Protein 6DJL (pdb70)

Radius of gyration: 46.9 Å; Cα contacts (8 Å, |Δi|>4): 1932; chains: 8; bounding box: 117×82×161 Å

InterPro domains:
  IPR001806 Small GTPase [PF00071] (13-173)
  IPR001806 Small GTPase [PS51421] (4-216)
  IPR001806 Small GTPase [SM00174] (14-171)
  IPR005225 Small GTP-binding domain [TIGR00231] (10-168)
  IPR027417 P-loop containing nucleoside triphosphate hydrolase [G3DSA:3.40.50.300] (4-213)
  IPR027417 P-loop containing nucleoside triphosphate hydrolase [SSF52540] (7-188)
  IPR050209 Membrane trafficking Rab GTPases [PTHR47979] (7-203)

Organism: Homo sapiens (NCBI:txid9606)

S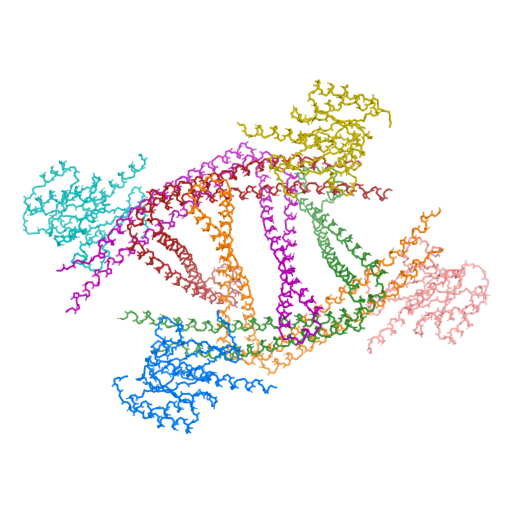equence (1597 aa):
DDEYDYLFKVVLIGDSGVGKSNLLSRFTRNEFNLESKSTIGVEFATRSIQVDGKTIKAQIWDTAGLERYRAITSAYYRGAVGALLVYDIAKHLTYENVERWLKELRDHADSNIVIMLVGNLRHLRAVPTDEARAFAEKNGLSFIETSALDSTNVEAAFQTILTEIYRIVSQKQMSDVDPRIQGELEKLNQSTDDINRRETELEDARQKFRSVLVEATVKLDELVKKIGKAVEDSKPYWEARRVARQAQLEAQKATQDFQRATEVLRAAKETISLAEQRLLEDDKRQFDSAWQEMLNHATQRVMEAEQTKTRSELVHKETAARYNAAMGRMRQLEKKLKRAINKSKPYFELKAKYYVQLEQLKKTVDDLQAKLTLAKGEYKMALKNLEMISDEIHERRVDPRIQGELEKLNQSTDDINRRETELEDARQKFRSVLVEATVKLDELVKKIGKAVEDSKPYWEARRVARQAQLEAQKATQDFQRATEVLRAAKETISLAEQRLLEDDKRQFDSAWQEMLNHATQRVMEAEQTKTRSELVHKETAARYNAAMGRMRQLEKKLKRAINKSKPYFELKAKYYVQLEQLKKTVDDLQAKLTLAKGEYKMALKNLEMISDEIHERRRSSVDPRIQGELEKLNQSTDDINRRETELEDARQKFRSVLVEATVKLDELVKKIGKAVEDSKPYWEARRVARQAQLEAQKATQDFQRATEVLRAAKETISLAEQRLLEDDKRQFDSAWQEMLNHATQRVMEAEQTKTRSELVHKETAARYNAAMGRMRQLEKKLKRAINKSKPYFELKAKYYVQLEQLKKTVDDLQAKLTLAKGEYKMALKNLEMISDEIHERRRSSEEVDPRIQGELEKLNQSTDDINRRETELEDARQKFRSVLVEATVKLDELVKKIGKAVEDSKPYWEARRVARQAQLEAQKATQDFQRATEVLRAAKETISLAEQRLLEDDKRQFDSAWQEMLNHATQRVMEAEQTKTRSELVHKETAARYNAAMGRMRQLEKKLKRAINKSKPYFELKAKYYVQLEQLKKTVDDLQAKLTLAKGEYKMALKNLEMISDEIHERRRSSDEYDYLFKVVLIGDSGVGKSNLLSRFTRNEFNLESKSTIGVEFATRSIQVDGKTIKAQIWDTAGLERYRAITSAYYRGAVGALLVYDIAKHLTYENVERWLKELRDHADSNIVIMLVGNKSDLRHLRAVPTDEARAFAEKNGLSFIETSALDSTNVEAAFQTILTEIYRIVSQKQMSDEYDYLFKVVLIGDSGVGKSNLLSRFTRNEFNLESKSTIGVEFATRSIQVDGKTIKAQIWDTAGLERYRAITSAYYRGAVGALLVYDIAKHLTYENVERWLKELRDHADSNIVIMLVGNHLRAVPTDEARAFAEKNGLSFIETSALDSTNVEAAFQTILTEIYRIVSQKQMSDEYDYLFKVVLIGDSGVGKSNLLSRFTRNEFNLESKSTIGVEFATRSIQVDGKTIKAQIWDTAGLERYRAITSAYYRGAVGALLVYDIAKHLTYENVERWLKELRDHADSNIVIMLVGNKSDLRHLRAVPTDEARAFAEKNGLSFIETSALDSTNVEAAFQTILTEIYRIVSQKQMS

Foldseek 3Di:
DPDFDEEAEEEEEFAPVQPVCLLCVVAWAFPDDDDCCVPVNWTKTWHWDDEPHGIYIYIYTYPSNVVPPCPVLLVVAERHQHYEHEDEQQDVVRVVCSVVVVVSCVVRHDPRHAYEYEYEPPGDGPDDQVVVCVVCVVVVHHYDYDYNPPSPVVVVVVVVRSNVSVVVVVVVVVVD/DDPPLVVLVVLQVVLVVQLVVLVVVLVVLVVVLVVLVVVLVVVLVVVCVVLDPLQVLLVVLVVLVVVLVVLVVQLVVLVVQLVVLVVQLVVLVVQLVVLVVVCVVPVPCVPPPVSVVSNVVSVVSNVVSVVSNVVSVVSNVVSVVSNVVSVVVSVVSCVVSVPSCVSNVVSVVSVVVSVVVSVVSVVVSVVSVVSSVVSVVSNVVSVVVSVVVVVVVVVVD/DDDDQPVLVVLQVVLVVLLVVLVVVLVVLVVVLVVLVVVLVVVLVVLCVVLDCLQVVLVVLVVLVVQLVVLVVQLVVLVVQLVVLVVQLVVLCVVPPVVVVCVVVVDPPPNPVVCCVVDDVSVVSNVVSVVSNVVSVVVNVVSVVVNVVSVVVSVVSCVVSVVSCVSNVVSVVSSVVSVVVSVVSVVVSVVSVVSSVVSVVSNVVSVVVNVVVVVVVVVVVVVD/DDDPLVVLVVLQVVLVVLLVVLVVVLVVLVVVLVVLVVVLVVVLVVLCVVQDPLQVLLVVLVVLVVQLVVLVVVLVVLVVQLVVLVCQLVVLVVCLVCLVVCLVPVPPPCVVVSVCCNVPPSVVSNVVSVVSNVVSVVVNVVSVVSNVVSVVVSVVSCVVSVVSCVSNVVSVVSSVVSVVVSVVSVVVSVVSVVSSVVSVVSNVVSVVVSVVSVVVVVVVVVVD/DDDDVVVVVLVVLLVVLVVLLVVLVVLLVVLVVVLVVLVVVLVVVLVVVCVVLDCLQVLCVVLVVLVVVLVVLVVQLVVLVVQLVVLVVQLVVLVVQVVVLVVVCVVPVPCVPPPVSVVSNVCSVVSNVVSVVSNVVSVVSNVVSVVVNVVSVVVSVVSCVVSVVSCVSNVVSVVSVVVSVVVNVVSVVVSVVSVVSSVVSVVSNVVSVVVVVVVVVVVVCVVVVD/DDFDEEAEEEEAFAPPLCRVVLCVVPWAFPDDDDCLVPVQWTKTWDWDDAPNGIYIYMYTYGSHPPDPVVCLLVVQERHQHYEYEDEQQDVVRVVCSVVVVVSCVVRHDPNHAYEYEYENSPPPGDGDDDPVVVVVVCVVVVHHYDYYYNPCSVSVVVVVVVSSNVSCVCVVVVVVD/DDFDEEAEEEEEFAPPQCSVLLCVVPWAFPDPDDCCVPVNWTKTWDWDDDPRGIYIYIYTYYSNVVPPCPCVLVVQERHQHYEYEDEQCDVVGVVCSVVVVVSCVVRHDPRHAYAYEYEPDRNHDPVVVCVVCVVVVHHYDYAYNVGRPCVVVVVVVSSNVSCVVVVVVVVD/DDFDEEAEEEEEFAPPQCRVPLCPVQWAFPDDDDCCVPPNWTKTWHWDAEPRTIYIYIYIYYSNVCPVVPCLLVVQERHQHYEYEDEQLDVVGVVCSVVVVVSCVVRHDPRHAYEYEYEYSPDDHDGDDDPVVVCVVCVVVVHHYDYAYRPDSVVVVVVVVVRSNVSCVVVVVVVVD

B-factor: mean 132.44, std 42.36, range [56.12, 278.89]

GO terms:
  GO:0003925 G protein activity (F, IDA)
  GO:1903438 positive regulation of mitotic cytokinetic process (P, IDA)
  GO:0003925 G protein activity (F, IC)
  GO:0043001 Golgi to plasma membrane protein transport (P, IC)
  GO:0016192 vesicle-mediated transport (P, IMP)
  GO:0032456 endocytic recycling (P, IMP)
  GO:0150093 amyloid-beta clearance by transcytosis (P, IGI)
  GO:0005813 centrosome (C, IDA)
  GO:0005802 trans-Golgi network (C, IDA)
  GO:0051959 dynein light intermediate chain binding (F, IDA)
  GO:0032154 cleavage furrow (C, IDA)
  GO:0032588 trans-Golgi network membrane (C, IDA)
  GO:0045335 phagocytic vesicle (C, IDA)
  GO:0000139 Golgi membrane (C, IDA)
  GO:0005929 cilium (C, IDA)
  GO:0030666 endocytic vesicle membrane (C, IDA)
  GO:0003924 GTPase activity (F, IDA)
  GO:1904779 regulation of protein localization to centrosome (P, IDA)
  GO:2001135 regulation of endocytic recycling (P, IDA)
  GO:1902017 regulation of cilium assembly (P, IDA)

Solvent-accessible surface area: 88679 Å² total; per-residue (Å²): 169,61,164,32,38,21,4,8,6,4,0,1,1,1,33,84,43,10,43,11,38,118,19,7,76,186,55,6,209,92,45,6,131,69,94,0,57,38,23,1,1,0,29,0,0,18,46,64,27,134,13,114,71,74,32,0,25,1,2,9,0,0,17,8,23,106,76,220,86,16,85,6,24,62,0,2,1,88,21,0,46,0,0,4,0,2,2,20,60,27,103,93,132,1,18,99,38,0,82,158,24,3,122,32,4,170,98,76,17,69,128,106,24,15,28,1,0,5,0,32,207,99,113,144,95,36,7,63,55,105,78,0,139,50,26,1,133,165,46,67,29,39,29,38,57,10,55,70,160,106,31,96,71,5,79,40,1,15,96,63,3,6,23,66,3,19,128,64,22,19,114,140,75,145,92,174,135,37,103,142,5,59,37,17,0,52,16,0,0,90,1,9,83,34,8,47,120,47,26,50,66,0,59,83,12,94,90,115,61,163,57,5,71,80,87,7,77,89,96,19,74,82,25,34,156,152,33,36,157,14,10,111,70,0,122,61,11,48,75,5,29,145,39,0,58,86,12,8,85,65,12,88,111,10,44,104,63,45,114,106,11,40,87,68,16,123,42,1,105,94,41,32,66,77,0,83,106,96,22,136,121,59,69,158,66,8,133,72,72,66,11,41,95,57,15,10,124,1,22,41,100,15,15,75,7,77,94,66,47,84,147,17,60,111,63,45,112,80,13,35,58,132,42,65,25,4,2,19,104,1,28,74,48,28,91,157,30,140,185,17,8,90,112,0,91,64,36,29,85,50,98,56,141,23,134,89,58,30,78,67,19,93,74,50,32,100,66,24,72,23,62,21,24,0,5,60,2,8,11,120,41,0,17,131,51,0,21,119,10,6,74,68,57,40,85,83,134,169,56,74,127,3,73,41,18,0,55,16,0,3,95,3,7,85,42,2,37,108,43,13,40,59,1,51,93,11,81,92,112,5,81,64,5,12,52,76,4,29,39,94,18,25,77,27,42,128,141,23,34,146,15,4,90,70,0,85,68,7,46,109,10,48,160,77,0,58,97,15,8,116,69,14,74,95,10,48,94,56,44,119,131,10,33,86,82,8,123,48,1,40,114,55,117,42,110,86,29,36,163,59,19,90,110,62,128,124,140,33,68,37,72,100,10,165,172,44,62,154,12,9,42,126,10,34,61,6,46,37,52,49,43,60,14,71,55,61,40,125,57,2,37,62,126,35,102,68,15,4,20,147,1,24,81,23,31,124,155,32,128,208,20,3,85,109,0,94,56,22,32,122,47,88,51,106,12,91,67,59,10,61,53,30,16,121,63,12,56,49,29,68,28,54,26,42,0,0,17,16,11,4,109,45,1,8,104,29,0,43,71,4,3,70,86,15,74,93,158,146,167,98,130,176,50,55,114,4,66,13,17,0,36,22,0,6,80,11,9,85,33,5,33,102,30,10,41,54,1,40,83,11,90,104,113,6,80,59,6,14,39,82,5,20,38,94,20,16,72,30,36,121,147,40,32,164,14,2,94,72,0,100,58,8,54,96,13,18,131,67,0,58,93,7,14,107,36,12,87,120,10,41,93,46,44,107,168,7,44,92,78,20,117,38,19,112,76,87,43,79,42,20,113,122,124,40,153,130,63,121,185,185,67,100,88,67,36,121,90,58,72,95,65,103,8,69,90,119,21,111,105,11,83,52,64,46,88,64,12,68,57,64,44,130,52,8,35,56,131,48,84,65,16,6,21,145,1,13,85,22,10,111,163,38,61,176,18,7,83,98,0,48,65,31,32,87,50,98,53,106,12,96,75,54,10,44,72,25,15,105,55,8,53,61,22,62,28,69,24,42,0,1,47,16,29,7,147,36,4,19,85,25,0,26,44,30,3,59,100,14,42,96,133,124,190,100,113,175,166,54,41,117,113,2,67,19,11,0,40,9,0,4,54,0,9,82,17,1,42,87,27,13,42,66,5,40,78,11,107,112,119,54,133,61,16,63,70,67,4,72,73,102,25,58,92,42,43,153,174,40,24,152,18,9,96,70,0,113,51,10,60,86,1,29,140,55,0,67,86,12,9,109,76,12,76,106,10,44,96,53,43,115,92,4,42,90,59,19,114,40,1,97,90,52,38,61,111,1,86,95,112,28,138,127,55,72,158,74,12,139,67,83,70,8,45,78,58,17,13,120,2,23,55,116,16,12,74,13,50,116,76,44,82,160,12,38,83,68,40,91,70,4,32,60,127,46,76,48,16,7,2,115,3,26,25,19,33,73,74,34,66,206,16,16,100,111,0,74,71,34,26,85,52,99,52,100,7,139,68,58,24,54,70,20,114,115,62,21,69,63,19,64,26,54,1,30,0,1,48,19,4,15,146,55,3,20,129,38,0,20,95,13,3,59,80,27,19,116,146,101,188,85,134,166,159,32,38,16,3,8,7,0,1,0,4,2,30,83,58,0,22,7,23,117,32,25,76,183,36,15,156,104,53,12,137,73,92,0,60,45,10,0,0,0,43,1,4,14,68,44,25,135,5,103,62,68,47,0,37,0,1,1,1,3,4,16,20,100,52,117,8,81,60,5,27,45,12,4,4,101,23,0,48,0,0,12,1,1,1,0,9,18,79,97,133,6,28,101,26,0,73,155,47,2,117,52,6,156,110,78,12,62,127,101,22,22,26,9,0,5,0,9,83,40,10,143,172,115,155,140,52,1,62,34,105,84,0,144,48,27,1,135,163,47,68,25,51,35,39,40,3,30,80,149,41,34,102,65,23,68,59,10,14,79,75,3,0,35,74,4,17,140,74,49,15,123,131,61,124,140,172,163,32,39,12,2,9,9,5,0,1,1,0,30,80,78,4,25,9,30,104,15,15,65,166,45,22,196,94,52,4,132,94,82,0,69,41,4,2,1,0,24,0,1,11,59,61,34,130,6,93,59,68,43,0,24,2,2,16,3,2,14,4,31,97,62,182,70,17,96,20,18,62,0,1,1,88,24,0,41,0,0,4,1,1,2,24,41,33,129,107,131,8,18,95,35,0,84,166,30,2,122,33,2,162,96,76,13,68,127,96,24,19,26,5,0,7,0,34,143,72,92,58,11,63,60,103,80,0,144,52,28,2,135,167,46,69,27,32,33,45,65,3,51,71,167,97,28,120,36,4,86,54,5,21,80,58,3,7,25,74,3,12,113,78,23,24,144,130,63,130,131,149,145,40,50,23,6,8,8,0,0,0,2,2,30,70,70,4,27,8,31,114,24,20,67,211,45,18,168,98,48,6,137,97,97,0,54,75,22,2,16,0,25,0,4,14,84,43,33,136,6,108,60,70,48,0,25,0,2,1,1,3,10,16,17,114,74,204,114,136,84,4,12,66,6,2,2,83,21,0,50,0,0,10,1,1,2,2,14,20,113,98,124,8,22,106,35,0,88,136,29,2,120,33,4,160,98,67,14,62,125,109,23,16,29,8,0,3,0,11,50,22,106,102,231,93,157,189,37,4,61,51,105,79,0,143,50,27,2,138,166,36,70,26,34,27,46,62,3,47,52,162,101,23,85,57,12,85,60,8,29,90,62,0,0,44,72,6,22,144,85,33,10,98,136,67,139,136

CATH classification: 3.40.50.300

Nearest PDB structures (foldseek):
  6djl-assembly3_G  TM=1.006E+00  e=3.574E-37  Homo sapiens
  6djl-assembly2_H  TM=9.962E-01  e=1.348E-33  Homo sapiens
  6djl-assembly1_A  TM=9.967E-01  e=2.540E-33  Homo sapiens
  6ixv-assembly4_H  TM=9.786E-01  e=1.460E-28  Homo sapiens
  6ixv-assembly3_G  TM=9.682E-01  e=3.122E-28  Homo sapiens

Secondary structure (DSSP, 8-state):
----SEEEEEEEEE-GGG-HHHHHTTTS-BSSSS-STTTTS-EEEEEEEEETTEEEEEEEEE----TTS-TTHHHHHTT--EEEEEE-TT-HHHHHHHHHHHHHHHHHS-TT-EEEEEE---S--SS-HHHHHHHHHHTT-EEEE--SSSTHHHHHHHHHHHHHHHHHHHHHHTT-/--SHHHHHHHHHHHHHHHHHHHHHHHHHHHHHHHHHHHHHHHHHHHHHHHH-TTTGGGHHHHHHHHHHHHHHHHHHHHHHHHHHHHHHHHHHHHHHHHHHHHHHH-GGGGG-HHHHHHHHHHHHHHHHHHHHHHHHHHHHHHHHHHHHHHHHHHHHHHHHSHHHHHHHHHHHHHHHHHHHHHHHHHHHHHHHHHHHHHHHHHHHHHHHHHHHHHHHHHHH-/---SHHHHHHHHHHHHHHHHHHHHHHHHHHHHHHHHHHHHHHHHHHHHHHH-SHHHHTHHHHHHHHHHHHHHHHHHHHHHHHHHHHHHHHHHHTT--HHHHHHHHH--S---GGGTTTS-TTHHHHHHHHHHHHHHHHHHHHHHHHHHHHHHHHHHHHHHSHHHHHHHHHHHHHHHHHHHHHHHHHHHHHHHHHHHHHHHHHHHHHHHHHHHHHHHHHHHHHH-/---SHHHHHHHHHHHHHHHHHHHHHHHHHHHHHHHHHHHHHHHHHHHHHTT-TTTTTTHHHHHHHHHHHHHHHHHHHHHHHHHHHHHHHHHHHHHHHTHHHHHHHSTTTTHHHHHHHHTTTHHHHHHHHHHHHHHHHHHHHHHHHHHHHHHHHHHHHHHHTHHHHHHHHHHHHHHHHHHHHHHHHHHHHHHHHHHHHHHHHHHHHHHHHHHHHHHHHHHHHH--/-PPPTHHHHHHHHHHHHHHHHHHHHHHHHHHHHHHHHHHHHHHHHHHHHHHHH-THHHHHHHHHHHHHHHHHHHHHHHHHHHHHHHHHHHHHHHHHHHHHHHHHHHH-GGGGG-HHHHHHHHHHHHHHHHHHHHHHHHHHHHHHHHHHHHHHHHHHHHHHHHSHHHHHHHHHHHHHHHHHHHHHHHHHHHHHHHHHHHHHHHHHHHHHHHHHHHHHHHHHHHHHH-/---SEEEEEEEESSTTS-HHHHTTTTSEE--SS--TTTTS--EEEEEEEETTEEEEEEEE----SSS-HHHHHHHSTT--EEEEEEETT-HHHHHHHHHHHHHHHHHS-TT-EEEEEEE---SSS--SS-HHHHHHHHHHTT-EEEEE-SS-SHHHHHHHHHHHHHHHHHHHHHHT-/---SEEEEEEEEE-TTS-HHHHHTTS-EES-SS-STTTTS-EEEEEEEEETTEEEEEEEEE----GGG-TTHHHHHTT--EEEEEE-TT-HHHHHHHHHHHHHHHHHS-TT-EEEEEE-----S-HHHHHHHHHHTT-EEEE--SS--SHHHHHHHHHHHHHHHHHHHHH--/---SEEEEEEEES-TTSSTTTTTTTT-EES-SS-STTTTSEEEEEEEEEETTEEEEEEEEEE---GGG-TTHHHHHTT--EEEEEEESS-HHHHHHHHHHHHHHHHHS-TT-EEEEEEE--SS----SS-HHHHHHHHHHTT-EEEEE-SSS-HHHHHHHHHHHHHHHHHHHHHHT-

Structure (mmCIF, N/CA/C/O backbone):
data_6DJL
#
_entry.id   6DJL
#
_cell.length_a   114.850
_cell.length_b   197.040
_cell.length_c   304.710
_cell.angle_alpha   90.000
_cell.angle_beta   90.000
_cell.angle_gamma   90.000
#
_symmetry.space_group_name_H-M   'I 2 2 2'
#
loop_
_entity.id
_entity.type
_entity.pdbx_description
1 polymer 'Ras-related protein Rab-11A'
2 polymer 'SH3 domain-binding protein 5'
#
loop_
_atom_site.group_PDB
_atom_site.id
_atom_site.type_symbol
_atom_site.label_atom_id
_atom_site.label_alt_id
_atom_site.label_comp_id
_atom_site.label_asym_id
_atom_site.label_entity_id
_atom_site.label_seq_id
_atom_site.pdbx_PDB_ins_code
_atom_site.Cartn_x
_atom_site.Cartn_y
_atom_site.Cartn_z
_atom_site.occupancy
_atom_site.B_iso_or_equiv
_atom_site.auth_seq_id
_atom_site.auth_comp_id
_atom_site.auth_asym_id
_atom_site.auth_atom_id
_atom_site.pdbx_PDB_model_num
ATOM 1 N N . ASP A 1 8 ? -20.67270 -38.43034 90.42544 1.000 159.15341 5 ASP A N 1
ATOM 2 C CA . ASP A 1 8 ? -21.60684 -39.54815 90.51267 1.000 161.51723 5 ASP A CA 1
ATOM 3 C C . ASP A 1 8 ? -23.02136 -39.06443 90.23202 1.000 147.58616 5 ASP A C 1
ATOM 4 O O . ASP A 1 8 ? -24.00114 -39.75032 90.52041 1.000 131.98100 5 ASP A O 1
ATOM 9 N N . ASP A 1 9 ? -23.12387 -37.86580 89.66296 1.000 149.03576 6 ASP A N 1
ATOM 10 C CA . ASP A 1 9 ? -24.42422 -37.26758 89.40577 1.000 147.61184 6 ASP A CA 1
ATOM 11 C C . ASP A 1 9 ? -24.94439 -37.69835 88.04213 1.000 151.65468 6 ASP A C 1
ATOM 12 O O . ASP A 1 9 ? -25.63930 -36.92977 87.36398 1.000 150.61435 6 ASP A O 1
ATOM 17 N N . GLU A 1 10 ? -24.60816 -38.91469 87.63322 1.000 157.07431 7 GLU A N 1
ATOM 18 C CA . GLU A 1 10 ? -25.00769 -39.43606 86.33302 1.000 141.70418 7 GLU A CA 1
ATOM 19 C C . GLU A 1 10 ? -26.28403 -40.24557 86.52386 1.000 121.05059 7 GLU A C 1
ATOM 20 O O . GLU A 1 10 ? -26.25563 -41.36101 87.04591 1.000 122.14830 7 GLU A O 1
ATOM 26 N N . TYR A 1 11 ? -27.41494 -39.65986 86.13570 1.000 110.27173 8 TYR A N 1
ATOM 27 C CA . TYR A 1 11 ? -28.70801 -40.32320 86.21095 1.000 85.77706 8 TYR A CA 1
ATOM 28 C C . TYR A 1 11 ? -29.60691 -39.74179 85.12674 1.000 100.71732 8 TYR A C 1
ATOM 29 O O . TYR A 1 11 ? -29.23140 -38.80297 84.42118 1.000 138.97257 8 TYR A O 1
ATOM 38 N N . ASP A 1 12 ? -30.80335 -40.31021 84.99357 1.000 100.50451 9 ASP A N 1
ATOM 39 C CA . ASP A 1 12 ? -31.75372 -39.90957 83.96023 1.000 100.91736 9 ASP A CA 1
ATOM 40 C C . ASP A 1 12 ? -32.95716 -39.15235 84.49555 1.000 91.61775 9 ASP A C 1
ATOM 41 O O . ASP A 1 12 ? -33.44678 -38.24034 83.82598 1.000 98.23529 9 ASP A O 1
ATOM 46 N N . TYR A 1 13 ? -33.46539 -39.50479 85.67356 1.000 89.43869 10 TYR A N 1
ATOM 47 C CA . TYR A 1 13 ? -34.56377 -38.76259 86.27667 1.000 97.81903 10 TYR A CA 1
ATOM 48 C C . TYR A 1 13 ? -34.28216 -38.53280 87.75586 1.000 98.24261 10 TYR A C 1
ATOM 49 O O . TYR A 1 13 ? -33.53056 -39.27520 88.39158 1.000 99.46933 10 TYR A O 1
ATOM 58 N N . LEU A 1 14 ? -34.89238 -37.48077 88.29782 1.000 89.47097 11 LEU A N 1
ATOM 59 C CA . LEU A 1 14 ? -34.77828 -37.14218 89.71359 1.000 88.64913 11 LEU A CA 1
ATOM 60 C C . LEU A 1 14 ? -36.18186 -37.02416 90.29195 1.000 90.17773 11 LEU A C 1
ATOM 61 O O . LEU A 1 14 ? -36.91168 -36.08069 89.97043 1.000 109.85156 11 LEU A O 1
ATOM 66 N N . PHE A 1 15 ? -36.55795 -37.97336 91.14289 1.000 89.58268 12 PHE A N 1
ATOM 67 C CA . PHE A 1 15 ? -37.89229 -38.02807 91.72137 1.000 91.41639 12 PHE A CA 1
ATOM 68 C C . PHE A 1 15 ? -37.83507 -37.73533 93.21314 1.000 104.79690 12 PHE A C 1
ATOM 69 O O . PHE A 1 15 ? -36.96811 -38.25034 93.92584 1.000 105.24633 12 PHE A O 1
ATOM 77 N N . LYS A 1 16 ? -38.77057 -36.91596 93.67897 1.000 99.82947 13 LYS A N 1
ATOM 78 C CA . LYS A 1 16 ? -38.87100 -36.55042 95.08351 1.000 94.02338 13 LYS A CA 1
ATOM 79 C C . LYS A 1 16 ? -39.89897 -37.44423 95.76681 1.000 111.79001 13 LYS A C 1
ATOM 80 O O . LYS A 1 16 ? -41.03599 -37.56711 95.29534 1.000 112.52735 13 LYS A O 1
ATOM 86 N N . VAL A 1 17 ? -39.49225 -38.07598 96.86667 1.000 99.32237 14 VAL A N 1
ATOM 87 C CA . VAL A 1 17 ? -40.35225 -38.97226 97.63084 1.000 95.90557 14 VAL A CA 1
ATOM 88 C C . VAL A 1 17 ? -40.33019 -38.53015 99.08572 1.000 128.25631 14 VAL A C 1
ATOM 89 O O . VAL A 1 17 ? -39.25377 -38.37326 99.67193 1.000 119.52959 14 VAL A O 1
ATOM 93 N N . VAL A 1 18 ? -41.51543 -38.33265 99.66850 1.000 134.12833 15 VAL A N 1
ATOM 94 C CA . VAL A 1 18 ? -41.64068 -37.88571 101.05208 1.000 132.96923 15 VAL A CA 1
ATOM 95 C C . VAL A 1 18 ? -42.00969 -39.06892 101.93783 1.000 144.28802 15 VAL A C 1
ATOM 96 O O . VAL A 1 18 ? -42.67344 -40.02043 101.50582 1.000 116.26162 15 VAL A O 1
ATOM 100 N N . LEU A 1 19 ? -41.56753 -39.00841 103.19627 1.000 158.67250 16 LEU A N 1
ATOM 101 C CA . LEU A 1 19 ? -41.82033 -40.04580 104.19396 1.000 138.29512 16 LEU A CA 1
ATOM 102 C C . LEU A 1 19 ? -42.71035 -39.45901 105.28265 1.000 148.30698 16 LEU A C 1
ATOM 103 O O . LEU A 1 19 ? -42.24606 -38.66508 106.10868 1.000 156.05145 16 LEU A O 1
ATOM 108 N N . ILE A 1 20 ? -43.98212 -39.85410 105.29073 1.000 154.37636 17 ILE A N 1
ATOM 109 C CA . ILE A 1 20 ? -44.95358 -39.33093 106.24013 1.000 161.76355 17 ILE A CA 1
ATOM 110 C C . ILE A 1 20 ? -45.55804 -40.49198 107.02329 1.000 164.61944 17 ILE A C 1
ATOM 111 O O . ILE A 1 20 ? -45.30348 -41.66372 106.74269 1.000 155.80901 17 ILE A O 1
ATOM 116 N N . GLY A 1 21 ? -46.35999 -40.14364 108.02418 1.000 173.18385 18 GLY A N 1
ATOM 117 C CA . GLY A 1 21 ? -46.96955 -41.10077 108.92000 1.000 126.70823 18 GLY A CA 1
ATOM 118 C C . GLY A 1 21 ? -46.73571 -40.73123 110.36683 1.000 129.55010 18 GLY A C 1
ATOM 119 O O . GLY A 1 21 ? -46.04609 -39.76641 110.69202 1.000 176.89772 18 GLY A O 1
ATOM 120 N N . ASP A 1 22 ? -47.33054 -41.53060 111.24857 1.000 150.11975 19 ASP A N 1
ATOM 121 C CA . ASP A 1 22 ? -47.21498 -41.28946 112.67868 1.000 167.92202 19 ASP A CA 1
ATOM 122 C C . ASP A 1 22 ? -45.75767 -41.38932 113.12108 1.000 177.03849 19 ASP A C 1
ATOM 123 O O . ASP A 1 22 ? -44.94391 -42.08876 112.51256 1.000 193.88724 19 ASP A O 1
ATOM 128 N N . SER A 1 23 ? -45.43198 -40.67149 114.19835 1.000 177.11340 20 SER A N 1
ATOM 129 C CA . SER A 1 23 ? -44.04303 -40.56850 114.62896 1.000 198.14268 20 SER A CA 1
ATOM 130 C C . SER A 1 23 ? -43.56813 -41.84441 115.31460 1.000 229.37607 20 SER A C 1
ATOM 131 O O . SER A 1 23 ? -42.37099 -42.15330 115.28648 1.000 225.05786 20 SER A O 1
ATOM 134 N N . GLY A 1 24 ? -44.48650 -42.59237 115.92568 1.000 271.56386 21 GLY A N 1
ATOM 135 C CA . GLY A 1 24 ? -44.17105 -43.77676 116.70079 1.000 271.65353 21 GLY A CA 1
ATOM 136 C C . GLY A 1 24 ? -43.82460 -45.01827 115.90479 1.000 259.06024 21 GLY A C 1
ATOM 137 O O . GLY A 1 24 ? -43.77415 -46.11633 116.46586 1.000 258.41607 21 GLY A O 1
ATOM 138 N N . VAL A 1 25 ? -43.56867 -44.87097 114.60647 1.000 246.56315 22 VAL A N 1
ATOM 139 C CA . VAL A 1 25 ? -43.22816 -46.01705 113.77024 1.000 232.06578 22 VAL A CA 1
ATOM 140 C C . VAL A 1 25 ? -41.72414 -46.17372 113.55847 1.000 233.67350 22 VAL A C 1
ATOM 141 O O . VAL A 1 25 ? -41.27837 -47.26675 113.17615 1.000 240.47257 22 VAL A O 1
ATOM 145 N N . GLY A 1 26 ? -40.93426 -45.12822 113.79852 1.000 223.70030 23 GLY A N 1
ATOM 146 C CA . GLY A 1 26 ? -39.49857 -45.19749 113.60627 1.000 216.78190 23 GLY A CA 1
ATOM 147 C C . GLY A 1 26 ? -39.10728 -45.52870 112.18038 1.000 210.92992 23 GLY A C 1
ATOM 148 O O . GLY A 1 26 ? -38.62649 -46.63084 111.90166 1.000 215.43653 23 GLY A O 1
ATOM 149 N N . LYS A 1 27 ? -39.31414 -44.58034 111.26404 1.000 201.27872 24 LYS A N 1
ATOM 150 C CA . LYS A 1 27 ? -39.00928 -44.81618 109.85703 1.000 189.78139 24 LYS A CA 1
ATOM 151 C C . LYS A 1 27 ? -37.51325 -44.81766 109.57601 1.000 180.97629 24 LYS A C 1
ATOM 152 O O . LYS A 1 27 ? -37.08496 -45.40063 108.57441 1.000 167.85748 24 LYS A O 1
ATOM 158 N N . SER A 1 28 ? -36.71346 -44.17900 110.43381 1.000 202.86627 25 SER A N 1
ATOM 159 C CA . SER A 1 28 ? -35.29762 -43.98635 110.13517 1.000 211.94511 25 SER A CA 1
ATOM 160 C C . SER A 1 28 ? -34.53408 -45.30468 110.07651 1.000 224.52300 25 SER A C 1
ATOM 161 O O . SER A 1 28 ? -33.53669 -45.40399 109.35338 1.000 238.02832 25 SER A O 1
ATOM 164 N N . ASN A 1 29 ? -34.98003 -46.32492 110.81462 1.000 211.99627 26 ASN A N 1
ATOM 165 C CA . ASN A 1 29 ? -34.22195 -47.57123 110.87351 1.000 194.35792 26 ASN A CA 1
ATOM 166 C C . ASN A 1 29 ? -34.50727 -48.48971 109.68831 1.000 192.11307 26 ASN A C 1
ATOM 167 O O . ASN A 1 29 ? -33.62740 -49.26210 109.29083 1.000 200.96246 26 ASN A O 1
ATOM 172 N N . LEU A 1 30 ? -35.71036 -48.43113 109.10909 1.000 186.89686 27 LEU A N 1
ATOM 173 C CA . LEU A 1 30 ? -35.93672 -49.13526 107.85020 1.000 185.95817 27 LEU A CA 1
ATOM 174 C C . LEU A 1 30 ? -35.31748 -48.38224 106.68277 1.000 187.95321 27 LEU A C 1
ATOM 175 O O . LEU A 1 30 ? -34.91936 -48.99637 105.68653 1.000 181.14428 27 LEU A O 1
ATOM 180 N N . LEU A 1 31 ? -35.23698 -47.05688 106.79275 1.000 201.29239 28 LEU A N 1
ATOM 181 C CA . LEU A 1 31 ? -34.57890 -46.25744 105.76878 1.000 212.26350 28 LEU A CA 1
ATOM 182 C C . LEU A 1 31 ? -33.06995 -46.47079 105.79199 1.000 217.86319 28 LEU A C 1
ATOM 183 O O . LEU A 1 31 ? -32.44302 -46.61230 104.73641 1.000 207.06488 28 LEU A O 1
ATOM 188 N N . SER A 1 32 ? -32.47789 -46.53558 106.99094 1.000 201.40780 29 SER A N 1
ATOM 189 C CA . SER A 1 32 ? -31.02355 -46.55013 107.13639 1.000 189.70807 29 SER A CA 1
ATOM 190 C C . SER A 1 32 ? -30.36167 -47.70288 106.39446 1.000 154.97826 29 SER A C 1
ATOM 191 O O . SER A 1 32 ? -29.14738 -47.66040 106.16825 1.000 150.10607 29 SER A O 1
ATOM 194 N N . ARG A 1 33 ? -31.12598 -48.72289 106.00447 1.000 137.71196 30 ARG A N 1
ATOM 195 C CA . ARG A 1 33 ? -30.54574 -49.89966 105.37150 1.000 146.10015 30 ARG A CA 1
ATOM 196 C C . ARG A 1 33 ? -30.28719 -49.71792 103.88059 1.000 131.20672 30 ARG A C 1
ATOM 197 O O . ARG A 1 33 ? -29.41803 -50.40384 103.33252 1.000 114.76712 30 ARG A O 1
ATOM 205 N N . PHE A 1 34 ? -31.00364 -48.81025 103.21274 1.000 142.76649 31 PHE A N 1
ATOM 206 C CA . PHE A 1 34 ? -30.96320 -48.72792 101.75681 1.000 130.25241 31 PHE A CA 1
ATOM 207 C C . PHE A 1 34 ? -30.73482 -47.32051 101.21543 1.000 128.35034 31 PHE A C 1
ATOM 208 O O . PHE A 1 34 ? -30.86784 -47.11924 100.00349 1.000 110.41138 31 PHE A O 1
ATOM 216 N N . THR A 1 35 ? -30.40002 -46.33998 102.05510 1.000 122.32526 32 THR A N 1
ATOM 217 C CA . THR A 1 35 ? -30.70178 -44.96194 101.70192 1.000 129.95103 32 THR A CA 1
ATOM 218 C C . THR A 1 35 ? -29.52017 -44.00225 101.61484 1.000 159.88429 32 THR A C 1
ATOM 219 O O . THR A 1 35 ? -29.70114 -42.90701 101.07332 1.000 173.91885 32 THR A O 1
ATOM 223 N N . ARG A 1 36 ? -28.33904 -44.35162 102.13389 1.000 166.88526 33 ARG A N 1
ATOM 224 C CA . ARG A 1 36 ? -27.18763 -43.44716 102.10754 1.000 161.29734 33 ARG A CA 1
ATOM 225 C C . ARG A 1 36 ? -27.54257 -42.02744 102.54145 1.000 158.23637 33 ARG A C 1
ATOM 226 O O . ARG A 1 36 ? -27.74306 -41.15546 101.68884 1.000 144.99086 33 ARG A O 1
ATOM 234 N N . ASN A 1 37 ? -27.62606 -41.77915 103.84775 1.000 144.73847 34 ASN A N 1
ATOM 235 C CA . ASN A 1 37 ? -27.95569 -40.44126 104.32490 1.000 140.65555 34 ASN A CA 1
ATOM 236 C C . ASN A 1 37 ? -26.90116 -39.44105 103.86391 1.000 134.15094 34 ASN A C 1
ATOM 237 O O . ASN A 1 37 ? -25.69771 -39.67748 104.00277 1.000 139.62659 34 ASN A O 1
ATOM 242 N N . GLU A 1 38 ? -27.35857 -38.32253 103.29870 1.000 127.02466 35 GLU A N 1
ATOM 243 C CA . GLU A 1 38 ? -26.44140 -37.34111 102.73350 1.000 132.90100 35 GLU A CA 1
ATOM 244 C C . GLU A 1 38 ? -25.80830 -36.43701 103.78363 1.000 142.69854 35 GLU A C 1
ATOM 245 O O . GLU A 1 38 ? -24.77036 -35.82700 103.50565 1.000 133.34356 35 GLU A O 1
ATOM 251 N N . PHE A 1 39 ? -26.39371 -36.33974 104.97294 1.000 146.82067 36 PHE A N 1
ATOM 252 C CA . PHE A 1 39 ? -25.86067 -35.50642 106.04103 1.000 144.40786 36 PHE A CA 1
ATOM 253 C C . PHE A 1 39 ? -25.14586 -36.36681 107.07986 1.000 161.30309 36 PHE A C 1
ATOM 254 O O . PHE A 1 39 ? -25.31268 -37.58812 107.13243 1.000 183.14397 36 PHE A O 1
ATOM 262 N N . ASN A 1 40 ? -24.34198 -35.70850 107.91702 1.000 154.96928 37 ASN A N 1
ATOM 263 C CA . ASN A 1 40 ? -23.55586 -36.39862 108.93210 1.000 147.43503 37 ASN A CA 1
ATOM 264 C C . ASN A 1 40 ? -24.18501 -36.36467 110.31822 1.000 149.92251 37 ASN A C 1
ATOM 265 O O . ASN A 1 40 ? -23.67450 -37.02911 111.22470 1.000 152.87597 37 ASN A O 1
ATOM 270 N N . LEU A 1 41 ? -25.26173 -35.60705 110.51104 1.000 149.35241 38 LEU A N 1
ATOM 271 C CA . LEU A 1 41 ? -25.93766 -35.52936 111.79781 1.000 152.09360 38 LEU A CA 1
ATOM 272 C C . LEU A 1 41 ? -27.44121 -35.57719 111.57777 1.000 148.67230 38 LEU A C 1
ATOM 273 O O . LEU A 1 41 ? -27.93019 -35.47691 110.45040 1.000 144.54615 38 LEU A O 1
ATOM 278 N N . GLU A 1 42 ? -28.17631 -35.72575 112.67608 1.000 179.58813 39 GLU A N 1
ATOM 279 C CA . GLU A 1 42 ? -29.63107 -35.75454 112.60487 1.000 188.94032 39 GLU A CA 1
ATOM 280 C C . GLU A 1 42 ? -30.15838 -34.41834 112.10303 1.000 183.24745 39 GLU A C 1
ATOM 281 O O . GLU A 1 42 ? -29.88717 -33.37009 112.69640 1.000 197.75632 39 GLU A O 1
ATOM 287 N N . SER A 1 43 ? -30.90844 -34.45729 111.00792 1.000 150.76306 40 SER A N 1
ATOM 288 C CA . SER A 1 43 ? -31.47235 -33.25785 110.41074 1.000 151.31659 40 SER A CA 1
ATOM 289 C C . SER A 1 43 ? -32.92715 -33.03260 110.79857 1.000 159.29962 40 SER A C 1
ATOM 290 O O . SER A 1 43 ? -33.52807 -32.04995 110.35253 1.000 169.21987 40 SER A O 1
ATOM 293 N N . LYS A 1 44 ? -33.50688 -33.91330 111.61753 1.000 152.58215 41 LYS A N 1
ATOM 294 C CA . LYS A 1 44 ? -34.90965 -33.76456 111.98966 1.000 145.41837 41 LYS A CA 1
ATOM 295 C C . LYS A 1 44 ? -35.08162 -32.78089 113.14201 1.000 149.35862 41 LYS A C 1
ATOM 296 O O . LYS A 1 44 ? -36.02822 -31.98596 113.14554 1.000 150.93441 41 LYS A O 1
ATOM 302 N N . SER A 1 45 ? -34.17583 -32.81260 114.12256 1.000 154.97765 42 SER A N 1
ATOM 303 C CA . SER A 1 45 ? -34.25964 -31.88554 115.24628 1.000 157.75233 42 SER A CA 1
ATOM 304 C C . SER A 1 45 ? -33.76499 -30.49300 114.87925 1.000 157.92189 42 SER A C 1
ATOM 305 O O . SER A 1 45 ? -34.21275 -29.50496 115.47315 1.000 145.72376 42 SER A O 1
ATOM 308 N N . THR A 1 46 ? -32.84958 -30.39624 113.91394 1.000 166.12967 43 THR A N 1
ATOM 309 C CA . THR A 1 46 ? -32.27871 -29.10549 113.50748 1.000 157.28562 43 THR A CA 1
ATOM 310 C C . THR A 1 46 ? -33.10735 -28.48397 112.38592 1.000 150.27777 43 THR A C 1
ATOM 311 O O . THR A 1 46 ? -33.80133 -27.48463 112.59261 1.000 167.07094 43 THR A O 1
ATOM 315 N N . ILE A 1 47 ? -33.04138 -29.07313 111.19232 1.000 139.96038 44 ILE A N 1
ATOM 316 C CA . ILE A 1 47 ? -33.73419 -28.51356 110.03667 1.000 136.45206 44 ILE A CA 1
ATOM 317 C C . ILE A 1 47 ? -35.22009 -28.84734 110.07338 1.000 144.12722 44 ILE A C 1
ATOM 318 O O . ILE A 1 47 ? -36.06614 -27.99816 109.77333 1.000 144.34979 44 ILE A O 1
ATOM 323 N N . GLY A 1 48 ? -35.56304 -30.07920 110.43649 1.000 151.89148 45 GLY A N 1
ATOM 324 C CA . GLY A 1 48 ? -36.93419 -30.54405 110.41911 1.000 152.74853 45 GLY A CA 1
ATOM 325 C C . GLY A 1 48 ? -37.21862 -31.59179 109.36872 1.000 153.95001 45 GLY A C 1
ATOM 326 O O . GLY A 1 48 ? -38.30468 -32.18007 109.38604 1.000 148.26046 45 GLY A O 1
ATOM 327 N N . VAL A 1 49 ? -36.28561 -31.83663 108.45145 1.000 150.08891 46 VAL A N 1
ATOM 328 C CA . VAL A 1 49 ? -36.42238 -32.84700 107.40692 1.000 141.23372 46 VAL A CA 1
ATOM 329 C C . VAL A 1 49 ? -35.07174 -33.53166 107.24719 1.000 124.86334 46 VAL A C 1
ATOM 330 O O . VAL A 1 49 ? -34.03202 -32.86531 107.26559 1.000 123.15750 46 VAL A O 1
ATOM 334 N N . GLU A 1 50 ? -35.07306 -34.86136 107.09443 1.000 122.48839 47 GLU A N 1
ATOM 335 C CA . GLU A 1 50 ? -33.82268 -35.60643 106.92049 1.000 129.91723 47 GLU A CA 1
ATOM 336 C C . GLU A 1 50 ? -33.76087 -36.20304 105.51670 1.000 135.55697 47 GLU A C 1
ATOM 337 O O . GLU A 1 50 ? -34.51642 -37.12548 105.19423 1.000 146.71842 47 GLU A O 1
ATOM 343 N N . PHE A 1 51 ? -32.83682 -35.69896 104.69906 1.000 126.42929 48 PHE A N 1
ATOM 344 C CA . PHE A 1 51 ? -32.71675 -36.12802 103.31136 1.000 122.80002 48 PHE A CA 1
ATOM 345 C C . PHE A 1 51 ? -31.88119 -37.39807 103.19570 1.000 117.75396 48 PHE A C 1
ATOM 346 O O . PHE A 1 51 ? -30.92982 -37.61376 103.95347 1.000 107.73019 48 PHE A O 1
ATOM 354 N N . ALA A 1 52 ? -32.23892 -38.23583 102.21973 1.000 127.16700 49 ALA A N 1
ATOM 355 C CA . ALA A 1 52 ? -31.47276 -39.44717 101.94118 1.000 115.86553 49 ALA A CA 1
ATOM 356 C C . ALA A 1 52 ? -31.82166 -39.94888 100.54727 1.000 107.58446 49 ALA A C 1
ATOM 357 O O . ALA A 1 52 ? -33.00168 -40.09932 100.22759 1.000 105.56207 49 ALA A O 1
ATOM 359 N N . THR A 1 53 ? -30.80152 -40.23018 99.73510 1.000 128.17415 50 THR A N 1
ATOM 360 C CA . THR A 1 53 ? -30.96603 -40.48524 98.30703 1.000 131.01734 50 THR A CA 1
ATOM 361 C C . THR A 1 53 ? -30.76271 -41.95738 97.96228 1.000 127.08329 50 THR A C 1
ATOM 362 O O . THR A 1 53 ? -29.90632 -42.63029 98.54127 1.000 121.52038 50 THR A O 1
ATOM 366 N N . ARG A 1 54 ? -31.53409 -42.44581 96.98927 1.000 127.80093 51 ARG A N 1
ATOM 367 C CA . ARG A 1 54 ? -31.38950 -43.80761 96.48857 1.000 122.87365 51 ARG A CA 1
ATOM 368 C C . ARG A 1 54 ? -31.58619 -43.82535 94.97928 1.000 128.42501 51 ARG A C 1
ATOM 369 O O . ARG A 1 54 ? -32.49506 -43.17124 94.45898 1.000 141.19502 51 ARG A O 1
ATOM 377 N N . SER A 1 55 ? -30.73648 -44.58167 94.28169 1.000 124.24951 52 SER A N 1
ATOM 378 C CA . SER A 1 55 ? -30.78451 -44.69559 92.82919 1.000 100.34530 52 SER A CA 1
ATOM 379 C C . SER A 1 55 ? -31.00502 -46.14585 92.42697 1.000 131.59825 52 SER A C 1
ATOM 380 O O . SER A 1 55 ? -30.40445 -47.05723 93.00427 1.000 145.03928 52 SER A O 1
ATOM 383 N N . ILE A 1 56 ? -31.87355 -46.35348 91.43650 1.000 129.60548 53 ILE A N 1
ATOM 384 C CA . ILE A 1 56 ? -32.12712 -47.65999 90.84534 1.000 122.43744 53 ILE A CA 1
ATOM 385 C C . ILE A 1 56 ? -32.15548 -47.50439 89.32827 1.000 124.48644 53 ILE A C 1
ATOM 386 O O . ILE A 1 56 ? -31.95437 -46.41575 88.79240 1.000 161.76808 53 ILE A O 1
ATOM 391 N N . GLN A 1 57 ? -32.41580 -48.61059 88.63758 1.000 105.13729 54 GLN A N 1
ATOM 392 C CA . GLN A 1 57 ? -32.55302 -48.61691 87.18764 1.000 112.14979 54 GLN A CA 1
ATOM 393 C C . GLN A 1 57 ? -33.90167 -49.21330 86.81276 1.000 129.04615 54 GLN A C 1
ATOM 394 O O . GLN A 1 57 ? -34.29042 -50.26085 87.33940 1.000 138.22724 54 GLN A O 1
ATOM 400 N N . VAL A 1 58 ? -34.61122 -48.54210 85.90647 1.000 134.24712 55 VAL A N 1
ATOM 401 C CA . VAL A 1 58 ? -35.94266 -48.95228 85.47137 1.000 119.72771 55 VAL A CA 1
ATOM 402 C C . VAL A 1 58 ? -36.02130 -48.78163 83.96040 1.000 115.93727 55 VAL A C 1
ATOM 403 O O . VAL A 1 58 ? -35.79631 -47.67929 83.44581 1.000 130.54182 55 VAL A O 1
ATOM 407 N N . ASP A 1 59 ? -36.31934 -49.87292 83.25088 1.000 114.95822 56 ASP A N 1
ATOM 408 C CA . ASP A 1 59 ? -36.62187 -49.84214 81.81779 1.000 115.96256 56 ASP A CA 1
ATOM 409 C C . ASP A 1 59 ? -35.49224 -49.21711 80.99870 1.000 112.02782 56 ASP A C 1
ATOM 410 O O . ASP A 1 59 ? -35.73383 -48.58006 79.97100 1.000 95.74317 56 ASP A O 1
ATOM 415 N N . GLY A 1 60 ? -34.24778 -49.38933 81.44104 1.000 122.58866 57 GLY A N 1
ATOM 416 C CA . GLY A 1 60 ? -33.10552 -48.85935 80.73035 1.000 123.92067 57 GLY A CA 1
ATOM 417 C C . GLY A 1 60 ? -32.65057 -47.48235 81.16474 1.000 129.44694 57 GLY A C 1
ATOM 418 O O . GLY A 1 60 ? -31.55109 -47.06348 80.77855 1.000 138.53707 57 GLY A O 1
ATOM 419 N N . LYS A 1 61 ? -33.45159 -46.76382 81.94669 1.000 124.16795 58 LYS A N 1
ATOM 420 C CA . LYS A 1 61 ? -33.09050 -45.44214 82.43548 1.000 122.55226 58 LYS A CA 1
ATOM 421 C C . LYS A 1 61 ? -32.72350 -45.51258 83.91314 1.000 113.89612 58 LYS A C 1
ATOM 422 O O . LYS A 1 61 ? -33.07148 -46.46240 84.61739 1.000 97.40597 58 LYS A O 1
ATOM 428 N N . THR A 1 62 ? -32.00923 -44.49309 84.38135 1.000 112.28599 59 THR A N 1
ATOM 429 C CA . THR A 1 62 ? -31.56144 -44.43446 85.76641 1.000 100.63355 59 THR A CA 1
ATOM 430 C C . THR A 1 62 ? -32.42792 -43.45859 86.55439 1.000 96.44385 59 THR A C 1
ATOM 431 O O . THR A 1 62 ? -32.62078 -42.30662 86.14324 1.000 124.37358 59 THR A O 1
ATOM 435 N N . ILE A 1 63 ? -32.94515 -43.92752 87.68434 1.000 91.37840 60 ILE A N 1
ATOM 436 C CA . ILE A 1 63 ? -33.88034 -43.17929 88.51332 1.000 91.47643 60 ILE A CA 1
ATOM 437 C C . ILE A 1 63 ? -33.18119 -42.85255 89.82501 1.000 92.31082 60 ILE A C 1
ATOM 438 O O . ILE A 1 63 ? -32.88784 -43.75204 90.62331 1.000 105.97060 60 ILE A O 1
ATOM 443 N N . LYS A 1 64 ? -32.91188 -41.56937 90.05377 1.000 89.58986 61 LYS A N 1
ATOM 444 C CA . LYS A 1 64 ? -32.40147 -41.08965 91.33406 1.000 90.35144 61 LYS A CA 1
ATOM 445 C C . LYS A 1 64 ? -33.55049 -40.41401 92.06854 1.000 90.95152 61 LYS A C 1
ATOM 446 O O . LYS A 1 64 ? -34.06286 -39.38233 91.62091 1.000 117.23323 61 LYS A O 1
ATOM 452 N N . ALA A 1 65 ? -33.95942 -40.99871 93.18642 1.000 94.44412 62 ALA A N 1
ATOM 453 C CA . ALA A 1 65 ? -35.02628 -40.45226 94.00773 1.000 95.61063 62 ALA A CA 1
ATOM 454 C C . ALA A 1 65 ? -34.44572 -40.01273 95.34035 1.000 106.90736 62 ALA A C 1
ATOM 455 O O . ALA A 1 65 ? -33.68652 -40.75907 95.97050 1.000 106.13677 62 ALA A O 1
ATOM 457 N N . GLN A 1 66 ? -34.79213 -38.79967 95.75444 1.000 101.95803 63 GLN A N 1
ATOM 458 C CA . GLN A 1 66 ? -34.38455 -38.25905 97.03977 1.000 96.60800 63 GLN A CA 1
ATOM 459 C C . GLN A 1 66 ? -35.56973 -38.30958 97.98901 1.000 99.57806 63 GLN A C 1
ATOM 460 O O . GLN A 1 66 ? -36.67627 -37.88557 97.63459 1.000 99.09372 63 GLN A O 1
ATOM 466 N N . ILE A 1 67 ? -35.33435 -38.83762 99.18362 1.000 115.33244 64 ILE A N 1
ATOM 467 C CA . ILE A 1 67 ? -36.37074 -39.03618 100.18587 1.000 124.63450 64 ILE A CA 1
ATOM 468 C C . ILE A 1 67 ? -36.22008 -37.95067 101.23866 1.000 117.20341 64 ILE A C 1
ATOM 469 O O . ILE A 1 67 ? -35.15695 -37.81627 101.86269 1.000 115.84323 64 ILE A O 1
ATOM 474 N N . TRP A 1 68 ? -37.27870 -37.16250 101.40670 1.000 109.58936 65 TRP A N 1
ATOM 475 C CA . TRP A 1 68 ? -37.38213 -36.19168 102.48519 1.000 125.88795 65 TRP A CA 1
ATOM 476 C C . TRP A 1 68 ? -38.04644 -36.88379 103.67066 1.000 133.64290 65 TRP A C 1
ATOM 477 O O . TRP A 1 68 ? -39.15281 -37.42055 103.53986 1.000 136.23300 65 TRP A O 1
ATOM 488 N N . ASP A 1 69 ? -37.37512 -36.87337 104.81987 1.000 139.11922 66 ASP A N 1
ATOM 489 C CA . ASP A 1 69 ? -37.72362 -37.72926 105.94727 1.000 124.35972 66 ASP A CA 1
ATOM 490 C C . ASP A 1 69 ? -38.39905 -36.92823 107.05311 1.000 132.28568 66 ASP A C 1
ATOM 491 O O . ASP A 1 69 ? -37.87193 -35.89534 107.49111 1.000 132.44704 66 ASP A O 1
ATOM 496 N N . THR A 1 70 ? -39.55819 -37.43041 107.49779 1.000 152.79370 67 THR A N 1
ATOM 497 C CA . THR A 1 70 ? -40.32398 -37.01201 108.67400 1.000 170.53760 67 THR A CA 1
ATOM 498 C C . THR A 1 70 ? -40.89810 -35.60327 108.59253 1.000 157.26794 67 THR A C 1
ATOM 499 O O . THR A 1 70 ? -41.84793 -35.36051 107.84016 1.000 139.54492 67 THR A O 1
ATOM 503 N N . ALA A 1 71 ? -40.31442 -34.67941 109.36362 1.000 160.63242 68 ALA A N 1
ATOM 504 C CA . ALA A 1 71 ? -41.00599 -33.48950 109.86943 1.000 157.05445 68 ALA A CA 1
ATOM 505 C C . ALA A 1 71 ? -42.13296 -33.89338 110.80909 1.000 150.62969 68 ALA A C 1
ATOM 506 O O . ALA A 1 71 ? -43.18953 -33.25782 110.84790 1.000 158.20387 68 ALA A O 1
ATOM 508 N N . GLY A 1 72 ? -41.90901 -34.97089 111.56591 1.000 133.21123 69 GLY A N 1
ATOM 509 C CA . GLY A 1 72 ? -42.93586 -35.47162 112.45966 1.000 137.76964 69 GLY A CA 1
ATOM 510 C C . GLY A 1 72 ? -43.17118 -34.57707 113.65666 1.000 205.72979 69 GLY A C 1
ATOM 511 O O . GLY A 1 72 ? -44.25347 -34.60366 114.25350 1.000 217.45372 69 GLY A O 1
ATOM 512 N N . LEU A 1 73 ? -42.16697 -33.78670 114.03403 1.000 186.35262 70 LEU A N 1
ATOM 513 C CA . LEU A 1 73 ? -42.30760 -32.82039 115.12036 1.000 185.21160 70 LEU A CA 1
ATOM 514 C C . LEU A 1 73 ? -42.93207 -31.53255 114.57918 1.000 184.32137 70 LEU A C 1
ATOM 515 O O . LEU A 1 73 ? -42.34766 -30.44799 114.61246 1.000 178.79785 70 LEU A O 1
ATOM 520 N N . GLU A 1 74 ? -44.14934 -31.68494 114.05584 1.000 189.15439 71 GLU A N 1
ATOM 521 C CA . GLU A 1 74 ? -44.83457 -30.62192 113.33065 1.000 193.80792 71 GLU A CA 1
ATOM 522 C C . GLU A 1 74 ? -45.45845 -29.62896 114.30043 1.000 199.19125 71 GLU A C 1
ATOM 523 O O . GLU A 1 74 ? -46.57599 -29.14670 114.07801 1.000 199.01253 71 GLU A O 1
ATOM 529 N N . ARG A 1 75 ? -44.74217 -29.32482 115.38073 1.000 197.53140 72 ARG A N 1
ATOM 530 C CA . ARG A 1 75 ? -45.21065 -28.31289 116.31584 1.000 197.31575 72 ARG A CA 1
ATOM 531 C C . ARG A 1 75 ? -44.83876 -26.91026 115.85500 1.000 190.73142 72 ARG A C 1
ATOM 532 O O . ARG A 1 75 ? -45.52319 -25.94185 116.20530 1.000 203.51408 72 ARG A O 1
ATOM 540 N N . TYR A 1 76 ? -43.77325 -26.78497 115.07032 1.000 171.87825 73 TYR A N 1
ATOM 541 C CA . TYR A 1 76 ? -43.32330 -25.49943 114.54798 1.000 180.69974 73 TYR A CA 1
ATOM 542 C C . TYR A 1 76 ? -42.77306 -25.68997 113.13878 1.000 177.24816 73 TYR A C 1
ATOM 543 O O . TYR A 1 76 ? -41.70344 -25.19194 112.78459 1.000 185.66211 73 TYR A O 1
ATOM 552 N N . ARG A 1 77 ? -43.51612 -26.42288 112.31318 1.000 169.93770 74 ARG A N 1
ATOM 553 C CA . ARG A 1 77 ? -43.11004 -26.72822 110.94466 1.000 171.75808 74 ARG A CA 1
ATOM 554 C C . ARG A 1 77 ? -44.09159 -26.04667 109.99807 1.000 165.38809 74 ARG A C 1
ATOM 555 O O . ARG A 1 77 ? -44.95897 -26.68039 109.39682 1.000 163.56990 74 ARG A O 1
ATOM 563 N N . ALA A 1 78 ? -43.94639 -24.73003 109.87386 1.000 164.19928 75 ALA A N 1
ATOM 564 C CA . ALA A 1 78 ? -44.61944 -23.97516 108.82631 1.000 161.97675 75 ALA A CA 1
ATOM 565 C C . ALA A 1 78 ? -43.92939 -24.13539 107.47212 1.000 160.55226 75 ALA A C 1
ATOM 566 O O . ALA A 1 78 ? -44.26249 -23.42163 106.52050 1.000 159.95438 75 ALA A O 1
ATOM 568 N N . ILE A 1 79 ? -42.97989 -25.06856 107.38200 1.000 156.68339 76 ILE A N 1
ATOM 569 C CA . ILE A 1 79 ? -42.26082 -25.35860 106.14546 1.000 151.55470 76 ILE A CA 1
ATOM 570 C C . ILE A 1 79 ? -42.90576 -26.48799 105.34752 1.000 138.96473 76 ILE A C 1
ATOM 571 O O . ILE A 1 79 ? -42.29380 -26.99614 104.40413 1.000 129.84117 76 ILE A O 1
ATOM 576 N N . THR A 1 80 ? -44.12018 -26.89495 105.70758 1.000 133.93959 77 THR A N 1
ATOM 577 C CA . THR A 1 80 ? -44.74765 -28.01692 105.02865 1.000 144.15963 77 THR A CA 1
ATOM 578 C C . THR A 1 80 ? -45.08645 -27.69840 103.57502 1.000 150.29756 77 THR A C 1
ATOM 579 O O . THR A 1 80 ? -45.10736 -28.61163 102.73933 1.000 164.55927 77 THR A O 1
ATOM 583 N N . SER A 1 81 ? -45.37413 -26.43030 103.25603 1.000 152.40093 78 SER A N 1
ATOM 584 C CA . SER A 1 81 ? -45.63782 -26.04216 101.86969 1.000 150.71054 78 SER A CA 1
ATOM 585 C C . SER A 1 81 ? -44.47332 -26.42014 100.96223 1.000 153.48108 78 SER A C 1
ATOM 586 O O . SER A 1 81 ? -44.65838 -27.06704 99.92435 1.000 160.66078 78 SER A O 1
ATOM 589 N N . ALA A 1 82 ? -43.25922 -26.02259 101.34136 1.000 142.21921 79 ALA A N 1
ATOM 590 C CA . ALA A 1 82 ? -42.08032 -26.43265 100.59283 1.000 121.15187 79 ALA A CA 1
ATOM 591 C C . ALA A 1 82 ? -41.74074 -27.90116 100.80839 1.000 136.09616 79 ALA A C 1
ATOM 592 O O . ALA A 1 82 ? -41.02568 -28.48524 99.98800 1.000 151.83298 79 ALA A O 1
ATOM 594 N N . TYR A 1 83 ? -42.23422 -28.51098 101.88854 1.000 128.51947 80 TYR A N 1
ATOM 595 C CA . TYR A 1 83 ? -41.88480 -29.89828 102.17297 1.000 131.53067 80 TYR A CA 1
ATOM 596 C C . TYR A 1 83 ? -42.64188 -30.86400 101.27121 1.000 139.93889 80 TYR A C 1
ATOM 597 O O . TYR A 1 83 ? -42.11450 -31.92649 100.92052 1.000 147.41339 80 TYR A O 1
ATOM 606 N N . TYR A 1 84 ? -43.86882 -30.51770 100.88256 1.000 138.02121 81 TYR A N 1
ATOM 607 C CA . TYR A 1 84 ? -44.65639 -31.37277 100.00453 1.000 130.48401 81 TYR A CA 1
ATOM 608 C C . TYR A 1 84 ? -44.61904 -30.94464 98.54288 1.000 119.45294 81 TYR A C 1
ATOM 609 O O . TYR A 1 84 ? -44.97157 -31.74811 97.67145 1.000 115.07818 81 TYR A O 1
ATOM 618 N N . ARG A 1 85 ? -44.20821 -29.71182 98.25496 1.000 98.63985 82 ARG A N 1
ATOM 619 C CA . ARG A 1 85 ? -44.23298 -29.21498 96.88634 1.000 114.34842 82 ARG A CA 1
ATOM 620 C C . ARG A 1 85 ? -43.24704 -29.98346 96.01497 1.000 125.65824 82 ARG A C 1
ATOM 621 O O . ARG A 1 85 ? -42.15788 -30.35827 96.45896 1.000 138.61572 82 ARG A O 1
ATOM 629 N N . GLY A 1 86 ? -43.64173 -30.22262 94.76533 1.000 130.52378 83 GLY A N 1
ATOM 630 C CA . GLY A 1 86 ? -42.80343 -30.91092 93.80858 1.000 127.32843 83 GLY A CA 1
ATOM 631 C C . GLY A 1 86 ? -42.66267 -32.40154 94.01732 1.000 127.25966 83 GLY A C 1
ATOM 632 O O . GLY A 1 86 ? -42.02877 -33.06662 93.18763 1.000 133.72654 83 GLY A O 1
ATOM 633 N N . ALA A 1 87 ? -43.22778 -32.95285 95.08723 1.000 122.32946 84 ALA A N 1
ATOM 634 C CA . ALA A 1 87 ? -43.07168 -34.37452 95.36130 1.000 126.46272 84 ALA A CA 1
ATOM 635 C C . ALA A 1 87 ? -43.91374 -35.19718 94.39675 1.000 141.34324 84 ALA A C 1
ATOM 636 O O . ALA A 1 87 ? -45.08406 -34.88801 94.15539 1.000 144.19025 84 ALA A O 1
ATOM 638 N N . VAL A 1 88 ? -43.30845 -36.24280 93.83814 1.000 133.60056 85 VAL A N 1
ATOM 639 C CA . VAL A 1 88 ? -44.01517 -37.18619 92.97858 1.000 140.22650 85 VAL A CA 1
ATOM 640 C C . VAL A 1 88 ? -44.28809 -38.51039 93.66916 1.000 127.25894 85 VAL A C 1
ATOM 641 O O . VAL A 1 88 ? -45.10492 -39.29858 93.16294 1.000 115.68419 85 VAL A O 1
ATOM 645 N N . GLY A 1 89 ? -43.64072 -38.78349 94.79423 1.000 132.58957 86 GLY A N 1
ATOM 646 C CA . GLY A 1 89 ? -43.87380 -40.01050 95.52616 1.000 138.82097 86 GLY A CA 1
ATOM 647 C C . GLY A 1 89 ? -44.07428 -39.73171 96.99986 1.000 137.48567 86 GLY A C 1
ATOM 648 O O . GLY A 1 89 ? -43.47877 -38.81762 97.57039 1.000 146.91905 86 GLY A O 1
ATOM 649 N N . ALA A 1 90 ? -44.93094 -40.54170 97.61475 1.000 126.24784 87 ALA A N 1
ATOM 650 C CA . ALA A 1 90 ? -45.25960 -40.38078 99.02268 1.000 131.50442 87 ALA A CA 1
ATOM 651 C C . ALA A 1 90 ? -45.40796 -41.74874 99.66710 1.000 121.68120 87 ALA A C 1
ATOM 652 O O . ALA A 1 90 ? -46.13240 -42.60762 99.15348 1.000 140.97027 87 ALA A O 1
ATOM 654 N N . LEU A 1 91 ? -44.72240 -41.94310 100.79107 1.000 139.36871 88 LEU A N 1
ATOM 655 C CA . LEU A 1 91 ? -44.79170 -43.17833 101.56444 1.000 148.39651 88 LEU A CA 1
ATOM 656 C C . LEU A 1 91 ? -45.44284 -42.87496 102.90676 1.000 157.54117 88 LEU A C 1
ATOM 657 O O . LEU A 1 91 ? -44.86991 -42.15652 103.73494 1.000 183.59769 88 LEU A O 1
ATOM 662 N N . LEU A 1 92 ? -46.63607 -43.42174 103.11618 1.000 135.01981 89 LEU A N 1
ATOM 663 C CA . LEU A 1 92 ? -47.37543 -43.26561 104.36447 1.000 138.76675 89 LEU A CA 1
ATOM 664 C C . LEU A 1 92 ? -47.09880 -44.50589 105.20635 1.000 143.23844 89 LEU A C 1
ATOM 665 O O . LEU A 1 92 ? -47.63386 -45.58352 104.93839 1.000 146.19008 89 LEU A O 1
ATOM 670 N N . VAL A 1 93 ? -46.25883 -44.35246 106.22533 1.000 143.92935 90 VAL A N 1
ATOM 671 C CA . VAL A 1 93 ? -45.77431 -45.47212 107.02445 1.000 162.01964 90 VAL A CA 1
ATOM 672 C C . VAL A 1 93 ? -46.52344 -45.50864 108.34912 1.000 172.81801 90 VAL A C 1
ATOM 673 O O . VAL A 1 93 ? -46.57886 -44.50619 109.07354 1.000 172.58987 90 VAL A O 1
ATOM 677 N N . TYR A 1 94 ? -47.09856 -46.66515 108.66439 1.000 178.20371 91 TYR A N 1
ATOM 678 C CA . TYR A 1 94 ? -47.71757 -46.92396 109.95294 1.000 184.68228 91 TYR A CA 1
ATOM 679 C C . TYR A 1 94 ? -47.13341 -48.21087 110.51927 1.000 193.87604 91 TYR A C 1
ATOM 680 O O . TYR A 1 94 ? -46.44063 -48.96195 109.82780 1.000 183.29711 91 TYR A O 1
ATOM 689 N N . ASP A 1 95 ? -47.41731 -48.46349 111.79206 1.000 215.38285 92 ASP A N 1
ATOM 690 C CA . ASP A 1 95 ? -46.93230 -49.65213 112.47924 1.000 221.36144 92 ASP A CA 1
ATOM 691 C C . ASP A 1 95 ? -48.04754 -50.68702 112.54366 1.000 226.03337 92 ASP A C 1
ATOM 692 O O . ASP A 1 95 ? -49.18373 -50.35913 112.90212 1.000 233.42912 92 ASP A O 1
ATOM 697 N N . ILE A 1 96 ? -47.72254 -51.93524 112.19469 1.000 228.57239 93 ILE A N 1
ATOM 698 C CA . ILE A 1 96 ? -48.69804 -53.01611 112.29544 1.000 224.70758 93 ILE A CA 1
ATOM 699 C C . ILE A 1 96 ? -49.00878 -53.38611 113.73699 1.000 221.32720 93 ILE A C 1
ATOM 700 O O . ILE A 1 96 ? -49.92125 -54.18358 113.97941 1.000 198.76319 93 ILE A O 1
ATOM 705 N N . ALA A 1 97 ? -48.27384 -52.82706 114.69951 1.000 222.79463 94 ALA A N 1
ATOM 706 C CA . ALA A 1 97 ? -48.51520 -53.06563 116.11499 1.000 226.46866 94 ALA A CA 1
ATOM 707 C C . ALA A 1 97 ? -49.33153 -51.96420 116.77872 1.000 235.86300 94 ALA A C 1
ATOM 708 O O . ALA A 1 97 ? -49.71152 -52.11614 117.94447 1.000 238.54362 94 ALA A O 1
ATOM 710 N N . LYS A 1 98 ? -49.61043 -50.86946 116.07606 1.000 236.75706 95 LYS A N 1
ATOM 711 C CA . LYS A 1 98 ? -50.39058 -49.76544 116.61498 1.000 240.77827 95 LYS A CA 1
ATOM 712 C C . LYS A 1 98 ? -51.57756 -49.47568 115.70809 1.000 247.52866 95 LYS A C 1
ATOM 713 O O . LYS A 1 98 ? -51.44676 -49.46682 114.48016 1.000 240.86222 95 LYS A O 1
ATOM 719 N N . HIS A 1 99 ? -52.73667 -49.23957 116.32196 1.000 199.46067 96 HIS A N 1
ATOM 720 C CA . HIS A 1 99 ? -53.93377 -48.85977 115.58456 1.000 200.89058 96 HIS A CA 1
ATOM 721 C C . HIS A 1 99 ? -54.10596 -47.34948 115.47660 1.000 211.78784 96 HIS A C 1
ATOM 722 O O . HIS A 1 99 ? -54.79869 -46.88357 114.56377 1.000 220.94856 96 HIS A O 1
ATOM 729 N N . LEU A 1 100 ? -53.49189 -46.57844 116.38106 1.000 204.03754 97 LEU A N 1
ATOM 730 C CA . LEU A 1 100 ? -53.57044 -45.12210 116.29690 1.000 190.52795 97 LEU A CA 1
ATOM 731 C C . LEU A 1 100 ? -52.92158 -44.60564 115.01992 1.000 194.99930 97 LEU A C 1
ATOM 732 O O . LEU A 1 100 ? -53.41880 -43.65757 114.40007 1.000 205.31413 97 LEU A O 1
ATOM 737 N N . THR A 1 101 ? -51.80002 -45.20696 114.62079 1.000 185.80463 98 THR A N 1
ATOM 738 C CA . THR A 1 101 ? -51.16566 -44.83852 113.36015 1.000 175.42211 98 THR A CA 1
ATOM 739 C C . THR A 1 101 ? -52.09760 -45.11533 112.18691 1.000 179.21010 98 THR A C 1
ATOM 740 O O . THR A 1 101 ? -52.30730 -44.25512 111.31991 1.000 187.06787 98 THR A O 1
ATOM 744 N N . TYR A 1 102 ? -52.68373 -46.31572 112.16027 1.000 177.02196 99 TYR A N 1
ATOM 745 C CA . TYR A 1 102 ? -53.58490 -46.69322 111.07774 1.000 175.78577 99 TYR A CA 1
ATOM 746 C C . TYR A 1 102 ? -54.83264 -45.81921 111.04832 1.000 174.09215 99 TYR A C 1
ATOM 747 O O . TYR A 1 102 ? -55.44848 -45.65243 109.98883 1.000 171.51348 99 TYR A O 1
ATOM 756 N N . GLU A 1 103 ? -55.22259 -45.25468 112.19239 1.000 177.52907 100 GLU A N 1
ATOM 757 C CA . GLU A 1 103 ? -56.35281 -44.33263 112.20732 1.000 188.27931 100 GLU A CA 1
ATOM 758 C C . GLU A 1 103 ? -55.94099 -42.94155 111.73713 1.000 175.56282 100 GLU A C 1
ATOM 759 O O . GLU A 1 103 ? -56.71854 -42.25557 111.06383 1.000 174.20326 100 GLU A O 1
ATOM 765 N N . ASN A 1 104 ? -54.72288 -42.51304 112.07567 1.000 174.85782 101 ASN A N 1
ATOM 766 C CA . ASN A 1 104 ? -54.20186 -41.23006 111.61953 1.000 167.84284 101 ASN A CA 1
ATOM 767 C C . ASN A 1 104 ? -53.75096 -41.25303 110.16483 1.000 177.29688 101 ASN A C 1
ATOM 768 O O . ASN A 1 104 ? -53.36992 -40.20021 109.63563 1.000 173.06941 101 ASN A O 1
ATOM 773 N N . VAL A 1 105 ? -53.77178 -42.42111 109.51486 1.000 185.05989 102 VAL A N 1
ATOM 774 C CA . VAL A 1 105 ? -53.50457 -42.48036 108.07827 1.000 170.54055 102 VAL A CA 1
ATOM 775 C C . VAL A 1 105 ? -54.45778 -41.56520 107.31681 1.000 170.46086 102 VAL A C 1
ATOM 776 O O . VAL A 1 105 ? -54.06525 -40.90628 106.34628 1.000 171.77457 102 VAL A O 1
ATOM 780 N N . GLU A 1 106 ? -55.72208 -41.50387 107.74554 1.000 189.43187 103 GLU A N 1
ATOM 781 C CA . GLU A 1 106 ? -56.66720 -40.57740 107.12760 1.000 189.84199 103 GLU A CA 1
ATOM 782 C C . GLU A 1 106 ? -56.21096 -39.13369 107.29645 1.000 193.89672 103 GLU A C 1
ATOM 783 O O . GLU A 1 106 ? -56.34148 -38.31873 106.37437 1.000 199.88180 103 GLU A O 1
ATOM 789 N N . ARG A 1 107 ? -55.66933 -38.80222 108.47061 1.000 191.03939 104 ARG A N 1
ATOM 790 C CA . ARG A 1 107 ? -55.19986 -37.44421 108.72666 1.000 183.09457 104 ARG A CA 1
ATOM 791 C C . ARG A 1 107 ? -54.02340 -37.09437 107.82149 1.000 175.14014 104 ARG A C 1
ATOM 792 O O . ARG A 1 107 ? -53.98062 -36.01057 107.22211 1.000 174.27142 104 ARG A O 1
ATOM 800 N N . TRP A 1 108 ? -53.05671 -38.01037 107.70480 1.000 174.41636 105 TRP A N 1
ATOM 801 C CA . TRP A 1 108 ? -51.91776 -37.76797 106.82447 1.000 159.73831 105 TRP A CA 1
ATOM 802 C C . TRP A 1 108 ? -52.34447 -37.68004 105.36443 1.000 158.52104 105 TRP A C 1
ATOM 803 O O . TRP A 1 108 ? -51.76993 -36.89874 104.59678 1.000 156.23680 105 TRP A O 1
ATOM 814 N N . LEU A 1 109 ? -53.34810 -38.46535 104.96353 1.000 164.04254 106 LEU A N 1
ATOM 815 C CA . LEU A 1 109 ? -53.89143 -38.33834 103.61476 1.000 162.35237 106 LEU A CA 1
ATOM 816 C C . LEU A 1 109 ? -54.53626 -36.97361 103.41107 1.000 162.64956 106 LEU A C 1
ATOM 817 O O . LEU A 1 109 ? -54.45850 -36.40045 102.31742 1.000 151.22520 106 LEU A O 1
ATOM 822 N N . LYS A 1 110 ? -55.18742 -36.44112 104.45166 1.000 177.11698 107 LYS A N 1
ATOM 823 C CA . LYS A 1 110 ? -55.69356 -35.07356 104.38049 1.000 178.01806 107 LYS A CA 1
ATOM 824 C C . LYS A 1 110 ? -54.55338 -34.08311 104.18567 1.000 176.84839 107 LYS A C 1
ATOM 825 O O . LYS A 1 110 ? -54.67736 -33.12339 103.41401 1.000 173.06925 107 LYS A O 1
ATOM 831 N N . GLU A 1 111 ? -53.42930 -34.30454 104.87409 1.000 189.63915 108 GLU A N 1
ATOM 832 C CA . GLU A 1 111 ? -52.27004 -33.43585 104.68984 1.000 190.82647 108 GLU A CA 1
ATOM 833 C C . GLU A 1 111 ? -51.73642 -33.52318 103.26238 1.000 187.37958 108 GLU A C 1
ATOM 834 O O . GLU A 1 111 ? -51.31013 -32.51375 102.68655 1.000 180.91356 108 GLU A O 1
ATOM 840 N N . LEU A 1 112 ? -51.75950 -34.72145 102.67168 1.000 185.74042 109 LEU A N 1
ATOM 841 C CA . LEU A 1 112 ? -51.33475 -34.87410 101.28251 1.000 173.57777 109 LEU A CA 1
ATOM 842 C C . LEU A 1 112 ? -52.26009 -34.11855 100.33856 1.000 168.50359 109 LEU A C 1
ATOM 843 O O . LEU A 1 112 ? -51.80333 -33.33438 99.50009 1.000 166.52792 109 LEU A O 1
ATOM 848 N N . ARG A 1 113 ? -53.57078 -34.34741 100.45685 1.000 184.73351 110 ARG A N 1
ATOM 849 C CA . ARG A 1 113 ? -54.51661 -33.65526 99.58871 1.000 200.13796 110 ARG A CA 1
ATOM 850 C C . ARG A 1 113 ? -54.45561 -32.14382 99.77803 1.000 197.59959 110 ARG A C 1
ATOM 851 O O . ARG A 1 113 ? -54.76571 -31.39115 98.84825 1.000 182.25206 110 ARG A O 1
ATOM 859 N N . ASP A 1 114 ? -54.04846 -31.67770 100.95966 1.000 204.03818 111 ASP A N 1
ATOM 860 C CA . ASP A 1 114 ? -54.01264 -30.24049 101.20060 1.000 217.21778 111 ASP A CA 1
ATOM 861 C C . ASP A 1 114 ? -52.70863 -29.60365 100.73647 1.000 211.41782 111 ASP A C 1
ATOM 862 O O . ASP A 1 114 ? -52.70184 -28.42482 100.36299 1.000 208.55519 111 ASP A O 1
ATOM 867 N N . HIS A 1 115 ? -51.60217 -30.34864 100.74729 1.000 198.25099 112 HIS A N 1
ATOM 868 C CA . HIS A 1 115 ? -50.29822 -29.76237 100.48237 1.000 183.09046 112 HIS A CA 1
ATOM 869 C C . HIS A 1 115 ? -49.55185 -30.37033 99.30155 1.000 167.61299 112 HIS A C 1
ATOM 870 O O . HIS A 1 115 ? -48.58844 -29.75737 98.82773 1.000 165.76998 112 HIS A O 1
ATOM 877 N N . ALA A 1 116 ? -49.95166 -31.53667 98.81079 1.000 163.90074 113 ALA A N 1
ATOM 878 C CA . ALA A 1 116 ? -49.24731 -32.19122 97.71760 1.000 166.13493 113 ALA A CA 1
ATOM 879 C C . ALA A 1 116 ? -50.06679 -32.11951 96.43499 1.000 172.39486 113 ALA A C 1
ATOM 880 O O . ALA A 1 116 ? -51.20424 -31.64222 96.41655 1.000 188.28357 113 ALA A O 1
ATOM 882 N N . ASP A 1 117 ? -49.46487 -32.60199 95.35037 1.000 170.16372 114 ASP A N 1
ATOM 883 C CA . ASP A 1 117 ? -50.13635 -32.61420 94.06053 1.000 181.60494 114 ASP A CA 1
ATOM 884 C C . ASP A 1 117 ? -51.18905 -33.71771 94.01435 1.000 186.15893 114 ASP A C 1
ATOM 885 O O . ASP A 1 117 ? -51.11631 -34.71848 94.73269 1.000 186.85853 114 ASP A O 1
ATOM 890 N N . SER A 1 118 ? -52.17588 -33.52620 93.14338 1.000 185.95293 115 SER A N 1
ATOM 891 C CA . SER A 1 118 ? -53.29938 -34.44375 93.02311 1.000 186.43468 115 SER A CA 1
ATOM 892 C C . SER A 1 118 ? -53.01537 -35.61300 92.08970 1.000 177.19380 115 SER A C 1
ATOM 893 O O . SER A 1 118 ? -53.94354 -36.34939 91.74104 1.000 187.56110 115 SER A O 1
ATOM 896 N N . ASN A 1 119 ? -51.76100 -35.80246 91.67753 1.000 157.84076 116 ASN A N 1
ATOM 897 C CA . ASN A 1 119 ? -51.40489 -36.89871 90.78646 1.000 148.56992 116 ASN A CA 1
ATOM 898 C C . ASN A 1 119 ? -50.19960 -37.68945 91.28017 1.000 132.92997 116 ASN A C 1
ATOM 899 O O . ASN A 1 119 ? -49.62176 -38.46055 90.50377 1.000 128.50709 116 ASN A O 1
ATOM 904 N N . ILE A 1 120 ? -49.80943 -37.52831 92.54502 1.000 130.26299 117 ILE A N 1
ATOM 905 C CA . ILE A 1 120 ? -48.62526 -38.20919 93.05131 1.000 138.18508 117 ILE A CA 1
ATOM 906 C C . ILE A 1 120 ? -48.95044 -39.66923 93.34776 1.000 134.96955 117 ILE A C 1
ATOM 907 O O . ILE A 1 120 ? -50.10747 -40.06066 93.52559 1.000 140.62923 117 ILE A O 1
ATOM 912 N N . VAL A 1 121 ? -47.90374 -40.48407 93.40292 1.000 118.56366 118 VAL A N 1
ATOM 913 C CA . VAL A 1 121 ? -48.03594 -41.90043 93.71778 1.000 130.04984 118 VAL A CA 1
ATOM 914 C C . VAL A 1 121 ? -47.85753 -42.07316 95.21910 1.000 134.19813 118 VAL A C 1
ATOM 915 O O . VAL A 1 121 ? -46.80114 -41.74431 95.76876 1.000 146.16057 118 VAL A O 1
ATOM 919 N N . ILE A 1 122 ? -48.89007 -42.58566 95.88160 1.000 147.79546 119 ILE A N 1
ATOM 920 C CA . ILE A 1 122 ? -48.88780 -42.79701 97.32349 1.000 150.48932 119 ILE A CA 1
ATOM 921 C C . ILE A 1 122 ? -48.87993 -44.29429 97.59092 1.000 136.15931 119 ILE A C 1
ATOM 922 O O . ILE A 1 122 ? -49.59022 -45.05612 96.92406 1.000 130.34426 119 ILE A O 1
ATOM 927 N N . MET A 1 123 ? -48.07501 -44.71692 98.56429 1.000 132.00610 120 MET A N 1
ATOM 928 C CA . MET A 1 123 ? -48.03447 -46.11280 98.98086 1.000 138.79169 120 MET A CA 1
ATOM 929 C C . MET A 1 123 ? -48.10081 -46.19062 100.49815 1.000 147.78508 120 MET A C 1
ATOM 930 O O . MET A 1 123 ? -47.39790 -45.44849 101.19194 1.000 173.36584 120 MET A O 1
ATOM 935 N N . LEU A 1 124 ? -48.94316 -47.08811 101.00641 1.000 129.95209 121 LEU A N 1
ATOM 936 C CA . LEU A 1 124 ? -49.09463 -47.31062 102.43828 1.000 118.59125 121 LEU A CA 1
ATOM 937 C C . LEU A 1 124 ? -48.22295 -48.48616 102.86347 1.000 149.85356 121 LEU A C 1
ATOM 938 O O . LEU A 1 124 ? -48.29746 -49.56435 102.26624 1.000 164.17366 121 LEU A O 1
ATOM 943 N N . VAL A 1 125 ? -47.40081 -48.27831 103.89162 1.000 154.94689 122 VAL A N 1
ATOM 944 C CA . VAL A 1 125 ? -46.44568 -49.27831 104.36060 1.000 167.85845 122 VAL A CA 1
ATOM 945 C C . VAL A 1 125 ? -46.75405 -49.61231 105.81337 1.000 181.34717 122 VAL A C 1
ATOM 946 O O . VAL A 1 125 ? -46.95391 -48.70941 106.63352 1.000 192.05511 122 VAL A O 1
ATOM 950 N N . GLY A 1 126 ? -46.77728 -50.90441 106.12988 1.000 179.75521 123 GLY A N 1
ATOM 951 C CA . GLY A 1 126 ? -47.01092 -51.37961 107.48344 1.000 178.61906 123 GLY A CA 1
ATOM 952 C C . GLY A 1 126 ? -45.74964 -52.00160 108.06084 1.000 178.15002 123 GLY A C 1
ATOM 953 O O . GLY A 1 126 ? -45.14161 -52.87968 107.44614 1.000 176.76579 123 GLY A O 1
ATOM 954 N N . ASN A 1 127 ? -45.37325 -51.53580 109.24760 1.000 203.02904 124 ASN A N 1
ATOM 955 C CA . ASN A 1 127 ? -44.16659 -52.01937 109.90939 1.000 212.09533 124 ASN A CA 1
ATOM 956 C C . ASN A 1 127 ? -44.51195 -52.77695 111.18953 1.000 206.25850 124 ASN A C 1
ATOM 957 O O . ASN A 1 127 ? -43.88531 -52.58546 112.23266 1.000 197.25985 124 ASN A O 1
ATOM 962 N N . LEU A 1 131 ? -41.60179 -58.09157 116.02584 1.000 154.48954 128 LEU A N 1
ATOM 963 C CA . LEU A 1 131 ? -41.53145 -59.51778 116.32134 1.000 172.57035 128 LEU A CA 1
ATOM 964 C C . LEU A 1 131 ? -42.21676 -59.84125 117.64537 1.000 176.71890 128 LEU A C 1
ATOM 965 O O . LEU A 1 131 ? -42.92165 -60.84440 117.76313 1.000 177.09802 128 LEU A O 1
ATOM 970 N N . ARG A 1 132 ? -42.00382 -58.97838 118.64192 1.000 183.23600 129 ARG A N 1
ATOM 971 C CA . ARG A 1 132 ? -42.58482 -59.21190 119.96023 1.000 186.68603 129 ARG A CA 1
ATOM 972 C C . ARG A 1 132 ? -44.09057 -58.97131 119.95691 1.000 201.57655 129 ARG A C 1
ATOM 973 O O . ARG A 1 132 ? -44.85011 -59.76085 120.52982 1.000 212.37638 129 ARG A O 1
ATOM 975 N N . HIS A 1 133 ? -44.54127 -57.89260 119.32101 1.000 207.49245 130 HIS A N 1
ATOM 976 C CA . HIS A 1 133 ? -45.96262 -57.57925 119.27319 1.000 219.71032 130 HIS A CA 1
ATOM 977 C C . HIS A 1 133 ? -46.65158 -58.38259 118.17388 1.000 222.63236 130 HIS A C 1
ATOM 978 O O . HIS A 1 133 ? -46.03668 -58.76146 117.17242 1.000 212.77548 130 HIS A O 1
ATOM 985 N N . LEU A 1 134 ? -47.94579 -58.63736 118.36831 1.000 236.31376 131 LEU A N 1
ATOM 986 C CA . LEU A 1 134 ? -48.71774 -59.52152 117.50061 1.000 225.88370 131 LEU A CA 1
ATOM 987 C C . LEU A 1 134 ? -49.90435 -58.77478 116.90645 1.000 221.14652 131 LEU A C 1
ATOM 988 O O . LEU A 1 134 ? -50.77037 -58.29427 117.64657 1.000 232.20557 131 LEU A O 1
ATOM 993 N N . ARG A 1 135 ? -49.92533 -58.68079 115.57162 1.000 202.25667 132 ARG A N 1
ATOM 994 C CA . ARG A 1 135 ? -51.06178 -58.27227 114.74329 1.000 191.10176 132 ARG A CA 1
ATOM 995 C C . ARG A 1 135 ? -52.05940 -57.33000 115.40727 1.000 190.77203 132 ARG A C 1
ATOM 996 O O . ARG A 1 135 ? -53.03594 -57.78049 116.01603 1.000 199.60947 132 ARG A O 1
ATOM 998 N N . ALA A 1 136 ? -51.83409 -56.02359 115.28570 1.000 194.35842 133 ALA A N 1
ATOM 999 C CA . ALA A 1 136 ? -52.83252 -55.04338 115.69156 1.000 206.98767 133 ALA A CA 1
ATOM 1000 C C . ALA A 1 136 ? -53.66496 -54.55289 114.51960 1.000 213.23624 133 ALA A C 1
ATOM 1001 O O . ALA A 1 136 ? -54.84851 -54.24266 114.68992 1.000 208.32465 133 ALA A O 1
ATOM 1003 N N . VAL A 1 137 ? -53.06736 -54.48370 113.33655 1.000 233.91252 134 VAL A N 1
ATOM 1004 C CA . VAL A 1 137 ? -53.74499 -54.09225 112.10813 1.000 237.70415 134 VAL A CA 1
ATOM 1005 C C . VAL A 1 137 ? -53.84488 -55.33300 111.22480 1.000 239.03754 134 VAL A C 1
ATOM 1006 O O . VAL A 1 137 ? -52.81197 -55.86440 110.78904 1.000 241.74887 134 VAL A O 1
ATOM 1010 N N . PRO A 1 138 ? -55.04399 -55.84027 110.95120 1.000 230.08236 135 PRO A N 1
ATOM 1011 C CA . PRO A 1 138 ? -55.16549 -56.94528 109.99657 1.000 220.18523 135 PRO A CA 1
ATOM 1012 C C . PRO A 1 138 ? -54.74932 -56.49186 108.60787 1.000 202.99887 135 PRO A C 1
ATOM 1013 O O . PRO A 1 138 ? -55.07840 -55.38651 108.17122 1.000 196.82744 135 PRO A O 1
ATOM 1017 N N . THR A 1 139 ? -54.00044 -57.35582 107.92093 1.000 193.99660 136 THR A N 1
ATOM 1018 C CA . THR A 1 139 ? -53.45351 -56.98685 106.61975 1.000 187.36118 136 THR A CA 1
ATOM 1019 C C . THR A 1 139 ? -54.55758 -56.77505 105.58912 1.000 193.64013 136 THR A C 1
ATOM 1020 O O . THR A 1 139 ? -54.45109 -55.89079 104.72990 1.000 203.55234 136 THR A O 1
ATOM 1024 N N . ASP A 1 140 ? -55.63273 -57.56339 105.66562 1.000 189.32541 137 ASP A N 1
ATOM 1025 C CA . ASP A 1 140 ? -56.70128 -57.43990 104.67907 1.000 192.38382 137 ASP A CA 1
ATOM 1026 C C . ASP A 1 140 ? -57.44983 -56.12020 104.83341 1.000 192.99395 137 ASP A C 1
ATOM 1027 O O . ASP A 1 140 ? -57.88312 -55.52686 103.83719 1.000 180.89937 137 ASP A O 1
ATOM 1032 N N . GLU A 1 141 ? -57.61609 -55.64597 106.07257 1.000 216.45326 138 GLU A N 1
ATOM 1033 C CA . GLU A 1 141 ? -58.30866 -54.37854 106.29481 1.000 224.05650 138 GLU A CA 1
ATOM 1034 C C . GLU A 1 141 ? -57.51907 -53.21228 105.71180 1.000 222.72282 138 GLU A C 1
ATOM 1035 O O . GLU A 1 141 ? -58.08204 -52.34246 105.03568 1.000 233.67973 138 GLU A O 1
ATOM 1041 N N . ALA A 1 142 ? -56.20966 -53.17505 105.96816 1.000 213.93850 139 ALA A N 1
ATOM 1042 C CA . ALA A 1 142 ? -55.38405 -52.10965 105.41188 1.000 194.96464 139 ALA A CA 1
ATOM 1043 C C . ALA A 1 142 ? -55.30954 -52.21305 103.89342 1.000 189.85032 139 ALA A C 1
ATOM 1044 O O . ALA A 1 142 ? -55.27368 -51.19119 103.19538 1.000 181.63312 139 ALA A O 1
ATOM 1046 N N . ARG A 1 143 ? -55.28710 -53.44015 103.36531 1.000 199.81028 140 ARG A N 1
ATOM 1047 C CA . ARG A 1 143 ? -55.24405 -53.62696 101.91782 1.000 206.58187 140 ARG A CA 1
ATOM 1048 C C . ARG A 1 143 ? -56.51059 -53.08921 101.25813 1.000 209.02118 140 ARG A C 1
ATOM 1049 O O . ARG A 1 143 ? -56.44805 -52.38964 100.23826 1.000 189.15055 140 ARG A O 1
ATOM 1057 N N . ALA A 1 144 ? -57.67546 -53.40585 101.83217 1.000 229.88741 141 ALA A N 1
ATOM 1058 C CA . ALA A 1 144 ? -58.92879 -52.87314 101.30563 1.000 229.77674 141 ALA A CA 1
ATOM 1059 C C . ALA A 1 144 ? -59.01794 -51.36183 101.48348 1.000 221.98233 141 ALA A C 1
ATOM 1060 O O . ALA A 1 144 ? -59.59526 -50.66968 100.63427 1.000 220.42196 141 ALA A O 1
ATOM 1062 N N . PHE A 1 145 ? -58.45684 -50.83614 102.57534 1.000 222.31403 142 PHE A N 1
ATOM 1063 C CA . PHE A 1 145 ? -58.44141 -49.39190 102.78540 1.000 222.21247 142 PHE A CA 1
ATOM 1064 C C . PHE A 1 145 ? -57.63692 -48.69308 101.69778 1.000 203.83476 142 PHE A C 1
ATOM 1065 O O . PHE A 1 145 ? -58.08338 -47.69399 101.12169 1.000 197.53874 142 PHE A O 1
ATOM 1073 N N . ALA A 1 146 ? -56.43982 -49.20742 101.40522 1.000 198.85306 143 ALA A N 1
ATOM 1074 C CA . ALA A 1 146 ? -55.63961 -48.64337 100.32453 1.000 187.66074 143 ALA A CA 1
ATOM 1075 C C . ALA A 1 146 ? -56.30948 -48.83705 98.97126 1.000 188.11608 143 ALA A C 1
ATOM 1076 O O . ALA A 1 146 ? -56.14310 -48.00310 98.07393 1.000 164.23472 143 ALA A O 1
ATOM 1078 N N . GLU A 1 147 ? -57.06623 -49.92388 98.80521 1.000 195.69515 144 GLU A N 1
ATOM 1079 C CA . GLU A 1 147 ? -57.77316 -50.14671 97.54865 1.000 200.75468 144 GLU A CA 1
ATOM 1080 C C . GLU A 1 147 ? -58.85496 -49.09452 97.33460 1.000 207.22846 144 GLU A C 1
ATOM 1081 O O . GLU A 1 147 ? -58.97078 -48.52188 96.24444 1.000 177.66256 144 GLU A O 1
ATOM 1087 N N . LYS A 1 148 ? -59.65482 -48.82088 98.36949 1.000 217.15844 145 LYS A N 1
ATOM 1088 C CA . LYS A 1 148 ? -60.73136 -47.84518 98.23885 1.000 218.11107 145 LYS A CA 1
ATOM 1089 C C . LYS A 1 148 ? -60.21450 -46.41938 98.09225 1.000 200.29808 145 LYS A C 1
ATOM 1090 O O . LYS A 1 148 ? -60.92802 -45.56937 97.54887 1.000 203.71665 145 LYS A O 1
ATOM 1096 N N . ASN A 1 149 ? -58.99933 -46.13762 98.55767 1.000 204.50120 146 ASN A N 1
ATOM 1097 C CA . ASN A 1 149 ? -58.42295 -44.80242 98.47377 1.000 205.27571 146 ASN A CA 1
ATOM 1098 C C . ASN A 1 149 ? -57.47297 -44.63557 97.29340 1.000 196.15792 146 ASN A C 1
ATOM 1099 O O . ASN A 1 149 ? -56.85161 -43.57583 97.16065 1.000 186.10329 146 ASN A O 1
ATOM 1104 N N . GLY A 1 150 ? -57.34302 -45.64918 96.44015 1.000 202.80287 147 GLY A N 1
ATOM 1105 C CA . GLY A 1 150 ? -56.49792 -45.55623 95.26475 1.000 178.19517 147 GLY A CA 1
ATOM 1106 C C . GLY A 1 150 ? -55.02016 -45.43748 95.57460 1.000 169.71420 147 GLY A C 1
ATOM 1107 O O . GLY A 1 150 ? -54.32505 -44.59809 94.99512 1.000 165.93315 147 GLY A O 1
ATOM 1108 N N . LEU A 1 151 ? -54.52649 -46.27615 96.48288 1.000 174.82594 148 LEU A N 1
ATOM 1109 C CA . LEU A 1 151 ? -53.13685 -46.23888 96.91118 1.000 169.53262 148 LEU A CA 1
ATOM 1110 C C . LEU A 1 151 ? -52.53482 -47.63517 96.82794 1.000 169.24018 148 LEU A C 1
ATOM 1111 O O . LEU A 1 151 ? -53.24604 -48.64263 96.79880 1.000 160.92866 148 LEU A O 1
ATOM 1116 N N . SER A 1 152 ? -51.20645 -47.68245 96.79154 1.000 161.44276 149 SER A N 1
ATOM 1117 C CA . SER A 1 152 ? -50.48796 -48.94391 96.85583 1.000 163.66392 149 SER A CA 1
ATOM 1118 C C . SER A 1 152 ? -50.39013 -49.41271 98.30766 1.000 161.17980 149 SER A C 1
ATOM 1119 O O . SER A 1 152 ? -50.67665 -48.66575 99.24751 1.000 174.31484 149 SER A O 1
ATOM 1122 N N . PHE A 1 153 ? -49.97462 -50.66661 98.49519 1.000 144.62443 150 PHE A N 1
ATOM 1123 C CA . PHE A 1 153 ? -49.91578 -51.22349 99.84318 1.000 161.52599 150 PHE A CA 1
ATOM 1124 C C . PHE A 1 153 ? -48.93465 -52.38566 99.90553 1.000 160.59782 150 PHE A C 1
ATOM 1125 O O . PHE A 1 153 ? -49.04319 -53.33016 99.11891 1.000 171.38267 150 PHE A O 1
ATOM 1133 N N . ILE A 1 154 ? -48.00312 -52.31865 100.85818 1.000 161.37800 151 ILE A N 1
ATOM 1134 C CA . ILE A 1 154 ? -47.06001 -53.39587 101.16408 1.000 169.38757 151 ILE A CA 1
ATOM 1135 C C . ILE A 1 154 ? -46.63727 -53.25638 102.62205 1.000 176.43805 151 ILE A C 1
ATOM 1136 O O . ILE A 1 154 ? -46.19863 -52.18206 103.04237 1.000 204.73224 151 ILE A O 1
ATOM 1141 N N . GLU A 1 155 ? -46.75321 -54.33377 103.39641 1.000 150.45484 152 GLU A N 1
ATOM 1142 C CA . GLU A 1 155 ? -46.28404 -54.32504 104.77567 1.000 157.01074 152 GLU A CA 1
ATOM 1143 C C . GLU A 1 155 ? -44.97194 -55.09407 104.89400 1.000 149.98407 152 GLU A C 1
ATOM 1144 O O . GLU A 1 155 ? -44.72407 -56.05458 104.15964 1.000 127.37826 152 GLU A O 1
ATOM 1150 N N . THR A 1 156 ? -44.11625 -54.64132 105.81158 1.000 166.73924 153 THR A N 1
ATOM 1151 C CA . THR A 1 156 ? -42.78887 -55.22205 105.97379 1.000 182.10176 153 THR A CA 1
ATOM 1152 C C . THR A 1 156 ? -42.25249 -54.88321 107.35700 1.000 198.87041 153 THR A C 1
ATOM 1153 O O . THR A 1 156 ? -42.50479 -53.79750 107.88438 1.000 203.77532 153 THR A O 1
ATOM 1157 N N . SER A 1 157 ? -41.49470 -55.81589 107.92657 1.000 194.51509 154 SER A N 1
ATOM 1158 C CA . SER A 1 157 ? -40.82542 -55.61062 109.19937 1.000 192.19639 154 SER A CA 1
ATOM 1159 C C . SER A 1 157 ? -39.38329 -55.15969 108.94792 1.000 191.39875 154 SER A C 1
ATOM 1160 O O . SER A 1 157 ? -39.03532 -54.72957 107.84218 1.000 188.97098 154 SER A O 1
ATOM 1163 N N . ALA A 1 158 ? -38.53426 -55.25946 109.96956 1.000 188.00444 155 ALA A N 1
ATOM 1164 C CA . ALA A 1 158 ? -37.15728 -54.79763 109.87405 1.000 172.96535 155 ALA A CA 1
ATOM 1165 C C . ALA A 1 158 ? -36.15130 -55.92832 109.70789 1.000 176.54117 155 ALA A C 1
ATOM 1166 O O . ALA A 1 158 ? -34.99589 -55.65980 109.36374 1.000 178.80128 155 ALA A O 1
ATOM 1168 N N . LEU A 1 159 ? -36.54901 -57.17641 109.94662 1.000 187.15805 156 LEU A N 1
ATOM 1169 C CA . LEU A 1 159 ? -35.62307 -58.28675 109.76806 1.000 190.52348 156 LEU A CA 1
ATOM 1170 C C . LEU A 1 159 ? -35.64803 -58.82828 108.34350 1.000 197.80339 156 LEU A C 1
ATOM 1171 O O . LEU A 1 159 ? -34.59197 -59.14906 107.78633 1.000 197.99817 156 LEU A O 1
ATOM 1176 N N . ASP A 1 160 ? -36.83210 -58.93343 107.74387 1.000 210.52469 157 ASP A N 1
ATOM 1177 C CA . ASP A 1 160 ? -36.99552 -59.37085 106.35945 1.000 207.66096 157 ASP A CA 1
ATOM 1178 C C . ASP A 1 160 ? -37.39168 -58.15065 105.53207 1.000 198.28179 157 ASP A C 1
ATOM 1179 O O . ASP A 1 160 ? -38.55988 -57.94332 105.20255 1.000 199.53608 157 ASP A O 1
ATOM 1184 N N . SER A 1 161 ? -36.39341 -57.33973 105.19368 1.000 191.69107 158 SER A N 1
ATOM 1185 C CA . SER A 1 161 ? -36.58825 -56.09380 104.46129 1.000 189.22705 158 SER A CA 1
ATOM 1186 C C . SER A 1 161 ? -36.57785 -56.28762 102.94918 1.000 193.75773 158 SER A C 1
ATOM 1187 O O . SER A 1 161 ? -36.07572 -55.43511 102.21184 1.000 208.59658 158 SER A O 1
ATOM 1190 N N . THR A 1 162 ? -37.12473 -57.39999 102.45588 1.000 255.36725 159 THR A N 1
ATOM 1191 C CA . THR A 1 162 ? -37.22143 -57.58954 101.01135 1.000 236.19915 159 THR A CA 1
ATOM 1192 C C . THR A 1 162 ? -38.34043 -56.73703 100.42314 1.000 233.68999 159 THR A C 1
ATOM 1193 O O . THR A 1 162 ? -38.15442 -56.06928 99.39569 1.000 231.55549 159 THR A O 1
ATOM 1197 N N . ASN A 1 163 ? -39.50167 -56.72566 101.08194 1.000 223.64096 160 ASN A N 1
ATOM 1198 C CA . ASN A 1 163 ? -40.67694 -56.06613 100.53087 1.000 199.02004 160 ASN A CA 1
ATOM 1199 C C . ASN A 1 163 ? -40.59565 -54.54859 100.60222 1.000 187.68788 160 ASN A C 1
ATOM 1200 O O . ASN A 1 163 ? -41.38122 -53.87305 99.92913 1.000 189.74046 160 ASN A O 1
ATOM 1205 N N . VAL A 1 164 ? -39.68249 -53.99257 101.39945 1.000 169.34342 161 VAL A N 1
ATOM 1206 C CA . VAL A 1 164 ? -39.49336 -52.54649 101.36100 1.000 153.59850 161 VAL A CA 1
ATOM 1207 C C . VAL A 1 164 ? -38.65554 -52.15259 100.15353 1.000 143.88896 161 VAL A C 1
ATOM 1208 O O . VAL A 1 164 ? -38.91136 -51.12421 99.51841 1.000 136.29683 161 VAL A O 1
ATOM 1212 N N . GLU A 1 165 ? -37.64708 -52.95751 99.81314 1.000 147.54240 162 GLU A N 1
ATOM 1213 C CA . GLU A 1 165 ? -36.92662 -52.73845 98.56383 1.000 139.59785 162 GLU A CA 1
ATOM 1214 C C . GLU A 1 165 ? -37.86441 -52.89191 97.37345 1.000 138.13681 162 GLU A C 1
ATOM 1215 O O . GLU A 1 165 ? -37.90413 -52.03447 96.47948 1.000 134.54705 162 GLU A O 1
ATOM 1221 N N . ALA A 1 166 ? -38.64959 -53.97514 97.35887 1.000 156.83737 163 ALA A N 1
ATOM 1222 C CA . ALA A 1 166 ? -39.64631 -54.14209 96.30512 1.000 160.64089 163 ALA A CA 1
ATOM 1223 C C . ALA A 1 166 ? -40.65849 -53.00253 96.30594 1.000 149.30728 163 ALA A C 1
ATOM 1224 O O . ALA A 1 166 ? -41.20132 -52.65248 95.25081 1.000 135.01993 163 ALA A O 1
ATOM 1226 N N . ALA A 1 167 ? -40.92053 -52.41031 97.47341 1.000 142.95000 164 ALA A N 1
ATOM 1227 C CA . ALA A 1 167 ? -41.83448 -51.27464 97.54405 1.000 140.02303 164 ALA A CA 1
ATOM 1228 C C . ALA A 1 167 ? -41.22910 -50.04293 96.88234 1.000 137.52629 164 ALA A C 1
ATOM 1229 O O . ALA A 1 167 ? -41.89276 -49.36169 96.08882 1.000 142.18663 164 ALA A O 1
ATOM 1231 N N . PHE A 1 168 ? -39.96793 -49.73865 97.20618 1.000 129.22762 165 PHE A N 1
ATOM 1232 C CA . PHE A 1 168 ? -39.27311 -48.63247 96.55396 1.000 140.22643 165 PHE A CA 1
ATOM 1233 C C . PHE A 1 168 ? -39.27851 -48.80745 95.04159 1.000 140.96024 165 PHE A C 1
ATOM 1234 O O . PHE A 1 168 ? -39.66506 -47.89531 94.29727 1.000 146.63131 165 PHE A O 1
ATOM 1242 N N . GLN A 1 169 ? -38.86455 -49.98822 94.56959 1.000 126.70622 166 GLN A N 1
ATOM 1243 C CA . GLN A 1 169 ? -38.85392 -50.24024 93.13252 1.000 125.96221 166 GLN A CA 1
ATOM 1244 C C . GLN A 1 169 ? -40.25208 -50.13628 92.53259 1.000 139.86454 166 GLN A C 1
ATOM 1245 O O . GLN A 1 169 ? -40.40404 -49.70142 91.38397 1.000 147.25872 166 GLN A O 1
ATOM 1251 N N . THR A 1 170 ? -41.28311 -50.50781 93.29600 1.000 146.73411 167 THR A N 1
ATOM 1252 C CA . THR A 1 170 ? -42.64971 -50.43809 92.78611 1.000 144.72631 167 THR A CA 1
ATOM 1253 C C . THR A 1 170 ? -43.09808 -48.99206 92.59614 1.000 144.07089 167 THR A C 1
ATOM 1254 O O . THR A 1 170 ? -43.52102 -48.60240 91.49941 1.000 145.19303 167 THR A O 1
ATOM 1258 N N . ILE A 1 171 ? -43.00831 -48.17671 93.65188 1.000 138.58189 168 ILE A N 1
ATOM 1259 C CA . ILE A 1 171 ? -43.48806 -46.79973 93.55299 1.000 135.34691 168 ILE A CA 1
ATOM 1260 C C . ILE A 1 171 ? -42.65314 -46.00707 92.55276 1.000 147.47801 168 ILE A C 1
ATOM 1261 O O . ILE A 1 171 ? -43.19102 -45.22281 91.75823 1.000 154.88974 168 ILE A O 1
ATOM 1266 N N . LEU A 1 172 ? -41.33197 -46.20626 92.55950 1.000 140.94328 169 LEU A N 1
ATOM 1267 C CA . LEU A 1 172 ? -40.48718 -45.51070 91.59422 1.000 125.75777 169 LEU A CA 1
ATOM 1268 C C . LEU A 1 172 ? -40.80541 -45.94326 90.17009 1.000 127.45605 169 LEU A C 1
ATOM 1269 O O . LEU A 1 172 ? -40.79696 -45.11944 89.24534 1.000 118.68398 169 LEU A O 1
ATOM 1274 N N . THR A 1 173 ? -41.09415 -47.23291 89.97451 1.000 116.06136 170 THR A N 1
ATOM 1275 C CA . THR A 1 173 ? -41.44427 -47.71155 88.64220 1.000 116.53469 170 THR A CA 1
ATOM 1276 C C . THR A 1 173 ? -42.76492 -47.11226 88.17225 1.000 115.12762 170 THR A C 1
ATOM 1277 O O . THR A 1 173 ? -42.90641 -46.75326 86.99687 1.000 128.10858 170 THR A O 1
ATOM 1281 N N . GLU A 1 174 ? -43.73931 -46.98175 89.07666 1.000 115.55938 171 GLU A N 1
ATOM 1282 C CA . GLU A 1 174 ? -45.00331 -46.35179 88.70456 1.000 124.60000 171 GLU A CA 1
ATOM 1283 C C . GLU A 1 174 ? -44.80381 -44.88249 88.34325 1.000 127.88980 171 GLU A C 1
ATOM 1284 O O . GLU A 1 174 ? -45.38358 -44.38978 87.36393 1.000 130.98031 171 GLU A O 1
ATOM 1290 N N . ILE A 1 175 ? -43.98117 -44.16655 89.11793 1.000 122.17672 172 ILE A N 1
ATOM 1291 C CA . ILE A 1 175 ? -43.69562 -42.77060 88.79323 1.000 113.68995 172 ILE A CA 1
ATOM 1292 C C . ILE A 1 175 ? -43.04253 -42.66601 87.41981 1.000 117.17971 172 ILE A C 1
ATOM 1293 O O . ILE A 1 175 ? -43.41246 -41.80997 86.60182 1.000 139.78412 172 ILE A O 1
ATOM 1298 N N . TYR A 1 176 ? -42.07128 -43.54131 87.13600 1.000 107.09051 173 TYR A N 1
ATOM 1299 C CA . TYR A 1 176 ? -41.44648 -43.52507 85.81675 1.000 116.52455 173 TYR A CA 1
ATOM 1300 C C . TYR A 1 176 ? -42.46453 -43.81199 84.72144 1.000 120.69624 173 TYR A C 1
ATOM 1301 O O . TYR A 1 176 ? -42.38618 -43.24062 83.62707 1.000 106.09024 173 TYR A O 1
ATOM 1310 N N . ARG A 1 177 ? -43.42247 -44.70262 84.99170 1.000 115.89684 174 ARG A N 1
ATOM 1311 C CA . ARG A 1 177 ? -44.47595 -44.95526 84.01467 1.000 119.66241 174 ARG A CA 1
ATOM 1312 C C . ARG A 1 177 ? -45.27697 -43.69204 83.73859 1.000 125.42854 174 ARG A C 1
ATOM 1313 O O . ARG A 1 177 ? -45.56343 -43.37147 82.57859 1.000 148.66357 174 ARG A O 1
ATOM 1321 N N . ILE A 1 178 ? -45.63292 -42.95130 84.79080 1.000 126.02167 175 ILE A N 1
ATOM 1322 C CA . ILE A 1 178 ? -46.41523 -41.73160 84.60061 1.000 128.86493 175 ILE A CA 1
ATOM 1323 C C . ILE A 1 178 ? -45.63045 -40.71245 83.77835 1.000 129.08309 175 ILE A C 1
ATOM 1324 O O . ILE A 1 178 ? -46.14881 -40.13940 82.81023 1.000 133.02796 175 ILE A O 1
ATOM 1329 N N . VAL A 1 179 ? -44.36205 -40.48350 84.13357 1.000 112.43097 176 VAL A N 1
ATOM 1330 C CA . VAL A 1 179 ? -43.61177 -39.44685 83.42685 1.000 113.81699 176 VAL A CA 1
ATOM 1331 C C . VAL A 1 179 ? -43.30588 -39.86778 81.99222 1.000 125.94054 176 VAL A C 1
ATOM 1332 O O . VAL A 1 179 ? -43.26475 -39.02296 81.08745 1.000 144.05911 176 VAL A O 1
ATOM 1336 N N . SER A 1 180 ? -43.10321 -41.16496 81.74822 1.000 114.04526 177 SER A N 1
ATOM 1337 C CA . SER A 1 180 ? -42.83679 -41.61380 80.38561 1.000 119.07293 177 SER A CA 1
ATOM 1338 C C . SER A 1 180 ? -44.09240 -41.52561 79.52682 1.000 125.88432 177 SER A C 1
ATOM 1339 O O . SER A 1 180 ? -44.02035 -41.17124 78.34241 1.000 135.62941 177 SER A O 1
ATOM 1342 N N . GLN A 1 181 ? -45.25493 -41.83480 80.10817 1.000 130.40373 178 GLN A N 1
ATOM 1343 C CA . GLN A 1 181 ? -46.50360 -41.65794 79.37648 1.000 137.42607 178 GLN A CA 1
ATOM 1344 C C . GLN A 1 181 ? -46.78893 -40.18577 79.10742 1.000 152.34931 178 GLN A C 1
ATOM 1345 O O . GLN A 1 181 ? -47.39312 -39.85272 78.08145 1.000 167.16467 178 GLN A O 1
ATOM 1351 N N . LYS A 1 182 ? -46.36596 -39.29147 80.00649 1.000 157.14327 179 LYS A N 1
ATOM 1352 C CA . LYS A 1 182 ? -46.49794 -37.86452 79.72424 1.000 145.55153 179 LYS A CA 1
ATOM 1353 C C . LYS A 1 182 ? -45.56072 -37.43582 78.60052 1.000 144.32105 179 LYS A C 1
ATOM 1354 O O . LYS A 1 182 ? -45.92592 -36.60224 77.76294 1.000 139.44620 179 LYS A O 1
ATOM 1360 N N . GLN A 1 183 ? -44.34804 -37.99438 78.56520 1.000 148.60101 180 GLN A N 1
ATOM 1361 C CA . GLN A 1 183 ? -43.39966 -37.62965 77.51821 1.000 146.86127 180 GLN A CA 1
ATOM 1362 C C . GLN A 1 183 ? -43.79411 -38.20068 76.16216 1.000 166.23103 180 GLN A C 1
ATOM 1363 O O . GLN A 1 183 ? -43.42509 -37.63448 75.12696 1.000 169.69772 180 GLN A O 1
ATOM 1369 N N . MET A 1 184 ? -44.53486 -39.30759 76.13954 1.000 193.24386 181 MET A N 1
ATOM 1370 C CA . MET A 1 184 ? -44.94278 -39.92308 74.88237 1.000 192.13272 181 MET A CA 1
ATOM 1371 C C . MET A 1 184 ? -46.18479 -39.27080 74.27314 1.000 192.98611 181 MET A C 1
ATOM 1372 O O . MET A 1 184 ? -46.77558 -39.83799 73.34675 1.000 194.17119 181 MET A O 1
ATOM 1377 N N . SER A 1 185 ? -46.59261 -38.09902 74.76357 1.000 188.66906 182 SER A N 1
ATOM 1378 C CA . SER A 1 185 ? -47.73386 -37.37128 74.22070 1.000 181.11010 182 SER A CA 1
ATOM 1379 C C . SER A 1 185 ? -47.32917 -35.97857 73.74715 1.000 177.48008 182 SER A C 1
ATOM 1380 O O . SER A 1 185 ? -48.13771 -35.04863 73.76789 1.000 180.32396 182 SER A O 1
ATOM 1383 N N . ASP A 1 186 ? -46.08048 -35.82416 73.31638 1.000 173.72139 183 ASP A N 1
ATOM 1384 C CA . ASP A 1 186 ? -45.58133 -34.53438 72.84928 1.000 172.62465 183 ASP A CA 1
ATOM 1385 C C . ASP A 1 186 ? -46.21348 -34.13942 71.51655 1.000 186.47420 183 ASP A C 1
ATOM 1386 O O . ASP A 1 186 ? -46.29132 -32.95628 71.18093 1.000 185.37520 183 ASP A O 1
ATOM 1391 N N . VAL B 2 42 ? 1.02998 -26.82369 17.11869 1.000 145.93941 41 VAL B N 1
ATOM 1392 C CA . VAL B 2 42 ? 0.17677 -25.98998 17.95830 1.000 164.00718 41 VAL B CA 1
ATOM 1393 C C . VAL B 2 42 ? 0.13990 -26.55735 19.37076 1.000 182.48104 41 VAL B C 1
ATOM 1394 O O . VAL B 2 42 ? 0.25473 -27.76754 19.55524 1.000 196.79025 41 VAL B O 1
ATOM 1398 N N . ASP B 2 43 ? -0.02127 -25.68418 20.37666 1.000 132.41636 42 ASP B N 1
ATOM 1399 C CA . ASP B 2 43 ? -0.11200 -26.20599 21.73760 1.000 168.74702 42 ASP B CA 1
ATOM 1400 C C . ASP B 2 43 ? -1.55484 -26.38714 22.18100 1.000 169.23223 42 ASP B C 1
ATOM 1401 O O . ASP B 2 43 ? -2.35615 -25.44650 22.07292 1.000 175.35756 42 ASP B O 1
ATOM 1406 N N . PRO B 2 44 ? -1.91777 -27.58122 22.65896 1.000 170.87705 43 PRO B N 1
ATOM 1407 C CA . PRO B 2 44 ? -3.29684 -27.84010 23.08999 1.000 172.36704 43 PRO B CA 1
ATOM 1408 C C . PRO B 2 44 ? -3.61663 -27.45049 24.52842 1.000 178.09900 43 PRO B C 1
ATOM 1409 O O . PRO B 2 44 ? -4.80392 -27.43824 24.88476 1.000 178.02494 43 PRO B O 1
ATOM 1413 N N . ARG B 2 45 ? -2.61335 -27.14182 25.36239 1.000 180.58466 44 ARG B N 1
ATOM 1414 C CA . ARG B 2 45 ? -2.87260 -26.83154 26.76859 1.000 169.13780 44 ARG B CA 1
ATOM 1415 C C . ARG B 2 45 ? -3.73548 -25.59484 26.96266 1.000 164.62697 44 ARG B C 1
ATOM 1416 O O . ARG B 2 45 ? -4.38961 -25.46894 28.00518 1.000 156.59126 44 ARG B O 1
ATOM 1424 N N . ILE B 2 46 ? -3.74530 -24.68102 25.99123 1.000 166.89612 45 ILE B N 1
ATOM 1425 C CA . ILE B 2 46 ? -4.41806 -23.39856 26.16937 1.000 162.71270 45 ILE B CA 1
ATOM 1426 C C . ILE B 2 46 ? -5.91380 -23.58179 26.39627 1.000 182.96597 45 ILE B C 1
ATOM 1427 O O . ILE B 2 46 ? -6.53532 -22.82059 27.15270 1.000 186.99956 45 ILE B O 1
ATOM 1432 N N . GLN B 2 47 ? -6.50798 -24.60676 25.78000 1.000 193.14400 46 GLN B N 1
ATOM 1433 C CA . GLN B 2 47 ? -7.95637 -24.77195 25.83335 1.000 182.01235 46 GLN B CA 1
ATOM 1434 C C . GLN B 2 47 ? -8.41647 -25.18919 27.22510 1.000 170.74728 46 GLN B C 1
ATOM 1435 O O . GLN B 2 47 ? -9.36382 -24.61400 27.77178 1.000 168.30925 46 GLN B O 1
ATOM 1441 N N . GLY B 2 48 ? -7.75366 -26.18288 27.81959 1.000 165.94540 47 GLY B N 1
ATOM 1442 C CA . GLY B 2 48 ? -8.15314 -26.62823 29.14548 1.000 163.69561 47 GLY B CA 1
ATOM 1443 C C . GLY B 2 48 ? -7.97907 -25.55601 30.20472 1.000 136.21614 47 GLY B C 1
ATOM 1444 O O . GLY B 2 48 ? -8.84165 -25.37724 31.07003 1.000 119.94401 47 GLY B O 1
ATOM 1445 N N . GLU B 2 49 ? -6.86531 -24.82162 30.14833 1.000 124.41189 48 GLU B N 1
ATOM 1446 C CA . GLU B 2 49 ? -6.64598 -23.74772 31.11238 1.000 135.69136 48 GLU B CA 1
ATOM 1447 C C . GLU B 2 49 ? -7.65762 -22.62555 30.92560 1.000 148.15905 48 GLU B C 1
ATOM 1448 O O . GLU B 2 49 ? -8.20523 -22.10390 31.90648 1.000 146.83316 48 GLU B O 1
ATOM 1454 N N . LEU B 2 50 ? -7.92338 -22.24571 29.67368 1.000 151.62693 49 LEU B N 1
ATOM 1455 C CA . LEU B 2 50 ? -8.94386 -21.23638 29.41399 1.000 150.85714 49 LEU B CA 1
ATOM 1456 C C . LEU B 2 50 ? -10.30309 -21.68230 29.94871 1.000 146.12917 49 LEU B C 1
ATOM 1457 O O . LEU B 2 50 ? -11.05794 -20.87448 30.51046 1.000 135.98491 49 LEU B O 1
ATOM 1462 N N . GLU B 2 51 ? -10.61974 -22.97379 29.80474 1.000 152.29820 50 GLU B N 1
ATOM 1463 C CA . GLU B 2 51 ? -11.83352 -23.51734 30.40812 1.000 166.24922 50 GLU B CA 1
ATOM 1464 C C . GLU B 2 51 ? -11.80417 -23.37524 31.92475 1.000 168.90156 50 GLU B C 1
ATOM 1465 O O . GLU B 2 51 ? -12.82836 -23.07090 32.54979 1.000 173.85232 50 GLU B O 1
ATOM 1471 N N . LYS B 2 52 ? -10.63479 -23.58586 32.53479 1.000 159.01888 51 LYS B N 1
ATOM 1472 C CA . LYS B 2 52 ? -10.51640 -23.39291 33.97586 1.000 147.83880 51 LYS B CA 1
ATOM 1473 C C . LYS B 2 52 ? -10.80153 -21.94740 34.36540 1.000 132.63756 51 LYS B C 1
ATOM 1474 O O . LYS B 2 52 ? -11.39891 -21.68924 35.41751 1.000 126.51309 51 LYS B O 1
ATOM 1480 N N . LEU B 2 53 ? -10.40109 -20.98915 33.52388 1.000 127.35269 52 LEU B N 1
ATOM 1481 C CA . LEU B 2 53 ? -10.73208 -19.59423 33.80497 1.000 128.75616 52 LEU B CA 1
ATOM 1482 C C . LEU B 2 53 ? -12.23270 -19.34248 33.69877 1.000 136.98518 52 LEU B C 1
ATOM 1483 O O . LEU B 2 53 ? -12.85589 -18.83877 34.64458 1.000 135.00338 52 LEU B O 1
ATOM 1488 N N . ASN B 2 54 ? -12.83567 -19.68762 32.55511 1.000 142.49499 53 ASN B N 1
ATOM 1489 C CA . ASN B 2 54 ? -14.25732 -19.40282 32.37719 1.000 117.09134 53 ASN B CA 1
ATOM 1490 C C . ASN B 2 54 ? -15.15411 -20.20300 33.31766 1.000 116.67145 53 ASN B C 1
ATOM 1491 O O . ASN B 2 54 ? -16.33662 -19.86733 33.44278 1.000 118.96882 53 ASN B O 1
ATOM 1496 N N . GLN B 2 55 ? -14.63636 -21.24580 33.97124 1.000 131.39996 54 GLN B N 1
ATOM 1497 C CA . GLN B 2 55 ? -15.38210 -21.89895 35.04300 1.000 142.76052 54 GLN B CA 1
ATOM 1498 C C . GLN B 2 55 ? -15.13631 -21.22883 36.38995 1.000 132.20703 54 GLN B C 1
ATOM 1499 O O . GLN B 2 55 ? -16.06770 -21.07599 37.19451 1.000 136.98476 54 GLN B O 1
ATOM 1505 N N . SER B 2 56 ? -13.89085 -20.81700 36.64200 1.000 129.13290 55 SER B N 1
ATOM 1506 C CA . SER B 2 56 ? -13.58269 -20.08976 37.86744 1.000 125.33352 55 SER B CA 1
ATOM 1507 C C . SER B 2 56 ? -14.37631 -18.79461 37.96906 1.000 135.34688 55 SER B C 1
ATOM 1508 O O . SER B 2 56 ? -14.66902 -18.33814 39.07903 1.000 142.65027 55 SER B O 1
ATOM 1511 N N . THR B 2 57 ? -14.72943 -18.18385 36.83447 1.000 140.62847 56 THR B N 1
ATOM 1512 C CA . THR B 2 57 ? -15.58796 -17.00243 36.88287 1.000 133.96547 56 THR B CA 1
ATOM 1513 C C . THR B 2 57 ? -16.94660 -17.34158 37.48608 1.000 138.38807 56 THR B C 1
ATOM 1514 O O . THR B 2 57 ? -17.42902 -16.64924 38.39266 1.000 149.77656 56 THR B O 1
ATOM 1518 N N . ASP B 2 58 ? -17.57470 -18.41728 36.99912 1.000 138.15995 57 ASP B N 1
ATOM 1519 C CA . ASP B 2 58 ? -18.86500 -18.83343 37.54107 1.000 137.33223 57 ASP B CA 1
ATOM 1520 C C . ASP B 2 58 ? -18.75327 -19.21630 39.00984 1.000 138.08150 57 ASP B C 1
ATOM 1521 O O . ASP B 2 58 ? -19.67026 -18.95136 39.79801 1.000 138.78117 57 ASP B O 1
ATOM 1526 N N . ASP B 2 59 ? -17.63931 -19.84194 39.39918 1.000 138.32095 58 ASP B N 1
ATOM 1527 C CA . ASP B 2 59 ? -17.42223 -20.12491 40.81534 1.000 129.90075 58 ASP B CA 1
ATOM 1528 C C . ASP B 2 59 ? -17.38389 -18.83614 41.63010 1.000 132.43651 58 ASP B C 1
ATOM 1529 O O . ASP B 2 59 ? -18.03075 -18.72952 42.67984 1.000 152.94877 58 ASP B O 1
ATOM 1534 N N . ILE B 2 60 ? -16.63294 -17.83990 41.14999 1.000 124.97141 59 ILE B N 1
ATOM 1535 C CA . ILE B 2 60 ? -16.48598 -16.58221 41.88109 1.000 121.28931 59 ILE B CA 1
ATOM 1536 C C . ILE B 2 60 ? -17.83352 -15.88923 42.04422 1.000 126.67383 59 ILE B C 1
ATOM 1537 O O . ILE B 2 60 ? -18.22744 -15.52008 43.15653 1.000 130.34590 59 ILE B O 1
ATOM 1542 N N . ASN B 2 61 ? -18.55586 -15.68919 40.93783 1.000 128.76433 60 ASN B N 1
ATOM 1543 C CA . ASN B 2 61 ? -19.83332 -14.98418 41.01969 1.000 114.23938 60 ASN B CA 1
ATOM 1544 C C . ASN B 2 61 ? -20.84921 -15.76433 41.84697 1.000 123.84686 60 ASN B C 1
ATOM 1545 O O . ASN B 2 61 ? -21.61865 -15.17387 42.61617 1.000 127.76150 60 ASN B O 1
ATOM 1550 N N . ARG B 2 62 ? -20.86775 -17.09115 41.70245 1.000 124.91768 61 ARG B N 1
ATOM 1551 C CA . ARG B 2 62 ? -21.78518 -17.91577 42.48315 1.000 129.81206 61 ARG B CA 1
ATOM 1552 C C . ARG B 2 62 ? -21.52487 -17.76055 43.97823 1.000 120.09541 61 ARG B C 1
ATOM 1553 O O . ARG B 2 62 ? -22.43106 -17.42183 44.75129 1.000 133.32740 61 ARG B O 1
ATOM 1561 N N . ARG B 2 63 ? -20.28000 -18.00161 44.40515 1.000 109.36680 62 ARG B N 1
ATOM 1562 C CA . ARG B 2 63 ? -19.96173 -17.90257 45.82707 1.000 98.16871 62 ARG B CA 1
ATOM 1563 C C . ARG B 2 63 ? -20.15324 -16.48350 46.34525 1.000 106.26521 62 ARG B C 1
ATOM 1564 O O . ARG B 2 63 ? -20.51578 -16.29218 47.51152 1.000 101.91684 62 ARG B O 1
ATOM 1572 N N . GLU B 2 64 ? -19.92259 -15.47984 45.49665 1.000 112.04769 63 GLU B N 1
ATOM 1573 C CA . GLU B 2 64 ? -20.17776 -14.10059 45.89658 1.000 109.81031 63 GLU B CA 1
ATOM 1574 C C . GLU B 2 64 ? -21.66133 -13.86909 46.14874 1.000 108.93196 63 GLU B C 1
ATOM 1575 O O . GLU B 2 64 ? -22.03939 -13.19850 47.11795 1.000 89.93047 63 GLU B O 1
ATOM 1581 N N . THR B 2 65 ? -22.51869 -14.43217 45.29543 1.000 96.01310 64 THR B N 1
ATOM 1582 C CA . THR B 2 65 ? -23.95661 -14.30451 45.50415 1.000 107.28599 64 THR B CA 1
ATOM 1583 C C . THR B 2 65 ? -24.38678 -15.00435 46.79018 1.000 101.72033 64 THR B C 1
ATOM 1584 O O . THR B 2 65 ? -25.11396 -14.42753 47.60914 1.000 103.20707 64 THR B O 1
ATOM 1588 N N . GLU B 2 66 ? -23.92695 -16.24528 46.99610 1.000 105.53433 65 GLU B N 1
ATOM 1589 C CA . GLU B 2 66 ? -24.27312 -16.96934 48.21956 1.000 100.64635 65 GLU B CA 1
ATOM 1590 C C . GLU B 2 66 ? -23.81610 -16.21399 49.46139 1.000 91.82147 65 GLU B C 1
ATOM 1591 O O . GLU B 2 66 ? -24.56312 -16.10154 50.44339 1.000 95.78517 65 GLU B O 1
ATOM 1597 N N . LEU B 2 67 ? -22.59747 -15.67306 49.42792 1.000 98.59846 66 LEU B N 1
ATOM 1598 C CA . LEU B 2 67 ? -22.08912 -14.91843 50.56720 1.000 95.18032 66 LEU B CA 1
ATOM 1599 C C . LEU B 2 67 ? -22.93524 -13.67732 50.82198 1.000 102.07611 66 LEU B C 1
ATOM 1600 O O . LEU B 2 67 ? -23.28580 -13.37967 51.97173 1.000 98.49435 66 LEU B O 1
ATOM 1605 N N . GLU B 2 68 ? -23.28274 -12.94504 49.75871 1.000 101.82361 67 GLU B N 1
ATOM 1606 C CA . GLU B 2 68 ? -24.06756 -11.72638 49.93191 1.000 102.82551 67 GLU B CA 1
ATOM 1607 C C . GLU B 2 68 ? -25.44160 -12.04061 50.50854 1.000 112.68214 67 GLU B C 1
ATOM 1608 O O . GLU B 2 68 ? -25.94420 -11.30669 51.36996 1.000 127.66671 67 GLU B O 1
ATOM 1614 N N . ASP B 2 69 ? -26.06460 -13.13270 50.05306 1.000 117.97536 68 ASP B N 1
ATOM 1615 C CA . ASP B 2 69 ? -27.35820 -13.50560 50.61473 1.000 114.59186 68 ASP B CA 1
ATOM 1616 C C . ASP B 2 69 ? -27.21836 -13.92594 52.07138 1.000 105.84645 68 ASP B C 1
ATOM 1617 O O . ASP B 2 69 ? -28.11573 -13.66123 52.88288 1.000 103.83685 68 ASP B O 1
ATOM 1622 N N . ALA B 2 70 ? -26.09785 -14.56203 52.42395 1.000 88.19265 69 ALA B N 1
ATOM 1623 C CA . ALA B 2 70 ? -25.83805 -14.86900 53.82591 1.000 81.11288 69 ALA B CA 1
ATOM 1624 C C . ALA B 2 70 ? -25.78056 -13.59775 54.66526 1.000 99.64766 69 ALA B C 1
ATOM 1625 O O . ALA B 2 70 ? -26.41238 -13.51017 55.72556 1.000 112.62138 69 ALA B O 1
ATOM 1627 N N . ARG B 2 71 ? -25.03856 -12.59136 54.19451 1.000 103.54461 70 ARG B N 1
ATOM 1628 C CA . ARG B 2 71 ? -24.96205 -11.32277 54.91541 1.000 88.63844 70 ARG B CA 1
ATOM 1629 C C . ARG B 2 71 ? -26.33664 -10.68040 55.05804 1.000 100.39434 70 ARG B C 1
ATOM 1630 O O . ARG B 2 71 ? -26.69912 -10.19452 56.13823 1.000 118.47019 70 ARG B O 1
ATOM 1638 N N . GLN B 2 72 ? -27.11830 -10.66670 53.97304 1.000 89.90491 71 GLN B N 1
ATOM 1639 C CA . GLN B 2 72 ? -28.45995 -10.09545 54.04593 1.000 112.55602 71 GLN B CA 1
ATOM 1640 C C . GLN B 2 72 ? -29.31837 -10.83301 55.06622 1.000 123.90077 71 GLN B C 1
ATOM 1641 O O . GLN B 2 72 ? -30.11364 -10.21256 55.78385 1.000 126.85681 71 GLN B O 1
ATOM 1647 N N . LYS B 2 73 ? -29.16314 -12.15679 55.15703 1.000 119.15232 72 LYS B N 1
ATOM 1648 C CA . LYS B 2 73 ? -29.88409 -12.90436 56.18222 1.000 112.22877 72 LYS B CA 1
ATOM 1649 C C . LYS B 2 73 ? -29.42560 -12.49177 57.57351 1.000 102.62665 72 LYS B C 1
ATOM 1650 O O . LYS B 2 73 ? -30.24117 -12.36907 58.49517 1.000 99.86239 72 LYS B O 1
ATOM 1656 N N . PHE B 2 74 ? -28.11956 -12.26849 57.73809 1.000 97.55452 73 PHE B N 1
ATOM 1657 C CA . PHE B 2 74 ? -27.57901 -11.84796 59.02730 1.000 86.61512 73 PHE B CA 1
ATOM 1658 C C . PHE B 2 74 ? -28.17987 -10.51668 59.47116 1.000 82.99060 73 PHE B C 1
ATOM 1659 O O . PHE B 2 74 ? -28.65162 -10.38052 60.60802 1.000 92.70403 73 PHE B O 1
ATOM 1667 N N . ARG B 2 75 ? -28.18327 -9.52232 58.57921 1.000 80.92767 74 ARG B N 1
ATOM 1668 C CA . ARG B 2 75 ? -28.78363 -8.23488 58.91918 1.000 90.70945 74 ARG B CA 1
ATOM 1669 C C . ARG B 2 75 ? -30.27852 -8.37776 59.18377 1.000 103.05150 74 ARG B C 1
ATOM 1670 O O . ARG B 2 75 ? -30.80801 -7.79648 60.14155 1.000 104.70851 74 ARG B O 1
ATOM 1678 N N . SER B 2 76 ? -30.96922 -9.16387 58.35195 1.000 107.07033 75 SER B N 1
ATOM 1679 C CA . SER B 2 76 ? -32.41064 -9.34825 58.50239 1.000 117.15704 75 SER B CA 1
ATOM 1680 C C . SER B 2 76 ? -32.75407 -9.91827 59.87346 1.000 108.68409 75 SER B C 1
ATOM 1681 O O . SER B 2 76 ? -33.63376 -9.40251 60.57616 1.000 132.73959 75 SER B O 1
ATOM 1684 N N . VAL B 2 77 ? -32.07938 -10.99990 60.26772 1.000 102.39046 76 VAL B N 1
ATOM 1685 C CA . VAL B 2 77 ? -32.36438 -11.58406 61.56876 1.000 97.50288 76 VAL B CA 1
ATOM 1686 C C . VAL B 2 77 ? -31.86665 -10.68626 62.69260 1.000 88.62519 76 VAL B C 1
ATOM 1687 O O . V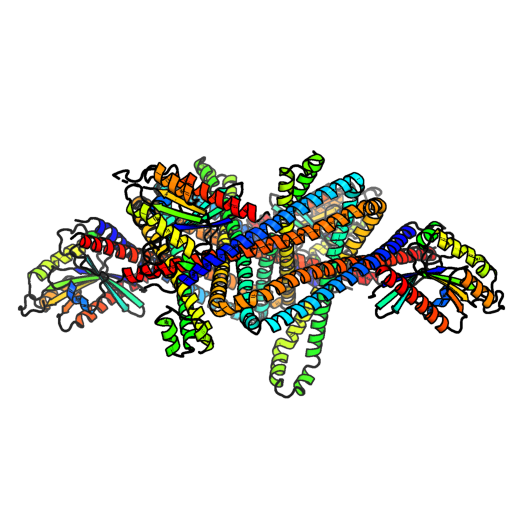AL B 2 77 ? -32.36772 -10.77500 63.81821 1.000 85.87603 76 VAL B O 1
ATOM 1691 N N . LEU B 2 78 ? -30.91189 -9.79521 62.41741 1.000 100.92411 77 LEU B N 1
ATOM 1692 C CA . LEU B 2 78 ? -30.47993 -8.86164 63.45257 1.000 94.53305 77 LEU B CA 1
ATOM 1693 C C . LEU B 2 78 ? -31.57503 -7.83948 63.75019 1.000 93.91969 77 LEU B C 1
ATOM 1694 O O . LEU B 2 78 ? -31.92685 -7.61248 64.91800 1.000 86.64758 77 LEU B O 1
ATOM 1699 N N . VAL B 2 79 ? -32.14460 -7.22590 62.70524 1.000 89.15381 78 VAL B N 1
ATOM 1700 C CA . VAL B 2 79 ? -33.22761 -6.27164 62.93533 1.000 89.01466 78 VAL B CA 1
ATOM 1701 C C . VAL B 2 79 ? -34.44945 -6.98206 63.51069 1.000 103.59407 78 VAL B C 1
ATOM 1702 O O . VAL B 2 79 ? -35.14268 -6.43946 64.38122 1.000 113.11798 78 VAL B O 1
ATOM 1706 N N . GLU B 2 80 ? -34.72626 -8.20866 63.04814 1.000 102.91910 79 GLU B N 1
ATOM 1707 C CA . GLU B 2 80 ? -35.83927 -8.97276 63.60634 1.000 100.84796 79 GLU B CA 1
ATOM 1708 C C . GLU B 2 80 ? -35.63808 -9.22445 65.09445 1.000 77.01377 79 GLU B C 1
ATOM 1709 O O . GLU B 2 80 ? -36.57488 -9.08046 65.89423 1.000 79.46388 79 GLU B O 1
ATOM 1715 N N . ALA B 2 81 ? -34.41349 -9.58148 65.48537 1.000 73.05694 80 ALA B N 1
ATOM 1716 C CA . ALA B 2 81 ? -34.12498 -9.82405 66.89310 1.000 90.15393 80 ALA B CA 1
ATOM 1717 C C . ALA B 2 81 ? -34.33425 -8.56041 67.71366 1.000 90.46191 80 ALA B C 1
ATOM 1718 O O . ALA B 2 81 ? -35.06268 -8.57150 68.71220 1.000 73.22242 80 ALA B O 1
ATOM 1720 N N . THR B 2 82 ? -33.72068 -7.44875 67.29389 1.000 99.96192 81 THR B N 1
ATOM 1721 C CA . THR B 2 82 ? -33.85218 -6.21994 68.07263 1.000 100.19653 81 THR B CA 1
ATOM 1722 C C . THR B 2 82 ? -35.30933 -5.78967 68.18348 1.000 97.63581 81 THR B C 1
ATOM 1723 O O . THR B 2 82 ? -35.74951 -5.34067 69.24710 1.000 92.02241 81 THR B O 1
ATOM 1727 N N . VAL B 2 83 ? -36.07280 -5.91828 67.09712 1.000 88.08382 82 VAL B N 1
ATOM 1728 C CA . VAL B 2 83 ? -37.46980 -5.49013 67.11578 1.000 88.14011 82 VAL B CA 1
ATOM 1729 C C . VAL B 2 83 ? -38.29297 -6.35283 68.06908 1.000 84.24132 82 VAL B C 1
ATOM 1730 O O . VAL B 2 83 ? -39.01242 -5.83455 68.93447 1.000 85.44795 82 VAL B O 1
ATOM 1734 N N . LYS B 2 84 ? -38.21409 -7.68044 67.91946 1.000 91.44238 83 LYS B N 1
ATOM 1735 C CA . LYS B 2 84 ? -39.03188 -8.55232 68.76108 1.000 86.34233 83 LYS B CA 1
ATOM 1736 C C . LYS B 2 84 ? -38.62777 -8.45302 70.22796 1.000 96.12554 83 LYS B C 1
ATOM 1737 O O . LYS B 2 84 ? -39.48998 -8.43317 71.11729 1.000 93.07705 83 LYS B O 1
ATOM 1743 N N . LEU B 2 85 ? -37.32491 -8.37194 70.50290 1.000 93.82408 84 LEU B N 1
ATOM 1744 C CA . LEU B 2 85 ? -36.88437 -8.21887 71.88498 1.000 80.93059 84 LEU B CA 1
ATOM 1745 C C . LEU B 2 85 ? -37.33800 -6.88409 72.45960 1.000 92.49454 84 LEU B C 1
ATOM 1746 O O . LEU B 2 85 ? -37.82792 -6.82733 73.59337 1.000 116.88559 84 LEU B O 1
ATOM 1751 N N . ASP B 2 86 ? -37.20124 -5.80159 71.68729 1.000 89.88404 85 ASP B N 1
ATOM 1752 C CA . ASP B 2 86 ? -37.58748 -4.48722 72.18965 1.000 90.37971 85 ASP B CA 1
ATOM 1753 C C . ASP B 2 86 ? -39.07844 -4.43346 72.49528 1.000 100.12746 85 ASP B C 1
ATOM 1754 O O . ASP B 2 86 ? -39.48291 -3.94920 73.55909 1.000 96.85599 85 ASP B O 1
ATOM 1759 N N . GLU B 2 87 ? -39.91243 -4.97062 71.60117 1.000 85.23063 86 GLU B N 1
ATOM 1760 C CA . GLU B 2 87 ? -41.33783 -5.03226 71.90685 1.000 82.01424 86 GLU B CA 1
ATOM 1761 C C . GLU B 2 87 ? -41.60132 -5.92448 73.11532 1.000 80.65093 86 GLU B C 1
ATOM 1762 O O . GLU B 2 87 ? -42.56391 -5.69836 73.86380 1.000 106.37700 86 GLU B O 1
ATOM 1768 N N . LEU B 2 88 ? -40.74979 -6.92867 73.33583 1.000 82.92655 87 LEU B N 1
ATOM 1769 C CA . LEU B 2 88 ? -40.92816 -7.78084 74.50478 1.000 86.13908 87 LEU B CA 1
ATOM 1770 C C . LEU B 2 88 ? -40.59981 -7.04306 75.79976 1.000 85.44253 87 LEU B C 1
ATOM 1771 O O . LEU B 2 88 ? -41.24308 -7.28522 76.82549 1.000 70.16215 87 LEU B O 1
ATOM 1776 N N . VAL B 2 89 ? -39.59427 -6.15940 75.79200 1.000 95.26298 88 VAL B N 1
ATOM 1777 C CA . VAL B 2 89 ? -39.34269 -5.36390 76.99552 1.000 81.46464 88 VAL B CA 1
ATOM 1778 C C . VAL B 2 89 ? -40.41838 -4.29892 77.18210 1.000 90.15445 88 VAL B C 1
ATOM 1779 O O . VAL B 2 89 ? -40.75652 -3.94407 78.32032 1.000 80.44513 88 VAL B O 1
ATOM 1783 N N . LYS B 2 90 ? -40.97074 -3.76506 76.08626 1.000 91.71848 89 LYS B N 1
ATOM 1784 C CA . LYS B 2 90 ? -42.10231 -2.85343 76.22375 1.000 91.88800 89 LYS B CA 1
ATOM 1785 C C . LYS B 2 90 ? -43.31206 -3.57144 76.80246 1.000 104.96976 89 LYS B C 1
ATOM 1786 O O . LYS B 2 90 ? -44.16423 -2.94019 77.43800 1.000 120.14570 89 LYS B O 1
ATOM 1792 N N . LYS B 2 91 ? -43.40034 -4.88815 76.59857 1.000 101.55699 90 LYS B N 1
ATOM 1793 C CA . LYS B 2 91 ? -44.49571 -5.67203 77.15312 1.000 98.47325 90 LYS B CA 1
ATOM 1794 C C . LYS B 2 91 ? -44.21817 -6.17433 78.56735 1.000 91.98548 90 LYS B C 1
ATOM 1795 O O . LYS B 2 91 ? -45.16395 -6.38498 79.33483 1.000 118.19560 90 LYS B O 1
ATOM 1801 N N . ILE B 2 92 ? -42.95255 -6.35700 78.94246 1.000 78.77991 91 ILE B N 1
ATOM 1802 C CA . ILE B 2 92 ? -42.60836 -7.02545 80.19465 1.000 80.41398 91 ILE B CA 1
ATOM 1803 C C . ILE B 2 92 ? -42.34732 -5.99139 81.28197 1.000 94.84997 91 ILE B C 1
ATOM 1804 O O . ILE B 2 92 ? -42.59488 -6.24698 82.46720 1.000 90.28081 91 ILE B O 1
ATOM 1809 N N . GLY B 2 93 ? -41.85612 -4.82134 80.89253 1.000 104.40472 92 GLY B N 1
ATOM 1810 C CA . GLY B 2 93 ? -41.63245 -3.74861 81.84161 1.000 112.98180 92 GLY B CA 1
ATOM 1811 C C . GLY B 2 93 ? -40.19163 -3.64175 82.29599 1.000 106.70938 92 GLY B C 1
ATOM 1812 O O . GLY B 2 93 ? -39.26150 -4.19672 81.70535 1.000 83.10736 92 GLY B O 1
ATOM 1813 N N . LYS B 2 94 ? -40.01656 -2.89160 83.38403 1.000 120.34695 93 LYS B N 1
ATOM 1814 C CA . LYS B 2 94 ? -38.68376 -2.64571 83.91948 1.000 125.92152 93 LYS B CA 1
ATOM 1815 C C . LYS B 2 94 ? -38.04905 -3.91259 84.48061 1.000 118.94261 93 LYS B C 1
ATOM 1816 O O . LYS B 2 94 ? -36.83001 -3.94798 84.67492 1.000 123.74215 93 LYS B O 1
ATOM 1822 N N . ALA B 2 95 ? -38.84169 -4.96261 84.70677 1.000 109.22613 94 ALA B N 1
ATOM 1823 C CA . ALA B 2 95 ? -38.35696 -6.14170 85.41684 1.000 99.47037 94 ALA B CA 1
ATOM 1824 C C . ALA B 2 95 ? -37.22802 -6.86369 84.68579 1.000 92.31566 94 ALA B C 1
ATOM 1825 O O . ALA B 2 95 ? -36.48109 -7.61363 85.32136 1.000 70.06408 94 ALA B O 1
ATOM 1827 N N . VAL B 2 96 ? -37.10141 -6.68963 83.36924 1.000 74.73889 95 VAL B N 1
ATOM 1828 C CA . VAL B 2 96 ? -36.01276 -7.33856 82.64102 1.000 68.63727 95 VAL B CA 1
ATOM 1829 C C . VAL B 2 96 ? -34.67600 -6.67032 82.95473 1.000 70.17850 95 VAL B C 1
ATOM 1830 O O . VAL B 2 96 ? -33.69149 -7.34039 83.29903 1.000 106.79342 95 VAL B O 1
ATOM 1834 N N . GLU B 2 97 ? -34.62221 -5.33890 82.85238 1.000 88.62727 96 GLU B N 1
ATOM 1835 C CA . GLU B 2 97 ? -33.33369 -4.65401 82.89268 1.000 90.58814 96 GLU B CA 1
ATOM 1836 C C . GLU B 2 97 ? -32.65617 -4.81894 84.24571 1.000 91.35010 96 GLU B C 1
ATOM 1837 O O . GLU B 2 97 ? -31.45099 -5.08647 84.31161 1.000 93.26565 96 GLU B O 1
ATOM 1843 N N . ASP B 2 98 ? -33.40987 -4.67780 85.33769 1.000 103.88967 97 ASP B N 1
ATOM 1844 C CA . ASP B 2 98 ? -32.80943 -4.85479 86.65307 1.000 129.73130 97 ASP B CA 1
ATOM 1845 C C . ASP B 2 98 ? -32.51406 -6.31624 86.95801 1.000 99.69955 97 ASP B C 1
ATOM 1846 O O . ASP B 2 98 ? -31.85374 -6.59811 87.96245 1.000 113.53137 97 ASP B O 1
ATOM 1851 N N . SER B 2 99 ? -32.98543 -7.24519 86.12586 1.000 73.32799 98 SER B N 1
ATOM 1852 C CA . SER B 2 99 ? -32.64896 -8.65429 86.27922 1.000 99.46028 98 SER B CA 1
ATOM 1853 C C . SER B 2 99 ? -31.47202 -9.07226 85.40671 1.000 79.23348 98 SER B C 1
ATOM 1854 O O . SER B 2 99 ? -30.91046 -10.14725 85.63211 1.000 71.98444 98 SER B O 1
ATOM 1857 N N . LYS B 2 100 ? -31.08428 -8.24817 84.43323 1.000 72.38030 99 LYS B N 1
ATOM 1858 C CA . LYS B 2 100 ? -29.93696 -8.55952 83.57884 1.000 73.54244 99 LYS B CA 1
ATOM 1859 C C . LYS B 2 100 ? -28.65492 -8.94471 84.32767 1.000 83.05237 99 LYS B C 1
ATOM 1860 O O . LYS B 2 100 ? -27.97731 -9.89365 83.88509 1.000 97.47418 99 LYS B O 1
ATOM 1866 N N . PRO B 2 101 ? -28.25592 -8.28344 85.42320 1.000 75.23032 100 PRO B N 1
ATOM 1867 C CA . PRO B 2 101 ? -26.98954 -8.66959 86.06747 1.000 90.75732 100 PRO B CA 1
ATOM 1868 C C . PRO B 2 101 ? -27.00560 -10.07864 86.62966 1.000 90.04216 100 PRO B C 1
ATOM 1869 O O . PRO B 2 101 ? -25.94818 -10.72203 86.68631 1.000 94.52536 100 PRO B O 1
ATOM 1873 N N . TYR B 2 102 ? -28.17082 -10.57855 87.05268 1.000 92.08520 101 TYR B N 1
ATOM 1874 C CA . TYR B 2 102 ? -28.26096 -11.97230 87.47965 1.000 74.04304 101 TYR B CA 1
ATOM 1875 C C . TYR B 2 102 ? -27.82139 -12.90981 86.36648 1.000 72.58646 101 TYR B C 1
ATOM 1876 O O . TYR B 2 102 ? -26.94996 -13.76179 86.56507 1.000 72.71528 101 TYR B O 1
ATOM 1885 N N . TRP B 2 103 ? -28.42103 -12.76969 85.18232 1.000 71.39714 102 TRP B N 1
ATOM 1886 C CA . TRP B 2 103 ? -28.06216 -13.65424 84.08395 1.000 70.43020 102 TRP B CA 1
ATOM 1887 C C . TRP B 2 103 ? -26.62204 -13.44765 83.64423 1.000 70.99094 102 TRP B C 1
ATOM 1888 O O . TRP B 2 103 ? -25.98279 -14.39486 83.17088 1.000 70.61453 102 TRP B O 1
ATOM 1899 N N . GLU B 2 104 ? -26.08427 -12.23484 83.80158 1.000 94.23150 103 GLU B N 1
ATOM 1900 C CA . GLU B 2 104 ? -24.64198 -12.07148 83.63821 1.000 91.66564 103 GLU B CA 1
ATOM 1901 C C . GLU B 2 104 ? -23.88082 -12.98216 84.59670 1.000 91.44670 103 GLU B C 1
ATOM 1902 O O . GLU B 2 104 ? -22.97681 -13.72559 84.18695 1.000 73.66747 103 GLU B O 1
ATOM 1908 N N . ALA B 2 105 ? -24.24388 -12.94633 85.88285 1.000 74.07560 104 ALA B N 1
ATOM 1909 C CA . ALA B 2 105 ? -23.57317 -13.79811 86.85973 1.000 74.64782 104 ALA B CA 1
ATOM 1910 C C . ALA B 2 105 ? -23.72186 -15.26781 86.50096 1.000 73.29402 104 ALA B C 1
ATOM 1911 O O . ALA B 2 105 ? -22.80035 -16.06058 86.72520 1.000 96.08535 104 ALA B O 1
ATOM 1913 N N . ARG B 2 106 ? -24.86646 -15.64712 85.93039 1.000 77.93614 105 ARG B N 1
ATOM 1914 C CA . ARG B 2 106 ? -25.04039 -17.02024 85.47512 1.000 71.28786 105 ARG B CA 1
ATOM 1915 C C . ARG B 2 106 ? -24.07041 -17.34350 84.34836 1.000 70.81415 105 ARG B C 1
ATOM 1916 O O . ARG B 2 106 ? -23.50081 -18.43880 84.31046 1.000 74.27642 105 ARG B O 1
ATOM 1924 N N . ARG B 2 107 ? -23.84799 -16.39487 83.43475 1.000 73.40743 106 ARG B N 1
ATOM 1925 C CA . ARG B 2 107 ? -22.85826 -16.60852 82.38242 1.000 70.79331 106 ARG B CA 1
ATOM 1926 C C . ARG B 2 107 ? -21.47437 -16.85488 82.96864 1.000 71.44014 106 ARG B C 1
ATOM 1927 O O . ARG B 2 107 ? -20.79531 -17.82665 82.60663 1.000 71.19871 106 ARG B O 1
ATOM 1935 N N . VAL B 2 108 ? -21.03097 -15.98536 83.87843 1.000 72.46952 107 VAL B N 1
ATOM 1936 C CA . VAL B 2 108 ? -19.70010 -16.20112 84.44021 1.000 88.47515 107 VAL B CA 1
ATOM 1937 C C . VAL B 2 108 ? -19.66379 -17.50134 85.22919 1.000 72.91517 107 VAL B C 1
ATOM 1938 O O . VAL B 2 108 ? -18.60688 -18.13324 85.35245 1.000 73.09420 107 VAL B O 1
ATOM 1942 N N . ALA B 2 109 ? -20.81746 -17.94953 85.73318 1.000 72.55166 108 ALA B N 1
ATOM 1943 C CA . ALA B 2 109 ? -20.86979 -19.23942 86.41268 1.000 72.56573 108 ALA B CA 1
ATOM 1944 C C . ALA B 2 109 ? -20.66378 -20.38754 85.43107 1.000 71.67962 108 ALA B C 1
ATOM 1945 O O . ALA B 2 109 ? -19.93802 -21.34320 85.72791 1.000 93.67601 108 ALA B O 1
ATOM 1947 N N . ARG B 2 110 ? -21.28018 -20.30519 84.25154 1.000 70.93808 109 ARG B N 1
ATOM 1948 C CA . ARG B 2 110 ? -21.03278 -21.30366 83.21839 1.000 70.55452 109 ARG B CA 1
ATOM 1949 C C . ARG B 2 110 ? -19.55687 -21.34406 82.84778 1.000 70.73342 109 ARG B C 1
ATOM 1950 O O . ARG B 2 110 ? -18.95735 -22.42230 82.76029 1.000 88.32317 109 ARG B O 1
ATOM 1958 N N . GLN B 2 111 ? -18.94336 -20.17160 82.65771 1.000 71.06724 110 GLN B N 1
ATOM 1959 C CA . GLN B 2 111 ? -17.52643 -20.13540 82.30093 1.000 86.23193 110 GLN B CA 1
ATOM 1960 C C . GLN B 2 111 ? -16.66431 -20.77465 83.38566 1.000 86.47857 110 GLN B C 1
ATOM 1961 O O . GLN B 2 111 ? -15.82423 -21.64241 83.10330 1.000 86.64158 110 GLN B O 1
ATOM 1967 N N . ALA B 2 112 ? -16.86179 -20.35827 84.64005 1.000 72.30999 111 ALA B N 1
ATOM 1968 C CA . ALA B 2 112 ? -16.09001 -20.93660 85.73532 1.000 72.90562 111 ALA B CA 1
ATOM 1969 C C . ALA B 2 112 ? -16.31482 -22.43444 85.84684 1.000 80.60707 111 ALA B C 1
ATOM 1970 O O . ALA B 2 112 ? -15.39852 -23.17428 86.22614 1.000 113.66204 111 ALA B O 1
ATOM 1972 N N . GLN B 2 113 ? -17.51640 -22.90186 85.50794 1.000 74.52066 112 GLN B N 1
ATOM 1973 C CA . GLN B 2 113 ? -17.77908 -24.33304 85.55576 1.000 72.00616 112 GLN B CA 1
ATOM 1974 C C . GLN B 2 113 ? -17.00838 -25.06595 84.46485 1.000 84.25671 112 GLN B C 1
ATOM 1975 O O . GLN B 2 113 ? -16.41713 -26.12223 84.71573 1.000 76.10472 112 GLN B O 1
ATOM 1981 N N . LEU B 2 114 ? -16.96591 -24.49883 83.26047 1.000 86.54634 113 LEU B N 1
ATOM 1982 C CA . LEU B 2 114 ? -16.20389 -25.11363 82.17914 1.000 71.17781 113 LEU B CA 1
ATOM 1983 C C . LEU B 2 114 ? -14.72266 -25.20174 82.53127 1.000 83.37697 113 LEU B C 1
ATOM 1984 O O . LEU B 2 114 ? -14.12526 -26.28761 82.49145 1.000 103.26361 113 LEU B O 1
ATOM 1989 N N . GLU B 2 115 ? -14.11597 -24.06666 82.89822 1.000 87.54040 114 GLU B N 1
ATOM 1990 C CA . GLU B 2 115 ? -12.70104 -24.07411 83.26461 1.000 71.86741 114 GLU B CA 1
ATOM 1991 C C . GLU B 2 115 ? -12.42960 -25.04682 84.40758 1.000 84.15880 114 GLU B C 1
ATOM 1992 O O . GLU B 2 115 ? -11.42388 -25.77355 84.39703 1.000 98.82172 114 GLU B O 1
ATOM 1998 N N . ALA B 2 116 ? -13.31916 -25.07027 85.40396 1.000 72.27333 115 ALA B N 1
ATOM 1999 C CA . ALA B 2 116 ? -13.15369 -25.97676 86.53341 1.000 72.86218 115 ALA B CA 1
ATOM 2000 C C . ALA B 2 116 ? -13.17784 -27.43050 86.08716 1.000 120.17895 115 ALA B C 1
ATOM 2001 O O . ALA B 2 116 ? -12.42476 -28.25932 86.61093 1.000 127.42161 115 ALA B O 1
ATOM 2003 N N . GLN B 2 117 ? -14.05206 -27.76650 85.13649 1.000 100.08704 116 GLN B N 1
ATOM 2004 C CA . GLN B 2 117 ? -14.10805 -29.14036 84.65061 1.000 72.64796 116 GLN B CA 1
ATOM 2005 C C . GLN B 2 117 ? -12.83021 -29.51504 83.90923 1.000 72.40038 116 GLN B C 1
ATOM 2006 O O . GLN B 2 117 ? -12.27166 -30.59611 84.13223 1.000 115.45932 116 GLN B O 1
ATOM 2012 N N . LYS B 2 118 ? -12.34768 -28.64093 83.01748 1.000 71.93158 117 LYS B N 1
ATOM 2013 C CA . LYS B 2 118 ? -11.09489 -28.94653 82.32569 1.000 71.93521 117 LYS B CA 1
ATOM 2014 C C . LYS B 2 118 ? -9.95587 -29.16252 83.31591 1.000 78.67431 117 LYS B C 1
ATOM 2015 O O . LYS B 2 118 ? -9.17086 -30.11242 83.17837 1.000 85.08016 117 LYS B O 1
ATOM 2021 N N . ALA B 2 119 ? -9.85919 -28.30618 84.33542 1.000 76.80469 118 ALA B N 1
ATOM 2022 C CA . ALA B 2 119 ? -8.78318 -28.47704 85.30369 1.000 86.90575 118 ALA B CA 1
ATOM 2023 C C . ALA B 2 119 ? -8.96588 -29.75225 86.11776 1.000 78.52866 118 ALA B C 1
ATOM 2024 O O . ALA B 2 119 ? -7.98283 -30.43130 86.44310 1.000 93.43038 118 ALA B O 1
ATOM 2026 N N . THR B 2 120 ? -10.21552 -30.11283 86.42582 1.000 73.18366 119 THR B N 1
ATOM 2027 C CA . THR B 2 120 ? -10.46830 -31.33653 87.18270 1.000 79.47173 119 THR B CA 1
ATOM 2028 C C . THR B 2 120 ? -10.06046 -32.57428 86.39022 1.000 83.30677 119 THR B C 1
ATOM 2029 O O . THR B 2 120 ? -9.38668 -33.46464 86.92020 1.000 92.17024 119 THR B O 1
ATOM 2033 N N . GLN B 2 121 ? -10.44938 -32.64747 85.11378 1.000 75.09341 120 GLN B N 1
ATOM 2034 C CA . GLN B 2 121 ? -10.06394 -33.80303 84.30907 1.000 79.55803 120 GLN B CA 1
ATOM 2035 C C . GLN B 2 121 ? -8.55226 -33.84942 84.10822 1.000 88.12121 120 GLN B C 1
ATOM 2036 O O . GLN B 2 121 ? -7.95822 -34.93575 84.08196 1.000 100.15103 120 GLN B O 1
ATOM 2042 N N . ASP B 2 122 ? -7.90752 -32.68453 83.97425 1.000 103.25722 121 ASP B N 1
ATOM 2043 C CA . ASP B 2 122 ? -6.44693 -32.66913 83.93213 1.000 93.90050 121 ASP B CA 1
ATOM 2044 C C . ASP B 2 122 ? -5.85988 -33.27267 85.20131 1.000 80.34415 121 ASP B C 1
ATOM 2045 O O . ASP B 2 122 ? -4.89307 -34.04570 85.14728 1.000 88.81783 121 ASP B O 1
ATOM 2050 N N . PHE B 2 123 ? -6.43347 -32.92561 86.35565 1.000 80.34204 122 PHE B N 1
ATOM 2051 C CA . PHE B 2 123 ? -5.97235 -33.49278 87.61887 1.000 79.44553 122 PHE B CA 1
ATOM 2052 C C . PHE B 2 123 ? -6.17878 -35.00247 87.65612 1.000 93.23141 122 PHE B C 1
ATOM 2053 O O . PHE B 2 123 ? -5.31311 -35.74253 88.14034 1.000 127.60596 122 PHE B O 1
ATOM 2061 N N . GLN B 2 124 ? -7.31906 -35.47855 87.14754 1.000 81.34804 123 GLN B N 1
ATOM 2062 C CA . GLN B 2 124 ? -7.55962 -36.91659 87.08282 1.000 96.83349 123 GLN B CA 1
ATOM 2063 C C . GLN B 2 124 ? -6.48229 -37.60793 86.25903 1.000 100.29818 123 GLN B C 1
ATOM 2064 O O . GLN B 2 124 ? -5.87326 -38.59112 86.70331 1.000 114.35973 123 GLN B O 1
ATOM 2070 N N . ARG B 2 125 ? -6.22588 -37.09101 85.05477 1.000 87.06822 124 ARG B N 1
ATOM 2071 C CA . ARG B 2 125 ? -5.23511 -37.69778 84.17099 1.000 95.28184 124 ARG B CA 1
ATOM 2072 C C . ARG B 2 125 ? -3.85574 -37.72795 84.82309 1.000 106.09358 124 ARG B C 1
ATOM 2073 O O . ARG B 2 125 ? -3.17446 -38.76323 84.81885 1.000 109.90593 124 ARG B O 1
ATOM 2081 N N . ALA B 2 126 ? -3.43181 -36.60235 85.40504 1.000 98.26727 125 ALA B N 1
ATOM 2082 C CA . ALA B 2 126 ? -2.13055 -36.57387 86.06506 1.000 102.59884 125 ALA B CA 1
ATOM 2083 C C . ALA B 2 126 ? -2.06401 -37.58106 87.20744 1.000 105.64736 125 ALA B C 1
ATOM 2084 O O . ALA B 2 126 ? -1.05230 -38.27661 87.37187 1.000 135.64571 125 ALA B O 1
ATOM 2086 N N . THR B 2 127 ? -3.13723 -37.68413 88.00051 1.000 89.73181 126 THR B N 1
ATOM 2087 C CA . THR B 2 127 ? -3.15092 -38.64558 89.10164 1.000 85.12206 126 THR B CA 1
ATOM 2088 C C . THR B 2 127 ? -2.99550 -40.07228 88.59202 1.000 97.50399 126 THR B C 1
ATOM 2089 O O . THR B 2 127 ? -2.22372 -40.86302 89.15587 1.000 107.76982 126 THR B O 1
ATOM 2093 N N . GLU B 2 128 ? -3.71534 -40.41885 87.52018 1.000 99.27005 127 GLU B N 1
ATOM 2094 C CA . GLU B 2 128 ? -3.60117 -41.76597 86.96981 1.000 103.96990 127 GLU B CA 1
ATOM 2095 C C . GLU B 2 128 ? -2.18948 -42.02845 86.45536 1.000 108.29550 127 GLU B C 1
ATOM 2096 O O . GLU B 2 128 ? -1.65334 -43.13148 86.62549 1.000 123.92861 127 GLU B O 1
ATOM 2102 N N . VAL B 2 129 ? -1.57022 -41.02929 85.82042 1.000 98.07693 128 VAL B N 1
ATOM 2103 C CA . VAL B 2 129 ? -0.19613 -41.20219 85.35500 1.000 75.77066 128 VAL B CA 1
ATOM 2104 C C . VAL B 2 129 ? 0.73519 -41.47219 86.53231 1.000 75.77702 128 VAL B C 1
ATOM 2105 O O . VAL B 2 129 ? 1.60454 -42.35908 86.47267 1.000 105.23092 128 VAL B O 1
ATOM 2109 N N . LEU B 2 130 ? 0.54210 -40.74417 87.63576 1.000 75.75162 129 LEU B N 1
ATOM 2110 C CA . LEU B 2 130 ? 1.37247 -40.96622 88.81491 1.000 85.08693 129 LEU B CA 1
ATOM 2111 C C . LEU B 2 130 ? 1.21504 -42.38594 89.33934 1.000 89.92583 129 LEU B C 1
ATOM 2112 O O . LEU B 2 130 ? 2.20703 -43.09726 89.53550 1.000 107.43260 129 LEU B O 1
ATOM 2117 N N . ARG B 2 131 ? -0.02772 -42.82374 89.56798 1.000 89.67047 130 ARG B N 1
ATOM 2118 C CA . ARG B 2 131 ? -0.21148 -44.16073 90.12294 1.000 113.12205 130 ARG B CA 1
ATOM 2119 C C . ARG B 2 131 ? 0.23784 -45.25347 89.16199 1.000 113.41911 130 ARG B C 1
ATOM 2120 O O . ARG B 2 131 ? 0.57253 -46.35522 89.61127 1.000 119.93098 130 ARG B O 1
ATOM 2128 N N . ALA B 2 132 ? 0.25339 -44.97836 87.85692 1.000 95.13193 131 ALA B N 1
ATOM 2129 C CA . ALA B 2 132 ? 0.79829 -45.94429 86.90937 1.000 90.87962 131 ALA B CA 1
ATOM 2130 C C . ALA B 2 132 ? 2.30905 -46.08217 87.06896 1.000 98.25650 131 ALA B C 1
ATOM 2131 O O . ALA B 2 132 ? 2.83849 -47.19929 87.18062 1.000 109.82078 131 ALA B O 1
ATOM 2133 N N . ALA B 2 133 ? 3.02300 -44.95445 87.08939 1.000 84.97378 132 ALA B N 1
ATOM 2134 C CA . ALA B 2 133 ? 4.46819 -45.01840 87.28835 1.000 90.12725 132 ALA B CA 1
ATOM 2135 C C . ALA B 2 133 ? 4.81593 -45.66617 88.62892 1.000 102.23449 132 ALA B C 1
ATOM 2136 O O . ALA B 2 133 ? 5.69011 -46.54540 88.70922 1.000 132.03393 132 ALA B O 1
ATOM 2138 N N . LYS B 2 134 ? 4.11633 -45.26235 89.69301 1.000 78.80612 133 LYS B N 1
ATOM 2139 C CA . LYS B 2 134 ? 4.32261 -45.88538 90.99601 1.000 105.58268 133 LYS B CA 1
ATOM 2140 C C . LYS B 2 134 ? 4.02294 -47.37931 90.95334 1.000 105.32430 133 LYS B C 1
ATOM 2141 O O . LYS B 2 134 ? 4.67507 -48.16313 91.65526 1.000 121.93197 133 LYS B O 1
ATOM 2147 N N . GLU B 2 135 ? 3.05374 -47.79493 90.13137 1.000 95.11722 134 GLU B N 1
ATOM 2148 C CA . GLU B 2 135 ? 2.81662 -49.22322 89.94531 1.000 108.59695 134 GLU B CA 1
ATOM 2149 C C . GLU B 2 135 ? 4.03465 -49.90877 89.33894 1.000 114.96836 134 GLU B C 1
ATOM 2150 O O . GLU B 2 135 ? 4.42152 -51.00006 89.77991 1.000 122.58570 134 GLU B O 1
ATOM 2156 N N . THR B 2 136 ? 4.66110 -49.28229 88.33215 1.000 113.02482 135 THR B N 1
ATOM 2157 C CA . THR B 2 136 ? 5.87231 -49.87147 87.76135 1.000 84.13388 135 THR B CA 1
ATOM 2158 C C . THR B 2 136 ? 6.94409 -50.03881 88.82855 1.000 81.67751 135 THR B C 1
ATOM 2159 O O . THR B 2 136 ? 7.60303 -51.08649 88.89829 1.000 103.09018 135 THR B O 1
ATOM 2163 N N . ILE B 2 137 ? 7.12854 -49.02339 89.68018 1.000 80.64286 136 ILE B N 1
ATOM 2164 C CA . ILE B 2 137 ? 8.12359 -49.15684 90.74365 1.000 92.17315 136 ILE B CA 1
ATOM 2165 C C . ILE B 2 137 ? 7.74938 -50.29238 91.69299 1.000 97.96406 136 ILE B C 1
ATOM 2166 O O . ILE B 2 137 ? 8.61553 -51.05342 92.15077 1.000 106.47645 136 ILE B O 1
ATOM 2171 N N . SER B 2 138 ? 6.45399 -50.45212 91.97202 1.000 86.03130 137 SER B N 1
ATOM 2172 C CA . SER B 2 138 ? 6.02358 -51.50893 92.88188 1.000 98.31189 137 SER B CA 1
ATOM 2173 C C . SER B 2 138 ? 6.33978 -52.88830 92.31207 1.000 114.66916 137 SER B C 1
ATOM 2174 O O . SER B 2 138 ? 6.84791 -53.76655 93.02195 1.000 102.83480 137 SER B O 1
ATOM 2177 N N . LEU B 2 139 ? 6.04896 -53.09926 91.02386 1.000 124.53972 138 LEU B N 1
ATOM 2178 C CA . LEU B 2 139 ? 6.38344 -54.38140 90.41061 1.000 121.86250 138 LEU B CA 1
ATOM 2179 C C . LEU B 2 139 ? 7.89285 -54.59584 90.36946 1.000 121.44441 138 LEU B C 1
ATOM 2180 O O . LEU B 2 139 ? 8.36083 -55.73415 90.50232 1.000 138.13016 138 LEU B O 1
ATOM 2185 N N . ALA B 2 140 ? 8.66967 -53.52159 90.19155 1.000 106.55823 139 ALA B N 1
ATOM 2186 C CA . ALA B 2 140 ? 10.12313 -53.64757 90.26689 1.000 95.00947 139 ALA B CA 1
ATOM 2187 C C . ALA B 2 140 ? 10.55593 -54.17434 91.63085 1.000 94.89957 139 ALA B C 1
ATOM 2188 O O . ALA B 2 140 ? 11.39791 -55.07722 91.72532 1.000 105.98407 139 ALA B O 1
ATOM 2190 N N . GLU B 2 141 ? 9.97977 -53.62735 92.70568 1.000 90.92029 140 GLU B N 1
ATOM 2191 C CA . GLU B 2 141 ? 10.32481 -54.11308 94.03890 1.000 88.66247 140 GLU B CA 1
ATOM 2192 C C . GLU B 2 141 ? 9.85600 -55.54640 94.24871 1.000 102.82507 140 GLU B C 1
ATOM 2193 O O . GLU B 2 141 ? 10.51819 -56.32072 94.95429 1.000 114.71549 140 GLU B O 1
ATOM 2199 N N . GLN B 2 142 ? 8.72034 -55.91524 93.65026 1.000 110.25384 141 GLN B N 1
ATOM 2200 C CA . GLN B 2 142 ? 8.27903 -57.30495 93.69830 1.000 107.20974 141 GLN B CA 1
ATOM 2201 C C . GLN B 2 142 ? 9.31312 -58.22468 93.05830 1.000 103.34783 141 GLN B C 1
ATOM 2202 O O . GLN B 2 142 ? 9.63834 -59.28399 93.60737 1.000 125.50486 141 GLN B O 1
ATOM 2208 N N . ARG B 2 143 ? 9.84702 -57.83169 91.89756 1.000 107.20342 142 ARG B N 1
ATOM 2209 C CA . ARG B 2 143 ? 10.93232 -58.59554 91.28863 1.000 93.48591 142 ARG B CA 1
ATOM 2210 C C . ARG B 2 143 ? 12.14921 -58.64743 92.20334 1.000 92.58677 142 ARG B C 1
ATOM 2211 O O . ARG B 2 143 ? 12.85221 -59.66533 92.25869 1.000 104.50430 142 ARG B O 1
ATOM 2219 N N . LEU B 2 144 ? 12.41331 -57.56023 92.93452 1.000 90.77965 143 LEU B N 1
ATOM 2220 C CA . LEU B 2 144 ? 13.49966 -57.58586 93.90986 1.000 90.40367 143 LEU B CA 1
ATOM 2221 C C . LEU B 2 144 ? 13.23972 -58.62022 94.99832 1.000 93.99362 143 LEU B C 1
ATOM 2222 O O . LEU B 2 144 ? 14.18698 -59.20520 95.53548 1.000 124.62507 143 LEU B O 1
ATOM 2227 N N . LEU B 2 145 ? 11.96832 -58.86623 95.33492 1.000 96.76565 144 LEU B N 1
ATOM 2228 C CA . LEU B 2 145 ? 11.66286 -59.96480 96.24870 1.000 109.84073 144 LEU B CA 1
ATOM 2229 C C . LEU B 2 145 ? 11.79393 -61.32037 95.56697 1.000 118.79396 144 LEU B C 1
ATOM 2230 O O . LEU B 2 145 ? 12.10750 -62.31542 96.22935 1.000 105.47103 144 LEU B O 1
ATOM 2235 N N . GLU B 2 146 ? 11.56275 -61.38145 94.25350 1.000 128.45356 145 GLU B N 1
ATOM 2236 C CA . GLU B 2 146 ? 11.71713 -62.64095 93.53160 1.000 124.46324 145 GLU B CA 1
ATOM 2237 C C . GLU B 2 146 ? 13.17560 -63.08612 93.51701 1.000 132.91453 145 GLU B C 1
ATOM 2238 O O . GLU B 2 146 ? 13.48571 -64.24805 93.80690 1.000 148.77832 145 GLU B O 1
ATOM 2244 N N . ASP B 2 147 ? 14.08745 -62.17159 93.18695 1.000 119.28287 146 ASP B N 1
ATOM 2245 C CA . ASP B 2 147 ? 15.51863 -62.46288 93.14403 1.000 109.71432 146 ASP B CA 1
ATOM 2246 C C . ASP B 2 147 ? 16.24418 -61.38379 93.93531 1.000 107.29372 146 ASP B C 1
ATOM 2247 O O . ASP B 2 147 ? 16.31635 -60.23026 93.49868 1.000 106.80620 146 ASP B O 1
ATOM 2252 N N . ASP B 2 148 ? 16.77235 -61.75678 95.10129 1.000 117.51224 147 ASP B N 1
ATOM 2253 C CA . ASP B 2 148 ? 17.45908 -60.78755 95.94548 1.000 114.60559 147 ASP B CA 1
ATOM 2254 C C . ASP B 2 148 ? 18.68229 -60.20063 95.24940 1.000 98.08007 147 ASP B C 1
ATOM 2255 O O . ASP B 2 148 ? 19.02097 -59.03191 95.46673 1.000 92.60673 147 ASP B O 1
ATOM 2260 N N . LYS B 2 149 ? 19.34352 -60.98456 94.39824 1.000 102.29823 148 LYS B N 1
ATOM 2261 C CA . LYS B 2 149 ? 20.57794 -60.55311 93.75648 1.000 105.62878 148 LYS B CA 1
ATOM 2262 C C . LYS B 2 149 ? 20.36283 -59.61320 92.57591 1.000 109.64778 148 LYS B C 1
ATOM 2263 O O . LYS B 2 149 ? 21.32921 -58.98745 92.12853 1.000 92.94352 148 LYS B O 1
ATOM 2269 N N . ARG B 2 150 ? 19.14027 -59.49144 92.05474 1.000 110.02584 149 ARG B N 1
ATOM 2270 C CA . ARG B 2 150 ? 18.94717 -58.68727 90.85170 1.000 103.81371 149 ARG B CA 1
ATOM 2271 C C . ARG B 2 150 ? 19.12499 -57.19239 91.09591 1.000 87.83508 149 ARG B C 1
ATOM 2272 O O . ARG B 2 150 ? 19.06924 -56.41542 90.13654 1.000 95.46593 149 ARG B O 1
ATOM 2280 N N . GLN B 2 151 ? 19.32497 -56.76747 92.34411 1.000 89.57098 150 GLN B N 1
ATOM 2281 C CA . GLN B 2 151 ? 19.66983 -55.37681 92.60815 1.000 78.77574 150 GLN B CA 1
ATOM 2282 C C . GLN B 2 151 ? 21.07300 -55.02633 92.13244 1.000 76.69383 150 GLN B C 1
ATOM 2283 O O . GLN B 2 151 ? 21.45943 -53.85604 92.20788 1.000 88.09716 150 GLN B O 1
ATOM 2289 N N . PHE B 2 152 ? 21.85809 -56.01036 91.69897 1.000 76.66077 151 PHE B N 1
ATOM 2290 C CA . PHE B 2 152 ? 23.17013 -55.76796 91.12015 1.000 74.84745 151 PHE B CA 1
ATOM 2291 C C . PHE B 2 152 ? 23.19294 -55.98127 89.61286 1.000 74.26917 151 PHE B C 1
ATOM 2292 O O . PHE B 2 152 ? 24.26043 -55.87046 89.00102 1.000 73.05633 151 PHE B O 1
ATOM 2300 N N . ASP B 2 153 ? 22.05440 -56.30834 89.00507 1.000 78.50055 152 ASP B N 1
ATOM 2301 C CA . ASP B 2 153 ? 21.97284 -56.45854 87.55864 1.000 77.03771 152 ASP B CA 1
ATOM 2302 C C . ASP B 2 153 ? 21.73773 -55.10349 86.90804 1.000 74.06313 152 ASP B C 1
ATOM 2303 O O . ASP B 2 153 ? 20.86418 -54.34501 87.33803 1.000 82.81318 152 ASP B O 1
ATOM 2308 N N . SER B 2 154 ? 22.49581 -54.81653 85.84693 1.000 73.25201 153 SER B N 1
ATOM 2309 C CA . SER B 2 154 ? 22.42652 -53.49859 85.22573 1.000 72.27369 153 SER B CA 1
ATOM 2310 C C . SER B 2 154 ? 21.05110 -53.21553 84.63030 1.000 97.28215 153 SER B C 1
ATOM 2311 O O . SER B 2 154 ? 20.60906 -52.06064 84.62173 1.000 113.74648 153 SER B O 1
ATOM 2314 N N . ALA B 2 155 ? 20.35991 -54.24137 84.13125 1.000 74.78312 154 ALA B N 1
ATOM 2315 C CA . ALA B 2 155 ? 19.06159 -54.01566 83.50165 1.000 75.82398 154 ALA B CA 1
ATOM 2316 C C . ALA B 2 155 ? 18.01561 -53.58907 84.52441 1.000 93.73264 154 ALA B C 1
ATOM 2317 O O . ALA B 2 155 ? 17.27589 -52.61728 84.31114 1.000 100.29910 154 ALA B O 1
ATOM 2319 N N . TRP B 2 156 ? 17.93990 -54.30796 85.64398 1.000 86.62065 155 TRP B N 1
ATOM 2320 C CA . TRP B 2 156 ? 16.98990 -53.94651 86.68819 1.000 93.26471 155 TRP B CA 1
ATOM 2321 C C . TRP B 2 156 ? 17.27443 -52.54710 87.22372 1.000 84.70002 155 TRP B C 1
ATOM 2322 O O . TRP B 2 156 ? 16.34534 -51.76609 87.46794 1.000 95.71896 155 TRP B O 1
ATOM 2333 N N . GLN B 2 157 ? 18.55828 -52.19881 87.36917 1.000 76.83763 156 GLN B N 1
ATOM 2334 C CA . GLN B 2 157 ? 18.92181 -50.87357 87.86208 1.000 85.17599 156 GLN B CA 1
ATOM 2335 C C . GLN B 2 157 ? 18.42970 -49.77847 86.92740 1.000 95.71656 156 GLN B C 1
ATOM 2336 O O . GLN B 2 157 ? 17.87019 -48.77195 87.37920 1.000 95.70726 156 GLN B O 1
ATOM 2342 N N . GLU B 2 158 ? 18.60250 -49.96816 85.61849 1.000 72.02696 157 GLU B N 1
ATOM 2343 C CA . GLU B 2 158 ? 18.14066 -48.96378 84.66703 1.000 71.81327 157 GLU B CA 1
ATOM 2344 C C . GLU B 2 158 ? 16.62175 -48.87020 84.66273 1.000 81.25357 157 GLU B C 1
ATOM 2345 O O . GLU B 2 158 ? 16.06272 -47.76686 84.60038 1.000 103.95044 157 GLU B O 1
ATOM 2351 N N . MET B 2 159 ? 15.93519 -50.01516 84.73339 1.000 93.02068 158 MET B N 1
ATOM 2352 C CA . MET B 2 159 ? 14.47865 -49.98051 84.81593 1.000 92.00594 158 MET B CA 1
ATOM 2353 C C . MET B 2 159 ? 14.02032 -49.17815 86.02790 1.000 81.30948 158 MET B C 1
ATOM 2354 O O . MET B 2 159 ? 13.10839 -48.34886 85.92311 1.000 76.21774 158 MET B O 1
ATOM 2359 N N . LEU B 2 160 ? 14.66173 -49.38653 87.18195 1.000 88.39839 159 LEU B N 1
ATOM 2360 C CA . LEU B 2 160 ? 14.34727 -48.57557 88.35401 1.000 107.99656 159 LEU B CA 1
ATOM 2361 C C . LEU B 2 160 ? 14.75298 -47.12098 88.16356 1.000 109.91271 159 LEU B C 1
ATOM 2362 O O . LEU B 2 160 ? 14.18642 -46.23581 88.81404 1.000 126.23686 159 LEU B O 1
ATOM 2367 N N . ASN B 2 161 ? 15.70305 -46.85268 87.27041 1.000 101.55031 160 ASN B N 1
ATOM 2368 C CA . ASN B 2 161 ? 16.10137 -45.47686 87.00993 1.000 71.18858 160 ASN B CA 1
ATOM 2369 C C . ASN B 2 161 ? 15.00613 -44.73043 86.26045 1.000 80.89184 160 ASN B C 1
ATOM 2370 O O . ASN B 2 161 ? 14.49060 -43.71121 86.73957 1.000 96.74580 160 ASN B O 1
ATOM 2375 N N . HIS B 2 162 ? 14.61199 -45.24452 85.09135 1.000 75.80981 161 HIS B N 1
ATOM 2376 C CA . HIS B 2 162 ? 13.52347 -44.61489 84.34885 1.000 81.90277 161 HIS B CA 1
ATOM 2377 C C . HIS B 2 162 ? 12.24308 -44.60115 85.16736 1.000 87.93043 161 HIS B C 1
ATOM 2378 O O . HIS B 2 162 ? 11.46829 -43.63685 85.11201 1.000 98.13108 161 HIS B O 1
ATOM 2385 N N . ALA B 2 163 ? 12.01908 -45.65179 85.95562 1.000 89.34139 162 ALA B N 1
ATOM 2386 C CA . ALA B 2 163 ? 10.82244 -45.70741 86.78370 1.000 87.08860 162 ALA B CA 1
ATOM 2387 C C . ALA B 2 163 ? 10.81658 -44.58415 87.81068 1.000 79.42692 162 ALA B C 1
ATOM 2388 O O . ALA B 2 163 ? 9.87318 -43.79014 87.86521 1.000 80.52981 162 ALA B O 1
ATOM 2390 N N . THR B 2 164 ? 11.88104 -44.47999 88.61332 1.000 105.62358 163 THR B N 1
ATOM 2391 C CA . THR B 2 164 ? 11.90746 -43.47740 89.67623 1.000 95.43482 163 THR B CA 1
ATOM 2392 C C . THR B 2 164 ? 11.86772 -42.06704 89.10462 1.000 89.79857 163 THR B C 1
ATOM 2393 O O . THR B 2 164 ? 11.14870 -41.19546 89.61440 1.000 91.20420 163 THR B O 1
ATOM 2397 N N . GLN B 2 165 ? 12.60585 -41.83832 88.01981 1.000 90.11805 164 GLN B N 1
ATOM 2398 C CA . GLN B 2 165 ? 12.63117 -40.52197 87.39541 1.000 71.64210 164 GLN B CA 1
ATOM 2399 C C . GLN B 2 165 ? 11.23666 -40.12981 86.91648 1.000 80.08920 164 GLN B C 1
ATOM 2400 O O . GLN B 2 165 ? 10.72524 -39.04418 87.23862 1.000 103.32565 164 GLN B O 1
ATOM 2406 N N . ARG B 2 166 ? 10.58252 -41.03739 86.18815 1.000 76.22410 165 ARG B N 1
ATOM 2407 C CA . ARG B 2 166 ? 9.24722 -40.76005 85.67525 1.000 81.57124 165 ARG B CA 1
ATOM 2408 C C . ARG B 2 166 ? 8.23956 -40.58579 86.80646 1.000 78.47511 165 ARG B C 1
ATOM 2409 O O . ARG B 2 166 ? 7.31461 -39.77122 86.69297 1.000 94.00609 165 ARG B O 1
ATOM 2417 N N . VAL B 2 167 ? 8.41369 -41.31883 87.90982 1.000 72.86305 166 VAL B N 1
ATOM 2418 C CA . VAL B 2 167 ? 7.52014 -41.16401 89.05539 1.000 73.73489 166 VAL B CA 1
ATOM 2419 C C . VAL B 2 167 ? 7.64190 -39.76511 89.63541 1.000 103.78977 166 VAL B C 1
ATOM 2420 O O . VAL B 2 167 ? 6.63734 -39.09477 89.90013 1.000 132.27165 166 VAL B O 1
ATOM 2424 N N . MET B 2 168 ? 8.87472 -39.29421 89.83248 1.000 94.26968 167 MET B N 1
ATOM 2425 C CA . MET B 2 168 ? 9.03293 -38.01920 90.52357 1.000 92.08701 167 MET B CA 1
ATOM 2426 C C . MET B 2 168 ? 8.59979 -36.84601 89.64419 1.000 94.63276 167 MET B C 1
ATOM 2427 O O . MET B 2 168 ? 7.91951 -35.92318 90.12437 1.000 96.07434 167 MET B O 1
ATOM 2432 N N . GLU B 2 169 ? 8.90465 -36.88769 88.34061 1.000 94.00039 168 GLU B N 1
ATOM 2433 C CA . GLU B 2 169 ? 8.43471 -35.77966 87.50768 1.000 93.01701 168 GLU B CA 1
ATOM 2434 C C . GLU B 2 169 ? 6.92551 -35.85740 87.28333 1.000 93.54887 168 GLU B C 1
ATOM 2435 O O . GLU B 2 169 ? 6.25049 -34.81677 87.17544 1.000 97.66096 168 GLU B O 1
ATOM 2441 N N . ALA B 2 170 ? 6.36781 -37.07016 87.29715 1.000 94.22770 169 ALA B N 1
ATOM 2442 C CA . ALA B 2 170 ? 4.92042 -37.20663 87.19362 1.000 101.95126 169 ALA B CA 1
ATOM 2443 C C . ALA B 2 170 ? 4.24670 -36.64228 88.43493 1.000 88.63783 169 ALA B C 1
ATOM 2444 O O . ALA B 2 170 ? 3.15843 -36.06006 88.35252 1.000 107.94244 169 ALA B O 1
ATOM 2446 N N . GLU B 2 171 ? 4.87794 -36.81674 89.59716 1.000 74.08363 170 GLU B N 1
ATOM 2447 C CA . GLU B 2 171 ? 4.33087 -36.25950 90.82614 1.000 88.05912 170 GLU B CA 1
ATOM 2448 C C . GLU B 2 171 ? 4.43275 -34.73788 90.84300 1.000 91.86404 170 GLU B C 1
ATOM 2449 O O . GLU B 2 171 ? 3.57779 -34.06400 91.43770 1.000 80.10966 170 GLU B O 1
ATOM 2455 N N . GLN B 2 172 ? 5.45147 -34.17458 90.18515 1.000 98.34120 171 GLN B N 1
ATOM 2456 C CA . GLN B 2 172 ? 5.47553 -32.72485 90.00183 1.000 75.54024 171 GLN B CA 1
ATOM 2457 C C . GLN B 2 172 ? 4.26656 -32.25405 89.19878 1.000 97.81528 171 GLN B C 1
ATOM 2458 O O . GLN B 2 172 ? 3.51734 -31.36207 89.63579 1.000 109.66539 171 GLN B O 1
ATOM 2464 N N . THR B 2 173 ? 4.05198 -32.85508 88.01858 1.000 84.04527 172 THR B N 1
ATOM 2465 C CA . THR B 2 173 ? 2.88789 -32.47890 87.21413 1.000 73.37700 172 THR B CA 1
ATOM 2466 C C . THR B 2 173 ? 1.58725 -32.65089 87.99608 1.000 73.65452 172 THR B C 1
ATOM 2467 O O . THR B 2 173 ? 0.66866 -31.82806 87.87653 1.000 89.37656 172 THR B O 1
ATOM 2471 N N . LYS B 2 174 ? 1.48965 -33.70904 88.80733 1.000 89.42331 173 LYS B N 1
ATOM 2472 C CA . LYS B 2 174 ? 0.31709 -33.86632 89.66425 1.000 92.32606 173 LYS B CA 1
ATOM 2473 C C . LYS B 2 174 ? 0.16550 -32.68412 90.61223 1.000 76.53959 173 LYS B C 1
ATOM 2474 O O . LYS B 2 174 ? -0.94964 -32.19714 90.82854 1.000 102.06648 173 LYS B O 1
ATOM 2480 N N . THR B 2 175 ? 1.27046 -32.21991 91.20555 1.000 76.56397 174 THR B N 1
ATOM 2481 C CA . THR B 2 175 ? 1.17397 -31.10028 92.14113 1.000 97.99904 174 THR B CA 1
ATOM 2482 C C . THR B 2 175 ? 0.63591 -29.85024 91.45230 1.000 92.21157 174 THR B C 1
ATOM 2483 O O . THR B 2 175 ? -0.25702 -29.16896 91.98410 1.000 87.29327 174 THR B O 1
ATOM 2487 N N . ARG B 2 176 ? 1.15208 -29.53990 90.25947 1.000 83.47980 175 ARG B N 1
ATOM 2488 C CA . ARG B 2 176 ? 0.64399 -28.37697 89.53264 1.000 76.74464 175 ARG B CA 1
ATOM 2489 C C . ARG B 2 176 ? -0.84156 -28.53356 89.20947 1.000 81.89603 175 ARG B C 1
ATOM 2490 O O . ARG B 2 176 ? -1.63917 -27.60243 89.40675 1.000 81.06388 175 ARG B O 1
ATOM 2498 N N . SER B 2 177 ? -1.23533 -29.71898 88.72745 1.000 95.26881 176 SER B N 1
ATOM 2499 C CA . SER B 2 177 ? -2.64510 -29.96599 88.43403 1.000 83.18572 176 SER B CA 1
ATOM 2500 C C . SER B 2 177 ? -3.51197 -29.78199 89.67299 1.000 85.44732 176 SER B C 1
ATOM 2501 O O . SER B 2 177 ? -4.64878 -29.30566 89.57786 1.000 90.97134 176 SER B O 1
ATOM 2504 N N . GLU B 2 178 ? -2.99900 -30.17148 90.84285 1.000 84.89136 177 GLU B N 1
ATOM 2505 C CA . GLU B 2 178 ? -3.72639 -29.93732 92.08560 1.000 88.35612 177 GLU B CA 1
ATOM 2506 C C . GLU B 2 178 ? -3.90267 -28.44681 92.34124 1.000 91.14365 177 GLU B C 1
ATOM 2507 O O . GLU B 2 178 ? -4.98629 -27.99970 92.74212 1.000 94.85354 177 GLU B O 1
ATOM 2513 N N . LEU B 2 179 ? -2.85052 -27.66018 92.09706 1.000 81.70600 178 LEU B N 1
ATOM 2514 C CA . LEU B 2 179 ? -2.94136 -26.21882 92.30886 1.000 80.80478 178 LEU B CA 1
ATOM 2515 C C . LEU B 2 179 ? -4.03484 -25.60073 91.44025 1.000 84.70917 178 LEU B C 1
ATOM 2516 O O . LEU B 2 179 ? -4.94633 -24.93092 91.94871 1.000 85.86809 178 LEU B O 1
ATOM 2521 N N . VAL B 2 180 ? -3.97262 -25.82814 90.12304 1.000 91.36767 179 VAL B N 1
ATOM 2522 C CA . VAL B 2 180 ? -4.99244 -25.24328 89.24937 1.000 76.89418 179 VAL B CA 1
ATOM 2523 C C . VAL B 2 180 ? -6.37145 -25.82484 89.54280 1.000 76.42585 179 VAL B C 1
ATOM 2524 O O . VAL B 2 180 ? -7.39090 -25.15708 89.32870 1.000 90.43342 179 VAL B O 1
ATOM 2528 N N . HIS B 2 181 ? -6.43291 -27.06985 90.02392 1.000 97.33363 180 HIS B N 1
ATOM 2529 C CA . HIS B 2 181 ? -7.71459 -27.67937 90.36926 1.000 85.31444 180 HIS B CA 1
ATOM 2530 C C . HIS B 2 181 ? -8.37506 -26.93563 91.52195 1.000 94.41598 180 HIS B C 1
ATOM 2531 O O . HIS B 2 181 ? -9.54501 -26.53604 91.43459 1.000 94.84422 180 HIS B O 1
ATOM 2538 N N . LYS B 2 182 ? -7.62957 -26.73181 92.61234 1.000 94.19590 181 LYS B N 1
ATOM 2539 C CA . LYS B 2 182 ? -8.16557 -25.98146 93.74249 1.000 91.14901 181 LYS B CA 1
ATOM 2540 C C . LYS B 2 182 ? -8.52584 -24.55733 93.33776 1.000 81.62254 181 LYS B C 1
ATOM 2541 O O . LYS B 2 182 ? -9.55764 -24.02609 93.76679 1.000 85.71703 181 LYS B O 1
ATOM 2547 N N . GLU B 2 183 ? -7.69127 -23.92236 92.50954 1.000 80.95689 182 GLU B N 1
ATOM 2548 C CA . GLU B 2 183 ? -7.96543 -22.54336 92.10969 1.000 86.49031 182 GLU B CA 1
ATOM 2549 C C . GLU B 2 183 ? -9.26419 -22.43776 91.31070 1.000 83.86747 182 GLU B C 1
ATOM 2550 O O . GLU B 2 183 ? -10.15271 -21.64187 91.65039 1.000 80.54690 182 GLU B O 1
ATOM 2556 N N . THR B 2 184 ? -9.39894 -23.24301 90.24919 1.000 81.34352 183 THR B N 1
ATOM 2557 C CA . THR B 2 184 ? -10.61024 -23.19070 89.43202 1.000 76.59029 183 THR B CA 1
ATOM 2558 C C . THR B 2 184 ? -11.84432 -23.59988 90.22349 1.000 76.97320 183 THR B C 1
ATOM 2559 O O . THR B 2 184 ? -12.94157 -23.08039 89.97715 1.000 76.65683 183 THR B O 1
ATOM 2563 N N . ALA B 2 185 ? -11.69293 -24.52764 91.17255 1.000 91.72020 184 ALA B N 1
ATOM 2564 C CA . ALA B 2 185 ? -12.82465 -24.87645 92.02392 1.000 88.49994 184 ALA B CA 1
ATOM 2565 C C . ALA B 2 185 ? -13.23171 -23.69818 92.90214 1.000 100.93730 184 ALA B C 1
ATOM 2566 O O . ALA B 2 185 ? -14.42824 -23.44287 93.09454 1.000 100.20199 184 ALA B O 1
ATOM 2568 N N . ALA B 2 186 ? -12.24804 -22.95979 93.42731 1.000 104.67179 185 ALA B N 1
ATOM 2569 C CA . ALA B 2 186 ? -12.54343 -21.78770 94.24590 1.000 97.92442 185 ALA B CA 1
ATOM 2570 C C . ALA B 2 186 ? -13.29101 -20.72944 93.44517 1.000 88.71124 185 ALA B C 1
ATOM 2571 O O . ALA B 2 186 ? -14.30645 -20.18817 93.90176 1.000 106.37458 185 ALA B O 1
ATOM 2573 N N . ARG B 2 187 ? -12.79741 -20.41489 92.24601 1.000 81.35619 186 ARG B N 1
ATOM 2574 C CA . ARG B 2 187 ? -13.49458 -19.44743 91.40464 1.000 80.57650 186 ARG B CA 1
ATOM 2575 C C . ARG B 2 187 ? -14.90526 -19.91977 91.07461 1.000 79.19640 186 ARG B C 1
ATOM 2576 O O . ARG B 2 187 ? -15.84657 -19.11526 91.03075 1.000 105.73332 186 ARG B O 1
ATOM 2584 N N . TYR B 2 188 ? -15.07599 -21.22584 90.86217 1.000 81.04583 187 TYR B N 1
ATOM 2585 C CA . TYR B 2 188 ? -16.40448 -21.76333 90.58109 1.000 83.53501 187 TYR B CA 1
ATOM 2586 C C . TYR B 2 188 ? -17.35241 -21.53461 91.75540 1.000 91.34416 187 TYR B C 1
ATOM 2587 O O . TYR B 2 188 ? -18.47371 -21.04203 91.57620 1.000 93.81736 187 TYR B O 1
ATOM 2596 N N . ASN B 2 189 ? -16.92245 -21.89556 92.97014 1.000 91.89677 188 ASN B N 1
ATOM 2597 C CA . ASN B 2 189 ? -17.77844 -21.69188 94.13714 1.000 92.89367 188 ASN B CA 1
ATOM 2598 C C . ASN B 2 189 ? -18.07794 -20.21574 94.34991 1.000 92.74177 188 ASN B C 1
ATOM 2599 O O . ASN B 2 189 ? -19.19012 -19.85182 94.75451 1.000 93.54570 188 ASN B O 1
ATOM 2604 N N . ALA B 2 190 ? -17.10255 -19.34938 94.07053 1.000 83.74150 189 ALA B N 1
ATOM 2605 C CA . ALA B 2 190 ? -17.33800 -17.91488 94.17597 1.000 98.91144 189 ALA B CA 1
ATOM 2606 C C . ALA B 2 190 ? -18.46126 -17.47481 93.24200 1.000 83.00731 189 ALA B C 1
ATOM 2607 O O . ALA B 2 190 ? -19.47155 -16.91023 93.68413 1.000 87.81214 189 ALA B O 1
ATOM 2609 N N . ALA B 2 191 ? -18.31638 -17.75893 91.94279 1.000 80.66892 190 ALA B N 1
ATOM 2610 C CA . ALA B 2 191 ? -19.32908 -17.33027 90.98147 1.000 79.09305 190 ALA B CA 1
ATOM 2611 C C . ALA B 2 191 ? -20.69637 -17.91583 91.31208 1.000 78.75783 190 ALA B C 1
ATOM 2612 O O . ALA B 2 191 ? -21.71373 -17.21286 91.24476 1.000 93.82769 190 ALA B O 1
ATOM 2614 N N . MET B 2 192 ? -20.73679 -19.19544 91.69402 1.000 78.78562 191 MET B N 1
ATOM 2615 C CA . MET B 2 192 ? -22.00485 -19.83402 92.03841 1.000 83.86640 191 MET B CA 1
ATOM 2616 C C . MET B 2 192 ? -22.66826 -19.13813 93.22089 1.000 81.02844 191 MET B C 1
ATOM 2617 O O . MET B 2 192 ? -23.87660 -18.86980 93.20283 1.000 80.89135 191 MET B O 1
ATOM 2622 N N . GLY B 2 193 ? -21.89213 -18.84559 94.26635 1.000 83.21514 192 GLY B N 1
ATOM 2623 C CA . GLY B 2 193 ? -22.45078 -18.13416 95.40426 1.000 112.12312 192 GLY B CA 1
ATOM 2624 C C . GLY B 2 193 ? -22.98290 -16.76406 95.02973 1.000 101.10826 192 GLY B C 1
ATOM 2625 O O . GLY B 2 193 ? -24.06394 -16.36242 95.47520 1.000 95.36669 192 GLY B O 1
ATOM 2626 N N . ARG B 2 194 ? -22.23895 -16.03204 94.19492 1.000 84.37955 193 ARG B N 1
ATOM 2627 C CA . ARG B 2 194 ? -22.69582 -14.71023 93.77820 1.000 84.31662 193 ARG B CA 1
ATOM 2628 C C . ARG B 2 194 ? -24.02028 -14.79921 93.02648 1.000 105.12488 193 ARG B C 1
ATOM 2629 O O . ARG B 2 194 ? -24.95861 -14.03950 93.30487 1.000 116.14585 193 ARG B O 1
ATOM 2637 N N . MET B 2 195 ? -24.12895 -15.74131 92.08451 1.000 80.00425 194 MET B N 1
ATOM 2638 C CA . MET B 2 195 ? -25.37570 -15.85367 91.33248 1.000 78.31109 194 MET B CA 1
ATOM 2639 C C . MET B 2 195 ? -26.52147 -16.33832 92.21294 1.000 79.29678 194 MET B C 1
ATOM 2640 O O . MET B 2 195 ? -27.68678 -16.03954 91.92762 1.000 78.63578 194 MET B O 1
ATOM 2645 N N . ARG B 2 196 ? -26.22108 -17.08370 93.27879 1.000 106.65929 195 ARG B N 1
ATOM 2646 C CA . ARG B 2 196 ? -27.26582 -17.43625 94.23403 1.000 82.73559 195 ARG B CA 1
ATOM 2647 C C . ARG B 2 196 ? -27.76861 -16.19803 94.96258 1.000 120.79467 195 ARG B C 1
ATOM 2648 O O . ARG B 2 196 ? -28.98259 -15.98387 95.08073 1.000 147.17471 195 ARG B O 1
ATOM 2656 N N . GLN B 2 197 ? -26.84368 -15.35414 95.43369 1.000 118.13821 196 GLN B N 1
ATOM 2657 C CA . GLN B 2 197 ? -27.23722 -14.12790 96.12461 1.000 88.03563 196 GLN B CA 1
ATOM 2658 C C . GLN B 2 197 ? -28.09754 -13.24512 95.22787 1.000 86.90846 196 GLN B C 1
ATOM 2659 O O . GLN B 2 197 ? -29.18061 -12.79293 95.62701 1.000 86.99297 196 GLN B O 1
ATOM 2665 N N . LEU B 2 198 ? -27.62839 -12.99358 94.00355 1.000 100.59961 197 LEU B N 1
ATOM 2666 C CA . LEU B 2 198 ? -28.41572 -12.20976 93.05745 1.000 82.21454 197 LEU B CA 1
ATOM 2667 C C . LEU B 2 198 ? -29.76237 -12.86761 92.78085 1.000 87.41735 197 LEU B C 1
ATOM 2668 O O . LEU B 2 198 ? -30.77402 -12.17878 92.59649 1.000 80.40818 197 LEU B O 1
ATOM 2673 N N . GLU B 2 199 ? -29.79179 -14.20270 92.74214 1.000 96.62188 198 GLU B N 1
ATOM 2674 C CA . GLU B 2 199 ? -31.03964 -14.91135 92.47795 1.000 88.60547 198 GLU B CA 1
ATOM 2675 C C . GLU B 2 199 ? -32.07213 -14.65069 93.56531 1.000 83.75633 198 GLU B C 1
ATOM 2676 O O . GLU B 2 199 ? -33.19225 -14.21128 93.27888 1.000 92.07974 198 GLU B O 1
ATOM 2682 N N . LYS B 2 200 ? -31.71032 -14.89768 94.82760 1.000 83.83939 199 LYS B N 1
ATOM 2683 C CA . LYS B 2 200 ? -32.67597 -14.67283 95.89836 1.000 103.98323 199 LYS B CA 1
ATOM 2684 C C . LYS B 2 200 ? -32.96462 -13.19206 96.11469 1.000 108.51631 199 LYS B C 1
ATOM 2685 O O . LYS B 2 200 ? -33.98490 -12.85794 96.72808 1.000 102.93440 199 LYS B O 1
ATOM 2691 N N . LYS B 2 201 ? -32.09971 -12.29940 95.62124 1.000 109.33692 200 LYS B N 1
ATOM 2692 C CA . LYS B 2 201 ? -32.36117 -10.87153 95.76798 1.000 103.75803 200 LYS B CA 1
ATOM 2693 C C . LYS B 2 201 ? -33.28511 -10.33587 94.67774 1.000 84.73162 200 LYS B C 1
ATOM 2694 O O . LYS B 2 201 ? -34.04768 -9.39673 94.92709 1.000 94.90465 200 LYS B O 1
ATOM 2700 N N . LEU B 2 202 ? -33.24412 -10.91240 93.47996 1.000 81.87089 201 LEU B N 1
ATOM 2701 C CA . LEU B 2 202 ? -34.01019 -10.43476 92.33312 1.000 79.55398 201 LEU B CA 1
ATOM 2702 C C . LEU B 2 202 ? -34.96722 -11.50802 91.82591 1.000 96.02369 201 LEU B C 1
ATOM 2703 O O . LEU B 2 202 ? -35.18466 -11.64798 90.62141 1.000 75.69197 201 LEU B O 1
ATOM 2708 N N . LYS B 2 203 ? -35.56508 -12.27049 92.74384 1.000 111.39186 202 LYS B N 1
ATOM 2709 C CA . LYS B 2 203 ? -36.28746 -13.48001 92.35303 1.000 111.31993 202 LYS B CA 1
ATOM 2710 C C . LYS B 2 203 ? -37.46359 -13.16983 91.42970 1.000 103.07585 202 LYS B C 1
ATOM 2711 O O . LYS B 2 203 ? -37.64709 -13.83343 90.40253 1.000 96.82895 202 LYS B O 1
ATOM 2717 N N . ARG B 2 204 ? -38.26691 -12.15780 91.76961 1.000 103.37593 203 ARG B N 1
ATOM 2718 C CA . ARG B 2 204 ? -39.49967 -11.91664 91.02314 1.000 83.86175 203 ARG B CA 1
ATOM 2719 C C . ARG B 2 204 ? -39.20655 -11.44672 89.60190 1.000 88.91240 203 ARG B C 1
ATOM 2720 O O . ARG B 2 204 ? -39.80737 -11.93629 88.63380 1.000 106.09953 203 ARG B O 1
ATOM 2728 N N . ALA B 2 205 ? -38.27234 -10.50464 89.45736 1.000 83.49202 204 ALA B N 1
ATOM 2729 C CA . ALA B 2 205 ? -37.96781 -9.95888 88.13963 1.000 82.80702 204 ALA B CA 1
ATOM 2730 C C . ALA B 2 205 ? -37.38113 -11.02041 87.22260 1.000 82.17660 204 ALA B C 1
ATOM 2731 O O . ALA B 2 205 ? -37.65939 -11.03162 86.01883 1.000 110.77815 204 ALA B O 1
ATOM 2733 N N . ILE B 2 206 ? -36.56492 -11.91976 87.77260 1.000 92.25510 205 ILE B N 1
ATOM 2734 C CA . ILE B 2 206 ? -35.97147 -12.98513 86.96655 1.000 95.40230 205 ILE B CA 1
ATOM 2735 C C . ILE B 2 206 ? -37.06295 -13.83544 86.33040 1.000 99.72977 205 ILE B C 1
ATOM 2736 O O . ILE B 2 206 ? -37.15218 -13.96060 85.09907 1.000 109.30217 205 ILE B O 1
ATOM 2741 N N . ASN B 2 207 ? -37.92497 -14.41333 87.16987 1.000 82.30234 206 ASN B N 1
ATOM 2742 C CA . ASN B 2 207 ? -38.99235 -15.26771 86.66678 1.000 90.61273 206 ASN B CA 1
ATOM 2743 C C . ASN B 2 207 ? -39.89279 -14.51445 85.69898 1.000 99.21280 206 ASN B C 1
ATOM 2744 O O . ASN B 2 207 ? -40.28318 -15.05550 84.65785 1.000 111.01090 206 ASN B O 1
ATOM 2749 N N . LYS B 2 208 ? -40.21411 -13.25406 86.00836 1.000 101.81404 207 LYS B N 1
ATOM 2750 C CA . LYS B 2 208 ? -41.07857 -12.49225 85.11279 1.000 95.10678 207 LYS B CA 1
ATOM 2751 C C . LYS B 2 208 ? -40.38327 -12.13452 83.80187 1.000 86.12376 207 LYS B C 1
ATOM 2752 O O . LYS B 2 208 ? -41.06216 -11.82322 82.81851 1.000 102.69529 207 LYS B O 1
ATOM 2758 N N . SER B 2 209 ? -39.05310 -12.17885 83.76187 1.000 79.88167 208 SER B N 1
ATOM 2759 C CA . SER B 2 209 ? -38.28662 -11.73249 82.60695 1.000 79.54491 208 SER B CA 1
ATOM 2760 C C . SER B 2 209 ? -37.66099 -12.86093 81.80501 1.000 91.48207 208 SER B C 1
ATOM 2761 O O . SER B 2 209 ? -36.95132 -12.58023 80.83346 1.000 84.10492 208 SER B O 1
ATOM 2764 N N . LYS B 2 210 ? -37.87190 -14.11677 82.19452 1.000 107.40435 209 LYS B N 1
ATOM 2765 C CA . LYS B 2 210 ? -37.27187 -15.23999 81.46953 1.000 98.82008 209 LYS B CA 1
ATOM 2766 C C . LYS B 2 210 ? -37.53311 -15.26069 79.96008 1.000 96.65851 209 LYS B C 1
ATOM 2767 O O . LYS B 2 210 ? -36.58046 -15.53321 79.20557 1.000 99.12492 209 LYS B O 1
ATOM 2773 N N . PRO B 2 211 ? -38.75005 -15.00230 79.45317 1.000 79.81332 210 PRO B N 1
ATOM 2774 C CA . PRO B 2 211 ? -38.96606 -15.13279 77.99849 1.000 79.94468 210 PRO B CA 1
ATOM 2775 C C . PRO B 2 211 ? -38.07107 -14.24241 77.16018 1.000 79.29589 210 PRO B C 1
ATOM 2776 O O . PRO B 2 211 ? -37.61924 -14.66170 76.08351 1.000 106.10886 210 PRO B O 1
ATOM 2780 N N . TYR B 2 212 ? -37.81004 -13.01803 77.62054 1.000 78.82604 211 TYR B N 1
ATOM 2781 C CA . TYR B 2 212 ? -36.93509 -12.11913 76.87750 1.000 86.52731 211 TYR B CA 1
ATOM 2782 C C . TYR B 2 212 ? -35.56665 -12.75000 76.66525 1.000 89.08057 211 TYR B C 1
ATOM 2783 O O . TYR B 2 212 ? -35.06441 -12.81230 75.53650 1.000 98.01121 211 TYR B O 1
ATOM 2792 N N . PHE B 2 213 ? -34.95458 -13.24421 77.74258 1.000 78.61101 212 PHE B N 1
ATOM 2793 C CA . PHE B 2 213 ? -33.61201 -13.79744 77.62485 1.000 78.91344 212 PHE B CA 1
ATOM 2794 C C . PHE B 2 213 ? -33.60400 -15.11728 76.86902 1.000 82.68474 212 PHE B C 1
ATOM 2795 O O . PHE B 2 213 ? -32.62049 -15.42469 76.18556 1.000 98.38216 212 PHE B O 1
ATOM 2803 N N . GLU B 2 214 ? -34.67759 -15.90512 76.96326 1.000 83.32018 213 GLU B N 1
ATOM 2804 C CA . GLU B 2 214 ? -34.73780 -17.13354 76.17554 1.000 99.39693 213 GLU B CA 1
ATOM 2805 C C . GLU B 2 214 ? -34.76381 -16.82164 74.68149 1.000 107.58429 213 GLU B C 1
ATOM 2806 O O . GLU B 2 214 ? -33.98916 -17.39170 73.89518 1.000 144.96575 213 GLU B O 1
ATOM 2812 N N . LEU B 2 215 ? -35.64172 -15.90136 74.27286 1.000 84.97166 214 LEU B N 1
ATOM 2813 C CA . LEU B 2 215 ? -35.66994 -15.48425 72.87416 1.000 84.95567 214 LEU B CA 1
ATOM 2814 C C . LEU B 2 215 ? -34.32632 -14.89844 72.44987 1.000 92.27640 214 LEU B C 1
ATOM 2815 O O . LEU B 2 215 ? -33.86003 -15.12806 71.32360 1.000 122.48797 214 LEU B O 1
ATOM 2820 N N . LYS B 2 216 ? -33.68131 -14.15047 73.34769 1.000 81.82136 215 LYS B N 1
ATOM 2821 C CA . LYS B 2 216 ? -32.36374 -13.60681 73.04194 1.000 96.07893 215 LYS B CA 1
ATOM 2822 C C . LYS B 2 216 ? -31.35308 -14.71852 72.79167 1.000 103.97286 215 LYS B C 1
ATOM 2823 O O . LYS B 2 216 ? -30.50478 -14.60281 71.90190 1.000 121.23974 215 LYS B O 1
ATOM 2829 N N . ALA B 2 217 ? -31.42853 -15.80593 73.56275 1.000 85.56476 216 ALA B N 1
ATOM 2830 C CA . ALA B 2 217 ? -30.51850 -16.92663 73.34190 1.000 81.09426 216 ALA B CA 1
ATOM 2831 C C . ALA B 2 217 ? -30.76305 -17.58109 71.98561 1.000 91.85754 216 ALA B C 1
ATOM 2832 O O . ALA B 2 217 ? -29.80758 -17.90248 71.26231 1.000 106.31570 216 ALA B O 1
ATOM 2834 N N . LYS B 2 218 ? -32.03529 -17.79035 71.62576 1.000 85.57766 217 LYS B N 1
ATOM 2835 C CA . LYS B 2 218 ? -32.34828 -18.33431 70.30442 1.000 81.77623 217 LYS B CA 1
ATOM 2836 C C . LYS B 2 218 ? -31.73143 -17.47889 69.20108 1.000 103.11399 217 LYS B C 1
ATOM 2837 O O . LYS B 2 218 ? -30.97521 -17.97469 68.34729 1.000 127.50748 217 LYS B O 1
ATOM 2843 N N . TYR B 2 219 ? -32.03664 -16.17767 69.21401 1.000 107.01913 218 TYR B N 1
ATOM 2844 C CA . TYR B 2 219 ? -31.47438 -15.28363 68.20865 1.000 91.34584 218 TYR B CA 1
ATOM 2845 C C . TYR B 2 219 ? -29.95113 -15.28087 68.24546 1.000 92.83632 218 TYR B C 1
ATOM 2846 O O . TYR B 2 219 ? -29.30438 -15.12251 67.20250 1.000 89.75969 218 TYR B O 1
ATOM 2855 N N . TYR B 2 220 ? -29.36224 -15.47873 69.42663 1.000 78.84259 219 TYR B N 1
ATOM 2856 C CA . TYR B 2 220 ? -27.90836 -15.47804 69.54044 1.000 78.99014 219 TYR B CA 1
ATOM 2857 C C . TYR B 2 220 ? -27.29866 -16.66739 68.80996 1.000 98.72025 219 TYR B C 1
ATOM 2858 O O . TYR B 2 220 ? -26.38581 -16.49910 67.99238 1.000 105.31851 219 TYR B O 1
ATOM 2867 N N . VAL B 2 221 ? -27.78452 -17.88302 69.08808 1.000 115.05285 220 VAL B N 1
ATOM 2868 C CA . VAL B 2 221 ? -27.20109 -19.04967 68.42590 1.000 101.56034 220 VAL B CA 1
ATOM 2869 C C . VAL B 2 221 ? -27.42748 -18.96701 66.92003 1.000 102.53368 220 VAL B C 1
ATOM 2870 O O . VAL B 2 221 ? -26.54285 -19.32057 66.12119 1.000 124.41104 220 VAL B O 1
ATOM 2874 N N . GLN B 2 222 ? -28.59354 -18.45063 66.50560 1.000 81.86761 221 GLN B N 1
ATOM 2875 C CA . GLN B 2 222 ? -28.82366 -18.24458 65.07743 1.000 81.89063 221 GLN B CA 1
ATOM 2876 C C . GLN B 2 222 ? -27.78175 -17.29904 64.48650 1.000 87.38362 221 GLN B C 1
ATOM 2877 O O . GLN B 2 222 ? -27.20883 -17.57210 63.41989 1.000 81.66167 221 GLN B O 1
ATOM 2883 N N . LEU B 2 223 ? -27.49790 -16.19691 65.18745 1.000 90.83430 222 LEU B N 1
ATOM 2884 C CA . LEU B 2 223 ? -26.52546 -15.23043 64.69056 1.000 86.17012 222 LEU B CA 1
ATOM 2885 C C . LEU B 2 223 ? -25.13343 -15.84438 64.60627 1.000 86.93219 222 LEU B C 1
ATOM 2886 O O . LEU B 2 223 ? -24.39133 -15.58832 63.65060 1.000 101.51362 222 LEU B O 1
ATOM 2891 N N . GLU B 2 224 ? -24.76558 -16.67121 65.58893 1.000 80.10116 223 GLU B N 1
ATOM 2892 C CA . GLU B 2 224 ? -23.43935 -17.28022 65.57619 1.000 81.10549 223 GLU B CA 1
ATOM 2893 C C . GLU B 2 224 ? -23.27628 -18.22069 64.38748 1.000 82.08278 223 GLU B C 1
ATOM 2894 O O . GLU B 2 224 ? -22.23891 -18.20292 63.70503 1.000 85.05389 223 GLU B O 1
ATOM 2900 N N . GLN B 2 225 ? -24.29619 -19.04186 64.10953 1.000 82.92557 224 GLN B N 1
ATOM 2901 C CA . GLN B 2 225 ? -24.19491 -19.93555 62.95730 1.000 91.48705 224 GLN B CA 1
ATOM 2902 C C . GLN B 2 225 ? -24.15395 -19.14495 61.65092 1.000 83.20183 224 GLN B C 1
ATOM 2903 O O . GLN B 2 225 ? -23.46117 -19.53668 60.70252 1.000 95.77336 224 GLN B O 1
ATOM 2909 N N . LEU B 2 226 ? -24.89172 -18.03146 61.57357 1.000 85.42055 225 LEU B N 1
ATOM 2910 C CA . LEU B 2 226 ? -24.77610 -17.17723 60.39246 1.000 80.98766 225 LEU B CA 1
ATOM 2911 C C . LEU B 2 226 ? -23.36428 -16.61299 60.24962 1.000 80.26451 225 LEU B C 1
ATOM 2912 O O . LEU B 2 226 ? -22.84416 -16.48850 59.13141 1.000 80.29512 225 LEU B O 1
ATOM 2917 N N . LYS B 2 227 ? -22.72185 -16.27850 61.37214 1.000 79.84581 226 LYS B N 1
ATOM 2918 C CA . LYS B 2 227 ? -21.35097 -15.78040 61.31973 1.000 79.59188 226 LYS B CA 1
ATOM 2919 C C . LYS B 2 227 ? -20.41166 -16.82589 60.73353 1.000 80.83761 226 LYS B C 1
ATOM 2920 O O . LYS B 2 227 ? -19.69842 -16.55850 59.75659 1.000 80.66503 226 LYS B O 1
ATOM 2926 N N . LYS B 2 228 ? -20.40381 -18.03325 61.31026 1.000 82.34418 227 LYS B N 1
ATOM 2927 C CA . LYS B 2 228 ? -19.52001 -19.07217 60.78332 1.000 84.02805 227 LYS B CA 1
ATOM 2928 C C . LYS B 2 228 ? -19.82884 -19.37243 59.31591 1.000 93.99601 227 LYS B C 1
ATOM 2929 O O . LYS B 2 228 ? -18.90903 -19.60045 58.51629 1.000 110.86166 227 LYS B O 1
ATOM 2935 N N . THR B 2 229 ? -21.11496 -19.35629 58.93920 1.000 88.13022 228 THR B N 1
ATOM 2936 C CA . THR B 2 229 ? -21.48714 -19.52299 57.53390 1.000 84.44386 228 THR B CA 1
ATOM 2937 C C . THR B 2 229 ? -20.79635 -18.48676 56.65747 1.000 83.10438 228 THR B C 1
ATOM 2938 O O . THR B 2 229 ? -20.22831 -18.81561 55.60539 1.000 83.79564 228 THR B O 1
ATOM 2942 N N . VAL B 2 230 ? -20.84317 -17.22014 57.07880 1.000 114.45499 229 VAL B N 1
ATOM 2943 C CA . VAL B 2 230 ? -20.20844 -16.15430 56.30949 1.000 80.36035 229 VAL B CA 1
ATOM 2944 C C . VAL B 2 230 ? -18.70798 -16.39604 56.19673 1.000 80.70502 229 VAL B C 1
ATOM 2945 O O . VAL B 2 230 ? -18.11534 -16.21514 55.12409 1.000 83.76106 229 VAL B O 1
ATOM 2949 N N . ASP B 2 231 ? -18.07167 -16.82507 57.29286 1.000 87.14282 230 ASP B N 1
ATOM 2950 C CA . ASP B 2 231 ? -16.63168 -17.07974 57.25624 1.000 84.13789 230 ASP B CA 1
ATOM 2951 C C . ASP B 2 231 ? -16.28726 -18.15898 56.23469 1.000 89.90238 230 ASP B C 1
ATOM 2952 O O . ASP B 2 231 ? -15.42142 -17.96043 55.36981 1.000 83.46761 230 ASP B O 1
ATOM 2957 N N . ASP B 2 232 ? -16.96022 -19.31244 56.31738 1.000 95.60030 231 ASP B N 1
ATOM 2958 C CA . ASP B 2 232 ? -16.66484 -20.40161 55.38884 1.000 106.70271 231 ASP B CA 1
ATOM 2959 C C . ASP B 2 232 ? -16.90605 -19.98168 53.94378 1.000 99.02979 231 ASP B C 1
ATOM 2960 O O . ASP B 2 232 ? -16.08716 -20.27033 53.06089 1.000 100.46851 231 ASP B O 1
ATOM 2965 N N . LEU B 2 233 ? -18.02031 -19.29154 53.68280 1.000 89.07174 232 LEU B N 1
ATOM 2966 C CA . LEU B 2 233 ? -18.29930 -18.84599 52.32022 1.000 88.10636 232 LEU B CA 1
ATOM 2967 C C . LEU B 2 233 ? -17.20483 -17.91478 51.80775 1.000 87.95171 232 LEU B C 1
ATOM 2968 O O . LEU B 2 233 ? -16.73053 -18.06406 50.67114 1.000 94.00208 232 LEU B O 1
ATOM 2973 N N . GLN B 2 234 ? -16.77906 -16.95637 52.63905 1.000 82.54705 233 GLN B N 1
ATOM 2974 C CA . GLN B 2 234 ? -15.69259 -16.06572 52.24187 1.000 87.89923 233 GLN B CA 1
ATOM 2975 C C . GLN B 2 234 ? -14.43156 -16.85291 51.91704 1.000 92.16420 233 GLN B C 1
ATOM 2976 O O . GLN B 2 234 ? -13.74293 -16.55809 50.93221 1.000 96.07037 233 GLN B O 1
ATOM 2982 N N . ALA B 2 235 ? -14.11032 -17.85777 52.73617 1.000 86.39452 234 ALA B N 1
ATOM 2983 C CA . ALA B 2 235 ? -12.95285 -18.69513 52.44151 1.000 85.35355 234 ALA B CA 1
ATOM 2984 C C . ALA B 2 235 ? -13.10125 -19.37290 51.08547 1.000 98.42591 234 ALA B C 1
ATOM 2985 O O . ALA B 2 235 ? -12.13943 -19.44578 50.30813 1.000 86.84768 234 ALA B O 1
ATOM 2987 N N . LYS B 2 236 ? -14.30794 -19.85984 50.77876 1.000 117.83004 235 LYS B N 1
ATOM 2988 C CA . LYS B 2 236 ? -14.53846 -20.53908 49.50649 1.000 115.00995 235 LYS B CA 1
ATOM 2989 C C . LYS B 2 236 ? -14.31729 -19.60549 48.31922 1.000 105.72175 235 LYS B C 1
ATOM 2990 O O . LYS B 2 236 ? -13.61567 -19.95904 47.36334 1.000 107.14064 235 LYS B O 1
ATOM 2996 N N . LEU B 2 237 ? -14.90383 -18.40384 48.35445 1.000 98.77507 236 LEU B N 1
ATOM 2997 C CA . LEU B 2 237 ? -14.72543 -17.51021 47.20927 1.000 98.26667 236 LEU B CA 1
ATOM 2998 C C . LEU B 2 237 ? -13.29570 -16.98889 47.11474 1.000 83.72574 236 LEU B C 1
ATOM 2999 O O . LEU B 2 237 ? -12.79213 -16.77162 46.00685 1.000 84.43705 236 LEU B O 1
ATOM 3004 N N . THR B 2 238 ? -12.63793 -16.75259 48.25314 1.000 83.04764 237 THR B N 1
ATOM 3005 C CA . THR B 2 238 ? -11.23185 -16.36259 48.21087 1.000 93.56511 237 THR B CA 1
ATOM 3006 C C . THR B 2 238 ? -10.39846 -17.43992 47.53320 1.000 112.44475 237 THR B C 1
ATOM 3007 O O . THR B 2 238 ? -9.52793 -17.14184 46.70162 1.000 133.09092 237 THR B O 1
ATOM 3011 N N . LEU B 2 239 ? -10.66544 -18.70393 47.86705 1.000 110.26881 238 LEU B N 1
ATOM 3012 C CA . LEU B 2 239 ? -9.99171 -19.80160 47.18664 1.000 100.31527 238 LEU B CA 1
ATOM 3013 C C . LEU B 2 239 ? -10.32524 -19.80761 45.69825 1.000 92.99057 238 LEU B C 1
ATOM 3014 O O . LEU B 2 239 ? -9.47306 -20.13845 44.86725 1.000 101.15744 238 LEU B O 1
ATOM 3019 N N . ALA B 2 240 ? -11.56432 -19.45324 45.34091 1.000 87.87582 239 ALA B N 1
ATOM 3020 C CA . ALA B 2 240 ? -11.93596 -19.40289 43.92804 1.000 88.59761 239 ALA B CA 1
ATOM 3021 C C . ALA B 2 240 ? -11.13569 -18.34172 43.18014 1.000 96.18192 239 ALA B C 1
ATOM 3022 O O . ALA B 2 240 ? -10.66642 -18.58089 42.05880 1.000 95.31361 239 ALA B O 1
ATOM 3024 N N . LYS B 2 241 ? -10.97498 -17.15856 43.78142 1.000 117.00286 240 LYS B N 1
ATOM 3025 C CA . LYS B 2 241 ? -10.08239 -16.15637 43.20746 1.000 124.44447 240 LYS B CA 1
ATOM 3026 C C . LYS B 2 241 ? -8.66837 -16.70487 43.07174 1.000 111.38650 240 LYS B C 1
ATOM 3027 O O . LYS B 2 241 ? -7.97680 -16.42719 42.08355 1.000 111.65469 240 LYS B O 1
ATOM 3033 N N . GLY B 2 242 ? -8.22419 -17.49254 44.05458 1.000 92.86798 241 GLY B N 1
ATOM 3034 C CA . GLY B 2 242 ? -6.92827 -18.14077 43.93360 1.000 99.38259 241 GLY B CA 1
ATOM 3035 C C . GLY B 2 242 ? -6.83500 -19.05698 42.72630 1.000 114.62823 241 GLY B C 1
ATOM 3036 O O . GLY B 2 242 ? -5.81986 -19.07028 42.02453 1.000 125.77583 241 GLY B O 1
ATOM 3037 N N . GLU B 2 243 ? -7.88888 -19.84184 42.47077 1.000 116.99441 242 GLU B N 1
ATOM 3038 C CA . GLU B 2 243 ? -7.89916 -20.70222 41.28967 1.000 112.37296 2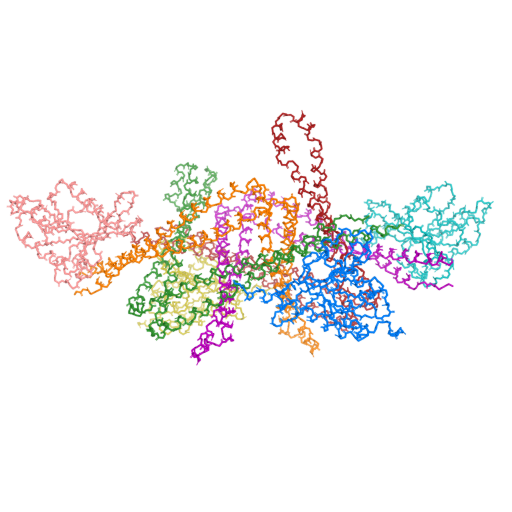42 GLU B CA 1
ATOM 3039 C C . GLU B 2 243 ? -7.85324 -19.88175 40.00888 1.000 116.36572 242 GLU B C 1
ATOM 3040 O O . GLU B 2 243 ? -7.14301 -20.23771 39.06160 1.000 132.40163 242 GLU B O 1
ATOM 3046 N N . TYR B 2 244 ? -8.61290 -18.78537 39.95662 1.000 102.38835 243 TYR B N 1
ATOM 3047 C CA . TYR B 2 244 ? -8.62746 -17.95272 38.75714 1.000 97.89620 243 TYR B CA 1
ATOM 3048 C C . TYR B 2 244 ? -7.25239 -17.35269 38.48428 1.000 99.12076 243 TYR B C 1
ATOM 3049 O O . TYR B 2 244 ? -6.71031 -17.48138 37.37737 1.000 102.08512 243 TYR B O 1
ATOM 3058 N N . LYS B 2 245 ? -6.67145 -16.69039 39.48890 1.000 102.87615 244 LYS B N 1
ATOM 3059 C CA . LYS B 2 245 ? -5.35690 -16.08281 39.31143 1.000 107.20440 244 LYS B CA 1
ATOM 3060 C C . LYS B 2 245 ? -4.29164 -17.12845 39.00353 1.000 120.79308 244 LYS B C 1
ATOM 3061 O O . LYS B 2 245 ? -3.36328 -16.85792 38.23085 1.000 106.00784 244 LYS B O 1
ATOM 3067 N N . MET B 2 246 ? -4.41275 -18.32863 39.58270 1.000 138.89892 245 MET B N 1
ATOM 3068 C CA . MET B 2 246 ? -3.44204 -19.38255 39.30078 1.000 124.35269 245 MET B CA 1
ATOM 3069 C C . MET B 2 246 ? -3.56749 -19.88005 37.86633 1.000 128.44875 245 MET B C 1
ATOM 3070 O O . MET B 2 246 ? -2.55577 -20.12263 37.19949 1.000 148.05237 245 MET B O 1
ATOM 3075 N N . ALA B 2 247 ? -4.79820 -20.04878 37.37667 1.000 112.97493 246 ALA B N 1
ATOM 3076 C CA . ALA B 2 247 ? -4.98739 -20.48827 35.99739 1.000 111.26805 246 ALA B CA 1
ATOM 3077 C C . ALA B 2 247 ? -4.46762 -19.44766 35.01587 1.000 107.16137 246 ALA B C 1
ATOM 3078 O O . ALA B 2 247 ? -3.80300 -19.78648 34.02781 1.000 93.71505 246 ALA B O 1
ATOM 3080 N N . LEU B 2 248 ? -4.75773 -18.17267 35.27528 1.000 107.70501 247 LEU B N 1
ATOM 3081 C CA . LEU B 2 248 ? -4.19877 -17.10572 34.45316 1.000 97.48145 247 LEU B CA 1
ATOM 3082 C C . LEU B 2 248 ? -2.67292 -17.14443 34.46479 1.000 100.21143 247 LEU B C 1
ATOM 3083 O O . LEU B 2 248 ? -2.02911 -17.04186 33.41341 1.000 97.34718 247 LEU B O 1
ATOM 3088 N N . LYS B 2 249 ? -2.07518 -17.29667 35.65127 1.000 106.96713 248 LYS B N 1
ATOM 3089 C CA . LYS B 2 249 ? -0.61771 -17.33620 35.74555 1.000 119.79404 248 LYS B CA 1
ATOM 3090 C C . LYS B 2 249 ? -0.04008 -18.51970 34.97766 1.000 129.52492 248 LYS B C 1
ATOM 3091 O O . LYS B 2 249 ? 1.02018 -18.40464 34.35117 1.000 156.43271 248 LYS B O 1
ATOM 3097 N N . ASN B 2 250 ? -0.71995 -19.66844 35.01845 1.000 123.28090 249 ASN B N 1
ATOM 3098 C CA . ASN B 2 250 ? -0.25498 -20.83382 34.27174 1.000 121.66651 249 ASN B CA 1
ATOM 3099 C C . ASN B 2 250 ? -0.34930 -20.58960 32.77001 1.000 122.15387 249 ASN B C 1
ATOM 3100 O O . ASN B 2 250 ? 0.53111 -21.00741 32.00292 1.000 139.35494 249 ASN B O 1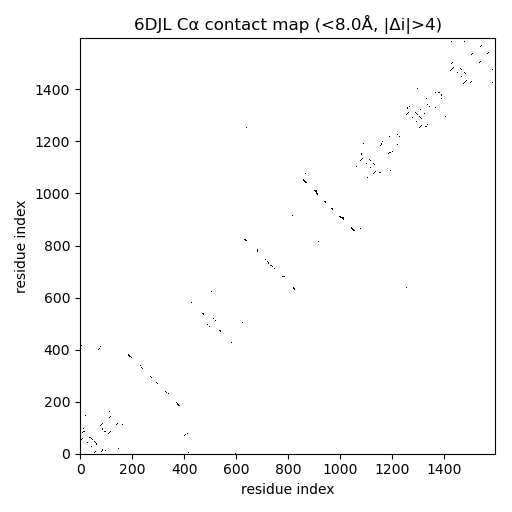
ATOM 3105 N N . LEU B 2 251 ? -1.41447 -19.91219 32.33674 1.000 105.09622 250 LEU B N 1
ATOM 3106 C CA . LEU B 2 251 ? -1.55262 -19.54767 30.93100 1.000 102.05180 250 LEU B CA 1
ATOM 3107 C C . LEU B 2 251 ? -0.40502 -18.63837 30.49098 1.000 117.47211 250 LEU B C 1
ATOM 3108 O O . LEU B 2 251 ? 0.17244 -18.81908 29.41006 1.000 112.51072 250 LEU B O 1
ATOM 3113 N N . GLU B 2 252 ? -0.07375 -17.63221 31.30814 1.000 119.79244 251 GLU B N 1
ATOM 3114 C CA . GLU B 2 252 ? 1.09889 -16.81281 31.01281 1.000 113.33635 251 GLU B CA 1
ATOM 3115 C C . GLU B 2 252 ? 2.38715 -17.62505 31.07792 1.000 122.74908 251 GLU B C 1
ATOM 3116 O O . GLU B 2 252 ? 3.39296 -17.22466 30.48242 1.000 123.93702 251 GLU B O 1
ATOM 3122 N N . MET B 2 253 ? 2.38320 -18.75265 31.79583 1.000 129.92064 252 MET B N 1
ATOM 3123 C CA . MET B 2 253 ? 3.57710 -19.58946 31.85754 1.000 117.95613 252 MET B CA 1
ATOM 3124 C C . MET B 2 253 ? 3.77972 -20.35947 30.55808 1.000 118.00885 252 MET B C 1
ATOM 3125 O O . MET B 2 253 ? 4.91044 -20.46409 30.06682 1.000 129.07625 252 MET B O 1
ATOM 3130 N N . ILE B 2 254 ? 2.70411 -20.91478 29.98798 1.000 122.96527 253 ILE B N 1
ATOM 3131 C CA . ILE B 2 254 ? 2.84179 -21.59696 28.70052 1.000 139.14495 253 ILE B CA 1
ATOM 3132 C C . ILE B 2 254 ? 3.12006 -20.58935 27.58444 1.000 130.44520 253 ILE B C 1
ATOM 3133 O O . ILE B 2 254 ? 3.97476 -20.82392 26.71667 1.000 110.19285 253 ILE B O 1
ATOM 3138 N N . SER B 2 255 ? 2.40897 -19.45570 27.58163 1.000 131.60914 254 SER B N 1
ATOM 3139 C CA . SER B 2 255 ? 2.69495 -18.42325 26.58668 1.000 121.02062 254 SER B CA 1
ATOM 3140 C C . SER B 2 255 ? 4.13190 -17.93000 26.70381 1.000 118.58917 254 SER B C 1
ATOM 3141 O O . SER B 2 255 ? 4.79003 -17.65736 25.69209 1.000 128.56311 254 SER B O 1
ATOM 3144 N N . ASP B 2 256 ? 4.63024 -17.80060 27.93527 1.000 118.11292 255 ASP B N 1
ATOM 3145 C CA . ASP B 2 256 ? 6.00089 -17.34792 28.14636 1.000 126.89073 255 ASP B CA 1
ATOM 3146 C C . ASP B 2 256 ? 7.00976 -18.39792 27.69043 1.000 137.08011 255 ASP B C 1
ATOM 3147 O O . ASP B 2 256 ? 8.05624 -18.05757 27.12494 1.000 138.76553 255 ASP B O 1
ATOM 3152 N N . GLU B 2 257 ? 6.71336 -19.68000 27.92532 1.000 145.51682 256 GLU B N 1
ATOM 3153 C CA . GLU B 2 257 ? 7.64142 -20.73528 27.53038 1.000 145.28999 256 GLU B CA 1
ATOM 3154 C C . GLU B 2 257 ? 7.68905 -20.91369 26.01478 1.000 163.34396 256 GLU B C 1
ATOM 3155 O O . GLU B 2 257 ? 8.74526 -21.26418 25.47539 1.000 180.74195 256 GLU B O 1
ATOM 3161 N N . ILE B 2 258 ? 6.57187 -20.68782 25.30973 1.000 158.30065 257 ILE B N 1
ATOM 3162 C CA . ILE B 2 258 ? 6.59938 -20.80710 23.84943 1.000 145.37547 257 ILE B CA 1
ATOM 3163 C C . ILE B 2 258 ? 7.54469 -19.77412 23.24689 1.000 145.02427 257 ILE B C 1
ATOM 3164 O O . ILE B 2 258 ? 8.22019 -20.04226 22.24293 1.000 144.63457 257 ILE B O 1
ATOM 3169 N N . HIS B 2 259 ? 7.62236 -18.58838 23.85419 1.000 140.34226 258 HIS B N 1
ATOM 3170 C CA . HIS B 2 259 ? 8.61034 -17.59932 23.43884 1.000 138.74220 258 HIS B CA 1
ATOM 3171 C C . HIS B 2 259 ? 10.02647 -18.09769 23.70711 1.000 143.51649 258 HIS B C 1
ATOM 3172 O O . HIS B 2 259 ? 10.92886 -17.90062 22.88380 1.000 157.62942 258 HIS B O 1
ATOM 3174 N N . GLU B 2 260 ? 10.23009 -18.76275 24.84962 1.000 129.60164 259 GLU B N 1
ATOM 3175 C CA . GLU B 2 260 ? 11.54688 -19.25884 25.23916 1.000 121.90308 259 GLU B CA 1
ATOM 3176 C C . GLU B 2 260 ? 12.11255 -20.27452 24.25744 1.000 134.23974 259 GLU B C 1
ATOM 3177 O O . GLU B 2 260 ? 13.32448 -20.51480 24.27080 1.000 146.00386 259 GLU B O 1
ATOM 3179 N N . ARG B 2 261 ? 11.26986 -20.90168 23.43670 1.000 141.98717 260 ARG B N 1
ATOM 3180 C CA . ARG B 2 261 ? 11.76023 -21.78314 22.38354 1.000 153.97089 260 ARG B CA 1
ATOM 3181 C C . ARG B 2 261 ? 12.61153 -21.00063 21.39004 1.000 160.11131 260 ARG B C 1
ATOM 3182 O O . ARG B 2 261 ? 13.84116 -21.12653 21.39142 1.000 171.59399 260 ARG B O 1
ATOM 3184 N N . ARG B 2 262 ? 11.96822 -20.19272 20.54887 1.000 152.42664 261 ARG B N 1
ATOM 3185 C CA . ARG B 2 262 ? 12.66294 -19.32766 19.59470 1.000 154.11545 261 ARG B CA 1
ATOM 3186 C C . ARG B 2 262 ? 13.67610 -20.10016 18.74951 1.000 161.59261 261 ARG B C 1
ATOM 3187 O O . ARG B 2 262 ? 14.88057 -20.05435 19.00690 1.000 168.07872 261 ARG B O 1
ATOM 3189 N N . VAL C 2 42 ? -36.20880 -21.20744 117.33381 1.000 146.54356 41 VAL C N 1
ATOM 3190 C CA . VAL C 2 42 ? -37.22633 -21.59437 116.36508 1.000 146.90330 41 VAL C CA 1
ATOM 3191 C C . VAL C 2 42 ? -36.55081 -22.14885 115.10908 1.000 164.75871 41 VAL C C 1
ATOM 3192 O O . VAL C 2 42 ? -36.03291 -23.26597 115.12631 1.000 168.52136 41 VAL C O 1
ATOM 3196 N N . ASP C 2 43 ? -36.54588 -21.36629 114.02314 1.000 171.50860 42 ASP C N 1
ATOM 3197 C CA . ASP C 2 43 ? -35.95074 -21.79768 112.75539 1.000 160.63580 42 ASP C CA 1
ATOM 3198 C C . ASP C 2 43 ? -35.53087 -20.60195 111.90996 1.000 153.58508 42 ASP C C 1
ATOM 3199 O O . ASP C 2 43 ? -36.28876 -19.62577 111.81131 1.000 162.59123 42 ASP C O 1
ATOM 3204 N N . PRO C 2 44 ? -34.34066 -20.64199 111.29543 1.000 140.99635 43 PRO C N 1
ATOM 3205 C CA . PRO C 2 44 ? -33.84954 -19.46617 110.56166 1.000 137.31332 43 PRO C CA 1
ATOM 3206 C C . PRO C 2 44 ? -34.10648 -19.48974 109.05954 1.000 129.52965 43 PRO C C 1
ATOM 3207 O O . PRO C 2 44 ? -35.15412 -19.03475 108.58837 1.000 111.05959 43 PRO C O 1
ATOM 3211 N N . ARG C 2 45 ? -33.14128 -20.01568 108.30205 1.000 127.27796 44 ARG C N 1
ATOM 3212 C CA . ARG C 2 45 ? -33.07561 -19.87008 106.85384 1.000 128.39125 44 ARG C CA 1
ATOM 3213 C C . ARG C 2 45 ? -33.50476 -21.12741 106.10776 1.000 125.42809 44 ARG C C 1
ATOM 3214 O O . ARG C 2 45 ? -33.10928 -21.31554 104.95231 1.000 120.60171 44 ARG C O 1
ATOM 3222 N N . ILE C 2 46 ? -34.30217 -21.99078 106.73542 1.000 127.01152 45 ILE C N 1
ATOM 3223 C CA . ILE C 2 46 ? -34.56026 -23.30621 106.15521 1.000 115.22300 45 ILE C CA 1
ATOM 3224 C C . ILE C 2 46 ? -35.47061 -23.19354 104.93556 1.000 116.11884 45 ILE C C 1
ATOM 3225 O O . ILE C 2 46 ? -35.21809 -23.81217 103.89437 1.000 120.12947 45 ILE C O 1
ATOM 3230 N N . GLN C 2 47 ? -36.53407 -22.39252 105.03934 1.000 115.08472 46 GLN C N 1
ATOM 3231 C CA . GLN C 2 47 ? -37.60375 -22.44618 104.04493 1.000 111.49682 46 GLN C CA 1
ATOM 3232 C C . GLN C 2 47 ? -37.11199 -22.04339 102.65691 1.000 120.92081 46 GLN C C 1
ATOM 3233 O O . GLN C 2 47 ? -37.44038 -22.70104 101.66008 1.000 132.01034 46 GLN C O 1
ATOM 3239 N N . GLY C 2 48 ? -36.30775 -20.98080 102.57308 1.000 124.93461 47 GLY C N 1
ATOM 3240 C CA . GLY C 2 48 ? -35.86561 -20.50069 101.27109 1.000 128.88354 47 GLY C CA 1
ATOM 3241 C C . GLY C 2 48 ? -35.00047 -21.50512 100.53232 1.000 115.32768 47 GLY C C 1
ATOM 3242 O O . GLY C 2 48 ? -35.17277 -21.72870 99.32997 1.000 89.70560 47 GLY C O 1
ATOM 3243 N N . GLU C 2 49 ? -34.04800 -22.11889 101.24072 1.000 108.08996 48 GLU C N 1
ATOM 3244 C CA . GLU C 2 49 ? -33.19121 -23.11629 100.60722 1.000 109.39955 48 GLU C CA 1
ATOM 3245 C C . GLU C 2 49 ? -33.96910 -24.37430 100.24499 1.000 98.04608 48 GLU C C 1
ATOM 3246 O O . GLU C 2 49 ? -33.65869 -25.02721 99.24159 1.000 107.10978 48 GLU C O 1
ATOM 3252 N N . LEU C 2 50 ? -34.97691 -24.72723 101.04391 1.000 99.76719 49 LEU C N 1
ATOM 3253 C CA . LEU C 2 50 ? -35.84243 -25.84991 100.70039 1.000 103.00134 49 LEU C CA 1
ATOM 3254 C C . LEU C 2 50 ? -36.57315 -25.58971 99.38860 1.000 100.06690 49 LEU C C 1
ATOM 3255 O O . LEU C 2 50 ? -36.56552 -26.43135 98.47813 1.000 101.23313 49 LEU C O 1
ATOM 3260 N N . GLU C 2 51 ? -37.21175 -24.41909 99.27698 1.000 102.24512 50 GLU C N 1
ATOM 3261 C CA . GLU C 2 51 ? -37.87987 -24.04572 98.03275 1.000 111.25384 50 GLU C CA 1
ATOM 3262 C C . GLU C 2 51 ? -36.90536 -24.06400 96.86036 1.000 129.40536 50 GLU C C 1
ATOM 3263 O O . GLU C 2 51 ? -37.22643 -24.57073 95.77786 1.000 141.22992 50 GLU C O 1
ATOM 3269 N N . LYS C 2 52 ? -35.70443 -23.51132 97.05850 1.000 120.93830 51 LYS C N 1
ATOM 3270 C CA . LYS C 2 52 ? -34.68708 -23.57010 96.01308 1.000 118.57279 51 LYS C CA 1
ATOM 3271 C C . LYS C 2 52 ? -34.39688 -25.00963 95.60899 1.000 96.96394 51 LYS C C 1
ATOM 3272 O O . LYS C 2 52 ? -34.18586 -25.30279 94.42547 1.000 105.91200 51 LYS C O 1
ATOM 3278 N N . LEU C 2 53 ? -34.40250 -25.92555 96.57719 1.000 81.06429 52 LEU C N 1
ATOM 3279 C CA . LEU C 2 53 ? -34.10618 -27.32268 96.28150 1.000 94.03569 52 LEU C CA 1
ATOM 3280 C C . LEU C 2 53 ? -35.20505 -27.94588 95.42647 1.000 96.38924 52 LEU C C 1
ATOM 3281 O O . LEU C 2 53 ? -34.94394 -28.46341 94.33002 1.000 78.46799 52 LEU C O 1
ATOM 3286 N N . ASN C 2 54 ? -36.45337 -27.88729 95.89630 1.000 89.72209 53 ASN C N 1
ATOM 3287 C CA . ASN C 2 54 ? -37.50590 -28.50483 95.09753 1.000 93.45946 53 ASN C CA 1
ATOM 3288 C C . ASN C 2 54 ? -37.80780 -27.73286 93.81554 1.000 92.58244 53 ASN C C 1
ATOM 3289 O O . ASN C 2 54 ? -38.60132 -28.21604 93.00043 1.000 117.31825 53 ASN C O 1
ATOM 3294 N N . GLN C 2 55 ? -37.20055 -26.55761 93.61278 1.000 87.62672 54 GLN C N 1
ATOM 3295 C CA . GLN C 2 55 ? -37.22146 -25.93750 92.28953 1.000 86.40221 54 GLN C CA 1
ATOM 3296 C C . GLN C 2 55 ? -36.11860 -26.50056 91.40382 1.000 91.90625 54 GLN C C 1
ATOM 3297 O O . GLN C 2 55 ? -36.34950 -26.79358 90.22293 1.000 112.87740 54 GLN C O 1
ATOM 3303 N N . SER C 2 56 ? -34.91638 -26.65992 91.96188 1.000 98.14928 55 SER C N 1
ATOM 3304 C CA . SER C 2 56 ? -33.81679 -27.24864 91.21035 1.000 92.90912 55 SER C CA 1
ATOM 3305 C C . SER C 2 56 ? -34.10702 -28.68016 90.78867 1.000 83.29960 55 SER C C 1
ATOM 3306 O O . SER C 2 56 ? -33.52247 -29.14937 89.80812 1.000 88.02455 55 SER C O 1
ATOM 3309 N N . THR C 2 57 ? -34.98917 -29.38669 91.49993 1.000 101.32758 56 THR C N 1
ATOM 3310 C CA . THR C 2 57 ? -35.45482 -30.67759 91.00054 1.000 76.87416 56 THR C CA 1
ATOM 3311 C C . THR C 2 57 ? -36.10494 -30.52198 89.62700 1.000 99.98468 56 THR C C 1
ATOM 3312 O O . THR C 2 57 ? -35.69335 -31.16135 88.64947 1.000 111.71704 56 THR C O 1
ATOM 3316 N N . ASP C 2 58 ? -37.12020 -29.65599 89.53247 1.000 93.72675 57 ASP C N 1
ATOM 3317 C CA . ASP C 2 58 ? -37.82144 -29.46677 88.26442 1.000 90.25527 57 ASP C CA 1
ATOM 3318 C C . ASP C 2 58 ? -36.88911 -28.91930 87.19359 1.000 82.24805 57 ASP C C 1
ATOM 3319 O O . ASP C 2 58 ? -36.98905 -29.29669 86.01738 1.000 85.87603 57 ASP C O 1
ATOM 3324 N N . ASP C 2 59 ? -35.97776 -28.02329 87.58098 1.000 83.39604 58 ASP C N 1
ATOM 3325 C CA . ASP C 2 59 ? -35.00230 -27.50798 86.62569 1.000 96.24655 58 ASP C CA 1
ATOM 3326 C C . ASP C 2 59 ? -34.13344 -28.63350 86.07444 1.000 100.25597 58 ASP C C 1
ATOM 3327 O O . ASP C 2 59 ? -33.89019 -28.70956 84.86095 1.000 91.58052 58 ASP C O 1
ATOM 3332 N N . ILE C 2 60 ? -33.68233 -29.53430 86.95131 1.000 94.08742 59 ILE C N 1
ATOM 3333 C CA . ILE C 2 60 ? -32.84915 -30.65445 86.52090 1.000 75.52355 59 ILE C CA 1
ATOM 3334 C C . ILE C 2 60 ? -33.61287 -31.54353 85.55197 1.000 73.04985 59 ILE C C 1
ATOM 3335 O O . ILE C 2 60 ? -33.11531 -31.88450 84.47290 1.000 72.03590 59 ILE C O 1
ATOM 3340 N N . ASN C 2 61 ? -34.83699 -31.92825 85.92074 1.000 74.91359 60 ASN C N 1
ATOM 3341 C CA . ASN C 2 61 ? -35.62294 -32.79817 85.05066 1.000 75.86512 60 ASN C CA 1
ATOM 3342 C C . ASN C 2 61 ? -35.84550 -32.16256 83.68290 1.000 89.05600 60 ASN C C 1
ATOM 3343 O O . ASN C 2 61 ? -35.68594 -32.82539 82.64858 1.000 86.61789 60 ASN C O 1
ATOM 3348 N N . ARG C 2 62 ? -36.19635 -30.87288 83.65639 1.000 106.17481 61 ARG C N 1
ATOM 3349 C CA . ARG C 2 62 ? -36.44774 -30.19842 82.38472 1.000 98.23995 61 ARG C CA 1
ATOM 3350 C C . ARG C 2 62 ? -35.19601 -30.17575 81.51354 1.000 78.76463 61 ARG C C 1
ATOM 3351 O O . ARG C 2 62 ? -35.23300 -30.56101 80.33339 1.000 78.85725 61 ARG C O 1
ATOM 3359 N N . ARG C 2 63 ? -34.07083 -29.72874 82.08080 1.000 90.71350 62 ARG C N 1
ATOM 3360 C CA . ARG C 2 63 ? -32.83952 -29.68299 81.29945 1.000 79.77863 62 ARG C CA 1
ATOM 3361 C C . ARG C 2 63 ? -32.46061 -31.06768 80.79481 1.000 75.14823 62 ARG C C 1
ATOM 3362 O O . ARG C 2 63 ? -32.00185 -31.21605 79.65631 1.000 72.24866 62 ARG C O 1
ATOM 3370 N N . GLU C 2 64 ? -32.67676 -32.09802 81.61596 1.000 74.50465 63 GLU C N 1
ATOM 3371 C CA . GLU C 2 64 ? -32.33079 -33.45457 81.20641 1.000 81.29066 63 GLU C CA 1
ATOM 3372 C C . GLU C 2 64 ? -33.18068 -33.90622 80.02508 1.000 79.27545 63 GLU C C 1
ATOM 3373 O O . GLU C 2 64 ? -32.65841 -34.47131 79.05679 1.000 111.01222 63 GLU C O 1
ATOM 3379 N N . THR C 2 65 ? -34.49405 -33.66417 80.08303 1.000 74.27548 64 THR C N 1
ATOM 3380 C CA . THR C 2 65 ? -35.35701 -34.02773 78.96001 1.000 76.18549 64 THR C CA 1
ATOM 3381 C C . THR C 2 65 ? -34.92029 -33.32217 77.67981 1.000 83.05687 64 THR C C 1
ATOM 3382 O O . THR C 2 65 ? -34.81615 -33.94884 76.61446 1.000 83.10831 64 THR C O 1
ATOM 3386 N N . GLU C 2 66 ? -34.64192 -32.01535 77.76858 1.000 91.20529 65 GLU C N 1
ATOM 3387 C CA . GLU C 2 66 ? -34.19527 -31.28093 76.58508 1.000 92.84987 65 GLU C CA 1
ATOM 3388 C C . GLU C 2 66 ? -32.88957 -31.85047 76.03665 1.000 78.67313 65 GLU C C 1
ATOM 3389 O O . GLU C 2 66 ? -32.71651 -31.98689 74.81512 1.000 99.86404 65 GLU C O 1
ATOM 3395 N N . LEU C 2 67 ? -31.96447 -32.19883 76.93002 1.000 72.31026 66 LEU C N 1
ATOM 3396 C CA . LEU C 2 67 ? -30.70219 -32.79176 76.50864 1.000 70.60278 66 LEU C CA 1
ATOM 3397 C C . LEU C 2 67 ? -30.92066 -34.11749 75.79146 1.000 72.87287 66 LEU C C 1
ATOM 3398 O O . LEU C 2 67 ? -30.29353 -34.38240 74.75809 1.000 80.44760 66 LEU C O 1
ATOM 3403 N N . GLU C 2 68 ? -31.81249 -34.96236 76.31752 1.000 80.46469 67 GLU C N 1
ATOM 3404 C CA . GLU C 2 68 ? -32.05476 -36.25499 75.68264 1.000 87.36106 67 GLU C CA 1
ATOM 3405 C C . GLU C 2 68 ? -32.68864 -36.08812 74.30643 1.000 83.10252 67 GLU C C 1
ATOM 3406 O O . GLU C 2 68 ? -32.33094 -36.80855 73.36612 1.000 89.90257 67 GLU C O 1
ATOM 3412 N N . ASP C 2 69 ? -33.62447 -35.14338 74.15970 1.000 74.12363 68 ASP C N 1
ATOM 3413 C CA . ASP C 2 69 ? -34.17034 -34.87747 72.82972 1.000 76.23888 68 ASP C CA 1
ATOM 3414 C C . ASP C 2 69 ? -33.08038 -34.40933 71.86804 1.000 75.09348 68 ASP C C 1
ATOM 3415 O O . ASP C 2 69 ? -33.07052 -34.79514 70.68994 1.000 75.53338 68 ASP C O 1
ATOM 3420 N N . ALA C 2 70 ? -32.14526 -33.58441 72.35371 1.000 73.79618 69 ALA C N 1
ATOM 3421 C CA . ALA C 2 70 ? -31.04535 -33.13974 71.49963 1.000 72.86720 69 ALA C CA 1
ATOM 3422 C C . ALA C 2 70 ? -30.17712 -34.31246 71.05713 1.000 70.58039 69 ALA C C 1
ATOM 3423 O O . ALA C 2 70 ? -29.80317 -34.41280 69.87976 1.000 92.85239 69 ALA C O 1
ATOM 3425 N N . ARG C 2 71 ? -29.84734 -35.21051 71.98924 1.000 84.33397 70 ARG C N 1
ATOM 3426 C CA . ARG C 2 71 ? -29.09322 -36.41046 71.63569 1.000 71.90666 70 ARG C CA 1
ATOM 3427 C C . ARG C 2 71 ? -29.82922 -37.25177 70.59832 1.000 72.64752 70 ARG C C 1
ATOM 3428 O O . ARG C 2 71 ? -29.21487 -37.74701 69.64633 1.000 67.46020 70 ARG C O 1
ATOM 3436 N N . GLN C 2 72 ? -31.14281 -37.43881 70.77026 1.000 70.00551 71 GLN C N 1
ATOM 3437 C CA . GLN C 2 72 ? -31.89885 -38.22441 69.79820 1.000 71.52442 71 GLN C CA 1
ATOM 3438 C C . GLN C 2 72 ? -31.83676 -37.59127 68.41670 1.000 82.22019 71 GLN C C 1
ATOM 3439 O O . GLN C 2 72 ? -31.63418 -38.29018 67.41508 1.000 85.34509 71 GLN C O 1
ATOM 3445 N N . LYS C 2 73 ? -32.00405 -36.26567 68.34043 1.000 86.96109 72 LYS C N 1
ATOM 3446 C CA . LYS C 2 73 ? -31.93385 -35.60194 67.04158 1.000 75.43032 72 LYS C CA 1
ATOM 3447 C C . LYS C 2 73 ? -30.55465 -35.76689 66.41694 1.000 80.78583 72 LYS C C 1
ATOM 3448 O O . LYS C 2 73 ? -30.43155 -35.97519 65.20156 1.000 85.25283 72 LYS C O 1
ATOM 3454 N N . PHE C 2 74 ? -29.50522 -35.69175 67.23623 1.000 71.02996 73 PHE C N 1
ATOM 3455 C CA . PHE C 2 74 ? -28.15905 -35.94549 66.73658 1.000 69.20346 73 PHE C CA 1
ATOM 3456 C C . PHE C 2 74 ? -28.03398 -37.35831 66.17053 1.000 80.22852 73 PHE C C 1
ATOM 3457 O O . PHE C 2 74 ? -27.48595 -37.55424 65.07688 1.000 95.99016 73 PHE C O 1
ATOM 3465 N N . ARG C 2 75 ? -28.55398 -38.35797 66.89454 1.000 73.98929 74 ARG C N 1
ATOM 3466 C CA . ARG C 2 75 ? -28.44333 -39.74377 66.43769 1.000 85.11304 74 ARG C CA 1
ATOM 3467 C C . ARG C 2 75 ? -29.17341 -39.94955 65.11777 1.000 79.95926 74 ARG C C 1
ATOM 3468 O O . ARG C 2 75 ? -28.61962 -40.52067 64.16890 1.000 88.57702 74 ARG C O 1
ATOM 3476 N N . SER C 2 76 ? -30.42402 -39.48659 65.03925 1.000 71.81732 75 SER C N 1
ATOM 3477 C CA . SER C 2 76 ? -31.21480 -39.70847 63.83324 1.000 83.67457 75 SER C CA 1
ATOM 3478 C C . SER C 2 76 ? -30.62276 -38.96889 62.63846 1.000 93.27693 75 SER C C 1
ATOM 3479 O O . SER C 2 76 ? -30.65063 -39.47244 61.50538 1.000 83.56936 75 SER C O 1
ATOM 3482 N N . VAL C 2 77 ? -30.06703 -37.77889 62.87047 1.000 97.34749 76 VAL C N 1
ATOM 3483 C CA . VAL C 2 77 ? -29.41215 -37.07050 61.77757 1.000 80.88608 76 VAL C CA 1
ATOM 3484 C C . VAL C 2 77 ? -28.17198 -37.83060 61.30980 1.000 72.45988 76 VAL C C 1
ATOM 3485 O O . VAL C 2 77 ? -27.91769 -37.93517 60.10450 1.000 83.20656 76 VAL C O 1
ATOM 3489 N N . LEU C 2 78 ? -27.39905 -38.40394 62.24023 1.000 70.12845 77 LEU C N 1
ATOM 3490 C CA . LEU C 2 78 ? -26.20079 -39.13870 61.83043 1.000 68.51133 77 LEU C CA 1
ATOM 3491 C C . LEU C 2 78 ? -26.55649 -40.39563 61.04122 1.000 79.91367 77 LEU C C 1
ATOM 3492 O O . LEU C 2 78 ? -25.92297 -40.69709 60.01910 1.000 69.07385 77 LEU C O 1
ATOM 3497 N N . VAL C 2 79 ? -27.56485 -41.14184 61.50119 1.000 112.35345 78 VAL C N 1
ATOM 3498 C CA . VAL C 2 79 ? -28.02927 -42.31602 60.76200 1.000 75.43014 78 VAL C CA 1
ATOM 3499 C C . VAL C 2 79 ? -28.45917 -41.91741 59.35418 1.000 93.12270 78 VAL C C 1
ATOM 3500 O O . VAL C 2 79 ? -27.94314 -42.43624 58.35232 1.000 92.61952 78 VAL C O 1
ATOM 3504 N N . GLU C 2 80 ? -29.40902 -40.97781 59.26500 1.000 81.70566 79 GLU C N 1
ATOM 3505 C CA . GLU C 2 80 ? -29.86596 -40.48975 57.96699 1.000 77.00318 79 GLU C CA 1
ATOM 3506 C C . GLU C 2 80 ? -28.69660 -40.10162 57.07463 1.000 76.20181 79 GLU C C 1
ATOM 3507 O O . GLU C 2 80 ? -28.68425 -40.40821 55.87478 1.000 77.35193 79 GLU C O 1
ATOM 3513 N N . ALA C 2 81 ? -27.69552 -39.43732 57.65137 1.000 84.40761 80 ALA C N 1
ATOM 3514 C CA . ALA C 2 81 ? -26.54255 -39.00861 56.87248 1.000 73.86921 80 ALA C CA 1
ATOM 3515 C C . ALA C 2 81 ? -25.79722 -40.20501 56.30123 1.000 80.45521 80 ALA C C 1
ATOM 3516 O O . ALA C 2 81 ? -25.47329 -40.23571 55.10750 1.000 100.25106 80 ALA C O 1
ATOM 3518 N N . THR C 2 82 ? -25.53369 -41.21561 57.13558 1.000 72.23110 81 THR C N 1
ATOM 3519 C CA . THR C 2 82 ? -24.74752 -42.35182 56.66129 1.000 87.71456 81 THR C CA 1
ATOM 3520 C C . THR C 2 82 ? -25.48313 -43.12435 55.57382 1.000 88.34886 81 THR C C 1
ATOM 3521 O O . THR C 2 82 ? -24.88609 -43.48128 54.55059 1.000 105.12116 81 THR C O 1
ATOM 3525 N N . VAL C 2 83 ? -26.78087 -43.38225 55.76215 1.000 96.16936 82 VAL C N 1
ATOM 3526 C CA . VAL C 2 83 ? -27.49804 -44.17408 54.76423 1.000 96.93984 82 VAL C CA 1
ATOM 3527 C C . VAL C 2 83 ? -27.65585 -43.39176 53.46184 1.000 99.36372 82 VAL C C 1
ATOM 3528 O O . VAL C 2 83 ? -27.47574 -43.94405 52.36635 1.000 122.78000 82 VAL C O 1
ATOM 3532 N N . LYS C 2 84 ? -27.96593 -42.09341 53.55470 1.000 86.63518 83 LYS C N 1
ATOM 3533 C CA . LYS C 2 84 ? -28.12119 -41.28205 52.34936 1.000 80.19831 83 LYS C CA 1
ATOM 3534 C C . LYS C 2 84 ? -26.81283 -41.19998 51.57224 1.000 79.21157 83 LYS C C 1
ATOM 3535 O O . LYS C 2 84 ? -26.79154 -41.35713 50.34314 1.000 98.52986 83 LYS C O 1
ATOM 3541 N N . LEU C 2 85 ? -25.70465 -40.95897 52.27794 1.000 94.07922 84 LEU C N 1
ATOM 3542 C CA . LEU C 2 85 ? -24.40830 -40.90009 51.61162 1.000 90.73467 84 LEU C CA 1
ATOM 3543 C C . LEU C 2 85 ? -24.04078 -42.24265 50.99970 1.000 99.96461 84 LEU C C 1
ATOM 3544 O O . LEU C 2 85 ? -23.46559 -42.29514 49.90563 1.000 110.88177 84 LEU C O 1
ATOM 3549 N N . ASP C 2 86 ? -24.36024 -43.34044 51.69187 1.000 86.76529 85 ASP C N 1
ATOM 3550 C CA . ASP C 2 86 ? -24.05055 -44.66291 51.15583 1.000 79.62859 85 ASP C CA 1
ATOM 3551 C C . ASP C 2 86 ? -24.80273 -44.91127 49.85596 1.000 84.06968 85 ASP C C 1
ATOM 3552 O O . ASP C 2 86 ? -24.20937 -45.32843 48.85471 1.000 85.37528 85 ASP C O 1
ATOM 3557 N N . GLU C 2 87 ? -26.11317 -44.64485 49.84499 1.000 83.87110 86 GLU C N 1
ATOM 3558 C CA . GLU C 2 87 ? -26.87221 -44.84949 48.61556 1.000 81.96115 86 GLU C CA 1
ATOM 3559 C C . GLU C 2 87 ? -26.38490 -43.92562 47.50532 1.000 84.79712 86 GLU C C 1
ATOM 3560 O O . GLU C 2 87 ? -26.38796 -44.31193 46.32883 1.000 94.78034 86 GLU C O 1
ATOM 3566 N N . LEU C 2 88 ? -25.93064 -42.71777 47.85701 1.000 100.91937 87 LEU C N 1
ATOM 3567 C CA . LEU C 2 88 ? -25.37245 -41.83158 46.84174 1.000 100.71436 87 LEU C CA 1
ATOM 3568 C C . LEU C 2 88 ? -24.05361 -42.36880 46.29589 1.000 95.97237 87 LEU C C 1
ATOM 3569 O O . LEU C 2 88 ? -23.72563 -42.13903 45.12488 1.000 101.13701 87 LEU C O 1
ATOM 3574 N N . VAL C 2 89 ? -23.29099 -43.08762 47.12141 1.000 95.95896 88 VAL C N 1
ATOM 3575 C CA . VAL C 2 89 ? -22.10000 -43.76603 46.62380 1.000 79.02747 88 VAL C CA 1
ATOM 3576 C C . VAL C 2 89 ? -22.49147 -44.90335 45.69227 1.000 98.67581 88 VAL C C 1
ATOM 3577 O O . VAL C 2 89 ? -21.86423 -45.11409 44.64618 1.000 105.59211 88 VAL C O 1
ATOM 3581 N N . LYS C 2 90 ? -23.54179 -45.64610 46.05093 1.000 108.06868 89 LYS C N 1
ATOM 3582 C CA . LYS C 2 90 ? -23.97800 -46.76821 45.22620 1.000 109.45730 89 LYS C CA 1
ATOM 3583 C C . LYS C 2 90 ? -24.43793 -46.30151 43.85229 1.000 112.42164 89 LYS C C 1
ATOM 3584 O O . LYS C 2 90 ? -24.14128 -46.94578 42.84027 1.000 108.87572 89 LYS C O 1
ATOM 3590 N N . LYS C 2 91 ? -25.16255 -45.18557 43.79101 1.000 124.26273 90 LYS C N 1
ATOM 3591 C CA . LYS C 2 91 ? -25.63353 -44.69023 42.50498 1.000 104.57957 90 LYS C CA 1
ATOM 3592 C C . LYS C 2 91 ? -24.61799 -43.80725 41.78396 1.000 115.07808 90 LYS C C 1
ATOM 3593 O O . LYS C 2 91 ? -24.80115 -43.53799 40.59162 1.000 135.99388 90 LYS C O 1
ATOM 3599 N N . ILE C 2 92 ? -23.56112 -43.35345 42.46047 1.000 114.92741 91 ILE C N 1
ATOM 3600 C CA . ILE C 2 92 ? -22.55510 -42.52418 41.79674 1.000 123.34665 91 ILE C CA 1
ATOM 3601 C C . ILE C 2 92 ? -21.39297 -43.36003 41.26747 1.000 112.40715 91 ILE C C 1
ATOM 3602 O O . ILE C 2 92 ? -20.81617 -43.02628 40.22333 1.000 116.77203 91 ILE C O 1
ATOM 3607 N N . GLY C 2 93 ? -21.04276 -44.43305 41.96204 1.000 89.88445 92 GLY C N 1
ATOM 3608 C CA . GLY C 2 93 ? -20.02321 -45.32892 41.49631 1.000 125.04583 92 GLY C CA 1
ATOM 3609 C C . GLY C 2 93 ? -18.71591 -45.19902 42.24723 1.000 118.00727 92 GLY C C 1
ATOM 3610 O O . GLY C 2 93 ? -18.65348 -44.78762 43.40763 1.000 94.84276 92 GLY C O 1
ATOM 3611 N N . LYS C 2 94 ? -17.64901 -45.57947 41.55617 1.000 116.68141 93 LYS C N 1
ATOM 3612 C CA . LYS C 2 94 ? -16.30360 -45.56468 42.10771 1.000 105.96608 93 LYS C CA 1
ATOM 3613 C C . LYS C 2 94 ? -15.61503 -44.21628 41.94052 1.000 105.44458 93 LYS C C 1
ATOM 3614 O O . LYS C 2 94 ? -14.50736 -44.03228 42.45520 1.000 130.33319 93 LYS C O 1
ATOM 3620 N N . ALA C 2 95 ? -16.24296 -43.26806 41.24117 1.000 113.26298 94 ALA C N 1
ATOM 3621 C CA . ALA C 2 95 ? -15.62734 -41.95660 41.06286 1.000 122.57482 94 ALA C CA 1
ATOM 3622 C C . ALA C 2 95 ? -15.36780 -41.28106 42.40382 1.000 107.83215 94 ALA C C 1
ATOM 3623 O O . ALA C 2 95 ? -14.32945 -40.63373 42.59113 1.000 116.09972 94 ALA C O 1
ATOM 3625 N N . VAL C 2 96 ? -16.29572 -41.43093 43.35277 1.000 111.30884 95 VAL C N 1
ATOM 3626 C CA . VAL C 2 96 ? -16.14585 -40.78665 44.65482 1.000 108.86004 95 VAL C CA 1
ATOM 3627 C C . VAL C 2 96 ? -14.88066 -41.27070 45.35374 1.000 118.96741 95 VAL C C 1
ATOM 3628 O O . VAL C 2 96 ? -14.11011 -40.46923 45.89560 1.000 135.76791 95 VAL C O 1
ATOM 3632 N N . GLU C 2 97 ? -14.62981 -42.58051 45.33010 1.000 109.81976 96 GLU C N 1
ATOM 3633 C CA . GLU C 2 97 ? -13.50887 -43.13354 46.08394 1.000 119.56408 96 GLU C CA 1
ATOM 3634 C C . GLU C 2 97 ? -12.17574 -42.61729 45.55440 1.000 117.68601 96 GLU C C 1
ATOM 3635 O O . GLU C 2 97 ? -11.39563 -42.00592 46.29267 1.000 106.18684 96 GLU C O 1
ATOM 3641 N N . ASP C 2 98 ? -11.89443 -42.84835 44.27286 1.000 133.37007 97 ASP C N 1
ATOM 3642 C CA . ASP C 2 98 ? -10.60757 -42.43577 43.72914 1.000 124.99850 97 ASP C CA 1
ATOM 3643 C C . ASP C 2 98 ? -10.51215 -40.93249 43.49629 1.000 108.45603 97 ASP C C 1
ATOM 3644 O O . ASP C 2 98 ? -9.41342 -40.44037 43.22169 1.000 120.49527 97 ASP C O 1
ATOM 3649 N N . SER C 2 99 ? -11.61387 -40.18972 43.61034 1.000 113.01084 98 SER C N 1
ATOM 3650 C CA . SER C 2 99 ? -11.55226 -38.73334 43.54798 1.000 110.66487 98 SER C CA 1
ATOM 3651 C C . SER C 2 99 ? -11.30371 -38.09455 44.90905 1.000 100.02816 98 SER C C 1
ATOM 3652 O O . SER C 2 99 ? -11.31593 -36.86412 45.01007 1.000 97.91486 98 SER C O 1
ATOM 3655 N N . LYS C 2 100 ? -11.07999 -38.89652 45.95086 1.000 118.23820 99 LYS C N 1
ATOM 3656 C CA . LYS C 2 100 ? -10.87561 -38.41405 47.31460 1.000 100.10361 99 LYS C CA 1
ATOM 3657 C C . LYS C 2 100 ? -9.57046 -37.64308 47.51946 1.000 120.26528 99 LYS C C 1
ATOM 3658 O O . LYS C 2 100 ? -9.56520 -36.67448 48.28999 1.000 133.03973 99 LYS C O 1
ATOM 3664 N N . PRO C 2 101 ? -8.44593 -38.02569 46.89606 1.000 112.64964 100 PRO C N 1
ATOM 3665 C CA . PRO C 2 101 ? -7.22271 -37.22312 47.08527 1.000 120.55340 100 PRO C CA 1
ATOM 3666 C C . PRO C 2 101 ? -7.35867 -35.78018 46.62447 1.000 123.22970 100 PRO C C 1
ATOM 3667 O O . PRO C 2 101 ? -6.73143 -34.88762 47.21476 1.000 123.25636 100 PRO C O 1
ATOM 3671 N N . TYR C 2 102 ? -8.16432 -35.52190 45.59133 1.000 118.36889 101 TYR C N 1
ATOM 3672 C CA . TYR C 2 102 ? -8.35916 -34.15063 45.13165 1.000 115.35756 101 TYR C CA 1
ATOM 3673 C C . TYR C 2 102 ? -8.97394 -33.28799 46.22364 1.000 107.71228 101 TYR C C 1
ATOM 3674 O O . TYR C 2 102 ? -8.45718 -32.21208 46.54459 1.000 117.80686 101 TYR C O 1
ATOM 3683 N N . TRP C 2 103 ? -10.08460 -33.74423 46.80592 1.000 94.59396 102 TRP C N 1
ATOM 3684 C CA . TRP C 2 103 ? -10.75172 -32.94816 47.82919 1.000 112.66908 102 TRP C CA 1
ATOM 3685 C C . TRP C 2 103 ? -9.85578 -32.73575 49.04403 1.000 119.06938 102 TRP C C 1
ATOM 3686 O O . TRP C 2 103 ? -9.91771 -31.67856 49.68659 1.000 119.31964 102 TRP C O 1
ATOM 3697 N N . GLU C 2 104 ? -9.00201 -33.71170 49.35933 1.000 105.44146 103 GLU C N 1
ATOM 3698 C CA . GLU C 2 104 ? -8.02657 -33.52343 50.42844 1.000 113.68188 103 GLU C CA 1
ATOM 3699 C C . GLU C 2 104 ? -7.03861 -32.41812 50.07518 1.000 132.21952 103 GLU C C 1
ATOM 3700 O O . GLU C 2 104 ? -6.73648 -31.54458 50.90167 1.000 152.75448 103 GLU C O 1
ATOM 3706 N N . ALA C 2 105 ? -6.52284 -32.44191 48.84197 1.000 118.34483 104 ALA C N 1
ATOM 3707 C CA . ALA C 2 105 ? -5.64643 -31.36586 48.39220 1.000 110.76404 104 ALA C CA 1
ATOM 3708 C C . ALA C 2 105 ? -6.34273 -30.01255 48.46422 1.000 108.91571 104 ALA C C 1
ATOM 3709 O O . ALA C 2 105 ? -5.69710 -28.99363 48.73794 1.000 116.44040 104 ALA C O 1
ATOM 3711 N N . ARG C 2 106 ? -7.65625 -29.98142 48.23065 1.000 96.59474 105 ARG C N 1
ATOM 3712 C CA . ARG C 2 106 ? -8.39793 -28.73423 48.37364 1.000 90.31018 105 ARG C CA 1
ATOM 3713 C C . ARG C 2 106 ? -8.46368 -28.30273 49.83503 1.000 96.06169 105 ARG C C 1
ATOM 3714 O O . ARG C 2 106 ? -8.37020 -27.10648 50.13913 1.000 102.15724 105 ARG C O 1
ATOM 3722 N N . ARG C 2 107 ? -8.61269 -29.26105 50.75561 1.000 95.64851 106 ARG C N 1
ATOM 3723 C CA . ARG C 2 107 ? -8.61064 -28.92076 52.17689 1.000 107.41924 106 ARG C CA 1
ATOM 3724 C C . ARG C 2 107 ? -7.27799 -28.30764 52.58929 1.000 109.57788 106 ARG C C 1
ATOM 3725 O O . ARG C 2 107 ? -7.23560 -27.23603 53.21155 1.000 133.65455 106 ARG C O 1
ATOM 3733 N N . VAL C 2 108 ? -6.17172 -28.97026 52.23931 1.000 113.76954 107 VAL C N 1
ATOM 3734 C CA . VAL C 2 108 ? -4.86455 -28.44090 52.61719 1.000 123.43338 107 VAL C CA 1
ATOM 3735 C C . VAL C 2 108 ? -4.60403 -27.11132 51.92216 1.000 126.23193 107 VAL C C 1
ATOM 3736 O O . VAL C 2 108 ? -3.90453 -26.24431 52.46273 1.000 131.03140 107 VAL C O 1
ATOM 3740 N N . ALA C 2 109 ? -5.17279 -26.91660 50.72936 1.000 117.94620 108 ALA C N 1
ATOM 3741 C CA . ALA C 2 109 ? -5.04056 -25.62989 50.05771 1.000 91.40164 108 ALA C CA 1
ATOM 3742 C C . ALA C 2 109 ? -5.75619 -24.53131 50.83223 1.000 88.69930 108 ALA C C 1
ATOM 3743 O O . ALA C 2 109 ? -5.21082 -23.43532 51.00907 1.000 113.12480 108 ALA C O 1
ATOM 3745 N N . ARG C 2 110 ? -6.97486 -24.80505 51.30837 1.000 96.14514 109 ARG C N 1
ATOM 3746 C CA . ARG C 2 110 ? -7.68773 -23.80458 52.09623 1.000 101.47649 109 ARG C CA 1
ATOM 3747 C C . ARG C 2 110 ? -6.94417 -23.49155 53.38896 1.000 115.63327 109 ARG C C 1
ATOM 3748 O O . ARG C 2 110 ? -6.85992 -22.32479 53.79781 1.000 139.28671 109 ARG C O 1
ATOM 3756 N N . GLN C 2 111 ? -6.38439 -24.51456 54.04354 1.000 97.02102 110 GLN C N 1
ATOM 3757 C CA . GLN C 2 111 ? -5.61972 -24.24915 55.25947 1.000 98.71809 110 GLN C CA 1
ATOM 3758 C C . GLN C 2 111 ? -4.39049 -23.39789 54.96445 1.000 109.26222 110 GLN C C 1
ATOM 3759 O O . GLN C 2 111 ? -4.10004 -22.44061 55.69382 1.000 136.81492 110 GLN C O 1
ATOM 3765 N N . ALA C 2 112 ? -3.65887 -23.72453 53.89519 1.000 90.20156 111 ALA C N 1
ATOM 3766 C CA . ALA C 2 112 ? -2.50904 -22.90879 53.51818 1.000 90.98639 111 ALA C CA 1
ATOM 3767 C C . ALA C 2 112 ? -2.92062 -21.47961 53.19988 1.000 103.09421 111 ALA C C 1
ATOM 3768 O O . ALA C 2 112 ? -2.16483 -20.54002 53.47304 1.000 122.04355 111 ALA C O 1
ATOM 3770 N N . GLN C 2 113 ? -4.11967 -21.29707 52.64346 1.000 87.17147 112 GLN C N 1
ATOM 3771 C CA . GLN C 2 113 ? -4.63528 -19.95592 52.39034 1.000 100.03718 112 GLN C CA 1
ATOM 3772 C C . GLN C 2 113 ? -4.86918 -19.19738 53.69164 1.000 84.40787 112 GLN C C 1
ATOM 3773 O O . GLN C 2 113 ? -4.42476 -18.05319 53.84192 1.000 84.05315 112 GLN C O 1
ATOM 3779 N N . LEU C 2 114 ? -5.57122 -19.81454 54.64481 1.000 84.12062 113 LEU C N 1
ATOM 3780 C CA . LEU C 2 114 ? -5.84692 -19.12822 55.90439 1.000 98.43753 113 LEU C CA 1
ATOM 3781 C C . LEU C 2 114 ? -4.55169 -18.77807 56.62884 1.000 84.60951 113 LEU C C 1
ATOM 3782 O O . LEU C 2 114 ? -4.37028 -17.64512 57.09810 1.000 91.00414 113 LEU C O 1
ATOM 3787 N N . GLU C 2 115 ? -3.63020 -19.74046 56.71684 1.000 86.59092 114 GLU C N 1
ATOM 3788 C CA . GLU C 2 115 ? -2.35499 -19.48040 57.37625 1.000 102.05308 114 GLU C CA 1
ATOM 3789 C C . GLU C 2 115 ? -1.58556 -18.37457 56.66133 1.000 87.23459 114 GLU C C 1
ATOM 3790 O O . GLU C 2 115 ? -0.94543 -17.52979 57.30593 1.000 87.49502 114 GLU C O 1
ATOM 3796 N N . ALA C 2 116 ? -1.65872 -18.34978 55.32720 1.000 87.05040 115 ALA C N 1
ATOM 3797 C CA . ALA C 2 116 ? -1.01223 -17.28342 54.56968 1.000 106.44427 115 ALA C CA 1
ATOM 3798 C C . ALA C 2 116 ? -1.59906 -15.92328 54.92006 1.000 104.89896 115 ALA C C 1
ATOM 3799 O O . ALA C 2 116 ? -0.85906 -14.95318 55.12460 1.000 113.33511 115 ALA C O 1
ATOM 3801 N N . GLN C 2 117 ? -2.92838 -15.83736 55.00246 1.000 102.33129 116 GLN C N 1
ATOM 3802 C CA . GLN C 2 117 ? -3.57549 -14.58303 55.37339 1.000 82.76990 116 GLN C CA 1
ATOM 3803 C C . GLN C 2 117 ? -3.11629 -14.11021 56.74935 1.000 94.85419 116 GLN C C 1
ATOM 3804 O O . GLN C 2 117 ? -2.72572 -12.94724 56.91998 1.000 101.13687 116 GLN C O 1
ATOM 3810 N N . LYS C 2 118 ? -3.15057 -15.00060 57.74751 1.000 83.59206 117 LYS C N 1
ATOM 3811 C CA . LYS C 2 118 ? -2.70342 -14.60743 59.08285 1.000 84.15683 117 LYS C CA 1
ATOM 3812 C C . LYS C 2 118 ? -1.25563 -14.11745 59.06004 1.000 103.13363 117 LYS C C 1
ATOM 3813 O O . LYS C 2 118 ? -0.90826 -13.13955 59.74051 1.000 106.36554 117 LYS C O 1
ATOM 3819 N N . ALA C 2 119 ? -0.40091 -14.76241 58.25811 1.000 106.31209 118 ALA C N 1
ATOM 3820 C CA . ALA C 2 119 ? 0.99326 -14.33049 58.19082 1.000 108.36736 118 ALA C CA 1
ATOM 3821 C C . ALA C 2 119 ? 1.12482 -12.95792 57.53766 1.000 104.16364 118 ALA C C 1
ATOM 3822 O O . ALA C 2 119 ? 1.96802 -12.14859 57.94801 1.000 108.59927 118 ALA C O 1
ATOM 3824 N N . THR C 2 120 ? 0.30532 -12.67723 56.51831 1.000 109.86728 119 THR C N 1
ATOM 3825 C CA . THR C 2 120 ? 0.30728 -11.34536 55.91530 1.000 89.44743 119 THR C CA 1
ATOM 3826 C C . THR C 2 120 ? -0.11586 -10.28458 56.92547 1.000 89.90799 119 THR C C 1
ATOM 3827 O O . THR C 2 120 ? 0.48952 -9.20697 56.99637 1.000 83.07243 119 THR C O 1
ATOM 3831 N N . GLN C 2 121 ? -1.15837 -10.56870 57.71261 1.000 94.56715 120 GLN C N 1
ATOM 3832 C CA . GLN C 2 121 ? -1.55058 -9.64861 58.77734 1.000 82.63034 120 GLN C CA 1
ATOM 3833 C C . GLN C 2 121 ? -0.37904 -9.36944 59.71236 1.000 89.21256 120 GLN C C 1
ATOM 3834 O O . GLN C 2 121 ? -0.05660 -8.20572 59.99908 1.000 132.30983 120 GLN C O 1
ATOM 3840 N N . ASP C 2 122 ? 0.27984 -10.43431 60.18931 1.000 106.30641 121 ASP C N 1
ATOM 3841 C CA . ASP C 2 122 ? 1.41735 -10.26011 61.09137 1.000 105.15586 121 ASP C CA 1
ATOM 3842 C C . ASP C 2 122 ? 2.49657 -9.38593 60.45803 1.000 110.97829 121 ASP C C 1
ATOM 3843 O O . ASP C 2 122 ? 3.08795 -8.52602 61.12734 1.000 110.66064 121 ASP C O 1
ATOM 3848 N N . PHE C 2 123 ? 2.75319 -9.57725 59.16151 1.000 110.47020 122 PHE C N 1
ATOM 3849 C CA . PHE C 2 123 ? 3.73740 -8.74298 58.47988 1.000 101.18037 122 PHE C CA 1
ATOM 3850 C C . PHE C 2 123 ? 3.31540 -7.27990 58.47419 1.000 101.50888 122 PHE C C 1
ATOM 3851 O O . PHE C 2 123 ? 4.13160 -6.39104 58.74553 1.000 110.26833 122 PHE C O 1
ATOM 3859 N N . GLN C 2 124 ? 2.04403 -7.00837 58.17249 1.000 105.65963 123 GLN C N 1
ATOM 3860 C CA . GLN C 2 124 ? 1.57187 -5.62632 58.15311 1.000 82.68988 123 GLN C CA 1
ATOM 3861 C C . GLN C 2 124 ? 1.76757 -4.95472 59.50761 1.000 87.94509 123 GLN C C 1
ATOM 3862 O O . GLN C 2 124 ? 2.35317 -3.86488 59.59489 1.000 123.24042 123 GLN C O 1
ATOM 3868 N N . ARG C 2 125 ? 1.28882 -5.59187 60.58346 1.000 83.13781 124 ARG C N 1
ATOM 3869 C CA . ARG C 2 125 ? 1.42982 -4.96600 61.89579 1.000 92.34090 124 ARG C CA 1
ATOM 3870 C C . ARG C 2 125 ? 2.90010 -4.79004 62.26316 1.000 92.59537 124 ARG C C 1
ATOM 3871 O O . ARG C 2 125 ? 3.27816 -3.78126 62.87663 1.000 84.15783 124 ARG C O 1
ATOM 3879 N N . ALA C 2 126 ? 3.75017 -5.74562 61.87400 1.000 84.26026 125 ALA C N 1
ATOM 3880 C CA . ALA C 2 126 ? 5.18434 -5.57183 62.08554 1.000 100.11656 125 ALA C CA 1
ATOM 3881 C C . ALA C 2 126 ? 5.70181 -4.32222 61.37625 1.000 94.44092 125 ALA C C 1
ATOM 3882 O O . ALA C 2 126 ? 6.50107 -3.56000 61.94023 1.000 90.89562 125 ALA C O 1
ATOM 3884 N N . THR C 2 127 ? 5.23821 -4.08292 60.14489 1.000 99.78773 126 THR C N 1
ATOM 3885 C CA . THR C 2 127 ? 5.68894 -2.91175 59.39449 1.000 92.92998 126 THR C CA 1
ATOM 3886 C C . THR C 2 127 ? 5.24994 -1.61390 60.06370 1.000 85.99193 126 THR C C 1
ATOM 3887 O O . THR C 2 127 ? 6.04889 -0.67436 60.19238 1.000 83.15012 126 THR C O 1
ATOM 3891 N N . GLU C 2 128 ? 3.98691 -1.53829 60.49681 1.000 98.11059 127 GLU C N 1
ATOM 3892 C CA . GLU C 2 128 ? 3.53556 -0.33107 61.18480 1.000 83.33996 127 GLU C CA 1
ATOM 3893 C C . GLU C 2 128 ? 4.31998 -0.10153 62.46942 1.000 99.90679 127 GLU C C 1
ATOM 3894 O O . GLU C 2 128 ? 4.62983 1.04445 62.81925 1.000 95.19405 127 GLU C O 1
ATOM 3900 N N . VAL C 2 129 ? 4.64075 -1.17611 63.19499 1.000 105.75288 128 VAL C N 1
ATOM 3901 C CA . VAL C 2 129 ? 5.50746 -1.02839 64.36138 1.000 95.82238 128 VAL C CA 1
ATOM 3902 C C . VAL C 2 129 ? 6.84835 -0.43533 63.94881 1.000 84.36180 128 VAL C C 1
ATOM 3903 O O . VAL C 2 129 ? 7.40532 0.42726 64.64342 1.000 84.61487 128 VAL C O 1
ATOM 3907 N N . LEU C 2 130 ? 7.37417 -0.86330 62.79697 1.000 95.71878 129 LEU C N 1
ATOM 3908 C CA . LEU C 2 130 ? 8.65119 -0.32955 62.33426 1.000 85.50054 129 LEU C CA 1
ATOM 3909 C C . LEU C 2 130 ? 8.56403 1.16962 62.08197 1.000 85.06431 129 LEU C C 1
ATOM 3910 O O . LEU C 2 130 ? 9.35293 1.94415 62.63056 1.000 115.67426 129 LEU C O 1
ATOM 3915 N N . ARG C 2 131 ? 7.61519 1.60294 61.24224 1.000 83.24779 130 ARG C N 1
ATOM 3916 C CA . ARG C 2 131 ? 7.56196 3.02512 60.90421 1.000 83.24982 130 ARG C CA 1
ATOM 3917 C C . ARG C 2 131 ? 7.23311 3.87652 62.12584 1.000 83.58391 130 ARG C C 1
ATOM 3918 O O . ARG C 2 131 ? 7.82709 4.94473 62.32160 1.000 83.69697 130 ARG C O 1
ATOM 3926 N N . ALA C 2 132 ? 6.30661 3.41398 62.96942 1.000 83.97889 131 ALA C N 1
ATOM 3927 C CA . ALA C 2 132 ? 6.01128 4.13620 64.20077 1.000 109.55363 131 ALA C CA 1
ATOM 3928 C C . ALA C 2 132 ? 7.24371 4.25164 65.08693 1.000 101.04337 131 ALA C C 1
ATOM 3929 O O . ALA C 2 132 ? 7.39852 5.24841 65.80080 1.000 86.00046 131 ALA C O 1
ATOM 3931 N N . ALA C 2 133 ? 8.13135 3.24998 65.05387 1.000 104.71874 132 ALA C N 1
ATOM 3932 C CA . ALA C 2 133 ? 9.39548 3.36232 65.77826 1.000 91.29879 132 ALA C CA 1
ATOM 3933 C C . ALA C 2 133 ? 10.32894 4.36658 65.11137 1.000 91.21116 132 ALA C C 1
ATOM 3934 O O . ALA C 2 133 ? 11.02570 5.12498 65.79676 1.000 100.09972 132 ALA C O 1
ATOM 3936 N N . LYS C 2 134 ? 10.35779 4.38037 63.77432 1.000 83.66734 133 LYS C N 1
ATOM 3937 C CA . LYS C 2 134 ? 11.14885 5.35625 63.03346 1.000 85.09216 133 LYS C CA 1
ATOM 3938 C C . LYS C 2 134 ? 10.66786 6.77972 63.26413 1.000 100.97085 133 LYS C C 1
ATOM 3939 O O . LYS C 2 134 ? 11.42727 7.72402 63.02259 1.000 96.63099 133 LYS C O 1
ATOM 3945 N N . GLU C 2 135 ? 9.42605 6.95884 63.72419 1.000 110.05218 134 GLU C N 1
ATOM 3946 C CA . GLU C 2 135 ? 8.95059 8.28628 64.10117 1.000 98.06656 134 GLU C CA 1
ATOM 3947 C C . GLU C 2 135 ? 9.84285 8.95931 65.13722 1.000 94.40894 134 GLU C C 1
ATOM 3948 O O . GLU C 2 135 ? 9.64378 10.14817 65.41332 1.000 112.39737 134 GLU C O 1
ATOM 3954 N N . THR C 2 136 ? 10.82660 8.24195 65.70525 1.000 84.61738 135 THR C N 1
ATOM 3955 C CA . THR C 2 136 ? 11.86496 8.87191 66.52394 1.000 113.00028 135 THR C CA 1
ATOM 3956 C C . THR C 2 136 ? 12.91361 9.57575 65.67506 1.000 128.72685 135 THR C C 1
ATOM 3957 O O . THR C 2 136 ? 13.99225 9.92168 66.17624 1.000 118.81815 135 THR C O 1
ATOM 3961 N N . ILE C 2 137 ? 12.52007 9.74661 64.41451 1.000 168.19179 136 ILE C N 1
ATOM 3962 C CA . ILE C 2 137 ? 13.23412 10.51877 63.40136 1.000 169.91481 136 ILE C CA 1
ATOM 3963 C C . ILE C 2 137 ? 14.73202 10.26627 63.48679 1.000 132.69949 136 ILE C C 1
ATOM 3964 O O . ILE C 2 137 ? 15.18297 9.11411 63.45774 1.000 99.22428 136 ILE C O 1
ATOM 3969 N N . SER C 2 138 ? 15.49907 11.34157 63.64991 1.000 116.76554 137 SER C N 1
ATOM 3970 C CA . SER C 2 138 ? 16.92088 11.35125 63.33650 1.000 111.37150 137 SER C CA 1
ATOM 3971 C C . SER C 2 138 ? 17.12373 10.74218 61.95234 1.000 116.56723 137 SER C C 1
ATOM 3972 O O . SER C 2 138 ? 17.76358 9.70503 61.77761 1.000 144.60280 137 SER C O 1
ATOM 3975 N N . LEU C 2 139 ? 16.52503 11.41720 60.96581 1.000 102.08225 138 LEU C N 1
ATOM 3976 C CA . LEU C 2 139 ? 16.42251 10.88541 59.61097 1.000 84.19432 138 LEU C CA 1
ATOM 3977 C C . LEU C 2 139 ? 17.76983 10.44538 59.05800 1.000 98.29426 138 LEU C C 1
ATOM 3978 O O . LEU C 2 139 ? 17.83462 9.49265 58.27459 1.000 99.45955 138 LEU C O 1
ATOM 3983 N N . ALA C 2 140 ? 18.85320 11.12353 59.44498 1.000 109.32898 139 ALA C N 1
ATOM 3984 C CA . ALA C 2 140 ? 20.18354 10.65763 59.06688 1.000 110.23051 139 ALA C CA 1
ATOM 3985 C C . ALA C 2 140 ? 20.43730 9.25075 59.59069 1.000 85.84369 139 ALA C C 1
ATOM 3986 O O . ALA C 2 140 ? 20.96537 8.39389 58.86942 1.000 104.10227 139 ALA C O 1
ATOM 3988 N N . GLU C 2 141 ? 20.05264 8.99345 60.84475 1.000 104.01454 140 GLU C N 1
ATOM 3989 C CA . GLU C 2 141 ? 20.21805 7.66639 61.42846 1.000 103.09879 140 GLU C CA 1
ATOM 3990 C C . GLU C 2 141 ? 19.30280 6.64111 60.76857 1.000 97.14584 140 GLU C C 1
ATOM 3991 O O . GLU C 2 141 ? 19.68591 5.47069 60.62829 1.000 95.23089 140 GLU C O 1
ATOM 3997 N N . GLN C 2 142 ? 18.09946 7.05506 60.36063 1.000 85.08715 141 GLN C N 1
ATOM 3998 C CA . GLN C 2 142 ? 17.20582 6.15462 59.64083 1.000 85.34034 141 GLN C CA 1
ATOM 3999 C C . GLN C 2 142 ? 17.91237 5.52969 58.44485 1.000 86.79206 141 GLN C C 1
ATOM 4000 O O . GLN C 2 142 ? 18.13586 4.31565 58.40187 1.000 129.29115 141 GLN C O 1
ATOM 4006 N N . ARG C 2 143 ? 18.29754 6.35338 57.47003 1.000 87.38503 142 ARG C N 1
ATOM 4007 C CA . ARG C 2 143 ? 19.00192 5.82186 56.31115 1.000 95.36443 142 ARG C CA 1
ATOM 4008 C C . ARG C 2 143 ? 20.41441 5.35998 56.64552 1.000 102.22621 142 ARG C C 1
ATOM 4009 O O . ARG C 2 143 ? 21.06596 4.75315 55.78829 1.000 121.64369 142 ARG C O 1
ATOM 4017 N N . LEU C 2 144 ? 20.90372 5.62366 57.86038 1.000 105.54209 143 LEU C N 1
ATOM 4018 C CA . LEU C 2 144 ? 22.09776 4.92234 58.31881 1.000 91.18847 143 LEU C CA 1
ATOM 4019 C C . LEU C 2 144 ? 21.79382 3.44902 58.54718 1.000 125.20200 143 LEU C C 1
ATOM 4020 O O . LEU C 2 144 ? 22.62974 2.58414 58.26330 1.000 145.41916 143 LEU C O 1
ATOM 4025 N N . LEU C 2 145 ? 20.60022 3.14325 59.05856 1.000 113.34883 144 LEU C N 1
ATOM 4026 C CA . LEU C 2 145 ? 20.20316 1.74723 59.20575 1.000 103.51672 144 LEU C CA 1
ATOM 4027 C C . LEU C 2 145 ? 19.79594 1.14533 57.86469 1.000 103.83986 144 LEU C C 1
ATOM 4028 O O . LEU C 2 145 ? 20.22644 0.04101 57.51300 1.000 110.36033 144 LEU C O 1
ATOM 4033 N N . GLU C 2 146 ? 18.97366 1.86939 57.10075 1.000 105.99341 145 GLU C N 1
ATOM 4034 C CA . GLU C 2 146 ? 18.39900 1.32061 55.87627 1.000 125.47073 145 GLU C CA 1
ATOM 4035 C C . GLU C 2 146 ? 19.43599 1.19794 54.76537 1.000 158.74957 145 GLU C C 1
ATOM 4036 O O . GLU C 2 146 ? 19.48162 0.17905 54.06434 1.000 169.07690 145 GLU C O 1
ATOM 4042 N N . ASP C 2 147 ? 20.27062 2.22678 54.58516 1.000 173.40504 146 ASP C N 1
ATOM 4043 C CA . ASP C 2 147 ? 21.13860 2.28349 53.41104 1.000 181.54280 146 ASP C CA 1
ATOM 4044 C C . ASP C 2 147 ? 22.10434 1.10656 53.37315 1.000 185.36863 146 ASP C C 1
ATOM 4045 O O . ASP C 2 147 ? 22.34252 0.52510 52.30733 1.000 208.41662 146 ASP C O 1
ATOM 4050 N N . ASP C 2 148 ? 22.66043 0.73204 54.52281 1.000 158.49865 147 ASP C N 1
ATOM 4051 C CA . ASP C 2 148 ? 23.59337 -0.39001 54.57258 1.000 162.17515 147 ASP C CA 1
ATOM 4052 C C . ASP C 2 148 ? 23.68712 -0.89489 56.00214 1.000 169.13151 147 ASP C C 1
ATOM 4053 O O . ASP C 2 148 ? 23.97529 -0.11708 56.91753 1.000 181.89174 147 ASP C O 1
ATOM 4058 N N . LYS C 2 149 ? 23.42835 -2.18814 56.19553 1.000 161.22275 148 LYS C N 1
ATOM 4059 C CA . LYS C 2 149 ? 23.73458 -2.87537 57.44296 1.000 145.97042 148 LYS C CA 1
ATOM 4060 C C . LYS C 2 149 ? 25.03072 -3.66906 57.33750 1.000 149.51869 148 LYS C C 1
ATOM 4061 O O . LYS C 2 149 ? 25.16985 -4.72643 57.96382 1.000 119.50732 148 LYS C O 1
ATOM 4067 N N . ARG C 2 150 ? 25.97531 -3.17355 56.53207 1.000 173.54868 149 ARG C N 1
ATOM 4068 C CA . ARG C 2 150 ? 27.26736 -3.81331 56.31344 1.000 177.40514 149 ARG C CA 1
ATOM 4069 C C . ARG C 2 150 ? 27.98136 -4.00981 57.64118 1.000 181.91803 149 ARG C C 1
ATOM 4070 O O . ARG C 2 150 ? 28.09333 -5.13224 58.14573 1.000 191.40869 149 ARG C O 1
ATOM 4078 N N . GLN C 2 151 ? 28.46863 -2.91104 58.20628 1.000 164.76911 150 GLN C N 1
ATOM 4079 C CA . GLN C 2 151 ? 29.13160 -2.89738 59.50218 1.000 169.67030 150 GLN C CA 1
ATOM 4080 C C . GLN C 2 151 ? 28.38349 -1.87526 60.34456 1.000 171.54398 150 GLN C C 1
ATOM 4081 O O . GLN C 2 151 ? 28.72478 -0.69030 60.32969 1.000 196.88789 150 GLN C O 1
ATOM 4087 N N . PHE C 2 152 ? 27.35333 -2.31923 61.06796 1.000 119.30170 151 PHE C N 1
ATOM 4088 C CA . PHE C 2 152 ? 26.64933 -1.36362 61.91203 1.000 113.87221 151 PHE C CA 1
ATOM 4089 C C . PHE C 2 152 ? 27.52472 -0.87258 63.05618 1.000 130.72914 151 PHE C C 1
ATOM 4090 O O . PHE C 2 152 ? 27.35498 0.26340 63.50619 1.000 154.96271 151 PHE C O 1
ATOM 4098 N N . ASP C 2 153 ? 28.46360 -1.69791 63.52659 1.000 126.35008 152 ASP C N 1
ATOM 4099 C CA . ASP C 2 153 ? 29.34893 -1.33928 64.63247 1.000 109.42742 152 ASP C CA 1
ATOM 4100 C C . ASP C 2 153 ? 28.53306 -0.90442 65.84306 1.000 121.50437 152 ASP C C 1
ATOM 4101 O O . ASP C 2 153 ? 28.16707 0.26753 65.96872 1.000 103.71437 152 ASP C O 1
ATOM 4106 N N . SER C 2 154 ? 28.26138 -1.84288 66.74936 1.000 130.59501 153 SER C N 1
ATOM 4107 C CA . SER C 2 154 ? 27.35726 -1.57627 67.86111 1.000 123.06973 153 SER C CA 1
ATOM 4108 C C . SER C 2 154 ? 27.79211 -0.38563 68.70790 1.000 115.79948 153 SER C C 1
ATOM 4109 O O . SER C 2 154 ? 26.96329 0.17844 69.42976 1.000 117.82305 153 SER C O 1
ATOM 4112 N N . ALA C 2 155 ? 29.05951 0.02567 68.62010 1.000 108.69496 154 ALA C N 1
ATOM 4113 C CA . ALA C 2 155 ? 29.55480 1.13086 69.43128 1.000 105.17251 154 ALA C CA 1
ATOM 4114 C C . ALA C 2 155 ? 28.99206 2.48498 69.01163 1.000 115.31546 154 ALA C C 1
ATOM 4115 O O . ALA C 2 155 ? 29.16772 3.45976 69.75113 1.000 100.37461 154 ALA C O 1
ATOM 4117 N N . TRP C 2 156 ? 28.32827 2.57534 67.85292 1.000 127.05746 155 TRP C N 1
ATOM 4118 C CA . TRP C 2 156 ? 27.71636 3.83924 67.44776 1.000 122.71917 155 TRP C CA 1
ATOM 4119 C C . TRP C 2 156 ? 26.49937 4.17268 68.29914 1.000 108.72333 155 TRP C C 1
ATOM 4120 O O . TRP C 2 156 ? 26.20905 5.35245 68.52521 1.000 124.53718 155 TRP C O 1
ATOM 4131 N N . GLN C 2 157 ? 25.77049 3.15343 68.76154 1.000 113.21002 156 GLN C N 1
ATOM 4132 C CA . GLN C 2 157 ? 24.58491 3.38903 69.58051 1.000 127.62328 156 GLN C CA 1
ATOM 4133 C C . GLN C 2 157 ? 24.92450 4.16359 70.84702 1.000 111.33800 156 GLN C C 1
ATOM 4134 O O . GLN C 2 157 ? 24.09189 4.92662 71.35187 1.000 108.67390 156 GLN C O 1
ATOM 4140 N N . GLU C 2 158 ? 26.13809 3.97979 71.37313 1.000 105.23991 157 GLU C N 1
ATOM 4141 C CA . GLU C 2 158 ? 26.59064 4.75296 72.52225 1.000 115.72766 157 GLU C CA 1
ATOM 4142 C C . GLU C 2 158 ? 26.72506 6.23481 72.19418 1.000 103.21812 157 GLU C C 1
ATOM 4143 O O . GLU C 2 158 ? 26.69077 7.06793 73.10708 1.000 109.74346 157 GLU C O 1
ATOM 4149 N N . MET C 2 159 ? 26.85421 6.58053 70.91276 1.000 92.98844 158 MET C N 1
ATOM 4150 C CA . MET C 2 159 ? 27.09952 7.95471 70.49825 1.000 91.13663 158 MET C CA 1
ATOM 4151 C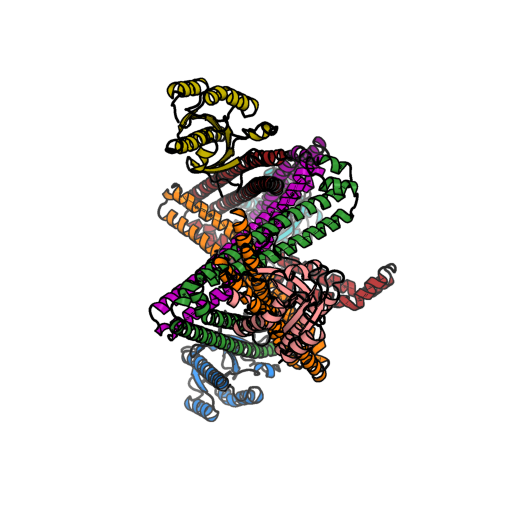 C . MET C 2 159 ? 25.85204 8.68455 70.01416 1.000 115.98769 158 MET C C 1
ATOM 4152 O O . MET C 2 159 ? 25.82560 9.91955 70.05245 1.000 127.79182 158 MET C O 1
ATOM 4157 N N . LEU C 2 160 ? 24.82335 7.96763 69.57202 1.000 109.40314 159 LEU C N 1
ATOM 4158 C CA . LEU C 2 160 ? 23.61292 8.58124 69.03927 1.000 114.41819 159 LEU C CA 1
ATOM 4159 C C . LEU C 2 160 ? 22.40262 8.22411 69.90897 1.000 116.61813 159 LEU C C 1
ATOM 4160 O O . LEU C 2 160 ? 22.53795 7.70475 71.02296 1.000 101.87995 159 LEU C O 1
ATOM 4165 N N . ASN C 2 161 ? 21.20971 8.49894 69.37843 1.000 113.49447 160 ASN C N 1
ATOM 4166 C CA . ASN C 2 161 ? 19.97623 8.38121 70.15069 1.000 123.62436 160 ASN C CA 1
ATOM 4167 C C . ASN C 2 161 ? 19.75160 6.94843 70.62116 1.000 132.28935 160 ASN C C 1
ATOM 4168 O O . ASN C 2 161 ? 19.84737 5.99970 69.83754 1.000 135.73414 160 ASN C O 1
ATOM 4173 N N . HIS C 2 162 ? 19.42619 6.80015 71.91038 1.000 143.51874 161 HIS C N 1
ATOM 4174 C CA . HIS C 2 162 ? 19.18133 5.47956 72.48400 1.000 150.24525 161 HIS C CA 1
ATOM 4175 C C . HIS C 2 162 ? 17.92625 4.82231 71.92533 1.000 136.72270 161 HIS C C 1
ATOM 4176 O O . HIS C 2 162 ? 17.79559 3.59651 72.00798 1.000 143.50110 161 HIS C O 1
ATOM 4183 N N . ALA C 2 163 ? 17.00411 5.60238 71.36849 1.000 120.17284 162 ALA C N 1
ATOM 4184 C CA . ALA C 2 163 ? 15.77007 5.06316 70.81017 1.000 116.64351 162 ALA C CA 1
ATOM 4185 C C . ALA C 2 163 ? 15.97259 4.39388 69.45861 1.000 103.54872 162 ALA C C 1
ATOM 4186 O O . ALA C 2 163 ? 14.98260 4.08126 68.78816 1.000 110.28559 162 ALA C O 1
ATOM 4188 N N . THR C 2 164 ? 17.21853 4.17760 69.03856 1.000 104.72229 163 THR C N 1
ATOM 4189 C CA . THR C 2 164 ? 17.48713 3.39090 67.84338 1.000 114.93566 163 THR C CA 1
ATOM 4190 C C . THR C 2 164 ? 17.38607 1.89399 68.10360 1.000 119.65658 163 THR C C 1
ATOM 4191 O O . THR C 2 164 ? 17.19661 1.12114 67.15602 1.000 129.76959 163 THR C O 1
ATOM 4195 N N . GLN C 2 165 ? 17.50167 1.47001 69.36306 1.000 105.54142 164 GLN C N 1
ATOM 4196 C CA . GLN C 2 165 ? 17.40857 0.04917 69.67808 1.000 110.97350 164 GLN C CA 1
ATOM 4197 C C . GLN C 2 165 ? 16.00951 -0.48545 69.40325 1.000 121.11002 164 GLN C C 1
ATOM 4198 O O . GLN C 2 165 ? 15.85089 -1.52581 68.75411 1.000 145.81915 164 GLN C O 1
ATOM 4204 N N . ARG C 2 166 ? 14.97925 0.20790 69.89461 1.000 107.11702 165 ARG C N 1
ATOM 4205 C CA . ARG C 2 166 ? 13.61179 -0.21550 69.60580 1.000 116.28520 165 ARG C CA 1
ATOM 4206 C C . ARG C 2 166 ? 13.33946 -0.18930 68.10715 1.000 103.63389 165 ARG C C 1
ATOM 4207 O O . ARG C 2 166 ? 12.62609 -1.05310 67.57799 1.000 128.46766 165 ARG C O 1
ATOM 4215 N N . VAL C 2 167 ? 13.92108 0.78479 67.40599 1.000 89.48031 166 VAL C N 1
ATOM 4216 C CA . VAL C 2 167 ? 13.79294 0.84939 65.95297 1.000 101.49180 166 VAL C CA 1
ATOM 4217 C C . VAL C 2 167 ? 14.44100 -0.37037 65.31381 1.000 112.08584 166 VAL C C 1
ATOM 4218 O O . VAL C 2 167 ? 13.86918 -1.00949 64.42114 1.000 116.19820 166 VAL C O 1
ATOM 4222 N N . MET C 2 168 ? 15.64201 -0.72122 65.77579 1.000 112.72010 167 MET C N 1
ATOM 4223 C CA . MET C 2 168 ? 16.37395 -1.82011 65.15862 1.000 115.19141 167 MET C CA 1
ATOM 4224 C C . MET C 2 168 ? 15.68529 -3.15797 65.40580 1.000 116.58271 167 MET C C 1
ATOM 4225 O O . MET C 2 168 ? 15.55542 -3.97060 64.48300 1.000 116.15222 167 MET C O 1
ATOM 4230 N N . GLU C 2 169 ? 15.22943 -3.40657 66.63853 1.000 119.26608 168 GLU C N 1
ATOM 4231 C CA . GLU C 2 169 ? 14.53905 -4.66386 66.91372 1.000 134.59006 168 GLU C CA 1
ATOM 4232 C C . GLU C 2 169 ? 13.18419 -4.71873 66.21957 1.000 129.44194 168 GLU C C 1
ATOM 4233 O O . GLU C 2 169 ? 12.71878 -5.80723 65.85323 1.000 138.38551 168 GLU C O 1
ATOM 4239 N N . ALA C 2 170 ? 12.54176 -3.56344 66.02442 1.000 113.79520 169 ALA C N 1
ATOM 4240 C CA . ALA C 2 170 ? 11.35793 -3.52499 65.17327 1.000 112.99516 169 ALA C CA 1
ATOM 4241 C C . ALA C 2 170 ? 11.70503 -3.91623 63.74120 1.000 109.88760 169 ALA C C 1
ATOM 4242 O O . ALA C 2 170 ? 10.92277 -4.59948 63.06652 1.000 114.64910 169 ALA C O 1
ATOM 4244 N N . GLU C 2 171 ? 12.88118 -3.49691 63.26253 1.000 100.42591 170 GLU C N 1
ATOM 4245 C CA . GLU C 2 171 ? 13.33880 -3.92777 61.94528 1.000 111.32695 170 GLU C CA 1
ATOM 4246 C C . GLU C 2 171 ? 13.55387 -5.43628 61.90238 1.000 127.74617 170 GLU C C 1
ATOM 4247 O O . GLU C 2 171 ? 13.19856 -6.09258 60.91632 1.000 135.26127 170 GLU C O 1
ATOM 4253 N N . GLN C 2 172 ? 14.13235 -6.00388 62.96417 1.000 138.20700 171 GLN C N 1
ATOM 4254 C CA . GLN C 2 172 ? 14.33681 -7.44903 63.02004 1.000 141.27173 171 GLN C CA 1
ATOM 4255 C C . GLN C 2 172 ? 13.00916 -8.19313 62.94774 1.000 134.06641 171 GLN C C 1
ATOM 4256 O O . GLN C 2 172 ? 12.81988 -9.07114 62.09375 1.000 153.99791 171 GLN C O 1
ATOM 4262 N N . THR C 2 173 ? 12.07009 -7.84634 63.83538 1.000 92.94880 172 THR C N 1
ATOM 4263 C CA . THR C 2 173 ? 10.77751 -8.52546 63.83739 1.000 92.36715 172 THR C CA 1
ATOM 4264 C C . THR C 2 173 ? 10.07049 -8.35489 62.49723 1.000 90.82913 172 THR C C 1
ATOM 4265 O O . THR C 2 173 ? 9.39635 -9.27643 62.01739 1.000 114.38028 172 THR C O 1
ATOM 4269 N N . LYS C 2 174 ? 10.23685 -7.19041 61.86246 1.000 114.24869 173 LYS C N 1
ATOM 4270 C CA . LYS C 2 174 ? 9.63237 -6.97021 60.55118 1.000 116.63903 173 LYS C CA 1
ATOM 4271 C C . LYS C 2 174 ? 10.23839 -7.88953 59.49696 1.000 120.58167 173 LYS C C 1
ATOM 4272 O O . LYS C 2 174 ? 9.51438 -8.50281 58.70526 1.000 119.18213 173 LYS C O 1
ATOM 4278 N N . THR C 2 175 ? 11.56830 -7.98818 59.46183 1.000 123.25153 174 THR C N 1
ATOM 4279 C CA . THR C 2 175 ? 12.21520 -8.82519 58.45693 1.000 118.18095 174 THR C CA 1
ATOM 4280 C C . THR C 2 175 ? 11.84787 -10.29377 58.63711 1.000 106.09863 174 THR C C 1
ATOM 4281 O O . THR C 2 175 ? 11.63347 -11.01227 57.65157 1.000 96.24052 174 THR C O 1
ATOM 4285 N N . ARG C 2 176 ? 11.75448 -10.75905 59.88702 1.000 123.21579 175 ARG C N 1
ATOM 4286 C CA . ARG C 2 176 ? 11.32751 -12.13935 60.10644 1.000 123.26125 175 ARG C CA 1
ATOM 4287 C C . ARG C 2 176 ? 9.86838 -12.34178 59.70008 1.000 114.74372 175 ARG C C 1
ATOM 4288 O O . ARG C 2 176 ? 9.51876 -13.37627 59.11360 1.000 111.16379 175 ARG C O 1
ATOM 4296 N N . SER C 2 177 ? 9.00503 -11.35868 59.98150 1.000 112.48558 176 SER C N 1
ATOM 4297 C CA . SER C 2 177 ? 7.61187 -11.45775 59.54919 1.000 110.94293 176 SER C CA 1
ATOM 4298 C C . SER C 2 177 ? 7.49074 -11.46332 58.02981 1.000 104.93632 176 SER C C 1
ATOM 4299 O O . SER C 2 177 ? 6.58090 -12.09723 57.47929 1.000 112.84508 176 SER C O 1
ATOM 4302 N N . GLU C 2 178 ? 8.38818 -10.76136 57.33613 1.000 100.94211 177 GLU C N 1
ATOM 4303 C CA . GLU C 2 178 ? 8.41707 -10.84111 55.88072 1.000 103.45313 177 GLU C CA 1
ATOM 4304 C C . GLU C 2 178 ? 8.88787 -12.21508 55.42307 1.000 113.77456 177 GLU C C 1
ATOM 4305 O O . GLU C 2 178 ? 8.38979 -12.74993 54.42219 1.000 123.21868 177 GLU C O 1
ATOM 4311 N N . LEU C 2 179 ? 9.84168 -12.80485 56.15014 1.000 125.46702 178 LEU C N 1
ATOM 4312 C CA . LEU C 2 179 ? 10.26856 -14.16620 55.84216 1.000 122.78528 178 LEU C CA 1
ATOM 4313 C C . LEU C 2 179 ? 9.09301 -15.13584 55.90414 1.000 119.62518 178 LEU C C 1
ATOM 4314 O O . LEU C 2 179 ? 8.81810 -15.85424 54.93506 1.000 126.62808 178 LEU C O 1
ATOM 4319 N N . VAL C 2 180 ? 8.37373 -15.15922 57.03378 1.000 97.18107 179 VAL C N 1
ATOM 4320 C CA . VAL C 2 180 ? 7.24259 -16.08047 57.16179 1.000 96.65572 179 VAL C CA 1
ATOM 4321 C C . VAL C 2 180 ? 6.14477 -15.73576 56.16001 1.000 94.57312 179 VAL C C 1
ATOM 4322 O O . VAL C 2 180 ? 5.42005 -16.62300 55.68607 1.000 122.94904 179 VAL C O 1
ATOM 4326 N N . HIS C 2 181 ? 6.01894 -14.45489 55.80484 1.000 100.53711 180 HIS C N 1
ATOM 4327 C CA . HIS C 2 181 ? 5.05895 -14.04339 54.78311 1.000 109.24060 180 HIS C CA 1
ATOM 4328 C C . HIS C 2 181 ? 5.35397 -14.71094 53.44239 1.000 99.96807 180 HIS C C 1
ATOM 4329 O O . HIS C 2 181 ? 4.48202 -15.35982 52.84593 1.000 108.24179 180 HIS C O 1
ATOM 4336 N N . LYS C 2 182 ? 6.58244 -14.55342 52.94553 1.000 103.05559 181 LYS C N 1
ATOM 4337 C CA . LYS C 2 182 ? 6.92877 -15.15432 51.66201 1.000 113.75163 181 LYS C CA 1
ATOM 4338 C C . LYS C 2 182 ? 6.88876 -16.67630 51.73267 1.000 117.80712 181 LYS C C 1
ATOM 4339 O O . LYS C 2 182 ? 6.47418 -17.33567 50.77075 1.000 116.17322 181 LYS C O 1
ATOM 4345 N N . GLU C 2 183 ? 7.30400 -17.25090 52.86553 1.000 111.70110 182 GLU C N 1
ATOM 4346 C CA . GLU C 2 183 ? 7.26205 -18.70272 53.02012 1.000 110.20308 182 GLU C CA 1
ATOM 4347 C C . GLU C 2 183 ? 5.84005 -19.23006 52.87790 1.000 118.48349 182 GLU C C 1
ATOM 4348 O O . GLU C 2 183 ? 5.57821 -20.14754 52.08770 1.000 129.91210 182 GLU C O 1
ATOM 4354 N N . THR C 2 184 ? 4.90168 -18.65673 53.63615 1.000 105.25701 183 THR C N 1
ATOM 4355 C CA . THR C 2 184 ? 3.52610 -19.13509 53.56363 1.000 103.03516 183 THR C CA 1
ATOM 4356 C C . THR C 2 184 ? 2.89864 -18.83424 52.20654 1.000 100.16421 183 THR C C 1
ATOM 4357 O O . THR C 2 184 ? 2.00715 -19.57075 51.76081 1.000 112.46005 183 THR C O 1
ATOM 4361 N N . ALA C 2 185 ? 3.35595 -17.77476 51.52948 1.000 96.34443 184 ALA C N 1
ATOM 4362 C CA . ALA C 2 185 ? 2.92622 -17.55263 50.15248 1.000 105.91812 184 ALA C CA 1
ATOM 4363 C C . ALA C 2 185 ? 3.37159 -18.69889 49.25038 1.000 115.81969 184 ALA C C 1
ATOM 4364 O O . ALA C 2 185 ? 2.59312 -19.18878 48.41859 1.000 117.07389 184 ALA C O 1
ATOM 4366 N N . ALA C 2 186 ? 4.61944 -19.15072 49.41143 1.000 120.16212 185 ALA C N 1
ATOM 4367 C CA . ALA C 2 186 ? 5.10030 -20.28278 48.62566 1.000 117.22956 185 ALA C CA 1
ATOM 4368 C C . ALA C 2 186 ? 4.30671 -21.54763 48.93288 1.000 128.94480 185 ALA C C 1
ATOM 4369 O O . ALA C 2 186 ? 3.95568 -22.30473 48.01802 1.000 152.74082 185 ALA C O 1
ATOM 4371 N N . ARG C 2 187 ? 4.01307 -21.79663 50.21413 1.000 114.70182 186 ARG C N 1
ATOM 4372 C CA . ARG C 2 187 ? 3.17826 -22.94578 50.55882 1.000 109.48177 186 ARG C CA 1
ATOM 4373 C C . ARG C 2 187 ? 1.82476 -22.86907 49.86181 1.000 117.32249 186 ARG C C 1
ATOM 4374 O O . ARG C 2 187 ? 1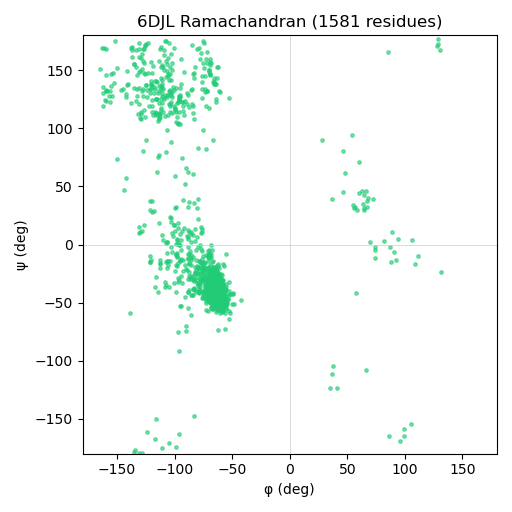.34666 -23.86524 49.30037 1.000 132.54090 186 ARG C O 1
ATOM 4382 N N . TYR C 2 188 ? 1.20135 -21.68664 49.87356 1.000 107.99083 187 TYR C N 1
ATOM 4383 C CA . TYR C 2 188 ? -0.09916 -21.52050 49.22935 1.000 98.32513 187 TYR C CA 1
ATOM 4384 C C . TYR C 2 188 ? -0.02400 -21.82119 47.73576 1.000 97.36315 187 TYR C C 1
ATOM 4385 O O . TYR C 2 188 ? -0.88677 -22.52009 47.18937 1.000 100.24614 187 TYR C O 1
ATOM 4394 N N . ASN C 2 189 ? 0.99832 -21.29536 47.05195 1.000 121.53387 188 ASN C N 1
ATOM 4395 C CA . ASN C 2 189 ? 1.12261 -21.56703 45.62032 1.000 131.44261 188 ASN C CA 1
ATOM 4396 C C . ASN C 2 189 ? 1.33774 -23.05180 45.35399 1.000 134.14651 188 ASN C C 1
ATOM 4397 O O . ASN C 2 189 ? 0.77541 -23.60917 44.40086 1.000 105.61457 188 ASN C O 1
ATOM 4402 N N . ALA C 2 190 ? 2.14788 -23.70824 46.18838 1.000 127.71624 189 ALA C N 1
ATOM 4403 C CA . ALA C 2 190 ? 2.38406 -25.13927 46.02573 1.000 130.00776 189 ALA C CA 1
ATOM 4404 C C . ALA C 2 190 ? 1.08607 -25.92602 46.14619 1.000 129.97561 189 ALA C C 1
ATOM 4405 O O . ALA C 2 190 ? 0.76010 -26.74922 45.28060 1.000 141.34753 189 ALA C O 1
ATOM 4407 N N . ALA C 2 191 ? 0.32910 -25.68188 47.21980 1.000 126.38954 190 ALA C N 1
ATOM 4408 C CA . ALA C 2 191 ? -0.93678 -26.38407 47.40624 1.000 121.39664 190 ALA C CA 1
ATOM 4409 C C . ALA C 2 191 ? -1.89956 -26.10731 46.25568 1.000 127.27705 190 ALA C C 1
ATOM 4410 O O . ALA C 2 191 ? -2.59341 -27.01704 45.78196 1.000 139.53848 190 ALA C O 1
ATOM 4412 N N . MET C 2 192 ? -1.93758 -24.86123 45.77872 1.000 119.93807 191 MET C N 1
ATOM 4413 C CA . MET C 2 192 ? -2.84686 -24.49595 44.69638 1.000 121.24416 191 MET C CA 1
ATOM 4414 C C . MET C 2 192 ? -2.51432 -25.25369 43.41303 1.000 128.21253 191 MET C C 1
ATOM 4415 O O . MET C 2 192 ? -3.36708 -25.94850 42.84162 1.000 118.19204 191 MET C O 1
ATOM 4420 N N . GLY C 2 193 ? -1.27180 -25.12362 42.93833 1.000 130.21338 192 GLY C N 1
ATOM 4421 C CA . GLY C 2 193 ? -0.88195 -25.82712 41.72562 1.000 130.96212 192 GLY C CA 1
ATOM 4422 C C . GLY C 2 193 ? -1.05039 -27.32971 41.84343 1.000 134.80203 192 GLY C C 1
ATOM 4423 O O . GLY C 2 193 ? -1.49935 -27.99293 40.90097 1.000 149.58299 192 GLY C O 1
ATOM 4424 N N . ARG C 2 194 ? -0.70419 -27.88343 43.00886 1.000 116.68464 193 ARG C N 1
ATOM 4425 C CA . ARG C 2 194 ? -0.88796 -29.31095 43.24783 1.000 112.48796 193 ARG C CA 1
ATOM 4426 C C . ARG C 2 194 ? -2.34655 -29.71722 43.05949 1.000 127.75406 193 ARG C C 1
ATOM 4427 O O . ARG C 2 194 ? -2.65669 -30.62906 42.27853 1.000 143.27615 193 ARG C O 1
ATOM 4435 N N . MET C 2 195 ? -3.26367 -29.03392 43.75354 1.000 105.46474 194 MET C N 1
ATOM 4436 C CA . MET C 2 195 ? -4.67211 -29.40124 43.64683 1.000 107.48897 194 MET C CA 1
ATOM 4437 C C . MET C 2 195 ? -5.20228 -29.19566 42.23407 1.000 123.15874 194 MET C C 1
ATOM 4438 O O . MET C 2 195 ? -6.15123 -29.87729 41.82754 1.000 143.99564 194 MET C O 1
ATOM 4443 N N . ARG C 2 196 ? -4.60850 -28.27773 41.46311 1.000 123.33236 195 ARG C N 1
ATOM 4444 C CA . ARG C 2 196 ? -5.11693 -28.08856 40.10786 1.000 122.58017 195 ARG C CA 1
ATOM 4445 C C . ARG C 2 196 ? -4.63713 -29.18260 39.16307 1.000 131.18901 195 ARG C C 1
ATOM 4446 O O . ARG C 2 196 ? -5.40494 -29.64553 38.31073 1.000 137.01202 195 ARG C O 1
ATOM 4454 N N . GLN C 2 197 ? -3.37623 -29.60554 39.28063 1.000 138.84669 196 GLN C N 1
ATOM 4455 C CA . GLN C 2 197 ? -2.92264 -30.69183 38.41862 1.000 146.42720 196 GLN C CA 1
ATOM 4456 C C . GLN C 2 197 ? -3.60764 -32.00205 38.79042 1.000 135.27918 196 GLN C C 1
ATOM 4457 O O . GLN C 2 197 ? -3.93357 -32.81176 37.91153 1.000 149.94176 196 GLN C O 1
ATOM 4463 N N . LEU C 2 198 ? -3.86119 -32.21988 40.08347 1.000 121.30123 197 LEU C N 1
ATOM 4464 C CA . LEU C 2 198 ? -4.66240 -33.37488 40.47181 1.000 114.11290 197 LEU C CA 1
ATOM 4465 C C . LEU C 2 198 ? -6.08314 -33.25185 39.92951 1.000 121.48700 197 LEU C C 1
ATOM 4466 O O . LEU C 2 198 ? -6.69084 -34.24886 39.51141 1.000 144.68999 197 LEU C O 1
ATOM 4471 N N . GLU C 2 199 ? -6.61715 -32.02714 39.90352 1.000 107.86313 198 GLU C N 1
ATOM 4472 C CA . GLU C 2 199 ? -7.93790 -31.79654 39.32580 1.000 118.66408 198 GLU C CA 1
ATOM 4473 C C . GLU C 2 199 ? -7.97645 -32.21346 37.86147 1.000 135.25867 198 GLU C C 1
ATOM 4474 O O . GLU C 2 199 ? -8.84691 -32.98877 37.44819 1.000 142.55795 198 GLU C O 1
ATOM 4480 N N . LYS C 2 200 ? -7.03310 -31.71188 37.05768 1.000 155.94526 199 LYS C N 1
ATOM 4481 C CA . LYS C 2 200 ? -7.01716 -32.06871 35.64333 1.000 155.19740 199 LYS C CA 1
ATOM 4482 C C . LYS C 2 200 ? -6.68975 -33.54020 35.42336 1.000 149.98651 199 LYS C C 1
ATOM 4483 O O . LYS C 2 200 ? -7.01682 -34.08025 34.36096 1.000 148.03224 199 LYS C O 1
ATOM 4489 N N . LYS C 2 201 ? -6.05977 -34.20334 36.39766 1.000 146.15399 200 LYS C N 1
ATOM 4490 C CA . LYS C 2 201 ? -5.87455 -35.64612 36.28570 1.000 145.64663 200 LYS C CA 1
ATOM 4491 C C . LYS C 2 201 ? -7.15839 -36.41532 36.57169 1.000 119.78413 200 LYS C C 1
ATOM 4492 O O . LYS C 2 201 ? -7.34872 -37.50867 36.02940 1.000 125.75975 200 LYS C O 1
ATOM 4498 N N . LEU C 2 202 ? -8.04058 -35.88156 37.41621 1.000 130.02965 201 LEU C N 1
ATOM 4499 C CA . LEU C 2 202 ? -9.23301 -36.60357 37.85201 1.000 111.87030 201 LEU C CA 1
ATOM 4500 C C . LEU C 2 202 ? -10.51666 -35.85571 37.50276 1.000 131.31666 201 LEU C C 1
ATOM 4501 O O . LEU C 2 202 ? -11.48538 -35.88177 38.26176 1.000 117.05788 201 LEU C O 1
ATOM 4506 N N . LYS C 2 203 ? -10.55577 -35.21021 36.33226 1.000 115.63875 202 LYS C N 1
ATOM 4507 C CA . LYS C 2 203 ? -11.62390 -34.25146 36.04052 1.000 121.45596 202 LYS C CA 1
ATOM 4508 C C . LYS C 2 203 ? -13.00001 -34.91096 36.03363 1.000 112.72607 202 LYS C C 1
ATOM 4509 O O . LYS C 2 203 ? -13.94485 -34.40653 36.65285 1.000 107.98715 202 LYS C O 1
ATOM 4515 N N . ARG C 2 204 ? -13.13836 -36.03205 35.32449 1.000 100.74117 203 ARG C N 1
ATOM 4516 C CA . ARG C 2 204 ? -14.44728 -36.66770 35.20778 1.000 118.40300 203 ARG C CA 1
ATOM 4517 C C . ARG C 2 204 ? -14.93546 -37.18431 36.55734 1.000 122.55361 203 ARG C C 1
ATOM 4518 O O . ARG C 2 204 ? -16.10579 -36.99395 36.91779 1.000 131.72238 203 ARG C O 1
ATOM 4526 N N . ALA C 2 205 ? -14.04679 -37.82082 37.32512 1.000 106.16050 204 ALA C N 1
ATOM 4527 C CA . ALA C 2 205 ? -14.44126 -38.37124 38.61775 1.000 111.34359 204 ALA C CA 1
ATOM 4528 C C . ALA C 2 205 ? -14.89222 -37.27724 39.57515 1.000 112.52544 204 ALA C C 1
ATOM 4529 O O . ALA C 2 205 ? -15.86763 -37.45501 40.31171 1.000 112.80282 204 ALA C O 1
ATOM 4531 N N . ILE C 2 206 ? -14.19486 -36.13883 39.57856 1.000 121.09758 205 ILE C N 1
ATOM 4532 C CA . ILE C 2 206 ? -14.53567 -35.05397 40.49648 1.000 112.31675 205 ILE C CA 1
ATOM 4533 C C . ILE C 2 206 ? -15.93541 -34.52885 40.20524 1.000 112.83745 205 ILE C C 1
ATOM 4534 O O . ILE C 2 206 ? -16.77499 -34.40843 41.10763 1.000 118.89518 205 ILE C O 1
ATOM 4539 N N . ASN C 2 207 ? -16.20574 -34.20315 38.93771 1.000 99.44048 206 ASN C N 1
ATOM 4540 C CA . ASN C 2 207 ? -17.52418 -33.69456 38.57560 1.000 112.35315 206 ASN C CA 1
ATOM 4541 C C . ASN C 2 207 ? -18.60987 -34.73419 38.81467 1.000 121.02275 206 ASN C C 1
ATOM 4542 O O . ASN C 2 207 ? -19.74173 -34.37836 39.16313 1.000 119.99553 206 ASN C O 1
ATOM 4547 N N . LYS C 2 208 ? -18.29271 -36.01963 38.63724 1.000 119.76922 207 LYS C N 1
ATOM 4548 C CA . LYS C 2 208 ? -19.29023 -37.05085 38.89698 1.000 116.86794 207 LYS C CA 1
ATOM 4549 C C . LYS C 2 208 ? -19.50441 -37.27574 40.39093 1.000 105.28050 207 LYS C C 1
ATOM 4550 O O . LYS C 2 208 ? -20.56882 -37.76153 40.78932 1.000 99.98215 207 LYS C O 1
ATOM 4556 N N . SER C 2 209 ? -18.53425 -36.90422 41.22423 1.000 97.47313 208 SER C N 1
ATOM 4557 C CA . SER C 2 209 ? -18.57796 -37.15300 42.65855 1.000 95.98390 208 SER C CA 1
ATOM 4558 C C . SER C 2 209 ? -18.92786 -35.91662 43.47347 1.000 96.71312 208 SER C C 1
ATOM 4559 O O . SER C 2 209 ? -19.01037 -36.00972 44.70215 1.000 106.94834 208 SER C O 1
ATOM 4562 N N . LYS C 2 210 ? -19.11088 -34.76359 42.82990 1.000 89.98550 209 LYS C N 1
ATOM 4563 C CA . LYS C 2 210 ? -19.47970 -33.54518 43.55107 1.000 91.15429 209 LYS C CA 1
ATOM 4564 C C . LYS C 2 210 ? -20.67094 -33.71755 44.49019 1.000 96.61971 209 LYS C C 1
ATOM 4565 O O . LYS C 2 210 ? -20.54760 -33.34993 45.67004 1.000 127.23254 209 LYS C O 1
ATOM 4571 N N . PRO C 2 211 ? -21.82026 -34.26210 44.06682 1.000 85.40515 210 PRO C N 1
ATOM 4572 C CA . PRO C 2 211 ? -22.98699 -34.27428 44.97035 1.000 98.68196 210 PRO C CA 1
ATOM 4573 C C . PRO C 2 211 ? -22.76346 -35.04116 46.26049 1.000 98.05893 210 PRO C C 1
ATOM 4574 O O . PRO C 2 211 ? -23.30777 -34.65075 47.30354 1.000 102.47861 210 PRO C O 1
ATOM 4578 N N . TYR C 2 212 ? -21.97573 -36.11796 46.22513 1.000 89.95808 211 TYR C N 1
ATOM 4579 C CA . TYR C 2 212 ? -21.67777 -36.84908 47.45176 1.000 78.96229 211 TYR C CA 1
ATOM 4580 C C . TYR C 2 212 ? -20.94855 -35.96383 48.45090 1.000 97.64003 211 TYR C C 1
ATOM 4581 O O . TYR C 2 212 ? -21.34106 -35.87337 49.61808 1.000 111.24530 211 TYR C O 1
ATOM 4590 N N . PHE C 2 213 ? -19.88006 -35.29942 48.00988 1.000 85.75523 212 PHE C N 1
ATOM 4591 C CA . PHE C 2 213 ? -19.10028 -34.48859 48.93639 1.000 87.54847 212 PHE C CA 1
ATOM 4592 C C . PHE C 2 213 ? -19.85768 -33.24100 49.37234 1.000 86.53511 212 PHE C C 1
ATOM 4593 O O . PHE C 2 213 ? -19.66227 -32.75877 50.49559 1.000 93.59355 212 PHE C O 1
ATOM 4601 N N . GLU C 2 214 ? -20.72823 -32.71313 48.51180 1.000 75.67808 213 GLU C N 1
ATOM 4602 C CA . GLU C 2 214 ? -21.56597 -31.58756 48.91013 1.000 85.43234 213 GLU C CA 1
ATOM 4603 C C . GLU C 2 214 ? -22.54007 -31.99943 50.00879 1.000 101.34267 213 GLU C C 1
ATOM 4604 O O . GLU C 2 214 ? -22.61867 -31.35541 51.06723 1.000 124.44142 213 GLU C O 1
ATOM 4610 N N . LEU C 2 215 ? -23.28125 -33.08662 49.77676 1.000 98.74160 214 LEU C N 1
ATOM 4611 C CA . LEU C 2 215 ? -24.22514 -33.56846 50.77839 1.000 92.40624 214 LEU C CA 1
ATOM 4612 C C . LEU C 2 215 ? -23.51561 -33.94299 52.07298 1.000 83.74527 214 LEU C C 1
ATOM 4613 O O . LEU C 2 215 ? -24.02872 -33.68451 53.16802 1.000 108.02398 214 LEU C O 1
ATOM 4618 N N . LYS C 2 216 ? -22.33224 -34.55123 51.96894 1.000 71.41660 215 LYS C N 1
ATOM 4619 C CA . LYS C 2 216 ? -21.57994 -34.90187 53.16724 1.000 70.54690 215 LYS C CA 1
ATOM 4620 C C . LYS C 2 216 ? -21.15888 -33.65430 53.92904 1.000 85.55599 215 LYS C C 1
ATOM 4621 O O . LYS C 2 216 ? -21.17916 -33.63655 55.16595 1.000 105.71791 215 LYS C O 1
ATOM 4627 N N . ALA C 2 217 ? -20.77028 -32.59926 53.20890 1.000 79.40376 216 ALA C N 1
ATOM 4628 C CA . ALA C 2 217 ? -20.46980 -31.33464 53.87142 1.000 96.25890 216 ALA C CA 1
ATOM 4629 C C . ALA C 2 217 ? -21.68075 -30.82853 54.64595 1.000 90.22395 216 ALA C C 1
ATOM 4630 O O . ALA C 2 217 ? -21.57701 -30.48679 55.83312 1.000 85.72921 216 ALA C O 1
ATOM 4632 N N . LYS C 2 218 ? -22.84730 -30.79329 53.99102 1.000 87.49171 217 LYS C N 1
ATOM 4633 C CA . LYS C 2 218 ? -24.05862 -30.33370 54.66700 1.000 75.02063 217 LYS C CA 1
ATOM 4634 C C . LYS C 2 218 ? -24.32633 -31.14270 55.93129 1.000 73.42996 217 LYS C C 1
ATOM 4635 O O . LYS C 2 218 ? -24.55494 -30.57966 57.01123 1.000 82.24292 217 LYS C O 1
ATOM 4641 N N . TYR C 2 219 ? -24.30060 -32.47197 55.81584 1.000 109.45640 218 TYR C N 1
ATOM 4642 C CA . TYR C 2 219 ? -24.56269 -33.30820 56.98168 1.000 100.36623 218 TYR C CA 1
ATOM 4643 C C . TYR C 2 219 ? -23.54552 -33.04831 58.08272 1.000 84.84943 218 TYR C C 1
ATOM 4644 O O . TYR C 2 219 ? -23.89413 -33.05616 59.26616 1.000 90.34698 218 TYR C O 1
ATOM 4653 N N . TYR C 2 220 ? -22.28845 -32.79058 57.71906 1.000 70.78314 219 TYR C N 1
ATOM 4654 C CA . TYR C 2 220 ? -21.29367 -32.51989 58.75025 1.000 77.25202 219 TYR C CA 1
ATOM 4655 C C . TYR C 2 220 ? -21.59900 -31.21970 59.48228 1.000 84.80896 219 TYR C C 1
ATOM 4656 O O . TYR C 2 220 ? -21.50618 -31.15980 60.71504 1.000 98.75689 219 TYR C O 1
ATOM 4665 N N . VAL C 2 221 ? -21.97093 -30.17183 58.74242 1.000 76.53528 220 VAL C N 1
ATOM 4666 C CA . VAL C 2 221 ? -22.33361 -28.90519 59.37684 1.000 84.52266 220 VAL C CA 1
ATOM 4667 C C . VAL C 2 221 ? -23.50047 -29.10359 60.33700 1.000 96.54921 220 VAL C C 1
ATOM 4668 O O . VAL C 2 221 ? -23.46763 -28.65318 61.49172 1.000 114.32441 220 VAL C O 1
ATOM 4672 N N . GLN C 2 222 ? -24.55613 -29.77615 59.86929 1.000 94.27663 221 GLN C N 1
ATOM 4673 C CA . GLN C 2 222 ? -25.70598 -30.02441 60.73412 1.000 73.02154 221 GLN C CA 1
ATOM 4674 C C . GLN C 2 222 ? -25.30553 -30.83047 61.96550 1.000 71.62093 221 GLN C C 1
ATOM 4675 O O . GLN C 2 222 ? -25.78593 -30.56900 63.07680 1.000 71.65774 221 GLN C O 1
ATOM 4681 N N . LEU C 2 223 ? -24.40412 -31.79860 61.79032 1.000 70.62631 222 LEU C N 1
ATOM 4682 C CA . LEU C 2 223 ? -23.98021 -32.62973 62.91005 1.000 84.62075 222 LEU C CA 1
ATOM 4683 C C . LEU C 2 223 ? -23.21827 -31.81764 63.94633 1.000 77.68403 222 LEU C C 1
ATOM 4684 O O . LEU C 2 223 ? -23.42667 -31.99504 65.15150 1.000 76.48788 222 LEU C O 1
ATOM 4689 N N . GLU C 2 224 ? -22.33686 -30.91624 63.50535 1.000 82.17666 223 GLU C N 1
ATOM 4690 C CA . GLU C 2 224 ? -21.60558 -30.11389 64.47941 1.000 85.15426 223 GLU C CA 1
ATOM 4691 C C . GLU C 2 224 ? -22.51529 -29.09656 65.16021 1.000 81.58749 223 GLU C C 1
ATOM 4692 O O . GLU C 2 224 ? -22.30899 -28.78121 66.33932 1.000 92.70879 223 GLU C O 1
ATOM 4698 N N . GLN C 2 225 ? -23.53739 -28.59425 64.45729 1.000 73.54570 224 GLN C N 1
ATOM 4699 C CA . GLN C 2 225 ? -24.49621 -27.70516 65.10981 1.000 74.44793 224 GLN C CA 1
ATOM 4700 C C . GLN C 2 225 ? -25.28137 -28.44369 66.18945 1.000 86.92658 224 GLN C C 1
ATOM 4701 O O . GLN C 2 225 ? -25.38916 -27.97096 67.32949 1.000 74.21188 224 GLN C O 1
ATOM 4707 N N . LEU C 2 226 ? -25.82957 -29.61510 65.85141 1.000 101.15583 225 LEU C N 1
ATOM 4708 C CA . LEU C 2 226 ? -26.58372 -30.38439 66.83733 1.000 71.13057 225 LEU C CA 1
ATOM 4709 C C . LEU C 2 226 ? -25.70451 -30.82293 68.00112 1.000 70.53143 225 LEU C C 1
ATOM 4710 O O . LEU C 2 226 ? -26.16955 -30.87583 69.14547 1.000 77.26637 225 LEU C O 1
ATOM 4715 N N . LYS C 2 227 ? -24.43524 -31.13592 67.73359 1.000 88.54507 226 LYS C N 1
ATOM 4716 C CA . LYS C 2 227 ? -23.52651 -31.51300 68.81120 1.000 75.26252 226 LYS C CA 1
ATOM 4717 C C . LYS C 2 227 ? -23.23245 -30.32462 69.71462 1.000 87.46211 226 LYS C C 1
ATOM 4718 O O . LYS C 2 227 ? -23.10078 -30.48254 70.93464 1.000 93.27680 226 LYS C O 1
ATOM 4724 N N . LYS C 2 228 ? -23.12171 -29.12799 69.12964 1.000 94.18346 227 LYS C N 1
ATOM 4725 C CA . LYS C 2 228 ? -23.00492 -27.91245 69.92998 1.000 75.04414 227 LYS C CA 1
ATOM 4726 C C . LYS C 2 228 ? -24.21611 -27.74362 70.83850 1.000 73.77689 227 LYS C C 1
ATOM 4727 O O . LYS C 2 228 ? -24.07684 -27.45405 72.03400 1.000 98.14671 227 LYS C O 1
ATOM 4733 N N . THR C 2 229 ? -25.41842 -27.92432 70.28329 1.000 73.27440 228 THR C N 1
ATOM 4734 C CA . THR C 2 229 ? -26.62985 -27.84935 71.09528 1.000 73.19385 228 THR C CA 1
ATOM 4735 C C . THR C 2 229 ? -26.57680 -28.84293 72.24904 1.000 78.53649 228 THR C C 1
ATOM 4736 O O . THR C 2 229 ? -26.88452 -28.49810 73.39806 1.000 94.98020 228 THR C O 1
ATOM 4740 N N . VAL C 2 230 ? -26.17823 -30.08538 71.95725 1.000 85.08641 229 VAL C N 1
ATOM 4741 C CA . VAL C 2 230 ? -26.10375 -31.11413 72.99135 1.000 76.54259 229 VAL C CA 1
ATOM 4742 C C . VAL C 2 230 ? -25.12391 -30.70678 74.08460 1.000 71.63747 229 VAL C C 1
ATOM 4743 O O . VAL C 2 230 ? -25.40918 -30.85327 75.28059 1.000 71.11713 229 VAL C O 1
ATOM 4747 N N . ASP C 2 231 ? -23.95792 -30.18398 73.69560 1.000 71.82337 230 ASP C N 1
ATOM 4748 C CA . ASP C 2 231 ? -22.96980 -29.77467 74.68826 1.000 72.94537 230 ASP C CA 1
ATOM 4749 C C . ASP C 2 231 ? -23.50248 -28.65296 75.57002 1.000 75.68145 230 ASP C C 1
ATOM 4750 O O . ASP C 2 231 ? -23.33598 -28.68566 76.79662 1.000 85.09321 230 ASP C O 1
ATOM 4755 N N . ASP C 2 232 ? -24.15633 -27.65499 74.96517 1.000 81.58700 231 ASP C N 1
ATOM 4756 C CA . ASP C 2 232 ? -24.67637 -26.53539 75.74711 1.000 84.62039 231 ASP C CA 1
ATOM 4757 C C . ASP C 2 232 ? -25.76610 -26.98771 76.71403 1.000 83.46686 231 ASP C C 1
ATOM 4758 O O . ASP C 2 232 ? -25.79427 -26.55632 77.87530 1.000 76.83704 231 ASP C O 1
ATOM 4763 N N . LEU C 2 233 ? -26.67338 -27.85802 76.25717 1.000 101.41865 232 LEU C N 1
ATOM 4764 C CA . LEU C 2 233 ? -27.69588 -28.38483 77.15773 1.000 72.73624 232 LEU C CA 1
ATOM 4765 C C . LEU C 2 233 ? -27.07251 -29.20752 78.27715 1.000 72.39657 232 LEU C C 1
ATOM 4766 O O . LEU C 2 233 ? -27.55284 -29.18483 79.41793 1.000 72.57809 232 LEU C O 1
ATOM 4771 N N . GLN C 2 234 ? -25.99546 -29.93449 77.97204 1.000 72.15813 233 GLN C N 1
ATOM 4772 C CA . GLN C 2 234 ? -25.27257 -30.64985 79.01712 1.000 84.52536 233 GLN C CA 1
ATOM 4773 C C . GLN C 2 234 ? -24.72246 -29.68455 80.05833 1.000 93.07853 233 GLN C C 1
ATOM 4774 O O . GLN C 2 234 ? -24.80285 -29.94887 81.26445 1.000 74.00762 233 GLN C O 1
ATOM 4780 N N . ALA C 2 235 ? -24.16916 -28.55193 79.60984 1.000 95.78411 234 ALA C N 1
ATOM 4781 C CA . ALA C 2 235 ? -23.62197 -27.57259 80.54516 1.000 76.30104 234 ALA C CA 1
ATOM 4782 C C . ALA C 2 235 ? -24.71601 -26.96138 81.41518 1.000 76.36005 234 ALA C C 1
ATOM 4783 O O . ALA C 2 235 ? -24.52873 -26.77315 82.62653 1.000 77.17153 234 ALA C O 1
ATOM 4785 N N . LYS C 2 236 ? -25.86654 -26.64359 80.81572 1.000 84.99817 235 LYS C N 1
ATOM 4786 C CA . LYS C 2 236 ? -26.99315 -26.15360 81.60331 1.000 75.94067 235 LYS C CA 1
ATOM 4787 C C . LYS C 2 236 ? -27.40946 -27.17737 82.65481 1.000 82.25603 235 LYS C C 1
ATOM 4788 O O . LYS C 2 236 ? -27.61625 -26.83275 83.82657 1.000 93.80274 235 LYS C O 1
ATOM 4794 N N . LEU C 2 237 ? -27.51865 -28.45005 82.25583 1.000 73.94281 236 LEU C N 1
ATOM 4795 C CA . LEU C 2 237 ? -27.90165 -29.49711 83.20014 1.000 73.53524 236 LEU C CA 1
ATOM 4796 C C . LEU C 2 237 ? -26.91657 -29.58171 84.35952 1.000 74.41619 236 LEU C C 1
ATOM 4797 O O . LEU C 2 237 ? -27.31307 -29.56307 85.53375 1.000 79.69983 236 LEU C O 1
ATOM 4802 N N . THR C 2 238 ? -25.62137 -29.67547 84.04432 1.000 74.97729 237 THR C N 1
ATOM 4803 C CA . THR C 2 238 ? -24.60478 -29.74066 85.08931 1.000 76.33322 237 THR C CA 1
ATOM 4804 C C . THR C 2 238 ? -24.69983 -28.54611 86.02836 1.000 77.44440 237 THR C C 1
ATOM 4805 O O . THR C 2 238 ? -24.55119 -28.69417 87.24788 1.000 86.43656 237 THR C O 1
ATOM 4809 N N . LEU C 2 239 ? -24.95886 -27.35306 85.48294 1.000 83.75926 238 LEU C N 1
ATOM 4810 C CA . LEU C 2 239 ? -25.09733 -26.18182 86.34275 1.000 83.44472 238 LEU C CA 1
ATOM 4811 C C . LEU C 2 239 ? -26.29315 -26.32040 87.28002 1.000 78.44938 238 LEU C C 1
ATOM 4812 O O . LEU C 2 239 ? -26.19521 -25.99504 88.47046 1.000 79.45770 238 LEU C O 1
ATOM 4817 N N . ALA C 2 240 ? -27.42676 -26.80828 86.76695 1.000 80.43761 239 ALA C N 1
ATOM 4818 C CA . ALA C 2 240 ? -28.59826 -27.00135 87.61867 1.000 76.74367 239 ALA C CA 1
ATOM 4819 C C . ALA C 2 240 ? -28.29089 -27.96257 88.75964 1.000 76.85887 239 ALA C C 1
ATOM 4820 O O . ALA C 2 240 ? -28.59622 -27.68336 89.92792 1.000 85.03540 239 ALA C O 1
ATOM 4822 N N . LYS C 2 241 ? -27.67617 -29.10427 88.43812 1.000 76.45364 240 LYS C N 1
ATOM 4823 C CA . LYS C 2 241 ? -27.27536 -30.03570 89.48627 1.000 77.07947 240 LYS C CA 1
ATOM 4824 C C . LYS C 2 241 ? -26.31735 -29.37524 90.47189 1.000 78.69766 240 LYS C C 1
ATOM 4825 O O . LYS C 2 241 ? -26.36024 -29.66789 91.67269 1.000 83.72862 240 LYS C O 1
ATOM 4831 N N . GLY C 2 242 ? -25.46629 -28.46775 89.99211 1.000 79.45837 241 GLY C N 1
ATOM 4832 C CA . GLY C 2 242 ? -24.60217 -27.73154 90.90072 1.000 103.82861 241 GLY C CA 1
ATOM 4833 C C . GLY C 2 242 ? -25.38304 -26.87940 91.88279 1.000 107.57756 241 GLY C C 1
ATOM 4834 O O . GLY C 2 242 ? -25.07785 -26.84974 93.07822 1.000 107.75737 241 GLY C O 1
ATOM 4835 N N . GLU C 2 243 ? -26.40257 -26.16906 91.38876 1.000 80.97293 242 GLU C N 1
ATOM 4836 C CA . GLU C 2 243 ? -27.25304 -25.38403 92.28024 1.000 81.45561 242 GLU C CA 1
ATOM 4837 C C . GLU C 2 243 ? -27.92681 -26.27089 93.32158 1.000 80.98368 242 GLU C C 1
ATOM 4838 O O . GLU C 2 243 ? -27.97990 -25.92152 94.50976 1.000 82.02736 242 GLU C O 1
ATOM 4844 N N . TYR C 2 244 ? -28.44122 -27.42602 92.89286 1.000 79.65553 243 TYR C N 1
ATOM 4845 C CA . TYR C 2 244 ? -29.02147 -28.38517 93.82919 1.000 79.57133 243 TYR C CA 1
ATOM 4846 C C . TYR C 2 244 ? -28.02120 -28.76464 94.91693 1.000 81.02005 243 TYR C C 1
ATOM 4847 O O . TYR C 2 244 ? -28.29697 -28.63246 96.11895 1.000 81.86307 243 TYR C O 1
ATOM 4856 N N . LYS C 2 245 ? -26.84471 -29.24140 94.50286 1.000 81.56809 244 LYS C N 1
ATOM 4857 C CA . LYS C 2 245 ? -25.82432 -29.64761 95.46084 1.000 83.44331 244 LYS C CA 1
ATOM 4858 C C . LYS C 2 245 ? -25.49490 -28.51314 96.42111 1.000 88.27818 244 LYS C C 1
ATOM 4859 O O . LYS C 2 245 ? -25.26513 -28.74621 97.61326 1.000 102.41541 244 LYS C O 1
ATOM 4865 N N . MET C 2 246 ? -25.49996 -27.27307 95.92430 1.000 100.91237 245 MET C N 1
ATOM 4866 C CA . MET C 2 246 ? -25.14140 -26.13096 96.75963 1.000 86.76655 245 MET C CA 1
ATOM 4867 C C . MET C 2 246 ? -26.20821 -25.85683 97.81254 1.000 86.59630 245 MET C C 1
ATOM 4868 O O . MET C 2 246 ? -25.89229 -25.65950 98.99379 1.000 88.24255 245 MET C O 1
ATOM 4873 N N . ALA C 2 247 ? -27.47973 -25.83436 97.40270 1.000 84.85367 246 ALA C N 1
ATOM 4874 C CA . ALA C 2 247 ? -28.55796 -25.65362 98.37113 1.000 84.78941 246 ALA C CA 1
ATOM 4875 C C . ALA C 2 247 ? -28.51674 -26.73620 99.44237 1.000 92.53206 246 ALA C C 1
ATOM 4876 O O . ALA C 2 247 ? -28.65879 -26.45065 100.64114 1.000 99.89781 246 ALA C O 1
ATOM 4878 N N . LEU C 2 248 ? -28.30586 -27.98680 99.02924 1.000 91.97931 247 LEU C N 1
ATOM 4879 C CA . LEU C 2 248 ? -28.15957 -29.06035 100.00487 1.000 105.09268 247 LEU C CA 1
ATOM 4880 C C . LEU C 2 248 ? -27.00109 -28.78185 100.95813 1.000 87.95844 247 LEU C C 1
ATOM 4881 O O . LEU C 2 248 ? -27.12829 -28.96095 102.17956 1.000 89.20496 247 LEU C O 1
ATOM 4886 N N . LYS C 2 249 ? -25.87304 -28.30707 100.41918 1.000 119.74653 248 LYS C N 1
ATOM 4887 C CA . LYS C 2 249 ? -24.68667 -28.10672 101.24398 1.000 91.50359 248 LYS C CA 1
ATOM 4888 C C . LYS C 2 249 ? -24.91013 -27.02473 102.28854 1.000 92.66898 248 LYS C C 1
ATOM 4889 O O . LYS C 2 249 ? -24.53679 -27.19815 103.45376 1.000 106.72348 248 LYS C O 1
ATOM 4895 N N . ASN C 2 250 ? -25.51069 -25.89597 101.90235 1.000 118.31035 249 ASN C N 1
ATOM 4896 C CA . ASN C 2 250 ? -25.75363 -24.87553 102.91705 1.000 136.68425 249 ASN C CA 1
ATOM 4897 C C . ASN C 2 250 ? -26.87134 -25.28187 103.87314 1.000 121.20012 249 ASN C C 1
ATOM 4898 O O . ASN C 2 250 ? -26.92585 -24.77045 104.99933 1.000 142.39811 249 ASN C O 1
ATOM 4903 N N . LEU C 2 251 ? -27.74283 -26.20902 103.46493 1.000 90.84231 250 LEU C N 1
ATOM 4904 C CA . LEU C 2 251 ? -28.73092 -26.74191 104.39899 1.000 90.16693 250 LEU C CA 1
ATOM 4905 C C . LEU C 2 251 ? -28.05943 -27.55006 105.50900 1.000 92.12229 250 LEU C C 1
ATOM 4906 O O . LEU C 2 251 ? -28.29677 -27.30883 106.70461 1.000 103.88050 250 LEU C O 1
ATOM 4911 N N . GLU C 2 252 ? -27.19840 -28.50679 105.14096 1.000 102.29434 251 GLU C N 1
ATOM 4912 C CA . GLU C 2 252 ? -26.46414 -29.21150 106.18904 1.000 103.44404 251 GLU C CA 1
ATOM 4913 C C . GLU C 2 252 ? -25.48192 -28.29538 106.90827 1.000 110.94761 251 GLU C C 1
ATOM 4914 O O . GLU C 2 252 ? -25.07092 -28.60933 108.03122 1.000 123.17600 251 GLU C O 1
ATOM 4920 N N . MET C 2 253 ? -25.11161 -27.16498 106.29628 1.000 115.74929 252 MET C N 1
ATOM 4921 C CA . MET C 2 253 ? -24.36273 -26.14228 107.02140 1.000 114.36060 252 MET C CA 1
ATOM 4922 C C . MET C 2 253 ? -25.20068 -25.54031 108.14071 1.000 122.84566 252 MET C C 1
ATOM 4923 O O . MET C 2 253 ? -24.69587 -25.31456 109.24660 1.000 150.22539 252 MET C O 1
ATOM 4928 N N . ILE C 2 254 ? -26.47828 -25.25726 107.86757 1.000 115.13384 253 ILE C N 1
ATOM 4929 C CA . ILE C 2 254 ? -27.37500 -24.79456 108.92502 1.000 97.99954 253 ILE C CA 1
ATOM 4930 C C . ILE C 2 254 ? -27.47053 -25.83631 110.03129 1.000 124.95401 253 ILE C C 1
ATOM 4931 O O . ILE C 2 254 ? -27.40037 -25.50724 111.22514 1.000 143.59157 253 ILE C O 1
ATOM 4936 N N . SER C 2 255 ? -27.62411 -27.11169 109.65601 1.000 142.03038 254 SER C N 1
ATOM 4937 C CA . SER C 2 255 ? -27.68467 -28.16069 110.67277 1.000 143.34756 254 SER C CA 1
ATOM 4938 C C . SER C 2 255 ? -26.42136 -28.18165 111.52996 1.000 147.30032 254 SER C C 1
ATOM 4939 O O . SER C 2 255 ? -26.49868 -28.27995 112.76260 1.000 158.68618 254 SER C O 1
ATOM 4942 N N . ASP C 2 256 ? -25.24738 -28.08135 110.89646 1.000 129.78915 255 ASP C N 1
ATOM 4943 C CA . ASP C 2 256 ? -23.99698 -28.08253 111.65243 1.000 137.14610 255 ASP C CA 1
ATOM 4944 C C . ASP C 2 256 ? -23.86638 -26.85005 112.54183 1.000 145.01609 255 ASP C C 1
ATOM 4945 O O . ASP C 2 256 ? -23.28366 -26.93147 113.62972 1.000 150.31453 255 ASP C O 1
ATOM 4950 N N . GLU C 2 257 ? -24.38295 -25.69993 112.09848 1.000 139.82246 256 GLU C N 1
ATOM 4951 C CA . GLU C 2 257 ? -24.38368 -24.52373 112.96219 1.000 125.29699 256 GLU C CA 1
ATOM 4952 C C . GLU C 2 257 ? -25.30683 -24.71454 114.15662 1.000 136.99015 256 GLU C C 1
ATOM 4953 O O . GLU C 2 257 ? -25.05935 -24.14560 115.22702 1.000 139.72874 256 GLU C O 1
ATOM 4959 N N . ILE C 2 258 ? -26.36874 -25.50925 113.99789 1.000 138.13064 257 ILE C N 1
ATOM 4960 C CA . ILE C 2 258 ? -27.19086 -25.85314 115.15289 1.000 133.35730 257 ILE C CA 1
ATOM 4961 C C . ILE C 2 258 ? -26.46932 -26.85576 116.04879 1.000 143.08625 257 ILE C C 1
ATOM 4962 O O . ILE C 2 258 ? -26.70555 -26.89124 117.26212 1.000 129.34175 257 ILE C O 1
ATOM 4967 N N . HIS C 2 259 ? -25.56919 -27.66847 115.48457 1.000 180.93400 258 HIS C N 1
ATOM 4968 C CA . HIS C 2 259 ? -24.83483 -28.63710 116.29904 1.000 194.45569 258 HIS C CA 1
ATOM 4969 C C . HIS C 2 259 ? -24.02767 -27.94582 117.39491 1.000 189.18200 258 HIS C C 1
ATOM 4970 O O . HIS C 2 259 ? -24.14726 -28.28707 118.57754 1.000 195.86983 258 HIS C O 1
ATOM 4977 N N . GLU C 2 260 ? -23.19224 -26.97292 117.02119 1.000 167.59085 259 GLU C N 1
ATOM 4978 C CA . GLU C 2 260 ? -22.37155 -26.29454 118.01992 1.000 157.68790 259 GLU C CA 1
ATOM 4979 C C . GLU C 2 260 ? -23.20897 -25.40898 118.93359 1.000 154.24683 259 GLU C C 1
ATOM 4980 O O . GLU C 2 260 ? -22.84233 -25.20063 120.09627 1.000 154.52943 259 GLU C O 1
ATOM 4986 N N . ARG C 2 261 ? -24.32677 -24.87823 118.43114 1.000 151.54166 260 ARG C N 1
ATOM 4987 C CA . ARG C 2 261 ? -25.22314 -24.10500 119.28479 1.000 153.31976 260 ARG C CA 1
ATOM 4988 C C . ARG C 2 261 ? -25.84476 -24.98441 120.36223 1.000 172.53617 260 ARG C C 1
ATOM 4989 O O . ARG C 2 261 ? -25.97049 -24.56743 121.51968 1.000 189.41783 260 ARG C O 1
ATOM 4997 N N . ARG C 2 262 ? -26.23951 -26.20822 119.99962 1.000 174.39996 261 ARG C N 1
ATOM 4998 C CA . ARG C 2 262 ? -26.74314 -27.15101 120.99312 1.000 176.11716 261 ARG C CA 1
ATOM 4999 C C . ARG C 2 262 ? -25.61925 -27.69549 121.86742 1.000 170.11785 261 ARG C C 1
ATOM 5000 O O . ARG C 2 262 ? -25.85420 -28.04422 123.03020 1.000 166.80428 261 ARG C O 1
ATOM 5008 N N . ARG C 2 263 ? -24.39794 -27.77363 121.32943 1.000 168.41278 262 ARG C N 1
ATOM 5009 C CA . ARG C 2 263 ? -23.26826 -28.29850 122.08763 1.000 169.83975 262 ARG C CA 1
ATOM 5010 C C . ARG C 2 263 ? -22.86581 -27.38629 123.23941 1.000 181.12873 262 ARG C C 1
ATOM 5011 O O . ARG C 2 263 ? -22.25793 -27.86236 124.20497 1.000 191.72667 262 ARG C O 1
ATOM 5019 N N . SER C 2 264 ? -23.19419 -26.09289 123.16499 1.000 185.54827 263 SER C N 1
ATOM 5020 C CA . SER C 2 264 ? -22.84105 -25.17740 124.24687 1.000 192.88641 263 SER C CA 1
ATOM 5021 C C . SER C 2 264 ? -23.46176 -25.62013 125.56775 1.000 200.84764 263 SER C C 1
ATOM 5022 O O . SER C 2 264 ? -22.79554 -25.60431 126.61034 1.000 204.25102 263 SER C O 1
ATOM 5025 N N . SER C 2 265 ? -24.72932 -26.02916 125.53760 1.000 185.12818 264 SER C N 1
ATOM 5026 C CA . SER C 2 265 ? -25.42849 -26.56407 126.70686 1.000 162.79563 264 SER C CA 1
ATOM 5027 C C . SER C 2 265 ? -25.34876 -25.63123 127.91416 1.000 150.27389 264 SER C C 1
ATOM 5028 O O . SER C 2 265 ? -25.19393 -26.08288 129.04929 1.000 142.34057 264 SER C O 1
ATOM 5030 N N . VAL D 2 42 ? 29.77478 -8.40249 47.20947 1.000 117.03692 41 VAL D N 1
ATOM 5031 C CA . VAL D 2 42 ? 30.72882 -8.33951 48.31195 1.000 153.82180 41 VAL D CA 1
ATOM 5032 C C . VAL D 2 42 ? 30.03447 -8.73594 49.61362 1.000 161.98393 41 VAL D C 1
ATOM 5033 O O . VAL D 2 42 ? 28.87533 -8.38577 49.83974 1.000 164.57119 41 VAL D O 1
ATOM 5037 N N . ASP D 2 43 ? 30.76108 -9.45806 50.47703 1.000 158.43861 42 ASP D N 1
ATOM 5038 C CA . ASP D 2 43 ? 30.22420 -10.14180 51.64710 1.000 143.86398 42 ASP D CA 1
ATOM 5039 C C . ASP D 2 43 ? 29.86153 -9.16666 52.76982 1.000 152.87561 42 ASP D C 1
ATOM 5040 O O . ASP D 2 43 ? 30.53329 -8.14966 52.96077 1.000 158.82623 42 ASP D O 1
ATOM 5045 N N . PRO D 2 44 ? 28.77977 -9.46032 53.53273 1.000 154.75262 43 PRO D N 1
ATOM 5046 C CA . PRO D 2 44 ? 28.48142 -8.67433 54.74225 1.000 140.96881 43 PRO D CA 1
ATOM 5047 C C . PRO D 2 44 ? 29.27427 -9.16095 55.94634 1.000 128.52064 43 PRO D C 1
ATOM 5048 O O . PRO D 2 44 ? 30.40192 -9.63734 55.78903 1.000 143.50215 43 PRO D O 1
ATOM 5052 N N . ARG D 2 45 ? 28.71036 -9.06178 57.15157 1.000 112.36480 44 ARG D N 1
ATOM 5053 C CA . ARG D 2 45 ? 29.34985 -9.65860 58.32620 1.000 131.26541 44 ARG D CA 1
ATOM 5054 C C . ARG D 2 45 ? 28.79028 -11.06616 58.54018 1.000 152.63632 44 ARG D C 1
ATOM 5055 O O . ARG D 2 45 ? 27.97430 -11.33871 59.42377 1.000 143.55844 44 ARG D O 1
ATOM 5063 N N . ILE D 2 46 ? 29.24134 -11.96930 57.66886 1.000 147.32977 45 ILE D N 1
ATOM 5064 C CA . ILE D 2 46 ? 29.01086 -13.39077 57.87932 1.000 95.48276 45 ILE D CA 1
ATOM 5065 C C . ILE D 2 46 ? 29.84030 -13.88720 59.05457 1.000 110.41927 45 ILE D C 1
ATOM 5066 O O . ILE D 2 46 ? 29.42126 -14.79536 59.78219 1.000 125.93425 45 ILE D O 1
ATOM 5071 N N . GLN D 2 47 ? 31.01204 -13.28297 59.27481 1.000 117.50221 46 GLN D N 1
ATOM 5072 C CA . GLN D 2 47 ? 31.92233 -13.72916 60.32637 1.000 121.31008 46 GLN D CA 1
ATOM 5073 C C . GLN D 2 47 ? 31.25422 -13.75665 61.69528 1.000 129.66359 46 GLN D C 1
ATOM 5074 O O . GLN D 2 47 ? 31.57357 -14.62090 62.52176 1.000 119.81691 46 GLN D O 1
ATOM 5080 N N . GLY D 2 48 ? 30.32847 -12.83052 61.95372 1.000 137.33652 47 GLY D N 1
ATOM 5081 C CA . GLY D 2 48 ? 29.63143 -12.84149 63.22894 1.000 144.93546 47 GLY D CA 1
ATOM 5082 C C . GLY D 2 48 ? 28.89669 -14.14525 63.46983 1.000 132.02165 47 GLY D C 1
ATOM 5083 O O . GLY D 2 48 ? 29.00279 -14.74418 64.54284 1.000 87.93297 47 GLY D O 1
ATOM 5084 N N . GLU D 2 49 ? 28.14827 -14.60781 62.46345 1.000 111.99643 48 GLU D N 1
ATOM 5085 C CA . GLU D 2 49 ? 27.35692 -15.82620 62.61461 1.000 85.17165 48 GLU D CA 1
ATOM 5086 C C . GLU D 2 49 ? 28.24630 -17.06418 62.69551 1.000 94.80507 48 GLU D C 1
ATOM 5087 O O . GLU D 2 49 ? 27.93077 -18.01945 63.41759 1.000 90.47885 48 GLU D O 1
ATOM 5093 N N . LEU D 2 50 ? 29.35669 -17.07253 61.95518 1.000 90.15964 49 LEU D N 1
ATOM 5094 C CA . LEU D 2 50 ? 30.31195 -18.16754 62.08232 1.000 92.31389 49 LEU D CA 1
ATOM 5095 C C . LEU D 2 50 ? 30.88214 -18.23054 63.49258 1.000 92.29384 49 LEU D C 1
ATOM 5096 O O . LEU D 2 50 ? 31.04005 -19.31786 64.06041 1.000 111.08317 49 LEU D O 1
ATOM 5101 N N . GLU D 2 51 ? 31.19071 -17.07274 64.08009 1.000 109.69007 50 GLU D N 1
ATOM 5102 C CA . GLU D 2 51 ? 31.62583 -17.06328 65.47147 1.000 115.73659 50 GLU D CA 1
ATOM 5103 C C . GLU D 2 51 ? 30.50672 -17.51036 66.40508 1.000 112.40877 50 GLU D C 1
ATOM 5104 O O . GLU D 2 51 ? 30.77805 -18.13955 67.43575 1.000 109.72223 50 GLU D O 1
ATOM 5110 N N . LYS D 2 52 ? 29.24836 -17.20679 66.06085 1.000 102.29033 51 LYS D N 1
ATOM 5111 C CA . LYS D 2 52 ? 28.12327 -17.74932 66.81884 1.000 82.41210 51 LYS D CA 1
ATOM 5112 C C . LYS D 2 52 ? 28.16153 -19.26966 66.81967 1.000 106.71477 51 LYS D C 1
ATOM 5113 O O . LYS D 2 52 ? 27.99876 -19.90538 67.86606 1.000 90.49505 51 LYS D O 1
ATOM 5119 N N . LEU D 2 53 ? 28.37214 -19.87163 65.64460 1.000 106.60717 52 LEU D N 1
ATOM 5120 C CA . LEU D 2 53 ? 28.41468 -21.32860 65.55648 1.000 106.14930 52 LEU D CA 1
ATOM 5121 C C . LEU D 2 53 ? 29.58170 -21.89871 66.34946 1.000 95.20732 52 LEU D C 1
ATOM 5122 O O . LEU D 2 53 ? 29.41515 -22.86927 67.09713 1.000 108.75769 52 LEU D O 1
ATOM 5127 N N . ASN D 2 54 ? 30.77082 -21.31219 66.19617 1.000 88.76247 53 ASN D N 1
ATOM 5128 C CA . ASN D 2 54 ? 31.93456 -21.81099 66.92003 1.000 91.44429 53 ASN D CA 1
ATOM 5129 C C . ASN D 2 54 ? 31.74850 -21.70819 68.42959 1.000 89.58781 53 ASN D C 1
ATOM 5130 O O . ASN D 2 54 ? 32.24294 -22.56424 69.17248 1.000 118.68795 53 ASN D O 1
ATOM 5135 N N . GLN D 2 55 ? 31.04176 -20.67889 68.90534 1.000 87.56673 54 GLN D N 1
ATOM 5136 C CA . GLN D 2 55 ? 30.82589 -20.55119 70.34389 1.000 106.80121 54 GLN D CA 1
ATOM 5137 C C . GLN D 2 55 ? 29.72623 -21.48787 70.82609 1.000 91.36234 54 GLN D C 1
ATOM 5138 O O . GLN D 2 55 ? 29.85340 -22.10955 71.88902 1.000 102.06175 54 GLN D O 1
ATOM 5144 N N . SER D 2 56 ? 28.64806 -21.60741 70.04944 1.000 93.71316 55 SER D N 1
ATOM 5145 C CA . SER D 2 56 ? 27.56505 -22.51854 70.39827 1.000 84.26709 55 SER D CA 1
ATOM 5146 C C . SER D 2 56 ? 28.01842 -23.97104 70.39786 1.000 96.78571 55 SER D C 1
ATOM 5147 O O . SER D 2 56 ? 27.45772 -24.78320 71.13552 1.000 115.05003 55 SER D O 1
ATOM 5150 N N . THR D 2 57 ? 29.01085 -24.32459 69.57802 1.000 81.00948 56 THR D N 1
ATOM 5151 C CA . THR D 2 57 ? 29.50206 -25.69946 69.57246 1.000 83.41418 56 THR D CA 1
ATOM 5152 C C . THR D 2 57 ? 30.14484 -26.05205 70.90984 1.000 106.42522 56 THR D C 1
ATOM 5153 O O . THR D 2 57 ? 29.79972 -27.06507 71.53510 1.000 119.37623 56 THR D O 1
ATOM 5157 N N . ASP D 2 58 ? 31.07871 -25.21442 71.36973 1.000 119.34602 57 ASP D N 1
ATOM 5158 C CA . ASP D 2 58 ? 31.71494 -25.44699 72.66178 1.000 132.22653 57 ASP D CA 1
ATOM 5159 C C . ASP D 2 58 ? 30.70338 -25.35447 73.79748 1.000 122.55027 57 ASP D C 1
ATOM 5160 O O . ASP D 2 58 ? 30.78643 -26.11071 74.77521 1.000 127.36065 57 ASP D O 1
ATOM 5165 N N . ASP D 2 59 ? 29.73972 -24.43511 73.68351 1.000 114.13547 58 ASP D N 1
ATOM 5166 C CA . ASP D 2 59 ? 28.65920 -24.36788 74.66397 1.000 110.32772 58 ASP D CA 1
ATOM 5167 C C . ASP D 2 59 ? 27.89136 -25.68484 74.72432 1.000 103.76800 58 ASP D C 1
ATOM 5168 O O . ASP D 2 59 ? 27.59962 -26.19876 75.81305 1.000 99.38303 58 ASP D O 1
ATOM 5173 N N . ILE D 2 60 ? 27.58084 -26.25537 73.55803 1.000 98.38335 59 ILE D N 1
ATOM 5174 C CA . ILE D 2 60 ? 26.81868 -27.49907 73.49456 1.000 89.19967 59 ILE D CA 1
ATOM 5175 C C . ILE D 2 60 ? 27.60372 -28.64104 74.12328 1.000 105.72140 59 ILE D C 1
ATOM 5176 O O . ILE D 2 60 ? 27.09560 -29.35650 74.99270 1.000 73.48720 59 ILE D O 1
ATOM 5181 N N . ASN D 2 61 ? 28.85131 -28.83719 73.68450 1.000 78.18619 60 ASN D N 1
ATOM 5182 C CA . ASN D 2 61 ? 29.64500 -29.94983 74.20249 1.000 106.32912 60 ASN D CA 1
ATOM 5183 C C . ASN D 2 61 ? 29.88282 -29.81479 75.70238 1.000 113.48347 60 ASN D C 1
ATOM 5184 O O . ASN D 2 61 ? 29.83996 -30.80957 76.43876 1.000 126.80467 60 ASN D O 1
ATOM 5189 N N . ARG D 2 62 ? 30.13947 -28.59099 76.17046 1.000 104.06021 61 ARG D N 1
ATOM 5190 C CA . ARG D 2 62 ? 30.30404 -28.35310 77.60099 1.000 99.13565 61 ARG D CA 1
ATOM 5191 C C . ARG D 2 62 ? 29.04114 -28.72966 78.36498 1.000 88.61522 61 ARG D C 1
ATOM 5192 O O . ARG D 2 62 ? 29.08791 -29.49776 79.33991 1.000 94.24453 61 ARG D O 1
ATOM 5200 N N . ARG D 2 63 ? 27.89350 -28.21147 77.91813 1.000 73.65938 62 ARG D N 1
ATOM 5201 C CA . ARG D 2 63 ? 26.64554 -28.47277 78.62562 1.000 91.11682 62 ARG D CA 1
ATOM 5202 C C . ARG D 2 63 ? 26.29719 -29.95784 78.60722 1.000 87.13631 62 ARG D C 1
ATOM 5203 O O . ARG D 2 63 ? 25.74750 -30.48757 79.58172 1.000 96.77724 62 ARG D O 1
ATOM 5211 N N . GLU D 2 64 ? 26.61658 -30.64996 77.51070 1.000 82.31576 63 GLU D N 1
ATOM 5212 C CA . GLU D 2 64 ? 26.36831 -32.08698 77.45205 1.000 74.55729 63 GLU D CA 1
ATOM 5213 C C . GLU D 2 64 ? 27.28105 -32.84590 78.40550 1.000 79.78508 63 GLU D C 1
ATOM 5214 O O . GLU D 2 64 ? 26.84164 -33.79455 79.06352 1.000 93.54817 63 GLU D O 1
ATOM 5220 N N . THR D 2 65 ? 28.55403 -32.45204 78.49303 1.000 75.75112 64 THR D N 1
ATOM 5221 C CA . THR D 2 65 ? 29.45897 -33.12710 79.41832 1.000 96.34845 64 THR D CA 1
ATOM 5222 C C . THR D 2 65 ? 28.97111 -32.99249 80.85844 1.000 86.65431 64 THR D C 1
ATOM 5223 O O . THR D 2 65 ? 28.83137 -33.99587 81.57332 1.000 90.81609 64 THR D O 1
ATOM 5227 N N . GLU D 2 66 ? 28.67583 -31.76298 81.30192 1.000 91.26081 65 GLU D N 1
ATOM 5228 C CA . GLU D 2 66 ? 28.23050 -31.62349 82.68906 1.000 100.25761 65 GLU D CA 1
ATOM 5229 C C . GLU D 2 66 ? 26.85930 -32.25628 82.90824 1.000 92.21821 65 GLU D C 1
ATOM 5230 O O . GLU D 2 66 ? 26.57600 -32.75324 84.00755 1.000 84.03405 65 GLU D O 1
ATOM 5236 N N . LEU D 2 67 ? 26.01193 -32.27654 81.87651 1.000 91.68478 66 LEU D N 1
ATOM 5237 C CA . LEU D 2 67 ? 24.73983 -32.98462 81.98078 1.000 84.86882 66 LEU D CA 1
ATOM 5238 C C . LEU D 2 67 ? 24.95944 -34.47184 82.22937 1.000 87.04035 66 LEU D C 1
ATOM 5239 O O . LEU D 2 67 ? 24.33510 -35.06345 83.11777 1.000 81.73031 66 LEU D O 1
ATOM 5244 N N . GLU D 2 68 ? 25.84535 -35.09483 81.44505 1.000 106.05580 67 GLU D N 1
ATOM 5245 C CA . GLU D 2 68 ? 26.13283 -36.51439 81.62958 1.000 90.79809 67 GLU D CA 1
ATOM 5246 C C . GLU D 2 68 ? 26.72648 -36.78200 83.00487 1.000 89.86928 67 GLU D C 1
ATOM 5247 O O . GLU D 2 68 ? 26.42490 -37.80673 83.62444 1.000 96.22535 67 GLU D O 1
ATOM 5253 N N . ASP D 2 69 ? 27.57796 -35.87884 83.50134 1.000 80.87150 68 ASP D N 1
ATOM 5254 C CA . ASP D 2 69 ? 28.11582 -36.07157 84.84599 1.000 74.22297 68 ASP D CA 1
ATOM 5255 C C . ASP D 2 69 ? 27.01219 -36.00510 85.89708 1.000 71.73848 68 ASP D C 1
ATOM 5256 O O . ASP D 2 69 ? 27.01005 -36.78772 86.85775 1.000 72.01671 68 ASP D O 1
ATOM 5261 N N . ALA D 2 70 ? 26.05808 -35.08596 85.73057 1.000 71.82308 69 ALA D N 1
ATOM 5262 C CA . ALA D 2 70 ? 24.95956 -35.00969 86.68785 1.000 68.98968 69 ALA D CA 1
ATOM 5263 C C . ALA D 2 70 ? 24.08607 -36.25393 86.61798 1.000 66.64130 69 ALA D C 1
ATOM 5264 O O . ALA D 2 70 ? 23.64429 -36.76867 87.65205 1.000 97.91515 69 ALA D O 1
ATOM 5266 N N . ARG D 2 71 ? 23.83288 -36.75436 85.40727 1.000 84.59041 70 ARG D N 1
ATOM 5267 C CA . ARG D 2 71 ? 23.03777 -37.96821 85.25592 1.000 68.08821 70 ARG D CA 1
ATOM 5268 C C . ARG D 2 71 ? 23.73013 -39.16137 85.90628 1.000 67.75985 70 ARG D C 1
ATOM 5269 O O . ARG D 2 71 ? 23.10098 -39.93509 86.63621 1.000 73.15520 70 ARG D O 1
ATOM 5277 N N . GLN D 2 72 ? 25.03147 -39.32644 85.64988 1.000 69.90539 71 GLN D N 1
ATOM 5278 C CA . GLN D 2 72 ? 25.77961 -40.40947 86.28029 1.000 71.86082 71 GLN D CA 1
ATOM 5279 C C . GLN D 2 72 ? 25.74068 -40.29535 87.79732 1.000 71.40177 71 GLN D C 1
ATOM 5280 O O . GLN D 2 72 ? 25.62451 -41.30721 88.50093 1.000 113.61199 71 GLN D O 1
ATOM 5286 N N . LYS D 2 73 ? 25.83802 -39.07278 88.32465 1.000 80.55101 72 LYS D N 1
ATOM 5287 C CA . LYS D 2 73 ? 25.71261 -38.90884 89.76790 1.000 70.63803 72 LYS D CA 1
ATOM 5288 C C . LYS D 2 73 ? 24.33810 -39.35891 90.24431 1.000 68.62771 72 LYS D C 1
ATOM 5289 O O . LYS D 2 73 ? 24.22020 -40.03089 91.27525 1.000 70.32252 72 LYS D O 1
ATOM 5295 N N . PHE D 2 74 ? 23.28903 -39.01955 89.48959 1.000 73.05886 73 PHE D N 1
ATOM 5296 C CA . PHE D 2 74 ? 21.93648 -39.42231 89.86496 1.000 69.10544 73 PHE D CA 1
ATOM 5297 C C . PHE D 2 74 ? 21.79838 -40.94159 89.88388 1.000 86.45753 73 PHE D C 1
ATOM 5298 O O . PHE D 2 74 ? 21.25000 -41.51715 90.83248 1.000 106.64822 73 PHE D O 1
ATOM 5306 N N . ARG D 2 75 ? 22.29627 -41.60867 88.84055 1.000 83.55246 74 ARG D N 1
ATOM 5307 C CA . ARG D 2 75 ? 22.21282 -43.06494 88.77227 1.000 75.01221 74 ARG D CA 1
ATOM 5308 C C . ARG D 2 75 ? 22.97336 -43.71212 89.92232 1.000 72.39774 74 ARG D C 1
ATOM 5309 O O . ARG D 2 75 ? 22.45540 -44.61132 90.59315 1.000 83.29968 74 ARG D O 1
ATOM 5317 N N . SER D 2 76 ? 24.20377 -43.25492 90.17664 1.000 73.55408 75 SER D N 1
ATOM 5318 C CA . SER D 2 76 ? 25.01628 -43.88210 91.21560 1.000 76.30521 75 SER D CA 1
ATOM 5319 C C . SER D 2 76 ? 24.42814 -43.63995 92.60024 1.000 71.77167 75 SER D C 1
ATOM 5320 O O . SER D 2 76 ? 24.50480 -44.50908 93.47956 1.000 91.57260 75 SER D O 1
ATOM 5323 N N . VAL D 2 77 ? 23.82910 -42.47084 92.81372 1.000 70.10430 76 VAL D N 1
ATOM 5324 C CA . VAL D 2 77 ? 23.18675 -42.21478 94.09580 1.000 76.91493 76 VAL D CA 1
ATOM 5325 C C . VAL D 2 77 ? 21.94712 -43.08785 94.25115 1.000 80.07941 76 VAL D C 1
ATOM 5326 O O . VAL D 2 77 ? 21.66966 -43.59686 95.34160 1.000 69.01625 76 VAL D O 1
ATOM 5330 N N . LEU D 2 78 ? 21.19509 -43.30000 93.16675 1.000 81.79479 77 LEU D N 1
ATOM 5331 C CA . LEU D 2 78 ? 20.02830 -44.17502 93.25402 1.000 67.54632 77 LEU D CA 1
ATOM 5332 C C . LEU D 2 78 ? 20.44307 -45.60224 93.57996 1.000 69.15653 77 LEU D C 1
ATOM 5333 O O . LEU D 2 78 ? 19.86152 -46.24568 94.46104 1.000 105.78886 77 LEU D O 1
ATOM 5338 N N . VAL D 2 79 ? 21.45151 -46.11116 92.86941 1.000 89.88278 78 VAL D N 1
ATOM 5339 C CA . VAL D 2 79 ? 21.96004 -47.45906 93.11399 1.000 72.48679 78 VAL D CA 1
ATOM 5340 C C . VAL D 2 79 ? 22.39146 -47.61207 94.56529 1.000 96.18511 78 VAL D C 1
ATOM 5341 O O . VAL D 2 79 ? 22.01025 -48.56947 95.25372 1.000 109.74145 78 VAL D O 1
ATOM 5345 N N . GLU D 2 80 ? 23.21214 -46.67455 95.04460 1.000 105.71207 79 GLU D N 1
ATOM 5346 C CA . GLU D 2 80 ? 23.63100 -46.69868 96.44184 1.000 89.64610 79 GLU D CA 1
ATOM 5347 C C . GLU D 2 80 ? 22.42949 -46.68710 97.37813 1.000 80.62053 79 GLU D C 1
ATOM 5348 O O . GLU D 2 80 ? 22.41661 -47.38839 98.39916 1.000 88.40422 79 GLU D O 1
ATOM 5354 N N . ALA D 2 81 ? 21.40060 -45.91162 97.03247 1.000 71.04484 80 ALA D N 1
ATOM 5355 C CA . ALA D 2 81 ? 20.23222 -45.79821 97.89509 1.000 80.88437 80 ALA D CA 1
ATOM 5356 C C . ALA D 2 81 ? 19.50508 -47.12885 98.00367 1.000 84.69726 80 ALA D C 1
ATOM 5357 O O . ALA D 2 81 ? 19.24758 -47.61812 99.10861 1.000 103.98488 80 ALA D O 1
ATOM 5359 N N . THR D 2 82 ? 19.17154 -47.73789 96.86389 1.000 71.07756 81 THR D N 1
ATOM 5360 C CA . THR D 2 82 ? 18.44784 -49.00180 96.91682 1.000 82.23934 81 THR D CA 1
ATOM 5361 C C . THR D 2 82 ? 19.28336 -50.10021 97.57191 1.000 88.86479 81 THR D C 1
ATOM 5362 O O . THR D 2 82 ? 18.73356 -50.94590 98.28927 1.000 110.00102 81 THR D O 1
ATOM 5366 N N . VAL D 2 83 ? 20.60744 -50.08177 97.38213 1.000 84.59484 82 VAL D N 1
ATOM 5367 C CA . VAL D 2 83 ? 21.46259 -51.09683 98.00210 1.000 90.04873 82 VAL D CA 1
ATOM 5368 C C . VAL D 2 83 ? 21.45948 -50.95174 99.52146 1.000 88.45736 82 VAL D C 1
ATOM 5369 O O . VAL D 2 83 ? 21.16914 -51.90664 100.25354 1.000 101.86447 82 VAL D O 1
ATOM 5373 N N . LYS D 2 84 ? 21.80050 -49.75776 100.01652 1.000 76.13893 83 LYS D N 1
ATOM 5374 C CA . LYS D 2 84 ? 21.83617 -49.53676 101.45982 1.000 76.74705 83 LYS D CA 1
ATOM 5375 C C . LYS D 2 84 ? 20.47033 -49.78111 102.09345 1.000 84.66666 83 LYS D C 1
ATOM 5376 O O . LYS D 2 84 ? 20.37331 -50.39127 103.16656 1.000 77.38271 83 LYS D O 1
ATOM 5382 N N . LEU D 2 85 ? 19.40102 -49.32159 101.43785 1.000 97.25328 84 LEU D N 1
ATOM 5383 C CA . LEU D 2 85 ? 18.06149 -49.52952 101.97721 1.000 104.54046 84 LEU D CA 1
ATOM 5384 C C . LEU D 2 85 ? 17.71458 -51.00877 102.03693 1.000 97.85873 84 LEU D C 1
ATOM 5385 O O . LEU D 2 85 ? 17.08633 -51.46562 103.00030 1.000 104.75742 84 LEU D O 1
ATOM 5390 N N . ASP D 2 86 ? 18.11476 -51.77916 101.02100 1.000 94.52834 85 ASP D N 1
ATOM 5391 C CA . ASP D 2 86 ? 17.82581 -53.20897 101.06374 1.000 95.08006 85 ASP D CA 1
ATOM 5392 C C . ASP D 2 86 ? 18.61254 -53.90120 102.16828 1.000 95.40845 85 ASP D C 1
ATOM 5393 O O . ASP D 2 86 ? 18.05821 -54.72674 102.89910 1.000 90.74375 85 ASP D O 1
ATOM 5398 N N . GLU D 2 87 ? 19.90252 -53.58491 102.31519 1.000 93.62785 86 GLU D N 1
ATOM 5399 C CA . GLU D 2 87 ? 20.65508 -54.19830 103.40639 1.000 90.41383 86 GLU D CA 1
ATOM 5400 C C . GLU D 2 87 ? 20.06192 -53.82051 104.75674 1.000 81.77294 86 GLU D C 1
ATOM 5401 O O . GLU D 2 87 ? 20.09990 -54.61970 105.70316 1.000 87.30586 86 GLU D O 1
ATOM 5407 N N . LEU D 2 88 ? 19.45649 -52.63528 104.84649 1.000 80.18053 87 LEU D N 1
ATOM 5408 C CA . LEU D 2 88 ? 18.85813 -52.21445 106.10589 1.000 90.02169 87 LEU D CA 1
ATOM 5409 C C . LEU D 2 88 ? 17.55033 -52.95086 106.37804 1.000 92.80386 87 LEU D C 1
ATOM 5410 O O . LEU D 2 88 ? 17.27853 -53.33444 107.52215 1.000 82.44677 87 LEU D O 1
ATOM 5415 N N . VAL D 2 89 ? 16.72288 -53.16048 105.34941 1.000 92.89371 88 VAL D N 1
ATOM 5416 C CA . VAL D 2 89 ? 15.49174 -53.91086 105.58443 1.000 86.89974 88 VAL D CA 1
ATOM 5417 C C . VAL D 2 89 ? 15.80812 -55.37889 105.84704 1.000 83.53293 88 VAL D C 1
ATOM 5418 O O . VAL D 2 89 ? 15.07698 -56.05625 106.57988 1.000 96.86467 88 VAL D O 1
ATOM 5422 N N . LYS D 2 90 ? 16.90720 -55.89155 105.28775 1.000 94.51108 89 LYS D N 1
ATOM 5423 C CA . LYS D 2 90 ? 17.34864 -57.23667 105.64560 1.000 103.11975 89 LYS D CA 1
ATOM 5424 C C . LYS D 2 90 ? 17.72879 -57.30479 107.11827 1.000 102.62024 89 LYS D C 1
ATOM 5425 O O . LYS D 2 90 ? 17.25651 -58.17983 107.85270 1.000 107.44949 89 LYS D O 1
ATOM 5431 N N . LYS D 2 91 ? 18.57393 -56.37900 107.57481 1.000 98.78649 90 LYS D N 1
ATOM 5432 C CA . LYS D 2 91 ? 19.00833 -56.40839 108.96728 1.000 104.61389 90 LYS D CA 1
ATOM 5433 C C . LYS D 2 91 ? 17.99284 -55.80106 109.93652 1.000 107.67196 90 LYS D C 1
ATOM 5434 O O . LYS D 2 91 ? 18.31123 -55.66350 111.12194 1.000 120.91782 90 LYS D O 1
ATOM 5440 N N . ILE D 2 92 ? 16.78813 -55.43986 109.48453 1.000 105.20285 91 ILE D N 1
ATOM 5441 C CA . ILE D 2 92 ? 15.75539 -54.89994 110.36083 1.000 98.31247 91 ILE D CA 1
ATOM 5442 C C . ILE D 2 92 ? 14.52125 -55.79337 110.40999 1.000 92.18894 91 ILE D C 1
ATOM 5443 O O . ILE D 2 92 ? 13.89099 -55.93180 111.46471 1.000 89.93392 91 ILE D O 1
ATOM 5448 N N . GLY D 2 93 ? 14.15816 -56.40917 109.29630 1.000 93.69286 92 GLY D N 1
ATOM 5449 C CA . GLY D 2 93 ? 13.05574 -57.35335 109.28018 1.000 115.81478 92 GLY D CA 1
ATOM 5450 C C . GLY D 2 93 ? 11.74701 -56.72477 108.84725 1.000 126.40529 92 GLY D C 1
ATOM 5451 O O . GLY D 2 93 ? 11.68220 -55.58846 108.36756 1.000 137.51296 92 GLY D O 1
ATOM 5452 N N . LYS D 2 94 ? 10.67354 -57.49705 109.03804 1.000 121.62752 93 LYS D N 1
ATOM 5453 C CA . LYS D 2 94 ? 9.34943 -57.08017 108.58782 1.000 125.51803 93 LYS D CA 1
ATOM 5454 C C . LYS D 2 94 ? 8.80028 -55.89333 109.36442 1.000 122.86720 93 LYS D C 1
ATOM 5455 O O . LYS D 2 94 ? 7.68820 -55.44765 109.06203 1.000 133.53260 93 LYS D O 1
ATOM 5461 N N . ALA D 2 95 ? 9.54238 -55.37120 110.34288 1.000 117.71164 94 ALA D N 1
ATOM 5462 C CA . ALA D 2 95 ? 9.07299 -54.22669 111.11203 1.000 106.36543 94 ALA D CA 1
ATOM 5463 C C . ALA D 2 95 ? 8.91806 -52.97186 110.26186 1.000 93.63842 94 ALA D C 1
ATOM 5464 O O . ALA D 2 95 ? 8.22244 -52.04077 110.67866 1.000 102.02593 94 ALA D O 1
ATOM 5466 N N . VAL D 2 96 ? 9.53804 -52.92119 109.08375 1.000 92.32671 95 VAL D N 1
ATOM 5467 C CA . VAL D 2 96 ? 9.41175 -51.73266 108.24773 1.000 84.20885 95 VAL D CA 1
ATOM 5468 C C . VAL D 2 96 ? 8.13385 -51.78248 107.41852 1.000 110.51087 95 VAL D C 1
ATOM 5469 O O . VAL D 2 96 ? 7.46307 -50.76197 107.23572 1.000 137.49520 95 VAL D O 1
ATOM 5473 N N . GLU D 2 97 ? 7.76571 -52.96093 106.91405 1.000 100.19682 96 GLU D N 1
ATOM 5474 C CA . GLU D 2 97 ? 6.64560 -53.04134 105.98270 1.000 106.96954 96 GLU D CA 1
ATOM 5475 C C . GLU D 2 97 ? 5.32089 -52.79518 106.69227 1.000 112.27597 96 GLU D C 1
ATOM 5476 O O . GLU D 2 97 ? 4.47044 -52.04362 106.20042 1.000 115.30712 96 GLU D O 1
ATOM 5482 N N . ASP D 2 98 ? 5.12738 -53.41623 107.85126 1.000 132.71537 97 ASP D N 1
ATOM 5483 C CA . ASP D 2 98 ? 3.88265 -53.25267 108.58788 1.000 130.35877 97 ASP D CA 1
ATOM 5484 C C . ASP D 2 98 ? 3.83099 -51.95471 109.38337 1.000 106.64572 97 ASP D C 1
ATOM 5485 O O . ASP D 2 98 ? 2.80539 -51.67688 110.01379 1.000 96.35512 97 ASP D O 1
ATOM 5490 N N . SER D 2 99 ? 4.89892 -51.15618 109.36751 1.000 106.84178 98 SER D N 1
ATOM 5491 C CA . SER D 2 99 ? 4.89609 -49.83697 109.98729 1.000 108.38620 98 SER D CA 1
ATOM 5492 C C . SER D 2 99 ? 4.93370 -48.70426 108.97029 1.000 106.03870 98 SER D C 1
ATOM 5493 O O . SER D 2 99 ? 5.01677 -47.53743 109.36559 1.000 114.12441 98 SER D O 1
ATOM 5496 N N . LYS D 2 100 ? 4.87853 -49.01053 107.67735 1.000 106.87987 99 LYS D N 1
ATOM 5497 C CA . LYS D 2 100 ? 4.86653 -47.97284 106.65378 1.000 101.80651 99 LYS D CA 1
ATOM 5498 C C . LYS D 2 100 ? 3.51901 -47.25633 106.52350 1.000 107.17159 99 LYS D C 1
ATOM 5499 O O . LYS D 2 100 ? 3.49487 -46.13364 106.00348 1.000 124.71851 99 LYS D O 1
ATOM 5505 N N . PRO D 2 101 ? 2.38178 -47.83070 106.95074 1.000 102.88768 100 PRO D N 1
ATOM 5506 C CA . PRO D 2 101 ? 1.15723 -47.01153 106.98563 1.000 111.40961 100 PRO D CA 1
ATOM 5507 C C . PRO D 2 101 ? 1.24947 -45.82848 107.92960 1.000 94.46546 100 PRO D C 1
ATOM 5508 O O . PRO D 2 101 ? 0.65883 -44.77474 107.64960 1.000 102.51885 100 PRO D O 1
ATOM 5512 N N . TYR D 2 102 ? 1.97591 -45.97048 109.04066 1.000 78.62627 101 TYR D N 1
ATOM 5513 C CA . TYR D 2 102 ? 2.12322 -44.86145 109.97780 1.000 91.73655 101 TYR D CA 1
ATOM 5514 C C . TYR D 2 102 ? 2.80110 -43.66869 109.31982 1.000 99.67006 101 TYR D C 1
ATOM 5515 O O . TYR D 2 102 ? 2.30882 -42.53813 109.40029 1.000 123.61429 101 TYR D O 1
ATOM 5524 N N . TRP D 2 103 ? 3.94577 -43.89952 108.67572 1.000 85.15114 102 TRP D N 1
ATOM 5525 C CA . TRP D 2 103 ? 4.67518 -42.79294 108.06902 1.000 90.49209 102 TRP D CA 1
ATOM 5526 C C . TRP D 2 103 ? 3.87140 -42.13763 106.95529 1.000 91.01582 102 TRP D C 1
ATOM 5527 O O . TRP D 2 103 ? 3.97498 -40.92168 106.74653 1.000 108.99259 102 TRP D O 1
ATOM 5538 N N . GLU D 2 104 ? 3.05393 -42.91670 106.24465 1.000 81.65884 103 GLU D N 1
ATOM 5539 C CA . GLU D 2 104 ? 2.16287 -42.33228 105.24941 1.000 92.73439 103 GLU D CA 1
ATOM 5540 C C . GLU D 2 104 ? 1.13231 -41.42689 105.91136 1.000 100.38821 103 GLU D C 1
ATOM 5541 O O . GLU D 2 104 ? 0.89007 -40.30299 105.45360 1.000 120.62033 103 GLU D O 1
ATOM 5547 N N . ALA D 2 105 ? 0.51815 -41.89868 107.00216 1.000 101.94851 104 ALA D N 1
ATOM 5548 C CA . ALA D 2 105 ? -0.42941 -41.05739 107.72922 1.000 94.94055 104 ALA D CA 1
ATOM 5549 C C . ALA D 2 105 ? 0.23992 -39.79984 108.26845 1.000 85.59943 104 ALA D C 1
ATOM 5550 O O . ALA D 2 105 ? -0.41281 -38.75960 108.41622 1.000 97.80890 104 ALA D O 1
ATOM 5552 N N . ARG D 2 106 ? 1.53823 -39.87547 108.56080 1.000 87.60277 105 ARG D N 1
ATOM 5553 C CA . ARG D 2 106 ? 2.27660 -38.69167 108.97910 1.000 74.07749 105 ARG D CA 1
ATOM 5554 C C . ARG D 2 106 ? 2.48512 -37.73236 107.81235 1.000 91.90416 105 ARG D C 1
ATOM 5555 O O . ARG D 2 106 ? 2.39496 -36.51082 107.98499 1.000 104.33901 105 ARG D O 1
ATOM 5563 N N . ARG D 2 107 ? 2.75734 -38.26174 106.61566 1.000 76.10592 106 ARG D N 1
ATOM 5564 C CA . ARG D 2 107 ? 2.83939 -37.40402 105.43540 1.000 83.43285 106 ARG D CA 1
ATOM 5565 C C . ARG D 2 107 ? 1.51646 -36.68741 105.19435 1.000 92.38139 106 ARG D C 1
ATOM 5566 O O . ARG D 2 107 ? 1.47885 -35.46242 105.00713 1.000 109.23093 106 ARG D O 1
ATOM 5574 N N . VAL D 2 108 ? 0.41497 -37.44294 105.20236 1.000 82.40198 107 VAL D N 1
ATOM 5575 C CA . VAL D 2 108 ? -0.90591 -36.84790 105.01791 1.000 90.04516 107 VAL D CA 1
ATOM 5576 C C . VAL D 2 108 ? -1.17385 -35.80622 106.09618 1.000 80.99342 107 VAL D C 1
ATOM 5577 O O . VAL D 2 108 ? -1.77176 -34.75271 105.83344 1.000 83.50438 107 VAL D O 1
ATOM 5581 N N . ALA D 2 109 ? -0.71930 -36.07568 107.32175 1.000 73.35120 108 ALA D N 1
ATOM 5582 C CA . ALA D 2 109 ? -0.84838 -35.09348 108.38962 1.000 72.29414 108 ALA D CA 1
ATOM 5583 C C . ALA D 2 109 ? -0.10408 -33.80813 108.04559 1.000 97.64307 108 ALA D C 1
ATOM 5584 O O . ALA D 2 109 ? -0.63162 -32.70597 108.22736 1.000 118.19323 108 ALA D O 1
ATOM 5586 N N . ARG D 2 110 ? 1.12851 -33.92876 107.54635 1.000 89.17977 109 ARG D N 1
ATOM 5587 C CA . ARG D 2 110 ? 1.90137 -32.73674 107.21005 1.000 81.67326 109 ARG D CA 1
ATOM 5588 C C . ARG D 2 110 ? 1.22143 -31.93357 106.10686 1.000 87.59303 109 ARG D C 1
ATOM 5589 O O . ARG D 2 110 ? 1.19875 -30.69522 106.15115 1.000 101.45154 109 ARG D O 1
ATOM 5597 N N . GLN D 2 111 ? 0.64713 -32.62135 105.11556 1.000 90.69232 110 GLN D N 1
ATOM 5598 C CA . GLN D 2 111 ? -0.07875 -31.92189 104.05783 1.000 96.77794 110 GLN D CA 1
ATOM 5599 C C . GLN D 2 111 ? -1.28284 -31.17487 104.62175 1.000 94.74705 110 GLN D C 1
ATOM 5600 O O . GLN D 2 111 ? -1.48076 -29.98321 104.33906 1.000 118.45020 110 GLN D O 1
ATOM 5606 N N . ALA D 2 112 ? -2.09814 -31.86201 105.43155 1.000 73.75192 111 ALA D N 1
ATOM 5607 C CA . ALA D 2 112 ? -3.24415 -31.20452 106.05164 1.000 78.09304 111 ALA D CA 1
ATOM 5608 C C . ALA D 2 112 ? -2.80996 -30.01363 106.88717 1.000 89.87881 111 ALA D C 1
ATOM 5609 O O . ALA D 2 112 ? -3.51856 -29.00193 106.94591 1.000 95.68140 111 ALA D O 1
ATOM 5611 N N . GLN D 2 113 ? -1.64536 -30.11412 107.52797 1.000 87.30531 112 GLN D N 1
ATOM 5612 C CA . GLN D 2 113 ? -1.09922 -28.98774 108.27255 1.000 81.67557 112 GLN D CA 1
ATOM 5613 C C . GLN D 2 113 ? -0.82884 -27.80998 107.34900 1.000 93.20962 112 GLN D C 1
ATOM 5614 O O . GLN D 2 113 ? -1.30925 -26.69588 107.58901 1.000 93.22549 112 GLN D O 1
ATOM 5620 N N . LEU D 2 114 ? -0.07341 -28.04499 106.27203 1.000 100.49607 113 LEU D N 1
ATOM 5621 C CA . LEU D 2 114 ? 0.30407 -26.95037 105.38288 1.000 99.69127 113 LEU D CA 1
ATOM 5622 C C . LEU D 2 114 ? -0.92448 -26.26176 104.80529 1.000 93.49578 113 LEU D C 1
ATOM 5623 O O . LEU D 2 114 ? -1.06374 -25.03597 104.90278 1.000 102.82170 113 LEU D O 1
ATOM 5628 N N . GLU D 2 115 ? -1.83582 -27.03171 104.20251 1.000 96.82806 114 GLU D N 1
ATOM 5629 C CA . GLU D 2 115 ? -3.00432 -26.38787 103.61048 1.000 92.68319 114 GLU D CA 1
ATOM 5630 C C . GLU D 2 115 ? -3.90402 -25.77606 104.68036 1.000 84.02984 114 GLU D C 1
ATOM 5631 O O . GLU D 2 115 ? -4.61744 -24.80112 104.40730 1.000 98.56523 114 GLU D O 1
ATOM 5637 N N . ALA D 2 116 ? -3.85964 -26.30778 105.90474 1.000 86.16788 115 ALA D N 1
ATOM 5638 C CA . ALA D 2 116 ? -4.60606 -25.70223 107.00325 1.000 93.37888 115 ALA D CA 1
ATOM 5639 C C . ALA D 2 116 ? -4.07676 -24.31015 107.31652 1.000 80.10441 115 ALA D C 1
ATOM 5640 O O . ALA D 2 116 ? -4.84842 -23.35199 107.45419 1.000 100.68214 115 ALA D O 1
ATOM 5642 N N . GLN D 2 117 ? -2.75344 -24.18640 107.44261 1.000 80.64866 116 GLN D N 1
ATOM 5643 C CA . GLN D 2 117 ? -2.14031 -22.87931 107.64270 1.000 80.34785 116 GLN D CA 1
ATOM 5644 C C . GLN D 2 117 ? -2.46025 -21.94009 106.48839 1.000 99.93715 116 GLN D C 1
ATOM 5645 O O . GLN D 2 117 ? -2.76147 -20.75936 106.70367 1.000 106.65417 116 GLN D O 1
ATOM 5651 N N . LYS D 2 118 ? -2.40204 -22.44772 105.25476 1.000 100.40224 117 LYS D N 1
ATOM 5652 C CA . LYS D 2 118 ? -2.73535 -21.62101 104.09930 1.000 92.33359 117 LYS D CA 1
ATOM 5653 C C . LYS D 2 118 ? -4.14018 -21.04334 104.22771 1.000 77.08749 117 LYS D C 1
ATOM 5654 O O . LYS D 2 118 ? -4.33734 -19.82724 104.11047 1.000 91.77248 117 LYS D O 1
ATOM 5660 N N . ALA D 2 119 ? -5.12978 -21.89764 104.49963 1.000 74.98017 118 ALA D N 1
ATOM 5661 C CA . ALA D 2 119 ? -6.50063 -21.40418 104.59072 1.000 104.94173 118 ALA D CA 1
ATOM 5662 C C . ALA D 2 119 ? -6.69931 -20.49513 105.79601 1.000 104.76847 118 ALA D C 1
ATOM 5663 O O . ALA D 2 119 ? -7.55088 -19.59679 105.75802 1.000 101.67223 118 ALA D O 1
ATOM 5665 N N . THR D 2 120 ? -5.93291 -20.70794 106.86865 1.000 101.06962 119 THR D N 1
ATOM 5666 C CA . THR D 2 120 ? -6.02465 -19.81224 108.01708 1.000 99.39698 119 THR D CA 1
ATOM 5667 C C . THR D 2 120 ? -5.51152 -18.42024 107.66738 1.000 106.44450 119 THR D C 1
ATOM 5668 O O . THR D 2 120 ? -6.13756 -17.41205 108.02161 1.000 107.31865 119 THR D O 1
ATOM 5672 N N . GLN D 2 121 ? -4.37945 -18.34518 106.96203 1.000 102.37417 120 GLN D N 1
ATOM 5673 C CA . GLN D 2 121 ? -3.86795 -17.04817 106.53250 1.000 96.96796 120 GLN D CA 1
ATOM 5674 C C . GLN D 2 121 ? -4.83038 -16.37412 105.56348 1.000 105.59659 120 GLN D C 1
ATOM 5675 O O . GLN D 2 121 ? -5.03313 -15.15715 105.63001 1.000 125.20675 120 GLN D O 1
ATOM 5681 N N . ASP D 2 122 ? -5.43239 -17.14650 104.65277 1.000 107.91704 121 ASP D N 1
ATOM 5682 C CA . ASP D 2 122 ? -6.45038 -16.57825 103.77161 1.000 113.52397 121 ASP D CA 1
ATOM 5683 C C . ASP D 2 122 ? -7.61002 -16.00003 104.57429 1.000 117.29940 121 ASP D C 1
ATOM 5684 O O . ASP D 2 122 ? -8.12089 -14.91922 104.25397 1.000 124.35335 121 ASP D O 1
ATOM 5689 N N . PHE D 2 123 ? -8.03408 -16.70656 105.62639 1.000 113.90092 122 PHE D N 1
ATOM 5690 C CA . PHE D 2 123 ? -9.11085 -16.20924 106.47760 1.000 86.63325 122 PHE D CA 1
ATOM 5691 C C . PHE D 2 123 ? -8.71525 -14.90712 107.16810 1.000 95.54203 122 PHE D C 1
ATOM 5692 O O . PHE D 2 123 ? -9.51129 -13.96037 107.23054 1.000 106.18489 122 PHE D O 1
ATOM 5700 N N . GLN D 2 124 ? -7.48306 -14.83268 107.67892 1.000 89.71385 123 GLN D N 1
ATOM 5701 C CA . GLN D 2 124 ? -7.01624 -13.59212 108.29240 1.000 97.05450 123 GLN D CA 1
ATOM 5702 C C . GLN D 2 124 ? -6.99958 -12.44906 107.28483 1.000 105.19289 123 GLN D C 1
ATOM 5703 O O . GLN D 2 124 ? -7.43458 -11.33162 107.59335 1.000 102.36495 123 GLN D O 1
ATOM 5709 N N . ARG D 2 125 ? -6.50475 -12.71610 106.07261 1.000 102.19914 124 ARG D N 1
ATOM 5710 C CA . ARG D 2 125 ? -6.45419 -11.69450 105.03048 1.000 97.82987 124 ARG D CA 1
ATOM 5711 C C . ARG D 2 125 ? -7.84671 -11.17414 104.69722 1.000 95.31427 124 ARG D C 1
ATOM 5712 O O . ARG D 2 125 ? -8.07918 -9.96029 104.67739 1.000 103.53984 124 ARG D O 1
ATOM 5720 N N . ALA D 2 126 ? -8.78758 -12.08045 104.42276 1.000 85.00894 125 ALA D N 1
ATOM 5721 C CA . ALA D 2 126 ? -10.13924 -11.64883 104.08298 1.000 83.01117 125 ALA D CA 1
ATOM 5722 C C . ALA D 2 126 ? -10.78346 -10.89566 105.23879 1.000 86.84319 125 ALA D C 1
ATOM 5723 O O . ALA D 2 126 ? -11.54998 -9.94785 105.02180 1.000 104.34455 125 ALA D O 1
ATOM 5725 N N . THR D 2 127 ? -10.47870 -11.29705 106.47587 1.000 96.34980 126 THR D N 1
ATOM 5726 C CA . THR D 2 127 ? -10.97130 -10.55795 107.63522 1.000 113.92920 126 THR D CA 1
ATOM 5727 C C . THR D 2 127 ? -10.45435 -9.12397 107.62736 1.000 113.26995 126 THR D C 1
ATOM 5728 O O . THR D 2 127 ? -11.23178 -8.16498 107.74291 1.000 117.93113 126 THR D O 1
ATOM 5732 N N . GLU D 2 128 ? -9.13633 -8.96216 107.48220 1.000 116.26119 127 GLU D N 1
ATOM 5733 C CA . GLU D 2 128 ? -8.55393 -7.62780 107.39359 1.000 109.11960 127 GLU D CA 1
ATOM 5734 C C . GLU D 2 128 ? -9.18560 -6.82046 106.26693 1.000 108.17445 127 GLU D C 1
ATOM 5735 O O . GLU D 2 128 ? -9.43659 -5.61938 106.41935 1.000 131.92574 127 GLU D O 1
ATOM 5741 N N . VAL D 2 129 ? -9.45838 -7.46493 105.13097 1.000 100.63765 128 VAL D N 1
ATOM 5742 C CA . VAL D 2 129 ? -10.06396 -6.76335 104.00205 1.000 85.36095 128 VAL D CA 1
ATOM 5743 C C . VAL D 2 129 ? -11.44570 -6.24555 104.37823 1.000 83.36094 128 VAL D C 1
ATOM 5744 O O . VAL D 2 129 ? -11.77566 -5.07715 104.13825 1.000 115.02959 128 VAL D O 1
ATOM 5748 N N . LEU D 2 130 ? -12.27020 -7.10155 104.98935 1.000 90.98012 129 LEU D N 1
ATOM 5749 C CA . LEU D 2 130 ? -13.62660 -6.68459 105.33440 1.000 94.50513 129 LEU D CA 1
ATOM 5750 C C . LEU D 2 130 ? -13.61451 -5.54680 106.34596 1.000 102.51835 129 LEU D C 1
ATOM 5751 O O . LEU D 2 130 ? -14.28186 -4.52401 106.15102 1.000 114.59764 129 LEU D O 1
ATOM 5756 N N . ARG D 2 131 ? -12.86377 -5.70538 107.44026 1.000 111.89969 130 ARG D N 1
ATOM 5757 C CA . ARG D 2 131 ? -12.85909 -4.65780 108.45846 1.000 134.32612 130 ARG D CA 1
ATOM 5758 C C . ARG D 2 131 ? -12.25953 -3.36051 107.92741 1.000 137.93779 130 ARG D C 1
ATOM 5759 O O . ARG D 2 131 ? -12.68502 -2.26898 108.32794 1.000 131.77136 130 ARG D O 1
ATOM 5767 N N . ALA D 2 132 ? -11.28289 -3.45696 107.02138 1.000 134.37509 131 ALA D N 1
ATOM 5768 C CA . ALA D 2 132 ? -10.69505 -2.25711 106.43658 1.000 120.53582 131 ALA D CA 1
ATOM 5769 C C . ALA D 2 132 ? -11.68934 -1.54313 105.52964 1.000 128.91224 131 ALA D C 1
ATOM 5770 O O . ALA D 2 132 ? -11.76928 -0.30769 105.53394 1.000 139.01715 131 ALA D O 1
ATOM 5772 N N . ALA D 2 133 ? -12.46070 -2.30395 104.75008 1.000 115.56626 132 ALA D N 1
ATOM 5773 C CA . ALA D 2 133 ? -13.45220 -1.68993 103.87458 1.000 109.90964 132 ALA D CA 1
ATOM 5774 C C . ALA D 2 133 ? -14.58898 -1.06589 104.67686 1.000 107.55561 132 ALA D C 1
ATOM 5775 O O . ALA D 2 133 ? -15.03077 0.05114 104.37337 1.000 127.77504 132 ALA D O 1
ATOM 5777 N N . LYS D 2 134 ? -15.06627 -1.76489 105.71277 1.000 104.61880 133 LYS D N 1
ATOM 5778 C CA . LYS D 2 134 ? -16.11958 -1.21132 106.55974 1.000 110.17426 133 LYS D CA 1
ATOM 5779 C C . LYS D 2 134 ? -15.63712 0.00533 107.34061 1.000 119.26744 133 LYS D C 1
ATOM 5780 O O . LYS D 2 134 ? -16.43612 0.89933 107.64450 1.000 110.41727 133 LYS D O 1
ATOM 5786 N N . GLU D 2 135 ? -14.34567 0.05473 107.68284 1.000 127.09278 134 GLU D N 1
ATOM 5787 C CA . GLU D 2 135 ? -13.79173 1.25912 108.29704 1.000 125.26981 134 GLU D CA 1
ATOM 5788 C C . GLU D 2 135 ? -13.74531 2.40990 107.30061 1.000 127.89486 134 GLU D C 1
ATOM 5789 O O . GLU D 2 135 ? -14.12196 3.54397 107.62954 1.000 161.96561 134 GLU D O 1
ATOM 5795 N N . THR D 2 136 ? -13.28502 2.13197 106.07780 1.000 114.84965 135 THR D N 1
ATOM 5796 C CA . THR D 2 136 ? -13.26684 3.15149 105.03549 1.000 104.83437 135 THR D CA 1
ATOM 5797 C C . THR D 2 136 ? -14.65377 3.74207 104.81406 1.000 99.62907 135 THR D C 1
ATOM 5798 O O . THR D 2 136 ? -14.80385 4.96413 104.69681 1.000 135.72187 135 THR D O 1
ATOM 5802 N N . ILE D 2 137 ? -15.68377 2.89512 104.76636 1.000 93.40764 136 ILE D N 1
ATOM 5803 C CA . ILE D 2 137 ? -17.03626 3.42515 104.62607 1.000 97.64423 136 ILE D CA 1
ATOM 5804 C C . ILE D 2 137 ? -17.47065 4.15597 105.89245 1.000 124.07804 136 ILE D C 1
ATOM 5805 O O . ILE D 2 137 ? -18.19264 5.15921 105.81953 1.000 148.69491 136 ILE D O 1
ATOM 5810 N N . SER D 2 138 ? -17.02968 3.69166 107.06448 1.000 118.59179 137 SER D N 1
ATOM 5811 C CA . SER D 2 138 ? -17.43797 4.32494 108.31623 1.000 101.15121 137 SER D CA 1
ATOM 5812 C C . SER D 2 138 ? -16.96601 5.77312 108.38016 1.000 116.62153 137 SER D C 1
ATOM 5813 O O . SER D 2 138 ? -17.76787 6.69267 108.58245 1.000 136.58471 137 SER D O 1
ATOM 5816 N N . LEU D 2 139 ? -15.66312 5.99886 108.21013 1.000 110.18207 138 LEU D N 1
ATOM 5817 C CA . LEU D 2 139 ? -15.12724 7.36187 108.25690 1.000 137.05674 138 LEU D CA 1
ATOM 5818 C C . LEU D 2 139 ? -15.04446 8.00702 106.87780 1.000 133.59826 138 LEU D C 1
ATOM 5819 O O . LEU D 2 139 ? -14.10591 8.75212 106.58369 1.000 138.68973 138 LEU D O 1
ATOM 5824 N N . ALA D 2 140 ? -16.03162 7.75866 106.01578 1.000 125.24487 139 ALA D N 1
ATOM 5825 C CA . ALA D 2 140 ? -15.96763 8.27500 104.65277 1.000 113.47120 139 ALA D CA 1
ATOM 5826 C C . ALA D 2 140 ? -16.20706 9.78085 104.60822 1.000 91.76179 139 ALA D C 1
ATOM 5827 O O . ALA D 2 140 ? -15.53236 10.49747 103.86043 1.000 90.00037 139 ALA D O 1
ATOM 5829 N N . GLU D 2 141 ? -17.16357 10.27964 105.39524 1.000 90.32417 140 GLU D N 1
ATOM 5830 C CA . GLU D 2 141 ? -17.46822 11.70874 105.37899 1.000 90.74472 140 GLU D CA 1
ATOM 5831 C C . GLU D 2 141 ? -16.32654 12.52390 105.97072 1.000 95.66367 140 GLU D C 1
ATOM 5832 O O . GLU D 2 141 ? -15.88280 13.50981 105.37180 1.000 84.26044 140 GLU D O 1
ATOM 5838 N N . GLN D 2 142 ? -15.84802 12.13425 107.15565 1.000 111.82973 141 GLN D N 1
ATOM 5839 C CA . GLN D 2 142 ? -14.74901 12.85606 107.78983 1.000 114.91589 141 GLN D CA 1
ATOM 5840 C C . GLN D 2 142 ? -13.55515 12.97043 106.85103 1.000 117.21915 141 GLN D C 1
ATOM 5841 O O . GLN D 2 142 ? -12.97754 14.05076 106.68926 1.000 126.41260 141 GLN D O 1
ATOM 5847 N N . ARG D 2 143 ? -13.17541 11.86008 106.21430 1.000 113.47553 142 ARG D N 1
ATOM 5848 C CA . ARG D 2 143 ? -12.07768 11.90777 105.25564 1.000 115.33999 142 ARG D CA 1
ATOM 5849 C C . ARG D 2 143 ? -12.42841 12.75945 104.04240 1.000 108.81490 142 ARG D C 1
ATOM 5850 O O . ARG D 2 143 ? -11.55454 13.43614 103.48912 1.000 96.30741 142 ARG D O 1
ATOM 5858 N N . LEU D 2 144 ? -13.69345 12.74515 103.61749 1.000 113.29723 143 LEU D N 1
ATOM 5859 C CA . LEU D 2 144 ? -14.09566 13.56478 102.47916 1.000 105.11140 143 LEU D CA 1
ATOM 5860 C C . LEU D 2 144 ? -13.94760 15.04806 102.78089 1.000 106.86294 143 LEU D C 1
ATOM 5861 O O . LEU D 2 144 ? -13.60398 15.83549 101.89169 1.000 81.32066 143 LEU D O 1
ATOM 5866 N N . LEU D 2 145 ? -14.18150 15.44221 104.02707 1.000 106.67305 144 LEU D N 1
ATOM 5867 C CA . LEU D 2 145 ? -14.19881 16.84698 104.39849 1.000 93.58875 144 LEU D CA 1
ATOM 5868 C C . LEU D 2 145 ? -12.81934 17.40221 104.72259 1.000 116.65735 144 LEU D C 1
ATOM 5869 O O . LEU D 2 145 ? -12.64080 18.62520 104.70962 1.000 156.02040 144 LEU D O 1
ATOM 5874 N N . GLU D 2 146 ? -11.83665 16.54292 104.99264 1.000 97.33811 145 GLU D N 1
ATOM 5875 C CA . GLU D 2 146 ? -10.54515 16.99741 105.48223 1.000 89.44479 145 GLU D CA 1
ATOM 5876 C C . GLU D 2 146 ? -9.39351 16.79493 104.50676 1.000 116.56262 145 GLU D C 1
ATOM 5877 O O . GLU D 2 146 ? -8.34425 17.41873 104.68829 1.000 145.71693 145 GLU D O 1
ATOM 5883 N N . ASP D 2 147 ? -9.55439 15.95978 103.48165 1.000 130.05247 146 ASP D N 1
ATOM 5884 C CA . ASP D 2 147 ? -8.40930 15.47258 102.70670 1.000 148.65411 146 ASP D CA 1
ATOM 5885 C C . ASP D 2 147 ? -8.06103 16.41744 101.55135 1.000 134.44377 146 ASP D C 1
ATOM 5886 O O . ASP D 2 147 ? -8.12457 16.06516 100.37498 1.000 147.59604 146 ASP D O 1
ATOM 5891 N N . ASP D 2 148 ? -7.69188 17.64174 101.92722 1.000 130.95438 147 ASP D N 1
ATOM 5892 C CA . ASP D 2 148 ? -6.96892 18.58660 101.06750 1.000 146.01015 147 ASP D CA 1
ATOM 5893 C C . ASP D 2 148 ? -7.55467 18.67889 99.65601 1.000 142.71922 147 ASP D C 1
ATOM 5894 O O . ASP D 2 148 ? -6.83762 18.63721 98.65315 1.000 147.00771 147 ASP D O 1
ATOM 5899 N N . LYS D 2 149 ? -8.88227 18.77944 99.58262 1.000 137.58183 148 LYS D N 1
ATOM 5900 C CA . LYS D 2 149 ? -9.58550 19.20715 98.37351 1.000 131.88526 148 LYS D CA 1
ATOM 5901 C C . LYS D 2 149 ? -9.31316 18.35808 97.13093 1.000 128.33594 148 LYS D C 1
ATOM 5902 O O . LYS D 2 149 ? -10.23984 18.07275 96.36583 1.000 130.51236 148 LYS D O 1
ATOM 5908 N N . ARG D 2 150 ? -8.05554 17.96623 96.90301 1.000 121.89582 149 ARG D N 1
ATOM 5909 C CA . ARG D 2 150 ? -7.71409 17.25978 95.67093 1.000 136.20578 149 ARG D CA 1
ATOM 5910 C C . ARG D 2 150 ? -8.44673 15.92721 95.56985 1.000 147.22373 149 ARG D C 1
ATOM 5911 O O . ARG D 2 150 ? -8.90066 15.54069 94.48599 1.000 162.54715 149 ARG D O 1
ATOM 5919 N N . GLN D 2 151 ? -8.57732 15.21359 96.68498 1.000 141.49581 150 GLN D N 1
ATOM 5920 C CA . GLN D 2 151 ? -9.29036 13.94431 96.71459 1.000 141.46276 150 GLN D CA 1
ATOM 5921 C C . GLN D 2 151 ? -10.78017 14.11066 96.99053 1.000 143.85800 150 GLN D C 1
ATOM 5922 O O . GLN D 2 151 ? -11.47975 13.10681 97.16084 1.000 163.02132 150 GLN D O 1
ATOM 5928 N N . PHE D 2 152 ? -11.27877 15.34864 97.04312 1.000 122.04920 151 PHE D N 1
ATOM 5929 C CA . PHE D 2 152 ? -12.70210 15.56170 97.28687 1.000 107.60026 151 PHE D CA 1
ATOM 5930 C C . PHE D 2 152 ? -13.54082 14.99042 96.15072 1.000 107.90611 151 PHE D C 1
ATOM 5931 O O . PHE D 2 152 ? -14.54079 14.30239 96.38694 1.000 123.72479 151 PHE D O 1
ATOM 5939 N N . ASP D 2 153 ? -13.14819 15.26945 94.90451 1.000 102.25752 152 ASP D N 1
ATOM 5940 C CA . ASP D 2 153 ? -13.83248 14.66828 93.76492 1.000 106.71732 152 ASP D CA 1
ATOM 5941 C C . ASP D 2 153 ? -13.59904 13.16256 93.71176 1.000 128.81788 152 ASP D C 1
ATOM 5942 O O . ASP D 2 153 ? -14.50213 12.40720 93.32828 1.000 138.93800 152 ASP D O 1
ATOM 5947 N N . SER D 2 154 ? -12.40577 12.71020 94.10622 1.000 118.44051 153 SER D N 1
ATOM 5948 C CA . SER D 2 154 ? -12.10674 11.28178 94.10834 1.000 110.85208 153 SER D CA 1
ATOM 5949 C C . SER D 2 154 ? -13.03653 10.53139 95.05451 1.000 102.62596 153 SER D C 1
ATOM 5950 O O . SER D 2 154 ? -13.73153 9.59302 94.65109 1.000 97.90146 153 SER D O 1
ATOM 5953 N N . ALA D 2 155 ? -13.06328 10.93741 96.32661 1.000 98.85684 154 ALA D N 1
ATOM 5954 C CA . ALA D 2 155 ? -13.91162 10.25709 97.29905 1.000 99.49250 154 ALA D CA 1
ATOM 5955 C C . ALA D 2 155 ? -15.38847 10.48589 97.01353 1.000 100.87894 154 ALA D C 1
ATOM 5956 O O . ALA D 2 155 ? -16.21670 9.61741 97.30994 1.000 135.57404 154 ALA D O 1
ATOM 5958 N N . TRP D 2 156 ? -15.73692 11.64510 96.45152 1.000 93.81405 155 TRP D N 1
ATOM 5959 C CA . TRP D 2 156 ? -17.12727 11.90829 96.09286 1.000 92.41042 155 TRP D CA 1
ATOM 5960 C C . TRP D 2 156 ? -17.60814 10.93906 95.02255 1.000 87.92497 155 TRP D C 1
ATOM 5961 O O . TRP D 2 156 ? -18.72516 10.41618 95.10505 1.000 87.87153 155 TRP D O 1
ATOM 5972 N N . GLN D 2 157 ? -16.77578 10.67751 94.01273 1.000 90.82661 156 GLN D N 1
ATOM 5973 C CA . GLN D 2 157 ? -17.15558 9.69413 93.00637 1.000 94.11306 156 GLN D CA 1
ATOM 5974 C C . GLN D 2 157 ? -17.11460 8.27941 93.57465 1.000 130.57336 156 GLN D C 1
ATOM 5975 O O . GLN D 2 157 ? -17.98026 7.45462 93.26053 1.000 116.35137 156 GLN D O 1
ATOM 5981 N N . GLU D 2 158 ? -16.12650 7.98505 94.42540 1.000 130.20430 157 GLU D N 1
ATOM 5982 C CA . GLU D 2 158 ? -15.98411 6.63729 94.97059 1.000 101.34016 157 GLU D CA 1
ATOM 5983 C C . GLU D 2 158 ? -17.11999 6.28408 95.92381 1.000 99.88539 157 GLU D C 1
ATOM 5984 O O . GLU D 2 158 ? -17.54302 5.12287 95.97761 1.000 133.25110 157 GLU D O 1
ATOM 5990 N N . MET D 2 159 ? -17.63511 7.26361 96.66944 1.000 109.75760 158 MET D N 1
ATOM 5991 C CA . MET D 2 159 ? -18.63126 6.96419 97.69365 1.000 120.33420 158 MET D CA 1
ATOM 5992 C C . MET D 2 159 ? -19.94581 6.50877 97.07453 1.000 132.95831 158 MET D C 1
ATOM 5993 O O . MET D 2 159 ? -20.53466 5.51230 97.51065 1.000 158.63740 158 MET D O 1
ATOM 5998 N N . LEU D 2 160 ? -20.42790 7.22712 96.05980 1.000 93.88607 159 LEU D N 1
ATOM 5999 C CA . LEU D 2 160 ? -21.72010 6.93184 95.45423 1.000 94.70476 159 LEU D CA 1
ATOM 6000 C C . LEU D 2 160 ? -21.59188 6.11137 94.17543 1.000 121.17224 159 LEU D C 1
ATOM 6001 O O . LEU D 2 160 ? -22.41615 6.24785 93.26549 1.000 130.46953 159 LEU D O 1
ATOM 6006 N N . ASN D 2 161 ? -20.57866 5.24948 94.09382 1.000 130.24500 160 ASN D N 1
ATOM 6007 C CA . ASN D 2 161 ? -20.41420 4.38023 92.93547 1.000 130.94903 160 ASN D CA 1
ATOM 6008 C C . ASN D 2 161 ? -19.98994 2.97620 93.34512 1.000 130.49730 160 ASN D C 1
ATOM 6009 O O . ASN D 2 161 ? -20.68602 2.00144 93.04392 1.000 154.43022 160 ASN D O 1
ATOM 6014 N N . HIS D 2 162 ? -18.84849 2.86080 94.02752 1.000 112.73943 161 HIS D N 1
ATOM 6015 C CA . HIS D 2 162 ? -18.25070 1.56537 94.31159 1.000 134.91366 161 HIS D CA 1
ATOM 6016 C C . HIS D 2 162 ? -18.05868 1.26719 95.79049 1.000 147.21244 161 HIS D C 1
ATOM 6017 O O . HIS D 2 162 ? -17.73147 0.12254 96.12665 1.000 173.90693 161 HIS D O 1
ATOM 6024 N N . ALA D 2 163 ? -18.25709 2.24607 96.67703 1.000 120.83316 162 ALA D N 1
ATOM 6025 C CA . ALA D 2 163 ? -17.84088 2.09208 98.06902 1.000 129.94434 162 ALA D CA 1
ATOM 6026 C C . ALA D 2 163 ? -18.54352 0.91843 98.74399 1.000 143.15600 162 ALA D C 1
ATOM 6027 O O . ALA D 2 163 ? -17.90236 0.09007 99.40232 1.000 140.05702 162 ALA D O 1
ATOM 6029 N N . THR D 2 164 ? -19.86402 0.82809 98.58745 1.000 140.28886 163 THR D N 1
ATOM 6030 C CA . THR D 2 164 ? -20.63231 -0.18645 99.30152 1.000 127.30407 163 THR D CA 1
ATOM 6031 C C . THR D 2 164 ? -20.50762 -1.56186 98.65066 1.000 131.48476 163 THR D C 1
ATOM 6032 O O . THR D 2 164 ? -20.46168 -2.58485 99.35065 1.000 133.14527 163 THR D O 1
ATOM 6036 N N . GLN D 2 165 ? -20.44321 -1.60265 97.31655 1.000 126.04474 164 GLN D N 1
ATOM 6037 C CA . GLN D 2 165 ? -20.37543 -2.87938 96.61261 1.000 113.42302 164 GLN D CA 1
ATOM 6038 C C . GLN D 2 165 ? -19.12602 -3.66057 97.00112 1.000 123.09183 164 GLN D C 1
ATOM 6039 O O . GLN D 2 165 ? -19.19064 -4.87644 97.23149 1.000 161.26106 164 GLN D O 1
ATOM 6045 N N . ARG D 2 166 ? -17.97983 -2.97878 97.09578 1.000 113.52535 165 ARG D N 1
ATOM 6046 C CA . ARG D 2 166 ? -16.75077 -3.67389 97.46417 1.000 130.52781 165 ARG D CA 1
ATOM 6047 C C . ARG D 2 166 ? -16.78291 -4.14635 98.91412 1.000 147.67811 165 ARG D C 1
ATOM 6048 O O . ARG D 2 166 ? -16.15606 -5.16122 99.24535 1.000 164.92308 165 ARG D O 1
ATOM 6056 N N . VAL D 2 167 ? -17.51079 -3.44043 99.78546 1.000 120.13556 166 VAL D N 1
ATOM 6057 C CA . VAL D 2 167 ? -17.73351 -3.94084 101.14123 1.000 111.34279 166 VAL D CA 1
ATOM 6058 C C . VAL D 2 167 ? -18.53521 -5.23410 101.10179 1.000 113.23392 166 VAL D C 1
ATOM 6059 O O . VAL D 2 167 ? -18.22113 -6.20072 101.81002 1.000 118.65261 166 VAL D O 1
ATOM 6063 N N . MET D 2 168 ? -19.57683 -5.27950 100.26814 1.000 107.14079 167 MET D N 1
ATOM 6064 C CA . MET D 2 168 ? -20.38598 -6.49113 100.18437 1.000 112.90327 167 MET D CA 1
ATOM 6065 C C . MET D 2 168 ? -19.56348 -7.67285 99.67643 1.000 132.73748 167 MET D C 1
ATOM 6066 O O . MET D 2 168 ? -19.51450 -8.73305 100.31814 1.000 153.02569 167 MET D O 1
ATOM 6071 N N . GLU D 2 169 ? -18.89698 -7.50785 98.52657 1.000 124.88324 168 GLU D N 1
ATOM 6072 C CA . GLU D 2 169 ? -18.14360 -8.62763 97.96381 1.000 138.99834 168 GLU D CA 1
ATOM 6073 C C . GLU D 2 169 ? -16.97289 -9.02656 98.85741 1.000 131.74730 168 GLU D C 1
ATOM 6074 O O . GLU D 2 169 ? -16.62664 -10.21443 98.93191 1.000 138.20426 168 GLU D O 1
ATOM 6080 N N . ALA D 2 170 ? -16.36483 -8.06063 99.55299 1.000 113.75291 169 ALA D N 1
ATOM 6081 C CA . ALA D 2 170 ? -15.32180 -8.39953 100.51499 1.000 116.48724 169 ALA D CA 1
ATOM 6082 C C . ALA D 2 170 ? -15.89379 -9.20417 101.67687 1.000 110.31248 169 ALA D C 1
ATOM 6083 O O . ALA D 2 170 ? -15.22308 -10.09036 102.22629 1.000 99.15999 169 ALA D O 1
ATOM 6085 N N . GLU D 2 171 ? -17.13473 -8.90655 102.06825 1.000 108.08413 170 GLU D N 1
ATOM 6086 C CA . GLU D 2 171 ? -17.78036 -9.68526 103.11998 1.000 111.92600 170 GLU D CA 1
ATOM 6087 C C . GLU D 2 171 ? -18.02383 -11.12210 102.67142 1.000 108.41180 170 GLU D C 1
ATOM 6088 O O . GLU D 2 171 ? -17.76076 -12.07007 103.42618 1.000 129.05816 170 GLU D O 1
ATOM 6094 N N . GLN D 2 172 ? -18.51870 -11.30356 101.44303 1.000 101.04627 171 GLN D N 1
ATOM 6095 C CA . GLN D 2 172 ? -18.68756 -12.65344 100.90798 1.000 111.51480 171 GLN D CA 1
ATOM 6096 C C . GLN D 2 172 ? -17.36239 -13.40776 100.89843 1.000 108.16359 171 GLN D C 1
ATOM 6097 O O . GLN D 2 172 ? -17.29163 -14.57074 101.32236 1.000 127.48055 171 GLN D O 1
ATOM 6103 N N . THR D 2 173 ? -16.29613 -12.75592 100.41653 1.000 106.15563 172 THR D N 1
ATOM 6104 C CA . THR D 2 173 ? -14.97734 -13.38532 100.43091 1.000 100.33088 172 THR D CA 1
ATOM 6105 C C . THR D 2 173 ? -14.58362 -13.81386 101.84121 1.000 101.23781 172 THR D C 1
ATOM 6106 O O . THR D 2 173 ? -14.07631 -14.92676 102.04089 1.000 96.87231 172 THR D O 1
ATOM 6110 N N . LYS D 2 174 ? -14.82600 -12.95421 102.83686 1.000 120.23605 173 LYS D N 1
ATOM 6111 C CA . LYS D 2 174 ? -14.54014 -13.33944 104.21712 1.000 112.07084 173 LYS D CA 1
ATOM 6112 C C . LYS D 2 174 ? -15.29984 -14.60060 104.60222 1.000 103.38185 173 LYS D C 1
ATOM 6113 O O . LYS D 2 174 ? -14.72431 -15.53577 105.17048 1.000 119.81026 173 LYS D O 1
ATOM 6119 N N . THR D 2 175 ? -16.59811 -14.64372 104.29563 1.000 92.66671 174 THR D N 1
ATOM 6120 C CA . THR D 2 175 ? -17.40471 -15.81029 104.64469 1.000 97.46217 174 THR D CA 1
ATOM 6121 C C . THR D 2 175 ? -16.82142 -17.08532 104.04548 1.000 109.19969 174 THR D C 1
ATOM 6122 O O . THR D 2 175 ? -16.60476 -18.08107 104.75281 1.000 132.68720 174 THR D O 1
ATOM 6126 N N . ARG D 2 176 ? -16.54400 -17.06743 102.74042 1.000 110.16077 175 ARG D N 1
ATOM 6127 C CA . ARG D 2 176 ? -16.01649 -18.26149 102.08575 1.000 117.26229 175 ARG D CA 1
ATOM 6128 C C . ARG D 2 176 ? -14.68590 -18.68939 102.70290 1.000 108.10970 175 ARG D C 1
ATOM 6129 O O . ARG D 2 176 ? -14.48389 -19.86995 103.02542 1.000 93.87423 175 ARG D O 1
ATOM 6137 N N . SER D 2 177 ? -13.77011 -17.73375 102.89176 1.000 110.62919 176 SER D N 1
ATOM 6138 C CA . SER D 2 177 ? -12.47217 -18.05880 103.47739 1.000 115.04761 176 SER D CA 1
ATOM 6139 C C . SER D 2 177 ? -12.62443 -18.65623 104.87061 1.000 111.03469 176 SER D C 1
ATOM 6140 O O . SER D 2 177 ? -11.85332 -19.54115 105.26346 1.000 91.81912 176 SER D O 1
ATOM 6143 N N . GLU D 2 178 ? -13.60762 -18.17832 105.63779 1.000 111.70700 177 GLU D N 1
ATOM 6144 C CA . GLU D 2 178 ? -13.86166 -18.76641 106.94808 1.000 106.11169 177 GLU D CA 1
ATOM 6145 C C . GLU D 2 178 ? -14.32756 -20.20712 106.81397 1.000 109.05606 177 GLU D C 1
ATOM 6146 O O . GLU D 2 178 ? -13.89024 -21.08434 107.57257 1.000 122.13007 177 GLU D O 1
ATOM 6152 N N . LEU D 2 179 ? -15.20759 -20.47290 105.84402 1.000 101.71768 178 LEU D N 1
ATOM 6153 C CA . LEU D 2 179 ? -15.66074 -21.84253 105.62084 1.000 107.54367 178 LEU D CA 1
ATOM 6154 C C . LEU D 2 179 ? -14.48420 -22.77038 105.33274 1.000 105.95450 178 LEU D C 1
ATOM 6155 O O . LEU D 2 179 ? -14.31606 -23.80150 105.99888 1.000 120.35926 178 LEU D O 1
ATOM 6160 N N . VAL D 2 180 ? -13.64092 -22.40997 104.35584 1.000 103.69800 179 VAL D N 1
ATOM 6161 C CA . VAL D 2 180 ? -12.51181 -23.28108 104.02371 1.000 91.93289 179 VAL D CA 1
ATOM 6162 C C . VAL D 2 180 ? -11.52919 -23.37091 105.18618 1.000 89.17224 179 VAL D C 1
ATOM 6163 O O . VAL D 2 180 ? -10.82330 -24.37739 105.33614 1.000 88.71230 179 VAL D O 1
ATOM 6167 N N . HIS D 2 181 ? -11.47012 -22.33903 106.03022 1.000 113.69969 180 HIS D N 1
ATOM 6168 C CA . HIS D 2 181 ? -10.64761 -22.42156 107.23288 1.000 109.02870 180 HIS D CA 1
ATOM 6169 C C . HIS D 2 181 ? -11.15004 -23.52043 108.16266 1.000 91.45450 180 HIS D C 1
ATOM 6170 O O . HIS D 2 181 ? -10.37270 -24.37100 108.61813 1.000 107.33717 180 HIS D O 1
ATOM 6177 N N . LYS D 2 182 ? -12.45667 -23.52259 108.45091 1.000 91.90010 181 LYS D N 1
ATOM 6178 C CA . LYS D 2 182 ? -13.00841 -24.54034 109.34330 1.000 98.70241 181 LYS D CA 1
ATOM 6179 C C . LYS D 2 182 ? -12.85299 -25.93719 108.75248 1.000 104.88707 181 LYS D C 1
ATOM 6180 O O . LYS D 2 182 ? -12.46632 -26.88150 109.45784 1.000 114.72314 181 LYS D O 1
ATOM 6186 N N . GLU D 2 183 ? -13.13739 -26.08472 107.45487 1.000 95.80448 182 GLU D N 1
ATOM 6187 C CA . GLU D 2 183 ? -13.01416 -27.39040 106.81276 1.000 92.36461 182 GLU D CA 1
ATOM 6188 C C . GLU D 2 183 ? -11.58067 -27.90606 106.88312 1.000 100.85056 182 GLU D C 1
ATOM 6189 O O . GLU D 2 183 ? -11.33283 -29.03268 107.33665 1.000 98.04258 182 GLU D O 1
ATOM 6195 N N . THR D 2 184 ? -10.61706 -27.08709 106.44754 1.000 88.98215 183 THR D N 1
ATOM 6196 C CA . THR D 2 184 ? -9.22829 -27.53525 106.44608 1.000 92.03975 183 THR D CA 1
ATOM 6197 C C . THR D 2 184 ? -8.72855 -27.82223 107.86032 1.000 85.40328 183 THR D C 1
ATOM 6198 O O . THR D 2 184 ? -7.89579 -28.71874 108.05524 1.000 84.79800 183 THR D O 1
ATOM 6202 N N . ALA D 2 185 ? -9.23513 -27.09340 108.85979 1.000 107.19388 184 ALA D N 1
ATOM 6203 C CA . ALA D 2 185 ? -8.87026 -27.39244 110.23984 1.000 95.57652 184 ALA D CA 1
ATOM 6204 C C . ALA D 2 185 ? -9.37948 -28.76858 110.64171 1.000 88.33576 184 ALA D C 1
ATOM 6205 O O . ALA D 2 185 ? -8.64093 -29.57592 111.22575 1.000 108.30128 184 ALA D O 1
ATOM 6207 N N . ALA D 2 186 ? -10.64512 -29.05608 110.32032 1.000 99.68349 185 ALA D N 1
ATOM 6208 C CA . ALA D 2 186 ? -11.20438 -30.37811 110.59063 1.000 113.17059 185 ALA D CA 1
ATOM 6209 C C . ALA D 2 186 ? -10.35997 -31.47458 109.95293 1.000 93.43497 185 ALA D C 1
ATOM 6210 O O . ALA D 2 186 ? -10.01063 -32.46630 110.60678 1.000 100.96727 185 ALA D O 1
ATOM 6212 N N . ARG D 2 187 ? -10.01933 -31.31104 108.67225 1.000 91.76209 186 ARG D N 1
ATOM 6213 C CA . ARG D 2 187 ? -9.13514 -32.27147 108.02049 1.000 92.22598 186 ARG D CA 1
ATOM 6214 C C . ARG D 2 187 ? -7.84373 -32.45033 108.80882 1.000 91.56485 186 ARG D C 1
ATOM 6215 O O . ARG D 2 187 ? -7.40773 -33.58237 109.05915 1.000 108.81648 186 ARG D O 1
ATOM 6223 N N . TYR D 2 188 ? -7.22810 -31.33903 109.22559 1.000 96.89884 187 TYR D N 1
ATOM 6224 C CA . TYR D 2 188 ? -5.96393 -31.41383 109.95301 1.000 94.57560 187 TYR D CA 1
ATOM 6225 C C . TYR D 2 188 ? -6.09388 -32.27926 111.19790 1.000 82.16901 187 TYR D C 1
ATOM 6226 O O . TYR D 2 188 ? -5.38514 -33.28197 111.35000 1.000 81.98194 187 TYR D O 1
ATOM 6235 N N . ASN D 2 189 ? -6.99559 -31.90307 112.11007 1.000 99.40151 188 ASN D N 1
ATOM 6236 C CA . ASN D 2 189 ? -7.07457 -32.64009 113.36885 1.000 112.84484 188 ASN D CA 1
ATOM 6237 C C . ASN D 2 189 ? -7.50523 -34.08608 113.14490 1.000 118.32537 188 ASN D C 1
ATOM 6238 O O . ASN D 2 189 ? -7.09140 -34.98014 113.89609 1.000 123.51498 188 ASN D O 1
ATOM 6243 N N . ALA D 2 190 ? -8.30811 -34.34080 112.10827 1.000 114.28399 189 ALA D N 1
ATOM 6244 C CA . ALA D 2 190 ? -8.65977 -35.71548 111.76654 1.000 88.70334 189 ALA D CA 1
ATOM 6245 C C . ALA D 2 190 ? -7.41147 -36.52943 111.43979 1.000 97.16062 189 ALA D C 1
ATOM 6246 O O . ALA D 2 190 ? -7.15172 -37.57658 112.05026 1.000 88.22626 189 ALA D O 1
ATOM 6248 N N . ALA D 2 191 ? -6.61923 -36.05046 110.47474 1.000 87.14234 190 ALA D N 1
ATOM 6249 C CA . ALA D 2 191 ? -5.39227 -36.74893 110.10079 1.000 86.51463 190 ALA D CA 1
ATOM 6250 C C . ALA D 2 191 ? -4.46563 -36.93190 111.29813 1.000 100.06800 190 ALA D C 1
ATOM 6251 O O . ALA D 2 191 ? -3.85436 -37.99760 111.46466 1.000 120.87283 190 ALA D O 1
ATOM 6253 N N . MET D 2 192 ? -4.34568 -35.90126 112.13985 1.000 85.47369 191 MET D N 1
ATOM 6254 C CA . MET D 2 192 ? -3.55412 -36.02607 113.35983 1.000 88.84542 191 MET D CA 1
ATOM 6255 C C . MET D 2 192 ? -4.03364 -37.20133 114.19909 1.000 98.34009 191 MET D C 1
ATOM 6256 O O . MET D 2 192 ? -3.23451 -38.04681 114.62356 1.000 118.00448 191 MET D O 1
ATOM 6261 N N . GLY D 2 193 ? -5.34505 -37.27528 114.43852 1.000 101.07261 192 GLY D N 1
ATOM 6262 C CA . GLY D 2 193 ? -5.88051 -38.38233 115.21380 1.000 119.37799 192 GLY D CA 1
ATOM 6263 C C . GLY D 2 193 ? -5.56552 -39.73193 114.59895 1.000 99.92777 192 GLY D C 1
ATOM 6264 O O . GLY D 2 193 ? -5.18126 -40.67230 115.30279 1.000 102.94677 192 GLY D O 1
ATOM 6265 N N . ARG D 2 194 ? -5.70299 -39.84002 113.27435 1.000 87.81301 193 ARG D N 1
ATOM 6266 C CA . ARG D 2 194 ? -5.43093 -41.10892 112.60424 1.000 90.59739 193 ARG D CA 1
ATOM 6267 C C . ARG D 2 194 ? -3.98139 -41.54057 112.80355 1.000 92.83783 193 ARG D C 1
ATOM 6268 O O . ARG D 2 194 ? -3.70875 -42.67402 113.22717 1.000 100.86449 193 ARG D O 1
ATOM 6276 N N . MET D 2 195 ? -3.03206 -40.64466 112.51068 1.000 92.82448 194 MET D N 1
ATOM 6277 C CA . MET D 2 195 ? -1.62803 -41.01742 112.65358 1.000 94.53352 194 MET D CA 1
ATOM 6278 C C . MET D 2 195 ? -1.27463 -41.31619 114.10552 1.000 92.44482 194 MET D C 1
ATOM 6279 O O . MET D 2 195 ? -0.40878 -42.15970 114.37027 1.000 86.02070 194 MET D O 1
ATOM 6284 N N . ARG D 2 196 ? -1.93809 -40.65554 115.05993 1.000 97.79585 195 ARG D N 1
ATOM 6285 C CA . ARG D 2 196 ? -1.70889 -40.99396 116.46106 1.000 99.86445 195 ARG D CA 1
ATOM 6286 C C . ARG D 2 196 ? -2.17940 -42.41242 116.76311 1.000 111.20549 195 ARG D C 1
ATOM 6287 O O . ARG D 2 196 ? -1.47794 -43.17682 117.43961 1.000 107.60186 195 ARG D O 1
ATOM 6295 N N . GLN D 2 197 ? -3.35994 -42.78660 116.25833 1.000 111.14704 196 GLN D N 1
ATOM 6296 C CA . GLN D 2 197 ? -3.85554 -44.14485 116.46724 1.000 103.00423 196 GLN D CA 1
ATOM 6297 C C . GLN D 2 197 ? -2.89925 -45.17687 115.88230 1.000 104.70687 196 GLN D C 1
ATOM 6298 O O . GLN D 2 197 ? -2.55612 -46.16734 116.54220 1.000 103.59875 196 GLN D O 1
ATOM 6304 N N . LEU D 2 198 ? -2.45479 -44.96338 114.64003 1.000 97.05674 197 LEU D N 1
ATOM 6305 C CA . LEU D 2 198 ? -1.50284 -45.90000 114.05047 1.000 88.34598 197 LEU D CA 1
ATOM 6306 C C . LEU D 2 198 ? -0.20035 -45.94860 114.83764 1.000 104.67678 197 LEU D C 1
ATOM 6307 O O . LEU D 2 198 ? 0.42343 -47.01207 114.93497 1.000 121.09276 197 LEU D O 1
ATOM 6312 N N . GLU D 2 199 ? 0.21982 -44.82077 115.41872 1.000 104.34063 198 GLU D N 1
ATOM 6313 C CA . GLU D 2 199 ? 1.39845 -44.84445 116.27945 1.000 105.13996 198 GLU D CA 1
ATOM 6314 C C . GLU D 2 199 ? 1.16380 -45.71899 117.50282 1.000 100.01263 198 GLU D C 1
ATOM 6315 O O . GLU D 2 199 ? 2.05469 -46.46927 117.91834 1.000 96.30001 198 GLU D O 1
ATOM 6321 N N . LYS D 2 200 ? -0.03193 -45.64021 118.09281 1.000 94.72924 199 LYS D N 1
ATOM 6322 C CA . LYS D 2 200 ? -0.32717 -46.47444 119.25379 1.000 104.56510 199 LYS D CA 1
ATOM 6323 C C . LYS D 2 200 ? -0.36801 -47.95261 118.88104 1.000 119.36666 199 LYS D C 1
ATOM 6324 O O . LYS D 2 200 ? 0.07620 -48.80661 119.65889 1.000 116.62973 199 LYS D O 1
ATOM 6330 N N . LYS D 2 201 ? -0.88558 -48.27616 117.69315 1.000 127.00391 200 LYS D N 1
ATOM 6331 C CA . LYS D 2 201 ? -1.00114 -49.67832 117.30337 1.000 121.11086 200 LYS D CA 1
ATOM 6332 C C . LYS D 2 201 ? 0.32720 -50.26537 116.84277 1.000 93.70105 200 LYS D C 1
ATOM 6333 O O . LYS D 2 201 ? 0.52047 -51.48266 116.92598 1.000 112.43682 200 LYS D O 1
ATOM 6339 N N . LEU D 2 202 ? 1.24688 -49.43436 116.35202 1.000 87.48428 201 LEU D N 1
ATOM 6340 C CA . LEU D 2 202 ? 2.47493 -49.91271 115.72464 1.000 86.90604 201 LEU D CA 1
ATOM 6341 C C . LEU D 2 202 ? 3.71961 -49.41519 116.45382 1.000 99.82547 201 LEU D C 1
ATOM 6342 O O . LEU D 2 202 ? 4.78506 -49.28272 115.84634 1.000 83.06771 201 LEU D O 1
ATOM 6347 N N . LYS D 2 203 ? 3.59873 -49.16123 117.76179 1.000 93.16557 202 LYS D N 1
ATOM 6348 C CA . LYS D 2 203 ? 4.65083 -48.46825 118.50678 1.000 90.47287 202 LYS D CA 1
ATOM 6349 C C . LYS D 2 203 ? 6.00499 -49.15806 118.36180 1.000 104.37662 202 LYS D C 1
ATOM 6350 O O . LYS D 2 203 ? 7.00836 -48.51706 118.02838 1.000 111.12361 202 LYS D O 1
ATOM 6356 N N . ARG D 2 204 ? 6.04995 -50.46987 118.60242 1.000 110.63961 203 ARG D N 1
ATOM 6357 C CA . ARG D 2 204 ? 7.31486 -51.19646 118.53377 1.000 106.51908 203 ARG D CA 1
ATOM 6358 C C . ARG D 2 204 ? 7.89409 -51.16763 117.12276 1.000 117.20150 203 ARG D C 1
ATOM 6359 O O . ARG D 2 204 ? 9.08753 -50.89273 116.92864 1.000 121.51975 203 ARG D O 1
ATOM 6367 N N . ALA D 2 205 ? 7.05403 -51.44019 116.12084 1.000 118.32566 204 ALA D N 1
ATOM 6368 C CA . ALA D 2 205 ? 7.53402 -51.50341 114.74450 1.000 112.28082 204 ALA D CA 1
ATOM 6369 C C . ALA D 2 205 ? 8.06866 -50.15566 114.27721 1.000 111.64758 204 ALA D C 1
ATOM 6370 O O . ALA D 2 205 ? 9.06451 -50.09630 113.54662 1.000 114.00659 204 ALA D O 1
ATOM 6372 N N . ILE D 2 206 ? 7.42558 -49.06254 114.69344 1.000 100.96114 205 ILE D N 1
ATOM 6373 C CA . ILE D 2 206 ? 7.86146 -47.73451 114.27061 1.000 85.14753 205 ILE D CA 1
ATOM 6374 C C . ILE D 2 206 ? 9.24616 -47.42453 114.82604 1.000 88.55798 205 ILE D C 1
ATOM 6375 O O . ILE D 2 206 ? 10.14056 -46.96924 114.09943 1.000 87.94890 205 ILE D O 1
ATOM 6380 N N . ASN D 2 207 ? 9.44351 -47.66765 116.12487 1.000 88.00869 206 ASN D N 1
ATOM 6381 C CA . ASN D 2 207 ? 10.74065 -47.40080 116.73539 1.000 92.42326 206 ASN D CA 1
ATOM 6382 C C . ASN D 2 207 ? 11.82154 -48.31959 116.18478 1.000 104.11732 206 ASN D C 1
ATOM 6383 O O . ASN D 2 207 ? 12.99314 -47.92883 116.13107 1.000 111.75764 206 ASN D O 1
ATOM 6388 N N . LYS D 2 208 ? 11.45959 -49.53663 115.77255 1.000 97.47631 207 LYS D N 1
ATOM 6389 C CA . LYS D 2 208 ? 12.44584 -50.39964 115.13617 1.000 84.89064 207 LYS D CA 1
ATOM 6390 C C . LYS D 2 208 ? 12.73188 -50.00074 113.69517 1.000 97.40597 207 LYS D C 1
ATOM 6391 O O . LYS D 2 208 ? 13.81400 -50.31391 113.18666 1.000 97.95019 207 LYS D O 1
ATOM 6397 N N . SER D 2 209 ? 11.80433 -49.30286 113.03690 1.000 113.88810 208 SER D N 1
ATOM 6398 C CA . SER D 2 209 ? 11.90980 -49.00278 111.61436 1.000 100.37708 208 SER D CA 1
ATOM 6399 C C . SER D 2 209 ? 12.35440 -47.57639 111.31587 1.000 93.19292 208 SER D C 1
ATOM 6400 O O . SER D 2 209 ? 12.58237 -47.25696 110.14413 1.000 87.55922 208 SER D O 1
ATOM 6403 N N . LYS D 2 210 ? 12.47897 -46.71847 112.33196 1.000 97.50797 209 LYS D N 1
ATOM 6404 C CA . LYS D 2 210 ? 12.87361 -45.32425 112.11535 1.000 96.66800 209 LYS D CA 1
ATOM 6405 C C . LYS D 2 210 ? 14.09616 -45.14594 111.21742 1.000 112.86788 209 LYS D C 1
ATOM 6406 O O . LYS D 2 210 ? 14.01252 -44.36097 110.25727 1.000 132.27931 209 LYS D O 1
ATOM 6412 N N . PRO D 2 211 ? 15.23595 -45.81249 111.45015 1.000 97.27058 210 PRO D N 1
ATOM 6413 C CA . PRO D 2 211 ? 16.42462 -45.50305 110.63506 1.000 99.83000 210 PRO D CA 1
ATOM 6414 C C . PRO D 2 211 ? 16.24244 -45.79569 109.15711 1.000 88.21006 210 PRO D C 1
ATOM 6415 O O . PRO D 2 211 ? 16.81937 -45.08671 108.31858 1.000 110.59001 210 PRO D O 1
ATOM 6419 N N . TYR D 2 212 ? 15.45258 -46.81524 108.81080 1.000 66.63156 211 TYR D N 1
ATOM 6420 C CA . TYR D 2 212 ? 15.17975 -47.08982 107.40395 1.000 78.28506 211 TYR D CA 1
ATOM 6421 C C . TYR D 2 212 ? 14.50316 -45.90106 106.74007 1.000 84.05641 211 TYR D C 1
ATOM 6422 O O . TYR D 2 212 ? 14.94573 -45.42411 105.68835 1.000 84.51368 211 TYR D O 1
ATOM 6431 N N . PHE D 2 213 ? 13.42198 -45.40873 107.34594 1.000 86.05436 212 PHE D N 1
ATOM 6432 C CA . PHE D 2 213 ? 12.67439 -44.31640 106.73927 1.000 90.23664 212 PHE D CA 1
ATOM 6433 C C . PHE D 2 213 ? 13.45946 -43.01253 106.76239 1.000 86.80343 212 PHE D C 1
ATOM 6434 O O . PHE D 2 213 ? 13.32112 -42.19290 105.84528 1.000 89.14214 212 PHE D O 1
ATOM 6442 N N . GLU D 2 214 ? 14.29173 -42.80069 107.78317 1.000 64.02293 213 GLU D N 1
ATOM 6443 C CA . GLU D 2 214 ? 15.10407 -41.58807 107.80655 1.000 79.47928 213 GLU D CA 1
ATOM 6444 C C . GLU D 2 214 ? 16.14955 -41.60957 106.69746 1.000 87.50731 213 GLU D C 1
ATOM 6445 O O . GLU D 2 214 ? 16.28816 -40.63914 105.93699 1.000 116.72209 213 GLU D O 1
ATOM 6451 N N . LEU D 2 215 ? 16.88567 -42.71836 106.58077 1.000 74.77788 214 LEU D N 1
ATOM 6452 C CA . LEU D 2 215 ? 17.85948 -42.84278 105.50251 1.000 64.05863 214 LEU D CA 1
ATOM 6453 C C . LEU D 2 215 ? 17.19190 -42.71952 104.13734 1.000 70.24916 214 LEU D C 1
ATOM 6454 O O . LEU D 2 215 ? 17.71449 -42.04564 103.23858 1.000 86.06014 214 LEU D O 1
ATOM 6459 N N . LYS D 2 216 ? 16.03468 -43.36392 103.96348 1.000 62.63127 215 LYS D N 1
ATOM 6460 C CA . LYS D 2 216 ? 15.30276 -43.23874 102.70816 1.000 61.90032 215 LYS D CA 1
ATOM 6461 C C . LYS D 2 216 ? 14.95542 -41.78574 102.42352 1.000 73.36601 215 LYS D C 1
ATOM 6462 O O . LYS D 2 216 ? 15.06025 -41.32676 101.28071 1.000 82.67578 215 LYS D O 1
ATOM 6468 N N . ALA D 2 217 ? 14.54203 -41.04663 103.45495 1.000 78.80291 216 ALA D N 1
ATOM 6469 C CA . ALA D 2 217 ? 14.23863 -39.63090 103.28294 1.000 83.81432 216 ALA D CA 1
ATOM 6470 C C . ALA D 2 217 ? 15.45727 -38.86668 102.77761 1.000 91.78103 216 ALA D C 1
ATOM 6471 O O . ALA D 2 217 ? 15.37697 -38.13054 101.78295 1.000 88.41362 216 ALA D O 1
ATOM 6473 N N . LYS D 2 218 ? 16.60084 -39.03916 103.45097 1.000 75.73176 217 LYS D N 1
ATOM 6474 C CA . LYS D 2 218 ? 17.83039 -38.37139 103.02489 1.000 79.15004 217 LYS D CA 1
ATOM 6475 C C . LYS D 2 218 ? 18.15627 -38.68170 101.56543 1.000 87.94076 217 LYS D C 1
ATOM 6476 O O . LYS D 2 218 ? 18.41473 -37.77339 100.75972 1.000 86.80997 217 LYS D O 1
ATOM 6482 N N . TYR D 2 219 ? 18.14151 -39.96582 101.20171 1.000 94.42297 218 TYR D N 1
ATOM 6483 C CA . TYR D 2 219 ? 18.42058 -40.32140 99.81563 1.000 94.01672 218 TYR D CA 1
ATOM 6484 C C . TYR D 2 219 ? 17.39620 -39.71690 98.86697 1.000 73.08409 218 TYR D C 1
ATOM 6485 O O . TYR D 2 219 ? 17.72476 -39.41720 97.71508 1.000 73.38172 218 TYR D O 1
ATOM 6494 N N . TYR D 2 220 ? 16.15940 -39.51378 99.32625 1.000 72.73180 219 TYR D N 1
ATOM 6495 C CA . TYR D 2 220 ? 15.15859 -38.94127 98.43482 1.000 82.58966 219 TYR D CA 1
ATOM 6496 C C . TYR D 2 220 ? 15.42683 -37.46661 98.18332 1.000 77.09202 219 TYR D C 1
ATOM 6497 O O . TYR D 2 220 ? 15.33427 -37.00444 97.04041 1.000 101.32022 219 TYR D O 1
ATOM 6506 N N . VAL D 2 221 ? 15.75577 -36.70548 99.22961 1.000 59.46557 220 VAL D N 1
ATOM 6507 C CA . VAL D 2 221 ? 16.04087 -35.29224 99.00246 1.000 70.44343 220 VAL D CA 1
ATOM 6508 C C . VAL D 2 221 ? 17.28558 -35.13842 98.13450 1.000 77.24649 220 VAL D C 1
ATOM 6509 O O . VAL D 2 221 ? 17.32775 -34.28909 97.23305 1.000 107.25011 220 VAL D O 1
ATOM 6513 N N . GLN D 2 222 ? 18.29572 -35.98832 98.34635 1.000 69.88962 221 GLN D N 1
ATOM 6514 C CA . GLN D 2 222 ? 19.47252 -35.92644 97.48439 1.000 66.79578 221 GLN D CA 1
ATOM 6515 C C . GLN D 2 222 ? 19.11310 -36.25968 96.04154 1.000 62.26656 221 GLN D C 1
ATOM 6516 O O . GLN D 2 222 ? 19.56675 -35.58888 95.10362 1.000 61.93096 221 GLN D O 1
ATOM 6522 N N . LEU D 2 223 ? 18.28487 -37.28579 95.84616 1.000 79.95405 222 LEU D N 1
ATOM 6523 C CA . LEU D 2 223 ? 17.91025 -37.68410 94.49556 1.000 77.25529 222 LEU D CA 1
ATOM 6524 C C . LEU D 2 223 ? 17.14487 -36.57522 93.79019 1.000 78.23337 222 LEU D C 1
ATOM 6525 O O . LEU D 2 223 ? 17.45430 -36.23261 92.64782 1.000 66.87642 222 LEU D O 1
ATOM 6530 N N . GLU D 2 224 ? 16.14418 -35.99230 94.45420 1.000 89.17411 223 GLU D N 1
ATOM 6531 C CA . GLU D 2 224 ? 15.35776 -34.96343 93.78130 1.000 85.57099 223 GLU D CA 1
ATOM 6532 C C . GLU D 2 224 ? 16.17746 -33.70417 93.53800 1.000 59.24017 223 GLU D C 1
ATOM 6533 O O . GLU D 2 224 ? 15.94313 -32.99667 92.55132 1.000 75.40015 223 GLU D O 1
ATOM 6539 N N . GLN D 2 225 ? 17.14739 -33.41841 94.40737 1.000 63.90161 224 GLN D N 1
ATOM 6540 C CA . GLN D 2 225 ? 18.07568 -32.32286 94.14419 1.000 59.16511 224 GLN D CA 1
ATOM 6541 C C . GLN D 2 225 ? 18.87573 -32.57989 92.87061 1.000 59.07811 224 GLN D C 1
ATOM 6542 O O . GLN D 2 225 ? 18.93850 -31.72654 91.97235 1.000 68.74738 224 GLN D O 1
ATOM 6548 N N . LEU D 2 226 ? 19.47947 -33.76793 92.76625 1.000 69.61572 225 LEU D N 1
ATOM 6549 C CA . LEU D 2 226 ? 20.24445 -34.10147 91.56801 1.000 70.93507 225 LEU D CA 1
ATOM 6550 C C . LEU D 2 226 ? 19.35794 -34.09686 90.32856 1.000 65.09012 225 LEU D C 1
ATOM 6551 O O . LEU D 2 226 ? 19.79787 -33.71150 89.23900 1.000 59.03347 225 LEU D O 1
ATOM 6556 N N . LYS D 2 227 ? 18.10517 -34.52656 90.47875 1.000 58.48899 226 LYS D N 1
ATOM 6557 C CA . LYS D 2 227 ? 17.16486 -34.51161 89.36548 1.000 58.44226 226 LYS D CA 1
ATOM 6558 C C . LYS D 2 227 ? 16.87791 -33.08339 88.92138 1.000 84.79840 226 LYS D C 1
ATOM 6559 O O . LYS D 2 227 ? 16.75610 -32.80878 87.72089 1.000 102.08944 226 LYS D O 1
ATOM 6565 N N . LYS D 2 228 ? 16.78453 -32.15649 89.87941 1.000 70.53111 227 LYS D N 1
ATOM 6566 C CA . LYS D 2 228 ? 16.63491 -30.74485 89.54105 1.000 72.14399 227 LYS D CA 1
ATOM 6567 C C . LYS D 2 228 ? 17.83065 -30.24911 88.74102 1.000 69.08099 227 LYS D C 1
ATOM 6568 O O . LYS D 2 228 ? 17.67066 -29.59467 87.70241 1.000 73.38881 227 LYS D O 1
ATOM 6574 N N . THR D 2 229 ? 19.04299 -30.55390 89.21358 1.000 59.20777 228 THR D N 1
ATOM 6575 C CA . THR D 2 229 ? 20.24277 -30.18967 88.46224 1.000 59.71012 228 THR D CA 1
ATOM 6576 C C . THR D 2 229 ? 20.19470 -30.74087 87.04021 1.000 76.70543 228 THR D C 1
ATOM 6577 O O . THR D 2 229 ? 20.48923 -30.02842 86.07115 1.000 75.67110 228 THR D O 1
ATOM 6581 N N . VAL D 2 230 ? 19.81790 -32.01320 86.89724 1.000 91.66567 229 VAL D N 1
ATOM 6582 C CA . VAL D 2 230 ? 19.77265 -32.63500 85.57637 1.000 75.25246 229 VAL D CA 1
ATOM 6583 C C . VAL D 2 230 ? 18.77743 -31.90890 84.68187 1.000 73.29482 229 VAL D C 1
ATOM 6584 O O . VAL D 2 230 ? 19.06956 -31.60195 83.52077 1.000 76.47924 229 VAL D O 1
ATOM 6588 N N . ASP D 2 231 ? 17.59172 -31.60838 85.21368 1.000 80.47909 230 ASP D N 1
ATOM 6589 C CA . ASP D 2 231 ? 16.57222 -30.95412 84.40089 1.000 83.48486 230 ASP D CA 1
ATOM 6590 C C . ASP D 2 231 ? 17.02366 -29.56799 83.95527 1.000 65.94459 230 ASP D C 1
ATOM 6591 O O . ASP D 2 231 ? 16.86868 -29.20287 82.78112 1.000 76.45975 230 ASP D O 1
ATOM 6596 N N . ASP D 2 232 ? 17.60355 -28.78723 84.87255 1.000 76.62371 231 ASP D N 1
ATOM 6597 C CA . ASP D 2 232 ? 18.03969 -27.43959 84.51410 1.000 79.22275 231 ASP D CA 1
ATOM 6598 C C . ASP D 2 232 ? 19.15773 -27.47924 83.47981 1.000 70.47801 231 ASP D C 1
ATOM 6599 O O . ASP D 2 232 ? 19.14037 -26.71479 82.50540 1.000 89.87074 231 ASP D O 1
ATOM 6604 N N . LEU D 2 233 ? 20.13600 -28.37049 83.66827 1.000 69.84325 232 LEU D N 1
ATOM 6605 C CA . LEU D 2 233 ? 21.19405 -28.52060 82.67259 1.000 66.18113 232 LEU D CA 1
ATOM 6606 C C . LEU D 2 233 ? 20.62696 -28.93517 81.31947 1.000 74.30872 232 LEU D C 1
ATOM 6607 O O . LEU D 2 233 ? 21.09532 -28.46992 80.27285 1.000 61.78733 232 LEU D O 1
ATOM 6612 N N . GLN D 2 234 ? 19.61641 -29.80894 81.31940 1.000 60.85463 233 GLN D N 1
ATOM 6613 C CA . GLN D 2 234 ? 18.96912 -30.18655 80.06707 1.000 90.50459 233 GLN D CA 1
ATOM 6614 C C . GLN D 2 234 ? 18.35838 -28.97186 79.38006 1.000 88.70161 233 GLN D C 1
ATOM 6615 O O . GLN D 2 234 ? 18.49996 -28.79902 78.16119 1.000 79.73941 233 GLN D O 1
ATOM 6621 N N . ALA D 2 235 ? 17.68319 -28.11273 80.15178 1.000 86.81287 234 ALA D N 1
ATOM 6622 C CA . ALA D 2 235 ? 17.10651 -26.89819 79.58138 1.000 79.01554 234 ALA D CA 1
ATOM 6623 C C . ALA D 2 235 ? 18.18353 -25.99188 78.99484 1.000 72.93609 234 ALA D C 1
ATOM 6624 O O . ALA D 2 235 ? 18.00119 -25.41214 77.91385 1.000 63.40560 234 ALA D O 1
ATOM 6626 N N . LYS D 2 236 ? 19.31392 -25.85449 79.69391 1.000 62.42170 235 LYS D N 1
ATOM 6627 C CA . LYS D 2 236 ? 20.40305 -25.04100 79.16281 1.000 63.11179 235 LYS D CA 1
ATOM 6628 C C . LYS D 2 236 ? 20.93291 -25.61852 77.85638 1.000 67.79484 235 LYS D C 1
ATOM 6629 O O . LYS D 2 236 ? 21.17757 -24.87853 76.89446 1.000 85.77862 235 LYS D O 1
ATOM 6635 N N . LEU D 2 237 ? 21.10740 -26.94071 77.79872 1.000 63.15626 236 LEU D N 1
ATOM 6636 C CA . LEU D 2 237 ? 21.59785 -27.56626 76.57547 1.000 63.80036 236 LEU D CA 1
ATOM 6637 C C . LEU D 2 237 ? 20.63692 -27.32745 75.41820 1.000 64.32655 236 LEU D C 1
ATOM 6638 O O . LEU D 2 237 ? 21.05654 -26.97037 74.30998 1.000 84.21691 236 LEU D O 1
ATOM 6643 N N . THR D 2 238 ? 19.33573 -27.51536 75.66169 1.000 67.56358 237 THR D N 1
ATOM 6644 C CA . THR D 2 238 ? 18.34859 -27.29939 74.60781 1.000 69.57532 237 THR D CA 1
ATOM 6645 C C . THR D 2 238 ? 18.36077 -25.85302 74.12780 1.000 74.17473 237 THR D C 1
ATOM 6646 O O . THR D 2 238 ? 18.22014 -25.58795 72.92576 1.000 90.05878 237 THR D O 1
ATOM 6650 N N . LEU D 2 239 ? 18.53810 -24.90185 75.05002 1.000 65.13638 238 LEU D N 1
ATOM 6651 C CA . LEU D 2 239 ? 18.65358 -23.50390 74.64432 1.000 65.93602 238 LEU D CA 1
ATOM 6652 C C . LEU D 2 239 ? 19.88283 -23.28469 73.76721 1.000 66.48199 238 LEU D C 1
ATOM 6653 O O . LEU D 2 239 ? 19.80558 -22.62208 72.72577 1.000 67.46536 238 LEU D O 1
ATOM 6658 N N . ALA D 2 240 ? 21.02920 -23.84025 74.17247 1.000 66.07032 239 ALA D N 1
ATOM 6659 C CA . ALA D 2 240 ? 22.24911 -23.69607 73.38070 1.000 66.85197 239 ALA D CA 1
ATOM 6660 C C . ALA D 2 240 ? 22.06211 -24.24201 71.96744 1.000 67.54826 239 ALA D C 1
ATOM 6661 O O . ALA D 2 240 ? 22.42213 -23.58593 70.97967 1.000 68.54690 239 ALA D O 1
ATOM 6663 N N . LYS D 2 241 ? 21.49997 -25.44877 71.84980 1.000 94.72597 240 LYS D N 1
ATOM 6664 C CA . LYS D 2 241 ? 21.18221 -25.97920 70.52742 1.000 83.50405 240 LYS D CA 1
ATOM 6665 C C . LYS D 2 241 ? 20.23883 -25.04657 69.77411 1.000 69.02762 240 LYS D C 1
ATOM 6666 O O . LYS D 2 241 ? 20.34915 -24.90464 68.54778 1.000 80.11108 240 LYS D O 1
ATOM 6672 N N . GLY D 2 242 ? 19.32628 -24.38300 70.49161 1.000 68.61425 241 GLY D N 1
ATOM 6673 C CA . GLY D 2 242 ? 18.47635 -23.39210 69.84961 1.000 71.87515 241 GLY D CA 1
ATOM 6674 C C . GLY D 2 242 ? 19.26318 -22.22322 69.28546 1.000 73.59834 241 GLY D C 1
ATOM 6675 O O . GLY D 2 242 ? 18.92798 -21.68776 68.22362 1.000 74.07850 241 GLY D O 1
ATOM 6676 N N . GLU D 2 243 ? 20.32231 -21.81240 69.98678 1.000 69.81894 242 GLU D N 1
ATOM 6677 C CA . GLU D 2 243 ? 21.18091 -20.74853 69.47756 1.000 70.73847 242 GLU D CA 1
ATOM 6678 C C . GLU D 2 243 ? 21.92481 -21.19994 68.22587 1.000 71.56580 242 GLU D C 1
ATOM 6679 O O . GLU D 2 243 ? 21.97131 -20.47612 67.22289 1.000 80.66606 242 GLU D O 1
ATOM 6685 N N . TYR D 2 244 ? 22.51092 -22.39805 68.26663 1.000 76.31261 243 TYR D N 1
ATOM 6686 C CA . TYR D 2 244 ? 23.17411 -22.94896 67.08894 1.000 72.16168 243 TYR D CA 1
ATOM 6687 C C . TYR D 2 244 ? 22.24278 -22.93616 65.87971 1.000 73.21517 243 TYR D C 1
ATOM 6688 O O . TYR D 2 244 ? 22.55251 -22.34399 64.83623 1.000 74.46724 243 TYR D O 1
ATOM 6697 N N . LYS D 2 245 ? 21.08020 -23.58365 66.01646 1.000 80.93206 244 LYS D N 1
ATOM 6698 C CA . LYS D 2 245 ? 20.13510 -23.66177 64.90664 1.000 89.08301 244 LYS D CA 1
ATOM 6699 C C . LYS D 2 245 ? 19.69459 -22.27689 64.44975 1.000 90.95829 244 LYS D C 1
ATOM 6700 O O . LYS D 2 245 ? 19.47305 -22.05721 63.25047 1.000 82.70426 244 LYS D O 1
ATOM 6706 N N . MET D 2 246 ? 19.58541 -21.32772 65.38378 1.000 111.92296 245 MET D N 1
ATOM 6707 C CA . MET D 2 246 ? 19.19102 -19.96898 65.02327 1.000 107.98248 245 MET D CA 1
ATOM 6708 C C . MET D 2 246 ? 20.24267 -19.30481 64.14172 1.000 109.50802 245 MET D C 1
ATOM 6709 O O . MET D 2 246 ? 19.92157 -18.75418 63.08063 1.000 124.40577 245 MET D O 1
ATOM 6714 N N . ALA D 2 247 ? 21.50816 -19.34551 64.56934 1.000 84.30048 246 ALA D N 1
ATOM 6715 C CA . ALA D 2 247 ? 22.58105 -18.76379 63.76780 1.000 87.19946 246 ALA D CA 1
ATOM 6716 C C . ALA D 2 247 ? 22.66248 -19.41631 62.39378 1.000 87.16112 246 ALA D C 1
ATOM 6717 O O . ALA D 2 247 ? 22.88383 -18.73537 61.38341 1.000 85.33812 246 ALA D O 1
ATOM 6719 N N . LEU D 2 248 ? 22.48297 -20.73627 62.33291 1.000 93.96492 247 LEU D N 1
ATOM 6720 C CA . LEU D 2 248 ? 22.46682 -21.40298 61.03567 1.000 100.48454 247 LEU D CA 1
ATOM 6721 C C . LEU D 2 248 ? 21.33960 -20.86862 60.15491 1.000 93.36827 247 LEU D C 1
ATOM 6722 O O . LEU D 2 248 ? 21.54150 -20.61149 58.95903 1.000 96.06953 247 LEU D O 1
ATOM 6727 N N . LYS D 2 249 ? 20.14987 -20.67252 60.73459 1.000 82.43942 248 LYS D N 1
ATOM 6728 C CA . LYS D 2 249 ? 19.03788 -20.11851 59.96596 1.000 81.77287 248 LYS D CA 1
ATOM 6729 C C . LYS D 2 249 ? 19.36016 -18.71650 59.46019 1.000 111.55734 248 LYS D C 1
ATOM 6730 O O . LYS D 2 249 ? 19.00992 -18.36192 58.32679 1.000 125.08236 248 LYS D O 1
ATOM 6736 N N . ASN D 2 250 ? 20.03737 -17.90575 60.28161 1.000 125.15288 249 ASN D N 1
ATOM 6737 C CA . ASN D 2 250 ? 20.41068 -16.56331 59.84072 1.000 102.35288 249 ASN D CA 1
ATOM 6738 C C . ASN D 2 250 ? 21.41814 -16.61530 58.69688 1.000 85.88673 249 ASN D C 1
ATOM 6739 O O . ASN D 2 250 ? 21.34060 -15.81264 57.75926 1.000 104.75802 249 ASN D O 1
ATOM 6744 N N . LEU D 2 251 ? 22.36708 -17.55286 58.75142 1.000 83.30674 250 LEU D N 1
ATOM 6745 C CA . LEU D 2 251 ? 23.30756 -17.71762 57.64511 1.000 84.62357 250 LEU D CA 1
ATOM 6746 C C . LEU D 2 251 ? 22.58594 -18.09017 56.35290 1.000 93.46687 250 LEU D C 1
ATOM 6747 O O . LEU D 2 251 ? 22.87038 -17.53187 55.28419 1.000 103.53299 250 LEU D O 1
ATOM 6752 N N . GLU D 2 252 ? 21.64620 -19.03890 56.42575 1.000 96.52864 251 GLU D N 1
ATOM 6753 C CA . GLU D 2 252 ? 20.88401 -19.37721 55.22594 1.000 97.23124 251 GLU D CA 1
ATOM 6754 C C . GLU D 2 252 ? 20.06452 -18.19066 54.73589 1.000 102.02696 251 GLU D C 1
ATOM 6755 O O . GLU D 2 252 ? 19.83931 -18.04730 53.52756 1.000 109.34058 251 GLU D O 1
ATOM 6761 N N . MET D 2 253 ? 19.61362 -17.33085 55.65414 1.000 114.47179 252 MET D N 1
ATOM 6762 C CA . MET D 2 253 ? 18.92645 -16.10923 55.24624 1.000 116.60866 252 MET D CA 1
ATOM 6763 C C . MET D 2 253 ? 19.86402 -15.18686 54.47555 1.000 105.49468 252 MET D C 1
ATOM 6764 O O . MET D 2 253 ? 19.47938 -14.61537 53.44742 1.000 111.06212 252 MET D O 1
ATOM 6769 N N . ILE D 2 254 ? 21.10042 -15.03202 54.95965 1.000 94.97524 253 ILE D N 1
ATOM 6770 C CA . ILE D 2 254 ? 22.10923 -14.26665 54.22804 1.000 91.35851 253 ILE D CA 1
ATOM 6771 C C . ILE D 2 254 ? 22.27102 -14.81538 52.81570 1.000 111.86580 253 ILE D C 1
ATOM 6772 O O . ILE D 2 254 ? 22.19847 -14.07188 51.82882 1.000 97.22983 253 ILE D O 1
ATOM 6777 N N . SER D 2 255 ? 22.48462 -16.13054 52.69963 1.000 111.25681 254 SER D N 1
ATOM 6778 C CA . SER D 2 255 ? 22.69522 -16.73763 51.38606 1.000 114.91537 254 SER D CA 1
ATOM 6779 C C . SER D 2 255 ? 21.50591 -16.49137 50.46155 1.000 102.63742 254 SER D C 1
ATOM 6780 O O . SER D 2 255 ? 21.67631 -16.10116 49.29847 1.000 98.72952 254 SER D O 1
ATOM 6783 N N . ASP D 2 256 ? 20.28786 -16.71482 50.96455 1.000 96.48088 255 ASP D N 1
ATOM 6784 C CA . ASP D 2 256 ? 19.10032 -16.47414 50.15089 1.000 105.89975 255 ASP D CA 1
ATOM 6785 C C . ASP D 2 256 ? 18.99347 -15.01509 49.72607 1.000 129.31002 255 ASP D C 1
ATOM 6786 O O . ASP D 2 256 ? 18.51001 -14.72533 48.62557 1.000 140.72929 255 ASP D O 1
ATOM 6791 N N . GLU D 2 257 ? 19.43277 -14.08339 50.57674 1.000 141.09885 256 GLU D N 1
ATOM 6792 C CA . GLU D 2 257 ? 19.41158 -12.67717 50.18516 1.000 138.85155 256 GLU D CA 1
ATOM 6793 C C . GLU D 2 257 ? 20.43646 -12.39303 49.09605 1.000 120.53304 256 GLU D C 1
ATOM 6794 O O . GLU D 2 257 ? 20.18811 -11.57636 48.20127 1.000 118.82635 256 GLU D O 1
ATOM 6800 N N . ILE D 2 258 ? 21.59470 -13.05431 49.15504 1.000 100.34876 257 ILE D N 1
ATOM 6801 C CA . ILE D 2 258 ? 22.59831 -12.86008 48.11459 1.000 101.87180 257 ILE D CA 1
ATOM 6802 C C . ILE D 2 258 ? 22.12714 -13.45845 46.79426 1.000 104.15804 257 ILE D C 1
ATOM 6803 O O . ILE D 2 258 ? 22.46266 -12.94870 45.71736 1.000 112.96542 257 ILE D O 1
ATOM 6808 N N . HIS D 2 259 ? 21.33116 -14.52857 46.84442 1.000 112.57899 258 HIS D N 1
ATOM 6809 C CA . HIS D 2 259 ? 20.87865 -15.15487 45.60528 1.000 122.65335 258 HIS D CA 1
ATOM 6810 C C . HIS D 2 259 ? 19.82096 -14.31614 44.89903 1.000 133.00915 258 HIS D C 1
ATOM 6811 O O . HIS D 2 259 ? 19.82083 -14.22267 43.66617 1.000 137.88333 258 HIS D O 1
ATOM 6818 N N . GLU D 2 260 ? 18.90901 -13.70331 45.65476 1.000 149.52678 259 GLU D N 1
ATOM 6819 C CA . GLU D 2 260 ? 17.80635 -12.97697 45.03661 1.000 152.49189 259 GLU D CA 1
ATOM 6820 C C . GLU D 2 260 ? 18.20117 -11.59169 44.54761 1.000 140.04153 259 GLU D C 1
ATOM 6821 O O . GLU D 2 260 ? 17.49677 -11.02889 43.70313 1.000 137.63779 259 GLU D O 1
ATOM 6827 N N . ARG D 2 261 ? 19.29624 -11.02523 45.05540 1.000 139.15332 260 ARG D N 1
ATOM 6828 C CA . ARG D 2 261 ? 19.77392 -9.75538 44.52649 1.000 144.22036 260 ARG D CA 1
ATOM 6829 C C . ARG D 2 261 ? 20.54258 -9.92963 43.22507 1.000 156.31987 260 ARG D C 1
ATOM 6830 O O . ARG D 2 261 ? 20.60876 -8.98753 42.42801 1.000 169.12710 260 ARG D O 1
ATOM 6838 N N . ARG D 2 262 ? 21.11872 -11.10865 42.99158 1.000 156.87151 261 ARG D N 1
ATOM 6839 C CA . ARG D 2 262 ? 21.77734 -11.41086 41.73064 1.000 157.60623 261 ARG D CA 1
ATOM 6840 C C . ARG D 2 262 ? 20.86679 -12.13516 40.74760 1.000 154.89202 261 ARG D C 1
ATOM 6841 O O . ARG D 2 262 ? 21.20839 -12.22459 39.56390 1.000 173.67268 261 ARG D O 1
ATOM 6849 N N . ARG D 2 263 ? 19.72105 -12.64773 41.20516 1.000 143.26402 262 ARG D N 1
ATOM 6850 C CA . ARG D 2 263 ? 18.72997 -13.18705 40.27943 1.000 143.67172 262 ARG D CA 1
ATOM 6851 C C . ARG D 2 263 ? 18.07345 -12.07482 39.47152 1.000 157.22285 262 ARG D C 1
ATOM 6852 O O . ARG D 2 263 ? 17.89927 -12.20244 38.25364 1.000 159.71344 262 ARG D O 1
ATOM 6860 N N . SER D 2 264 ? 17.70074 -10.97661 40.13383 1.000 161.52214 263 SER D N 1
ATOM 6861 C CA . SER D 2 264 ? 17.14076 -9.82912 39.43080 1.000 164.94743 263 SER D CA 1
ATOM 6862 C C . SER D 2 264 ? 18.20608 -9.03531 38.68467 1.000 165.75324 263 SER D C 1
ATOM 6863 O O . SER D 2 264 ? 17.87733 -8.32854 37.72528 1.000 152.96053 263 SER D O 1
ATOM 6866 N N . SER D 2 265 ? 19.46645 -9.13949 39.09681 1.000 169.08110 264 SER D N 1
ATOM 6867 C CA . SER D 2 265 ? 20.55871 -8.43241 38.43725 1.000 154.73137 264 SER D CA 1
ATOM 6868 C C . SER D 2 265 ? 21.12701 -9.24772 37.27692 1.000 156.61945 264 SER D C 1
ATOM 6869 O O . SER D 2 265 ? 20.61671 -9.19736 36.15697 1.000 146.38452 264 SER D O 1
ATOM 6871 N N . GLU E 2 40 ? -8.25888 -48.85426 143.37453 1.000 195.70089 39 GLU E N 1
ATOM 6872 C CA . GLU E 2 40 ? -8.24237 -47.90738 142.26394 1.000 201.45212 39 GLU E CA 1
ATOM 6873 C C . GLU E 2 40 ? -7.23992 -48.31165 141.19188 1.000 201.03762 39 GLU E C 1
ATOM 6874 O O . GLU E 2 40 ? -6.03157 -48.30937 141.42420 1.000 221.30066 39 GLU E O 1
ATOM 6880 N N . GLU E 2 41 ? -7.75369 -48.64973 140.01249 1.000 190.34855 40 GLU E N 1
ATOM 6881 C CA . GLU E 2 41 ? -6.92269 -49.07212 138.89405 1.000 184.24449 40 GLU E CA 1
ATOM 6882 C C . GLU E 2 41 ? -6.50988 -47.86447 138.06163 1.000 171.13080 40 GLU E C 1
ATOM 6883 O O . GLU E 2 41 ? -7.34907 -47.03526 137.69610 1.000 182.71575 40 GLU E O 1
ATOM 6889 N N . VAL E 2 42 ? -5.21011 -47.76954 137.77374 1.000 159.34256 41 VAL E N 1
ATOM 6890 C CA . VAL E 2 42 ? -4.70741 -46.71679 136.90393 1.000 136.44094 41 VAL E CA 1
ATOM 6891 C C . VAL E 2 42 ? -5.29411 -46.87717 135.50532 1.000 146.53605 41 VAL E C 1
ATOM 6892 O O . VAL E 2 42 ? -5.64931 -47.98153 135.07373 1.000 177.64562 41 VAL E O 1
ATOM 6896 N N . ASP E 2 43 ? -5.39574 -45.77136 134.79492 1.000 130.41326 42 ASP E N 1
ATOM 6897 C CA . ASP E 2 43 ? -5.85159 -45.86563 133.41525 1.000 122.00645 42 ASP E CA 1
ATOM 6898 C C . ASP E 2 43 ? -4.63362 -46.08690 132.52702 1.000 125.54263 42 ASP E C 1
ATOM 6899 O O . ASP E 2 43 ? -3.66687 -45.32307 132.61944 1.000 132.13674 42 ASP E O 1
ATOM 6904 N N . PRO E 2 44 ? -4.63256 -47.10310 131.65590 1.000 133.68664 43 PRO E N 1
ATOM 6905 C CA . PRO E 2 44 ? -3.37365 -47.49147 130.99649 1.000 153.43972 43 PRO E CA 1
ATOM 6906 C C . PRO E 2 44 ? -2.93892 -46.60464 129.84067 1.000 154.24341 43 PRO E C 1
ATOM 6907 O O . PRO E 2 44 ? -1.77182 -46.69242 129.43292 1.000 160.90137 43 PRO E O 1
ATOM 6911 N N . ARG E 2 45 ? -3.81508 -45.76123 129.29615 1.000 136.08799 44 ARG E N 1
ATOM 6912 C CA . ARG E 2 45 ? -3.38318 -44.83289 128.25717 1.000 139.68864 44 ARG E CA 1
ATOM 6913 C C . ARG E 2 45 ? -2.41268 -43.78795 128.80053 1.000 147.02365 44 ARG E C 1
ATOM 6914 O O . ARG E 2 45 ? -1.68438 -43.16243 128.01777 1.000 151.72300 44 ARG E O 1
ATOM 6922 N N . ILE E 2 46 ? -2.39926 -43.59101 130.12372 1.000 144.56813 45 ILE E N 1
ATOM 6923 C CA . ILE E 2 46 ? -1.61282 -42.52296 130.73811 1.000 130.68310 45 ILE E CA 1
ATOM 6924 C C . ILE E 2 46 ? -0.13409 -42.68981 130.41320 1.000 136.41311 45 ILE E C 1
ATOM 6925 O O . ILE E 2 46 ? 0.52482 -41.75322 129.94561 1.000 135.74028 45 ILE E O 1
ATOM 6930 N N . GLN E 2 47 ? 0.41080 -43.88369 130.66037 1.000 140.45267 46 GLN E N 1
ATOM 6931 C CA . GLN E 2 47 ? 1.83611 -44.10359 130.43565 1.000 142.93962 46 GLN E CA 1
ATOM 6932 C C . GLN E 2 47 ? 2.21186 -43.85499 128.98070 1.000 144.27612 46 GLN E C 1
ATOM 6933 O O . GLN E 2 47 ? 3.19092 -43.15761 128.69204 1.000 144.49613 46 GLN E O 1
ATOM 6939 N N . GLY E 2 48 ? 1.44620 -44.42432 128.04863 1.000 149.07046 47 GLY E N 1
ATOM 6940 C CA . GLY E 2 48 ? 1.73126 -44.20403 126.64031 1.000 159.02468 47 GLY E CA 1
ATOM 6941 C C . GLY E 2 48 ? 1.68857 -42.73748 126.25558 1.000 149.75258 47 GLY E C 1
ATOM 6942 O O . GLY E 2 48 ? 2.52030 -42.26463 125.47418 1.000 157.04290 47 GLY E O 1
ATOM 6943 N N . GLU E 2 49 ? 0.71858 -41.99649 126.79948 1.000 132.36614 48 GLU E N 1
ATOM 6944 C CA . GLU E 2 49 ? 0.61332 -40.57489 126.48364 1.000 104.92743 48 GLU E CA 1
ATOM 6945 C C . GLU E 2 49 ? 1.80729 -39.79599 127.03080 1.000 108.60209 48 GLU E C 1
ATOM 6946 O O . GLU E 2 49 ? 2.35556 -38.92189 126.34466 1.000 119.69135 48 GLU E O 1
ATOM 6952 N N . LEU E 2 50 ? 2.21715 -40.09067 128.26870 1.000 106.16401 49 LEU E N 1
ATOM 6953 C CA . LEU E 2 50 ? 3.41597 -39.46566 128.82164 1.000 100.81718 49 LEU E CA 1
ATOM 6954 C C . LEU E 2 50 ? 4.64391 -39.79119 127.98000 1.000 106.00500 49 LEU E C 1
ATOM 6955 O O . LEU E 2 50 ? 5.50813 -38.93193 127.76824 1.000 107.38955 49 LEU E O 1
ATOM 6960 N N . GLU E 2 51 ? 4.73756 -41.03009 127.49074 1.000 116.78193 50 GLU E N 1
ATOM 6961 C CA . GLU E 2 51 ? 5.82557 -41.38764 126.58776 1.000 118.71590 50 GLU E CA 1
ATOM 6962 C C . GLU E 2 51 ? 5.77975 -40.55138 125.31633 1.000 106.89692 50 GLU E C 1
ATOM 6963 O O . GLU E 2 51 ? 6.82438 -40.13322 124.80393 1.000 114.55515 50 GLU E O 1
ATOM 6969 N N . LYS E 2 52 ? 4.57707 -40.29978 124.78822 1.000 96.66264 51 LYS E N 1
ATOM 6970 C CA . LYS E 2 52 ? 4.45896 -39.42254 123.62714 1.000 99.11357 51 LYS E CA 1
ATOM 6971 C C . LYS E 2 52 ? 4.91103 -38.00462 123.95491 1.000 100.56283 51 LYS E C 1
ATOM 6972 O O . LYS E 2 52 ? 5.45932 -37.31406 123.08854 1.000 97.28470 51 LYS E O 1
ATOM 6978 N N . LEU E 2 53 ? 4.68348 -37.54924 125.19063 1.000 95.47987 52 LEU E N 1
ATOM 6979 C CA . LEU E 2 53 ? 5.19555 -36.24371 125.60157 1.000 97.04191 52 LEU E CA 1
ATOM 6980 C C . LEU E 2 53 ? 6.72015 -36.23589 125.61659 1.000 97.34974 52 LEU E C 1
ATOM 6981 O O . LEU E 2 53 ? 7.35450 -35.33949 125.04419 1.000 86.61165 52 LEU E O 1
ATOM 6986 N N . ASN E 2 54 ? 7.32527 -37.22948 126.27542 1.000 101.35120 53 ASN E N 1
ATOM 6987 C CA . ASN E 2 54 ? 8.77945 -37.27692 126.38414 1.000 97.88283 53 ASN E CA 1
ATOM 6988 C C . ASN E 2 54 ? 9.44013 -37.41176 125.01876 1.000 110.32665 53 ASN E C 1
ATOM 6989 O O . ASN E 2 54 ? 10.52478 -36.86178 124.79855 1.000 109.57699 53 ASN E O 1
ATOM 6994 N N . GLN E 2 55 ? 8.80556 -38.13369 124.09206 1.000 126.52384 54 GLN E N 1
ATOM 6995 C CA . GLN E 2 55 ? 9.34606 -38.24000 122.74074 1.000 121.86584 54 GLN E CA 1
ATOM 6996 C C . GLN E 2 55 ? 9.14892 -36.94394 121.96824 1.000 108.32518 54 GLN E C 1
ATOM 6997 O O . GLN E 2 55 ? 10.03849 -36.51598 121.22260 1.000 128.16950 54 GLN E O 1
ATOM 7003 N N . SER E 2 56 ? 7.99002 -36.30354 122.13859 1.000 101.50091 55 SER E N 1
ATOM 7004 C CA . SER E 2 56 ? 7.72634 -35.05335 121.43764 1.000 97.63032 55 SER E CA 1
ATOM 7005 C C . SER E 2 56 ? 8.67173 -33.95036 121.88817 1.000 91.79956 55 SER E C 1
ATOM 7006 O O . SER E 2 56 ? 9.00375 -33.06219 121.09704 1.000 91.26221 55 SER E O 1
ATOM 7009 N N . THR E 2 57 ? 9.11683 -33.98790 123.14660 1.000 90.80899 56 THR E N 1
ATOM 7010 C CA . THR E 2 57 ? 10.11240 -33.02336 123.60341 1.000 96.66929 56 THR E CA 1
ATOM 7011 C C . THR E 2 57 ? 11.41837 -33.18744 122.83420 1.000 114.05910 56 THR E C 1
ATOM 7012 O O . THR E 2 57 ? 11.99712 -32.20791 122.34209 1.000 118.83445 56 THR E O 1
ATOM 7016 N N . ASP E 2 58 ? 11.89516 -34.42977 122.71891 1.000 113.59172 57 ASP E N 1
ATOM 7017 C CA . ASP E 2 58 ? 13.11725 -34.69205 121.96778 1.000 104.33201 57 ASP E CA 1
ATOM 7018 C C . ASP E 2 58 ? 12.95183 -34.31757 120.49943 1.000 102.31474 57 ASP E C 1
ATOM 7019 O O . ASP E 2 58 ? 13.89687 -33.83300 119.86621 1.000 124.79612 57 ASP E O 1
ATOM 7024 N N . ASP E 2 59 ? 11.75977 -34.54140 119.93794 1.000 103.13339 58 ASP E N 1
ATOM 7025 C CA . ASP E 2 59 ? 11.48336 -34.08898 118.57611 1.000 106.26366 58 ASP E CA 1
ATOM 7026 C C . ASP E 2 59 ? 11.61232 -32.57549 118.47159 1.000 94.20160 58 ASP E C 1
ATOM 7027 O O . ASP E 2 59 ? 12.23214 -32.05469 117.53603 1.000 85.36018 58 ASP E O 1
ATOM 7032 N N . ILE E 2 60 ? 11.03454 -31.85390 119.43606 1.000 98.57504 59 ILE E N 1
ATOM 7033 C CA . ILE E 2 60 ? 11.07474 -30.39460 119.41197 1.000 77.32423 59 ILE E CA 1
ATOM 7034 C C . ILE E 2 60 ? 12.51558 -29.90829 119.43445 1.000 82.30842 59 ILE E C 1
ATOM 7035 O O . ILE E 2 60 ? 12.94070 -29.13408 118.56897 1.000 89.75221 59 ILE E O 1
ATOM 7040 N N . ASN E 2 61 ? 13.29593 -30.37833 120.41333 1.000 81.48156 60 ASN E N 1
ATOM 7041 C CA . ASN E 2 61 ? 14.67376 -29.91263 120.54772 1.000 83.43279 60 ASN E CA 1
ATOM 7042 C C . ASN E 2 61 ? 15.51887 -30.30745 119.34106 1.000 116.07556 60 ASN E C 1
ATOM 7043 O O . ASN E 2 61 ? 16.34530 -29.51612 118.86628 1.000 128.24629 60 ASN E O 1
ATOM 7048 N N . ARG E 2 62 ? 15.32146 -31.52355 118.82655 1.000 93.64153 61 ARG E N 1
ATOM 7049 C CA . ARG E 2 62 ? 16.06410 -31.96599 117.65037 1.000 99.34247 61 ARG E CA 1
ATOM 7050 C C . ARG E 2 62 ? 15.78218 -31.06169 116.45711 1.000 99.78362 61 ARG E C 1
ATOM 7051 O O . ARG E 2 62 ? 16.69533 -30.43512 115.89953 1.000 117.09361 61 ARG E O 1
ATOM 7059 N N . ARG E 2 63 ? 14.51044 -30.96997 116.05970 1.000 86.21415 62 ARG E N 1
ATOM 7060 C CA . ARG E 2 63 ? 14.16285 -30.15865 114.90010 1.000 78.79184 62 ARG E CA 1
ATOM 7061 C C . ARG E 2 63 ? 14.50725 -28.68911 115.10113 1.000 86.56454 62 ARG E C 1
ATOM 7062 O O . ARG E 2 63 ? 14.73578 -27.98037 114.11629 1.000 113.38480 62 ARG E O 1
ATOM 7070 N N . GLU E 2 64 ? 14.57302 -28.21686 116.34872 1.000 98.29461 63 GLU E N 1
ATOM 7071 C CA . GLU E 2 64 ? 14.96646 -26.83128 116.57022 1.000 75.44976 63 GLU E CA 1
ATOM 7072 C C . GLU E 2 64 ? 16.46254 -26.64242 116.38761 1.000 99.32665 63 GLU E C 1
ATOM 7073 O O . GLU E 2 64 ? 16.89075 -25.62273 115.84301 1.000 116.51459 63 GLU E O 1
ATOM 7079 N N . THR E 2 65 ? 17.27617 -27.59317 116.85201 1.000 103.06538 64 THR E N 1
ATOM 7080 C CA . THR E 2 65 ? 18.71268 -27.49158 116.61328 1.000 101.31726 64 THR E CA 1
ATOM 7081 C C . THR E 2 65 ? 19.01491 -27.56836 115.12119 1.000 102.95342 64 THR E C 1
ATOM 7082 O O . THR E 2 65 ? 19.77583 -26.75166 114.58404 1.000 113.45216 64 THR E O 1
ATOM 7086 N N . GLU E 2 66 ? 18.41328 -28.54378 114.43293 1.000 104.08896 65 GLU E N 1
ATOM 7087 C CA . GLU E 2 66 ? 18.59770 -28.65979 112.98859 1.000 99.43889 65 GLU E CA 1
ATOM 7088 C C . GLU E 2 66 ? 18.13219 -27.39705 112.26940 1.000 95.06615 65 GLU E C 1
ATOM 7089 O O . GLU E 2 66 ? 18.80058 -26.90296 111.35037 1.000 104.03483 65 GLU E O 1
ATOM 7095 N N . LEU E 2 67 ? 16.98473 -26.85924 112.67792 1.000 99.22926 66 LEU E N 1
ATOM 7096 C CA . LEU E 2 67 ? 16.45933 -25.65698 112.04328 1.000 92.54230 66 LEU E CA 1
ATOM 7097 C C . LEU E 2 67 ? 17.38306 -24.46726 112.26512 1.000 103.01836 66 LEU E C 1
ATOM 7098 O O . LEU E 2 67 ? 17.70108 -23.73045 111.32620 1.000 112.86700 66 LEU E O 1
ATOM 7103 N N . GLU E 2 68 ? 17.82337 -24.26458 113.50850 1.000 109.01470 67 GLU E N 1
ATOM 7104 C CA . GLU E 2 68 ? 18.63871 -23.09739 113.82315 1.000 121.53385 67 GLU E CA 1
ATOM 7105 C C . GLU E 2 68 ? 20.00865 -23.16070 113.16222 1.000 122.95580 67 GLU E C 1
ATOM 7106 O O . GLU E 2 68 ? 20.47055 -22.15840 112.60830 1.000 158.76367 67 GLU E O 1
ATOM 7112 N N . ASP E 2 69 ? 20.68172 -24.31626 113.20079 1.000 104.71027 68 ASP E N 1
ATOM 7113 C CA . ASP E 2 69 ? 22.00023 -24.36785 112.56824 1.000 114.46028 68 ASP E CA 1
ATOM 7114 C C . ASP E 2 69 ? 21.89588 -24.33782 111.04378 1.000 92.20831 68 ASP E C 1
ATOM 7115 O O . ASP E 2 69 ? 22.75960 -23.74899 110.37705 1.000 105.96624 68 ASP E O 1
ATOM 7120 N N . ALA E 2 70 ? 20.84635 -24.94175 110.47473 1.000 74.17121 69 ALA E N 1
ATOM 7121 C CA . ALA E 2 70 ? 20.60857 -24.79553 109.03931 1.000 76.35413 69 ALA E CA 1
ATOM 7122 C C . ALA E 2 70 ? 20.40651 -23.32779 108.67330 1.000 75.46110 69 ALA E C 1
ATOM 7123 O O . ALA E 2 70 ? 20.97273 -22.82603 107.69163 1.000 87.75951 69 ALA E O 1
ATOM 7125 N N . ARG E 2 71 ? 19.59755 -22.62487 109.46799 1.000 89.64195 70 ARG E N 1
ATOM 7126 C CA . ARG E 2 71 ? 19.38407 -21.19558 109.27616 1.000 85.61468 70 ARG E CA 1
ATOM 7127 C C . ARG E 2 71 ? 20.70359 -20.43457 109.34591 1.000 83.66762 70 ARG E C 1
ATOM 7128 O O . ARG E 2 71 ? 20.96007 -19.54140 108.52877 1.000 99.58641 70 ARG E O 1
ATOM 7136 N N . GLN E 2 72 ? 21.55726 -20.78061 110.31473 1.000 73.71860 71 GLN E N 1
ATOM 7137 C CA . GLN E 2 72 ? 22.86341 -20.13952 110.41887 1.000 76.68852 71 GLN E CA 1
ATOM 7138 C C . GLN E 2 72 ? 23.69000 -20.36573 109.15966 1.000 92.89747 71 GLN E C 1
ATOM 7139 O O . GLN E 2 72 ? 24.42389 -19.47078 108.72255 1.000 105.52040 71 GLN E O 1
ATOM 7145 N N . LYS E 2 73 ? 23.59386 -21.56061 108.56529 1.000 80.14251 72 LYS E N 1
ATOM 7146 C CA . LYS E 2 73 ? 24.31649 -21.80941 107.31911 1.000 85.47193 72 LYS E CA 1
ATOM 7147 C C . LYS E 2 73 ? 23.77348 -20.94920 106.18296 1.000 71.17662 72 LYS E C 1
ATOM 7148 O O . LYS E 2 73 ? 24.54814 -20.39835 105.38732 1.000 82.98759 72 LYS E O 1
ATOM 7154 N N . PHE E 2 74 ? 22.44601 -20.81129 106.10134 1.000 66.94935 73 PHE E N 1
ATOM 7155 C CA . PHE E 2 74 ? 21.84613 -19.95097 105.08272 1.000 68.84168 73 PHE E CA 1
ATOM 7156 C C . PHE E 2 74 ? 22.32524 -18.50867 105.22476 1.000 82.17268 73 PHE E C 1
ATOM 7157 O O . PHE E 2 74 ? 22.72296 -17.87185 104.24109 1.000 65.77028 73 PHE E O 1
ATOM 7165 N N . ARG E 2 75 ? 22.28701 -17.97002 106.44504 1.000 76.16123 74 ARG E N 1
ATOM 7166 C CA . ARG E 2 75 ? 22.76233 -16.60619 106.64632 1.000 95.97394 74 ARG E CA 1
ATOM 7167 C C . ARG E 2 75 ? 24.24343 -16.48369 106.30857 1.000 93.25868 74 ARG E C 1
ATOM 7168 O O . ARG E 2 75 ? 24.66690 -15.50631 105.67569 1.000 124.15644 74 ARG E O 1
ATOM 7176 N N . SER E 2 76 ? 25.04235 -17.47374 106.71378 1.000 83.76595 75 SER E N 1
ATOM 7177 C CA . SER E 2 76 ? 26.48023 -17.43199 106.46578 1.000 86.16730 75 SER E CA 1
ATOM 7178 C C . SER E 2 76 ? 26.78565 -17.34840 104.97577 1.000 89.28205 75 SER E C 1
ATOM 7179 O O . SER E 2 76 ? 27.50971 -16.44937 104.52126 1.000 106.54192 75 SER E O 1
ATOM 7182 N N . VAL E 2 77 ? 26.22429 -18.26883 104.18910 1.000 80.48316 76 VAL E N 1
ATOM 7183 C CA . VAL E 2 77 ? 26.50588 -18.23004 102.76185 1.000 73.21664 76 VAL E CA 1
ATOM 7184 C C . VAL E 2 77 ? 25.83076 -17.03995 102.09829 1.000 75.08708 76 VAL E C 1
ATOM 7185 O O . VAL E 2 77 ? 26.24247 -16.63216 101.00812 1.000 98.51319 76 VAL E O 1
ATOM 7189 N N . LEU E 2 78 ? 24.80388 -16.46216 102.72500 1.000 74.61286 77 LEU E N 1
ATOM 7190 C CA . LEU E 2 78 ? 24.20072 -15.25784 102.16395 1.000 84.99618 77 LEU E CA 1
ATOM 7191 C C . LEU E 2 78 ? 25.14207 -14.06673 102.28103 1.000 90.75066 77 LEU E C 1
ATOM 7192 O O . LEU E 2 78 ? 25.38413 -13.35901 101.29478 1.000 95.11986 77 LEU E O 1
ATOM 7197 N N . VAL E 2 79 ? 25.69525 -13.83190 103.47624 1.000 105.32354 78 VAL E N 1
ATOM 7198 C CA . VAL E 2 79 ? 26.61556 -12.70705 103.62564 1.000 76.10340 78 VAL E CA 1
ATOM 7199 C C . VAL E 2 79 ? 27.86811 -12.93879 102.78877 1.000 103.24854 78 VAL E C 1
ATOM 7200 O O . VAL E 2 79 ? 28.40654 -12.00180 102.18296 1.000 113.38321 78 VAL E O 1
ATOM 7204 N N . GLU E 2 80 ? 28.33621 -14.19040 102.71411 1.000 96.79590 79 GLU E N 1
ATOM 7205 C CA . GLU E 2 80 ? 29.46870 -14.48865 101.84148 1.000 92.85533 79 GLU E CA 1
ATOM 7206 C C . GLU E 2 80 ? 29.13850 -14.17549 100.38537 1.000 71.53919 79 GLU E C 1
ATOM 7207 O O . GLU E 2 80 ? 29.96200 -13.60338 99.65811 1.000 77.17213 79 GLU E O 1
ATOM 7213 N N . ALA E 2 81 ? 27.93004 -14.53510 99.94816 1.000 79.92226 80 ALA E N 1
ATOM 7214 C CA . ALA E 2 81 ? 27.51888 -14.27969 98.57132 1.000 83.34865 80 ALA E CA 1
ATOM 7215 C C . ALA E 2 81 ? 27.49061 -12.78878 98.27315 1.000 88.59096 80 ALA E C 1
ATOM 7216 O O . ALA E 2 81 ? 28.04972 -12.33675 97.26779 1.000 81.91408 80 ALA E O 1
ATOM 7218 N N . THR E 2 82 ? 26.81590 -12.00939 99.12464 1.000 83.53138 81 THR E N 1
ATOM 7219 C CA . THR E 2 82 ? 26.71627 -10.57497 98.87546 1.000 80.02321 81 THR E CA 1
ATOM 7220 C C . THR E 2 82 ? 28.09257 -9.92336 98.86881 1.000 86.37860 81 THR E C 1
ATOM 7221 O O . THR E 2 82 ? 28.39910 -9.10927 97.98685 1.000 107.62393 81 THR E O 1
ATOM 7225 N N . VAL E 2 83 ? 28.95285 -10.30792 99.81537 1.000 77.61666 82 VAL E N 1
ATOM 7226 C CA . VAL E 2 83 ? 30.27491 -9.69311 99.91196 1.000 78.89470 82 VAL E CA 1
ATOM 7227 C C . VAL E 2 83 ? 31.10615 -10.00426 98.67408 1.000 115.23151 82 VAL E C 1
ATOM 7228 O O . VAL E 2 83 ? 31.65903 -9.10199 98.02929 1.000 147.70170 82 VAL E O 1
ATOM 7232 N N . LYS E 2 84 ? 31.20793 -11.28644 98.32146 1.000 102.87240 83 LYS E N 1
ATOM 7233 C CA . LYS E 2 84 ? 32.03324 -11.65676 97.17694 1.000 87.28075 83 LYS E CA 1
ATOM 7234 C C . LYS E 2 84 ? 31.47067 -11.08638 95.88103 1.000 77.75077 83 LYS E C 1
ATOM 7235 O O . LYS E 2 84 ? 32.22805 -10.67865 94.99217 1.000 99.19177 83 LYS E O 1
ATOM 7241 N N . LEU E 2 85 ? 30.14489 -11.04777 95.75528 1.000 78.08801 84 LEU E N 1
ATOM 7242 C CA . LEU E 2 85 ? 29.53382 -10.51096 94.54528 1.000 86.64168 84 LEU E CA 1
ATOM 7243 C C . LEU E 2 85 ? 29.82515 -9.02115 94.38908 1.000 102.02326 84 LEU E C 1
ATOM 7244 O O . LEU E 2 85 ? 30.21919 -8.56650 93.30517 1.000 109.13143 84 LEU E O 1
ATOM 7249 N N . ASP E 2 86 ? 29.64936 -8.24007 95.46269 1.000 109.80025 85 ASP E N 1
ATOM 7250 C CA . ASP E 2 86 ? 29.93329 -6.81058 95.35286 1.000 108.76859 85 ASP E CA 1
ATOM 7251 C C . ASP E 2 86 ? 31.41743 -6.57018 95.09832 1.000 111.26936 85 ASP E C 1
ATOM 7252 O O . ASP E 2 86 ? 31.77890 -5.66824 94.33329 1.000 130.55128 85 ASP E O 1
ATOM 7257 N N . GLU E 2 87 ? 32.29345 -7.36197 95.73214 1.000 98.47669 86 GLU E N 1
ATOM 7258 C CA . GLU E 2 87 ? 33.72343 -7.24604 95.44677 1.000 95.68009 86 GLU E CA 1
ATOM 7259 C C . GLU E 2 87 ? 34.03182 -7.56666 93.98934 1.000 78.10577 86 GLU E C 1
ATOM 7260 O O . GLU E 2 87 ? 34.94778 -6.97761 93.39495 1.000 101.64104 86 GLU E O 1
ATOM 7266 N N . LEU E 2 88 ? 33.26798 -8.47957 93.39243 1.000 79.94613 87 LEU E N 1
ATOM 7267 C CA . LEU E 2 88 ? 33.45965 -8.79055 91.98304 1.000 95.05431 87 LEU E CA 1
ATOM 7268 C C . LEU E 2 88 ? 32.98235 -7.64389 91.09904 1.000 88.27447 87 LEU E C 1
ATOM 7269 O O . LEU E 2 88 ? 33.57349 -7.38732 90.04177 1.000 91.84535 87 LEU E O 1
ATOM 7274 N N . VAL E 2 89 ? 31.93511 -6.93141 91.52594 1.000 69.78618 88 VAL E N 1
ATOM 7275 C CA . VAL E 2 89 ? 31.49590 -5.74960 90.78939 1.000 70.23845 88 VAL E CA 1
ATOM 7276 C C . VAL E 2 89 ? 32.54051 -4.64096 90.87810 1.000 97.39371 88 VAL E C 1
ATOM 7277 O O . VAL E 2 89 ? 32.84027 -3.97157 89.88203 1.000 106.90691 88 VAL E O 1
ATOM 7281 N N . LYS E 2 90 ? 33.11337 -4.42840 92.06515 1.000 94.83593 89 LYS E N 1
ATOM 7282 C CA . LYS E 2 90 ? 34.18963 -3.45110 92.19826 1.000 81.30298 89 LYS E CA 1
ATOM 7283 C C . LYS E 2 90 ? 35.37055 -3.80834 91.30618 1.000 80.68161 89 LYS E C 1
ATOM 7284 O O . LYS E 2 90 ? 35.99732 -2.92401 90.71279 1.000 104.27523 89 LYS E O 1
ATOM 7290 N N . LYS E 2 91 ? 35.69159 -5.10053 91.19293 1.000 87.79674 90 LYS E N 1
ATOM 7291 C CA . LYS E 2 91 ? 36.85352 -5.47249 90.39234 1.000 97.61136 90 LYS E CA 1
ATOM 7292 C C . LYS E 2 91 ? 36.57446 -5.38068 88.89624 1.000 85.76121 90 LYS E C 1
ATOM 7293 O O . LYS E 2 91 ? 37.48375 -5.06567 88.11797 1.000 76.65192 90 LYS E O 1
ATOM 7299 N N . ILE E 2 92 ? 35.32930 -5.59671 88.47411 1.000 82.59296 91 ILE E N 1
ATOM 7300 C CA . ILE E 2 92 ? 35.05339 -5.75107 87.04745 1.000 84.43587 91 ILE E CA 1
ATOM 7301 C C . ILE E 2 92 ? 34.57174 -4.44178 86.43383 1.000 79.88606 91 ILE E C 1
ATOM 7302 O O . ILE E 2 92 ? 34.78173 -4.18629 85.24264 1.000 90.71942 91 ILE E O 1
ATOM 7307 N N . GLY E 2 93 ? 33.92454 -3.60714 87.23115 1.000 74.49108 92 GLY E N 1
ATOM 7308 C CA . GLY E 2 93 ? 33.45136 -2.32852 86.75749 1.000 88.32567 92 GLY E CA 1
ATOM 7309 C C . GLY E 2 93 ? 31.97919 -2.33077 86.40239 1.000 88.87997 92 GLY E C 1
ATOM 7310 O O . GLY E 2 93 ? 31.18918 -3.16531 86.84845 1.000 106.54586 92 GLY E O 1
ATOM 7311 N N . LYS E 2 94 ? 31.61043 -1.35781 85.57629 1.000 112.44424 93 LYS E N 1
ATOM 7312 C CA . LYS E 2 94 ? 30.21449 -1.11305 85.24954 1.000 97.05253 93 LYS E CA 1
ATOM 7313 C C . LYS E 2 94 ? 29.71175 -1.97152 84.09701 1.000 95.67214 93 LYS E C 1
ATOM 7314 O O . LYS E 2 94 ? 28.54981 -1.83249 83.70504 1.000 90.22851 93 LYS E O 1
ATOM 7320 N N . ALA E 2 95 ? 30.54691 -2.85893 83.55100 1.000 101.46430 94 ALA E N 1
ATOM 7321 C CA . ALA E 2 95 ? 30.08838 -3.74273 82.48516 1.000 83.78287 94 ALA E CA 1
ATOM 7322 C C . ALA E 2 95 ? 29.04469 -4.73538 82.97406 1.000 64.87214 94 ALA E C 1
ATOM 7323 O O . ALA E 2 95 ? 28.24457 -5.22420 82.16811 1.000 85.85482 94 ALA E O 1
ATOM 7325 N N . VAL E 2 96 ? 29.01529 -5.01908 84.27644 1.000 56.11687 95 VAL E N 1
ATOM 7326 C CA . VAL E 2 96 ? 28.02681 -5.94912 84.81330 1.000 69.49117 95 VAL E CA 1
ATOM 7327 C C . VAL E 2 96 ? 26.63330 -5.34216 84.73180 1.000 82.84522 95 VAL E C 1
ATOM 7328 O O . VAL E 2 96 ? 25.68729 -5.96640 84.22574 1.000 109.61263 95 VAL E O 1
ATOM 7332 N N . GLU E 2 97 ? 26.49250 -4.10649 85.21823 1.000 76.04410 96 GLU E N 1
ATOM 7333 C CA . GLU E 2 97 ? 25.21378 -3.41654 85.13185 1.000 61.93819 96 GLU E CA 1
ATOM 7334 C C . GLU E 2 97 ? 24.76078 -3.27176 83.68636 1.000 64.19122 96 GLU E C 1
ATOM 7335 O O . GLU E 2 97 ? 23.55549 -3.28086 83.41127 1.000 94.36482 96 GLU E O 1
ATOM 7341 N N . ASP E 2 98 ? 25.70423 -3.15381 82.74993 1.000 61.36888 97 ASP E N 1
ATOM 7342 C CA . ASP E 2 98 ? 25.35106 -3.13426 81.33760 1.000 85.59289 97 ASP E CA 1
ATOM 7343 C C . ASP E 2 98 ? 25.04992 -4.51816 80.78502 1.000 83.91599 97 ASP E C 1
ATOM 7344 O O . ASP E 2 98 ? 24.47382 -4.61809 79.69686 1.000 92.15563 97 ASP E O 1
ATOM 7349 N N . SER E 2 99 ? 25.39787 -5.58211 81.50800 1.000 85.00560 98 SER E N 1
ATOM 7350 C CA . SER E 2 99 ? 25.10574 -6.92875 81.03940 1.000 81.39991 98 SER E CA 1
ATOM 7351 C C . SER E 2 99 ? 23.83586 -7.52179 81.62331 1.000 74.85778 98 SER E C 1
ATOM 7352 O O . SER E 2 99 ? 23.33670 -8.51068 81.07753 1.000 68.39331 98 SER E O 1
ATOM 7355 N N . LYS E 2 100 ? 23.30106 -6.94995 82.70128 1.000 77.25692 99 LYS E N 1
ATOM 7356 C CA . LYS E 2 100 ? 22.08036 -7.49426 83.29631 1.000 65.93530 99 LYS E CA 1
ATOM 7357 C C . LYS E 2 100 ? 20.91447 -7.68014 82.31234 1.000 83.45495 99 LYS E C 1
ATOM 7358 O O . LYS E 2 100 ? 20.27152 -8.74630 82.36641 1.000 95.58602 99 LYS E O 1
ATOM 7364 N N . PRO E 2 101 ? 20.60132 -6.75272 81.39004 1.000 85.61191 100 PRO E N 1
ATOM 7365 C CA . PRO E 2 101 ? 19.41374 -6.97641 80.54668 1.000 95.68839 100 PRO E CA 1
ATOM 7366 C C . PRO E 2 101 ? 19.55634 -8.16407 79.61372 1.000 76.62462 100 PRO E C 1
ATOM 7367 O O . PRO E 2 101 ? 18.55461 -8.82870 79.31627 1.000 76.86252 100 PRO E O 1
ATOM 7371 N N . TYR E 2 102 ? 20.77129 -8.44818 79.13772 1.000 69.43579 101 TYR E N 1
ATOM 7372 C CA . TYR E 2 102 ? 20.98265 -9.63095 78.31148 1.000 66.84727 101 TYR E CA 1
ATOM 7373 C C . TYR E 2 102 ? 20.61128 -10.89096 79.07178 1.000 66.73544 101 TYR E C 1
ATOM 7374 O O . TYR E 2 102 ? 19.81130 -11.70273 78.59777 1.000 67.64483 101 TYR E O 1
ATOM 7383 N N . TRP E 2 103 ? 21.18575 -11.06645 80.26173 1.000 65.76821 102 TRP E N 1
ATOM 7384 C CA . TRP E 2 103 ? 20.90086 -12.25724 81.05093 1.000 66.07283 102 TRP E CA 1
ATOM 7385 C C . TRP E 2 103 ? 19.41836 -12.36087 81.38966 1.000 76.79104 102 TRP E C 1
ATOM 7386 O O . TRP E 2 103 ? 18.85343 -13.46275 81.40151 1.000 80.94060 102 TRP E O 1
ATOM 7397 N N . GLU E 2 104 ? 18.76781 -11.22702 81.66123 1.000 91.00726 103 GLU E N 1
ATOM 7398 C CA . GLU E 2 104 ? 17.31630 -11.24357 81.82526 1.000 80.89926 103 GLU E CA 1
ATOM 7399 C C . GLU E 2 104 ? 16.63476 -11.82049 80.58717 1.000 84.70789 103 GLU E C 1
ATOM 7400 O O . GLU E 2 104 ? 15.80770 -12.73930 80.68420 1.000 111.47911 103 GLU E O 1
ATOM 7406 N N . ALA E 2 105 ? 16.98998 -11.30315 79.40648 1.000 73.83656 104 ALA E N 1
ATOM 7407 C CA . ALA E 2 105 ? 16.37527 -11.77726 78.16977 1.000 73.84146 104 ALA E CA 1
ATOM 7408 C C . ALA E 2 105 ? 16.62832 -13.26215 77.95080 1.000 99.52486 104 ALA E C 1
ATOM 7409 O O . ALA E 2 105 ? 15.76542 -13.97762 77.42680 1.000 104.21561 104 ALA E O 1
ATOM 7411 N N . ARG E 2 106 ? 17.81025 -13.74188 78.33729 1.000 97.09121 105 ARG E N 1
ATOM 7412 C CA . ARG E 2 106 ? 18.10424 -15.16416 78.21851 1.000 83.33616 105 ARG E CA 1
ATOM 7413 C C . ARG E 2 106 ? 17.22107 -15.97508 79.15932 1.000 83.88625 105 ARG E C 1
ATOM 7414 O O . ARG E 2 106 ? 16.74921 -17.06225 78.80052 1.000 97.07485 105 ARG E O 1
ATOM 7422 N N . ARG E 2 107 ? 16.96936 -15.44956 80.36016 1.000 83.46470 106 ARG E N 1
ATOM 7423 C CA . ARG E 2 107 ? 16.04681 -16.10884 81.27787 1.000 70.42912 106 ARG E CA 1
ATOM 7424 C C . ARG E 2 107 ? 14.65877 -16.24277 80.66094 1.000 71.44566 106 ARG E C 1
ATOM 7425 O O . ARG E 2 107 ? 14.08090 -17.33859 80.62664 1.000 98.72646 106 ARG E O 1
ATOM 7433 N N . VAL E 2 108 ? 14.10472 -15.13676 80.15711 1.000 77.67173 107 VAL E N 1
ATOM 7434 C CA . VAL E 2 108 ? 12.77366 -15.22395 79.56491 1.000 72.92613 107 VAL E CA 1
ATOM 7435 C C . VAL E 2 108 ? 12.77899 -16.09492 78.31915 1.000 73.07086 107 VAL E C 1
ATOM 7436 O O . VAL E 2 108 ? 11.73947 -16.64910 77.95001 1.000 82.90247 107 VAL E O 1
ATOM 7440 N N . ALA E 2 109 ? 13.92613 -16.23140 77.65223 1.000 72.52781 108 ALA E N 1
ATOM 7441 C CA . ALA E 2 109 ? 13.99630 -17.15545 76.52728 1.000 73.03836 108 ALA E CA 1
ATOM 7442 C C . ALA E 2 109 ? 13.89873 -18.59700 77.00594 1.000 83.12207 108 ALA E C 1
ATOM 7443 O O . ALA E 2 109 ? 13.22519 -19.42219 76.37684 1.000 78.08469 108 ALA E O 1
ATOM 7445 N N . ARG E 2 110 ? 14.56643 -18.92300 78.11588 1.000 75.46493 109 ARG E N 1
ATOM 7446 C CA . ARG E 2 110 ? 14.41120 -20.25816 78.68271 1.000 74.85556 109 ARG E CA 1
ATOM 7447 C C . ARG E 2 110 ? 12.96049 -20.51800 79.06985 1.000 74.95864 109 ARG E C 1
ATOM 7448 O O . ARG E 2 110 ? 12.41516 -21.58906 78.77760 1.000 84.95094 109 ARG E O 1
ATOM 7456 N N . GLN E 2 111 ? 12.31451 -19.54330 79.71560 1.000 73.49766 110 GLN E N 1
ATOM 7457 C CA . GLN E 2 111 ? 10.91637 -19.71276 80.10711 1.000 74.22226 110 GLN E CA 1
ATOM 7458 C C . GLN E 2 111 ? 10.02184 -19.93023 78.88838 1.000 74.73297 110 GLN E C 1
ATOM 7459 O O . GLN E 2 111 ? 9.19172 -20.85116 78.86311 1.000 75.25501 110 GLN E O 1
ATOM 7465 N N . ALA E 2 112 ? 10.16625 -19.07351 77.87111 1.000 78.94910 111 ALA E N 1
ATOM 7466 C CA . ALA E 2 112 ? 9.38924 -19.22387 76.64306 1.000 80.77083 111 ALA E CA 1
ATOM 7467 C C . ALA E 2 112 ? 9.65888 -20.56358 75.97657 1.000 75.71257 111 ALA E C 1
ATOM 7468 O O . ALA E 2 112 ? 8.77086 -21.12561 75.32256 1.000 76.38040 111 ALA E O 1
ATOM 7470 N N . GLN E 2 113 ? 10.87907 -21.08250 76.13067 1.000 83.54346 112 GLN E N 1
ATOM 7471 C CA . GLN E 2 113 ? 11.22263 -22.39162 75.58889 1.000 87.51876 112 GLN E CA 1
ATOM 7472 C C . GLN E 2 113 ? 10.50110 -23.50879 76.33112 1.000 85.19891 112 GLN E C 1
ATOM 7473 O O . GLN E 2 113 ? 9.98566 -24.44405 75.70704 1.000 104.93217 112 GLN E O 1
ATOM 7479 N N . LEU E 2 114 ? 10.44051 -23.42096 77.66193 1.000 91.28884 113 LEU E N 1
ATOM 7480 C CA . LEU E 2 114 ? 9.71694 -24.42146 78.44080 1.000 76.50018 113 LEU E CA 1
ATOM 7481 C C . LEU E 2 114 ? 8.23901 -24.42810 78.07675 1.000 76.78344 113 LEU E C 1
ATOM 7482 O O . LEU E 2 114 ? 7.67360 -25.47835 77.74563 1.000 88.28865 113 LEU E O 1
ATOM 7487 N N . GLU E 2 115 ? 7.59303 -23.25861 78.13515 1.000 77.41934 114 GLU E N 1
ATOM 7488 C CA . GLU E 2 115 ? 6.18120 -23.18891 77.76758 1.000 76.82828 114 GLU E CA 1
ATOM 7489 C C . GLU E 2 115 ? 5.95391 -23.70256 76.35059 1.000 77.24021 114 GLU E C 1
ATOM 7490 O O . GLU E 2 115 ? 4.98669 -24.43467 76.09039 1.000 81.19994 114 GLU E O 1
ATOM 7496 N N . ALA E 2 116 ? 6.84930 -23.34259 75.42577 1.000 77.27489 115 ALA E N 1
ATOM 7497 C CA . ALA E 2 116 ? 6.72164 -23.80440 74.04816 1.000 78.05217 115 ALA E CA 1
ATOM 7498 C C . ALA E 2 116 ? 6.78443 -25.32213 73.96653 1.000 93.39787 115 ALA E C 1
ATOM 7499 O O . ALA E 2 116 ? 6.02009 -25.94258 73.21860 1.000 97.36638 115 ALA E O 1
ATOM 7501 N N . GLN E 2 117 ? 7.67809 -25.93815 74.74219 1.000 84.91889 116 GLN E N 1
ATOM 7502 C CA . GLN E 2 117 ? 7.78064 -27.39267 74.74161 1.000 79.52949 116 GLN E CA 1
ATOM 7503 C C . GLN E 2 117 ? 6.52243 -28.03267 75.31345 1.000 91.70051 116 GLN E C 1
ATOM 7504 O O . GLN E 2 117 ? 6.01605 -29.02156 74.76527 1.000 120.37849 116 GLN E O 1
ATOM 7510 N N . LYS E 2 118 ? 5.99709 -27.47801 76.40932 1.000 97.12043 117 LYS E N 1
ATOM 7511 C CA . LYS E 2 118 ? 4.76824 -28.01463 76.98593 1.000 84.11538 117 LYS E CA 1
ATOM 7512 C C . LYS E 2 118 ? 3.62789 -27.98058 75.97374 1.000 79.29800 117 LYS E C 1
ATOM 7513 O O . LYS E 2 118 ? 2.88946 -28.96474 75.82151 1.000 89.26862 117 LYS E O 1
ATOM 7519 N N . ALA E 2 119 ? 3.48728 -26.86480 75.24919 1.000 78.74553 118 ALA E N 1
ATOM 7520 C CA . ALA E 2 119 ? 2.41863 -26.76522 74.25840 1.000 86.24872 118 ALA E CA 1
ATOM 7521 C C . ALA E 2 119 ? 2.65818 -27.68257 73.06395 1.000 87.11521 118 ALA E C 1
ATOM 7522 O O . ALA E 2 119 ? 1.69373 -28.17784 72.46715 1.000 81.96606 118 ALA E O 1
ATOM 7524 N N . THR E 2 120 ? 3.92134 -27.90288 72.68150 1.000 80.38262 119 THR E N 1
ATOM 7525 C CA . THR E 2 120 ? 4.19567 -28.84795 71.60203 1.000 81.67827 119 THR E CA 1
ATOM 7526 C C . THR E 2 120 ? 3.76979 -30.25576 72.00399 1.000 100.69576 119 THR E C 1
ATOM 7527 O O . THR E 2 120 ? 3.12807 -30.96829 71.22113 1.000 109.09854 119 THR E O 1
ATOM 7531 N N . GLN E 2 121 ? 4.10565 -30.66970 73.23084 1.000 81.92603 120 GLN E N 1
ATOM 7532 C CA . GLN E 2 121 ? 3.70866 -31.99716 73.68983 1.000 82.68466 120 GLN E CA 1
ATOM 7533 C C . GLN E 2 121 ? 2.19271 -32.12051 73.78904 1.000 91.82968 120 GLN E C 1
ATOM 7534 O O . GLN E 2 121 ? 1.62054 -33.16082 73.43158 1.000 127.64106 120 GLN E O 1
ATOM 7540 N N . ASP E 2 122 ? 1.52210 -31.06019 74.24747 1.000 80.95516 121 ASP E N 1
ATOM 7541 C CA . ASP E 2 122 ? 0.06165 -31.06188 74.25925 1.000 80.52228 121 ASP E CA 1
ATOM 7542 C C . ASP E 2 122 ? -0.49999 -31.24981 72.85428 1.000 92.22987 121 ASP E C 1
ATOM 7543 O O . ASP E 2 122 ? -1.44184 -32.03020 72.64529 1.000 102.04782 121 ASP E O 1
ATOM 7548 N N . PHE E 2 123 ? 0.08199 -30.55106 71.87560 1.000 93.10156 122 PHE E N 1
ATOM 7549 C CA . PHE E 2 123 ? -0.37225 -30.66741 70.49418 1.000 88.25263 122 PHE E CA 1
ATOM 7550 C C . PHE E 2 123 ? -0.18200 -32.08601 69.97032 1.000 108.26154 122 PHE E C 1
ATOM 7551 O O . PHE E 2 123 ? -1.06630 -32.63240 69.29850 1.000 132.84892 122 PHE E O 1
ATOM 7559 N N . GLN E 2 124 ? 0.95890 -32.70584 70.28623 1.000 106.66311 123 GLN E N 1
ATOM 7560 C CA . GLN E 2 124 ? 1.19000 -34.09194 69.88758 1.000 102.46740 123 GLN E CA 1
ATOM 7561 C C . GLN E 2 124 ? 0.13390 -35.02003 70.48130 1.000 97.66890 123 GLN E C 1
ATOM 7562 O O . GLN E 2 124 ? -0.43412 -35.86819 69.77796 1.000 106.29507 123 GLN E O 1
ATOM 7568 N N . ARG E 2 125 ? -0.14542 -34.86770 71.77951 1.000 84.31108 124 ARG E N 1
ATOM 7569 C CA . ARG E 2 125 ? -1.17798 -35.67593 72.42361 1.000 84.10957 124 ARG E CA 1
ATOM 7570 C C . ARG E 2 125 ? -2.51341 -35.54919 71.69392 1.000 88.58384 124 ARG E C 1
ATOM 7571 O O . ARG E 2 125 ? -3.14311 -36.55737 71.33516 1.000 92.61951 124 ARG E O 1
ATOM 7579 N N . ALA E 2 126 ? -2.94710 -34.30793 71.44045 1.000 92.94307 125 ALA E N 1
ATOM 7580 C CA . ALA E 2 126 ? -4.21725 -34.09724 70.74823 1.000 81.97911 125 ALA E CA 1
ATOM 7581 C C . ALA E 2 126 ? -4.21622 -34.74049 69.36501 1.000 87.05504 125 ALA E C 1
ATOM 7582 O O . ALA E 2 126 ? -5.22119 -35.33115 68.94575 1.000 96.03218 125 ALA E O 1
ATOM 7584 N N . THR E 2 127 ? -3.10183 -34.63125 68.63521 1.000 100.83345 126 THR E N 1
ATOM 7585 C CA . THR E 2 127 ? -3.03044 -35.26697 67.32243 1.000 93.69342 126 THR E CA 1
ATOM 7586 C C . THR E 2 127 ? -3.22619 -36.77146 67.43425 1.000 87.56913 126 THR E C 1
ATOM 7587 O O . THR E 2 127 ? -3.95016 -37.37228 66.62935 1.000 112.54981 126 THR E O 1
ATOM 7591 N N . GLU E 2 128 ? -2.58760 -37.40036 68.42667 1.000 91.86083 127 GLU E N 1
ATOM 7592 C CA . GLU E 2 128 ? -2.71936 -38.84788 68.56945 1.000 98.43449 127 GLU E CA 1
ATOM 7593 C C . GLU E 2 128 ? -4.14834 -39.26259 68.90544 1.000 103.59673 127 GLU E C 1
ATOM 7594 O O . GLU E 2 128 ? -4.66706 -40.22873 68.33055 1.000 134.57668 127 GLU E O 1
ATOM 7600 N N . VAL E 2 129 ? -4.81097 -38.55339 69.82508 1.000 94.42148 128 VAL E N 1
ATOM 7601 C CA . VAL E 2 129 ? -6.19247 -38.92975 70.13008 1.000 84.55465 128 VAL E CA 1
ATOM 7602 C C . VAL E 2 129 ? -7.08234 -38.74463 68.90032 1.000 104.79575 128 VAL E C 1
ATOM 7603 O O . VAL E 2 129 ? -7.95366 -39.58157 68.61330 1.000 134.57942 128 VAL E O 1
ATOM 7607 N N . LEU E 2 130 ? -6.85976 -37.66692 68.13710 1.000 107.58288 129 LEU E N 1
ATOM 7608 C CA . LEU E 2 130 ? -7.65248 -37.44136 66.93049 1.000 99.93998 129 LEU E CA 1
ATOM 7609 C C . LEU E 2 130 ? -7.47168 -38.57924 65.93380 1.000 100.10943 129 LEU E C 1
ATOM 7610 O O . LEU E 2 130 ? -8.45216 -39.16418 65.45682 1.000 118.67288 129 LEU E O 1
ATOM 7615 N N . ARG E 2 131 ? -6.22148 -38.91354 65.60707 1.000 88.15737 130 ARG E N 1
ATOM 7616 C CA . ARG E 2 131 ? -6.00346 -39.97305 64.63176 1.000 120.90443 130 ARG E CA 1
ATOM 7617 C C . ARG E 2 131 ? -6.46680 -41.33176 65.14466 1.000 113.26424 130 ARG E C 1
ATOM 7618 O O . ARG E 2 131 ? -6.80130 -42.20360 64.33547 1.000 118.03437 130 ARG E O 1
ATOM 7626 N N . ALA E 2 132 ? -6.51597 -41.52609 66.46360 1.000 98.82363 131 ALA E N 1
ATOM 7627 C CA . ALA E 2 132 ? -7.08440 -42.75698 67.00259 1.000 89.94880 131 ALA E CA 1
ATOM 7628 C C . ALA E 2 132 ? -8.58554 -42.82225 66.73793 1.000 92.52557 131 ALA E C 1
ATOM 7629 O O . ALA E 2 132 ? -9.10694 -43.85221 66.28473 1.000 101.56447 131 ALA E O 1
ATOM 7631 N N . ALA E 2 133 ? -9.30240 -41.73142 67.02695 1.000 95.25624 132 ALA E N 1
ATOM 7632 C CA . ALA E 2 133 ? -10.73106 -41.69698 66.72284 1.000 103.05739 132 ALA E CA 1
ATOM 7633 C C . ALA E 2 133 ? -10.98497 -41.90840 65.23143 1.000 104.94716 132 ALA E C 1
ATOM 7634 O O . ALA E 2 133 ? -11.89657 -42.65753 64.84275 1.000 111.70123 132 ALA E O 1
ATOM 7636 N N . LYS E 2 134 ? -10.18588 -41.25477 64.37975 1.000 99.81599 133 LYS E N 1
ATOM 7637 C CA . LYS E 2 134 ? -10.29347 -41.47991 62.94098 1.000 118.76585 133 LYS E CA 1
ATOM 7638 C C . LYS E 2 134 ? -10.03957 -42.93970 62.58139 1.000 110.65601 133 LYS E C 1
ATOM 7639 O O . LYS E 2 134 ? -10.64219 -43.46050 61.63393 1.000 114.15143 133 LYS E O 1
ATOM 7645 N N . GLU E 2 135 ? -9.15136 -43.61547 63.31517 1.000 101.37446 134 GLU E N 1
ATOM 7646 C CA . GLU E 2 135 ? -8.99043 -45.05167 63.11428 1.000 102.09434 134 GLU E CA 1
ATOM 7647 C C . GLU E 2 135 ? -10.27630 -45.79789 63.44418 1.000 121.17645 134 GLU E C 1
ATOM 7648 O O . GLU E 2 135 ? -10.66505 -46.72397 62.72197 1.000 140.54107 134 GLU E O 1
ATOM 7654 N N . THR E 2 136 ? -10.94801 -45.41657 64.53699 1.000 123.41039 135 THR E N 1
ATOM 7655 C CA . THR E 2 136 ? -12.19841 -46.08481 64.89757 1.000 89.28645 135 THR E CA 1
ATOM 7656 C C . THR E 2 136 ? -13.24989 -45.93615 63.79866 1.000 88.72621 135 THR E C 1
ATOM 7657 O O . THR E 2 136 ? -13.86789 -46.92529 63.37984 1.000 147.68964 135 THR E O 1
ATOM 7661 N N . ILE E 2 137 ? -13.45090 -44.71346 63.29179 1.000 105.58733 136 ILE E N 1
ATOM 7662 C CA . ILE E 2 137 ? -14.43874 -44.54797 62.22411 1.000 87.45482 136 ILE E CA 1
ATOM 7663 C C . ILE E 2 137 ? -14.00173 -45.29992 60.97085 1.000 103.90869 136 ILE E C 1
ATOM 7664 O O . ILE E 2 137 ? -14.83305 -45.85933 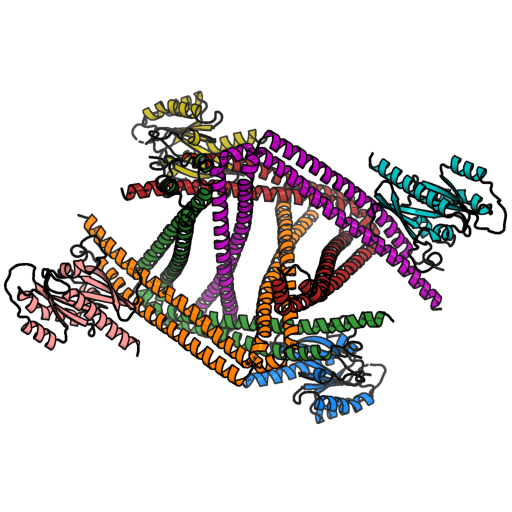60.24385 1.000 134.00299 136 ILE E O 1
ATOM 7669 N N . SER E 2 138 ? -12.69247 -45.33886 60.70127 1.000 98.38407 137 SER E N 1
ATOM 7670 C CA . SER E 2 138 ? -12.21023 -46.04649 59.51748 1.000 100.99847 137 SER E CA 1
ATOM 7671 C C . SER E 2 138 ? -12.51364 -47.53707 59.60325 1.000 110.04920 137 SER E C 1
ATOM 7672 O O . SER E 2 138 ? -12.96584 -48.14353 58.62398 1.000 120.12553 137 SER E O 1
ATOM 7675 N N . LEU E 2 139 ? -12.26758 -48.14718 60.76448 1.000 110.91389 138 LEU E N 1
ATOM 7676 C CA . LEU E 2 139 ? -12.59119 -49.56009 60.92762 1.000 110.95946 138 LEU E CA 1
ATOM 7677 C C . LEU E 2 139 ? -14.09309 -49.79580 60.84679 1.000 100.27513 138 LEU E C 1
ATOM 7678 O O . LEU E 2 139 ? -14.53916 -50.81591 60.30488 1.000 110.40937 138 LEU E O 1
ATOM 7683 N N . ALA E 2 140 ? -14.89167 -48.85655 61.36569 1.000 92.51288 139 ALA E N 1
ATOM 7684 C CA . ALA E 2 140 ? -16.34073 -48.96496 61.21369 1.000 90.44659 139 ALA E CA 1
ATOM 7685 C C . ALA E 2 140 ? -16.74318 -48.98691 59.74138 1.000 91.73762 139 ALA E C 1
ATOM 7686 O O . ALA E 2 140 ? -17.59216 -49.78917 59.33166 1.000 108.11405 139 ALA E O 1
ATOM 7688 N N . GLU E 2 141 ? -16.14846 -48.10797 58.93047 1.000 92.90575 140 GLU E N 1
ATOM 7689 C CA . GLU E 2 141 ? -16.45407 -48.09041 57.50207 1.000 94.63989 140 GLU E CA 1
ATOM 7690 C C . GLU E 2 141 ? -15.96365 -49.35578 56.80406 1.000 113.41948 140 GLU E C 1
ATOM 7691 O O . GLU E 2 141 ? -16.60887 -49.83568 55.86020 1.000 130.58305 140 GLU E O 1
ATOM 7697 N N . GLN E 2 142 ? -14.82968 -49.90682 57.24727 1.000 117.37918 141 GLN E N 1
ATOM 7698 C CA . GLN E 2 142 ? -14.37004 -51.18539 56.71297 1.000 126.68679 141 GLN E CA 1
ATOM 7699 C C . GLN E 2 142 ? -15.38872 -52.28837 56.97880 1.000 128.19381 141 GLN E C 1
ATOM 7700 O O . GLN E 2 142 ? -15.72452 -53.06922 56.08015 1.000 129.43396 141 GLN E O 1
ATOM 7706 N N . ARG E 2 143 ? -15.90221 -52.36116 58.21132 1.000 121.16444 142 ARG E N 1
ATOM 7707 C CA . ARG E 2 143 ? -16.96206 -53.32155 58.50776 1.000 99.06439 142 ARG E CA 1
ATOM 7708 C C . ARG E 2 143 ? -18.21296 -53.05473 57.68077 1.000 97.43000 142 ARG E C 1
ATOM 7709 O O . ARG E 2 143 ? -18.91428 -53.99891 57.29741 1.000 115.14644 142 ARG E O 1
ATOM 7717 N N . LEU E 2 144 ? -18.51668 -51.78358 57.40241 1.000 95.51257 143 LEU E N 1
ATOM 7718 C CA . LEU E 2 144 ? -19.62595 -51.47658 56.50279 1.000 113.73172 143 LEU E CA 1
ATOM 7719 C C . LEU E 2 144 ? -19.37751 -52.02859 55.10557 1.000 98.09588 143 LEU E C 1
ATOM 7720 O O . LEU E 2 144 ? -20.32804 -52.40128 54.40787 1.000 97.96008 143 LEU E O 1
ATOM 7725 N N . LEU E 2 145 ? -18.11320 -52.09374 54.67801 1.000 101.51557 144 LEU E N 1
ATOM 7726 C CA . LEU E 2 145 ? -17.81672 -52.75716 53.41216 1.000 105.58076 144 LEU E CA 1
ATOM 7727 C C . LEU E 2 145 ? -17.89758 -54.27357 53.52554 1.000 110.79982 144 LEU E C 1
ATOM 7728 O O . LEU E 2 145 ? -18.24597 -54.94339 52.54767 1.000 109.81172 144 LEU E O 1
ATOM 7733 N N . GLU E 2 146 ? -17.59939 -54.83041 54.70081 1.000 121.49811 145 GLU E N 1
ATOM 7734 C CA . GLU E 2 146 ? -17.72009 -56.27377 54.88248 1.000 113.08125 145 GLU E CA 1
ATOM 7735 C C . GLU E 2 146 ? -19.17865 -56.70848 54.79722 1.000 115.41402 145 GLU E C 1
ATOM 7736 O O . GLU E 2 146 ? -19.50930 -57.68731 54.11680 1.000 140.98169 145 GLU E O 1
ATOM 7742 N N . ASP E 2 147 ? -20.06660 -55.98597 55.47852 1.000 105.15755 146 ASP E N 1
ATOM 7743 C CA . ASP E 2 147 ? -21.49950 -56.26702 55.46427 1.000 110.80251 146 ASP E CA 1
ATOM 7744 C C . ASP E 2 147 ? -22.22873 -54.97086 55.13815 1.000 121.34511 146 ASP E C 1
ATOM 7745 O O . ASP E 2 147 ? -22.28325 -54.05676 55.96917 1.000 127.57042 146 ASP E O 1
ATOM 7750 N N . ASP E 2 148 ? -22.78059 -54.89289 53.92548 1.000 118.73998 147 ASP E N 1
ATOM 7751 C CA . ASP E 2 148 ? -23.48669 -53.68978 53.50148 1.000 103.39792 147 ASP E CA 1
ATOM 7752 C C . ASP E 2 148 ? -24.70613 -53.41473 54.37262 1.000 103.37364 147 ASP E C 1
ATOM 7753 O O . ASP E 2 148 ? -25.06550 -52.25286 54.59405 1.000 100.84386 147 ASP E O 1
ATOM 7758 N N . LYS E 2 149 ? -25.33958 -54.46365 54.89135 1.000 102.61382 148 LYS E N 1
ATOM 7759 C CA . LYS E 2 149 ? -26.56767 -54.31367 55.65614 1.000 91.73236 148 LYS E CA 1
ATOM 7760 C C . LYS E 2 149 ? -26.32573 -53.79844 57.06725 1.000 84.52509 148 LYS E C 1
ATOM 7761 O O . LYS E 2 149 ? -27.28319 -53.39398 57.73493 1.000 80.03737 148 LYS E O 1
ATOM 7767 N N . ARG E 2 150 ? -25.07600 -53.78481 57.53089 1.000 93.78454 149 ARG E N 1
ATOM 7768 C CA . ARG E 2 150 ? -24.79855 -53.42299 58.91307 1.000 97.60804 149 ARG E CA 1
ATOM 7769 C C . ARG E 2 150 ? -25.08107 -51.95447 59.20913 1.000 87.50376 149 ARG E C 1
ATOM 7770 O O . ARG E 2 150 ? -25.04591 -51.55580 60.37892 1.000 98.19405 149 ARG E O 1
ATOM 7778 N N . GLN E 2 151 ? -25.38089 -51.14641 58.19217 1.000 101.00282 150 GLN E N 1
ATOM 7779 C CA . GLN E 2 151 ? -25.80181 -49.77376 58.43537 1.000 79.00508 150 GLN E CA 1
ATOM 7780 C C . GLN E 2 151 ? -27.19368 -49.68711 59.03955 1.000 75.91400 150 GLN E C 1
ATOM 7781 O O . GLN E 2 151 ? -27.59612 -48.60045 59.46552 1.000 74.27049 150 GLN E O 1
ATOM 7787 N N . PHE E 2 152 ? -27.93460 -50.79173 59.08119 1.000 75.26488 151 PHE E N 1
ATOM 7788 C CA . PHE E 2 152 ? -29.23434 -50.83430 59.73054 1.000 72.39932 151 PHE E CA 1
ATOM 7789 C C . PHE E 2 152 ? -29.20611 -51.58747 61.05124 1.000 77.61558 151 PHE E C 1
ATOM 7790 O O . PHE E 2 152 ? -30.25857 -51.75403 61.67692 1.000 69.43083 151 PHE E O 1
ATOM 7798 N N . ASP E 2 153 ? -28.04212 -52.06628 61.47787 1.000 82.25873 152 ASP E N 1
ATOM 7799 C CA . ASP E 2 153 ? -27.92209 -52.72242 62.77104 1.000 86.88013 152 ASP E CA 1
ATOM 7800 C C . ASP E 2 153 ? -27.69163 -51.68730 63.86452 1.000 72.09051 152 ASP E C 1
ATOM 7801 O O . ASP E 2 153 ? -26.83942 -50.80525 63.72525 1.000 105.54558 152 ASP E O 1
ATOM 7806 N N . SER E 2 154 ? -28.43462 -51.81380 64.96586 1.000 70.41009 153 SER E N 1
ATOM 7807 C CA . SER E 2 154 ? -28.36373 -50.81045 66.02240 1.000 69.44736 153 SER E CA 1
ATOM 7808 C C . SER E 2 154 ? -26.98498 -50.75622 66.67278 1.000 97.00410 153 SER E C 1
ATOM 7809 O O . SER E 2 154 ? -26.54211 -49.67954 67.08793 1.000 119.60836 153 SER E O 1
ATOM 7812 N N . ALA E 2 155 ? -26.29169 -51.89319 66.76987 1.000 93.03088 154 ALA E N 1
ATOM 7813 C CA . ALA E 2 155 ? -24.98773 -51.91164 67.42980 1.000 89.73063 154 ALA E CA 1
ATOM 7814 C C . ALA E 2 155 ? -23.94166 -51.16027 66.61454 1.000 97.99847 154 ALA E C 1
ATOM 7815 O O . ALA E 2 155 ? -23.18342 -50.34418 67.15613 1.000 119.76983 154 ALA E O 1
ATOM 7817 N N . TRP E 2 156 ? -23.87656 -51.43668 65.30977 1.000 81.95678 155 TRP E N 1
ATOM 7818 C CA . TRP E 2 156 ? -22.94575 -50.72138 64.44260 1.000 90.81802 155 TRP E CA 1
ATOM 7819 C C . TRP E 2 156 ? -23.23938 -49.22657 64.43851 1.000 94.10523 155 TRP E C 1
ATOM 7820 O O . TRP E 2 156 ? -22.31660 -48.40064 64.41924 1.000 115.48843 155 TRP E O 1
ATOM 7831 N N . GLN E 2 157 ? -24.52393 -48.86361 64.46332 1.000 83.99361 156 GLN E N 1
ATOM 7832 C CA . GLN E 2 157 ? -24.90341 -47.45667 64.50238 1.000 86.41238 156 GLN E CA 1
ATOM 7833 C C . GLN E 2 157 ? -24.38557 -46.77814 65.76595 1.000 85.24244 156 GLN E C 1
ATOM 7834 O O . GLN E 2 157 ? -23.90365 -45.64111 65.71205 1.000 110.51455 156 GLN E O 1
ATOM 7840 N N . GLU E 2 158 ? -24.48163 -47.45454 66.91514 1.000 84.15669 157 GLU E N 1
ATOM 7841 C CA . GLU E 2 158 ? -23.94710 -46.88224 68.14900 1.000 88.74339 157 GLU E CA 1
ATOM 7842 C C . GLU E 2 158 ? -22.42555 -46.79289 68.11311 1.000 92.37631 157 GLU E C 1
ATOM 7843 O O . GLU E 2 158 ? -21.85017 -45.79721 68.57337 1.000 93.72468 157 GLU E O 1
ATOM 7849 N N . MET E 2 159 ? -21.75253 -47.81549 67.57501 1.000 98.36769 158 MET E N 1
ATOM 7850 C CA . MET E 2 159 ? -20.30329 -47.71802 67.43225 1.000 78.11269 158 MET E CA 1
ATOM 7851 C C . MET E 2 159 ? -19.92226 -46.49540 66.61524 1.000 104.82530 158 MET E C 1
ATOM 7852 O O . MET E 2 159 ? -19.00772 -45.74929 66.98570 1.000 120.17425 158 MET E O 1
ATOM 7857 N N . LEU E 2 160 ? -20.63047 -46.26054 65.50984 1.000 108.66817 159 LEU E N 1
ATOM 7858 C CA . LEU E 2 160 ? -20.40073 -45.05558 64.72365 1.000 77.68257 159 LEU E CA 1
ATOM 7859 C C . LEU E 2 160 ? -20.81906 -43.79659 65.46553 1.000 99.65692 159 LEU E C 1
ATOM 7860 O O . LEU E 2 160 ? -20.34260 -42.70635 65.13489 1.000 110.62405 159 LEU E O 1
ATOM 7865 N N . ASN E 2 161 ? -21.70905 -43.91611 66.44748 1.000 97.06974 160 ASN E N 1
ATOM 7866 C CA . ASN E 2 161 ? -22.11190 -42.74376 67.21127 1.000 80.94568 160 ASN E CA 1
ATOM 7867 C C . ASN E 2 161 ? -20.99423 -42.30272 68.14544 1.000 78.86369 160 ASN E C 1
ATOM 7868 O O . ASN E 2 161 ? -20.54993 -41.15421 68.09236 1.000 95.34936 160 ASN E O 1
ATOM 7873 N N . HIS E 2 162 ? -20.52650 -43.20108 69.01788 1.000 82.02216 161 HIS E N 1
ATOM 7874 C CA . HIS E 2 162 ? -19.39745 -42.84601 69.87576 1.000 78.08689 161 HIS E CA 1
ATOM 7875 C C . HIS E 2 162 ? -18.16906 -42.49561 69.04896 1.000 82.38004 161 HIS E C 1
ATOM 7876 O O . HIS E 2 162 ? -17.39033 -41.61307 69.42550 1.000 101.80284 161 HIS E O 1
ATOM 7883 N N . ALA E 2 163 ? -17.97418 -43.18032 67.92149 1.000 77.53754 162 ALA E N 1
ATOM 7884 C CA . ALA E 2 163 ? -16.82666 -42.88320 67.07272 1.000 95.58686 162 ALA E CA 1
ATOM 7885 C C . ALA E 2 163 ? -16.91499 -41.47156 66.50733 1.000 102.27153 162 ALA E C 1
ATOM 7886 O O . ALA E 2 163 ? -15.99321 -40.66382 66.67327 1.000 130.46248 162 ALA E O 1
ATOM 7888 N N . THR E 2 164 ? -18.02845 -41.15497 65.84247 1.000 91.59094 163 THR E N 1
ATOM 7889 C CA . THR E 2 164 ? -18.17992 -39.84421 65.21882 1.000 88.83834 163 THR E CA 1
ATOM 7890 C C . THR E 2 164 ? -18.20029 -38.73776 66.26328 1.000 94.20762 163 THR E C 1
ATOM 7891 O O . THR E 2 164 ? -17.62961 -37.66193 66.05643 1.000 107.84767 163 THR E O 1
ATOM 7895 N N . GLN E 2 165 ? -18.86911 -38.97868 67.38581 1.000 98.08758 164 GLN E N 1
ATOM 7896 C CA . GLN E 2 165 ? -18.91492 -37.98912 68.45344 1.000 91.01302 164 GLN E CA 1
ATOM 7897 C C . GLN E 2 165 ? -17.52174 -37.72403 69.01260 1.000 84.53112 164 GLN E C 1
ATOM 7898 O O . GLN E 2 165 ? -17.09272 -36.57036 69.12314 1.000 100.68786 164 GLN E O 1
ATOM 7904 N N . ARG E 2 166 ? -16.78884 -38.78828 69.34826 1.000 93.53971 165 ARG E N 1
ATOM 7905 C CA . ARG E 2 166 ? -15.46579 -38.61935 69.94124 1.000 79.75716 165 ARG E CA 1
ATOM 7906 C C . ARG E 2 166 ? -14.46883 -38.00662 68.96260 1.000 79.52947 165 ARG E C 1
ATOM 7907 O O . ARG E 2 166 ? -13.61305 -37.21404 69.37002 1.000 101.67655 165 ARG E O 1
ATOM 7915 N N . VAL E 2 167 ? -14.53825 -38.36784 67.67796 1.000 78.78910 166 VAL E N 1
ATOM 7916 C CA . VAL E 2 167 ? -13.66553 -37.71648 66.70126 1.000 88.93127 166 VAL E CA 1
ATOM 7917 C C . VAL E 2 167 ? -14.04706 -36.24709 66.56228 1.000 90.29236 166 VAL E C 1
ATOM 7918 O O . VAL E 2 167 ? -13.18198 -35.36435 66.46472 1.000 80.01912 166 VAL E O 1
ATOM 7922 N N . MET E 2 168 ? -15.35019 -35.96519 66.58123 1.000 91.50168 167 MET E N 1
ATOM 7923 C CA . MET E 2 168 ? -15.84458 -34.62052 66.32841 1.000 78.56087 167 MET E CA 1
ATOM 7924 C C . MET E 2 168 ? -15.46074 -33.67388 67.45760 1.000 106.89116 167 MET E C 1
ATOM 7925 O O . MET E 2 168 ? -15.08534 -32.52222 67.20778 1.000 107.59249 167 MET E O 1
ATOM 7930 N N . GLU E 2 169 ? -15.55336 -34.13473 68.70657 1.000 77.36264 168 GLU E N 1
ATOM 7931 C CA . GLU E 2 169 ? -15.09632 -33.31898 69.82694 1.000 79.11053 168 GLU E CA 1
ATOM 7932 C C . GLU E 2 169 ? -13.57792 -33.34520 69.97275 1.000 77.79610 168 GLU E C 1
ATOM 7933 O O . GLU E 2 169 ? -12.99928 -32.41549 70.54473 1.000 88.92426 168 GLU E O 1
ATOM 7939 N N . ALA E 2 170 ? -12.92242 -34.40845 69.50221 1.000 78.23000 169 ALA E N 1
ATOM 7940 C CA . ALA E 2 170 ? -11.46710 -34.49060 69.60386 1.000 86.73324 169 ALA E CA 1
ATOM 7941 C C . ALA E 2 170 ? -10.76284 -33.50795 68.67228 1.000 83.94602 169 ALA E C 1
ATOM 7942 O O . ALA E 2 170 ? -9.73387 -32.92577 69.04351 1.000 86.99317 169 ALA E O 1
ATOM 7944 N N . GLU E 2 171 ? -11.28861 -33.30358 67.45986 1.000 80.23219 170 GLU E N 1
ATOM 7945 C CA . GLU E 2 171 ? -10.61048 -32.37893 66.55198 1.000 95.31493 170 GLU E CA 1
ATOM 7946 C C . GLU E 2 171 ? -10.70008 -30.93676 67.03815 1.000 96.82103 170 GLU E C 1
ATOM 7947 O O . GLU E 2 171 ? -9.84179 -30.11716 66.69012 1.000 115.50578 170 GLU E O 1
ATOM 7953 N N . GLN E 2 172 ? -11.72626 -30.60102 67.82299 1.000 80.43725 171 GLN E N 1
ATOM 7954 C CA . GLN E 2 172 ? -11.75112 -29.29585 68.47815 1.000 88.80425 171 GLN E CA 1
ATOM 7955 C C . GLN E 2 172 ? -10.53998 -29.12504 69.38812 1.000 108.51537 171 GLN E C 1
ATOM 7956 O O . GLN E 2 172 ? -9.81071 -28.12723 69.29750 1.000 143.79235 171 GLN E O 1
ATOM 7962 N N . THR E 2 173 ? -10.31360 -30.09491 70.27746 1.000 104.19741 172 THR E N 1
ATOM 7963 C CA . THR E 2 173 ? -9.13082 -30.06203 71.13060 1.000 99.77981 172 THR E CA 1
ATOM 7964 C C . THR E 2 173 ? -7.85908 -29.97604 70.29534 1.000 108.06686 172 THR E C 1
ATOM 7965 O O . THR E 2 173 ? -6.91521 -29.26114 70.65729 1.000 108.22805 172 THR E O 1
ATOM 7969 N N . LYS E 2 174 ? -7.82829 -30.67753 69.15836 1.000 107.71499 173 LYS E N 1
ATOM 7970 C CA . LYS E 2 174 ? -6.68805 -30.57599 68.25134 1.000 81.47715 173 LYS E CA 1
ATOM 7971 C C . LYS E 2 174 ? -6.46983 -29.14205 67.77745 1.000 98.11001 173 LYS E C 1
ATOM 7972 O O . LYS E 2 174 ? -5.34165 -28.63465 67.80227 1.000 114.03792 173 LYS E O 1
ATOM 7978 N N . THR E 2 175 ? -7.54070 -28.46765 67.34751 1.000 99.61944 174 THR E N 1
ATOM 7979 C CA . THR E 2 175 ? -7.40036 -27.10205 66.84418 1.000 106.02862 174 THR E CA 1
ATOM 7980 C C . THR E 2 175 ? -6.94568 -26.14364 67.94101 1.000 104.78767 174 THR E C 1
ATOM 7981 O O . THR E 2 175 ? -6.04662 -25.32116 67.72480 1.000 112.72011 174 THR E O 1
ATOM 7985 N N . ARG E 2 176 ? -7.55911 -26.22913 69.12474 1.000 81.51756 175 ARG E N 1
ATOM 7986 C CA . ARG E 2 176 ? -7.17121 -25.34497 70.22292 1.000 81.22724 175 ARG E CA 1
ATOM 7987 C C . ARG E 2 176 ? -5.71403 -25.56017 70.61876 1.000 80.83047 175 ARG E C 1
ATOM 7988 O O . ARG E 2 176 ? -4.95280 -24.59943 70.81247 1.000 81.04413 175 ARG E O 1
ATOM 7996 N N . SER E 2 177 ? -5.31291 -26.82490 70.75404 1.000 108.96533 176 SER E N 1
ATOM 7997 C CA . SER E 2 177 ? -3.92664 -27.13151 71.08003 1.000 105.44948 176 SER E CA 1
ATOM 7998 C C . SER E 2 177 ? -2.98116 -26.59580 70.01347 1.000 113.15405 176 SER E C 1
ATOM 7999 O O . SER E 2 177 ? -1.88962 -26.10665 70.32914 1.000 105.15100 176 SER E O 1
ATOM 8002 N N . GLU E 2 178 ? -3.38945 -26.66937 68.74321 1.000 122.56697 177 GLU E N 1
ATOM 8003 C CA . GLU E 2 178 ? -2.58159 -26.09163 67.67325 1.000 113.38280 177 GLU E CA 1
ATOM 8004 C C . GLU E 2 178 ? -2.45688 -24.58235 67.83158 1.000 110.91734 177 GLU E C 1
ATOM 8005 O O . GLU E 2 178 ? -1.38301 -24.01413 67.60072 1.000 125.61942 177 GLU E O 1
ATOM 8011 N N . LEU E 2 179 ? -3.54952 -23.91496 68.21156 1.000 103.42079 178 LEU E N 1
ATOM 8012 C CA . LEU E 2 179 ? -3.50603 -22.47044 68.42233 1.000 106.02686 178 LEU E CA 1
ATOM 8013 C C . LEU E 2 179 ? -2.49147 -22.10633 69.49684 1.000 104.54628 178 LEU E C 1
ATOM 8014 O O . LEU E 2 179 ? -1.60937 -21.26555 69.27711 1.000 113.95205 178 LEU E O 1
ATOM 8019 N N . VAL E 2 180 ? -2.60127 -22.73142 70.67309 1.000 95.14298 179 VAL E N 1
ATOM 8020 C CA . VAL E 2 180 ? -1.65506 -22.42123 71.74323 1.000 80.85619 179 VAL E CA 1
ATOM 8021 C C . VAL E 2 180 ? -0.23835 -22.79913 71.33078 1.000 80.68329 179 VAL E C 1
ATOM 8022 O O . VAL E 2 180 ? 0.73576 -22.16855 71.76006 1.000 80.38398 179 VAL E O 1
ATOM 8026 N N . HIS E 2 181 ? -0.10121 -23.80915 70.47373 1.000 81.03750 180 HIS E N 1
ATOM 8027 C CA . HIS E 2 181 ? 1.21229 -24.19698 69.97327 1.000 81.31173 180 HIS E CA 1
ATOM 8028 C C . HIS E 2 181 ? 1.83131 -23.08143 69.13928 1.000 93.47296 180 HIS E C 1
ATOM 8029 O O . HIS E 2 181 ? 2.97731 -22.67301 69.37329 1.000 106.23759 180 HIS E O 1
ATOM 8036 N N . LYS E 2 182 ? 1.07467 -22.56823 68.16307 1.000 96.20294 181 LYS E N 1
ATOM 8037 C CA . LYS E 2 182 ? 1.56282 -21.47625 67.32506 1.000 97.78349 181 LYS E CA 1
ATOM 8038 C C . LYS E 2 182 ? 1.87216 -20.23694 68.15650 1.000 83.90492 181 LYS E C 1
ATOM 8039 O O . LYS E 2 182 ? 2.89095 -19.56927 67.93756 1.000 84.16979 181 LYS E O 1
ATOM 8045 N N . GLU E 2 183 ? 1.00415 -19.91868 69.12061 1.000 83.29157 182 GLU E N 1
ATOM 8046 C CA . GLU E 2 183 ? 1.20474 -18.72737 69.94026 1.000 83.12050 182 GLU E CA 1
ATOM 8047 C C . GLU E 2 183 ? 2.48183 -18.83194 70.76765 1.000 83.67744 182 GLU E C 1
ATOM 8048 O O . GLU E 2 183 ? 3.34321 -17.94071 70.72635 1.000 92.38393 182 GLU E O 1
ATOM 8054 N N . THR E 2 184 ? 2.62575 -19.92234 71.52357 1.000 80.74210 183 THR E N 1
ATOM 8055 C CA . THR E 2 184 ? 3.81146 -20.07469 72.35710 1.000 79.70290 183 THR E CA 1
ATOM 8056 C C . THR E 2 184 ? 5.08002 -20.15355 71.51426 1.000 79.89215 183 THR E C 1
ATOM 8057 O O . THR E 2 184 ? 6.14752 -19.70637 71.95629 1.000 91.80260 183 THR E O 1
ATOM 8061 N N . ALA E 2 185 ? 4.99035 -20.71335 70.30262 1.000 80.86880 184 ALA E N 1
ATOM 8062 C CA . ALA E 2 185 ? 6.14630 -20.69605 69.41306 1.000 81.51449 184 ALA E CA 1
ATOM 8063 C C . ALA E 2 185 ? 6.48292 -19.27095 68.99090 1.000 97.01440 184 ALA E C 1
ATOM 8064 O O . ALA E 2 185 ? 7.66155 -18.90654 68.89144 1.000 103.69278 184 ALA E O 1
ATOM 8066 N N . ALA E 2 186 ? 5.45930 -18.44992 68.74097 1.000 86.73035 185 ALA E N 1
ATOM 8067 C CA . ALA E 2 186 ? 5.70067 -17.05686 68.38170 1.000 92.17985 185 ALA E CA 1
ATOM 8068 C C . ALA E 2 186 ? 6.42141 -16.32290 69.50433 1.000 104.31072 185 ALA E C 1
ATOM 8069 O O . ALA E 2 186 ? 7.42492 -15.63742 69.26965 1.000 118.44362 185 ALA E O 1
ATOM 8071 N N . ARG E 2 187 ? 5.93213 -16.46684 70.73948 1.000 99.67483 186 ARG E N 1
ATOM 8072 C CA . ARG E 2 187 ? 6.61202 -15.82782 71.86239 1.000 80.46804 186 ARG E CA 1
ATOM 8073 C C . ARG E 2 187 ? 8.04091 -16.33568 72.00204 1.000 79.33217 186 ARG E C 1
ATOM 8074 O O . ARG E 2 187 ? 8.95115 -15.56426 72.32867 1.000 94.12237 186 ARG E O 1
ATOM 8082 N N . TYR E 2 188 ? 8.25933 -17.63191 71.75811 1.000 79.04596 187 TYR E N 1
ATOM 8083 C CA . TYR E 2 188 ? 9.61013 -18.18357 71.84711 1.000 78.32322 187 TYR E CA 1
ATOM 8084 C C . TYR E 2 188 ? 10.53886 -17.54088 70.82772 1.000 79.00716 187 TYR E C 1
ATOM 8085 O O . TYR E 2 188 ? 11.65151 -17.11838 71.16515 1.000 92.41250 187 TYR E O 1
ATOM 8094 N N . ASN E 2 189 ? 10.10753 -17.48125 69.56429 1.000 98.81118 188 ASN E N 1
ATOM 8095 C CA . ASN E 2 189 ? 10.94117 -16.87773 68.52873 1.000 113.65776 188 ASN E CA 1
ATOM 8096 C C . ASN E 2 189 ? 11.20732 -15.41006 68.82963 1.000 118.38180 188 ASN E C 1
ATOM 8097 O O . ASN E 2 189 ? 12.30585 -14.89924 68.56907 1.000 117.41942 188 ASN E O 1
ATOM 8102 N N . ALA E 2 190 ? 10.21019 -14.72120 69.38818 1.000 116.91811 189 ALA E N 1
ATOM 8103 C CA . ALA E 2 190 ? 10.38611 -13.33102 69.78845 1.000 100.07791 189 ALA E CA 1
ATOM 8104 C C . ALA E 2 190 ? 11.48971 -13.19542 70.83079 1.000 84.14442 189 ALA E C 1
ATOM 8105 O O . ALA E 2 190 ? 12.45680 -12.44734 70.64037 1.000 89.42697 189 ALA E O 1
ATOM 8107 N N . ALA E 2 191 ? 11.36005 -13.92110 71.94494 1.000 78.33840 190 ALA E N 1
ATOM 8108 C CA . ALA E 2 191 ? 12.35137 -13.82120 73.01215 1.000 76.74582 190 ALA E CA 1
ATOM 8109 C C . ALA E 2 191 ? 13.74117 -14.21006 72.52300 1.000 76.18356 190 ALA E C 1
ATOM 8110 O O . ALA E 2 191 ? 14.73823 -13.57714 72.89450 1.000 82.85999 190 ALA E O 1
ATOM 8112 N N . MET E 2 192 ? 13.83033 -15.26017 71.70436 1.000 76.79423 191 MET E N 1
ATOM 8113 C CA . MET E 2 192 ? 15.12640 -15.68030 71.17968 1.000 91.00678 191 MET E CA 1
ATOM 8114 C C . MET E 2 192 ? 15.75335 -14.58302 70.32645 1.000 77.43112 191 MET E C 1
ATOM 8115 O O . MET E 2 192 ? 16.93697 -14.25237 70.48481 1.000 76.62297 191 MET E O 1
ATOM 8120 N N . GLY E 2 193 ? 14.96447 -13.99223 69.42469 1.000 101.65230 192 GLY E N 1
ATOM 8121 C CA . GLY E 2 193 ? 15.48464 -12.90843 68.60662 1.000 107.01019 192 GLY E CA 1
ATOM 8122 C C . GLY E 2 193 ? 15.94137 -11.72392 69.43448 1.000 89.87463 192 GLY E C 1
ATOM 8123 O O . GLY E 2 193 ? 17.00854 -11.15323 69.18671 1.000 78.81724 192 GLY E O 1
ATOM 8124 N N . ARG E 2 194 ? 15.15127 -11.35031 70.44352 1.000 86.88907 193 ARG E N 1
ATOM 8125 C CA . ARG E 2 194 ? 15.52391 -10.21054 71.26953 1.000 77.59962 193 ARG E CA 1
ATOM 8126 C C . ARG E 2 194 ? 16.82396 -10.47894 72.01663 1.000 75.55792 193 ARG E C 1
ATOM 8127 O O . ARG E 2 194 ? 17.72057 -9.62809 72.04371 1.000 99.00073 193 ARG E O 1
ATOM 8135 N N . MET E 2 195 ? 16.95892 -11.66573 72.61653 1.000 74.43873 194 MET E N 1
ATOM 8136 C CA . MET E 2 195 ? 18.19793 -11.94944 73.33451 1.000 72.72419 194 MET E CA 1
ATOM 8137 C C . MET E 2 195 ? 19.38742 -12.03368 72.38539 1.000 72.87546 194 MET E C 1
ATOM 8138 O O . MET E 2 195 ? 20.52042 -11.73692 72.78878 1.000 71.62535 194 MET E O 1
ATOM 8143 N N . ARG E 2 196 ? 19.15995 -12.40984 71.12209 1.000 74.53982 195 ARG E N 1
ATOM 8144 C CA . ARG E 2 196 ? 20.25449 -12.34169 70.15814 1.000 75.15901 195 ARG E CA 1
ATOM 8145 C C . ARG E 2 196 ? 20.65242 -10.89542 69.89166 1.000 81.92464 195 ARG E C 1
ATOM 8146 O O . ARG E 2 196 ? 21.84490 -10.57114 69.83928 1.000 74.60269 195 ARG E O 1
ATOM 8154 N N . GLN E 2 197 ? 19.66801 -10.01287 69.70989 1.000 92.92065 196 GLN E N 1
ATOM 8155 C CA . GLN E 2 197 ? 19.98196 -8.60365 69.50714 1.000 76.92262 196 GLN E CA 1
ATOM 8156 C C . GLN E 2 197 ? 20.77797 -8.04912 70.68339 1.000 81.72831 196 GLN E C 1
ATOM 8157 O O . GLN E 2 197 ? 21.84384 -7.44621 70.49856 1.000 92.87234 196 GLN E O 1
ATOM 8163 N N . LEU E 2 198 ? 20.29293 -8.27689 71.90805 1.000 73.47344 197 LEU E N 1
ATOM 8164 C CA . LEU E 2 198 ? 21.01009 -7.79279 73.08517 1.000 72.29102 197 LEU E CA 1
ATOM 8165 C C . LEU E 2 198 ? 22.42045 -8.36005 73.15203 1.000 81.73451 197 LEU E C 1
ATOM 8166 O O . LEU E 2 198 ? 23.35802 -7.66030 73.55556 1.000 97.03986 197 LEU E O 1
ATOM 8171 N N . GLU E 2 199 ? 22.59337 -9.62616 72.76467 1.000 77.51803 198 GLU E N 1
ATOM 8172 C CA . GLU E 2 199 ? 23.92996 -10.21482 72.76952 1.000 82.61227 198 GLU E CA 1
ATOM 8173 C C . GLU E 2 199 ? 24.84091 -9.50078 71.77588 1.000 85.00875 198 GLU E C 1
ATOM 8174 O O . GLU E 2 199 ? 25.98488 -9.15711 72.09831 1.000 89.97325 198 GLU E O 1
ATOM 8180 N N . LYS E 2 200 ? 24.35264 -9.27752 70.55122 1.000 84.51952 199 LYS E N 1
ATOM 8181 C CA . LYS E 2 200 ? 25.16825 -8.60038 69.54913 1.000 79.32567 199 LYS E CA 1
ATOM 8182 C C . LYS E 2 200 ? 25.45826 -7.15240 69.91875 1.000 81.95107 199 LYS E C 1
ATOM 8183 O O . LYS E 2 200 ? 26.44240 -6.58852 69.42826 1.000 86.74602 199 LYS E O 1
ATOM 8189 N N . LYS E 2 201 ? 24.63749 -6.54355 70.77738 1.000 91.03578 200 LYS E N 1
ATOM 8190 C CA . LYS E 2 201 ? 24.88611 -5.17334 71.21130 1.000 78.36233 200 LYS E CA 1
ATOM 8191 C C . LYS E 2 201 ? 25.81153 -5.07969 72.41574 1.000 71.58023 200 LYS E C 1
ATOM 8192 O O . LYS E 2 201 ? 26.54323 -4.09300 72.54943 1.000 93.56905 200 LYS E O 1
ATOM 8198 N N . LEU E 2 202 ? 25.81079 -6.07917 73.29186 1.000 80.51306 201 LEU E N 1
ATOM 8199 C CA . LEU E 2 202 ? 26.54880 -5.99951 74.54531 1.000 64.71104 201 LEU E CA 1
ATOM 8200 C C . LEU E 2 202 ? 27.62742 -7.07175 74.63351 1.000 87.83092 201 LEU E C 1
ATOM 8201 O O . LEU E 2 202 ? 27.99627 -7.49144 75.73050 1.000 61.89531 201 LEU E O 1
ATOM 8206 N N . LYS E 2 203 ? 28.15656 -7.50084 73.48268 1.000 107.33066 202 LYS E N 1
ATOM 8207 C CA . LYS E 2 203 ? 28.99328 -8.69819 73.44435 1.000 69.81198 202 LYS E CA 1
ATOM 8208 C C . LYS E 2 203 ? 30.23703 -8.55300 74.31351 1.000 68.84027 202 LYS E C 1
ATOM 8209 O O . LYS E 2 203 ? 30.59890 -9.48179 75.04444 1.000 119.27737 202 LYS E O 1
ATOM 8215 N N . ARG E 2 204 ? 30.90431 -7.39933 74.25376 1.000 77.05856 203 ARG E N 1
ATOM 8216 C CA . ARG E 2 204 ? 32.10364 -7.20389 75.06392 1.000 67.55434 203 ARG E CA 1
ATOM 8217 C C . ARG E 2 204 ? 31.76665 -7.19398 76.54988 1.000 66.57237 203 ARG E C 1
ATOM 8218 O O . ARG E 2 204 ? 32.45338 -7.83029 77.36109 1.000 102.33536 203 ARG E O 1
ATOM 8226 N N . ALA E 2 205 ? 30.70622 -6.47688 76.92581 1.000 65.80948 204 ALA E N 1
ATOM 8227 C CA . ALA E 2 205 ? 30.33744 -6.40182 78.33338 1.000 79.54895 204 ALA E CA 1
ATOM 8228 C C . ALA E 2 205 ? 29.92074 -7.76644 78.86379 1.000 84.45670 204 ALA E C 1
ATOM 8229 O O . ALA E 2 205 ? 30.24593 -8.12079 80.00294 1.000 96.44230 204 ALA E O 1
ATOM 8231 N N . ILE E 2 206 ? 29.21556 -8.55285 78.04536 1.000 79.44007 205 ILE E N 1
ATOM 8232 C CA . ILE E 2 206 ? 28.79317 -9.88996 78.46338 1.000 83.77962 205 ILE E CA 1
ATOM 8233 C C . ILE E 2 206 ? 30.00726 -10.74549 78.80245 1.000 82.86312 205 ILE E C 1
ATOM 8234 O O . ILE E 2 206 ? 30.11529 -11.29722 79.90534 1.000 95.82794 205 ILE E O 1
ATOM 8239 N N . ASN E 2 207 ? 30.93369 -10.87586 77.84725 1.000 68.30765 206 ASN E N 1
ATOM 8240 C CA . ASN E 2 207 ? 32.13100 -11.67911 78.07489 1.000 69.39540 206 ASN E CA 1
ATOM 8241 C C . ASN E 2 207 ? 32.91812 -11.16997 79.27431 1.000 68.59657 206 ASN E C 1
ATOM 8242 O O . ASN E 2 207 ? 33.43369 -11.96248 80.07043 1.000 103.79138 206 ASN E O 1
ATOM 8247 N N . LYS E 2 208 ? 33.01519 -9.84896 79.42849 1.000 80.95580 207 LYS E N 1
ATOM 8248 C CA . LYS E 2 208 ? 33.74098 -9.30235 80.56749 1.000 83.88725 207 LYS E CA 1
ATOM 8249 C C . LYS E 2 208 ? 33.02171 -9.55474 81.88848 1.000 85.63273 207 LYS E C 1
ATOM 8250 O O . LYS E 2 208 ? 33.67089 -9.56539 82.94010 1.000 75.90259 207 LYS E O 1
ATOM 8256 N N . SER E 2 209 ? 31.71262 -9.80889 81.85754 1.000 92.93369 208 SER E N 1
ATOM 8257 C CA . SER E 2 209 ? 30.91061 -9.89115 83.07062 1.000 80.91420 208 SER E CA 1
ATOM 8258 C C . SER E 2 209 ? 30.49761 -11.30815 83.44182 1.000 82.39508 208 SER E C 1
ATOM 8259 O O . SER E 2 209 ? 29.92017 -11.49948 84.51739 1.000 96.35081 208 SER E O 1
ATOM 8262 N N . LYS E 2 210 ? 30.75533 -12.29359 82.57838 1.000 79.63843 209 LYS E N 1
ATOM 8263 C CA . LYS E 2 210 ? 30.41585 -13.69375 82.85070 1.000 78.73393 209 LYS E CA 1
ATOM 8264 C C . LYS E 2 210 ? 30.72181 -14.15748 84.27430 1.000 78.05165 209 LYS E C 1
ATOM 8265 O O . LYS E 2 210 ? 29.83646 -14.76587 84.89661 1.000 89.04968 209 LYS E O 1
ATOM 8271 N N . PRO E 2 211 ? 31.90713 -13.90170 84.85363 1.000 70.81284 210 PRO E N 1
ATOM 8272 C CA . PRO E 2 211 ? 32.18283 -14.44867 86.19541 1.000 68.62887 210 PRO E CA 1
ATOM 8273 C C . PRO E 2 211 ? 31.18107 -14.02135 87.24520 1.000 89.69042 210 PRO E C 1
ATOM 8274 O O . PRO E 2 211 ? 30.77499 -14.84259 88.08153 1.000 99.92313 210 PRO E O 1
ATOM 8278 N N . TYR E 2 212 ? 30.75391 -12.75779 87.20622 1.000 65.80247 211 TYR E N 1
ATOM 8279 C CA . TYR E 2 212 ? 29.78046 -12.27917 88.17913 1.000 64.69856 211 TYR E CA 1
ATOM 8280 C C . TYR E 2 212 ? 28.50876 -13.11216 88.13257 1.000 74.01407 211 TYR E C 1
ATOM 8281 O O . TYR E 2 212 ? 28.04521 -13.61891 89.15961 1.000 69.04420 211 TYR E O 1
ATOM 8290 N N . PHE E 2 213 ? 27.94278 -13.28542 86.93932 1.000 78.99140 212 PHE E N 1
ATOM 8291 C CA . PHE E 2 213 ? 26.66586 -13.97753 86.83106 1.000 93.24770 212 PHE E CA 1
ATOM 8292 C C . PHE E 2 213 ? 26.80055 -15.46834 87.10407 1.000 83.38866 212 PHE E C 1
ATOM 8293 O O . PHE E 2 213 ? 25.87302 -16.08222 87.64685 1.000 93.47766 212 PHE E O 1
ATOM 8301 N N . GLU E 2 214 ? 27.94208 -16.06489 86.75559 1.000 67.52731 213 GLU E N 1
ATOM 8302 C CA . GLU E 2 214 ? 28.15088 -17.47378 87.07061 1.000 72.27155 213 GLU E CA 1
ATOM 8303 C C . GLU E 2 214 ? 28.19841 -17.69467 88.58106 1.000 75.91788 213 GLU E C 1
ATOM 8304 O O . GLU E 2 214 ? 27.48950 -18.55921 89.12074 1.000 104.88630 213 GLU E O 1
ATOM 8310 N N . LEU E 2 215 ? 29.01696 -16.90318 89.28333 1.000 71.26196 214 LEU E N 1
ATOM 8311 C CA . LEU E 2 215 ? 29.07821 -17.00424 90.73989 1.000 67.99665 214 LEU E CA 1
ATOM 8312 C C . LEU E 2 215 ? 27.72256 -16.70733 91.37229 1.000 77.08086 214 LEU E C 1
ATOM 8313 O O . LEU E 2 215 ? 27.32293 -17.35698 92.34853 1.000 132.93155 214 LEU E O 1
ATOM 8318 N N . LYS E 2 216 ? 26.99564 -15.73701 90.81726 1.000 65.87341 215 LYS E N 1
ATOM 8319 C CA . LYS E 2 216 ? 25.65591 -15.43660 91.30665 1.000 75.16755 215 LYS E CA 1
ATOM 8320 C C . LYS E 2 216 ? 24.74071 -16.64650 91.16705 1.000 82.80504 215 LYS E C 1
ATOM 8321 O O . LYS E 2 216 ? 23.91987 -16.91915 92.05156 1.000 96.72711 215 LYS E O 1
ATOM 8327 N N . ALA E 2 217 ? 24.87518 -17.39209 90.06712 1.000 74.61377 216 ALA E N 1
ATOM 8328 C CA . ALA E 2 217 ? 24.07432 -18.60083 89.89059 1.000 76.00442 216 ALA E CA 1
ATOM 8329 C C . ALA E 2 217 ? 24.42175 -19.64678 90.94346 1.000 82.50797 216 ALA E C 1
ATOM 8330 O O . ALA E 2 217 ? 23.53037 -20.21959 91.58981 1.000 79.30194 216 ALA E O 1
ATOM 8332 N N . LYS E 2 218 ? 25.72047 -19.90868 91.12495 1.000 69.35181 217 LYS E N 1
ATOM 8333 C CA . LYS E 2 218 ? 26.16992 -20.85078 92.14715 1.000 70.41319 217 LYS E CA 1
ATOM 8334 C C . LYS E 2 218 ? 25.56111 -20.51793 93.51133 1.000 72.61752 217 LYS E C 1
ATOM 8335 O O . LYS E 2 218 ? 24.83774 -21.33035 94.11557 1.000 84.84054 217 LYS E O 1
ATOM 8341 N N . TYR E 2 219 ? 25.82796 -19.30429 94.00229 1.000 82.24553 218 TYR E N 1
ATOM 8342 C CA . TYR E 2 219 ? 25.27574 -18.91225 95.29317 1.000 69.76710 218 TYR E CA 1
ATOM 8343 C C . TYR E 2 219 ? 23.75469 -18.99043 95.30162 1.000 74.04921 218 TYR E C 1
ATOM 8344 O O . TYR E 2 219 ? 23.15832 -19.27801 96.34513 1.000 78.56118 218 TYR E O 1
ATOM 8353 N N . TYR E 2 220 ? 23.10608 -18.76264 94.15648 1.000 95.35341 219 TYR E N 1
ATOM 8354 C CA . TYR E 2 220 ? 21.64870 -18.81905 94.14393 1.000 91.68188 219 TYR E CA 1
ATOM 8355 C C . TYR E 2 220 ? 21.14837 -20.22614 94.41349 1.000 88.05153 219 TYR E C 1
ATOM 8356 O O . TYR E 2 220 ? 20.30137 -20.42961 95.28943 1.000 92.46841 219 TYR E O 1
ATOM 8365 N N . VAL E 2 221 ? 21.65013 -21.21427 93.66760 1.000 101.00080 220 VAL E N 1
ATOM 8366 C CA . VAL E 2 221 ? 21.14993 -22.57366 93.86300 1.000 95.45545 220 VAL E CA 1
ATOM 8367 C C . VAL E 2 221 ? 21.47970 -23.06659 95.26588 1.000 92.70320 220 VAL E C 1
ATOM 8368 O O . VAL E 2 221 ? 20.66808 -23.75684 95.90333 1.000 86.92232 220 VAL E O 1
ATOM 8372 N N . GLN E 2 222 ? 22.65985 -22.69903 95.78309 1.000 78.84716 221 GLN E N 1
ATOM 8373 C CA . GLN E 2 222 ? 22.99253 -23.06448 97.15808 1.000 71.14861 221 GLN E CA 1
ATOM 8374 C C . GLN E 2 222 ? 21.99029 -22.46278 98.14073 1.000 79.66812 221 GLN E C 1
ATOM 8375 O O . GLN E 2 222 ? 21.48243 -23.15049 99.04088 1.000 83.24575 221 GLN E O 1
ATOM 8381 N N . LEU E 2 223 ? 21.66490 -21.18160 97.95591 1.000 88.37202 222 LEU E N 1
ATOM 8382 C CA . LEU E 2 223 ? 20.74995 -20.50732 98.86811 1.000 66.33591 222 LEU E CA 1
ATOM 8383 C C . LEU E 2 223 ? 19.34594 -21.09486 98.79395 1.000 66.87037 222 LEU E C 1
ATOM 8384 O O . LEU E 2 223 ? 18.71674 -21.33980 99.82779 1.000 96.23884 222 LEU E O 1
ATOM 8389 N N . GLU E 2 224 ? 18.82869 -21.32708 97.58465 1.000 67.54400 223 GLU E N 1
ATOM 8390 C CA . GLU E 2 224 ? 17.46819 -21.84853 97.48603 1.000 68.44373 223 GLU E CA 1
ATOM 8391 C C . GLU E 2 224 ? 17.37403 -23.26797 98.02858 1.000 83.18106 223 GLU E C 1
ATOM 8392 O O . GLU E 2 224 ? 16.35252 -23.63522 98.62435 1.000 82.77077 223 GLU E O 1
ATOM 8398 N N . GLN E 2 225 ? 18.42855 -24.07082 97.85519 1.000 90.67262 224 GLN E N 1
ATOM 8399 C CA . GLN E 2 225 ? 18.43270 -25.39931 98.45782 1.000 84.26863 224 GLN E CA 1
ATOM 8400 C C . GLN E 2 225 ? 18.42138 -25.31144 99.98180 1.000 87.32474 224 GLN E C 1
ATOM 8401 O O . GLN E 2 225 ? 17.67809 -26.04557 100.65306 1.000 89.10424 224 GLN E O 1
ATOM 8407 N N . LEU E 2 226 ? 19.19458 -24.37677 100.54307 1.000 89.48194 225 LEU E N 1
ATOM 8408 C CA . LEU E 2 226 ? 19.16541 -24.17701 101.98897 1.000 71.95263 225 LEU E CA 1
ATOM 8409 C C . LEU E 2 226 ? 17.79327 -23.71216 102.46273 1.000 69.02049 225 LEU E C 1
ATOM 8410 O O . LEU E 2 226 ? 17.33536 -24.10280 103.54418 1.000 88.19290 225 LEU E O 1
ATOM 8415 N N . LYS E 2 227 ? 17.11514 -22.88233 101.66726 1.000 68.14093 226 LYS E N 1
ATOM 8416 C CA . LYS E 2 227 ? 15.78781 -22.43433 102.06815 1.000 67.89765 226 LYS E CA 1
ATOM 8417 C C . LYS E 2 227 ? 14.76976 -23.56395 102.00186 1.000 87.31216 226 LYS E C 1
ATOM 8418 O O . LYS E 2 227 ? 13.85434 -23.61488 102.82999 1.000 116.45808 226 LYS E O 1
ATOM 8424 N N . LYS E 2 228 ? 14.89542 -24.46946 101.02744 1.000 95.00155 227 LYS E N 1
ATOM 8425 C CA . LYS E 2 228 ? 14.00794 -25.62876 101.01385 1.000 85.09525 227 LYS E CA 1
ATOM 8426 C C . LYS E 2 228 ? 14.24035 -26.49438 102.24435 1.000 84.38869 227 LYS E C 1
ATOM 8427 O O . LYS E 2 228 ? 13.28196 -26.95857 102.88227 1.000 94.04124 227 LYS E O 1
ATOM 8433 N N . THR E 2 229 ? 15.51024 -26.67791 102.62141 1.000 86.37631 228 THR E N 1
ATOM 8434 C CA . THR E 2 229 ? 15.82131 -27.39759 103.85319 1.000 74.18506 228 THR E CA 1
ATOM 8435 C C . THR E 2 229 ? 15.14538 -26.74407 105.05475 1.000 79.46968 228 THR E C 1
ATOM 8436 O O . THR E 2 229 ? 14.48237 -27.41583 105.85864 1.000 72.82038 228 THR E O 1
ATOM 8440 N N . VAL E 2 230 ? 15.27902 -25.42029 105.17146 1.000 78.83826 229 VAL E N 1
ATOM 8441 C CA . VAL E 2 230 ? 14.69707 -24.69928 106.30157 1.000 74.32703 229 VAL E CA 1
ATOM 8442 C C . VAL E 2 230 ? 13.17737 -24.83886 106.31695 1.000 70.66112 229 VAL E C 1
ATOM 8443 O O . VAL E 2 230 ? 12.57137 -25.05461 107.37343 1.000 95.29341 229 VAL E O 1
ATOM 8447 N N . ASP E 2 231 ? 12.53984 -24.72784 105.14953 1.000 70.57909 230 ASP E N 1
ATOM 8448 C CA . ASP E 2 231 ? 11.08486 -24.83548 105.07856 1.000 71.58571 230 ASP E CA 1
ATOM 8449 C C . ASP E 2 231 ? 10.60698 -26.20470 105.54879 1.000 82.47647 230 ASP E C 1
ATOM 8450 O O . ASP E 2 231 ? 9.73351 -26.30654 106.42308 1.000 94.11135 230 ASP E O 1
ATOM 8455 N N . ASP E 2 232 ? 11.16380 -27.27578 104.96964 1.000 88.63550 231 ASP E N 1
ATOM 8456 C CA . ASP E 2 232 ? 10.72392 -28.61678 105.34941 1.000 95.53179 231 ASP E CA 1
ATOM 8457 C C . ASP E 2 232 ? 10.97350 -28.87400 106.83213 1.000 87.11372 231 ASP E C 1
ATOM 8458 O O . ASP E 2 232 ? 10.10136 -29.40185 107.54053 1.000 107.28499 231 ASP E O 1
ATOM 8463 N N . LEU E 2 233 ? 12.14725 -28.46890 107.32588 1.000 76.33663 232 LEU E N 1
ATOM 8464 C CA . LEU E 2 233 ? 12.45967 -28.64491 108.74029 1.000 74.16691 232 LEU E CA 1
ATOM 8465 C C . LEU E 2 233 ? 11.44475 -27.92591 109.62404 1.000 73.42818 232 LEU E C 1
ATOM 8466 O O . LEU E 2 233 ? 10.94947 -28.49246 110.60751 1.000 93.69041 232 LEU E O 1
ATOM 8471 N N . GLN E 2 234 ? 11.10931 -26.68126 109.27483 1.000 87.17808 233 GLN E N 1
ATOM 8472 C CA . GLN E 2 234 ? 10.11221 -25.93180 110.03248 1.000 86.67556 233 GLN E CA 1
ATOM 8473 C C . GLN E 2 234 ? 8.76786 -26.64892 110.04541 1.000 76.03138 233 GLN E C 1
ATOM 8474 O O . GLN E 2 234 ? 8.10152 -26.70579 111.08570 1.000 88.40495 233 GLN E O 1
ATOM 8480 N N . ALA E 2 235 ? 8.34168 -27.18663 108.89561 1.000 74.68367 234 ALA E N 1
ATOM 8481 C CA . ALA E 2 235 ? 7.07506 -27.91666 108.85418 1.000 76.58960 234 ALA E CA 1
ATOM 8482 C C . ALA E 2 235 ? 7.09254 -29.11934 109.79154 1.000 87.28061 234 ALA E C 1
ATOM 8483 O O . ALA E 2 235 ? 6.11369 -29.37678 110.51210 1.000 110.06530 234 ALA E O 1
ATOM 8485 N N . LYS E 2 236 ? 8.19765 -29.87041 109.79864 1.000 90.41348 235 LYS E N 1
ATOM 8486 C CA . LYS E 2 236 ? 8.28518 -31.01334 110.70292 1.000 84.68602 235 LYS E CA 1
ATOM 8487 C C . LYS E 2 236 ? 8.22677 -30.56784 112.16178 1.000 82.70950 235 LYS E C 1
ATOM 8488 O O . LYS E 2 236 ? 7.52834 -31.18355 112.97870 1.000 88.53260 235 LYS E O 1
ATOM 8494 N N . LEU E 2 237 ? 8.93495 -29.48684 112.50517 1.000 75.87815 236 LEU E N 1
ATOM 8495 C CA . LEU E 2 237 ? 8.94287 -29.02607 113.89185 1.000 75.40111 236 LEU E CA 1
ATOM 8496 C C . LEU E 2 237 ? 7.56373 -28.53899 114.33134 1.000 75.44918 236 LEU E C 1
ATOM 8497 O O . LEU E 2 237 ? 7.14640 -28.78644 115.47148 1.000 77.51257 236 LEU E O 1
ATOM 8502 N N . THR E 2 238 ? 6.83500 -27.85453 113.44617 1.000 75.45494 237 THR E N 1
ATOM 8503 C CA . THR E 2 238 ? 5.46500 -27.48057 113.78025 1.000 76.29315 237 THR E CA 1
ATOM 8504 C C . THR E 2 238 ? 4.60812 -28.71499 114.01391 1.000 88.87014 237 THR E C 1
ATOM 8505 O O . THR E 2 238 ? 3.78865 -28.74194 114.94081 1.000 127.13281 237 THR E O 1
ATOM 8509 N N . LEU E 2 239 ? 4.78039 -29.75163 113.18616 1.000 79.23288 238 LEU E N 1
ATOM 8510 C CA . LEU E 2 239 ? 4.02826 -30.98102 113.42285 1.000 81.32264 238 LEU E CA 1
ATOM 8511 C C . LEU E 2 239 ? 4.36170 -31.58313 114.78474 1.000 90.81355 238 LEU E C 1
ATOM 8512 O O . LEU E 2 239 ? 3.47126 -32.08102 115.48656 1.000 108.12027 238 LEU E O 1
ATOM 8517 N N . ALA E 2 240 ? 5.63398 -31.52970 115.18710 1.000 79.95689 239 ALA E N 1
ATOM 8518 C CA . ALA E 2 240 ? 6.01152 -32.06516 116.49237 1.000 80.07863 239 ALA E CA 1
ATOM 8519 C C . ALA E 2 240 ? 5.36298 -31.27703 117.62434 1.000 79.47532 239 ALA E C 1
ATOM 8520 O O . ALA E 2 240 ? 4.83617 -31.86572 118.57918 1.000 80.42974 239 ALA E O 1
ATOM 8522 N N . LYS E 2 241 ? 5.39191 -29.94203 117.53624 1.000 86.34333 240 LYS E N 1
ATOM 8523 C CA . LYS E 2 241 ? 4.69982 -29.12136 118.52706 1.000 77.96232 240 LYS E CA 1
ATOM 8524 C C . LYS E 2 241 ? 3.22297 -29.48436 118.60164 1.000 79.58498 240 LYS E C 1
ATOM 8525 O O . LYS E 2 241 ? 2.65837 -29.61229 119.69763 1.000 93.21397 240 LYS E O 1
ATOM 8531 N N . GLY E 2 242 ? 2.58514 -29.66723 117.44227 1.000 88.65403 241 GLY E N 1
ATOM 8532 C CA . GLY E 2 242 ? 1.19313 -30.08646 117.43095 1.000 91.63142 241 GLY E CA 1
ATOM 8533 C C . GLY E 2 242 ? 0.97020 -31.40455 118.14794 1.000 83.82869 241 GLY E C 1
ATOM 8534 O O . GLY E 2 242 ? -0.00415 -31.55949 118.88945 1.000 85.04478 241 GLY E O 1
ATOM 8535 N N . GLU E 2 243 ? 1.87133 -32.37217 117.93831 1.000 86.92876 242 GLU E N 1
ATOM 8536 C CA . GLU E 2 243 ? 1.76224 -33.64947 118.64035 1.000 85.28261 242 GLU E CA 1
ATOM 8537 C C . GLU E 2 243 ? 1.87127 -33.46566 120.14807 1.000 84.62944 242 GLU E C 1
ATOM 8538 O O . GLU E 2 243 ? 1.13133 -34.09660 120.91305 1.000 90.61805 242 GLU E O 1
ATOM 8544 N N . TYR E 2 244 ? 2.79548 -32.61311 120.59316 1.000 82.76442 243 TYR E N 1
ATOM 8545 C CA . TYR E 2 244 ? 2.95907 -32.37289 122.02387 1.000 82.36644 243 TYR E CA 1
ATOM 8546 C C . TYR E 2 244 ? 1.69282 -31.77500 122.62588 1.000 82.97920 243 TYR E C 1
ATOM 8547 O O . TYR E 2 244 ? 1.15310 -32.28569 123.62017 1.000 87.23985 243 TYR E O 1
ATOM 8556 N N . LYS E 2 245 ? 1.20180 -30.68710 122.02527 1.000 83.81417 244 LYS E N 1
ATOM 8557 C CA . LYS E 2 245 ? -0.02744 -30.06033 122.50148 1.000 95.43048 244 LYS E CA 1
ATOM 8558 C C . LYS E 2 245 ? -1.18444 -31.05493 122.50548 1.000 94.41193 244 LYS E C 1
ATOM 8559 O O . LYS E 2 245 ? -1.99383 -31.08111 123.44424 1.000 97.74430 244 LYS E O 1
ATOM 8565 N N . MET E 2 246 ? -1.25792 -31.90373 121.47588 1.000 95.80561 245 MET E N 1
ATOM 8566 C CA . MET E 2 246 ? -2.33687 -32.88266 121.38923 1.000 88.95467 245 MET E CA 1
ATOM 8567 C C . MET E 2 246 ? -2.24769 -33.90984 122.51200 1.000 104.48749 245 MET E C 1
ATOM 8568 O O . MET E 2 246 ? -3.27145 -34.29169 123.09437 1.000 114.01902 245 MET E O 1
ATOM 8573 N N . ALA E 2 247 ? -1.03372 -34.36791 122.83091 1.000 93.07339 246 ALA E N 1
ATOM 8574 C CA . ALA E 2 247 ? -0.86763 -35.32667 123.91992 1.000 102.79977 246 ALA E CA 1
ATOM 8575 C C . ALA E 2 247 ? -1.26847 -34.71774 125.25812 1.000 106.10455 246 ALA E C 1
ATOM 8576 O O . ALA E 2 247 ? -1.94520 -35.36826 126.06991 1.000 109.05100 246 ALA E O 1
ATOM 8578 N N . LEU E 2 248 ? -0.86877 -33.46650 125.50548 1.000 100.53735 247 LEU E N 1
ATOM 8579 C CA . LEU E 2 248 ? -1.32864 -32.78670 126.71359 1.000 87.35558 247 LEU E CA 1
ATOM 8580 C C . LEU E 2 248 ? -2.85170 -32.74487 126.76387 1.000 91.97604 247 LEU E C 1
ATOM 8581 O O . LEU E 2 248 ? -3.46595 -33.05152 127.79846 1.000 95.84348 247 LEU E O 1
ATOM 8586 N N . LYS E 2 249 ? -3.48101 -32.39628 125.63604 1.000 89.77998 248 LYS E N 1
ATOM 8587 C CA . LYS E 2 249 ? -4.93825 -32.32528 125.60101 1.000 113.63347 248 LYS E CA 1
ATOM 8588 C C . LYS E 2 249 ? -5.56227 -33.67937 125.92357 1.000 123.36558 248 LYS E C 1
ATOM 8589 O O . LYS E 2 249 ? -6.58496 -33.75061 126.61798 1.000 122.99922 248 LYS E O 1
ATOM 8595 N N . ASN E 2 250 ? -4.94665 -34.76843 125.45256 1.000 131.57700 249 ASN E N 1
ATOM 8596 C CA . ASN E 2 250 ? -5.46701 -36.09460 125.77319 1.000 124.64927 249 ASN E CA 1
ATOM 8597 C C . ASN E 2 250 ? -5.33551 -36.39997 127.25993 1.000 124.15085 249 ASN E C 1
ATOM 8598 O O . ASN E 2 250 ? -6.24704 -36.98369 127.86235 1.000 138.54827 249 ASN E O 1
ATOM 8603 N N . LEU E 2 251 ? -4.22046 -35.99995 127.87551 1.000 114.16620 250 LEU E N 1
ATOM 8604 C CA . LEU E 2 251 ? -4.05972 -36.23020 129.30927 1.000 111.03286 250 LEU E CA 1
ATOM 8605 C C . LEU E 2 251 ? -5.13284 -35.50510 130.11569 1.000 112.64222 250 LEU E C 1
ATOM 8606 O O . LEU E 2 251 ? -5.80087 -36.10758 130.97250 1.000 108.23598 250 LEU E O 1
ATOM 8611 N N . GLU E 2 252 ? -5.34641 -34.21556 129.82903 1.000 123.92513 251 GLU E N 1
ATOM 8612 C CA . GLU E 2 252 ? -6.40227 -33.50486 130.54660 1.000 123.50834 251 GLU E CA 1
ATOM 8613 C C . GLU E 2 252 ? -7.77468 -34.09339 130.24872 1.000 125.22378 251 GLU E C 1
ATOM 8614 O O . GLU E 2 252 ? -8.65898 -34.07251 131.11367 1.000 116.58205 251 GLU E O 1
ATOM 8620 N N . MET E 2 253 ? -7.97104 -34.62846 129.04123 1.000 142.57943 252 MET E N 1
ATOM 8621 C CA . MET E 2 253 ? -9.22389 -35.31392 128.74315 1.000 136.87867 252 MET E CA 1
ATOM 8622 C C . MET E 2 253 ? -9.42652 -36.51559 129.65752 1.000 130.71118 252 MET E C 1
ATOM 8623 O O . MET E 2 253 ? -10.53796 -36.75174 130.14689 1.000 153.09134 252 MET E O 1
ATOM 8628 N N . ILE E 2 254 ? -8.36310 -37.28246 129.90920 1.000 121.58764 253 ILE E N 1
ATOM 8629 C CA . ILE E 2 254 ? -8.48646 -38.44480 130.78862 1.000 104.22065 253 ILE E CA 1
ATOM 8630 C C . ILE E 2 254 ? -8.81901 -38.00347 132.20882 1.000 109.05873 253 ILE E C 1
ATOM 8631 O O . ILE E 2 254 ? -9.71940 -38.55734 132.85831 1.000 104.66698 253 ILE E O 1
ATOM 8636 N N . SER E 2 255 ? -8.11291 -36.97886 132.70466 1.000 114.73880 254 SER E N 1
ATOM 8637 C CA . SER E 2 255 ? -8.40352 -36.47687 134.04741 1.000 112.87268 254 SER E CA 1
ATOM 8638 C C . SER E 2 255 ? -9.84440 -35.98739 134.15709 1.000 115.13233 254 SER E C 1
ATOM 8639 O O . SER E 2 255 ? -10.50436 -36.19340 135.18368 1.000 112.35888 254 SER E O 1
ATOM 8642 N N . ASP E 2 256 ? -10.35351 -35.34016 133.10746 1.000 124.26689 255 ASP E N 1
ATOM 8643 C CA . ASP E 2 256 ? -11.73340 -34.86666 133.14272 1.000 121.95828 255 ASP E CA 1
ATOM 8644 C C . ASP E 2 256 ? -12.72001 -36.02989 133.12511 1.000 118.20322 255 ASP E C 1
ATOM 8645 O O . ASP E 2 256 ? -13.75909 -35.97716 133.79605 1.000 116.74906 255 ASP E O 1
ATOM 8650 N N . GLU E 2 257 ? -12.41184 -37.09692 132.37954 1.000 122.53285 256 GLU E N 1
ATOM 8651 C CA . GLU E 2 257 ? -13.34280 -38.22001 132.32370 1.000 120.85220 256 GLU E CA 1
ATOM 8652 C C . GLU E 2 257 ? -13.40524 -38.95444 133.65539 1.000 129.25636 256 GLU E C 1
ATOM 8653 O O . GLU E 2 257 ? -14.49295 -39.32949 134.11296 1.000 140.53907 256 GLU E O 1
ATOM 8659 N N . ILE E 2 258 ? -12.25510 -39.15632 134.30347 1.000 125.89725 257 ILE E N 1
ATOM 8660 C CA . ILE E 2 258 ? -12.28604 -39.79627 135.61579 1.000 127.35119 257 ILE E CA 1
ATOM 8661 C C . ILE E 2 258 ? -12.92109 -38.87057 136.65348 1.000 125.68368 257 ILE E C 1
ATOM 8662 O O . ILE E 2 258 ? -13.57375 -39.33995 137.59605 1.000 121.28824 257 ILE E O 1
ATOM 8667 N N . HIS E 2 259 ? -12.76013 -37.55084 136.50205 1.000 135.73692 258 HIS E N 1
ATOM 8668 C CA . HIS E 2 259 ? -13.43631 -36.62697 137.41077 1.000 128.43196 258 HIS E CA 1
ATOM 8669 C C . HIS E 2 259 ? -14.95051 -36.72962 137.27631 1.000 127.12382 258 HIS E C 1
ATOM 8670 O O . HIS E 2 259 ? -15.67154 -36.78757 138.28106 1.000 131.18635 258 HIS E O 1
ATOM 8677 N N . GLU E 2 260 ? -15.45655 -36.75407 136.03899 1.000 129.59491 259 GLU E N 1
ATOM 8678 C CA . GLU E 2 260 ? -16.89675 -36.90464 135.86632 1.000 143.16351 259 GLU E CA 1
ATOM 8679 C C . GLU E 2 260 ? -17.36062 -38.28138 136.32133 1.000 149.23776 259 GLU E C 1
ATOM 8680 O O . GLU E 2 260 ? -18.51950 -38.44739 136.72184 1.000 162.73055 259 GLU E O 1
ATOM 8686 N N . ARG E 2 261 ? -16.46753 -39.27334 136.27490 1.000 137.91198 260 ARG E N 1
ATOM 8687 C CA . ARG E 2 261 ? -16.77719 -40.57736 136.84951 1.000 137.07712 260 ARG E CA 1
ATOM 8688 C C . ARG E 2 261 ? -16.95160 -40.47771 138.36007 1.000 138.42039 260 ARG E C 1
ATOM 8689 O O . ARG E 2 261 ? -17.83493 -41.12400 138.93585 1.000 145.25652 260 ARG E O 1
ATOM 8697 N N . ARG E 2 262 ? -16.11526 -39.67037 139.01944 1.000 132.90613 261 ARG E N 1
ATOM 8698 C CA . ARG E 2 262 ? -16.23961 -39.48928 140.46331 1.000 131.39059 261 ARG E CA 1
ATOM 8699 C C . ARG E 2 262 ? -17.51975 -38.74392 140.81775 1.000 134.82310 261 ARG E C 1
ATOM 8700 O O . ARG E 2 262 ? -18.28587 -39.18172 141.68450 1.000 127.34480 261 ARG E O 1
ATOM 8708 N N . ARG E 2 263 ? -17.76469 -37.60653 140.16283 1.000 146.45497 262 ARG E N 1
ATOM 8709 C CA . ARG E 2 263 ? -18.96636 -36.83095 140.44606 1.000 165.25596 262 ARG E CA 1
ATOM 8710 C C . ARG E 2 263 ? -20.23668 -37.50458 139.94385 1.000 183.17676 262 ARG E C 1
ATOM 8711 O O . ARG E 2 263 ? -21.33348 -37.04771 140.28466 1.000 199.43832 262 ARG E O 1
ATOM 8719 N N . SER E 2 264 ? -20.11905 -38.57432 139.15338 1.000 183.79730 263 SER E N 1
ATOM 8720 C CA . SER E 2 264 ? -21.30115 -39.26280 138.64867 1.000 189.68633 263 SER E CA 1
ATOM 8721 C C . SER E 2 264 ? -21.93949 -40.16249 139.70017 1.000 186.48262 263 SER E C 1
ATOM 8722 O O . SER E 2 264 ? -23.15742 -40.37110 139.67010 1.000 187.28385 263 SER E O 1
ATOM 8725 N N . SER E 2 265 ? -21.14953 -40.69719 140.62716 1.000 197.39209 264 SER E N 1
ATOM 8726 C CA . SER E 2 265 ? -21.66925 -41.59644 141.65284 1.000 209.06475 264 SER E CA 1
ATOM 8727 C C . SER E 2 265 ? -22.45465 -40.82965 142.71169 1.000 212.73661 264 SER E C 1
ATOM 8728 O O . SER E 2 265 ? -22.55765 -39.60419 142.65647 1.000 218.55351 264 SER E O 1
ATOM 8731 N N . ASP F 1 9 ? 2.98483 -19.15761 122.81990 1.000 140.45228 6 ASP F N 1
ATOM 8732 C CA . ASP F 1 9 ? 2.89047 -20.38395 122.03636 1.000 148.26365 6 ASP F CA 1
ATOM 8733 C C . ASP F 1 9 ? 4.07242 -20.51319 121.08326 1.000 146.61322 6 ASP F C 1
ATOM 8734 O O . ASP F 1 9 ? 4.18095 -21.48798 120.33732 1.000 140.04382 6 ASP F O 1
ATOM 8739 N N . GLU F 1 10 ? 4.95366 -19.51761 121.11302 1.000 163.80753 7 GLU F N 1
ATOM 8740 C CA . GLU F 1 10 ? 6.17264 -19.50585 120.31735 1.000 176.41515 7 GLU F CA 1
ATOM 8741 C C . GLU F 1 10 ? 7.37284 -19.43192 121.25004 1.000 171.76048 7 GLU F C 1
ATOM 8742 O O . GLU F 1 10 ? 7.36345 -18.67483 122.22680 1.000 166.79711 7 GLU F O 1
ATOM 8748 N N . TYR F 1 11 ? 8.40387 -20.21676 120.94604 1.000 170.71135 8 TYR F N 1
ATOM 8749 C CA . TYR F 1 11 ? 9.56899 -20.30482 121.81456 1.000 157.49390 8 TYR F CA 1
ATOM 8750 C C . TYR F 1 11 ? 10.73338 -20.88706 121.02745 1.000 155.95490 8 TYR F C 1
ATOM 8751 O O . TYR F 1 11 ? 10.56962 -21.39691 119.91660 1.000 162.09350 8 TYR F O 1
ATOM 8760 N N . ASP F 1 12 ? 11.92052 -20.80704 121.62580 1.000 149.30756 9 ASP F N 1
ATOM 8761 C CA . ASP F 1 12 ? 13.11461 -21.34361 120.98824 1.000 149.19082 9 ASP F CA 1
ATOM 8762 C C . ASP F 1 12 ? 13.40976 -22.76492 121.46072 1.000 141.46860 9 ASP F C 1
ATOM 8763 O O . ASP F 1 12 ? 13.55362 -23.67212 120.63762 1.000 149.79815 9 ASP F O 1
ATOM 8768 N N . TYR F 1 13 ? 13.48999 -22.98908 122.77222 1.000 138.97476 10 TYR F N 1
ATOM 8769 C CA . TYR F 1 13 ? 13.78492 -24.31908 123.29258 1.000 129.69673 10 TYR F CA 1
ATOM 8770 C C . TYR F 1 13 ? 12.74881 -24.72567 124.33322 1.000 125.15414 10 TYR F C 1
ATOM 8771 O O . TYR F 1 13 ? 11.99771 -23.89616 124.85106 1.000 147.75769 10 TYR F O 1
ATOM 8780 N N . LEU F 1 14 ? 12.72051 -26.02573 124.63551 1.000 120.27154 11 LEU F N 1
ATOM 8781 C CA . LEU F 1 14 ? 11.73883 -26.61667 125.54553 1.000 132.34807 11 LEU F CA 1
ATOM 8782 C C . LEU F 1 14 ? 12.45586 -27.50454 126.55543 1.000 126.89895 11 LEU F C 1
ATOM 8783 O O . LEU F 1 14 ? 12.97710 -28.56376 126.19350 1.000 101.40094 11 LEU F O 1
ATOM 8788 N N . PHE F 1 15 ? 12.45898 -27.09159 127.81994 1.000 100.56591 12 PHE F N 1
ATOM 8789 C CA . PHE F 1 15 ? 13.12663 -27.82196 128.88792 1.000 99.50534 12 PHE F CA 1
ATOM 8790 C C . PHE F 1 15 ? 12.10452 -28.41768 129.84652 1.000 115.31067 12 PHE F C 1
ATOM 8791 O O . PHE F 1 15 ? 11.09084 -27.78581 130.16214 1.000 114.24883 12 PHE F O 1
ATOM 8799 N N . LYS F 1 16 ? 12.38723 -29.62807 130.32280 1.000 111.58047 13 LYS F N 1
ATOM 8800 C CA . LYS F 1 16 ? 11.50875 -30.34471 131.24106 1.000 120.69777 13 LYS F CA 1
ATOM 8801 C C . LYS F 1 16 ? 12.09957 -30.30909 132.64569 1.000 111.21017 13 LYS F C 1
ATOM 8802 O O . LYS F 1 16 ? 13.21778 -30.78798 132.86589 1.000 101.02731 13 LYS F O 1
ATOM 8808 N N . VAL F 1 17 ? 11.34789 -29.75146 133.59232 1.000 127.06517 14 VAL F N 1
ATOM 8809 C CA . VAL F 1 17 ? 11.77625 -29.65031 134.98389 1.000 119.35251 14 VAL F CA 1
ATOM 8810 C C . VAL F 1 17 ? 10.75615 -30.37007 135.85573 1.000 113.22777 14 VAL F C 1
ATOM 8811 O O . VAL F 1 17 ? 9.54977 -30.13029 135.73534 1.000 96.79917 14 VAL F O 1
ATOM 8815 N N . VAL F 1 18 ? 11.24155 -31.24358 136.73393 1.000 112.48595 15 VAL F N 1
ATOM 8816 C CA . VAL F 1 18 ? 10.39771 -32.10120 137.55800 1.000 118.81115 15 VAL F CA 1
ATOM 8817 C C . VAL F 1 18 ? 10.39842 -31.57866 138.98922 1.000 119.70727 15 VAL F C 1
ATOM 8818 O O . VAL F 1 18 ? 11.40880 -31.05731 139.47319 1.000 120.62295 15 VAL F O 1
ATOM 8822 N N . LEU F 1 19 ? 9.25721 -31.70439 139.66008 1.000 130.27163 16 LEU F N 1
ATOM 8823 C CA . LEU F 1 19 ? 9.09572 -31.27490 141.04512 1.000 129.78119 16 LEU F CA 1
ATOM 8824 C C . LEU F 1 19 ? 8.91776 -32.50845 141.91993 1.000 132.00537 16 LEU F C 1
ATOM 8825 O O . LEU F 1 19 ? 7.94193 -33.25015 141.75990 1.000 128.10008 16 LEU F O 1
ATOM 8830 N N . ILE F 1 20 ? 9.85319 -32.72210 142.84644 1.000 134.96276 17 ILE F N 1
ATOM 8831 C CA . ILE F 1 20 ? 9.89540 -33.93779 143.64756 1.000 129.90390 17 ILE F CA 1
ATOM 8832 C C . ILE F 1 20 ? 10.03972 -33.57716 145.12243 1.000 138.25381 17 ILE F C 1
ATOM 8833 O O . ILE F 1 20 ? 10.23743 -32.41848 145.49315 1.000 142.78334 17 ILE F O 1
ATOM 8838 N N . GLY F 1 21 ? 9.95605 -34.60405 145.95930 1.000 124.01489 18 GLY F N 1
ATOM 8839 C CA . GLY F 1 21 ? 10.02297 -34.46393 147.39996 1.000 131.62472 18 GLY F CA 1
ATOM 8840 C C . GLY F 1 21 ? 8.86371 -35.16572 148.07836 1.000 124.99399 18 GLY F C 1
ATOM 8841 O O . GLY F 1 21 ? 7.93289 -35.65674 147.44283 1.000 111.82763 18 GLY F O 1
ATOM 8842 N N . ASP F 1 22 ? 8.94621 -35.20733 149.40591 1.000 132.79956 19 ASP F N 1
ATOM 8843 C CA . ASP F 1 22 ? 7.86415 -35.78489 150.19099 1.000 141.27756 19 ASP F CA 1
ATOM 8844 C C . ASP F 1 22 ? 6.63525 -34.88278 150.15103 1.000 132.64638 19 ASP F C 1
ATOM 8845 O O . ASP F 1 22 ? 6.73660 -33.65728 150.05022 1.000 144.57757 19 ASP F O 1
ATOM 8850 N N . SER F 1 23 ? 5.46370 -35.50526 150.23195 1.000 115.68453 20 SER F N 1
ATOM 8851 C CA . SER F 1 23 ? 4.21591 -34.76603 150.12037 1.000 131.77111 20 SER F CA 1
ATOM 8852 C C . SER F 1 23 ? 3.98867 -33.88572 151.34385 1.000 141.07474 20 SER F C 1
ATOM 8853 O O . SER F 1 23 ? 4.41603 -34.20178 152.45715 1.000 149.73397 20 SER F O 1
ATOM 8856 N N . GLY F 1 24 ? 3.30034 -32.77017 151.12503 1.000 137.40768 21 GLY F N 1
ATOM 8857 C CA . GLY F 1 24 ? 2.96917 -31.85829 152.19654 1.000 135.27012 21 GLY F CA 1
ATOM 8858 C C . GLY F 1 24 ? 3.99700 -30.78966 152.48419 1.000 144.40365 21 GLY F C 1
ATOM 8859 O O . GLY F 1 24 ? 3.87954 -30.10429 153.50643 1.000 148.06053 21 GLY F O 1
ATOM 8860 N N . VAL F 1 25 ? 4.99841 -30.62039 151.62348 1.000 118.32319 22 VAL F N 1
ATOM 8861 C CA . VAL F 1 25 ? 6.00575 -29.58603 151.82516 1.000 121.99688 22 VAL F CA 1
ATOM 8862 C C . VAL F 1 25 ? 5.61640 -28.34043 151.04138 1.000 128.55143 22 VAL F C 1
ATOM 8863 O O . VAL F 1 25 ? 6.40349 -27.39411 150.92791 1.000 131.51655 22 VAL F O 1
ATOM 8867 N N . GLY F 1 26 ? 4.40091 -28.33022 150.49995 1.000 135.21612 23 GLY F N 1
ATOM 8868 C CA . GLY F 1 26 ? 3.93623 -27.18164 149.74266 1.000 135.87796 23 GLY F CA 1
ATOM 8869 C C . GLY F 1 26 ? 4.72370 -26.92700 148.48029 1.000 151.68264 23 GLY F C 1
ATOM 8870 O O . GLY F 1 26 ? 4.84870 -25.77319 148.05613 1.000 167.17150 23 GLY F O 1
ATOM 8871 N N . LYS F 1 27 ? 5.26988 -27.98155 147.86935 1.000 149.32975 24 LYS F N 1
ATOM 8872 C CA . LYS F 1 27 ? 6.05583 -27.81761 146.64967 1.000 147.11339 24 LYS F CA 1
ATOM 8873 C C . LYS F 1 27 ? 5.18652 -27.35460 145.48902 1.000 150.70296 24 LYS F C 1
ATOM 8874 O O . LYS F 1 27 ? 5.60878 -26.51267 144.68731 1.000 154.54463 24 LYS F O 1
ATOM 8880 N N . SER F 1 28 ? 3.96919 -27.89189 145.38567 1.000 153.07137 25 SER F N 1
ATOM 8881 C CA . SER F 1 28 ? 3.05824 -27.47495 144.32580 1.000 149.39038 25 SER F CA 1
ATOM 8882 C C . SER F 1 28 ? 2.66250 -26.01245 144.48988 1.000 145.19449 25 SER F C 1
ATOM 8883 O O . SER F 1 28 ? 2.76233 -25.22128 143.54456 1.000 138.56544 25 SER F O 1
ATOM 8886 N N . ASN F 1 29 ? 2.22319 -25.63182 145.69207 1.000 136.94368 26 ASN F N 1
ATOM 8887 C CA . ASN F 1 29 ? 1.79694 -24.26239 145.95405 1.000 128.68897 26 ASN F CA 1
ATOM 8888 C C . ASN F 1 29 ? 2.94158 -23.25895 145.91046 1.000 122.86167 26 ASN F C 1
ATOM 8889 O O . ASN F 1 29 ? 2.68236 -22.05072 145.91252 1.000 131.14677 26 ASN F O 1
ATOM 8894 N N . LEU F 1 30 ? 4.19101 -23.72227 145.86747 1.000 120.79906 27 LEU F N 1
ATOM 8895 C CA . LEU F 1 30 ? 5.32068 -22.80130 145.86171 1.000 135.21374 27 LEU F CA 1
ATOM 8896 C C . LEU F 1 30 ? 5.40371 -22.01537 144.55770 1.000 140.60601 27 LEU F C 1
ATOM 8897 O O . LEU F 1 30 ? 5.83462 -20.85657 144.56157 1.000 156.87135 27 LEU F O 1
ATOM 8902 N N . LEU F 1 31 ? 4.98254 -22.61382 143.44292 1.000 154.91158 28 LEU F N 1
ATOM 8903 C CA . LEU F 1 31 ? 5.07820 -21.99507 142.12726 1.000 149.60746 28 LEU F CA 1
ATOM 8904 C C . LEU F 1 31 ? 3.75948 -21.38331 141.66331 1.000 137.42721 28 LEU F C 1
ATOM 8905 O O . LEU F 1 31 ? 3.59913 -21.10935 140.46918 1.000 136.70743 28 LEU F O 1
ATOM 8910 N N . SER F 1 32 ? 2.81604 -21.16228 142.58113 1.000 134.70187 29 SER F N 1
ATOM 8911 C CA . SER F 1 32 ? 1.48458 -20.71574 142.18212 1.000 143.31995 29 SER F CA 1
ATOM 8912 C C . SER F 1 32 ? 1.52953 -19.35285 141.50031 1.000 143.73710 29 SER F C 1
ATOM 8913 O O . SER F 1 32 ? 0.80220 -19.11226 140.52920 1.000 145.22830 29 SER F O 1
ATOM 8916 N N . ARG F 1 33 ? 2.38340 -18.45104 141.98739 1.000 146.96650 30 ARG F N 1
ATOM 8917 C CA . ARG F 1 33 ? 2.41567 -17.09158 141.45904 1.000 155.57344 30 ARG F CA 1
ATOM 8918 C C . ARG F 1 33 ? 3.20180 -16.99017 140.16057 1.000 154.52894 30 ARG F C 1
ATOM 8919 O O . ARG F 1 33 ? 2.89177 -16.14113 139.31799 1.000 165.63505 30 ARG F O 1
ATOM 8927 N N . PHE F 1 34 ? 4.21414 -17.83361 139.98432 1.000 143.30460 31 PHE F N 1
ATOM 8928 C CA . PHE F 1 34 ? 5.14114 -17.71029 138.86896 1.000 154.32081 31 PHE F CA 1
ATOM 8929 C C . PHE F 1 34 ? 4.77491 -18.56907 137.66528 1.000 157.63624 31 PHE F C 1
ATOM 8930 O O . PHE F 1 34 ? 5.12483 -18.20845 136.53701 1.000 159.54047 31 PHE F O 1
ATOM 8938 N N . THR F 1 35 ? 4.07597 -19.68201 137.86385 1.000 151.11936 32 THR F N 1
ATOM 8939 C CA . THR F 1 35 ? 3.83002 -20.64714 136.80346 1.000 124.34108 32 THR F CA 1
ATOM 8940 C C . THR F 1 35 ? 2.35680 -20.66187 136.41368 1.000 124.08623 32 THR F C 1
ATOM 8941 O O . THR F 1 35 ? 1.48034 -20.31441 137.21079 1.000 143.22143 32 THR F O 1
ATOM 8945 N N . ARG F 1 36 ? 2.09242 -21.07460 135.17456 1.000 109.97501 33 ARG F N 1
ATOM 8946 C CA . ARG F 1 36 ? 0.73494 -21.21176 134.65811 1.000 111.53838 33 ARG F CA 1
ATOM 8947 C C . ARG F 1 36 ? 0.36768 -22.69196 134.67026 1.000 133.06267 33 ARG F C 1
ATOM 8948 O O . ARG F 1 36 ? 0.95604 -23.48941 133.93341 1.000 108.67038 33 ARG F O 1
ATOM 8956 N N . ASN F 1 37 ? -0.59191 -23.06173 135.51450 1.000 126.43569 34 ASN F N 1
ATOM 8957 C CA . ASN F 1 37 ? -1.08033 -24.43420 135.52467 1.000 129.38095 34 ASN F CA 1
ATOM 8958 C C . ASN F 1 37 ? -1.91063 -24.68746 134.27415 1.000 137.06487 34 ASN F C 1
ATOM 8959 O O . ASN F 1 37 ? -2.78503 -23.88892 133.92374 1.000 161.14603 34 ASN F O 1
ATOM 8964 N N . GLU F 1 38 ? -1.63516 -25.79933 133.59690 1.000 112.36369 35 GLU F N 1
ATOM 8965 C CA . GLU F 1 38 ? -2.24188 -26.05485 132.29835 1.000 94.05732 35 GLU F CA 1
ATOM 8966 C C . GLU F 1 38 ? -3.58726 -26.76252 132.37639 1.000 109.98868 35 GLU F C 1
ATOM 8967 O O . GLU F 1 38 ? -4.33193 -26.74534 131.39035 1.000 116.26535 35 GLU F O 1
ATOM 8973 N N . PHE F 1 39 ? -3.92278 -27.37602 133.50662 1.000 103.07480 36 PHE F N 1
ATOM 8974 C CA . PHE F 1 39 ? -5.20491 -28.04431 133.67364 1.000 103.34437 36 PHE F CA 1
ATOM 8975 C C . PHE F 1 39 ? -6.10774 -27.23483 134.59519 1.000 123.69315 36 PHE F C 1
ATOM 8976 O O . PHE F 1 39 ? -5.64745 -26.42467 135.40488 1.000 136.06685 36 PHE F O 1
ATOM 8984 N N . ASN F 1 40 ? -7.41168 -27.47287 134.46621 1.000 123.94345 37 ASN F N 1
ATOM 8985 C CA . ASN F 1 40 ? -8.39350 -26.77246 135.28147 1.000 100.59311 37 ASN F CA 1
ATOM 8986 C C . ASN F 1 40 ? -8.71059 -27.49193 136.58416 1.000 113.22938 37 ASN F C 1
ATOM 8987 O O . ASN F 1 40 ? -9.19993 -26.85334 137.52173 1.000 134.65076 37 ASN F O 1
ATOM 8992 N N . LEU F 1 41 ? -8.44437 -28.79303 136.66889 1.000 111.01502 38 LEU F N 1
ATOM 8993 C CA . LEU F 1 41 ? -8.73103 -29.57798 137.85998 1.000 122.66699 38 LEU F CA 1
ATOM 8994 C C . LEU F 1 41 ? -7.46349 -30.28629 138.32061 1.000 125.08593 38 LEU F C 1
ATOM 8995 O O . LEU F 1 41 ? -6.44503 -30.30563 137.62458 1.000 125.54237 38 LEU F O 1
ATOM 9000 N N . GLU F 1 42 ? -7.53700 -30.88004 139.51020 1.000 129.10344 39 GLU F N 1
ATOM 9001 C CA . GLU F 1 42 ? -6.38847 -31.57799 140.07466 1.000 149.66780 39 GLU F CA 1
ATOM 9002 C C . GLU F 1 42 ? -6.11472 -32.85592 139.29522 1.000 154.43523 39 GLU F C 1
ATOM 9003 O O . GLU F 1 42 ? -6.94922 -33.76549 139.26391 1.000 186.72814 39 GLU F O 1
ATOM 9009 N N . SER F 1 43 ? -4.94071 -32.93238 138.68221 1.000 129.53968 40 SER F N 1
ATOM 9010 C CA . SER F 1 43 ? -4.54067 -34.11249 137.93549 1.000 117.95436 40 SER F CA 1
ATOM 9011 C C . SER F 1 43 ? -3.70133 -35.07920 138.75923 1.000 112.90964 40 SER F C 1
ATOM 9012 O O . SER F 1 43 ? -3.29795 -36.12437 138.23880 1.000 120.99462 40 SER F O 1
ATOM 9015 N N . LYS F 1 44 ? -3.42823 -34.76108 140.02561 1.000 99.02184 41 LYS F N 1
ATOM 9016 C CA . LYS F 1 44 ? -2.62530 -35.65703 140.85136 1.000 124.46498 41 LYS F CA 1
ATOM 9017 C C . LYS F 1 44 ? -3.41935 -36.89650 141.23977 1.000 125.89631 41 LYS F C 1
ATOM 9018 O O . LYS F 1 44 ? -2.93530 -38.02647 141.10386 1.000 124.76900 41 LYS F O 1
ATOM 9024 N N . SER F 1 45 ? -4.64712 -36.70061 141.72487 1.000 126.37923 42 SER F N 1
ATOM 9025 C CA . SER F 1 45 ? -5.48922 -37.82716 142.11052 1.000 120.80965 42 SER F CA 1
ATOM 9026 C C . SER F 1 45 ? -5.88323 -38.67179 140.90888 1.000 129.04817 42 SER F C 1
ATOM 9027 O O . SER F 1 45 ? -6.16637 -39.86612 141.05651 1.000 137.38647 42 SER F O 1
ATOM 9030 N N . THR F 1 46 ? -5.90204 -38.07530 139.72005 1.000 102.34635 43 THR F N 1
ATOM 9031 C CA . THR F 1 46 ? -6.39118 -38.75666 138.53183 1.000 117.04651 43 THR F CA 1
ATOM 9032 C C . THR F 1 46 ? -5.24361 -39.34687 137.72773 1.000 115.55015 43 THR F C 1
ATOM 9033 O O . THR F 1 46 ? -5.01896 -40.56146 137.74332 1.000 123.73289 43 THR F O 1
ATOM 9037 N N . ILE F 1 47 ? -4.51630 -38.48331 137.02033 1.000 125.73160 44 ILE F N 1
ATOM 9038 C CA . ILE F 1 47 ? -3.40798 -38.93694 136.18804 1.000 118.45250 44 ILE F CA 1
ATOM 9039 C C . ILE F 1 47 ? -2.23561 -39.37740 137.04968 1.000 127.08992 44 ILE F C 1
ATOM 9040 O O . ILE F 1 47 ? -1.63980 -40.43649 136.82422 1.000 132.91999 44 ILE F O 1
ATOM 9045 N N . GLY F 1 48 ? -1.87707 -38.56509 138.03514 1.000 129.45644 45 GLY F N 1
ATOM 9046 C CA . GLY F 1 48 ? -0.70662 -38.81000 138.84228 1.000 122.35003 45 GLY F CA 1
ATOM 9047 C C . GLY F 1 48 ? 0.44276 -37.88787 138.54184 1.000 131.35309 45 GLY F C 1
ATOM 9048 O O . GLY F 1 48 ? 1.53060 -38.08697 139.08244 1.000 143.80378 45 GLY F O 1
ATOM 9049 N N . VAL F 1 49 ? 0.24757 -36.91464 137.65762 1.000 127.51254 46 VAL F N 1
ATOM 9050 C CA . VAL F 1 49 ? 1.19579 -35.83141 137.43072 1.000 123.09352 46 VAL F CA 1
ATOM 9051 C C . VAL F 1 49 ? 0.37729 -34.57321 137.21091 1.000 110.84016 46 VAL F C 1
ATOM 9052 O O . VAL F 1 49 ? -0.75055 -34.63004 136.71496 1.000 114.76206 46 VAL F O 1
ATOM 9056 N N . GLU F 1 50 ? 0.94052 -33.43554 137.59985 1.000 96.83078 47 GLU F N 1
ATOM 9057 C CA . GLU F 1 50 ? 0.27002 -32.15107 137.45024 1.000 103.28748 47 GLU F CA 1
ATOM 9058 C C . GLU F 1 50 ? 1.21808 -31.17864 136.76170 1.000 123.76303 47 GLU F C 1
ATOM 9059 O O . GLU F 1 50 ? 2.23631 -30.78629 137.34017 1.000 154.25065 47 GLU F O 1
ATOM 9065 N N . PHE F 1 51 ? 0.88819 -30.79627 135.53193 1.000 115.98523 48 PHE F N 1
ATOM 9066 C CA . PHE F 1 51 ? 1.79181 -30.01242 134.70691 1.000 94.15370 48 PHE F CA 1
ATOM 9067 C C . PHE F 1 51 ? 1.54734 -28.51935 134.87823 1.000 121.88731 48 PHE F C 1
ATOM 9068 O O . PHE F 1 51 ? 0.42058 -28.07418 135.11203 1.000 128.24678 48 PHE F O 1
ATOM 9076 N N . ALA F 1 52 ? 2.62248 -27.74248 134.74269 1.000 113.62919 49 ALA F N 1
ATOM 9077 C CA . ALA F 1 52 ? 2.52210 -26.28365 134.80442 1.000 111.34689 49 ALA F CA 1
ATOM 9078 C C . ALA F 1 52 ? 3.69803 -25.68352 134.05014 1.000 121.83829 49 ALA F C 1
ATOM 9079 O O . ALA F 1 52 ? 4.85063 -25.96239 134.38949 1.000 128.31982 49 ALA F O 1
ATOM 9081 N N . THR F 1 53 ? 3.41396 -24.85818 133.04453 1.000 143.85793 50 THR F N 1
ATOM 9082 C CA . THR F 1 53 ? 4.42803 -24.33497 132.14112 1.000 145.86978 50 THR F CA 1
ATOM 9083 C C . THR F 1 53 ? 4.71570 -22.86334 132.41460 1.000 123.85910 50 THR F C 1
ATOM 9084 O O . THR F 1 53 ? 3.88126 -22.12504 132.94557 1.000 130.62006 50 THR F O 1
ATOM 9088 N N . ARG F 1 54 ? 5.92137 -22.44485 132.02957 1.000 124.12344 51 ARG F N 1
ATOM 9089 C CA . ARG F 1 54 ? 6.32396 -21.04688 132.12180 1.000 127.87740 51 ARG F CA 1
ATOM 9090 C C . ARG F 1 54 ? 7.49078 -20.81086 131.17717 1.000 138.58547 51 ARG F C 1
ATOM 9091 O O . ARG F 1 54 ? 8.44454 -21.59644 131.15716 1.000 137.99091 51 ARG F O 1
ATOM 9099 N N . SER F 1 55 ? 7.41059 -19.73282 130.40252 1.000 137.95382 52 SER F N 1
ATOM 9100 C CA . SER F 1 55 ? 8.44625 -19.36036 129.45073 1.000 122.14362 52 SER F CA 1
ATOM 9101 C C . SER F 1 55 ? 9.14203 -18.09280 129.92322 1.000 127.40541 52 SER F C 1
ATOM 9102 O O . SER F 1 55 ? 8.48838 -17.14524 130.37034 1.000 138.36970 52 SER F O 1
ATOM 9105 N N . ILE F 1 56 ? 10.46998 -18.08788 129.83767 1.000 121.70002 53 ILE F N 1
ATOM 9106 C CA . ILE F 1 56 ? 11.28216 -16.91914 130.12440 1.000 131.54247 53 ILE F CA 1
ATOM 9107 C C . ILE F 1 56 ? 12.22065 -16.68991 128.94535 1.000 156.72472 53 ILE F C 1
ATOM 9108 O O . ILE F 1 56 ? 12.19762 -17.42130 127.95718 1.000 174.45665 53 ILE F O 1
ATOM 9113 N N . GLN F 1 57 ? 13.04949 -15.65964 129.05973 1.000 157.36903 54 GLN F N 1
ATOM 9114 C CA . GLN F 1 57 ? 14.05482 -15.34603 128.05612 1.000 147.20743 54 GLN F CA 1
ATOM 9115 C C . GLN F 1 57 ? 15.43644 -15.53227 128.66430 1.000 160.41357 54 GLN F C 1
ATOM 9116 O O . GLN F 1 57 ? 15.70993 -15.02971 129.75967 1.000 180.81736 54 GLN F O 1
ATOM 9122 N N . VAL F 1 58 ? 16.29640 -16.26398 127.96053 1.000 150.34324 55 VAL F N 1
ATOM 9123 C CA . VAL F 1 58 ? 17.65412 -16.54648 128.41135 1.000 160.63131 55 VAL F CA 1
ATOM 9124 C C . VAL F 1 58 ? 18.59578 -16.30602 127.24164 1.000 160.46186 55 VAL F C 1
ATOM 9125 O O . VAL F 1 58 ? 18.41857 -16.89625 126.16854 1.000 159.68843 55 VAL F O 1
ATOM 9129 N N . ASP F 1 59 ? 19.58260 -15.43010 127.44350 1.000 175.19149 56 ASP F N 1
ATOM 9130 C CA . ASP F 1 59 ? 20.65623 -15.19766 126.47561 1.000 181.64428 56 ASP F CA 1
ATOM 9131 C C . ASP F 1 59 ? 20.11846 -14.74858 125.11712 1.000 181.40863 56 ASP F C 1
ATOM 9132 O O . ASP F 1 59 ? 20.72792 -15.00898 124.07682 1.000 174.02268 56 ASP F O 1
ATOM 9137 N N . GLY F 1 60 ? 18.97525 -14.06684 125.11100 1.000 196.74567 57 GLY F N 1
ATOM 9138 C CA . GLY F 1 60 ? 18.37725 -13.59521 123.88174 1.000 189.82111 57 GLY F CA 1
ATOM 9139 C C . GLY F 1 60 ? 17.45792 -14.57683 123.18832 1.000 173.94182 57 GLY F C 1
ATOM 9140 O O . GLY F 1 60 ? 16.88072 -14.22998 122.14975 1.000 150.90318 57 GLY F O 1
ATOM 9141 N N . LYS F 1 61 ? 17.30351 -15.78502 123.71677 1.000 185.58637 58 LYS F N 1
ATOM 9142 C CA . LYS F 1 61 ? 16.39636 -16.77530 123.15767 1.000 173.77685 58 LYS F CA 1
ATOM 9143 C C . LYS F 1 61 ? 15.23803 -17.01886 124.11685 1.000 175.86299 58 LYS F C 1
ATOM 9144 O O . LYS F 1 61 ? 15.25648 -16.59708 125.27649 1.000 197.84002 58 LYS F O 1
ATOM 9150 N N . THR F 1 62 ? 14.21651 -17.70826 123.61847 1.000 141.44885 59 THR F N 1
ATOM 9151 C CA . THR F 1 62 ? 13.02096 -17.99698 124.40020 1.000 133.50322 59 THR F CA 1
ATOM 9152 C C . THR F 1 62 ? 13.08482 -19.42990 124.91839 1.000 136.03874 59 THR F C 1
ATOM 9153 O O . THR F 1 62 ? 13.14486 -20.38520 124.13205 1.000 138.03857 59 THR F O 1
ATOM 9157 N N . ILE F 1 63 ? 13.07008 -19.57284 126.23856 1.000 134.72322 60 ILE F N 1
ATOM 9158 C CA . ILE F 1 63 ? 13.12848 -20.86794 126.90187 1.000 128.64076 60 ILE F CA 1
ATOM 9159 C C . ILE F 1 63 ? 11.75430 -21.14612 127.49489 1.000 126.09146 60 ILE F C 1
ATOM 9160 O O . ILE F 1 63 ? 11.33065 -20.47833 128.44661 1.000 128.78302 60 ILE F O 1
ATOM 9165 N N . LYS F 1 64 ? 11.04994 -22.12227 126.92646 1.000 119.66075 61 LYS F N 1
ATOM 9166 C CA . LYS F 1 64 ? 9.80292 -22.61999 127.49756 1.000 111.37351 61 LYS F CA 1
ATOM 9167 C C . LYS F 1 64 ? 10.14272 -23.80843 128.38571 1.000 101.68849 61 LYS F C 1
ATOM 9168 O O . LYS F 1 64 ? 10.62690 -24.83687 127.90218 1.000 101.14806 61 LYS F O 1
ATOM 9174 N N . ALA F 1 65 ? 9.90855 -23.66265 129.68358 1.000 107.98243 62 ALA F N 1
ATOM 9175 C CA . ALA F 1 65 ? 10.14676 -24.72802 130.64366 1.000 116.85226 62 ALA F CA 1
ATOM 9176 C C . ALA F 1 65 ? 8.80970 -25.25255 131.13628 1.000 124.54813 62 ALA F C 1
ATOM 9177 O O . ALA F 1 65 ? 7.97097 -24.47841 131.61109 1.000 133.29874 62 ALA F O 1
ATOM 9179 N N . GLN F 1 66 ? 8.60694 -26.55736 131.01185 1.000 99.20292 63 GLN F N 1
ATOM 9180 C CA . GLN F 1 66 ? 7.40483 -27.19945 131.51441 1.000 130.35616 63 GLN F CA 1
ATOM 9181 C C . GLN F 1 66 ? 7.75209 -28.01074 132.75189 1.000 136.35717 63 GLN F C 1
ATOM 9182 O O . GLN F 1 66 ? 8.69325 -28.81429 132.73412 1.000 140.34080 63 GLN F O 1
ATOM 9188 N N . ILE F 1 67 ? 6.99733 -27.78679 133.82148 1.000 130.04718 64 ILE F N 1
ATOM 9189 C CA . ILE F 1 67 ? 7.21872 -28.44241 135.10183 1.000 120.64271 64 ILE F CA 1
ATOM 9190 C C . ILE F 1 67 ? 6.24163 -29.60090 135.22136 1.000 113.45867 64 ILE F C 1
ATOM 9191 O O . ILE F 1 67 ? 5.01886 -29.39759 135.23399 1.000 120.76622 64 ILE F O 1
ATOM 9196 N N . TRP F 1 68 ? 6.78500 -30.81416 135.28883 1.000 115.01944 65 TRP F N 1
ATOM 9197 C CA . TRP F 1 68 ? 6.01978 -31.98897 135.68214 1.000 113.19965 65 TRP F CA 1
ATOM 9198 C C . TRP F 1 68 ? 6.01703 -32.04299 137.20463 1.000 120.99452 65 TRP F C 1
ATOM 9199 O O . TRP F 1 68 ? 7.06464 -32.24997 137.82811 1.000 124.90750 65 TRP F O 1
ATOM 9210 N N . ASP F 1 69 ? 4.84515 -31.84870 137.80321 1.000 125.58333 66 ASP F N 1
ATOM 9211 C CA . ASP F 1 69 ? 4.73683 -31.65856 139.24022 1.000 130.00684 66 ASP F CA 1
ATOM 9212 C C . ASP F 1 69 ? 4.68820 -33.00195 139.96449 1.000 130.55236 66 ASP F C 1
ATOM 9213 O O . ASP F 1 69 ? 4.57546 -34.06957 139.35455 1.000 127.02923 66 ASP F O 1
ATOM 9218 N N . THR F 1 70 ? 4.76447 -32.92145 141.29213 1.000 143.96228 67 THR F N 1
ATOM 9219 C CA . THR F 1 70 ? 4.89869 -34.09512 142.14355 1.000 161.30544 67 THR F CA 1
ATOM 9220 C C . THR F 1 70 ? 3.81739 -35.12530 141.85566 1.000 158.20255 67 THR F C 1
ATOM 9221 O O . THR F 1 70 ? 2.62339 -34.81681 141.87623 1.000 169.21541 67 THR F O 1
ATOM 9225 N N . ALA F 1 71 ? 4.25082 -36.35570 141.57751 1.000 142.87187 68 ALA F N 1
ATOM 9226 C CA . ALA F 1 71 ? 3.30118 -37.44172 141.38641 1.000 131.99611 68 ALA F CA 1
ATOM 9227 C C . ALA F 1 71 ? 2.53476 -37.75082 142.66373 1.000 140.30341 68 ALA F C 1
ATOM 9228 O O . ALA F 1 71 ? 1.35080 -38.11629 142.61297 1.000 132.69955 68 ALA F O 1
ATOM 9230 N N . GLY F 1 72 ? 3.18522 -37.59866 143.81228 1.000 162.30767 69 GLY F N 1
ATOM 9231 C CA . GLY F 1 72 ? 2.66931 -38.10933 145.06117 1.000 113.75978 69 GLY F CA 1
ATOM 9232 C C . GLY F 1 72 ? 3.06462 -39.56182 145.25412 1.000 122.32508 69 GLY F C 1
ATOM 9233 O O . GLY F 1 72 ? 3.52773 -40.24834 144.33860 1.000 113.86970 69 GLY F O 1
ATOM 9234 N N . LEU F 1 73 ? 2.89258 -40.03476 146.48511 1.000 146.12160 70 LEU F N 1
ATOM 9235 C CA . LEU F 1 73 ? 3.19900 -41.42557 146.80255 1.000 164.07719 70 LEU F CA 1
ATOM 9236 C C . LEU F 1 73 ? 2.10874 -42.38078 146.33944 1.000 164.12525 70 LEU F C 1
ATOM 9237 O O . LEU F 1 73 ? 2.24683 -43.59510 146.52519 1.000 167.50507 70 LEU F O 1
ATOM 9239 N N . GLU F 1 74 ? 1.04245 -41.86434 145.72674 1.000 159.53176 71 GLU F N 1
ATOM 9240 C CA . GLU F 1 74 ? -0.07171 -42.69476 145.28846 1.000 179.87176 71 GLU F CA 1
ATOM 9241 C C . GLU F 1 74 ? 0.37240 -43.63084 144.16909 1.000 181.46181 71 GLU F C 1
ATOM 9242 O O . GLU F 1 74 ? 0.27865 -43.28138 142.98441 1.000 191.93004 71 GLU F O 1
ATOM 9244 N N . ARG F 1 75 ? 0.83862 -44.83154 144.55233 1.000 163.03499 72 ARG F N 1
ATOM 9245 C CA . ARG F 1 75 ? 1.24032 -45.91853 143.65631 1.000 157.56619 72 ARG F CA 1
ATOM 9246 C C . ARG F 1 75 ? 1.87833 -45.38949 142.37573 1.000 171.07598 72 ARG F C 1
ATOM 9247 O O . ARG F 1 75 ? 2.86371 -44.64286 142.42651 1.000 190.62042 72 ARG F O 1
ATOM 9255 N N . TYR F 1 76 ? 1.32225 -45.77287 141.22829 1.000 149.10898 73 TYR F N 1
ATOM 9256 C CA . TYR F 1 76 ? 1.76421 -45.26474 139.93409 1.000 141.32973 73 TYR F CA 1
ATOM 9257 C C . TYR F 1 76 ? 3.23084 -45.59822 139.69286 1.000 139.66188 73 TYR F C 1
ATOM 9258 O O . TYR F 1 76 ? 4.00846 -44.75126 139.25709 1.000 158.86183 73 TYR F O 1
ATOM 9267 N N . ARG F 1 77 ? 3.62269 -46.83475 140.00409 1.000 138.67712 74 ARG F N 1
ATOM 9268 C CA . ARG F 1 77 ? 5.01963 -47.22128 139.82034 1.000 148.01115 74 ARG F CA 1
ATOM 9269 C C . ARG F 1 77 ? 5.45007 -47.07163 138.36434 1.000 151.52864 74 ARG F C 1
ATOM 9270 O O . ARG F 1 77 ? 6.51075 -46.49900 138.07463 1.000 159.93808 74 ARG F O 1
ATOM 9272 N N . ALA F 1 78 ? 4.61674 -47.54377 137.43277 1.000 139.75539 75 ALA F N 1
ATOM 9273 C CA . ALA F 1 78 ? 4.95883 -47.48493 136.01225 1.000 159.54615 75 ALA F CA 1
ATOM 9274 C C . ALA F 1 78 ? 5.09861 -46.04345 135.52191 1.000 179.09243 75 ALA F C 1
ATOM 9275 O O . ALA F 1 78 ? 6.04649 -45.71549 134.79772 1.000 190.35278 75 ALA F O 1
ATOM 9277 N N . ILE F 1 79 ? 4.15345 -45.17018 135.88250 1.000 180.17322 76 ILE F N 1
ATOM 9278 C CA . ILE F 1 79 ? 4.19467 -43.79722 135.37586 1.000 159.57501 76 ILE F CA 1
ATOM 9279 C C . ILE F 1 79 ? 5.26849 -42.97651 136.08522 1.000 173.04302 76 ILE F C 1
ATOM 9280 O O . ILE F 1 79 ? 5.82323 -42.04527 135.49226 1.000 167.47585 76 ILE F O 1
ATOM 9285 N N . THR F 1 80 ? 5.57187 -43.29155 137.35100 1.000 206.46879 77 THR F N 1
ATOM 9286 C CA . THR F 1 80 ? 6.69330 -42.64307 138.01765 1.000 200.16383 77 THR F CA 1
ATOM 9287 C C . THR F 1 80 ? 8.00126 -43.04527 137.35481 1.000 166.77569 77 THR F C 1
ATOM 9288 O O . THR F 1 80 ? 8.91027 -42.21863 137.21943 1.000 165.00342 77 THR F O 1
ATOM 9292 N N . SER F 1 81 ? 8.09569 -44.30081 136.89654 1.000 157.78340 78 SER F N 1
ATOM 9293 C CA . SER F 1 81 ? 9.28640 -44.73263 136.16525 1.000 178.74056 78 SER F CA 1
ATOM 9294 C C . SER F 1 81 ? 9.40510 -44.01214 134.82701 1.000 153.20980 78 SER F C 1
ATOM 9295 O O . SER F 1 81 ? 10.45699 -43.45025 134.50327 1.000 148.27307 78 SER F O 1
ATOM 9298 N N . ALA F 1 82 ? 8.33856 -44.02578 134.02926 1.000 163.37176 79 ALA F N 1
ATOM 9299 C CA . ALA F 1 82 ? 8.35839 -43.36893 132.72484 1.000 161.10720 79 ALA F CA 1
ATOM 9300 C C . ALA F 1 82 ? 8.40325 -41.84920 132.81738 1.000 140.21835 79 ALA F C 1
ATOM 9301 O O . ALA F 1 82 ? 8.60659 -41.18064 131.79816 1.000 127.45268 79 ALA F O 1
ATOM 9303 N N . TYR F 1 83 ? 8.19312 -41.28685 134.00333 1.000 133.72522 80 TYR F N 1
ATOM 9304 C CA . TYR F 1 83 ? 8.01363 -39.84585 134.13050 1.000 126.24225 80 TYR F CA 1
ATOM 9305 C C . TYR F 1 83 ? 9.35277 -39.12485 134.09991 1.000 128.40160 80 TYR F C 1
ATOM 9306 O O . TYR F 1 83 ? 9.47615 -38.05617 133.49571 1.000 109.79623 80 TYR F O 1
ATOM 9315 N N . TYR F 1 84 ? 10.36479 -39.69201 134.75396 1.000 136.43431 81 TYR F N 1
ATOM 9316 C CA . TYR F 1 84 ? 11.66883 -39.05582 134.86151 1.000 133.81939 81 TYR F CA 1
ATOM 9317 C C . TYR F 1 84 ? 12.43672 -39.03251 133.54799 1.000 142.51022 81 TYR F C 1
ATOM 9318 O O . TYR F 1 84 ? 13.47517 -38.36653 133.47403 1.000 155.22555 81 TYR F O 1
ATOM 9327 N N . ARG F 1 85 ? 11.96580 -39.73817 132.52327 1.000 132.62179 82 ARG F N 1
ATOM 9328 C CA . ARG F 1 85 ? 12.68649 -39.78062 131.25982 1.000 130.58622 82 ARG F CA 1
ATOM 9329 C C . ARG F 1 85 ? 12.74175 -38.39576 130.63069 1.000 125.82900 82 ARG F C 1
ATOM 9330 O O . ARG F 1 85 ? 11.75908 -37.64938 130.64097 1.000 127.85845 82 ARG F O 1
ATOM 9338 N N . GLY F 1 86 ? 13.91172 -38.05010 130.09547 1.000 134.29341 83 GLY F N 1
ATOM 9339 C CA . GLY F 1 86 ? 14.09159 -36.81905 129.35521 1.000 136.86658 83 GLY F CA 1
ATOM 9340 C C . GLY F 1 86 ? 14.13506 -35.55316 130.18024 1.000 133.92977 83 GLY F C 1
ATOM 9341 O O . GLY F 1 86 ? 14.32594 -34.47354 129.60824 1.000 134.26119 83 GLY F O 1
ATOM 9342 N N . ALA F 1 87 ? 13.96285 -35.63977 131.49638 1.000 133.12107 84 ALA F N 1
ATOM 9343 C CA . ALA F 1 87 ? 13.98722 -34.44701 132.32882 1.000 131.16477 84 ALA F CA 1
ATOM 9344 C C . ALA F 1 87 ? 15.37797 -33.82795 132.32424 1.000 122.92421 84 ALA F C 1
ATOM 9345 O O . ALA F 1 87 ? 16.38852 -34.53204 132.38609 1.000 137.50951 84 ALA F O 1
ATOM 9347 N N . VAL F 1 88 ? 15.42720 -32.50151 132.23355 1.000 113.03755 85 VAL F N 1
ATOM 9348 C CA . VAL F 1 88 ? 16.69183 -31.77893 132.25983 1.000 121.73684 85 VAL F CA 1
ATOM 9349 C C . VAL F 1 88 ? 16.85743 -30.93472 133.51444 1.000 129.96715 85 VAL F C 1
ATOM 9350 O O . VAL F 1 88 ? 17.98793 -30.51857 133.81386 1.000 137.58436 85 VAL F O 1
ATOM 9354 N N . GLY F 1 89 ? 15.78818 -30.66993 134.25220 1.000 131.94360 86 GLY F N 1
ATOM 9355 C CA . GLY F 1 89 ? 15.88934 -29.94631 135.50295 1.000 133.81318 86 GLY F CA 1
ATOM 9356 C C . GLY F 1 89 ? 15.07850 -30.63422 136.57991 1.000 137.86984 86 GLY F C 1
ATOM 9357 O O . GLY F 1 89 ? 14.10057 -31.32823 136.30300 1.000 145.47249 86 GLY F O 1
ATOM 9358 N N . ALA F 1 90 ? 15.50319 -30.43530 137.82571 1.000 137.70062 87 ALA F N 1
ATOM 9359 C CA . ALA F 1 90 ? 14.85509 -31.07700 138.96005 1.000 127.19433 87 ALA F CA 1
ATOM 9360 C C . ALA F 1 90 ? 14.87295 -30.14352 140.15841 1.000 120.04706 87 ALA F C 1
ATOM 9361 O O . ALA F 1 90 ? 15.90686 -29.54251 140.46508 1.000 127.58599 87 ALA F O 1
ATOM 9363 N N . LEU F 1 91 ? 13.72784 -30.03004 140.83143 1.000 126.19475 88 LEU F N 1
ATOM 9364 C CA . LEU F 1 91 ? 13.60023 -29.30187 142.09110 1.000 140.67640 88 LEU F CA 1
ATOM 9365 C C . LEU F 1 91 ? 13.14467 -30.27700 143.17036 1.000 136.90051 88 LEU F C 1
ATOM 9366 O O . LEU F 1 91 ? 12.00251 -30.75353 143.14404 1.000 132.88734 88 LEU F O 1
ATOM 9371 N N . LEU F 1 92 ? 14.03471 -30.56576 144.12037 1.000 120.03799 89 LEU F N 1
ATOM 9372 C CA . LEU F 1 92 ? 13.74510 -31.46549 145.23302 1.000 113.17728 89 LEU F CA 1
ATOM 9373 C C . LEU F 1 92 ? 13.38730 -30.60925 146.44343 1.000 118.93202 89 LEU F C 1
ATOM 9374 O O . LEU F 1 92 ? 14.26586 -29.99877 147.06081 1.000 120.47595 89 LEU F O 1
ATOM 9379 N N . VAL F 1 93 ? 12.10133 -30.56403 146.78363 1.000 120.50102 90 VAL F N 1
ATOM 9380 C CA . VAL F 1 93 ? 11.60111 -29.67544 147.82674 1.000 114.68884 90 VAL F CA 1
ATOM 9381 C C . VAL F 1 93 ? 11.36600 -30.47407 149.10026 1.000 129.33089 90 VAL F C 1
ATOM 9382 O O . VAL F 1 93 ? 10.73556 -31.53922 149.07194 1.000 135.59268 90 VAL F O 1
ATOM 9386 N N . TYR F 1 94 ? 11.87014 -29.95689 150.21730 1.000 133.35137 91 TYR F N 1
ATOM 9387 C CA . TYR F 1 94 ? 11.63098 -30.52018 151.53548 1.000 129.87718 91 TYR F CA 1
ATOM 9388 C C . TYR F 1 94 ? 11.19502 -29.40183 152.47171 1.000 134.57847 91 TYR F C 1
ATOM 9389 O O . TYR F 1 94 ? 11.29930 -28.21530 152.15014 1.000 138.98499 91 TYR F O 1
ATOM 9398 N N . ASP F 1 95 ? 10.70339 -29.79006 153.64317 1.000 134.84462 92 ASP F N 1
ATOM 9399 C CA . ASP F 1 95 ? 10.26391 -28.84451 154.65865 1.000 138.24501 92 ASP F CA 1
ATOM 9400 C C . ASP F 1 95 ? 11.39149 -28.59313 155.65002 1.000 156.24653 92 ASP F C 1
ATOM 9401 O O . ASP F 1 95 ? 11.97103 -29.54073 156.18939 1.000 173.49878 92 ASP F O 1
ATOM 9406 N N . ILE F 1 96 ? 11.69413 -27.31500 155.89588 1.000 155.14621 93 ILE F N 1
ATOM 9407 C CA . ILE F 1 96 ? 12.72475 -26.96491 156.86817 1.000 150.33214 93 ILE F CA 1
ATOM 9408 C C . ILE F 1 96 ? 12.29589 -27.23936 158.30060 1.000 152.75171 93 ILE F C 1
ATOM 9409 O O . ILE F 1 96 ? 13.14641 -27.24589 159.19818 1.000 169.80082 93 ILE F O 1
ATOM 9414 N N . ALA F 1 97 ? 11.00210 -27.46762 158.53841 1.000 160.50900 94 ALA F N 1
ATOM 9415 C CA . ALA F 1 97 ? 10.49302 -27.80754 159.86012 1.000 156.65429 94 ALA F CA 1
ATOM 9416 C C . ALA F 1 97 ? 10.27200 -29.30180 160.05130 1.000 154.15300 94 ALA F C 1
ATOM 9417 O O . ALA F 1 97 ? 10.00085 -29.72963 161.17726 1.000 134.76747 94 ALA F O 1
ATOM 9419 N N . LYS F 1 98 ? 10.36948 -30.09678 158.98974 1.000 155.76729 95 LYS F N 1
ATOM 9420 C CA . LYS F 1 98 ? 10.22346 -31.54448 159.05974 1.000 155.93693 95 LYS F CA 1
ATOM 9421 C C . LYS F 1 98 ? 11.56252 -32.20017 158.75935 1.000 162.05514 95 LYS F C 1
ATOM 9422 O O . LYS F 1 98 ? 12.23263 -31.83238 157.78934 1.000 173.05714 95 LYS F O 1
ATOM 9428 N N . HIS F 1 99 ? 11.94438 -33.17531 159.58243 1.000 158.72021 96 HIS F N 1
ATOM 9429 C CA . HIS F 1 99 ? 13.18830 -33.90038 159.36333 1.000 162.71732 96 HIS F CA 1
ATOM 9430 C C . HIS F 1 99 ? 13.01451 -35.11411 158.46138 1.000 166.14231 96 HIS F C 1
ATOM 9431 O O . HIS F 1 99 ? 13.99682 -35.56983 157.86064 1.000 189.26338 96 HIS F O 1
ATOM 9438 N N . LEU F 1 100 ? 11.79081 -35.63718 158.34578 1.000 142.28543 97 LEU F N 1
ATOM 9439 C CA . LEU F 1 100 ? 11.55707 -36.80941 157.50809 1.000 143.90320 97 LEU F CA 1
ATOM 9440 C C . LEU F 1 100 ? 11.77948 -36.49433 156.03411 1.000 189.18378 97 LEU F C 1
ATOM 9441 O O . LEU F 1 100 ? 12.35253 -37.30651 155.29754 1.000 192.12546 97 LEU F O 1
ATOM 9446 N N . THR F 1 101 ? 11.32949 -35.32311 155.58562 1.000 155.98536 98 THR F N 1
ATOM 9447 C CA . THR F 1 101 ? 11.51792 -34.93935 154.19167 1.000 150.77197 98 THR F CA 1
ATOM 9448 C C . THR F 1 101 ? 13.00254 -34.80067 153.85948 1.000 157.81227 98 THR F C 1
ATOM 9449 O O . THR F 1 101 ? 13.49734 -35.38953 152.88618 1.000 154.75486 98 THR F O 1
ATOM 9453 N N . TYR F 1 102 ? 13.73556 -34.03977 154.67999 1.000 163.46435 99 TYR F N 1
ATOM 9454 C CA . TYR F 1 102 ? 15.17781 -33.91520 154.49859 1.000 165.64274 99 TYR F CA 1
ATOM 9455 C C . TYR F 1 102 ? 15.87175 -35.26739 154.58492 1.000 169.67816 99 TYR F C 1
ATOM 9456 O O . TYR F 1 102 ? 16.94553 -35.45073 153.99862 1.000 183.24430 99 TYR F O 1
ATOM 9465 N N . GLU F 1 103 ? 15.27551 -36.22472 155.30237 1.000 163.62841 100 GLU F N 1
ATOM 9466 C CA . GLU F 1 103 ? 15.84173 -37.56728 155.37506 1.000 176.24300 100 GLU F CA 1
ATOM 9467 C C . GLU F 1 103 ? 15.56231 -38.37572 154.11030 1.000 168.54644 100 GLU F C 1
ATOM 9468 O O . GLU F 1 103 ? 16.37527 -39.22864 153.73540 1.000 189.84280 100 GLU F O 1
ATOM 9474 N N . ASN F 1 104 ? 14.43701 -38.12232 153.43819 1.000 163.48429 101 ASN F N 1
ATOM 9475 C CA . ASN F 1 104 ? 14.09148 -38.82519 152.20661 1.000 159.74227 101 ASN F CA 1
ATOM 9476 C C . ASN F 1 104 ? 14.66858 -38.16978 150.95636 1.000 162.59642 101 ASN F C 1
ATOM 9477 O O . ASN F 1 104 ? 14.55491 -38.74744 149.86251 1.000 137.61560 101 ASN F O 1
ATOM 9482 N N . VAL F 1 105 ? 15.26482 -36.97864 151.08996 1.000 133.54043 102 VAL F N 1
ATOM 9483 C CA . VAL F 1 105 ? 15.94058 -36.34189 149.95865 1.000 130.62745 102 VAL F CA 1
ATOM 9484 C C . VAL F 1 105 ? 16.88622 -37.32218 149.27190 1.000 161.13542 102 VAL F C 1
ATOM 9485 O O . VAL F 1 105 ? 16.93790 -37.40176 148.03573 1.000 161.55936 102 VAL F O 1
ATOM 9489 N N . GLU F 1 106 ? 17.63720 -38.09465 150.06452 1.000 156.90964 103 GLU F N 1
ATOM 9490 C CA . GLU F 1 106 ? 18.56008 -39.07532 149.49939 1.000 158.92981 103 GLU F CA 1
ATOM 9491 C C . GLU F 1 106 ? 17.82518 -40.12077 148.66811 1.000 177.53440 103 GLU F C 1
ATOM 9492 O O . GLU F 1 106 ? 18.28530 -40.49819 147.58256 1.000 216.58471 103 GLU F O 1
ATOM 9498 N N . ARG F 1 107 ? 16.67970 -40.59946 149.15976 1.000 164.69994 104 ARG F N 1
ATOM 9499 C CA . ARG F 1 107 ? 15.91885 -41.60117 148.41947 1.000 155.50155 104 ARG F CA 1
ATOM 9500 C C . ARG F 1 107 ? 15.41817 -41.04297 147.09243 1.000 168.27114 104 ARG F C 1
ATOM 9501 O O . ARG F 1 107 ? 15.46241 -41.73179 146.06336 1.000 170.19780 104 ARG F O 1
ATOM 9509 N N . TRP F 1 108 ? 14.94735 -39.79058 147.09095 1.000 187.19980 105 TRP F N 1
ATOM 9510 C CA . TRP F 1 108 ? 14.50796 -39.18318 145.83610 1.000 135.48672 105 TRP F CA 1
ATOM 9511 C C . TRP F 1 108 ? 15.66909 -39.02770 144.85798 1.000 161.70927 105 TRP F C 1
ATOM 9512 O O . TRP F 1 108 ? 15.52256 -39.30011 143.65782 1.000 136.36933 105 TRP F O 1
ATOM 9523 N N . LEU F 1 109 ? 16.83475 -38.59800 145.35286 1.000 148.95658 106 LEU F N 1
ATOM 9524 C CA . LEU F 1 109 ? 18.01056 -38.50918 144.49095 1.000 146.60519 106 LEU F CA 1
ATOM 9525 C C . LEU F 1 109 ? 18.36235 -39.86425 143.89086 1.000 161.24923 106 LEU F C 1
ATOM 9526 O O . LEU F 1 109 ? 18.72329 -39.95139 142.71129 1.000 180.51843 106 LEU F O 1
ATOM 9531 N N . LYS F 1 110 ? 18.27156 -40.93400 144.68794 1.000 167.20214 107 LYS F N 1
ATOM 9532 C CA . LYS F 1 110 ? 18.51048 -42.26950 144.14704 1.000 180.96095 107 LYS F CA 1
ATOM 9533 C C . LYS F 1 110 ? 17.48617 -42.61798 143.07408 1.000 179.00821 107 LYS F C 1
ATOM 9534 O O . LYS F 1 110 ? 17.81685 -43.27993 142.08209 1.000 182.10557 107 LYS F O 1
ATOM 9540 N N . GLU F 1 111 ? 16.23482 -42.18020 143.25330 1.000 180.46981 108 GLU F N 1
ATOM 9541 C CA . GLU F 1 111 ? 15.23229 -42.39404 142.21333 1.000 168.32226 108 GLU F CA 1
ATOM 9542 C C . GLU F 1 111 ? 15.60043 -41.66200 140.92732 1.000 160.30724 108 GLU F C 1
ATOM 9543 O O . GLU F 1 111 ? 15.32993 -42.16324 139.82744 1.000 148.80440 108 GLU F O 1
ATOM 9549 N N . LEU F 1 112 ? 16.22296 -40.48343 141.04115 1.000 156.90647 109 LEU F N 1
ATOM 9550 C CA . LEU F 1 112 ? 16.72741 -39.80551 139.84889 1.000 140.87757 109 LEU F CA 1
ATOM 9551 C C . LEU F 1 112 ? 17.88362 -40.57441 139.22340 1.000 165.57088 109 LEU F C 1
ATOM 9552 O O . LEU F 1 112 ? 17.96108 -40.70117 137.99683 1.000 163.53177 109 LEU F O 1
ATOM 9557 N N . ARG F 1 113 ? 18.79670 -41.09092 140.04682 1.000 167.59340 110 ARG F N 1
ATOM 9558 C CA . ARG F 1 113 ? 19.91864 -41.84620 139.50304 1.000 177.82343 110 ARG F CA 1
ATOM 9559 C C . ARG F 1 113 ? 19.45987 -43.12997 138.82255 1.000 203.94250 110 ARG F C 1
ATOM 9560 O O . ARG F 1 113 ? 20.13147 -43.61327 137.90449 1.000 223.49031 110 ARG F O 1
ATOM 9568 N N . ASP F 1 114 ? 18.32211 -43.68793 139.23979 1.000 211.71012 111 ASP F N 1
ATOM 9569 C CA . ASP F 1 114 ? 17.84545 -44.93819 138.65737 1.000 225.65610 111 ASP F CA 1
ATOM 9570 C C . ASP F 1 114 ? 16.96893 -44.71892 137.42767 1.000 213.98643 111 ASP F C 1
ATOM 9571 O O . ASP F 1 114 ? 17.09773 -45.45373 136.44263 1.000 220.43038 111 ASP F O 1
ATOM 9576 N N . HIS F 1 115 ? 16.07837 -43.72468 137.45322 1.000 204.81081 112 HIS F N 1
ATOM 9577 C CA . HIS F 1 115 ? 15.12746 -43.54005 136.36578 1.000 191.46998 112 HIS F CA 1
ATOM 9578 C C . HIS F 1 115 ? 15.33972 -42.26949 135.55632 1.000 188.47218 112 HIS F C 1
ATOM 9579 O O . HIS F 1 115 ? 14.74986 -42.14371 134.47806 1.000 183.81067 112 HIS F O 1
ATOM 9586 N N . ALA F 1 116 ? 16.15284 -41.33401 136.03043 1.000 134.71247 113 ALA F N 1
ATOM 9587 C CA . ALA F 1 116 ? 16.38787 -40.07991 135.33073 1.000 154.92694 113 ALA F CA 1
ATOM 9588 C C . ALA F 1 116 ? 17.82044 -40.02656 134.81208 1.000 169.59786 113 ALA F C 1
ATOM 9589 O O . ALA F 1 116 ? 18.66177 -40.86570 135.14564 1.000 196.11207 113 ALA F O 1
ATOM 9591 N N . ASP F 1 117 ? 18.08774 -39.01793 133.98421 1.000 159.10555 114 ASP F N 1
ATOM 9592 C CA . ASP F 1 117 ? 19.38584 -38.88070 133.33929 1.000 168.38117 114 ASP F CA 1
ATOM 9593 C C . ASP F 1 117 ? 20.46834 -38.51194 134.35059 1.000 184.40623 114 ASP F C 1
ATOM 9594 O O . ASP F 1 117 ? 20.19750 -37.99575 135.43930 1.000 192.98661 114 ASP F O 1
ATOM 9599 N N . SER F 1 118 ? 21.71765 -38.78028 133.96699 1.000 192.40237 115 SER F N 1
ATOM 9600 C CA . SER F 1 118 ? 22.87505 -38.54609 134.82069 1.000 189.62326 115 SER F CA 1
ATOM 9601 C C . SER F 1 118 ? 23.56359 -37.21305 134.53224 1.000 187.92579 115 SER F C 1
ATOM 9602 O O . SER F 1 118 ? 24.69547 -36.99850 134.98065 1.000 201.33933 115 SER F O 1
ATOM 9605 N N . ASN F 1 119 ? 22.90437 -36.31488 133.79571 1.000 161.85423 116 ASN F N 1
ATOM 9606 C CA . ASN F 1 119 ? 23.43086 -34.98049 133.53317 1.000 151.96030 116 ASN F CA 1
ATOM 9607 C C . ASN F 1 119 ? 22.44012 -33.88788 133.91819 1.000 136.40893 116 ASN F C 1
ATOM 9608 O O . ASN F 1 119 ? 22.58918 -32.74359 133.47868 1.000 110.72354 116 ASN F O 1
ATOM 9613 N N . ILE F 1 120 ? 21.43623 -34.21431 134.72912 1.000 145.41337 117 ILE F N 1
ATOM 9614 C CA . ILE F 1 120 ? 20.36907 -33.27566 135.05452 1.000 145.91254 117 ILE F CA 1
ATOM 9615 C C . ILE F 1 120 ? 20.86354 -32.24270 136.05732 1.000 134.14290 117 ILE F C 1
ATOM 9616 O O . ILE F 1 120 ? 21.66869 -32.54447 136.94803 1.000 126.14910 117 ILE F O 1
ATOM 9621 N N . VAL F 1 121 ? 20.37359 -31.01584 135.91850 1.000 132.69177 118 VAL F N 1
ATOM 9622 C CA . VAL F 1 121 ? 20.62288 -29.97485 136.90630 1.000 121.41359 118 VAL F CA 1
ATOM 9623 C C . VAL F 1 121 ? 19.58859 -30.11640 138.01494 1.000 138.61417 118 VAL F C 1
ATOM 9624 O O . VAL F 1 121 ? 18.38106 -30.05067 137.76206 1.000 149.05218 118 VAL F O 1
ATOM 9628 N N . ILE F 1 122 ? 20.05921 -30.32109 139.24341 1.000 148.42845 119 ILE F N 1
ATOM 9629 C CA . ILE F 1 122 ? 19.19763 -30.53094 140.40055 1.000 137.43058 119 ILE F CA 1
ATOM 9630 C C . ILE F 1 122 ? 19.39884 -29.37887 141.37338 1.000 133.78501 119 ILE F C 1
ATOM 9631 O O . ILE F 1 122 ? 20.52412 -28.90498 141.56504 1.000 144.01106 119 ILE F O 1
ATOM 9636 N N . MET F 1 123 ? 18.30723 -28.92880 141.98689 1.000 132.96101 120 MET F N 1
ATOM 9637 C CA . MET F 1 123 ? 18.37065 -27.92579 143.04068 1.000 144.09116 120 MET F CA 1
ATOM 9638 C C . MET F 1 123 ? 17.54592 -28.39103 144.23123 1.000 149.24385 120 MET F C 1
ATOM 9639 O O . MET F 1 123 ? 16.41755 -28.86814 144.06431 1.000 143.86100 120 MET F O 1
ATOM 9644 N N . LEU F 1 124 ? 18.11382 -28.24917 145.42699 1.000 151.73994 121 LEU F N 1
ATOM 9645 C CA . LEU F 1 124 ? 17.45798 -28.62585 146.67255 1.000 136.42838 121 LEU F CA 1
ATOM 9646 C C . LEU F 1 124 ? 16.82852 -27.38391 147.29317 1.000 142.71705 121 LEU F C 1
ATOM 9647 O O . LEU F 1 124 ? 17.52334 -26.39594 147.55600 1.000 147.98094 121 LEU F O 1
ATOM 9652 N N . VAL F 1 125 ? 15.52064 -27.43776 147.53028 1.000 138.12029 122 VAL F N 1
ATOM 9653 C CA . VAL F 1 125 ? 14.75053 -26.29260 148.00291 1.000 142.86806 122 VAL F CA 1
ATOM 9654 C C . VAL F 1 125 ? 14.13363 -26.64684 149.34765 1.000 155.76865 122 VAL F C 1
ATOM 9655 O O . VAL F 1 125 ? 13.33809 -27.58867 149.44355 1.000 158.29388 122 VAL F O 1
ATOM 9659 N N . GLY F 1 126 ? 14.49571 -25.88662 150.38308 1.000 156.73209 123 GLY F N 1
ATOM 9660 C CA . GLY F 1 126 ? 13.92562 -26.05061 151.70067 1.000 146.18573 123 GLY F CA 1
ATOM 9661 C C . GLY F 1 126 ? 12.84434 -25.02138 151.95080 1.000 150.35222 123 GLY F C 1
ATOM 9662 O O . GLY F 1 126 ? 13.11388 -23.81800 151.99153 1.000 157.92643 123 GLY F O 1
ATOM 9663 N N . ASN F 1 127 ? 11.61574 -25.50100 152.12475 1.000 146.49627 124 ASN F N 1
ATOM 9664 C CA . ASN F 1 127 ? 10.44167 -24.64959 152.23100 1.000 143.25547 124 ASN F CA 1
ATOM 9665 C C . ASN F 1 127 ? 9.95357 -24.58666 153.67279 1.000 137.58092 124 ASN F C 1
ATOM 9666 O O . ASN F 1 127 ? 10.06875 -25.55597 154.42694 1.000 133.80254 124 ASN F O 1
ATOM 9671 N N . LYS F 1 128 ? 9.40564 -23.43531 154.04939 1.000 135.87065 125 LYS F N 1
ATOM 9672 C CA . LYS F 1 128 ? 8.79145 -23.26318 155.36576 1.000 124.74195 125 LYS F CA 1
ATOM 9673 C C . LYS F 1 128 ? 7.27255 -23.39603 155.25919 1.000 132.06079 125 LYS F C 1
ATOM 9674 O O . LYS F 1 128 ? 6.50888 -22.48606 155.58248 1.000 130.41277 125 LYS F O 1
ATOM 9680 N N . SER F 1 129 ? 6.83831 -24.56515 154.77917 1.000 149.48297 126 SER F N 1
ATOM 9681 C CA . SER F 1 129 ? 5.40920 -24.80048 154.58947 1.000 152.67503 126 SER F CA 1
ATOM 9682 C C . SER F 1 129 ? 4.69098 -24.95295 155.92440 1.000 149.53344 126 SER F C 1
ATOM 9683 O O . SER F 1 129 ? 3.53013 -24.54747 156.06086 1.000 139.31079 126 SER F O 1
ATOM 9686 N N . ASP F 1 130 ? 5.35899 -25.53920 156.91570 1.000 165.38018 127 ASP F N 1
ATOM 9687 C CA . ASP F 1 130 ? 4.80205 -25.65274 158.26185 1.000 157.37806 127 ASP F CA 1
ATOM 9688 C C . ASP F 1 130 ? 4.88882 -24.28731 158.92834 1.000 142.90070 127 ASP F C 1
ATOM 9689 O O . ASP F 1 130 ? 5.93572 -23.89853 159.45017 1.000 137.13176 127 ASP F O 1
ATOM 9694 N N . LEU F 1 131 ? 3.78342 -23.55033 158.90899 1.000 138.45394 128 LEU F N 1
ATOM 9695 C CA . LEU F 1 131 ? 3.75575 -22.18192 159.40418 1.000 141.46950 128 LEU F CA 1
ATOM 9696 C C . LEU F 1 131 ? 3.72723 -22.09709 160.92563 1.000 138.39730 128 LEU F C 1
ATOM 9697 O O . LEU F 1 131 ? 3.79471 -20.99038 161.47100 1.000 136.14800 128 LEU F O 1
ATOM 9702 N N . ARG F 1 132 ? 3.65386 -23.22819 161.62376 1.000 139.45475 129 ARG F N 1
ATOM 9703 C CA . ARG F 1 132 ? 3.45072 -23.23561 163.06610 1.000 134.48975 129 ARG F CA 1
ATOM 9704 C C . ARG F 1 132 ? 4.67588 -23.65045 163.86363 1.000 128.26760 129 ARG F C 1
ATOM 9705 O O . ARG F 1 132 ? 4.85965 -23.16323 164.97974 1.000 125.67474 129 ARG F O 1
ATOM 9713 N N . HIS F 1 133 ? 5.51420 -24.52993 163.32501 1.000 129.57431 130 HIS F N 1
ATOM 9714 C CA . HIS F 1 133 ? 6.60607 -25.12761 164.07339 1.000 137.01691 130 HIS F CA 1
ATOM 9715 C C . HIS F 1 133 ? 7.92646 -24.40931 163.79116 1.000 148.13558 130 HIS F C 1
ATOM 9716 O O . HIS F 1 133 ? 7.97719 -23.38149 163.10840 1.000 166.39716 130 HIS F O 1
ATOM 9723 N N . LEU F 1 134 ? 9.01117 -24.95582 164.33141 1.000 143.69890 131 LEU F N 1
ATOM 9724 C CA . LEU F 1 134 ? 10.33904 -24.36381 164.26220 1.000 149.54059 131 LEU F CA 1
ATOM 9725 C C . LEU F 1 134 ? 11.22004 -25.15356 163.30006 1.000 154.11065 131 LEU F C 1
ATOM 9726 O O . LEU F 1 134 ? 10.83082 -26.20025 162.77114 1.000 160.29867 131 LEU F O 1
ATOM 9731 N N . ARG F 1 135 ? 12.42912 -24.64109 163.08817 1.000 147.76139 132 ARG F N 1
ATOM 9732 C CA . ARG F 1 135 ? 13.36992 -25.24459 162.15182 1.000 148.93126 132 ARG F CA 1
ATOM 9733 C C . ARG F 1 135 ? 14.00150 -26.49112 162.76053 1.000 154.35321 132 ARG F C 1
ATOM 9734 O O . ARG F 1 135 ? 14.56480 -26.43852 163.85847 1.000 158.56931 132 ARG F O 1
ATOM 9742 N N . ALA F 1 136 ? 13.90729 -27.61091 162.04346 1.000 170.86182 133 ALA F N 1
ATOM 9743 C CA . ALA F 1 136 ? 14.48440 -28.87430 162.48724 1.000 170.27064 133 ALA F CA 1
ATOM 9744 C C . ALA F 1 136 ? 15.81681 -29.19485 161.82555 1.000 173.34132 133 ALA F C 1
ATOM 9745 O O . ALA F 1 136 ? 16.67874 -29.81515 162.45872 1.000 184.03043 133 ALA F O 1
ATOM 9747 N N . VAL F 1 137 ? 16.00410 -28.79296 160.57662 1.000 161.29487 134 VAL F N 1
ATOM 9748 C CA . VAL F 1 137 ? 17.24780 -29.00040 159.84233 1.000 166.61792 134 VAL F CA 1
ATOM 9749 C C . VAL F 1 137 ? 17.91012 -27.64026 159.64319 1.000 167.92914 134 VAL F C 1
ATOM 9750 O O . VAL F 1 137 ? 17.29642 -26.73722 159.05819 1.000 169.55160 134 VAL F O 1
ATOM 9754 N N . PRO F 1 138 ? 19.13745 -27.44173 160.11615 1.000 161.36245 135 PRO F N 1
ATOM 9755 C CA . PRO F 1 138 ? 19.78885 -26.13770 159.95498 1.000 173.80327 135 PRO F CA 1
ATOM 9756 C C . PRO F 1 138 ? 20.13749 -25.85810 158.50048 1.000 176.31729 135 PRO F C 1
ATOM 9757 O O . PRO F 1 138 ? 20.32168 -26.76520 157.68617 1.000 175.50896 135 PRO F O 1
ATOM 9761 N N . THR F 1 139 ? 20.23042 -24.56312 158.18505 1.000 201.85720 136 THR F N 1
ATOM 9762 C CA . THR F 1 139 ? 20.45837 -24.14804 156.80438 1.000 202.49140 136 THR F CA 1
ATOM 9763 C C . THR F 1 139 ? 21.84823 -24.54903 156.32167 1.000 195.05358 136 THR F C 1
ATOM 9764 O O . THR F 1 139 ? 22.00423 -25.03432 155.19374 1.000 200.47929 136 THR F O 1
ATOM 9768 N N . ASP F 1 140 ? 22.86885 -24.36515 157.16186 1.000 194.71744 137 ASP F N 1
ATOM 9769 C CA . ASP F 1 140 ? 24.23021 -24.67679 156.73929 1.000 196.90687 137 ASP F CA 1
ATOM 9770 C C . ASP F 1 140 ? 24.43362 -26.17323 156.52993 1.000 208.96738 137 ASP F C 1
ATOM 9771 O O . ASP F 1 140 ? 25.24249 -26.57089 155.68314 1.000 223.55312 137 ASP F O 1
ATOM 9776 N N . GLU F 1 141 ? 23.71563 -27.01509 157.27997 1.000 210.00357 138 GLU F N 1
ATOM 9777 C CA . GLU F 1 141 ? 23.82808 -28.45864 157.08079 1.000 206.27712 138 GLU F CA 1
ATOM 9778 C C . GLU F 1 141 ? 23.28991 -28.87043 155.71632 1.000 202.88026 138 GLU F C 1
ATOM 9779 O O . GLU F 1 141 ? 23.92270 -29.65976 155.00517 1.000 205.18469 138 GLU F O 1
ATOM 9785 N N . ALA F 1 142 ? 22.12568 -28.34277 155.33212 1.000 205.95055 139 ALA F N 1
ATOM 9786 C CA . ALA F 1 142 ? 21.58485 -28.63506 154.01008 1.000 205.69121 139 ALA F CA 1
ATOM 9787 C C . ALA F 1 142 ? 22.45460 -28.03605 152.91266 1.000 207.04967 139 ALA F C 1
ATOM 9788 O O . ALA F 1 142 ? 22.59983 -28.63053 151.83820 1.000 205.59719 139 ALA F O 1
ATOM 9790 N N . ARG F 1 143 ? 23.04149 -26.86080 153.16239 1.000 202.79721 140 ARG F N 1
ATOM 9791 C CA . ARG F 1 143 ? 23.93022 -26.25749 152.17294 1.000 183.49890 140 ARG F CA 1
ATOM 9792 C C . ARG F 1 143 ? 25.16336 -27.12279 151.94350 1.000 178.73738 140 ARG F C 1
ATOM 9793 O O . ARG F 1 143 ? 25.57559 -27.34139 150.79675 1.000 181.94101 140 ARG F O 1
ATOM 9801 N N . ALA F 1 144 ? 25.76096 -27.63218 153.02409 1.000 174.42352 141 ALA F N 1
ATOM 9802 C CA . ALA F 1 144 ? 26.89103 -28.54320 152.88164 1.000 170.11661 141 ALA F CA 1
ATOM 9803 C C . ALA F 1 144 ? 26.47443 -29.85573 152.23099 1.000 177.62460 141 ALA F C 1
ATOM 9804 O O . ALA F 1 144 ? 27.26279 -30.45576 151.48913 1.000 193.03114 141 ALA F O 1
ATOM 9806 N N . PHE F 1 145 ? 25.24716 -30.31433 152.48964 1.000 176.39604 142 PHE F N 1
ATOM 9807 C CA . PHE F 1 145 ? 24.76624 -31.53282 151.84610 1.000 184.63566 142 PHE F CA 1
ATOM 9808 C C . PHE F 1 145 ? 24.64311 -31.34548 150.33893 1.000 181.93586 142 PHE F C 1
ATOM 9809 O O . PHE F 1 145 ? 25.06482 -32.20806 149.56001 1.000 189.39724 142 PHE F O 1
ATOM 9817 N N . ALA F 1 146 ? 24.05832 -30.22501 149.90759 1.000 173.77786 143 ALA F N 1
ATOM 9818 C CA . ALA F 1 146 ? 23.95834 -29.95467 148.47753 1.000 177.20896 143 ALA F CA 1
ATOM 9819 C C . ALA F 1 146 ? 25.32659 -29.70284 147.85997 1.000 169.68719 143 ALA F C 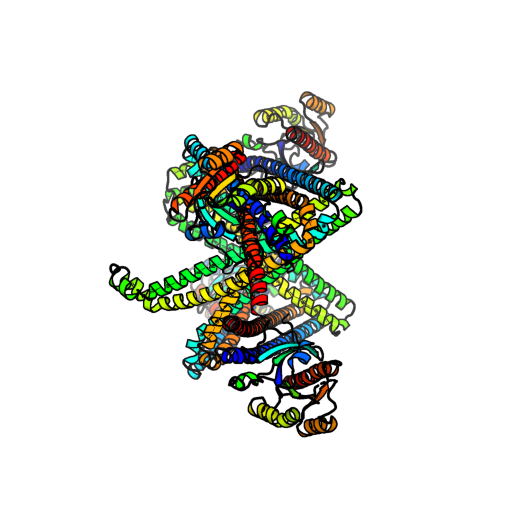1
ATOM 9820 O O . ALA F 1 146 ? 25.52970 -29.97838 146.67194 1.000 166.18702 143 ALA F O 1
ATOM 9822 N N . GLU F 1 147 ? 26.27307 -29.18370 148.64467 1.000 167.93753 144 GLU F N 1
ATOM 9823 C CA . GLU F 1 147 ? 27.62566 -28.99278 148.13411 1.000 161.84533 144 GLU F CA 1
ATOM 9824 C C . GLU F 1 147 ? 28.32134 -30.32860 147.89859 1.000 163.63835 144 GLU F C 1
ATOM 9825 O O . GLU F 1 147 ? 28.98601 -30.51516 146.87262 1.000 180.83762 144 GLU F O 1
ATOM 9831 N N . LYS F 1 148 ? 28.17560 -31.27349 148.83158 1.000 151.26191 145 LYS F N 1
ATOM 9832 C CA . LYS F 1 148 ? 28.82538 -32.57226 148.69027 1.000 152.72641 145 LYS F CA 1
ATOM 9833 C C . LYS F 1 148 ? 28.14638 -33.47218 147.66472 1.000 171.55989 145 LYS F C 1
ATOM 9834 O O . LYS F 1 148 ? 28.77303 -34.42672 147.19211 1.000 172.32979 145 LYS F O 1
ATOM 9840 N N . ASN F 1 149 ? 26.89130 -33.19666 147.31059 1.000 161.31423 146 ASN F N 1
ATOM 9841 C CA . ASN F 1 149 ? 26.15769 -33.99397 146.33565 1.000 161.86993 146 ASN F CA 1
ATOM 9842 C C . ASN F 1 149 ? 26.09655 -33.33723 144.96296 1.000 158.24904 146 ASN F C 1
ATOM 9843 O O . ASN F 1 149 ? 25.38984 -33.83624 144.08136 1.000 150.57347 146 ASN F O 1
ATOM 9848 N N . GLY F 1 150 ? 26.81433 -32.23402 144.76318 1.000 173.71790 147 GLY F N 1
ATOM 9849 C CA . GLY F 1 150 ? 26.83980 -31.56346 143.47790 1.000 178.15816 147 GLY F CA 1
ATOM 9850 C C . GLY F 1 150 ? 25.48691 -31.03981 143.04406 1.000 165.63968 147 GLY F C 1
ATOM 9851 O O . GLY F 1 150 ? 25.07722 -31.23526 141.89558 1.000 167.56984 147 GLY F O 1
ATOM 9852 N N . LEU F 1 151 ? 24.78267 -30.37394 143.95729 1.000 157.99295 148 LEU F N 1
ATOM 9853 C CA . LEU F 1 151 ? 23.45939 -29.83285 143.68922 1.000 154.53348 148 LEU F CA 1
ATOM 9854 C C . LEU F 1 151 ? 23.39711 -28.37738 144.13035 1.000 152.41824 148 LEU F C 1
ATOM 9855 O O . LEU F 1 151 ? 24.05835 -27.97501 145.09160 1.000 148.70012 148 LEU F O 1
ATOM 9860 N N . SER F 1 152 ? 22.59411 -27.58973 143.41751 1.000 153.83859 149 SER F N 1
ATOM 9861 C CA . SER F 1 152 ? 22.32360 -26.22537 143.84067 1.000 159.01992 149 SER F CA 1
ATOM 9862 C C . SER F 1 152 ? 21.41443 -26.23709 145.06764 1.000 168.82087 149 SER F C 1
ATOM 9863 O O . SER F 1 152 ? 20.80397 -27.25316 145.41119 1.000 171.34444 149 SER F O 1
ATOM 9866 N N . PHE F 1 153 ? 21.32168 -25.08860 145.73560 1.000 186.73700 150 PHE F N 1
ATOM 9867 C CA . PHE F 1 153 ? 20.56845 -25.02080 146.97991 1.000 193.30247 150 PHE F CA 1
ATOM 9868 C C . PHE F 1 153 ? 20.02647 -23.61980 147.21678 1.000 190.03411 150 PHE F C 1
ATOM 9869 O O . PHE F 1 153 ? 20.72532 -22.62816 146.99367 1.000 194.96743 150 PHE F O 1
ATOM 9877 N N . ILE F 1 154 ? 18.78030 -23.55360 147.68623 1.000 183.36288 151 ILE F N 1
ATOM 9878 C CA . ILE F 1 154 ? 18.20622 -22.31563 148.19700 1.000 178.53940 151 ILE F CA 1
ATOM 9879 C C . ILE F 1 154 ? 17.09962 -22.69166 149.17075 1.000 167.39399 151 ILE F C 1
ATOM 9880 O O . ILE F 1 154 ? 16.43098 -23.71530 149.00698 1.000 148.20758 151 ILE F O 1
ATOM 9885 N N . GLU F 1 155 ? 16.92338 -21.87023 150.20242 1.000 165.47876 152 GLU F N 1
ATOM 9886 C CA . GLU F 1 155 ? 15.91656 -22.09434 151.23145 1.000 145.84955 152 GLU F CA 1
ATOM 9887 C C . GLU F 1 155 ? 14.85594 -21.00683 151.11419 1.000 134.14413 152 GLU F C 1
ATOM 9888 O O . GLU F 1 155 ? 15.17967 -19.81582 151.15496 1.000 135.44646 152 GLU F O 1
ATOM 9894 N N . THR F 1 156 ? 13.59436 -21.41116 150.97350 1.000 130.17203 153 THR F N 1
ATOM 9895 C CA . THR F 1 156 ? 12.50485 -20.47274 150.74136 1.000 141.87250 153 THR F CA 1
ATOM 9896 C C . THR F 1 156 ? 11.45423 -20.56894 151.84055 1.000 142.78417 153 THR F C 1
ATOM 9897 O O . THR F 1 156 ? 11.32676 -21.58469 152.52820 1.000 140.85784 153 THR F O 1
ATOM 9901 N N . SER F 1 157 ? 10.70258 -19.48378 151.99528 1.000 145.27635 154 SER F N 1
ATOM 9902 C CA . SER F 1 157 ? 9.56789 -19.44345 152.90081 1.000 140.84712 154 SER F CA 1
ATOM 9903 C C . SER F 1 157 ? 8.29376 -19.22767 152.10518 1.000 153.87533 154 SER F C 1
ATOM 9904 O O . SER F 1 157 ? 8.20849 -19.63322 150.94582 1.000 160.59733 154 SER F O 1
ATOM 9907 N N . ALA F 1 158 ? 7.30161 -18.58603 152.70932 1.000 161.51799 155 ALA F N 1
ATOM 9908 C CA . ALA F 1 158 ? 6.09745 -18.22948 151.97996 1.000 151.16754 155 ALA F CA 1
ATOM 9909 C C . ALA F 1 158 ? 5.95997 -16.72352 151.77964 1.000 161.90856 155 ALA F C 1
ATOM 9910 O O . ALA F 1 158 ? 4.92293 -16.26627 151.28513 1.000 161.45794 155 ALA F O 1
ATOM 9912 N N . LEU F 1 159 ? 6.98691 -15.94191 152.12230 1.000 174.77255 156 LEU F N 1
ATOM 9913 C CA . LEU F 1 159 ? 6.92835 -14.48396 152.04836 1.000 188.84389 156 LEU F CA 1
ATOM 9914 C C . LEU F 1 159 ? 7.74129 -13.88247 150.90947 1.000 199.29351 156 LEU F C 1
ATOM 9915 O O . LEU F 1 159 ? 7.32592 -12.87088 150.33745 1.000 198.89568 156 LEU F O 1
ATOM 9920 N N . ASP F 1 160 ? 8.88347 -14.47249 150.56779 1.000 214.61611 157 ASP F N 1
ATOM 9921 C CA . ASP F 1 160 ? 9.78036 -13.92763 149.55053 1.000 213.70921 157 ASP F CA 1
ATOM 9922 C C . ASP F 1 160 ? 9.60175 -14.73800 148.27013 1.000 209.48362 157 ASP F C 1
ATOM 9923 O O . ASP F 1 160 ? 10.30461 -15.71965 148.02620 1.000 214.29185 157 ASP F O 1
ATOM 9928 N N . SER F 1 161 ? 8.64505 -14.31139 147.44182 1.000 194.99163 158 SER F N 1
ATOM 9929 C CA . SER F 1 161 ? 8.39608 -14.98265 146.17226 1.000 177.36926 158 SER F CA 1
ATOM 9930 C C . SER F 1 161 ? 9.47246 -14.68112 145.13740 1.000 166.73967 158 SER F C 1
ATOM 9931 O O . SER F 1 161 ? 9.60734 -15.43219 144.16554 1.000 162.59908 158 SER F O 1
ATOM 9934 N N . THR F 1 162 ? 10.24000 -13.60473 145.32244 1.000 160.35825 159 THR F N 1
ATOM 9935 C CA . THR F 1 162 ? 11.29787 -13.27940 144.37037 1.000 164.05580 159 THR F CA 1
ATOM 9936 C C . THR F 1 162 ? 12.45801 -14.26301 144.47441 1.000 165.10799 159 THR F C 1
ATOM 9937 O O . THR F 1 162 ? 13.05221 -14.64517 143.45594 1.000 162.59680 159 THR F O 1
ATOM 9941 N N . ASN F 1 163 ? 12.78697 -14.69142 145.69742 1.000 169.42947 160 ASN F N 1
ATOM 9942 C CA . ASN F 1 163 ? 13.89010 -15.62413 145.90065 1.000 173.58306 160 ASN F CA 1
ATOM 9943 C C . ASN F 1 163 ? 13.65050 -16.96303 145.21951 1.000 165.09638 160 ASN F C 1
ATOM 9944 O O . ASN F 1 163 ? 14.60083 -17.73228 145.03985 1.000 169.47601 160 ASN F O 1
ATOM 9949 N N . VAL F 1 164 ? 12.41024 -17.26021 144.84116 1.000 157.03472 161 VAL F N 1
ATOM 9950 C CA . VAL F 1 164 ? 12.11638 -18.47078 144.07922 1.000 144.09233 161 VAL F CA 1
ATOM 9951 C C . VAL F 1 164 ? 12.31111 -18.24277 142.58522 1.000 142.17112 161 VAL F C 1
ATOM 9952 O O . VAL F 1 164 ? 12.87426 -19.09284 141.88829 1.000 121.12003 161 VAL F O 1
ATOM 9956 N N . GLU F 1 165 ? 11.84208 -17.09920 142.07598 1.000 155.10946 162 GLU F N 1
ATOM 9957 C CA . GLU F 1 165 ? 12.01320 -16.79628 140.65925 1.000 147.62474 162 GLU F CA 1
ATOM 9958 C C . GLU F 1 165 ? 13.48582 -16.67188 140.29998 1.000 131.42112 162 GLU F C 1
ATOM 9959 O O . GLU F 1 165 ? 13.90382 -17.09337 139.21556 1.000 125.35241 162 GLU F O 1
ATOM 9965 N N . ALA F 1 166 ? 14.28782 -16.09210 141.19737 1.000 128.12259 163 ALA F N 1
ATOM 9966 C CA . ALA F 1 166 ? 15.72433 -16.00848 140.95223 1.000 132.86364 163 ALA F CA 1
ATOM 9967 C C . ALA F 1 166 ? 16.33926 -17.39326 140.78745 1.000 141.80288 163 ALA F C 1
ATOM 9968 O O . ALA F 1 166 ? 17.14333 -17.62012 139.87465 1.000 153.72606 163 ALA F O 1
ATOM 9970 N N . ALA F 1 167 ? 15.96146 -18.33761 141.65262 1.000 138.60516 164 ALA F N 1
ATOM 9971 C CA . ALA F 1 167 ? 16.51442 -19.68487 141.56200 1.000 134.29607 164 ALA F CA 1
ATOM 9972 C C . ALA F 1 167 ? 16.03553 -20.39736 140.30304 1.000 135.17370 164 ALA F C 1
ATOM 9973 O O . ALA F 1 167 ? 16.81301 -21.10622 139.65041 1.000 126.21061 164 ALA F O 1
ATOM 9975 N N . PHE F 1 168 ? 14.76154 -20.21767 139.94229 1.000 137.39644 165 PHE F N 1
ATOM 9976 C CA . PHE F 1 168 ? 14.22718 -20.89375 138.76334 1.000 126.85648 165 PHE F CA 1
ATOM 9977 C C . PHE F 1 168 ? 14.87219 -20.36632 137.48667 1.000 123.57663 165 PHE F C 1
ATOM 9978 O O . PHE F 1 168 ? 15.32792 -21.14388 136.63752 1.000 127.73912 165 PHE F O 1
ATOM 9986 N N . GLN F 1 169 ? 14.91338 -19.04255 137.32968 1.000 125.43722 166 GLN F N 1
ATOM 9987 C CA . GLN F 1 169 ? 15.62310 -18.46267 136.19640 1.000 131.30174 166 GLN F CA 1
ATOM 9988 C C . GLN F 1 169 ? 17.08755 -18.88835 136.18707 1.000 138.57034 166 GLN F C 1
ATOM 9989 O O . GLN F 1 169 ? 17.66021 -19.11553 135.11358 1.000 143.96102 166 GLN F O 1
ATOM 9995 N N . THR F 1 170 ? 17.69874 -19.03095 137.36861 1.000 145.40844 167 THR F N 1
ATOM 9996 C CA . THR F 1 170 ? 19.08948 -19.47432 137.43890 1.000 146.22643 167 THR F CA 1
ATOM 9997 C C . THR F 1 170 ? 19.25263 -20.87798 136.86247 1.000 134.24009 167 THR F C 1
ATOM 9998 O O . THR F 1 170 ? 20.08217 -21.10175 135.97141 1.000 128.68850 167 THR F O 1
ATOM 10002 N N . ILE F 1 171 ? 18.46396 -21.83964 137.35366 1.000 127.24163 168 ILE F N 1
ATOM 10003 C CA . ILE F 1 171 ? 18.62634 -23.21386 136.88342 1.000 133.57350 168 ILE F CA 1
ATOM 10004 C C . ILE F 1 171 ? 18.26350 -23.32803 135.40501 1.000 135.00155 168 ILE F C 1
ATOM 10005 O O . ILE F 1 171 ? 18.88983 -24.09845 134.66396 1.000 139.30780 168 ILE F O 1
ATOM 10010 N N . LEU F 1 172 ? 17.27975 -22.55235 134.93914 1.000 128.15638 169 LEU F N 1
ATOM 10011 C CA . LEU F 1 172 ? 16.95241 -22.56389 133.51489 1.000 123.06114 169 LEU F CA 1
ATOM 10012 C C . LEU F 1 172 ? 18.12360 -22.06438 132.67816 1.000 126.28602 169 LEU F C 1
ATOM 10013 O O . LEU F 1 172 ? 18.50559 -22.69254 131.68032 1.000 115.08505 169 LEU F O 1
ATOM 10018 N N . THR F 1 173 ? 18.70346 -20.92563 133.07007 1.000 132.94206 170 THR F N 1
ATOM 10019 C CA . THR F 1 173 ? 19.87210 -20.41075 132.36398 1.000 126.63388 170 THR F CA 1
ATOM 10020 C C . THR F 1 173 ? 21.00249 -21.43139 132.35501 1.000 127.90118 170 THR F C 1
ATOM 10021 O O . THR F 1 173 ? 21.66818 -21.61870 131.33159 1.000 138.75299 170 THR F O 1
ATOM 10025 N N . GLU F 1 174 ? 21.22451 -22.11478 133.48054 1.000 135.48597 171 GLU F N 1
ATOM 10026 C CA . GLU F 1 174 ? 22.27738 -23.12496 133.52496 1.000 145.19042 171 GLU F CA 1
ATOM 10027 C C . GLU F 1 174 ? 21.98990 -24.26995 132.55972 1.000 146.95184 171 GLU F C 1
ATOM 10028 O O . GLU F 1 174 ? 22.90257 -24.76945 131.88915 1.000 163.41316 171 GLU F O 1
ATOM 10034 N N . ILE F 1 175 ? 20.72743 -24.69573 132.46799 1.000 137.53321 172 ILE F N 1
ATOM 10035 C CA . ILE F 1 175 ? 20.38003 -25.78114 131.55268 1.000 133.48346 172 ILE F CA 1
ATOM 10036 C C . ILE F 1 175 ? 20.63515 -25.36035 130.11024 1.000 143.94690 172 ILE F C 1
ATOM 10037 O O . ILE F 1 175 ? 21.24278 -26.10119 129.32407 1.000 149.88110 172 ILE F O 1
ATOM 10042 N N . TYR F 1 176 ? 20.18380 -24.15700 129.74225 1.000 142.91936 173 TYR F N 1
ATOM 10043 C CA . TYR F 1 176 ? 20.40396 -23.68661 128.37745 1.000 139.87454 173 TYR F CA 1
ATOM 10044 C C . TYR F 1 176 ? 21.88905 -23.53029 128.07609 1.000 141.05122 173 TYR F C 1
ATOM 10045 O O . TYR F 1 176 ? 22.33354 -23.79475 126.95310 1.000 145.89042 173 TYR F O 1
ATOM 10054 N N . ARG F 1 177 ? 22.67120 -23.08954 129.06215 1.000 140.07403 174 ARG F N 1
ATOM 10055 C CA . ARG F 1 177 ? 24.10558 -22.93671 128.84762 1.000 146.35940 174 ARG F CA 1
ATOM 10056 C C . ARG F 1 177 ? 24.78166 -24.28580 128.64827 1.000 149.51651 174 ARG F C 1
ATOM 10057 O O . ARG F 1 177 ? 25.63746 -24.42899 127.76839 1.000 157.89611 174 ARG F O 1
ATOM 10065 N N . ILE F 1 178 ? 24.40839 -25.29043 129.44585 1.000 149.81674 175 ILE F N 1
ATOM 10066 C CA . ILE F 1 178 ? 25.08433 -26.58147 129.34941 1.000 154.73882 175 ILE F CA 1
ATOM 10067 C C . ILE F 1 178 ? 24.68847 -27.30199 128.06357 1.000 153.96698 175 ILE F C 1
ATOM 10068 O O . ILE F 1 178 ? 25.52100 -27.96343 127.42765 1.000 152.46591 175 ILE F O 1
ATOM 10073 N N . VAL F 1 179 ? 23.43161 -27.16220 127.63445 1.000 153.08712 176 VAL F N 1
ATOM 10074 C CA . VAL F 1 179 ? 23.03905 -27.85091 126.40882 1.000 152.10493 176 VAL F CA 1
ATOM 10075 C C . VAL F 1 179 ? 23.51787 -27.09198 125.17074 1.000 160.44168 176 VAL F C 1
ATOM 10076 O O . VAL F 1 179 ? 23.86962 -27.71257 124.15994 1.000 166.10447 176 VAL F O 1
ATOM 10080 N N . SER F 1 180 ? 23.56645 -25.75731 125.22551 1.000 156.83494 177 SER F N 1
ATOM 10081 C CA . SER F 1 180 ? 24.02099 -24.98571 124.07140 1.000 149.94027 177 SER F CA 1
ATOM 10082 C C . SER F 1 180 ? 25.53002 -25.10078 123.89731 1.000 153.44385 177 SER F C 1
ATOM 10083 O O . SER F 1 180 ? 26.02466 -25.32097 122.78468 1.000 155.34343 177 SER F O 1
ATOM 10086 N N . GLN F 1 181 ? 26.27986 -24.95335 124.99114 1.000 154.29024 178 GLN F N 1
ATOM 10087 C CA . GLN F 1 181 ? 27.72430 -25.13704 124.92219 1.000 163.21161 178 GLN F CA 1
ATOM 10088 C C . GLN F 1 181 ? 28.09487 -26.58963 124.64925 1.000 180.34051 178 GLN F C 1
ATOM 10089 O O . GLN F 1 181 ? 29.14464 -26.85463 124.05121 1.000 182.05195 178 GLN F O 1
ATOM 10095 N N . LYS F 1 182 ? 27.25710 -27.54176 125.07605 1.000 203.21525 179 LYS F N 1
ATOM 10096 C CA . LYS F 1 182 ? 27.53703 -28.94294 124.77299 1.000 204.23252 179 LYS F CA 1
ATOM 10097 C C . LYS F 1 182 ? 27.25957 -29.25802 123.30657 1.000 189.79210 179 LYS F C 1
ATOM 10098 O O . LYS F 1 182 ? 27.96570 -30.07051 122.69674 1.000 196.91603 179 LYS F O 1
ATOM 10104 N N . GLN F 1 183 ? 26.24066 -28.62337 122.71997 1.000 174.44598 180 GLN F N 1
ATOM 10105 C CA . GLN F 1 183 ? 25.92245 -28.86837 121.31833 1.000 181.43966 180 GLN F CA 1
ATOM 10106 C C . GLN F 1 183 ? 26.82492 -28.09524 120.36387 1.000 201.16020 180 GLN F C 1
ATOM 10107 O O . GLN F 1 183 ? 27.00048 -28.52536 119.21850 1.000 212.31382 180 GLN F O 1
ATOM 10113 N N . MET F 1 184 ? 27.40329 -26.97527 120.80219 1.000 207.39666 181 MET F N 1
ATOM 10114 C CA . MET F 1 184 ? 28.29647 -26.19695 119.95061 1.000 195.11971 181 MET F CA 1
ATOM 10115 C C . MET F 1 184 ? 29.71918 -26.74062 119.91645 1.000 183.86200 181 MET F C 1
ATOM 10116 O O . MET F 1 184 ? 30.58040 -26.12789 119.27578 1.000 175.13165 181 MET F O 1
ATOM 10121 N N . SER F 1 185 ? 29.98497 -27.86286 120.57835 1.000 183.10285 182 SER F N 1
ATOM 10122 C CA . SER F 1 185 ? 31.31957 -28.44991 120.60064 1.000 171.79064 182 SER F CA 1
ATOM 10123 C C . SER F 1 185 ? 31.25648 -29.92470 120.98768 1.000 156.01055 182 SER F C 1
ATOM 10124 O O . SER F 1 185 ? 31.62367 -30.79921 120.20317 1.000 152.16280 182 SER F O 1
ATOM 10127 N N . ASP G 1 9 ? 18.17483 -34.49737 65.20388 1.000 129.27927 6 ASP G N 1
ATOM 10128 C CA . ASP G 1 9 ? 17.43582 -33.95056 66.33719 1.000 144.62812 6 ASP G CA 1
ATOM 10129 C C . ASP G 1 9 ? 18.30005 -33.92154 67.59006 1.000 138.04878 6 ASP G C 1
ATOM 10130 O O . ASP G 1 9 ? 18.85894 -32.88647 67.95496 1.000 125.32272 6 ASP G O 1
ATOM 10135 N N . GLU G 1 10 ? 18.40063 -35.07410 68.24242 1.000 142.57540 7 GLU G N 1
ATOM 10136 C CA . GLU G 1 10 ? 19.16246 -35.23211 69.46922 1.000 131.11979 7 GLU G CA 1
ATOM 10137 C C . GLU G 1 10 ? 20.42069 -36.05001 69.20091 1.000 109.15262 7 GLU G C 1
ATOM 10138 O O . GLU G 1 10 ? 20.45262 -36.90043 68.30620 1.000 90.61103 7 GLU G O 1
ATOM 10144 N N . TYR G 1 11 ? 21.45982 -35.77910 69.98693 1.000 112.29074 8 TYR G N 1
ATOM 10145 C CA . TYR G 1 11 ? 22.76126 -36.40997 69.80767 1.000 85.40694 8 TYR G CA 1
ATOM 10146 C C . TYR G 1 11 ? 23.57240 -36.21099 71.08180 1.000 105.80651 8 TYR G C 1
ATOM 10147 O O . TYR G 1 11 ? 23.19891 -35.43553 71.96567 1.000 125.94277 8 TYR G O 1
ATOM 10156 N N . ASP G 1 12 ? 24.69630 -36.92172 71.16427 1.000 88.63515 9 ASP G N 1
ATOM 10157 C CA . ASP G 1 12 ? 25.54034 -36.90646 72.35488 1.000 104.88037 9 ASP G CA 1
ATOM 10158 C C . ASP G 1 12 ? 26.73377 -35.97199 72.22953 1.000 110.04711 9 ASP G C 1
ATOM 10159 O O . ASP G 1 12 ? 27.07714 -35.28878 73.19595 1.000 124.07488 9 ASP G O 1
ATOM 10164 N N . TYR G 1 13 ? 27.38750 -35.92760 71.07093 1.000 121.02776 10 TYR G N 1
ATOM 10165 C CA . TYR G 1 13 ? 28.49998 -35.01009 70.86500 1.000 115.24008 10 TYR G CA 1
ATOM 10166 C C . TYR G 1 13 ? 28.35900 -34.33964 69.50563 1.000 122.03056 10 TYR G C 1
ATOM 10167 O O . TYR G 1 13 ? 27.72327 -34.86905 68.59198 1.000 159.50594 10 TYR G O 1
ATOM 10176 N N . LEU G 1 14 ? 28.95706 -33.15454 69.38628 1.000 94.32126 11 LEU G N 1
ATOM 10177 C CA . LEU G 1 14 ? 28.92609 -32.36898 68.15628 1.000 83.77493 11 LEU G CA 1
ATOM 10178 C C . LEU G 1 14 ? 30.35620 -32.01607 67.77428 1.000 85.78369 11 LEU G C 1
ATOM 10179 O O . LEU G 1 14 ? 31.03241 -31.28572 68.50507 1.000 87.67722 11 LEU G O 1
ATOM 10184 N N . PHE G 1 15 ? 30.81342 -32.52641 66.63345 1.000 86.62598 12 PHE G N 1
ATOM 10185 C CA . PHE G 1 15 ? 32.19250 -32.36414 66.19475 1.000 103.42543 12 PHE G CA 1
ATOM 10186 C C . PHE G 1 15 ? 32.23622 -31.57620 64.89385 1.000 115.61935 12 PHE G C 1
ATOM 10187 O O . PHE G 1 15 ? 31.48169 -31.86616 63.95913 1.000 111.62928 12 PHE G O 1
ATOM 10195 N N . LYS G 1 16 ? 33.13204 -30.59267 64.83391 1.000 110.01539 13 LYS G N 1
ATOM 10196 C CA . LYS G 1 16 ? 33.29145 -29.73726 63.66554 1.000 89.50750 13 LYS G CA 1
ATOM 10197 C C . LYS G 1 16 ? 34.42368 -30.27481 62.79797 1.000 122.94726 13 LYS G C 1
ATOM 10198 O O . LYS G 1 16 ? 35.55384 -30.44345 63.27402 1.000 122.23976 13 LYS G O 1
ATOM 10204 N N . VAL G 1 17 ? 34.12012 -30.53720 61.52757 1.000 107.69219 14 VAL G N 1
ATOM 10205 C CA . VAL G 1 17 ? 35.09644 -31.03991 60.56801 1.000 108.62642 14 VAL G CA 1
ATOM 10206 C C . VAL G 1 17 ? 35.07483 -30.13972 59.34245 1.000 109.89664 14 VAL G C 1
ATOM 10207 O O . VAL G 1 17 ? 34.00045 -29.80238 58.83422 1.000 112.36753 14 VAL G O 1
ATOM 10211 N N . VAL G 1 18 ? 36.25451 -29.75973 58.86438 1.000 110.16462 15 VAL G N 1
ATOM 10212 C CA . VAL G 1 18 ? 36.37884 -28.89471 57.69952 1.000 114.42076 15 VAL G CA 1
ATOM 10213 C C . VAL G 1 18 ? 36.85452 -29.71985 56.51196 1.000 135.47052 15 VAL G C 1
ATOM 10214 O O . VAL G 1 18 ? 37.57972 -30.71054 56.66247 1.000 151.34354 15 VAL G O 1
ATOM 10218 N N . LEU G 1 19 ? 36.43441 -29.30355 55.31968 1.000 133.90615 16 LEU G N 1
ATOM 10219 C CA . LEU G 1 19 ? 36.84274 -29.92640 54.06602 1.000 132.61003 16 LEU G CA 1
ATOM 10220 C C . LEU G 1 19 ? 37.72752 -28.95399 53.29934 1.000 143.33439 16 LEU G C 1
ATOM 10221 O O . LEU G 1 19 ? 37.26899 -27.88145 52.89113 1.000 153.51112 16 LEU G O 1
ATOM 10226 N N . ILE G 1 20 ? 38.98821 -29.33265 53.09813 1.000 144.91033 17 ILE G N 1
ATOM 10227 C CA . ILE G 1 20 ? 39.96734 -28.48446 52.43765 1.000 157.93542 17 ILE G CA 1
ATOM 10228 C C . ILE G 1 20 ? 40.58058 -29.24840 51.26938 1.000 181.30686 17 ILE G C 1
ATOM 10229 O O . ILE G 1 20 ? 40.36219 -30.44811 51.09132 1.000 176.30034 17 ILE G O 1
ATOM 10234 N N . GLY G 1 21 ? 41.36256 -28.52820 50.47554 1.000 203.52971 18 GLY G N 1
ATOM 10235 C CA . GLY G 1 21 ? 41.96044 -29.05683 49.26662 1.000 203.02504 18 GLY G CA 1
ATOM 10236 C C . GLY G 1 21 ? 41.67185 -28.17011 48.07183 1.000 193.26192 18 GLY G C 1
ATOM 10237 O O . GLY G 1 21 ? 40.88461 -27.22789 48.12916 1.000 196.55613 18 GLY G O 1
ATOM 10238 N N . ASP G 1 22 ? 42.34308 -28.49580 46.97196 1.000 241.80834 19 ASP G N 1
ATOM 10239 C CA . ASP G 1 22 ? 42.14484 -27.74312 45.74320 1.000 231.82270 19 ASP G CA 1
ATOM 10240 C C . ASP G 1 22 ? 40.75415 -28.00386 45.17536 1.000 212.87949 19 ASP G C 1
ATOM 10241 O O . ASP G 1 22 ? 40.19683 -29.09613 45.30875 1.000 200.45490 19 ASP G O 1
ATOM 10246 N N . SER G 1 23 ? 40.19017 -26.97743 44.54479 1.000 214.98908 20 SER G N 1
ATOM 10247 C CA . SER G 1 23 ? 38.85728 -27.08814 43.97590 1.000 215.98619 20 SER G CA 1
ATOM 10248 C C . SER G 1 23 ? 38.86314 -28.02314 42.76973 1.000 225.30098 20 SER G C 1
ATOM 10249 O O . SER G 1 23 ? 39.89295 -28.25624 42.13082 1.000 231.68168 20 SER G O 1
ATOM 10252 N N . GLY G 1 24 ? 37.68604 -28.56364 42.46292 1.000 228.46182 21 GLY G N 1
ATOM 10253 C CA . GLY G 1 24 ? 37.52740 -29.45708 41.33649 1.000 225.19560 21 GLY G CA 1
ATOM 10254 C C . GLY G 1 24 ? 37.92457 -30.89451 41.58720 1.000 215.87735 21 GLY G C 1
ATOM 10255 O O . GLY G 1 24 ? 37.87000 -31.70470 40.65345 1.000 213.78503 21 GLY G O 1
ATOM 10256 N N . VAL G 1 25 ? 38.31898 -31.24315 42.80979 1.000 215.38125 22 VAL G N 1
ATOM 10257 C CA . VAL G 1 25 ? 38.69587 -32.61426 43.13174 1.000 220.99497 22 VAL G CA 1
ATOM 10258 C C . VAL G 1 25 ? 37.45127 -33.39201 43.53274 1.000 209.83759 22 VAL G C 1
ATOM 10259 O O . VAL G 1 25 ? 37.54307 -34.52050 44.02963 1.000 210.45666 22 VAL G O 1
ATOM 10263 N N . GLY G 1 26 ? 36.28135 -32.79809 43.31521 1.000 197.14702 23 GLY G N 1
ATOM 10264 C CA . GLY G 1 26 ? 35.05439 -33.40031 43.79350 1.000 189.12658 23 GLY G CA 1
ATOM 10265 C C . GLY G 1 26 ? 34.94857 -33.42250 45.29924 1.000 204.50422 23 GLY G C 1
ATOM 10266 O O . GLY G 1 26 ? 34.36039 -34.35261 45.85907 1.000 212.05641 23 GLY G O 1
ATOM 10267 N N . LYS G 1 27 ? 35.52297 -32.42197 45.97368 1.000 210.79711 24 LYS G N 1
ATOM 10268 C CA . LYS G 1 27 ? 35.45454 -32.36380 47.43045 1.000 215.52348 24 LYS G CA 1
ATOM 10269 C C . LYS G 1 27 ? 34.01095 -32.30670 47.91260 1.000 234.01458 24 LYS G C 1
ATOM 10270 O O . LYS G 1 27 ? 33.66095 -32.92543 48.92426 1.000 225.41040 24 LYS G O 1
ATOM 10276 N N . SER G 1 28 ? 33.15620 -31.57405 47.19596 1.000 267.70316 25 SER G N 1
ATOM 10277 C CA . SER G 1 28 ? 31.74837 -31.47997 47.55685 1.000 257.32816 25 SER G CA 1
ATOM 10278 C C . SER G 1 28 ? 30.94038 -32.67656 47.07284 1.000 241.15056 25 SER G C 1
ATOM 10279 O O . SER G 1 28 ? 29.86861 -32.94850 47.62597 1.000 234.93688 25 SER G O 1
ATOM 10282 N N . ASN G 1 29 ? 31.43172 -33.39759 46.06442 1.000 221.18493 26 ASN G N 1
ATOM 10283 C CA . ASN G 1 29 ? 30.69483 -34.49797 45.45882 1.000 190.06504 26 ASN G CA 1
ATOM 10284 C C . ASN G 1 29 ? 30.93629 -35.84234 46.13603 1.000 180.08705 26 ASN G C 1
ATOM 10285 O O . ASN G 1 29 ? 30.20976 -36.79839 45.84399 1.000 178.86973 26 ASN G O 1
ATOM 10290 N N . LEU G 1 30 ? 31.92688 -35.94843 47.02568 1.000 186.83935 27 LEU G N 1
ATOM 10291 C CA . LEU G 1 30 ? 32.12487 -37.20118 47.74811 1.000 161.41956 27 LEU G CA 1
ATOM 10292 C C . LEU G 1 30 ? 31.17079 -37.33337 48.92889 1.000 216.25764 27 LEU G C 1
ATOM 10293 O O . LEU G 1 30 ? 30.74304 -38.44663 49.24888 1.000 228.08039 27 LEU G O 1
ATOM 10298 N N . LEU G 1 31 ? 30.82305 -36.21888 49.58048 1.000 194.37965 28 LEU G N 1
ATOM 10299 C CA . LEU G 1 31 ? 29.86548 -36.25156 50.67860 1.000 191.87621 28 LEU G CA 1
ATOM 10300 C C . LEU G 1 31 ? 28.42370 -36.28633 50.19380 1.000 199.98302 28 LEU G C 1
ATOM 10301 O O . LEU G 1 31 ? 27.53679 -36.66867 50.96265 1.000 207.90208 28 LEU G O 1
ATOM 10306 N N . SER G 1 32 ? 28.17250 -35.90578 48.93921 1.000 178.39693 29 SER G N 1
ATOM 10307 C CA . SER G 1 32 ? 26.80569 -35.83113 48.43562 1.000 180.27920 29 SER G CA 1
ATOM 10308 C C . SER G 1 32 ? 26.10272 -37.18306 48.43840 1.000 168.19892 29 SER G C 1
ATOM 10309 O O . SER G 1 32 ? 24.86865 -37.22511 48.38604 1.000 168.53331 29 SER G O 1
ATOM 10312 N N . ARG G 1 33 ? 26.85262 -38.28552 48.50494 1.000 172.61357 30 ARG G N 1
ATOM 10313 C CA . ARG G 1 33 ? 26.22754 -39.60383 48.45959 1.000 173.49914 30 ARG G CA 1
ATOM 10314 C C . ARG G 1 33 ? 25.49046 -39.92148 49.75648 1.000 167.69884 30 ARG G C 1
ATOM 10315 O O . ARG G 1 33 ? 24.43214 -40.56074 49.73111 1.000 178.87748 30 ARG G O 1
ATOM 10323 N N . PHE G 1 34 ? 26.02764 -39.48543 50.90164 1.000 148.51486 31 PHE G N 1
ATOM 10324 C CA . PHE G 1 34 ? 25.37183 -39.71049 52.18906 1.000 137.46132 31 PHE G CA 1
ATOM 10325 C C . PHE G 1 34 ? 25.73026 -38.57395 53.15144 1.000 171.40375 31 PHE G C 1
ATOM 10326 O O . PHE G 1 34 ? 26.50565 -38.72318 54.09740 1.000 133.84871 31 PHE G O 1
ATOM 10334 N N . THR G 1 35 ? 25.14324 -37.40427 52.90664 1.000 175.50242 32 THR G N 1
ATOM 10335 C CA . THR G 1 35 ? 25.22985 -36.28421 53.83571 1.000 166.92308 32 THR G CA 1
ATOM 10336 C C . THR G 1 35 ? 24.03662 -35.37534 53.59092 1.000 154.16754 32 THR G C 1
ATOM 10337 O O . THR G 1 35 ? 23.73301 -35.04662 52.44008 1.000 145.75317 32 THR G O 1
ATOM 10341 N N . ARG G 1 36 ? 23.36090 -34.98332 54.66755 1.000 152.02320 33 ARG G N 1
ATOM 10342 C CA . ARG G 1 36 ? 22.22039 -34.07729 54.57673 1.000 134.89498 33 ARG G CA 1
ATOM 10343 C C . ARG G 1 36 ? 22.73784 -32.64617 54.52221 1.000 138.89101 33 ARG G C 1
ATOM 10344 O O . ARG G 1 36 ? 23.23243 -32.11973 55.52485 1.000 128.78464 33 ARG G O 1
ATOM 10352 N N . ASN G 1 37 ? 22.64484 -32.02139 53.34995 1.000 151.09485 34 ASN G N 1
ATOM 10353 C CA . ASN G 1 37 ? 22.95925 -30.60511 53.24070 1.000 145.11542 34 ASN G CA 1
ATOM 10354 C C . ASN G 1 37 ? 21.83345 -29.78876 53.86205 1.000 133.81976 34 ASN G C 1
ATOM 10355 O O . ASN G 1 37 ? 20.65403 -30.00859 53.56823 1.000 136.42331 34 ASN G O 1
ATOM 10360 N N . GLU G 1 38 ? 22.19750 -28.84535 54.72804 1.000 130.08468 35 GLU G N 1
ATOM 10361 C CA . GLU G 1 38 ? 21.20348 -28.11197 55.49902 1.000 134.68775 35 GLU G CA 1
ATOM 10362 C C . GLU G 1 38 ? 20.63042 -26.90561 54.76242 1.000 133.64896 35 GLU G C 1
ATOM 10363 O O . GLU G 1 38 ? 19.65228 -26.32295 55.24219 1.000 131.89605 35 GLU G O 1
ATOM 10369 N N . PHE G 1 39 ? 21.19455 -26.52292 53.61794 1.000 124.35400 36 PHE G N 1
ATOM 10370 C CA . PHE G 1 39 ? 20.67203 -25.42812 52.81288 1.000 121.11611 36 PHE G CA 1
ATOM 10371 C C . PHE G 1 39 ? 20.06775 -25.96571 51.51984 1.000 134.84083 36 PHE G C 1
ATOM 10372 O O . PHE G 1 39 ? 20.46707 -27.02112 51.01890 1.000 157.86699 36 PHE G O 1
ATOM 10380 N N . ASN G 1 40 ? 19.10309 -25.22141 50.97583 1.000 125.28519 37 ASN G N 1
ATOM 10381 C CA . ASN G 1 40 ? 18.43693 -25.59801 49.73507 1.000 123.67751 37 ASN G CA 1
ATOM 10382 C C . ASN G 1 40 ? 19.14440 -25.08001 48.49350 1.000 124.16862 37 ASN G C 1
ATOM 10383 O O . ASN G 1 40 ? 18.79963 -25.50258 47.38548 1.000 149.11402 37 ASN G O 1
ATOM 10388 N N . LEU G 1 41 ? 20.10341 -24.17029 48.64540 1.000 121.85732 38 LEU G N 1
ATOM 10389 C CA . LEU G 1 41 ? 20.84133 -23.61908 47.51975 1.000 122.67665 38 LEU G CA 1
ATOM 10390 C C . LEU G 1 41 ? 22.31628 -23.53650 47.88630 1.000 120.88089 38 LEU G C 1
ATOM 10391 O O . LEU G 1 41 ? 22.70338 -23.71168 49.04409 1.000 118.80236 38 LEU G O 1
ATOM 10396 N N . GLU G 1 42 ? 23.14263 -23.26729 46.87919 1.000 128.32139 39 GLU G N 1
ATOM 10397 C CA . GLU G 1 42 ? 24.58277 -23.18077 47.08281 1.000 137.75363 39 GLU G CA 1
ATOM 10398 C C . GLU G 1 42 ? 24.91489 -22.01656 48.00573 1.000 144.93844 39 GLU G C 1
ATOM 10399 O O . GLU G 1 42 ? 24.52397 -20.87466 47.74342 1.000 190.67208 39 GLU G O 1
ATOM 10405 N N . SER G 1 43 ? 25.63615 -22.30316 49.08539 1.000 137.17374 40 SER G N 1
ATOM 10406 C CA . SER G 1 43 ? 26.15759 -21.26916 49.96584 1.000 145.28651 40 SER G CA 1
ATOM 10407 C C . SER G 1 43 ? 27.64034 -21.01135 49.73554 1.000 155.72640 40 SER G C 1
ATOM 10408 O O . SER G 1 43 ? 28.26804 -20.30118 50.52761 1.000 178.45383 40 SER G O 1
ATOM 10411 N N . LYS G 1 44 ? 28.21294 -21.57227 48.66881 1.000 140.06330 41 LYS G N 1
ATOM 10412 C CA . LYS G 1 44 ? 29.62897 -21.36704 48.39185 1.000 135.74820 41 LYS G CA 1
ATOM 10413 C C . LYS G 1 44 ? 29.86072 -20.07618 47.61573 1.000 144.64185 41 LYS G C 1
ATOM 10414 O O . LYS G 1 44 ? 30.78863 -19.32153 47.92587 1.000 154.46465 41 LYS G O 1
ATOM 10420 N N . SER G 1 45 ? 29.02829 -19.80213 46.60805 1.000 146.43783 42 SER G N 1
ATOM 10421 C CA . SER G 1 45 ? 29.14952 -18.54319 45.88004 1.000 145.34311 42 SER G CA 1
ATOM 10422 C C . SER G 1 45 ? 28.72473 -17.35902 46.73775 1.000 135.60273 42 SER G C 1
ATOM 10423 O O . SER G 1 45 ? 29.23445 -16.24712 46.55723 1.000 139.07167 42 SER G O 1
ATOM 10426 N N . THR G 1 46 ? 27.80603 -17.57809 47.67486 1.000 118.96628 43 THR G N 1
ATOM 10427 C CA . THR G 1 46 ? 27.30094 -16.50019 48.53086 1.000 145.42695 43 THR G CA 1
ATOM 10428 C C . THR G 1 46 ? 28.15301 -16.38218 49.79091 1.000 147.30715 43 THR G C 1
ATOM 10429 O O . THR G 1 46 ? 28.95944 -15.45758 49.92429 1.000 160.39648 43 THR G O 1
ATOM 10433 N N . ILE G 1 47 ? 27.98470 -17.32405 50.71744 1.000 137.34983 44 ILE G N 1
ATOM 10434 C CA . ILE G 1 47 ? 28.68432 -17.25689 51.99543 1.000 142.43780 44 ILE G CA 1
ATOM 10435 C C . ILE G 1 47 ? 30.14820 -17.64572 51.84114 1.000 141.57454 44 ILE G C 1
ATOM 10436 O O . ILE G 1 47 ? 31.03600 -17.01069 52.42127 1.000 137.95216 44 ILE G O 1
ATOM 10441 N N . GLY G 1 48 ? 30.42458 -18.69211 51.06832 1.000 143.61683 45 GLY G N 1
ATOM 10442 C CA . GLY G 1 48 ? 31.76323 -19.20643 50.89094 1.000 133.59291 45 GLY G CA 1
ATOM 10443 C C . GLY G 1 48 ? 32.00491 -20.53789 51.56070 1.000 132.07351 45 GLY G C 1
ATOM 10444 O O . GLY G 1 48 ? 32.98509 -21.21174 51.22916 1.000 147.19298 45 GLY G O 1
ATOM 10445 N N . VAL G 1 49 ? 31.14513 -20.93677 52.49059 1.000 136.39502 46 VAL G N 1
ATOM 10446 C CA . VAL G 1 49 ? 31.25770 -22.20906 53.19159 1.000 133.17110 46 VAL G CA 1
ATOM 10447 C C . VAL G 1 49 ? 29.94695 -22.95766 53.01454 1.000 127.30530 46 VAL G C 1
ATOM 10448 O O . VAL G 1 49 ? 28.87028 -22.35889 53.11249 1.000 141.33664 46 VAL G O 1
ATOM 10452 N N . GLU G 1 50 ? 30.02809 -24.26396 52.74835 1.000 118.63599 47 GLU G N 1
ATOM 10453 C CA . GLU G 1 50 ? 28.82631 -25.07694 52.54835 1.000 118.45561 47 GLU G CA 1
ATOM 10454 C C . GLU G 1 50 ? 28.68787 -26.07319 53.69907 1.000 120.79307 47 GLU G C 1
ATOM 10455 O O . GLU G 1 50 ? 29.45313 -27.03752 53.78704 1.000 136.14212 47 GLU G O 1
ATOM 10461 N N . PHE G 1 51 ? 27.69761 -25.85407 54.56490 1.000 112.83334 48 PHE G N 1
ATOM 10462 C CA . PHE G 1 51 ? 27.49814 -26.70675 55.73270 1.000 113.39472 48 PHE G CA 1
ATOM 10463 C C . PHE G 1 51 ? 26.71095 -27.96268 55.37609 1.000 140.82816 48 PHE G C 1
ATOM 10464 O O . PHE G 1 51 ? 25.78316 -27.91991 54.56259 1.000 151.59231 48 PHE G O 1
ATOM 10472 N N . ALA G 1 52 ? 27.07083 -29.08230 56.00690 1.000 132.61122 49 ALA G N 1
ATOM 10473 C CA . ALA G 1 52 ? 26.31412 -30.32215 55.81995 1.000 129.64118 49 ALA G CA 1
ATOM 10474 C C . ALA G 1 52 ? 26.59154 -31.26167 56.98341 1.000 129.90816 49 ALA G C 1
ATOM 10475 O O . ALA G 1 52 ? 27.74848 -31.60865 57.23043 1.000 130.32047 49 ALA G O 1
ATOM 10477 N N . THR G 1 53 ? 25.54031 -31.68954 57.67854 1.000 132.67384 50 THR G N 1
ATOM 10478 C CA . THR G 1 53 ? 25.67592 -32.49950 58.88197 1.000 127.93746 50 THR G CA 1
ATOM 10479 C C . THR G 1 53 ? 25.58527 -33.98775 58.56787 1.000 122.07972 50 THR G C 1
ATOM 10480 O O . THR G 1 53 ? 25.05344 -34.40045 57.53554 1.000 133.37830 50 THR G O 1
ATOM 10484 N N . ARG G 1 54 ? 26.10773 -34.79519 59.49309 1.000 126.98308 51 ARG G N 1
ATOM 10485 C CA . ARG G 1 54 ? 25.96081 -36.24581 59.43155 1.000 127.64652 51 ARG G CA 1
ATOM 10486 C C . ARG G 1 54 ? 26.17981 -36.82781 60.82002 1.000 128.53768 51 ARG G C 1
ATOM 10487 O O . ARG G 1 54 ? 27.16493 -36.49478 61.48498 1.000 126.84646 51 ARG G O 1
ATOM 10495 N N . SER G 1 55 ? 25.27380 -37.70330 61.24458 1.000 129.70166 52 SER G N 1
ATOM 10496 C CA . SER G 1 55 ? 25.32160 -38.31240 62.56491 1.000 126.62149 52 SER G CA 1
ATOM 10497 C C . SER G 1 55 ? 25.55015 -39.81200 62.43478 1.000 129.11348 52 SER G C 1
ATOM 10498 O O . SER G 1 55 ? 24.98333 -40.45959 61.54882 1.000 139.71389 52 SER G O 1
ATOM 10501 N N . ILE G 1 56 ? 26.39119 -40.35793 63.31591 1.000 155.11508 53 ILE G N 1
ATOM 10502 C CA . ILE G 1 56 ? 26.62950 -41.79258 63.42478 1.000 150.46972 53 ILE G CA 1
ATOM 10503 C C . ILE G 1 56 ? 26.58842 -42.18079 64.90132 1.000 156.07556 53 ILE G C 1
ATOM 10504 O O . ILE G 1 56 ? 26.31915 -41.35382 65.77098 1.000 187.58725 53 ILE G O 1
ATOM 10509 N N . GLN G 1 57 ? 26.86258 -43.45559 65.17853 1.000 140.11187 54 GLN G N 1
ATOM 10510 C CA . GLN G 1 57 ? 26.93683 -43.96543 66.54278 1.000 124.65194 54 GLN G CA 1
ATOM 10511 C C . GLN G 1 57 ? 28.28798 -44.62748 66.77322 1.000 122.43865 54 GLN G C 1
ATOM 10512 O O . GLN G 1 57 ? 28.69157 -45.51006 66.00916 1.000 120.19616 54 GLN G O 1
ATOM 10518 N N . VAL G 1 58 ? 28.97586 -44.20661 67.83198 1.000 134.40323 55 VAL G N 1
ATOM 10519 C CA . VAL G 1 58 ? 30.29023 -44.72534 68.18898 1.000 129.95590 55 VAL G CA 1
ATOM 10520 C C . VAL G 1 58 ? 30.29366 -45.03945 69.67757 1.000 134.64148 55 VAL G C 1
ATOM 10521 O O . VAL G 1 58 ? 29.92482 -44.18895 70.49589 1.000 149.43763 55 VAL G O 1
ATOM 10525 N N . ASP G 1 59 ? 30.69592 -46.26385 70.02254 1.000 185.50017 56 ASP G N 1
ATOM 10526 C CA . ASP G 1 59 ? 30.88541 -46.68236 71.41206 1.000 185.25390 56 ASP G CA 1
ATOM 10527 C C . ASP G 1 59 ? 29.62972 -46.46281 72.25311 1.000 167.98198 56 ASP G C 1
ATOM 10528 O O . ASP G 1 59 ? 29.71172 -46.14840 73.44273 1.000 175.67218 56 ASP G O 1
ATOM 10533 N N . GLY G 1 60 ? 28.45585 -46.62101 71.64376 1.000 161.93052 57 GLY G N 1
ATOM 10534 C CA . GLY G 1 60 ? 27.19992 -46.46037 72.33768 1.000 154.60629 57 GLY G CA 1
ATOM 10535 C C . GLY G 1 60 ? 26.64790 -45.05072 72.35982 1.000 144.64851 57 GLY G C 1
ATOM 10536 O O . GLY G 1 60 ? 25.46762 -44.87099 72.67691 1.000 139.50850 57 GLY G O 1
ATOM 10537 N N . LYS G 1 61 ? 27.45751 -44.04775 72.04007 1.000 143.72655 58 LYS G N 1
ATOM 10538 C CA . LYS G 1 61 ? 27.00208 -42.66622 72.00637 1.000 134.86767 58 LYS G CA 1
ATOM 10539 C C . LYS G 1 61 ? 26.72956 -42.23129 70.56951 1.000 141.12797 58 LYS G C 1
ATOM 10540 O O . LYS G 1 61 ? 27.08015 -42.91621 69.60625 1.000 142.00228 58 LYS G O 1
ATOM 10546 N N . THR G 1 62 ? 26.09057 -41.07204 70.43311 1.000 135.10603 59 THR G N 1
ATOM 10547 C CA . THR G 1 62 ? 25.73938 -40.51833 69.13100 1.000 118.49030 59 THR G CA 1
ATOM 10548 C C . THR G 1 62 ? 26.64853 -39.33678 68.81458 1.000 128.20572 59 THR G C 1
ATOM 10549 O O . THR G 1 62 ? 26.76831 -38.40217 69.61617 1.000 131.07705 59 THR G O 1
ATOM 10553 N N . ILE G 1 63 ? 27.28595 -39.38602 67.64929 1.000 133.22946 60 ILE G N 1
ATOM 10554 C CA . ILE G 1 63 ? 28.24739 -38.38069 67.21515 1.000 121.30398 60 ILE G CA 1
ATOM 10555 C C . ILE G 1 63 ? 27.65956 -37.65930 66.01109 1.000 121.84567 60 ILE G C 1
ATOM 10556 O O . ILE G 1 63 ? 27.55916 -38.23472 64.92066 1.000 125.65671 60 ILE G O 1
ATOM 10561 N N . LYS G 1 64 ? 27.27239 -36.39996 66.20029 1.000 132.68113 61 LYS G N 1
ATOM 10562 C CA . LYS G 1 64 ? 26.82804 -35.53843 65.10995 1.000 132.00804 61 LYS G CA 1
ATOM 10563 C C . LYS G 1 64 ? 28.00414 -34.66128 64.70202 1.000 106.36924 61 LYS G C 1
ATOM 10564 O O . LYS G 1 64 ? 28.47379 -33.83118 65.48769 1.000 108.09217 61 LYS G O 1
ATOM 10570 N N . ALA G 1 65 ? 28.48800 -34.85790 63.48322 1.000 110.01093 62 ALA G N 1
ATOM 10571 C CA . ALA G 1 65 ? 29.59813 -34.08855 62.94618 1.000 112.70245 62 ALA G CA 1
ATOM 10572 C C . ALA G 1 65 ? 29.08691 -33.19402 61.83047 1.000 135.14948 62 ALA G C 1
ATOM 10573 O O . ALA G 1 65 ? 28.37724 -33.65819 60.92989 1.000 133.60053 62 ALA G O 1
ATOM 10575 N N . GLN G 1 66 ? 29.44288 -31.91716 61.89413 1.000 132.69165 63 GLN G N 1
ATOM 10576 C CA . GLN G 1 66 ? 29.06619 -30.95424 60.87261 1.000 127.99708 63 GLN G CA 1
ATOM 10577 C C . GLN G 1 66 ? 30.26571 -30.66149 59.98756 1.000 106.43933 63 GLN G C 1
ATOM 10578 O O . GLN G 1 66 ? 31.37309 -30.42400 60.48628 1.000 143.45587 63 GLN G O 1
ATOM 10584 N N . ILE G 1 67 ? 30.03667 -30.67958 58.68140 1.000 107.05701 64 ILE G N 1
ATOM 10585 C CA . ILE G 1 67 ? 31.08782 -30.53817 57.68599 1.000 112.86254 64 ILE G CA 1
ATOM 10586 C C . ILE G 1 67 ? 30.98047 -29.14028 57.09711 1.000 139.79483 64 ILE G C 1
ATOM 10587 O O . ILE G 1 67 ? 30.00107 -28.81485 56.41131 1.000 142.84849 64 ILE G O 1
ATOM 10592 N N . TRP G 1 68 ? 31.98162 -28.31185 57.39417 1.000 122.34979 65 TRP G N 1
ATOM 10593 C CA . TRP G 1 68 ? 32.14840 -27.01089 56.76227 1.000 118.95046 65 TRP G CA 1
ATOM 10594 C C . TRP G 1 68 ? 32.89390 -27.21488 55.44853 1.000 126.47819 65 TRP G C 1
ATOM 10595 O O . TRP G 1 68 ? 34.03338 -27.69290 55.44499 1.000 121.40125 65 TRP G O 1
ATOM 10606 N N . ASP G 1 69 ? 32.25612 -26.85107 54.34083 1.000 137.85861 66 ASP G N 1
ATOM 10607 C CA . ASP G 1 69 ? 32.70031 -27.25276 53.01356 1.000 136.21010 66 ASP G CA 1
ATOM 10608 C C . ASP G 1 69 ? 33.40045 -26.11070 52.29198 1.000 144.18410 66 ASP G C 1
ATOM 10609 O O . ASP G 1 69 ? 32.94977 -24.95738 52.33690 1.000 126.22679 66 ASP G O 1
ATOM 10614 N N . THR G 1 70 ? 34.46426 -26.48304 51.56852 1.000 180.57748 67 THR G N 1
ATOM 10615 C CA . THR G 1 70 ? 35.38510 -25.66485 50.77811 1.000 192.01462 67 THR G CA 1
ATOM 10616 C C . THR G 1 70 ? 35.71262 -24.29927 51.37801 1.000 171.24751 67 THR G C 1
ATOM 10617 O O . THR G 1 70 ? 36.37280 -24.23027 52.42029 1.000 165.33774 67 THR G O 1
ATOM 10621 N N . ALA G 1 71 ? 35.24549 -23.22531 50.72885 1.000 160.37357 68 ALA G N 1
ATOM 10622 C CA . ALA G 1 71 ? 35.87046 -21.89641 50.75592 1.000 161.10434 68 ALA G CA 1
ATOM 10623 C C . ALA G 1 71 ? 37.16145 -21.90510 49.94171 1.000 168.14984 68 ALA G C 1
ATOM 10624 O O . ALA G 1 71 ? 38.16487 -21.30740 50.32904 1.000 152.60644 68 ALA G O 1
ATOM 10626 N N . GLY G 1 72 ? 37.13279 -22.60547 48.80481 1.000 178.38807 69 GLY G N 1
ATOM 10627 C CA . GLY G 1 72 ? 38.26916 -22.61890 47.90136 1.000 187.59410 69 GLY G CA 1
ATOM 10628 C C . GLY G 1 72 ? 38.42245 -21.34697 47.09848 1.000 193.92359 69 GLY G C 1
ATOM 10629 O O . GLY G 1 72 ? 39.50779 -21.08926 46.56553 1.000 199.80078 69 GLY G O 1
ATOM 10630 N N . LEU G 1 73 ? 37.35812 -20.55026 46.99438 1.000 197.99387 70 LEU G N 1
ATOM 10631 C CA . LEU G 1 73 ? 37.43095 -19.23148 46.36717 1.000 198.35785 70 LEU G CA 1
ATOM 10632 C C . LEU G 1 73 ? 37.76467 -18.19656 47.44081 1.000 192.54075 70 LEU G C 1
ATOM 10633 O O . LEU G 1 73 ? 36.97662 -17.31311 47.78690 1.000 184.79861 70 LEU G O 1
ATOM 10638 N N . GLU G 1 74 ? 38.97733 -18.32904 47.97130 1.000 207.06703 71 GLU G N 1
ATOM 10639 C CA . GLU G 1 74 ? 39.46469 -17.44567 49.02637 1.000 208.65172 71 GLU G CA 1
ATOM 10640 C C . GLU G 1 74 ? 39.96462 -16.11395 48.47439 1.000 207.31962 71 GLU G C 1
ATOM 10641 O O . GLU G 1 74 ? 40.88772 -15.51535 49.03073 1.000 207.23325 71 GLU G O 1
ATOM 10647 N N . ARG G 1 75 ? 39.36591 -15.64656 47.37395 1.000 204.51958 72 ARG G N 1
ATOM 10648 C CA . ARG G 1 75 ? 39.68286 -14.31290 46.87588 1.000 203.41195 72 ARG G CA 1
ATOM 10649 C C . ARG G 1 75 ? 39.15533 -13.23313 47.80997 1.000 186.17363 72 ARG G C 1
ATOM 10650 O O . ARG G 1 75 ? 39.71355 -12.13125 47.86214 1.000 197.19700 72 ARG G O 1
ATOM 10658 N N . TYR G 1 76 ? 38.08471 -13.52643 48.54662 1.000 172.39058 73 TYR G N 1
ATOM 10659 C CA . TYR G 1 76 ? 37.49716 -12.59225 49.49695 1.000 170.09424 73 TYR G CA 1
ATOM 10660 C C . TYR G 1 76 ? 37.03968 -13.37973 50.72757 1.000 174.13842 73 TYR G C 1
ATOM 10661 O O . TYR G 1 76 ? 35.87862 -13.37107 51.12641 1.000 159.71913 73 TYR G O 1
ATOM 10670 N N . ARG G 1 77 ? 37.98695 -14.09173 51.34738 1.000 192.92355 74 ARG G N 1
ATOM 10671 C CA . ARG G 1 77 ? 37.72665 -14.89885 52.54150 1.000 180.26200 74 ARG G CA 1
ATOM 10672 C C . ARG G 1 77 ? 38.73342 -14.49696 53.61803 1.000 168.75844 74 ARG G C 1
ATOM 10673 O O . ARG G 1 77 ? 39.74837 -15.16500 53.83195 1.000 148.49103 74 ARG G O 1
ATOM 10681 N N . ALA G 1 78 ? 38.44844 -13.38652 54.29103 1.000 169.69351 75 ALA G N 1
ATOM 10682 C CA . ALA G 1 78 ? 39.15049 -13.01628 55.51005 1.000 170.62951 75 ALA G CA 1
ATOM 10683 C C . ALA G 1 78 ? 38.56888 -13.69736 56.73633 1.000 159.64968 75 ALA G C 1
ATOM 10684 O O . ALA G 1 78 ? 38.95225 -13.36135 57.86372 1.000 159.66575 75 ALA G O 1
ATOM 10686 N N . ILE G 1 79 ? 37.64632 -14.63861 56.54001 1.000 145.09909 76 ILE G N 1
ATOM 10687 C CA . ILE G 1 79 ? 36.91460 -15.27455 57.62758 1.000 129.91013 76 ILE G CA 1
ATOM 10688 C C . ILE G 1 79 ? 37.54009 -16.62720 57.93545 1.000 131.92515 76 ILE G C 1
ATOM 10689 O O . ILE G 1 79 ? 36.95618 -17.43522 58.66447 1.000 133.85888 76 ILE G O 1
ATOM 10694 N N . THR G 1 80 ? 38.72175 -16.88866 57.37007 1.000 160.93401 77 THR G N 1
ATOM 10695 C CA . THR G 1 80 ? 39.33475 -18.20216 57.52215 1.000 157.73363 77 THR G CA 1
ATOM 10696 C C . THR G 1 80 ? 39.62225 -18.50377 58.98706 1.000 165.43562 77 THR G C 1
ATOM 10697 O O . THR G 1 80 ? 39.48274 -19.65119 59.43278 1.000 133.98564 77 THR G O 1
ATOM 10701 N N . SER G 1 81 ? 40.00643 -17.48045 59.75664 1.000 167.38061 78 SER G N 1
ATOM 10702 C CA . SER G 1 81 ? 40.26813 -17.67816 61.17905 1.000 174.58295 78 SER G CA 1
ATOM 10703 C C . SER G 1 81 ? 39.04565 -18.24274 61.88908 1.000 164.52387 78 SER G C 1
ATOM 10704 O O . SER G 1 81 ? 39.16207 -19.16759 62.70093 1.000 169.28218 78 SER G O 1
ATOM 10707 N N . ALA G 1 82 ? 37.86258 -17.70283 61.59192 1.000 156.66706 79 ALA G N 1
ATOM 10708 C CA . ALA G 1 82 ? 36.62879 -18.26514 62.12296 1.000 152.97850 79 ALA G CA 1
ATOM 10709 C C . ALA G 1 82 ? 36.22190 -19.54689 61.41117 1.000 161.13966 79 ALA G C 1
ATOM 10710 O O . ALA G 1 82 ? 35.38662 -20.29290 61.93182 1.000 169.20978 79 ALA G O 1
ATOM 10712 N N . TYR G 1 83 ? 36.79720 -19.82104 60.24075 1.000 161.06448 80 TYR G N 1
ATOM 10713 C CA . TYR G 1 83 ? 36.43154 -21.00798 59.47918 1.000 157.53265 80 TYR G CA 1
ATOM 10714 C C . TYR G 1 83 ? 37.11153 -22.25743 60.01968 1.000 147.43852 80 TYR G C 1
ATOM 10715 O O . TYR G 1 83 ? 36.52614 -23.34448 59.97876 1.000 126.63908 80 TYR G O 1
ATOM 10724 N N . TYR G 1 84 ? 38.33407 -22.12753 60.53062 1.000 154.38134 81 TYR G N 1
ATOM 10725 C CA . TYR G 1 84 ? 39.03781 -23.25940 61.11670 1.000 155.07013 81 TYR G CA 1
ATOM 10726 C C . TYR G 1 84 ? 38.92821 -23.31732 62.63583 1.000 139.08087 81 TYR G C 1
ATOM 10727 O O . TYR G 1 84 ? 39.30386 -24.33490 63.22703 1.000 134.23395 81 TYR G O 1
ATOM 10736 N N . ARG G 1 85 ? 38.42229 -22.26682 63.27681 1.000 138.06700 82 ARG G N 1
ATOM 10737 C CA . ARG G 1 85 ? 38.37935 -22.22648 64.73218 1.000 133.24017 82 ARG G CA 1
ATOM 10738 C C . ARG G 1 85 ? 37.42305 -23.27915 65.27791 1.000 123.54252 82 ARG G C 1
ATOM 10739 O O . ARG G 1 85 ? 36.34730 -23.51440 64.72145 1.000 121.35447 82 ARG G O 1
ATOM 10747 N N . GLY G 1 86 ? 37.82609 -23.91669 66.37768 1.000 114.78497 83 GLY G N 1
ATOM 10748 C CA . GLY G 1 86 ? 37.00591 -24.90415 67.04800 1.000 166.99748 83 GLY G CA 1
ATOM 10749 C C . GLY G 1 86 ? 36.88861 -26.24264 66.35548 1.000 160.55031 83 GLY G C 1
ATOM 10750 O O . GLY G 1 86 ? 36.38657 -27.19385 66.96943 1.000 106.50428 83 GLY G O 1
ATOM 10751 N N . ALA G 1 87 ? 37.32609 -26.35629 65.10512 1.000 147.59224 84 ALA G N 1
ATOM 10752 C CA . ALA G 1 87 ? 37.22150 -27.61845 64.39097 1.000 138.98241 84 ALA G CA 1
ATOM 10753 C C . ALA G 1 87 ? 38.09977 -28.67243 65.04675 1.000 134.22298 84 ALA G C 1
ATOM 10754 O O . ALA G 1 87 ? 39.21960 -28.39050 65.48095 1.000 120.53651 84 ALA G O 1
ATOM 10756 N N . VAL G 1 88 ? 37.57416 -29.88939 65.13471 1.000 134.30188 85 VAL G N 1
ATOM 10757 C CA . VAL G 1 88 ? 38.34406 -31.02371 65.62104 1.000 124.00420 85 VAL G CA 1
ATOM 10758 C C . VAL G 1 88 ? 38.74656 -31.96838 64.49942 1.000 131.99744 85 VAL G C 1
ATOM 10759 O O . VAL G 1 88 ? 39.67304 -32.77087 64.69331 1.000 119.49019 85 VAL G O 1
ATOM 10763 N N . GLY G 1 89 ? 38.09733 -31.89891 63.34388 1.000 156.28584 86 GLY G N 1
ATOM 10764 C CA . GLY G 1 89 ? 38.42712 -32.76822 62.23371 1.000 163.89745 86 GLY G CA 1
ATOM 10765 C C . GLY G 1 89 ? 38.72758 -31.97362 60.98133 1.000 161.01783 86 GLY G C 1
ATOM 10766 O O . GLY G 1 89 ? 38.15374 -30.91231 60.73699 1.000 162.97371 86 GLY G O 1
ATOM 10767 N N . ALA G 1 90 ? 39.64258 -32.51317 60.18032 1.000 152.64245 87 ALA G N 1
ATOM 10768 C CA . ALA G 1 90 ? 40.08622 -31.86415 58.95566 1.000 150.82385 87 ALA G CA 1
ATOM 10769 C C . ALA G 1 90 ? 40.30673 -32.91761 57.88256 1.000 138.08288 87 ALA G C 1
ATOM 10770 O O . ALA G 1 90 ? 41.03910 -33.88840 58.10143 1.000 136.94388 87 ALA G O 1
ATOM 10772 N N . LEU G 1 91 ? 39.67687 -32.72009 56.72614 1.000 127.43785 88 LEU G N 1
ATOM 10773 C CA . LEU G 1 91 ? 39.79274 -33.63146 55.59234 1.000 139.08557 88 LEU G CA 1
ATOM 10774 C C . LEU G 1 91 ? 40.46291 -32.89938 54.43787 1.000 157.82545 88 LEU G C 1
ATOM 10775 O O . LEU G 1 91 ? 39.88004 -31.97545 53.86041 1.000 168.52344 88 LEU G O 1
ATOM 10780 N N . LEU G 1 92 ? 41.67908 -33.32057 54.09753 1.000 168.53684 89 LEU G N 1
ATOM 10781 C CA . LEU G 1 92 ? 42.45125 -32.72675 53.01214 1.000 142.58960 89 LEU G CA 1
ATOM 10782 C C . LEU G 1 92 ? 42.27531 -33.59970 51.77419 1.000 144.50492 89 LEU G C 1
ATOM 10783 O O . LEU G 1 92 ? 42.78852 -34.72147 51.72192 1.000 161.20649 89 LEU G O 1
ATOM 10788 N N . VAL G 1 93 ? 41.55676 -33.08572 50.77802 1.000 157.69890 90 VAL G N 1
ATOM 10789 C CA . VAL G 1 93 ? 41.15780 -33.86668 49.61061 1.000 166.34354 90 VAL G CA 1
ATOM 10790 C C . VAL G 1 93 ? 42.00842 -33.46320 48.41386 1.000 171.29152 90 VAL G C 1
ATOM 10791 O O . VAL G 1 93 ? 42.17034 -32.26998 48.12695 1.000 167.84759 90 VAL G O 1
ATOM 10795 N N . TYR G 1 94 ? 42.54741 -34.45766 47.71250 1.000 189.67278 91 TYR G N 1
ATOM 10796 C CA . TYR G 1 94 ? 43.26572 -34.24940 46.46481 1.000 209.99754 91 TYR G CA 1
ATOM 10797 C C . TYR G 1 94 ? 42.77732 -35.26829 45.44354 1.000 227.37402 91 TYR G C 1
ATOM 10798 O O . TYR G 1 94 ? 42.08669 -36.23432 45.77858 1.000 229.61556 91 TYR G O 1
ATOM 10807 N N . ASP G 1 95 ? 43.13991 -35.04437 44.18464 1.000 238.68142 92 ASP G N 1
ATOM 10808 C CA . ASP G 1 95 ? 42.76190 -35.93099 43.09262 1.000 240.05883 92 ASP G CA 1
ATOM 10809 C C . ASP G 1 95 ? 43.93411 -36.82986 42.72187 1.000 237.95006 92 ASP G C 1
ATOM 10810 O O . ASP G 1 95 ? 45.07274 -36.36670 42.60991 1.000 248.88531 92 ASP G O 1
ATOM 10815 N N . ILE G 1 96 ? 43.64648 -38.12094 42.53014 1.000 222.88073 93 ILE G N 1
ATOM 10816 C CA . ILE G 1 96 ? 44.68241 -39.07581 42.14283 1.000 219.37736 93 ILE G CA 1
ATOM 10817 C C . ILE G 1 96 ? 45.10635 -38.94285 40.68893 1.000 232.26569 93 ILE G C 1
ATOM 10818 O O . ILE G 1 96 ? 46.15269 -39.48705 40.31052 1.000 243.31851 93 ILE G O 1
ATOM 10823 N N . ALA G 1 97 ? 44.33144 -38.23490 39.86393 1.000 227.96231 94 ALA G N 1
ATOM 10824 C CA . ALA G 1 97 ? 44.66576 -38.02299 38.46128 1.000 226.15932 94 ALA G CA 1
ATOM 10825 C C . ALA G 1 97 ? 45.45186 -36.74143 38.21769 1.000 226.99787 94 ALA G C 1
ATOM 10826 O O . ALA G 1 97 ? 45.99457 -36.56644 37.12152 1.000 232.41316 94 ALA G O 1
ATOM 10828 N N . LYS G 1 98 ? 45.51814 -35.84423 39.19648 1.000 222.25222 95 LYS G N 1
ATOM 10829 C CA . LYS G 1 98 ? 46.26478 -34.60051 39.08285 1.000 228.09184 95 LYS G CA 1
ATOM 10830 C C . LYS G 1 98 ? 47.33415 -34.54490 40.16417 1.000 227.07546 95 LYS G C 1
ATOM 10831 O O . LYS G 1 98 ? 47.08376 -34.90826 41.31743 1.000 223.49591 95 LYS G O 1
ATOM 10837 N N . HIS G 1 99 ? 48.52683 -34.08481 39.78715 1.000 224.46442 96 HIS G N 1
ATOM 10838 C CA . HIS G 1 99 ? 49.62765 -33.95978 40.73302 1.000 222.23590 96 HIS G CA 1
ATOM 10839 C C . HIS G 1 99 ? 49.67676 -32.59704 41.41022 1.000 216.67308 96 HIS G C 1
ATOM 10840 O O . HIS G 1 99 ? 50.33009 -32.46152 42.45261 1.000 205.22239 96 HIS G O 1
ATOM 10847 N N . LEU G 1 100 ? 49.00061 -31.59077 40.84778 1.000 222.10524 97 LEU G N 1
ATOM 10848 C CA . LEU G 1 100 ? 49.01822 -30.25821 41.44477 1.000 224.46840 97 LEU G CA 1
ATOM 10849 C C . LEU G 1 100 ? 48.34196 -30.25151 42.81016 1.000 216.65218 97 LEU G C 1
ATOM 10850 O O . LEU G 1 100 ? 48.81579 -29.59067 43.74189 1.000 224.20792 97 LEU G O 1
ATOM 10855 N N . THR G 1 101 ? 47.23049 -30.97648 42.94695 1.000 201.17816 98 THR G N 1
ATOM 10856 C CA . THR G 1 101 ? 46.53532 -31.03740 44.22887 1.000 197.74307 98 THR G CA 1
ATOM 10857 C C . THR G 1 101 ? 47.39222 -31.72885 45.28379 1.000 203.61119 98 THR G C 1
ATOM 10858 O O . THR G 1 101 ? 47.59413 -31.20014 46.38742 1.000 210.29455 98 THR G O 1
ATOM 10862 N N . TYR G 1 102 ? 47.91621 -32.91184 44.95137 1.000 207.00874 99 TYR G N 1
ATOM 10863 C CA . TYR G 1 102 ? 48.79418 -33.62918 45.86843 1.000 200.70514 99 TYR G CA 1
ATOM 10864 C C . TYR G 1 102 ? 50.03751 -32.81638 46.20626 1.000 197.87720 99 TYR G C 1
ATOM 10865 O O . TYR G 1 102 ? 50.63251 -33.00581 47.27361 1.000 180.81321 99 TYR G O 1
ATOM 10874 N N . GLU G 1 103 ? 50.44247 -31.90771 45.31617 1.000 210.45649 100 GLU G N 1
ATOM 10875 C CA . GLU G 1 103 ? 51.55815 -31.01805 45.61478 1.000 223.09907 100 GLU G CA 1
ATOM 10876 C C . GLU G 1 103 ? 51.14443 -29.88037 46.54322 1.000 219.97237 100 GLU G C 1
ATOM 10877 O O . GLU G 1 103 ? 51.94805 -29.44356 47.37494 1.000 208.95177 100 GLU G O 1
ATOM 10883 N N . ASN G 1 104 ? 49.90624 -29.39599 46.42535 1.000 225.18921 101 ASN G N 1
ATOM 10884 C CA . ASN G 1 104 ? 49.39435 -28.33873 47.29197 1.000 226.55487 101 ASN G CA 1
ATOM 10885 C C . ASN G 1 104 ? 48.90925 -28.85621 48.64108 1.000 216.06276 101 ASN G C 1
ATOM 10886 O O . ASN G 1 104 ? 48.52325 -28.04522 49.49688 1.000 197.75134 101 ASN G O 1
ATOM 10891 N N . VAL G 1 105 ? 48.90969 -30.17838 48.84359 1.000 220.44023 102 VAL G N 1
ATOM 10892 C CA . VAL G 1 105 ? 48.58987 -30.73862 50.15673 1.000 218.97500 102 VAL G CA 1
ATOM 10893 C C . VAL G 1 105 ? 49.46108 -30.10841 51.24016 1.000 232.02802 102 VAL G C 1
ATOM 10894 O O . VAL G 1 105 ? 48.98566 -29.80487 52.34229 1.000 255.38254 102 VAL G O 1
ATOM 10898 N N . GLU G 1 106 ? 50.74501 -29.88426 50.94093 1.000 226.56620 103 GLU G N 1
ATOM 10899 C CA . GLU G 1 106 ? 51.63061 -29.25284 51.91712 1.000 214.57841 103 GLU G CA 1
ATOM 10900 C C . GLU G 1 106 ? 51.18036 -27.83116 52.23634 1.000 209.63428 103 GLU G C 1
ATOM 10901 O O . GLU G 1 106 ? 51.24356 -27.39489 53.39354 1.000 207.11265 103 GLU G O 1
ATOM 10907 N N . ARG G 1 107 ? 50.72269 -27.09283 51.22138 1.000 221.32976 104 ARG G N 1
ATOM 10908 C CA . ARG G 1 107 ? 50.23420 -25.73705 51.45284 1.000 232.46550 104 ARG G CA 1
ATOM 10909 C C . ARG G 1 107 ? 48.99380 -25.74328 52.33803 1.000 239.57436 104 ARG G C 1
ATOM 10910 O O . ARG G 1 107 ? 48.87486 -24.92797 53.26393 1.000 246.30596 104 ARG G O 1
ATOM 10918 N N . TRP G 1 108 ? 48.05647 -26.65796 52.07052 1.000 219.45337 105 TRP G N 1
ATOM 10919 C CA . TRP G 1 108 ? 46.88052 -26.76110 52.92884 1.000 194.44441 105 TRP G CA 1
ATOM 10920 C C . TRP G 1 108 ? 47.25895 -27.15753 54.35087 1.000 186.35623 105 TRP G C 1
ATOM 10921 O O . TRP G 1 108 ? 46.61964 -26.70948 55.31050 1.000 183.73762 105 TRP G O 1
ATOM 10932 N N . LEU G 1 109 ? 48.29607 -27.98488 54.50896 1.000 188.90813 106 LEU G N 1
ATOM 10933 C CA . LEU G 1 109 ? 48.79911 -28.28546 55.84579 1.000 193.76321 106 LEU G CA 1
ATOM 10934 C C . LEU G 1 109 ? 49.34481 -27.03281 56.51933 1.000 193.75776 106 LEU G C 1
ATOM 10935 O O . LEU G 1 109 ? 49.17651 -26.84732 57.73167 1.000 184.13305 106 LEU G O 1
ATOM 10940 N N . LYS G 1 110 ? 50.00622 -26.16169 55.74946 1.000 198.83410 107 LYS G N 1
ATOM 10941 C CA . LYS G 1 110 ? 50.46685 -24.89393 56.30758 1.000 194.72206 107 LYS G CA 1
ATOM 10942 C C . LYS G 1 110 ? 49.29233 -24.04219 56.77300 1.000 202.14386 107 LYS G C 1
ATOM 10943 O O . LYS G 1 110 ? 49.34532 -23.43138 57.84860 1.000 208.64175 107 LYS G O 1
ATOM 10949 N N . GLU G 1 111 ? 48.21761 -23.99407 55.97906 1.000 205.45003 108 GLU G N 1
ATOM 10950 C CA . GLU G 1 111 ? 47.04716 -23.21851 56.38099 1.000 204.78672 108 GLU G CA 1
ATOM 10951 C C . GLU G 1 111 ? 46.39961 -23.80572 57.63149 1.000 203.25847 108 GLU G C 1
ATOM 10952 O O . GLU G 1 111 ? 45.90041 -23.06445 58.48776 1.000 201.64326 108 GLU G O 1
ATOM 10958 N N . LEU G 1 112 ? 46.40312 -25.13642 57.75794 1.000 209.55964 109 LEU G N 1
ATOM 10959 C CA . LEU G 1 112 ? 45.87327 -25.76895 58.96368 1.000 200.71897 109 LEU G CA 1
ATOM 10960 C C . LEU G 1 112 ? 46.70939 -25.41032 60.18601 1.000 194.48731 109 LEU G C 1
ATOM 10961 O O . LEU G 1 112 ? 46.17117 -25.00761 61.22386 1.000 186.49548 109 LEU G O 1
ATOM 10966 N N . ARG G 1 113 ? 48.03237 -25.55461 60.08378 1.000 196.15214 110 ARG G N 1
ATOM 10967 C CA . ARG G 1 113 ? 48.89271 -25.20850 61.20959 1.000 196.52142 110 ARG G CA 1
ATOM 10968 C C . ARG G 1 113 ? 48.78703 -23.73188 61.56710 1.000 193.79830 110 ARG G C 1
ATOM 10969 O O . ARG G 1 113 ? 48.95889 -23.36452 62.73459 1.000 188.85429 110 ARG G O 1
ATOM 10977 N N . ASP G 1 114 ? 48.49266 -22.87326 60.58828 1.000 201.60487 111 ASP G N 1
ATOM 10978 C CA . ASP G 1 114 ? 48.43201 -21.44227 60.86410 1.000 212.79354 111 ASP G CA 1
ATOM 10979 C C . ASP G 1 114 ? 47.08506 -21.01119 61.43204 1.000 210.13139 111 ASP G C 1
ATOM 10980 O O . ASP G 1 114 ? 47.03104 -20.06327 62.22343 1.000 211.18290 111 ASP G O 1
ATOM 10985 N N . HIS G 1 115 ? 45.99435 -21.68013 61.05349 1.000 205.27680 112 HIS G N 1
ATOM 10986 C CA . HIS G 1 115 ? 44.66412 -21.23086 61.43664 1.000 203.59541 112 HIS G CA 1
ATOM 10987 C C . HIS G 1 115 ? 43.86048 -22.23957 62.24757 1.000 207.83843 112 HIS G C 1
ATOM 10988 O O . HIS G 1 115 ? 42.83934 -21.85516 62.82957 1.000 206.64645 112 HIS G O 1
ATOM 10995 N N . ALA G 1 116 ? 44.27567 -23.50040 62.31162 1.000 164.44581 113 ALA G N 1
ATOM 10996 C CA . ALA G 1 116 ? 43.55644 -24.51396 63.07085 1.000 155.56451 113 ALA G CA 1
ATOM 10997 C C . ALA G 1 116 ? 44.34607 -24.90871 64.31343 1.000 153.92984 113 ALA G C 1
ATOM 10998 O O . ALA G 1 116 ? 45.52636 -24.58130 64.46345 1.000 169.83865 113 ALA G O 1
ATOM 11000 N N . ASP G 1 117 ? 43.67149 -25.62459 65.21100 1.000 150.07533 114 ASP G N 1
ATOM 11001 C CA . ASP G 1 117 ? 44.29125 -26.05115 66.45678 1.000 170.00886 114 ASP G CA 1
ATOM 11002 C C . ASP G 1 117 ? 45.38070 -27.08687 66.19233 1.000 189.65087 114 ASP G C 1
ATOM 11003 O O . ASP G 1 117 ? 45.37647 -27.79329 65.18021 1.000 200.57310 114 ASP G O 1
ATOM 11008 N N . SER G 1 118 ? 46.32057 -27.17546 67.13120 1.000 201.08324 115 SER G N 1
ATOM 11009 C CA . SER G 1 118 ? 47.47924 -28.04862 67.00344 1.000 209.98721 115 SER G CA 1
ATOM 11010 C C . SER G 1 118 ? 47.21121 -29.47219 67.47898 1.000 194.52622 115 SER G C 1
ATOM 11011 O O . SER G 1 118 ? 48.15321 -30.26417 67.58466 1.000 202.46203 115 SER G O 1
ATOM 11014 N N . ASN G 1 119 ? 45.95581 -29.81748 67.76560 1.000 168.46520 116 ASN G N 1
ATOM 11015 C CA . ASN G 1 119 ? 45.61339 -31.16351 68.20410 1.000 159.81745 116 ASN G CA 1
ATOM 11016 C C . ASN G 1 119 ? 44.47347 -31.76728 67.39394 1.000 146.97711 116 ASN G C 1
ATOM 11017 O O . ASN G 1 119 ? 43.93058 -32.80489 67.79131 1.000 140.82963 116 ASN G O 1
ATOM 11022 N N . ILE G 1 120 ? 44.09266 -31.14631 66.27534 1.000 145.84314 117 ILE G N 1
ATOM 11023 C CA . ILE G 1 120 ? 43.00202 -31.68226 65.47100 1.000 147.73569 117 ILE G CA 1
ATOM 11024 C C . ILE G 1 120 ? 43.46179 -32.93811 64.73801 1.000 144.46088 117 ILE G C 1
ATOM 11025 O O . ILE G 1 120 ? 44.65877 -33.18988 64.55008 1.000 152.65814 117 ILE G O 1
ATOM 11030 N N . VAL G 1 121 ? 42.48850 -33.73789 64.31706 1.000 129.39644 118 VAL G N 1
ATOM 11031 C CA . VAL G 1 121 ? 42.74466 -34.95170 63.55447 1.000 131.48615 118 VAL G CA 1
ATOM 11032 C C . VAL G 1 121 ? 42.59324 -34.61785 62.07683 1.000 133.83652 118 VAL G C 1
ATOM 11033 O O . VAL G 1 121 ? 41.55452 -34.09769 61.65217 1.000 138.37999 118 VAL G O 1
ATOM 11037 N N . ILE G 1 122 ? 43.62950 -34.90898 61.29458 1.000 137.05127 119 ILE G N 1
ATOM 11038 C CA . ILE G 1 122 ? 43.66054 -34.61489 59.86761 1.000 143.09640 119 ILE G CA 1
ATOM 11039 C C . ILE G 1 122 ? 43.75553 -35.92783 59.10574 1.000 155.25482 119 ILE G C 1
ATOM 11040 O O . ILE G 1 122 ? 44.46006 -36.85089 59.52921 1.000 164.33515 119 ILE G O 1
ATOM 11045 N N . MET G 1 123 ? 43.04535 -36.01183 57.98314 1.000 156.97785 120 MET G N 1
ATOM 11046 C CA . MET G 1 123 ? 43.06395 -37.20229 57.14407 1.000 161.28085 120 MET G CA 1
ATOM 11047 C C . MET G 1 123 ? 43.20183 -36.79580 55.68463 1.000 176.68596 120 MET G C 1
ATOM 11048 O O . MET G 1 123 ? 42.51316 -35.87872 55.22347 1.000 198.93290 120 MET G O 1
ATOM 11053 N N . LEU G 1 124 ? 44.08896 -37.47915 54.96363 1.000 157.74901 121 LEU G N 1
ATOM 11054 C CA . LEU G 1 124 ? 44.33714 -37.20951 53.55261 1.000 147.68612 121 LEU G CA 1
ATOM 11055 C C . LEU G 1 124 ? 43.51558 -38.16684 52.69838 1.000 164.94310 121 LEU G C 1
ATOM 11056 O O . LEU G 1 124 ? 43.60705 -39.38752 52.86379 1.000 178.94168 121 LEU G O 1
ATOM 11061 N N . VAL G 1 125 ? 42.72253 -37.61184 51.78494 1.000 166.32186 122 VAL G N 1
ATOM 11062 C CA . VAL G 1 125 ? 41.83094 -38.38258 50.92598 1.000 165.48533 122 VAL G CA 1
ATOM 11063 C C . VAL G 1 125 ? 42.24820 -38.16663 49.47775 1.000 150.22224 122 VAL G C 1
ATOM 11064 O O . VAL G 1 125 ? 42.41664 -37.02327 49.03974 1.000 165.58919 122 VAL G O 1
ATOM 11068 N N . GLY G 1 126 ? 42.40961 -39.26004 48.73819 1.000 143.58630 123 GLY G N 1
ATOM 11069 C CA . GLY G 1 126 ? 42.75547 -39.20855 47.32875 1.000 163.36686 123 GLY G CA 1
ATOM 11070 C C . GLY G 1 126 ? 41.58181 -39.66261 46.47492 1.000 182.04802 123 GLY G C 1
ATOM 11071 O O . GLY G 1 126 ? 40.95100 -40.68067 46.76437 1.000 185.73047 123 GLY G O 1
ATOM 11072 N N . ASN G 1 127 ? 41.30476 -38.89378 45.42595 1.000 192.60711 124 ASN G N 1
ATOM 11073 C CA . ASN G 1 127 ? 40.19581 -39.20737 44.53072 1.000 201.59934 124 ASN G CA 1
ATOM 11074 C C . ASN G 1 127 ? 40.61614 -39.19485 43.06354 1.000 187.51328 124 ASN G C 1
ATOM 11075 O O . ASN G 1 127 ? 40.05427 -39.92199 42.24298 1.000 161.85125 124 ASN G O 1
ATOM 11080 N N . HIS G 1 133 ? 40.52759 -41.64652 34.04131 1.000 197.09995 130 HIS G N 1
ATOM 11081 C CA . HIS G 1 133 ? 41.68977 -40.82079 33.74118 1.000 206.34091 130 HIS G CA 1
ATOM 11082 C C . HIS G 1 133 ? 42.98231 -41.58047 34.01682 1.000 208.26949 130 HIS G C 1
ATOM 11083 O O . HIS G 1 133 ? 42.97957 -42.80498 34.15996 1.000 176.43528 130 HIS G O 1
ATOM 11085 N N . LEU G 1 134 ? 44.08784 -40.84545 34.08908 1.000 229.50140 131 LEU G N 1
ATOM 11086 C CA . LEU G 1 134 ? 45.39813 -41.43942 34.31520 1.000 243.44944 131 LEU G CA 1
ATOM 11087 C C . LEU G 1 134 ? 45.66291 -41.51875 35.81307 1.000 247.03715 131 LEU G C 1
ATOM 11088 O O . LEU G 1 134 ? 45.65442 -40.49502 36.50574 1.000 252.00915 131 LEU G O 1
ATOM 11090 N N . ARG G 1 135 ? 45.89317 -42.73065 36.30996 1.000 247.32713 132 ARG G N 1
ATOM 11091 C CA . ARG G 1 135 ? 46.26795 -42.93867 37.70746 1.000 229.58733 132 ARG G CA 1
ATOM 11092 C C . ARG G 1 135 ? 47.71338 -42.46582 37.87882 1.000 217.35988 132 ARG G C 1
ATOM 11093 O O . ARG G 1 135 ? 48.66009 -43.25574 37.86789 1.000 217.79539 132 ARG G O 1
ATOM 11095 N N . ALA G 1 136 ? 47.88363 -41.14891 38.05211 1.000 211.67922 133 ALA G N 1
ATOM 11096 C CA . ALA G 1 136 ? 49.20233 -40.52841 38.14767 1.000 216.34169 133 ALA G CA 1
ATOM 11097 C C . ALA G 1 136 ? 49.82720 -40.62991 39.53456 1.000 214.98197 133 ALA G C 1
ATOM 11098 O O . ALA G 1 136 ? 51.03183 -40.87236 39.64672 1.000 224.82528 133 ALA G O 1
ATOM 11100 N N . VAL G 1 137 ? 49.05092 -40.43848 40.59457 1.000 207.93749 134 VAL G N 1
ATOM 11101 C CA . VAL G 1 137 ? 49.57310 -40.43772 41.95791 1.000 217.66599 134 VAL G CA 1
ATOM 11102 C C . VAL G 1 137 ? 49.57594 -41.87870 42.46271 1.000 231.47577 134 VAL G C 1
ATOM 11103 O O . VAL G 1 137 ? 48.50101 -42.49359 42.53982 1.000 229.01889 134 VAL G O 1
ATOM 11107 N N . PRO G 1 138 ? 50.73137 -42.44812 42.80103 1.000 242.83419 135 PRO G N 1
ATOM 11108 C CA . PRO G 1 138 ? 50.74049 -43.80098 43.36634 1.000 244.24754 135 PRO G CA 1
ATOM 11109 C C . PRO G 1 138 ? 50.25116 -43.80172 44.80626 1.000 240.35316 135 PRO G C 1
ATOM 11110 O O . PRO G 1 138 ? 50.38341 -42.81498 45.53498 1.000 246.25701 135 PRO G O 1
ATOM 11114 N N . THR G 1 139 ? 49.67401 -44.93592 45.21292 1.000 236.79804 136 THR G N 1
ATOM 11115 C CA . THR G 1 139 ? 49.09244 -45.02791 46.54939 1.000 210.51685 136 THR G CA 1
ATOM 11116 C C . THR G 1 139 ? 50.17283 -45.11468 47.62329 1.000 199.16536 136 THR G C 1
ATOM 11117 O O . THR G 1 139 ? 50.02854 -44.53030 48.70498 1.000 203.31933 136 THR G O 1
ATOM 11121 N N . ASP G 1 140 ? 51.26818 -45.82631 47.34046 1.000 194.30210 137 ASP G N 1
ATOM 11122 C CA . ASP G 1 140 ? 52.31351 -46.00552 48.34498 1.000 202.14672 137 ASP G CA 1
ATOM 11123 C C . ASP G 1 140 ? 53.00652 -44.68749 48.67450 1.000 209.05395 137 ASP G C 1
ATOM 11124 O O . ASP G 1 140 ? 53.36324 -44.44169 49.83385 1.000 206.92125 137 ASP G O 1
ATOM 11129 N N . GLU G 1 141 ? 53.20474 -43.82763 47.67163 1.000 211.10421 138 GLU G N 1
ATOM 11130 C CA . GLU G 1 141 ? 53.86192 -42.54595 47.91154 1.000 214.07642 138 GLU G CA 1
ATOM 11131 C C . GLU G 1 141 ? 53.02784 -41.66714 48.83393 1.000 205.61202 138 GLU G C 1
ATOM 11132 O O . GLU G 1 141 ? 53.54832 -41.07407 49.78694 1.000 202.11236 138 GLU G O 1
ATOM 11138 N N . ALA G 1 142 ? 51.72453 -41.56931 48.56064 1.000 206.16611 139 ALA G N 1
ATOM 11139 C CA . ALA G 1 142 ? 50.84526 -40.77929 49.41433 1.000 210.37367 139 ALA G CA 1
ATOM 11140 C C . ALA G 1 142 ? 50.70337 -41.39592 50.80053 1.000 211.81006 139 ALA G C 1
ATOM 11141 O O . ALA G 1 142 ? 50.56705 -40.66692 51.79111 1.000 199.61734 139 ALA G O 1
ATOM 11143 N N . ARG G 1 143 ? 50.73894 -42.72838 50.89247 1.000 211.36603 140 ARG G N 1
ATOM 11144 C CA . ARG G 1 143 ? 50.63937 -43.38224 52.19384 1.000 203.16621 140 ARG G CA 1
ATOM 11145 C C . ARG G 1 143 ? 51.87254 -43.10886 53.04733 1.000 208.14421 140 ARG G C 1
ATOM 11146 O O . ARG G 1 143 ? 51.75387 -42.82826 54.24654 1.000 197.80887 140 ARG G O 1
ATOM 11154 N N . ALA G 1 144 ? 53.06552 -43.18933 52.44985 1.000 220.25592 141 ALA G N 1
ATOM 11155 C CA . ALA G 1 144 ? 54.27810 -42.83175 53.17889 1.000 224.77040 141 ALA G CA 1
ATOM 11156 C C . ALA G 1 144 ? 54.30739 -41.34746 53.51948 1.000 238.82722 141 ALA G C 1
ATOM 11157 O O . ALA G 1 144 ? 54.81142 -40.96550 54.58374 1.000 244.22242 141 ALA G O 1
ATOM 11159 N N . PHE G 1 145 ? 53.77345 -40.50159 52.63257 1.000 239.19145 142 PHE G N 1
ATOM 11160 C CA . PHE G 1 145 ? 53.70295 -39.07102 52.91507 1.000 224.11657 142 PHE G CA 1
ATOM 11161 C C . PHE G 1 145 ? 52.81661 -38.79232 54.12098 1.000 204.18789 142 PHE G C 1
ATOM 11162 O O . PHE G 1 145 ? 53.16267 -37.97231 54.97966 1.000 201.47677 142 PHE G O 1
ATOM 11170 N N . ALA G 1 146 ? 51.66381 -39.46095 54.19989 1.000 200.88790 143 ALA G N 1
ATOM 11171 C CA . ALA G 1 146 ? 50.81477 -39.32108 55.37758 1.000 199.77125 143 ALA G CA 1
ATOM 11172 C C . ALA G 1 146 ? 51.45304 -39.95991 56.60330 1.000 188.77798 143 ALA G C 1
ATOM 11173 O O . ALA G 1 146 ? 51.16303 -39.55545 57.73496 1.000 158.91305 143 ALA G O 1
ATOM 11175 N N . GLU G 1 147 ? 52.31840 -40.95491 56.40073 1.000 202.22814 144 GLU G N 1
ATOM 11176 C CA . GLU G 1 147 ? 53.00208 -41.57839 57.52755 1.000 212.00130 144 GLU G CA 1
ATOM 11177 C C . GLU G 1 147 ? 54.00709 -40.61967 58.15507 1.000 214.60982 144 GLU G C 1
ATOM 11178 O O . GLU G 1 147 ? 54.06494 -40.47886 59.38308 1.000 211.10542 144 GLU G O 1
ATOM 11184 N N . LYS G 1 148 ? 54.80693 -39.94585 57.32401 1.000 214.38817 145 LYS G N 1
ATOM 11185 C CA . LYS G 1 148 ? 55.82703 -39.04030 57.84243 1.000 208.63892 145 LYS G CA 1
ATOM 11186 C C . LYS G 1 148 ? 55.23814 -37.77215 58.44998 1.000 207.46059 145 LYS G C 1
ATOM 11187 O O . LYS G 1 148 ? 55.89078 -37.14410 59.29089 1.000 208.63669 145 LYS G O 1
ATOM 11193 N N . ASN G 1 149 ? 54.03031 -37.38021 58.04999 1.000 199.60149 146 ASN G N 1
ATOM 11194 C CA . ASN G 1 149 ? 53.39862 -36.17046 58.55931 1.000 193.36737 146 ASN G CA 1
ATOM 11195 C C . ASN G 1 149 ? 52.41743 -36.43954 59.69328 1.000 200.35564 146 ASN G C 1
ATOM 11196 O O . ASN G 1 149 ? 51.79637 -35.49506 60.19155 1.000 213.38239 146 ASN G O 1
ATOM 11201 N N . GLY G 1 150 ? 52.26291 -37.69118 60.11296 1.000 207.84359 147 GLY G N 1
ATOM 11202 C CA . GLY G 1 150 ? 51.34387 -38.00785 61.19447 1.000 203.91203 147 GLY G CA 1
ATOM 11203 C C . GLY G 1 150 ? 49.88221 -37.81352 60.85060 1.000 182.07437 147 GLY G C 1
ATOM 11204 O O . GLY G 1 150 ? 49.11246 -37.32101 61.68615 1.000 133.51002 147 GLY G O 1
ATOM 11205 N N . LEU G 1 151 ? 49.47932 -38.19089 59.63914 1.000 185.47129 148 LEU G N 1
ATOM 11206 C CA . LEU G 1 151 ? 48.10679 -38.04573 59.18091 1.000 162.98629 148 LEU G CA 1
ATOM 11207 C C . LEU G 1 151 ? 47.59334 -39.38679 58.67769 1.000 166.46873 148 LEU G C 1
ATOM 11208 O O . LEU G 1 151 ? 48.36595 -40.25954 58.27385 1.000 193.04200 148 LEU G O 1
ATOM 11213 N N . SER G 1 152 ? 46.27298 -39.54122 58.70049 1.000 142.77832 149 SER G N 1
ATOM 11214 C CA . SER G 1 152 ? 45.65448 -40.72602 58.13125 1.000 151.97953 149 SER G CA 1
ATOM 11215 C C . SER G 1 152 ? 45.58930 -40.60283 56.61007 1.000 175.68083 149 SER G C 1
ATOM 11216 O O . SER G 1 152 ? 45.84020 -39.54017 56.03416 1.000 193.11254 149 SER G O 1
ATOM 11219 N N . PHE G 1 153 ? 45.24827 -41.70957 55.95177 1.000 173.98126 150 PHE G N 1
ATOM 11220 C CA . PHE G 1 153 ? 45.18835 -41.72137 54.49740 1.000 169.32222 150 PHE G CA 1
ATOM 11221 C C . PHE G 1 153 ? 44.21023 -42.78672 54.02503 1.000 157.96875 150 PHE G C 1
ATOM 11222 O O . PHE G 1 153 ? 44.04183 -43.82740 54.66693 1.000 137.87006 150 PHE G O 1
ATOM 11230 N N . ILE G 1 154 ? 43.56537 -42.50323 52.89237 1.000 165.39859 151 ILE G N 1
ATOM 11231 C CA . ILE G 1 154 ? 42.71338 -43.46603 52.20434 1.000 166.30433 151 ILE G CA 1
ATOM 11232 C C . ILE G 1 154 ? 42.46564 -42.93456 50.80012 1.000 171.86997 151 ILE G C 1
ATOM 11233 O O . ILE G 1 154 ? 42.49142 -41.72297 50.56651 1.000 184.12062 151 ILE G O 1
ATOM 11238 N N . GLU G 1 155 ? 42.24476 -43.84696 49.85763 1.000 178.38804 152 GLU G N 1
ATOM 11239 C CA . GLU G 1 155 ? 42.00332 -43.50175 48.46085 1.000 205.33472 152 GLU G CA 1
ATOM 11240 C C . GLU G 1 155 ? 40.56749 -43.87448 48.11173 1.000 206.44167 152 GLU G C 1
ATOM 11241 O O . GLU G 1 155 ? 40.17319 -45.03730 48.25372 1.000 211.06469 152 GLU G O 1
ATOM 11247 N N . THR G 1 156 ? 39.78906 -42.88997 47.66423 1.000 195.65249 153 THR G N 1
ATOM 11248 C CA . THR G 1 156 ? 38.36912 -43.07270 47.40462 1.000 187.31323 153 THR G CA 1
ATOM 11249 C C . THR G 1 156 ? 38.03730 -42.63393 45.98580 1.000 179.62744 153 THR G C 1
ATOM 11250 O O . THR G 1 156 ? 38.65680 -41.71884 45.44022 1.000 175.94511 153 THR G O 1
ATOM 11254 N N . SER G 1 157 ? 37.05266 -43.29778 45.39112 1.000 175.80347 154 SER G N 1
ATOM 11255 C CA . SER G 1 157 ? 36.53945 -42.93593 44.08107 1.000 179.28567 154 SER G CA 1
ATOM 11256 C C . SER G 1 157 ? 35.18111 -42.25091 44.23635 1.000 176.49183 154 SER G C 1
ATOM 11257 O O . SER G 1 157 ? 34.75220 -41.91072 45.34668 1.000 162.68090 154 SER G O 1
ATOM 11260 N N . ALA G 1 158 ? 34.50314 -42.04074 43.11086 1.000 182.62578 155 ALA G N 1
ATOM 11261 C CA . ALA G 1 158 ? 33.17323 -41.44255 43.09151 1.000 171.37843 155 ALA G CA 1
ATOM 11262 C C . ALA G 1 158 ? 32.06239 -42.44575 42.82828 1.000 165.80020 155 ALA G C 1
ATOM 11263 O O . ALA G 1 158 ? 30.97950 -42.31665 43.40059 1.000 160.38244 155 ALA G O 1
ATOM 11265 N N . LEU G 1 159 ? 32.30512 -43.44614 41.97839 1.000 168.39098 156 LEU G N 1
ATOM 11266 C CA . LEU G 1 159 ? 31.31569 -44.48282 41.71369 1.000 178.87869 156 LEU G CA 1
ATOM 11267 C C . LEU G 1 159 ? 31.41983 -45.64386 42.69202 1.000 180.98982 156 LEU G C 1
ATOM 11268 O O . LEU G 1 159 ? 30.40929 -46.29570 42.98003 1.000 179.03089 156 LEU G O 1
ATOM 11273 N N . ASP G 1 160 ? 32.61549 -45.91674 43.20668 1.000 196.77896 157 ASP G N 1
ATOM 11274 C CA . ASP G 1 160 ? 32.83309 -46.94821 44.21612 1.000 202.25738 157 ASP G CA 1
ATOM 11275 C C . ASP G 1 160 ? 33.26032 -46.24496 45.50061 1.000 194.33506 157 ASP G C 1
ATOM 11276 O O . ASP G 1 160 ? 34.43625 -46.21694 45.86527 1.000 208.55766 157 ASP G O 1
ATOM 11281 N N . SER G 1 161 ? 32.28257 -45.66199 46.18440 1.000 174.92801 158 SER G N 1
ATOM 11282 C CA . SER G 1 161 ? 32.51887 -44.96278 47.44465 1.000 172.17302 158 SER G CA 1
ATOM 11283 C C . SER G 1 161 ? 32.35236 -45.89908 48.63832 1.000 179.61816 158 SER G C 1
ATOM 11284 O O . SER G 1 161 ? 31.62114 -45.61285 49.58477 1.000 198.13656 158 SER G O 1
ATOM 11287 N N . THR G 1 162 ? 33.04106 -47.04147 48.59633 1.000 265.23599 159 THR G N 1
ATOM 11288 C CA . THR G 1 162 ? 32.91839 -48.02086 49.67109 1.000 264.21706 159 THR G CA 1
ATOM 11289 C C . THR G 1 162 ? 33.74012 -47.62244 50.89265 1.000 267.87475 159 THR G C 1
ATOM 11290 O O . THR G 1 162 ? 33.27298 -47.75874 52.02900 1.000 276.00496 159 THR G O 1
ATOM 11294 N N . ASN G 1 163 ? 34.95343 -47.11304 50.68199 1.000 252.25934 160 ASN G N 1
ATOM 11295 C CA . ASN G 1 163 ? 35.86431 -46.83588 51.78534 1.000 222.80834 160 ASN G CA 1
ATOM 11296 C C . ASN G 1 163 ? 35.62760 -45.48266 52.44513 1.000 191.49414 160 ASN G C 1
ATOM 11297 O O . ASN G 1 163 ? 36.20525 -45.22454 53.50960 1.000 183.98520 160 ASN G O 1
ATOM 11302 N N . VAL G 1 164 ? 34.79996 -44.61935 51.85375 1.000 186.32586 161 VAL G N 1
ATOM 11303 C CA . VAL G 1 164 ? 34.64379 -43.27369 52.39651 1.000 164.89545 161 VAL G CA 1
ATOM 11304 C C . VAL G 1 164 ? 33.82747 -43.29805 53.68674 1.000 158.26950 161 VAL G C 1
ATOM 11305 O O . VAL G 1 164 ? 34.08668 -42.52020 54.61460 1.000 153.09964 161 VAL G O 1
ATOM 11309 N N . GLU G 1 165 ? 32.82860 -44.17962 53.76834 1.000 185.52722 162 GLU G N 1
ATOM 11310 C CA . GLU G 1 165 ? 32.11298 -44.36360 55.02629 1.000 178.01690 162 GLU G CA 1
ATOM 11311 C C . GLU G 1 165 ? 33.07637 -44.74862 56.14250 1.000 171.64575 162 GLU G C 1
ATOM 11312 O O . GLU G 1 165 ? 33.06881 -44.14944 57.22745 1.000 150.95757 162 GLU G O 1
ATOM 11318 N N . ALA G 1 166 ? 33.93264 -45.74048 55.87896 1.000 181.54504 163 ALA G N 1
ATOM 11319 C CA . ALA G 1 166 ? 34.94008 -46.13951 56.85418 1.000 185.78471 163 ALA G CA 1
ATOM 11320 C C . ALA G 1 166 ? 35.89029 -44.99533 57.17514 1.000 193.66007 163 ALA G C 1
ATOM 11321 O O . ALA G 1 166 ? 36.41320 -44.91921 58.29286 1.000 201.33755 163 ALA G O 1
ATOM 11323 N N . ALA G 1 167 ? 36.12578 -44.09817 56.21562 1.000 191.30669 164 ALA G N 1
ATOM 11324 C CA . ALA G 1 167 ? 36.96631 -42.93737 56.48768 1.000 187.63712 164 ALA G CA 1
ATOM 11325 C C . ALA G 1 167 ? 36.29727 -41.99648 57.48470 1.000 176.54451 164 ALA G C 1
ATOM 11326 O O . ALA G 1 167 ? 36.89611 -41.62932 58.50488 1.000 183.02259 164 ALA G O 1
ATOM 11328 N N . PHE G 1 168 ? 35.04957 -41.60089 57.20682 1.000 160.63417 165 PHE G N 1
ATOM 11329 C CA . PHE G 1 168 ? 34.32630 -40.70415 58.10743 1.000 157.38594 165 PHE G CA 1
ATOM 11330 C C . PHE G 1 168 ? 34.20941 -41.30246 59.50442 1.000 156.31570 165 PHE G C 1
ATOM 11331 O O . PHE G 1 168 ? 34.54028 -40.65012 60.50521 1.000 152.76848 165 PHE G O 1
ATOM 11339 N N . GLN G 1 169 ? 33.73580 -42.55095 59.59041 1.000 163.60238 166 GLN G N 1
ATOM 11340 C CA . GLN G 1 169 ? 33.57953 -43.19279 60.89189 1.000 149.10521 166 GLN G CA 1
ATOM 11341 C C . GLN G 1 169 ? 34.92239 -43.37889 61.58673 1.000 138.53492 166 GLN G C 1
ATOM 11342 O O . GLN G 1 169 ? 34.99445 -43.34120 62.82156 1.000 148.55035 166 GLN G O 1
ATOM 11348 N N . THR G 1 170 ? 35.99708 -43.55641 60.81605 1.000 140.65740 167 THR G N 1
ATOM 11349 C CA . THR G 1 170 ? 37.31865 -43.70517 61.41627 1.000 158.12397 167 THR G CA 1
ATOM 11350 C C . THR G 1 170 ? 37.78660 -42.40106 62.05453 1.000 163.15116 167 THR G C 1
ATOM 11351 O O . THR G 1 170 ? 38.14411 -42.37524 63.23857 1.000 172.29391 167 THR G O 1
ATOM 11355 N N . ILE G 1 171 ? 37.78636 -41.30270 61.29093 1.000 160.00680 168 ILE G N 1
ATOM 11356 C CA . ILE G 1 171 ? 38.27457 -40.03854 61.84061 1.000 135.69837 168 ILE G CA 1
ATOM 11357 C C . ILE G 1 171 ? 37.39437 -39.58382 62.99872 1.000 151.71617 168 ILE G C 1
ATOM 11358 O O . ILE G 1 171 ? 37.89339 -39.10306 64.02677 1.000 160.16655 168 ILE G O 1
ATOM 11363 N N . LEU G 1 172 ? 36.07454 -39.74561 62.86382 1.000 151.44238 169 LEU G N 1
ATOM 11364 C CA . LEU G 1 172 ? 35.18545 -39.40640 63.96971 1.000 153.27495 169 LEU G CA 1
ATOM 11365 C C . LEU G 1 172 ? 35.47702 -40.26740 65.19293 1.000 152.75294 169 LEU G C 1
ATOM 11366 O O . LEU G 1 172 ? 35.40831 -39.78618 66.33212 1.000 130.74197 169 LEU G O 1
ATOM 11371 N N . THR G 1 173 ? 35.82132 -41.54134 64.97557 1.000 141.72079 170 THR G N 1
ATOM 11372 C CA . THR G 1 173 ? 36.13911 -42.42144 66.09576 1.000 130.56768 170 THR G CA 1
ATOM 11373 C C . THR G 1 173 ? 37.43378 -42.00146 66.78383 1.000 151.08631 170 THR G C 1
ATOM 11374 O O . THR G 1 173 ? 37.53120 -42.06141 68.01416 1.000 146.14363 170 THR G O 1
ATOM 11378 N N . GLU G 1 174 ? 38.43804 -41.56981 66.01285 1.000 138.43909 171 GLU G N 1
ATOM 11379 C CA . GLU G 1 174 ? 39.67454 -41.08558 66.62382 1.000 142.81769 171 GLU G CA 1
ATOM 11380 C C . GLU G 1 174 ? 39.43635 -39.80506 67.41240 1.000 144.54773 171 GLU G C 1
ATOM 11381 O O . GLU G 1 174 ? 39.99803 -39.62478 68.50158 1.000 157.75259 171 GLU G O 1
ATOM 11387 N N . ILE G 1 175 ? 38.61601 -38.89899 66.87482 1.000 128.72892 172 ILE G N 1
ATOM 11388 C CA . ILE G 1 175 ? 38.27615 -37.69006 67.61844 1.000 144.45277 172 ILE G CA 1
ATOM 11389 C C . ILE G 1 175 ? 37.56977 -38.04899 68.92057 1.000 135.30840 172 ILE G C 1
ATOM 11390 O O . ILE G 1 175 ? 37.87202 -37.48830 69.98251 1.000 127.87487 172 ILE G O 1
ATOM 11395 N N . TYR G 1 176 ? 36.63630 -39.00585 68.86739 1.000 130.36677 173 TYR G N 1
ATOM 11396 C CA . TYR G 1 176 ? 35.93649 -39.41472 70.08297 1.000 122.92917 173 TYR G CA 1
ATOM 11397 C C . TYR G 1 176 ? 36.88771 -40.05698 71.08585 1.000 137.78466 173 TYR G C 1
ATOM 11398 O O . TYR G 1 176 ? 36.75027 -39.85444 72.29826 1.000 126.99661 173 TYR G O 1
ATOM 11407 N N . ARG G 1 177 ? 37.84629 -40.85090 70.60244 1.000 134.29366 174 ARG G N 1
ATOM 11408 C CA . ARG G 1 177 ? 38.85741 -41.41575 71.49041 1.000 140.77799 174 ARG G CA 1
ATOM 11409 C C . ARG G 1 177 ? 39.64890 -40.31185 72.18021 1.000 157.69832 174 ARG G C 1
ATOM 11410 O O . ARG G 1 177 ? 39.85837 -40.35078 73.39851 1.000 174.06289 174 ARG G O 1
ATOM 11418 N N . ILE G 1 178 ? 40.08364 -39.30601 71.41482 1.000 151.29048 175 ILE G N 1
ATOM 11419 C CA . ILE G 1 178 ? 40.87953 -38.22343 71.99089 1.000 148.46436 175 ILE G CA 1
ATOM 11420 C C . ILE G 1 178 ? 40.07688 -37.47309 73.04776 1.000 155.81123 175 ILE G C 1
ATOM 11421 O O . ILE G 1 178 ? 40.50419 -37.34330 74.20403 1.000 172.36305 175 ILE G O 1
ATOM 11426 N N . VAL G 1 179 ? 38.89317 -36.97927 72.67164 1.000 150.18652 176 VAL G N 1
ATOM 11427 C CA . VAL G 1 179 ? 38.12856 -36.14159 73.59181 1.000 146.60972 176 VAL G CA 1
ATOM 11428 C C . VAL G 1 179 ? 37.64676 -36.94522 74.79497 1.000 146.10386 176 VAL G C 1
ATOM 11429 O O . VAL G 1 179 ? 37.52373 -36.40266 75.90099 1.000 151.83186 176 VAL G O 1
ATOM 11433 N N . SER G 1 180 ? 37.39068 -38.24386 74.61783 1.000 141.92247 177 SER G N 1
ATOM 11434 C CA . SER G 1 180 ? 36.89951 -39.05304 75.72822 1.000 146.54410 177 SER G CA 1
ATOM 11435 C C . SER G 1 180 ? 38.02343 -39.37462 76.70591 1.000 160.34626 177 SER G C 1
ATOM 11436 O O . SER G 1 180 ? 37.85869 -39.24486 77.92725 1.000 170.34532 177 SER G O 1
ATOM 11439 N N . GLN G 1 181 ? 39.17923 -39.79183 76.18195 1.000 164.94829 178 GLN G N 1
ATOM 11440 C CA . GLN G 1 181 ? 40.32516 -40.06758 77.04158 1.000 188.01737 178 GLN G CA 1
ATOM 11441 C C . GLN G 1 181 ? 40.77319 -38.81417 77.78703 1.000 207.20267 178 GLN G C 1
ATOM 11442 O O . GLN G 1 181 ? 41.18169 -38.89225 78.95206 1.000 206.50544 178 GLN G O 1
ATOM 11448 N N . LYS G 1 182 ? 40.69427 -37.64435 77.13995 1.000 230.98030 179 LYS G N 1
ATOM 11449 C CA . LYS G 1 182 ? 41.14489 -36.41943 77.79449 1.000 223.44758 179 LYS G CA 1
ATOM 11450 C C . LYS G 1 182 ? 40.09673 -35.81972 78.72696 1.000 199.77051 179 LYS G C 1
ATOM 11451 O O . LYS G 1 182 ? 40.46252 -35.07733 79.64632 1.000 202.54236 179 LYS G O 1
ATOM 11457 N N . GLN G 1 183 ? 38.81144 -36.11988 78.51884 1.000 188.84776 180 GLN G N 1
ATOM 11458 C CA . GLN G 1 183 ? 37.77377 -35.63683 79.42386 1.000 181.13433 180 GLN G CA 1
ATOM 11459 C C . GLN G 1 183 ? 37.57095 -36.54285 80.63129 1.000 185.05217 180 GLN G C 1
ATOM 11460 O O . GLN G 1 183 ? 37.15406 -36.05946 81.69016 1.000 190.37725 180 GLN G O 1
ATOM 11466 N N . MET G 1 184 ? 37.86901 -37.83797 80.50927 1.000 184.55002 181 MET G N 1
ATOM 11467 C CA . MET G 1 184 ? 37.72948 -38.76944 81.62069 1.000 186.35930 181 MET G CA 1
ATOM 11468 C C . MET G 1 184 ? 39.04462 -39.01247 82.34956 1.000 186.73757 181 MET G C 1
ATOM 11469 O O . MET G 1 184 ? 39.16786 -40.00240 83.07802 1.000 190.35970 181 MET G O 1
ATOM 11474 N N . SER G 1 185 ? 40.02196 -38.12962 82.17481 1.000 189.50771 182 SER G N 1
ATOM 11475 C CA . SER G 1 185 ? 41.30285 -38.26108 82.85677 1.000 191.11544 182 SER G CA 1
ATOM 11476 C C . SER G 1 185 ? 41.22691 -37.68638 84.26722 1.000 200.27552 182 SER G C 1
ATOM 11477 O O . SER G 1 185 ? 42.02113 -38.04297 85.13708 1.000 210.53258 182 SER G O 1
ATOM 11480 N N . ASP H 1 9 ? -6.29893 -7.78312 42.43581 1.000 131.99172 6 ASP H N 1
ATOM 11481 C CA . ASP H 1 9 ? -6.87207 -6.97893 43.50840 1.000 137.56311 6 ASP H CA 1
ATOM 11482 C C . ASP H 1 9 ? -8.13182 -7.61556 44.07686 1.000 156.48250 6 ASP H C 1
ATOM 11483 O O . ASP H 1 9 ? -8.34314 -8.82272 43.95880 1.000 178.46275 6 ASP H O 1
ATOM 11488 N N . GLU H 1 10 ? -8.96276 -6.78669 44.70190 1.000 148.39853 7 GLU H N 1
ATOM 11489 C CA . GLU H 1 10 ? -10.25402 -7.19998 45.22592 1.000 146.26202 7 GLU H CA 1
ATOM 11490 C C . GLU H 1 10 ? -11.34903 -6.41351 44.52057 1.000 139.26190 7 GLU H C 1
ATOM 11491 O O . GLU H 1 10 ? -11.12446 -5.29650 44.04451 1.000 137.09449 7 GLU H O 1
ATOM 11497 N N . TYR H 1 11 ? -12.53659 -7.00626 44.45350 1.000 139.00097 8 TYR H N 1
ATOM 11498 C CA . TYR H 1 11 ? -13.62071 -6.43757 43.66556 1.000 137.51392 8 TYR H CA 1
ATOM 11499 C C . TYR H 1 11 ? -14.94044 -7.01122 44.15791 1.000 140.71708 8 TYR H C 1
ATOM 11500 O O . TYR H 1 11 ? -14.97534 -7.97063 44.93176 1.000 149.19375 8 TYR H O 1
ATOM 11509 N N . ASP H 1 12 ? -16.03329 -6.40498 43.69693 1.000 137.18236 9 ASP H N 1
ATOM 11510 C CA . ASP H 1 12 ? -17.35953 -6.89525 44.04660 1.000 143.08128 9 ASP H CA 1
ATOM 11511 C C . ASP H 1 12 ? -17.87446 -7.90646 43.02613 1.000 138.26927 9 ASP H C 1
ATOM 11512 O O . ASP H 1 12 ? -18.39467 -8.95920 43.40783 1.000 142.26939 9 ASP H O 1
ATOM 11517 N N . TYR H 1 13 ? -17.73042 -7.61868 41.73201 1.000 134.24474 10 TYR H N 1
ATOM 11518 C CA . TYR H 1 13 ? -18.17108 -8.55779 40.70593 1.000 137.97362 10 TYR H CA 1
ATOM 11519 C C . TYR H 1 13 ? -17.12918 -8.64818 39.59895 1.000 138.39704 10 TYR H C 1
ATOM 11520 O O . TYR H 1 13 ? -16.27196 -7.77506 39.45207 1.000 148.64917 10 TYR H O 1
ATOM 11529 N N . LEU H 1 14 ? -17.21464 -9.72532 38.81639 1.000 128.05878 11 LEU H N 1
ATOM 11530 C CA . LEU H 1 14 ? -16.25405 -10.01316 37.75452 1.000 128.43992 11 LEU H CA 1
ATOM 11531 C C . LEU H 1 14 ? -17.00136 -10.29930 36.45994 1.000 121.16389 11 LEU H C 1
ATOM 11532 O O . LEU H 1 14 ? -17.71058 -11.30594 36.36045 1.000 119.64043 11 LEU H O 1
ATOM 11537 N N . PHE H 1 15 ? -16.83143 -9.42871 35.46784 1.000 113.45407 12 PHE H N 1
ATOM 11538 C CA . PHE H 1 15 ? -17.49661 -9.56644 34.17903 1.000 113.95577 12 PHE H CA 1
ATOM 11539 C C . PHE H 1 15 ? -16.48318 -9.89096 33.09136 1.000 121.46348 12 PHE H C 1
ATOM 11540 O O . PHE H 1 15 ? -15.35897 -9.37746 33.09994 1.000 123.51118 12 PHE H O 1
ATOM 11548 N N . LYS H 1 16 ? -16.89417 -10.73389 32.14859 1.000 120.52973 13 LYS H N 1
ATOM 11549 C CA . LYS H 1 16 ? -16.04686 -11.15152 31.03948 1.000 120.26231 13 LYS H CA 1
ATOM 11550 C C . LYS H 1 16 ? -16.47847 -10.42375 29.77283 1.000 124.14208 13 LYS H C 1
ATOM 11551 O O . LYS H 1 16 ? -17.62205 -10.56839 29.32607 1.000 121.76825 13 LYS H O 1
ATOM 11557 N N . VAL H 1 17 ? -15.56135 -9.65173 29.19707 1.000 124.25870 14 VAL H N 1
ATOM 11558 C CA . VAL H 1 17 ? -15.81003 -8.88068 27.98616 1.000 113.06594 14 VAL H CA 1
ATOM 11559 C C . VAL H 1 17 ? -14.83385 -9.34622 26.91585 1.000 118.18195 14 VAL H C 1
ATOM 11560 O O . VAL H 1 17 ? -13.61665 -9.33160 27.13263 1.000 119.00049 14 VAL H O 1
ATOM 11564 N N . VAL H 1 18 ? -15.36512 -9.75416 25.76356 1.000 129.18143 15 VAL H N 1
ATOM 11565 C CA . VAL H 1 18 ? -14.54957 -10.27917 24.67545 1.000 125.79425 15 VAL H CA 1
ATOM 11566 C C . VAL H 1 18 ? -14.40904 -9.21691 23.59314 1.000 137.95584 15 VAL H C 1
ATOM 11567 O O . VAL H 1 18 ? -15.26948 -8.34348 23.42395 1.000 142.77601 15 VAL H O 1
ATOM 11571 N N . LEU H 1 19 ? -13.30260 -9.29064 22.85635 1.000 144.07233 16 LEU H N 1
ATOM 11572 C CA . LEU H 1 19 ? -12.98577 -8.35386 21.78434 1.000 149.55988 16 LEU H CA 1
ATOM 11573 C C . LEU H 1 19 ? -12.94139 -9.12570 20.47512 1.000 168.45808 16 LEU H C 1
ATOM 11574 O O . LEU H 1 19 ? -12.06673 -9.97721 20.28297 1.000 173.86146 16 LEU H O 1
ATOM 11579 N N . ILE H 1 20 ? -13.87333 -8.82391 19.57181 1.000 172.08657 17 ILE H N 1
ATOM 11580 C CA . ILE H 1 20 ? -14.01966 -9.56999 18.33162 1.000 160.17094 17 ILE H CA 1
ATOM 11581 C C . ILE H 1 20 ? -13.98766 -8.60491 17.15288 1.000 153.31542 17 ILE H C 1
ATOM 11582 O O . ILE H 1 20 ? -14.08267 -7.38515 17.30457 1.000 142.43014 17 ILE H O 1
ATOM 11587 N N . GLY H 1 21 ? -13.85831 -9.18162 15.96564 1.000 163.74923 18 GLY H N 1
ATOM 11588 C CA . GLY H 1 21 ? -13.73244 -8.43257 14.73317 1.000 175.02156 18 GLY H CA 1
ATOM 11589 C C . GLY H 1 21 ? -12.56768 -8.92871 13.90120 1.000 183.49330 18 GLY H C 1
ATOM 11590 O O . GLY H 1 21 ? -11.72204 -9.69977 14.35067 1.000 185.97198 18 GLY H O 1
ATOM 11591 N N . ASP H 1 22 ? -12.55035 -8.46849 12.65290 1.000 194.39275 19 ASP H N 1
ATOM 11592 C CA . ASP H 1 22 ? -11.45264 -8.80819 11.75917 1.000 207.06265 19 ASP H CA 1
ATOM 11593 C C . ASP H 1 22 ? -10.14327 -8.24300 12.29839 1.000 204.16080 19 ASP H C 1
ATOM 11594 O O . ASP H 1 22 ? -10.10710 -7.15103 12.87365 1.000 203.03645 19 ASP H O 1
ATOM 11599 N N . SER H 1 23 ? -9.06562 -9.00362 12.12371 1.000 200.01644 20 SER H N 1
ATOM 11600 C CA . SER H 1 23 ? -7.76440 -8.58119 12.61900 1.000 187.06938 20 SER H CA 1
ATOM 11601 C C . SER H 1 23 ? -7.24587 -7.38662 11.82393 1.000 198.96023 20 SER H C 1
ATOM 11602 O O . SER H 1 23 ? -7.49965 -7.25124 10.62377 1.000 210.54737 20 SER H O 1
ATOM 11605 N N . GLY H 1 24 ? -6.51676 -6.51017 12.51138 1.000 205.14589 21 GLY H N 1
ATOM 11606 C CA . GLY H 1 24 ? -5.95188 -5.33122 11.88885 1.000 218.73653 21 GLY H CA 1
ATOM 11607 C C . GLY H 1 24 ? -6.79022 -4.07719 11.99100 1.000 221.59890 21 GLY H C 1
ATOM 11608 O O . GLY H 1 24 ? -6.41768 -3.05414 11.40217 1.000 216.82349 21 GLY H O 1
ATOM 11609 N N . VAL H 1 25 ? -7.90662 -4.11860 12.71767 1.000 232.45396 22 VAL H N 1
ATOM 11610 C CA . VAL H 1 25 ? -8.76822 -2.95420 12.88976 1.000 229.99731 22 VAL H CA 1
ATOM 11611 C C . VAL H 1 25 ? -8.29677 -2.15405 14.09649 1.000 233.58769 22 VAL H C 1
ATOM 11612 O O . VAL H 1 25 ? -8.99686 -1.25163 14.57054 1.000 239.64666 22 VAL H O 1
ATOM 11616 N N . GLY H 1 26 ? -7.10418 -2.47163 14.59392 1.000 208.78109 23 GLY H N 1
ATOM 11617 C CA . GLY H 1 26 ? -6.61637 -1.82984 15.79971 1.000 181.09934 23 GLY H CA 1
ATOM 11618 C C . GLY H 1 26 ? -7.44579 -2.14842 17.01914 1.000 174.91417 23 GLY H C 1
ATOM 11619 O O . GLY H 1 26 ? -7.57235 -1.30694 17.91524 1.000 190.66638 23 GLY H O 1
ATOM 11620 N N . LYS H 1 27 ? -8.03067 -3.34771 17.07055 1.000 164.92221 24 LYS H N 1
ATOM 11621 C CA . LYS H 1 27 ? -8.87161 -3.71543 18.20347 1.000 178.75764 24 LYS H CA 1
ATOM 11622 C C . LYS H 1 27 ? -8.05631 -3.85506 19.48290 1.000 203.59171 24 LYS H C 1
ATOM 11623 O O . LYS H 1 27 ? -8.54592 -3.52270 20.56851 1.000 218.67260 24 LYS H O 1
ATOM 11629 N N . SER H 1 28 ? -6.81034 -4.32222 19.37549 1.000 214.16787 25 SER H N 1
ATOM 11630 C CA . SER H 1 28 ? -5.97704 -4.48415 20.56174 1.000 202.72506 25 SER H CA 1
ATOM 11631 C C . SER H 1 28 ? -5.46730 -3.14530 21.08069 1.000 191.34723 25 SER H C 1
ATOM 11632 O O . SER H 1 28 ? -5.19831 -3.00952 22.27956 1.000 184.15785 25 SER H O 1
ATOM 11635 N N . ASN H 1 29 ? -5.34379 -2.14918 20.20546 1.000 185.85790 26 ASN H N 1
ATOM 11636 C CA . ASN H 1 29 ? -4.72258 -0.87567 20.54382 1.000 172.86606 26 ASN H CA 1
ATOM 11637 C C . ASN H 1 29 ? -5.71673 0.19660 20.97500 1.000 168.01215 26 ASN H C 1
ATOM 11638 O O . ASN H 1 29 ? -5.28876 1.28781 21.36487 1.000 186.35303 26 ASN H O 1
ATOM 11643 N N . LEU H 1 30 ? -7.02312 -0.07373 20.92150 1.000 159.32209 27 LEU H N 1
ATOM 11644 C CA . LEU H 1 30 ? -7.98952 0.95158 21.30149 1.000 151.16365 27 LEU H CA 1
ATOM 11645 C C . LEU H 1 30 ? -8.16922 1.04148 22.81307 1.000 160.09393 27 LEU H C 1
ATOM 11646 O O . LEU H 1 30 ? -8.50802 2.11253 23.32887 1.000 177.83870 27 LEU H O 1
ATOM 11651 N N . LEU H 1 31 ? -7.95415 -0.05684 23.53595 1.000 141.62949 28 LEU H N 1
ATOM 11652 C CA . LEU H 1 31 ? -8.06585 -0.07067 24.98748 1.000 126.55254 28 LEU H CA 1
ATOM 11653 C C . LEU H 1 31 ? -6.71006 0.01092 25.67778 1.000 131.18475 28 LEU H C 1
ATOM 11654 O O . LEU H 1 31 ? -6.60878 -0.30546 26.86771 1.000 147.88431 28 LEU H O 1
ATOM 11659 N N . SER H 1 32 ? -5.66645 0.41989 24.95437 1.000 125.39785 29 SER H N 1
ATOM 11660 C CA . SER H 1 32 ? -4.32784 0.43792 25.53512 1.000 141.97345 29 SER H CA 1
ATOM 11661 C C . SER H 1 32 ? -4.22547 1.45161 26.66812 1.000 140.23039 29 SER H C 1
ATOM 11662 O O . SER H 1 32 ? -3.52982 1.21146 27.66243 1.000 149.89225 29 SER H O 1
ATOM 11665 N N . ARG H 1 33 ? -4.92044 2.58328 26.54316 1.000 123.96091 30 ARG H N 1
ATOM 11666 C CA . ARG H 1 33 ? -4.83499 3.63705 27.54618 1.000 144.02059 30 ARG H CA 1
ATOM 11667 C C . ARG H 1 33 ? -5.73256 3.38844 28.75197 1.000 146.20951 30 ARG H C 1
ATOM 11668 O O . ARG H 1 33 ? -5.49276 3.97421 29.81293 1.000 124.15548 30 ARG H O 1
ATOM 11676 N N . PHE H 1 34 ? -6.74943 2.53443 28.61971 1.000 158.34821 31 PHE H N 1
ATOM 11677 C CA . PHE H 1 34 ? -7.76070 2.36443 29.65437 1.000 148.34426 31 PHE H CA 1
ATOM 11678 C C . PHE H 1 34 ? -7.65486 1.04640 30.40508 1.000 134.41275 31 PHE H C 1
ATOM 11679 O O . PHE H 1 34 ? -8.26732 0.91172 31.47003 1.000 135.92684 31 PHE H O 1
ATOM 11687 N N . THR H 1 35 ? -6.90831 0.07697 29.88558 1.000 122.74989 32 THR H N 1
ATOM 11688 C CA . THR H 1 35 ? -6.89044 -1.26922 30.42890 1.000 114.69656 32 THR H CA 1
ATOM 11689 C C . THR H 1 35 ? -5.47041 -1.67043 30.79991 1.000 115.77723 32 THR H C 1
ATOM 11690 O O . THR H 1 35 ? -4.49851 -1.24663 30.16579 1.000 117.64713 32 THR H O 1
ATOM 11694 N N . ARG H 1 36 ? -5.36643 -2.49139 31.84150 1.000 114.91559 33 ARG H N 1
ATOM 11695 C CA . ARG H 1 36 ? -4.10270 -3.07088 32.27810 1.000 119.80242 33 ARG H CA 1
ATOM 11696 C C . ARG H 1 36 ? -3.98934 -4.46471 31.66889 1.000 126.94160 33 ARG H C 1
ATOM 11697 O O . ARG H 1 36 ? -4.77253 -5.35998 32.00397 1.000 146.32748 33 ARG H O 1
ATOM 11705 N N . ASN H 1 37 ? -3.02558 -4.64691 30.76919 1.000 125.10765 34 ASN H N 1
ATOM 11706 C CA . ASN H 1 37 ? -2.75772 -5.96575 30.21171 1.000 137.88996 34 ASN H CA 1
ATOM 11707 C C . ASN H 1 37 ? -2.00039 -6.80561 31.23400 1.000 136.76199 34 ASN H C 1
ATOM 11708 O O . ASN H 1 37 ? -1.03569 -6.33522 31.84504 1.000 141.14250 34 ASN H O 1
ATOM 11713 N N . GLU H 1 38 ? -2.43923 -8.05084 31.42024 1.000 121.12468 35 GLU H N 1
ATOM 11714 C CA . GLU H 1 38 ? -1.92277 -8.89593 32.49022 1.000 116.29347 35 GLU H CA 1
ATOM 11715 C C . GLU H 1 38 ? -0.69028 -9.70047 32.09468 1.000 120.04581 35 GLU H C 1
ATOM 11716 O O . GLU H 1 38 ? -0.07801 -10.32724 32.96601 1.000 121.00558 35 GLU H O 1
ATOM 11722 N N . PHE H 1 39 ? -0.30870 -9.69972 30.82113 1.000 118.82979 36 PHE H N 1
ATOM 11723 C CA . PHE H 1 39 ? 0.84939 -10.44270 30.34914 1.000 121.89083 36 PHE H CA 1
ATOM 11724 C C . PHE H 1 39 ? 1.95504 -9.48349 29.92374 1.000 150.18593 36 PHE H C 1
ATOM 11725 O O . PHE H 1 39 ? 1.69451 -8.34485 29.52439 1.000 168.07667 36 PHE H O 1
ATOM 11733 N N . ASN H 1 40 ? 3.19864 -9.95882 30.00568 1.000 149.83038 37 ASN H N 1
ATOM 11734 C CA . ASN H 1 40 ? 4.35163 -9.14908 29.63146 1.000 151.55347 37 ASN H CA 1
ATOM 11735 C C . ASN H 1 40 ? 4.70168 -9.24674 28.15276 1.000 159.70181 37 ASN H C 1
ATOM 11736 O O . ASN H 1 40 ? 5.33867 -8.32886 27.62211 1.000 169.44530 37 ASN H O 1
ATOM 11741 N N . LEU H 1 41 ? 4.30806 -10.32726 27.47961 1.000 159.70215 38 LEU H N 1
ATOM 11742 C CA . LEU H 1 41 ? 4.59059 -10.52892 26.06488 1.000 156.62197 38 LEU H CA 1
ATOM 11743 C C . LEU H 1 41 ? 3.28851 -10.78192 25.31507 1.000 151.88555 38 LEU H C 1
ATOM 11744 O O . LEU H 1 41 ? 2.21712 -10.92591 25.90994 1.000 148.50236 38 LEU H O 1
ATOM 11749 N N . GLU H 1 42 ? 3.39089 -10.83615 23.98948 1.000 154.28884 39 GLU H N 1
ATOM 11750 C CA . GLU H 1 42 ? 2.22238 -11.08250 23.15437 1.000 157.45423 39 GLU H CA 1
ATOM 11751 C C . GLU H 1 42 ? 1.78840 -12.53816 23.27443 1.000 163.99121 39 GLU H C 1
ATOM 11752 O O . GLU H 1 42 ? 2.54909 -13.45112 22.93504 1.000 178.62986 39 GLU H O 1
ATOM 11758 N N . SER H 1 43 ? 0.56440 -12.75305 23.74968 1.000 153.30327 40 SER H N 1
ATOM 11759 C CA . SER H 1 43 ? -0.01059 -14.08667 23.85451 1.000 163.20125 40 SER H CA 1
ATOM 11760 C C . SER H 1 43 ? -0.85116 -14.46465 22.64258 1.000 179.92576 40 SER H C 1
ATOM 11761 O O . SER H 1 43 ? -1.45142 -15.54453 22.63562 1.000 193.88797 40 SER H O 1
ATOM 11764 N N . LYS H 1 44 ? -0.90933 -13.60658 21.62222 1.000 173.47976 41 LYS H N 1
ATOM 11765 C CA . LYS H 1 44 ? -1.72353 -13.90035 20.44856 1.000 157.00808 41 LYS H CA 1
ATOM 11766 C C . LYS H 1 44 ? -0.98643 -14.80718 19.46867 1.000 163.16740 41 LYS H C 1
ATOM 11767 O O . LYS H 1 44 ? -1.59709 -15.69311 18.85963 1.000 174.31827 41 LYS H O 1
ATOM 11773 N N . SER H 1 45 ? 0.32395 -14.60643 19.30763 1.000 159.90035 42 SER H N 1
ATOM 11774 C CA . SER H 1 45 ? 1.09957 -15.47494 18.42822 1.000 177.87827 42 SER H CA 1
ATOM 11775 C C . SER H 1 45 ? 1.29832 -16.85814 19.03566 1.000 186.31838 42 SER H C 1
ATOM 11776 O O . SER H 1 45 ? 1.33723 -17.85631 18.30619 1.000 196.23990 42 SER H O 1
ATOM 11779 N N . THR H 1 46 ? 1.42189 -16.93800 20.35971 1.000 180.83345 43 THR H N 1
ATOM 11780 C CA . THR H 1 46 ? 1.63535 -18.20899 21.04346 1.000 171.03046 43 THR H CA 1
ATOM 11781 C C . THR H 1 46 ? 0.31281 -18.91160 21.34041 1.000 170.99471 43 THR H C 1
ATOM 11782 O O . THR H 1 46 ? 0.07067 -20.02443 20.86342 1.000 176.75341 43 THR H O 1
ATOM 11786 N N . ILE H 1 47 ? -0.55130 -18.26776 22.11879 1.000 164.65636 44 ILE H N 1
ATOM 11787 C CA . ILE H 1 47 ? -1.79216 -18.89011 22.57269 1.000 161.00043 44 ILE H CA 1
ATOM 11788 C C . ILE H 1 47 ? -2.96079 -18.53544 21.66519 1.000 172.76616 44 ILE H C 1
ATOM 11789 O O . ILE H 1 47 ? -3.67003 -19.41716 21.17431 1.000 192.04036 44 ILE H O 1
ATOM 11794 N N . GLY H 1 48 ? -3.18278 -17.24646 21.43107 1.000 169.00714 45 GLY H N 1
ATOM 11795 C CA . GLY H 1 48 ? -4.23460 -16.81409 20.53544 1.000 168.22981 45 GLY H CA 1
ATOM 11796 C C . GLY H 1 48 ? -5.12236 -15.72999 21.10777 1.000 163.84442 45 GLY H C 1
ATOM 11797 O O . GLY H 1 48 ? -5.74536 -14.97896 20.35385 1.000 156.79477 45 GLY H O 1
ATOM 11798 N N . VAL H 1 49 ? -5.18982 -15.62711 22.43011 1.000 170.47477 46 VAL H N 1
ATOM 11799 C CA . VAL H 1 49 ? -6.05646 -14.66937 23.10650 1.000 164.15163 46 VAL H CA 1
ATOM 11800 C C . VAL H 1 49 ? -5.19127 -13.76135 23.96941 1.000 134.81763 46 VAL H C 1
ATOM 11801 O O . VAL H 1 49 ? -4.22326 -14.22322 24.58331 1.000 134.15789 46 VAL H O 1
ATOM 11805 N N . GLU H 1 50 ? -5.52742 -12.46794 24.01063 1.000 120.35329 47 GLU H N 1
ATOM 11806 C CA . GLU H 1 50 ? -4.73699 -11.49150 24.76706 1.000 138.83788 47 GLU H CA 1
ATOM 11807 C C . GLU H 1 50 ? -5.57890 -10.90246 25.89696 1.000 140.54559 47 GLU H C 1
ATOM 11808 O O . GLU H 1 50 ? -6.50930 -10.12944 25.64454 1.000 146.73087 47 GLU H O 1
ATOM 11814 N N . PHE H 1 51 ? -5.22809 -11.23790 27.14016 1.000 132.18177 48 PHE H N 1
ATOM 11815 C CA . PHE H 1 51 ? -5.98511 -10.80358 28.30930 1.000 119.23488 48 PHE H CA 1
ATOM 11816 C C . PHE H 1 51 ? -5.58378 -9.39855 28.75141 1.000 129.37519 48 PHE H C 1
ATOM 11817 O O . PHE H 1 51 ? -4.42220 -8.99487 28.63479 1.000 133.16572 48 PHE H O 1
ATOM 11825 N N . ALA H 1 52 ? -6.55937 -8.66104 29.28765 1.000 127.68846 49 ALA H N 1
ATOM 11826 C CA . ALA H 1 52 ? -6.30253 -7.32460 29.82947 1.000 118.50069 49 ALA H CA 1
ATOM 11827 C C . ALA H 1 52 ? -7.45519 -6.92950 30.73981 1.000 110.51442 49 ALA H C 1
ATOM 11828 O O . ALA H 1 52 ? -8.59413 -6.82544 30.27649 1.000 113.82734 49 ALA H O 1
ATOM 11830 N N . THR H 1 53 ? -7.16528 -6.68678 32.01678 1.000 104.56653 50 THR H N 1
ATOM 11831 C CA . THR H 1 53 ? -8.18955 -6.41286 33.01674 1.000 130.92882 50 THR H CA 1
ATOM 11832 C C . THR H 1 53 ? -8.28321 -4.92252 33.32994 1.000 132.42915 50 THR H C 1
ATOM 11833 O O . THR H 1 53 ? -7.33387 -4.15710 33.14411 1.000 127.83645 50 THR H O 1
ATOM 11837 N N . ARG H 1 54 ? -9.45439 -4.52369 33.82540 1.000 137.39971 51 ARG H N 1
ATOM 11838 C CA . ARG H 1 54 ? -9.70424 -3.14467 34.22831 1.000 127.47323 51 ARG H CA 1
ATOM 11839 C C . ARG H 1 54 ? -10.88210 -3.13012 35.18917 1.000 130.92419 51 ARG H C 1
ATOM 11840 O O . ARG H 1 54 ? -11.91336 -3.74854 34.91224 1.000 158.64866 51 ARG H O 1
ATOM 11848 N N . SER H 1 55 ? -10.72808 -2.43052 36.30839 1.000 116.69173 52 SER H N 1
ATOM 11849 C CA . SER H 1 55 ? -11.76334 -2.33628 37.32652 1.000 129.13557 52 SER H CA 1
ATOM 11850 C C . SER H 1 55 ? -12.28645 -0.90883 37.40127 1.000 140.94124 52 SER H C 1
ATOM 11851 O O . SER H 1 55 ? -11.50605 0.04832 37.37254 1.000 163.47428 52 SER H O 1
ATOM 11854 N N . ILE H 1 56 ? -13.60974 -0.76637 37.48945 1.000 130.31963 53 ILE H N 1
ATOM 11855 C CA . ILE H 1 56 ? -14.25280 0.52949 37.65402 1.000 132.59029 53 ILE H CA 1
ATOM 11856 C C . ILE H 1 56 ? -15.25043 0.44040 38.80513 1.000 142.64617 53 ILE H C 1
ATOM 11857 O O . ILE H 1 56 ? -15.40117 -0.59822 39.44520 1.000 144.35789 53 ILE H O 1
ATOM 11862 N N . GLN H 1 57 ? -15.93382 1.55277 39.06054 1.000 152.19972 54 GLN H N 1
ATOM 11863 C CA . GLN H 1 57 ? -16.91310 1.65772 40.13314 1.000 155.71948 54 GLN H CA 1
ATOM 11864 C C . GLN H 1 57 ? -18.28930 1.90859 39.53513 1.000 156.76122 54 GLN H C 1
ATOM 11865 O O . GLN H 1 57 ? -18.47241 2.86150 38.77031 1.000 165.04860 54 GLN H O 1
ATOM 11871 N N . VAL H 1 58 ? -19.25113 1.05550 39.88123 1.000 153.39620 55 VAL H N 1
ATOM 11872 C CA . VAL H 1 58 ? -20.61806 1.15841 39.38201 1.000 158.24018 55 VAL H CA 1
ATOM 11873 C C . VAL H 1 58 ? -21.56721 1.06268 40.56741 1.000 164.21463 55 VAL H C 1
ATOM 11874 O O . VAL H 1 58 ? -21.55891 0.06049 41.29271 1.000 164.21413 55 VAL H O 1
ATOM 11878 N N . ASP H 1 59 ? -22.37750 2.10525 40.76479 1.000 182.38412 56 ASP H N 1
ATOM 11879 C CA . ASP H 1 59 ? -23.42125 2.13000 41.79197 1.000 185.40025 56 ASP H CA 1
ATOM 11880 C C . ASP H 1 59 ? -22.86086 1.85008 43.18519 1.000 169.41894 56 ASP H C 1
ATOM 11881 O O . ASP H 1 59 ? -23.54007 1.27215 44.03626 1.000 171.13900 56 ASP H O 1
ATOM 11886 N N . GLY H 1 60 ? -21.61710 2.25826 43.43226 1.000 156.85151 57 GLY H N 1
ATOM 11887 C CA . GLY H 1 60 ? -20.98662 2.06570 44.71943 1.000 155.46956 57 GLY H CA 1
ATOM 11888 C C . GLY H 1 60 ? -20.21648 0.77177 44.87644 1.000 159.27042 57 GLY H C 1
ATOM 11889 O O . GLY H 1 60 ? -19.54444 0.59208 45.90194 1.000 148.37793 57 GLY H O 1
ATOM 11890 N N . LYS H 1 61 ? -20.28582 -0.12996 43.90043 1.000 161.92928 58 LYS H N 1
ATOM 11891 C CA . LYS H 1 61 ? -19.60321 -1.41386 43.95487 1.000 142.36776 58 LYS H CA 1
ATOM 11892 C C . LYS H 1 61 ? -18.43861 -1.44239 42.97165 1.000 130.95395 58 LYS H C 1
ATOM 11893 O O . LYS H 1 61 ? -18.34969 -0.62424 42.05232 1.000 142.67877 58 LYS H O 1
ATOM 11899 N N . THR H 1 62 ? -17.53870 -2.40210 43.17790 1.000 123.31079 59 THR H N 1
ATOM 11900 C CA . THR H 1 62 ? -16.34180 -2.54585 42.35794 1.000 98.64292 59 THR H CA 1
ATOM 11901 C C . THR H 1 62 ? -16.57770 -3.61525 41.29710 1.000 98.06841 59 THR H C 1
ATOM 11902 O O . THR H 1 62 ? -16.87424 -4.77359 41.62215 1.000 126.94894 59 THR H O 1
ATOM 11906 N N . ILE H 1 63 ? -16.43381 -3.22451 40.03530 1.000 99.03187 60 ILE H N 1
ATOM 11907 C CA . ILE H 1 63 ? -16.67528 -4.09340 38.89097 1.000 103.87661 60 ILE H CA 1
ATOM 11908 C C . ILE H 1 63 ? -15.34243 -4.33390 38.19394 1.000 112.57021 60 ILE H C 1
ATOM 11909 O O . ILE H 1 63 ? -14.79758 -3.43194 37.54364 1.000 110.40098 60 ILE H O 1
ATOM 11914 N N . LYS H 1 64 ? -14.81472 -5.54911 38.32970 1.000 122.31832 61 LYS H N 1
ATOM 11915 C CA . LYS H 1 64 ? -13.61383 -5.96815 37.61457 1.000 108.83960 61 LYS H CA 1
ATOM 11916 C C . LYS H 1 64 ? -14.04253 -6.62170 36.30884 1.000 98.71713 61 LYS H C 1
ATOM 11917 O O . LYS H 1 64 ? -14.63342 -7.70683 36.31202 1.000 102.86177 61 LYS H O 1
ATOM 11923 N N . ALA H 1 65 ? -13.75770 -5.95964 35.19651 1.000 101.53166 62 ALA H N 1
ATOM 11924 C CA . ALA H 1 65 ? -14.03113 -6.50369 33.87655 1.000 108.24872 62 ALA H CA 1
ATOM 11925 C C . ALA H 1 65 ? -12.72456 -6.97270 33.25844 1.000 117.90671 62 ALA H C 1
ATOM 11926 O O . ALA H 1 65 ? -11.73684 -6.22910 33.24141 1.000 121.93734 62 ALA H O 1
ATOM 11928 N N . GLN H 1 66 ? -12.71484 -8.20725 32.77077 1.000 113.68601 63 GLN H N 1
ATOM 11929 C CA . GLN H 1 66 ? -11.55311 -8.76147 32.09522 1.000 110.18774 63 GLN H CA 1
ATOM 11930 C C . GLN H 1 66 ? -11.85449 -8.90140 30.61281 1.000 110.77776 63 GLN H C 1
ATOM 11931 O O . GLN H 1 66 ? -12.86122 -9.50792 30.23185 1.000 108.80344 63 GLN H O 1
ATOM 11937 N N . ILE H 1 67 ? -10.98181 -8.33569 29.78765 1.000 114.56316 64 ILE H N 1
ATOM 11938 C CA . ILE H 1 67 ? -11.14311 -8.32400 28.34097 1.000 118.89936 64 ILE H CA 1
ATOM 11939 C C . ILE H 1 67 ? -10.27715 -9.42933 27.75600 1.000 125.04924 64 ILE H C 1
ATOM 11940 O O . ILE H 1 67 ? -9.04666 -9.41125 27.90135 1.000 126.83313 64 ILE H O 1
ATOM 11945 N N . TRP H 1 68 ? -10.92575 -10.39690 27.11074 1.000 128.04409 65 TRP H N 1
ATOM 11946 C CA . TRP H 1 68 ? -10.24430 -11.43437 26.34885 1.000 127.39653 65 TRP H CA 1
ATOM 11947 C C . TRP H 1 68 ? -10.17454 -10.97671 24.89701 1.000 134.25950 65 TRP H C 1
ATOM 11948 O O . TRP H 1 68 ? -11.20837 -10.69808 24.28027 1.000 142.90990 65 TRP H O 1
ATOM 11959 N N . ASP H 1 69 ? -8.96276 -10.89626 24.35599 1.000 137.40062 66 ASP H N 1
ATOM 11960 C CA . ASP H 1 69 ? -8.70343 -10.17050 23.12167 1.000 146.83331 66 ASP H CA 1
ATOM 11961 C C . ASP H 1 69 ? -8.50209 -11.11114 21.94177 1.000 161.91960 66 ASP H C 1
ATOM 11962 O O . ASP H 1 69 ? -7.81706 -12.13799 22.05651 1.000 175.86341 66 ASP H O 1
ATOM 11967 N N . THR H 1 70 ? -9.04960 -10.67840 20.79640 1.000 194.81501 67 THR H N 1
ATOM 11968 C CA . THR H 1 70 ? -9.07942 -11.29385 19.46621 1.000 191.05908 67 THR H CA 1
ATOM 11969 C C . THR H 1 70 ? -9.25386 -12.80986 19.43426 1.000 186.69857 67 THR H C 1
ATOM 11970 O O . THR H 1 70 ? -10.36662 -13.30218 19.64522 1.000 201.99490 67 THR H O 1
ATOM 11974 N N . ALA H 1 71 ? -8.16990 -13.54332 19.15560 1.000 182.50532 68 ALA H N 1
ATOM 11975 C CA . ALA H 1 71 ? -8.21795 -14.88836 18.57013 1.000 186.11092 68 ALA H CA 1
ATOM 11976 C C . ALA H 1 71 ? -8.74701 -14.82344 17.13863 1.000 183.13105 68 ALA H C 1
ATOM 11977 O O . ALA H 1 71 ? -9.49723 -15.69401 16.69394 1.000 175.16049 68 ALA H O 1
ATOM 11979 N N . GLY H 1 72 ? -8.34762 -13.77085 16.41576 1.000 186.53536 69 GLY H N 1
ATOM 11980 C CA . GLY H 1 72 ? -8.72504 -13.61348 15.02235 1.000 194.50510 69 GLY H CA 1
ATOM 11981 C C . GLY H 1 72 ? -7.95465 -14.48938 14.05954 1.000 191.69025 69 GLY H C 1
ATOM 11982 O O . GLY H 1 72 ? -8.39894 -14.67970 12.92341 1.000 184.71306 69 GLY H O 1
ATOM 11983 N N . LEU H 1 73 ? -6.80575 -15.01827 14.48225 1.000 203.83741 70 LEU H N 1
ATOM 11984 C CA . LEU H 1 73 ? -6.05370 -15.98784 13.68814 1.000 207.67782 70 LEU H CA 1
ATOM 11985 C C . LEU H 1 73 ? -6.71967 -17.34467 13.87774 1.000 209.14711 70 LEU H C 1
ATOM 11986 O O . LEU H 1 73 ? -6.30827 -18.17739 14.69125 1.000 213.75073 70 LEU H O 1
ATOM 11991 N N . GLU H 1 74 ? -7.78102 -17.56798 13.10196 1.000 213.77978 71 GLU H N 1
ATOM 11992 C CA . GLU H 1 74 ? -8.62463 -18.74031 13.31173 1.000 213.82070 71 GLU H CA 1
ATOM 11993 C C . GLU H 1 74 ? -7.96836 -19.97141 12.69797 1.000 211.04018 71 GLU H C 1
ATOM 11994 O O . GLU H 1 74 ? -8.64610 -20.95535 12.38066 1.000 205.60222 71 GLU H O 1
ATOM 12000 N N . ARG H 1 75 ? -6.64808 -19.91492 12.51806 1.000 210.30258 72 ARG H N 1
ATOM 12001 C CA . ARG H 1 75 ? -5.89375 -21.11785 12.19508 1.000 207.62776 72 ARG H CA 1
ATOM 12002 C C . ARG H 1 75 ? -5.96593 -22.11228 13.34491 1.000 193.22891 72 ARG H C 1
ATOM 12003 O O . ARG H 1 75 ? -6.10022 -23.32453 13.13118 1.000 198.76256 72 ARG H O 1
ATOM 12011 N N . TYR H 1 76 ? -5.89694 -21.60946 14.57455 1.000 179.28432 73 TYR H N 1
ATOM 12012 C CA . TYR H 1 76 ? -5.99190 -22.43189 15.77083 1.000 187.50469 73 TYR H CA 1
ATOM 12013 C C . TYR H 1 76 ? -7.25543 -22.04747 16.53156 1.000 180.44719 73 TYR H C 1
ATOM 12014 O O . TYR H 1 76 ? -7.18220 -21.56113 17.66473 1.000 175.84059 73 TYR H O 1
ATOM 12023 N N . ARG H 1 77 ? -8.41880 -22.24996 15.90988 1.000 177.23891 74 ARG H N 1
ATOM 12024 C CA . ARG H 1 77 ? -9.69060 -21.79056 16.45181 1.000 179.20537 74 ARG H CA 1
ATOM 12025 C C . ARG H 1 77 ? -10.51260 -22.91225 17.07648 1.000 176.98022 74 ARG H C 1
ATOM 12026 O O . ARG H 1 77 ? -11.72738 -22.75915 17.24641 1.000 170.50095 74 ARG H O 1
ATOM 12034 N N . ALA H 1 78 ? -9.88437 -24.03487 17.42254 1.000 178.92777 75 ALA H N 1
ATOM 12035 C CA . ALA H 1 78 ? -10.58619 -25.03436 18.21822 1.000 176.03226 75 ALA H CA 1
ATOM 12036 C C . ALA H 1 78 ? -10.88885 -24.54114 19.62433 1.000 172.80024 75 ALA H C 1
ATOM 12037 O O . ALA H 1 78 ? -11.56643 -25.24494 20.38162 1.000 164.39060 75 ALA H O 1
ATOM 12039 N N . ILE H 1 79 ? -10.40682 -23.34598 19.97489 1.000 173.45579 76 ILE H N 1
ATOM 12040 C CA . ILE H 1 79 ? -10.57573 -22.77093 21.30025 1.000 178.26426 76 ILE H CA 1
ATOM 12041 C C . ILE H 1 79 ? -11.75361 -21.80966 21.37099 1.000 176.11321 76 ILE H C 1
ATOM 12042 O O . ILE H 1 79 ? -12.02742 -21.25963 22.44295 1.000 191.91212 76 ILE H O 1
ATOM 12047 N N . THR H 1 80 ? -12.46820 -21.59823 20.26293 1.000 155.51935 77 THR H N 1
ATOM 12048 C CA . THR H 1 80 ? -13.50721 -20.57092 20.23668 1.000 152.28419 77 THR H CA 1
ATOM 12049 C C . THR H 1 80 ? -14.64780 -20.89538 21.19673 1.000 160.12283 77 THR H C 1
ATOM 12050 O O . THR H 1 80 ? -15.20990 -19.99171 21.83143 1.000 170.01350 77 THR H O 1
ATOM 12054 N N . SER H 1 81 ? -14.99930 -22.17973 21.32234 1.000 164.16121 78 SER H N 1
ATOM 12055 C CA . SER H 1 81 ? -16.13957 -22.56035 22.15322 1.000 166.89657 78 SER H CA 1
ATOM 12056 C C . SER H 1 81 ? -15.92068 -22.17393 23.61021 1.000 171.97912 78 SER H C 1
ATOM 12057 O O . SER H 1 81 ? -16.82778 -21.64374 24.26221 1.000 183.65836 78 SER H O 1
ATOM 12060 N N . ALA H 1 82 ? -14.72613 -22.43350 24.14080 1.000 164.90737 79 ALA H N 1
ATOM 12061 C CA . ALA H 1 82 ? -14.38880 -21.95343 25.47288 1.000 170.09982 79 ALA H CA 1
ATOM 12062 C C . ALA H 1 82 ? -14.08453 -20.46112 25.48442 1.000 175.08564 79 ALA H C 1
ATOM 12063 O O . ALA H 1 82 ? -14.21407 -19.81898 26.53223 1.000 175.85155 79 ALA H O 1
ATOM 12065 N N . TYR H 1 83 ? -13.69479 -19.90097 24.33833 1.000 168.80061 80 TYR H N 1
ATOM 12066 C CA . TYR H 1 83 ? -13.33066 -18.49127 24.25917 1.000 155.95067 80 TYR H CA 1
ATOM 12067 C C . TYR H 1 83 ? -14.53954 -17.58476 24.43769 1.000 150.38424 80 TYR H C 1
ATOM 12068 O O . TYR H 1 83 ? -14.41522 -16.50288 25.02001 1.000 152.13501 80 TYR H O 1
ATOM 12077 N N . TYR H 1 84 ? -15.71027 -18.00525 23.95487 1.000 147.48056 81 TYR H N 1
ATOM 12078 C CA . TYR H 1 84 ? -16.93494 -17.23480 24.12441 1.000 148.76750 81 TYR H CA 1
ATOM 12079 C C . TYR H 1 84 ? -17.75680 -17.65876 25.33507 1.000 163.63894 81 TYR H C 1
ATOM 12080 O O . TYR H 1 84 ? -18.68999 -16.93934 25.70717 1.000 145.45371 81 TYR H O 1
ATOM 12089 N N . ARG H 1 85 ? -17.44229 -18.79693 25.95085 1.000 204.41811 82 ARG H N 1
ATOM 12090 C CA . ARG H 1 85 ? -18.24745 -19.30068 27.05589 1.000 208.84846 82 ARG H CA 1
ATOM 12091 C C . ARG H 1 85 ? -18.16245 -18.36804 28.25746 1.000 199.82463 82 ARG H C 1
ATOM 12092 O O . ARG H 1 85 ? -17.09849 -17.82879 28.57533 1.000 202.48665 82 ARG H O 1
ATOM 12100 N N . GLY H 1 86 ? -19.29757 -18.18148 28.92724 1.000 182.33167 83 GLY H N 1
ATOM 12101 C CA . GLY H 1 86 ? -19.36474 -17.32828 30.09205 1.000 172.72492 83 GLY H CA 1
ATOM 12102 C C . GLY H 1 86 ? -19.20090 -15.85121 29.82225 1.000 162.54417 83 GLY H C 1
ATOM 12103 O O . GLY H 1 86 ? -19.19714 -15.06427 30.77593 1.000 162.80879 83 GLY H O 1
ATOM 12104 N N . ALA H 1 87 ? -19.06301 -15.44446 28.56336 1.000 155.86574 84 ALA H N 1
ATOM 12105 C CA . ALA H 1 87 ? -18.89974 -14.03224 28.25194 1.000 156.98323 84 ALA H CA 1
ATOM 12106 C C . ALA H 1 87 ? -20.21453 -13.29625 28.46472 1.000 159.03998 84 ALA H C 1
ATOM 12107 O O . ALA H 1 87 ? -21.27028 -13.75079 28.01671 1.000 156.93590 84 ALA H O 1
ATOM 12109 N N . VAL H 1 88 ? -20.15164 -12.16834 29.16765 1.000 166.25189 85 VAL H N 1
ATOM 12110 C CA . VAL H 1 88 ? -21.31697 -11.31680 29.36061 1.000 158.36235 85 VAL H CA 1
ATOM 12111 C C . VAL H 1 88 ? -21.24981 -10.04511 28.52758 1.000 157.38822 85 VAL H C 1
ATOM 12112 O O . VAL H 1 88 ? -22.29787 -9.42283 28.29345 1.000 155.89428 85 VAL H O 1
ATOM 12116 N N . GLY H 1 89 ? -20.07026 -9.63893 28.07959 1.000 165.37558 86 GLY H N 1
ATOM 12117 C CA . GLY H 1 89 ? -19.93987 -8.47301 27.23230 1.000 164.07549 86 GLY H CA 1
ATOM 12118 C C . GLY H 1 89 ? -19.13779 -8.79766 25.99079 1.000 164.92843 86 GLY H C 1
ATOM 12119 O O . GLY H 1 89 ? -18.27526 -9.67682 25.99112 1.000 176.01430 86 GLY H O 1
ATOM 12120 N N . ALA H 1 90 ? -19.43609 -8.06542 24.92128 1.000 153.19045 87 ALA H N 1
ATOM 12121 C CA . ALA H 1 90 ? -18.77470 -8.27874 23.64300 1.000 152.95865 87 ALA H CA 1
ATOM 12122 C C . ALA H 1 90 ? -18.63352 -6.94841 22.92124 1.000 143.31037 87 ALA H C 1
ATOM 12123 O O . ALA H 1 90 ? -19.59299 -6.17280 22.84461 1.000 144.31631 87 ALA H O 1
ATOM 12125 N N . LEU H 1 91 ? -17.43589 -6.69319 22.39723 1.000 132.92301 88 LEU H N 1
ATOM 12126 C CA . LEU H 1 91 ? -17.15758 -5.52075 21.57369 1.000 133.87308 88 LEU H CA 1
ATOM 12127 C C . LEU H 1 91 ? -16.78445 -5.99216 20.17561 1.000 153.10496 88 LEU H C 1
ATOM 12128 O O . LEU H 1 91 ? -15.73255 -6.61422 19.98408 1.000 167.15637 88 LEU H O 1
ATOM 12133 N N . LEU H 1 92 ? -17.64284 -5.69166 19.20401 1.000 152.54754 89 LEU H N 1
ATOM 12134 C CA . LEU H 1 92 ? -17.41955 -6.05615 17.80738 1.000 142.43533 89 LEU H CA 1
ATOM 12135 C C . LEU H 1 92 ? -16.82621 -4.83655 17.11154 1.000 145.19784 89 LEU H C 1
ATOM 12136 O O . LEU H 1 92 ? -17.53720 -3.87749 16.80149 1.000 152.19664 89 LEU H O 1
ATOM 12141 N N . VAL H 1 93 ? -15.51938 -4.87349 16.86708 1.000 147.83029 90 VAL H N 1
ATOM 12142 C CA . VAL H 1 93 ? -14.78982 -3.73490 16.31971 1.000 151.49943 90 VAL H CA 1
ATOM 12143 C C . VAL H 1 93 ? -14.68387 -3.89103 14.81017 1.000 164.72575 90 VAL H C 1
ATOM 12144 O O . VAL H 1 93 ? -14.36558 -4.97747 14.31065 1.000 180.58417 90 VAL H O 1
ATOM 12148 N N . TYR H 1 94 ? -14.94657 -2.80773 14.08156 1.000 162.97150 91 TYR H N 1
ATOM 12149 C CA . TYR H 1 94 ? -14.77696 -2.79577 12.63631 1.000 172.69288 91 TYR H CA 1
ATOM 12150 C C . TYR H 1 94 ? -14.11215 -1.48918 12.22406 1.000 176.56559 91 TYR H C 1
ATOM 12151 O O . TYR H 1 94 ? -14.01325 -0.53737 13.00633 1.000 170.08814 91 TYR H O 1
ATOM 12160 N N . ASP H 1 95 ? -13.65469 -1.45471 10.97520 1.000 187.32983 92 ASP H N 1
ATOM 12161 C CA . ASP H 1 95 ? -12.94135 -0.31097 10.42246 1.000 199.71795 92 ASP H CA 1
ATOM 12162 C C . ASP H 1 95 ? -13.89432 0.53973 9.59181 1.000 204.75448 92 ASP H C 1
ATOM 12163 O O . ASP H 1 95 ? -14.66085 0.00829 8.78115 1.000 219.16144 92 ASP H O 1
ATOM 12168 N N . ILE H 1 96 ? -13.83807 1.86165 9.78898 1.000 198.05584 93 ILE H N 1
ATOM 12169 C CA . ILE H 1 96 ? -14.68576 2.77218 9.01960 1.000 189.48954 93 ILE H CA 1
ATOM 12170 C C . ILE H 1 96 ? -14.12721 3.07147 7.63900 1.000 197.52093 93 ILE H C 1
ATOM 12171 O O . ILE H 1 96 ? -14.84684 3.62684 6.79917 1.000 200.25720 93 ILE H O 1
ATOM 12176 N N . ALA H 1 97 ? -12.86680 2.72217 7.37819 1.000 199.56584 94 ALA H N 1
ATOM 12177 C CA . ALA H 1 97 ? -12.25463 2.91608 6.07082 1.000 198.02125 94 ALA H CA 1
ATOM 12178 C C . ALA H 1 97 ? -12.26762 1.65863 5.21050 1.000 202.23913 94 ALA H C 1
ATOM 12179 O O . ALA H 1 97 ? -11.94534 1.73971 4.02003 1.000 164.71538 94 ALA H O 1
ATOM 12181 N N . LYS H 1 98 ? -12.62761 0.50919 5.77770 1.000 199.65093 95 LYS H N 1
ATOM 12182 C CA . LYS H 1 98 ? -12.68764 -0.75230 5.05324 1.000 212.16636 95 LYS H CA 1
ATOM 12183 C C . LYS H 1 98 ? -14.09771 -1.31833 5.12894 1.000 220.42522 95 LYS H C 1
ATOM 12184 O O . LYS H 1 98 ? -14.70383 -1.34793 6.20544 1.000 216.25608 95 LYS H O 1
ATOM 12190 N N . HIS H 1 99 ? -14.61296 -1.77254 3.98697 1.000 222.82960 96 HIS H N 1
ATOM 12191 C CA . HIS H 1 99 ? -15.94627 -2.35481 3.93077 1.000 213.57043 96 HIS H CA 1
ATOM 12192 C C . HIS H 1 99 ? -15.95428 -3.84914 4.22572 1.000 222.56222 96 HIS H C 1
ATOM 12193 O O . HIS H 1 99 ? -17.02189 -4.40432 4.51614 1.000 233.87742 96 HIS H O 1
ATOM 12200 N N . LEU H 1 100 ? -14.79290 -4.50751 4.16735 1.000 220.10412 97 LEU H N 1
ATOM 12201 C CA . LEU H 1 100 ? -14.73555 -5.94148 4.43693 1.000 217.79790 97 LEU H CA 1
ATOM 12202 C C . LEU H 1 100 ? -15.11288 -6.25428 5.87904 1.000 218.32205 97 LEU H C 1
ATOM 12203 O O . LEU H 1 100 ? -15.83502 -7.22333 6.14313 1.000 227.50567 97 LEU H O 1
ATOM 12208 N N . THR H 1 101 ? -14.62788 -5.45077 6.82724 1.000 211.39270 98 THR H N 1
ATOM 12209 C CA . THR H 1 101 ? -14.94982 -5.68661 8.23083 1.000 204.59362 98 THR H CA 1
ATOM 12210 C C . THR H 1 101 ? -16.44229 -5.51264 8.48336 1.000 214.42958 98 THR H C 1
ATOM 12211 O O . THR H 1 101 ? -17.08751 -6.37256 9.09799 1.000 242.18529 98 THR H O 1
ATOM 12215 N N . TYR H 1 102 ? -17.01195 -4.40439 8.00108 1.000 203.81660 99 TYR H N 1
ATOM 12216 C CA . TYR H 1 102 ? -18.44567 -4.18332 8.15354 1.000 195.09327 99 TYR H CA 1
ATOM 12217 C C . TYR H 1 102 ? -19.25416 -5.26855 7.45545 1.000 187.09368 99 TYR H C 1
ATOM 12218 O O . TYR H 1 102 ? -20.38099 -5.56760 7.86788 1.000 158.67649 99 TYR H O 1
ATOM 12227 N N . GLU H 1 103 ? -18.69758 -5.87189 6.40344 1.000 187.32323 100 GLU H N 1
ATOM 12228 C CA . GLU H 1 103 ? -19.37775 -6.98553 5.75414 1.000 187.51235 100 GLU H CA 1
ATOM 12229 C C . GLU H 1 103 ? -19.27931 -8.25957 6.58668 1.000 190.65404 100 GLU H C 1
ATOM 12230 O O . GLU H 1 103 ? -20.19071 -9.09521 6.55127 1.000 194.52569 100 GLU H O 1
ATOM 12236 N N . ASN H 1 104 ? -18.19561 -8.42121 7.34461 1.000 188.34895 101 ASN H N 1
ATOM 12237 C CA . ASN H 1 104 ? -17.99459 -9.59246 8.18988 1.000 193.28461 101 ASN H CA 1
ATOM 12238 C C . ASN H 1 104 ? -18.59765 -9.43947 9.58296 1.000 204.28159 101 ASN H C 1
ATOM 12239 O O . ASN H 1 104 ? -18.52710 -10.38407 10.38161 1.000 209.56416 101 ASN H O 1
ATOM 12244 N N . VAL H 1 105 ? -19.18101 -8.27807 9.89451 1.000 208.25362 102 VAL H N 1
ATOM 12245 C CA . VAL H 1 105 ? -19.84162 -8.09761 11.18638 1.000 202.87735 102 VAL H CA 1
ATOM 12246 C C . VAL H 1 105 ? -20.95718 -9.12087 11.36675 1.000 196.51173 102 VAL H C 1
ATOM 12247 O O . VAL H 1 105 ? -21.13955 -9.67452 12.45788 1.000 194.19548 102 VAL H O 1
ATOM 12251 N N . GLU H 1 106 ? -21.71816 -9.39131 10.30188 1.000 197.78438 103 GLU H N 1
ATOM 12252 C CA . GLU H 1 106 ? -22.74014 -10.43287 10.36705 1.000 203.70253 103 GLU H CA 1
ATOM 12253 C C . GLU H 1 106 ? -22.12405 -11.79156 10.67986 1.000 202.51819 103 GLU H C 1
ATOM 12254 O O . GLU H 1 106 ? -22.70109 -12.58717 11.43126 1.000 189.27789 103 GLU H O 1
ATOM 12260 N N . ARG H 1 107 ? -20.94938 -12.07249 10.11158 1.000 217.81485 104 ARG H N 1
ATOM 12261 C CA . ARG H 1 107 ? -20.27381 -13.34058 10.36959 1.000 217.79209 104 ARG H CA 1
ATOM 12262 C C . ARG H 1 107 ? -19.87171 -13.45803 11.83642 1.000 215.40469 104 ARG H C 1
ATOM 12263 O O . ARG H 1 107 ? -20.09932 -14.49353 12.47817 1.000 231.59043 104 ARG H O 1
ATOM 12271 N N . TRP H 1 108 ? -19.28026 -12.39544 12.39133 1.000 196.13755 105 TRP H N 1
ATOM 12272 C CA . TRP H 1 108 ? -18.88429 -12.43662 13.79618 1.000 180.03667 105 TRP H CA 1
ATOM 12273 C C . TRP H 1 108 ? -20.09264 -12.49770 14.72498 1.000 174.80413 105 TRP H C 1
ATOM 12274 O O . TRP H 1 108 ? -20.01978 -13.11710 15.79358 1.000 157.12557 105 TRP H O 1
ATOM 12285 N N . LEU H 1 109 ? -21.20706 -11.87024 14.34136 1.000 194.02057 106 LEU H N 1
ATOM 12286 C CA . LEU H 1 109 ? -22.44397 -12.05034 15.09432 1.000 195.86171 106 LEU H CA 1
ATOM 12287 C C . LEU H 1 109 ? -22.91590 -13.49624 15.02805 1.000 201.92327 106 LEU H C 1
ATOM 12288 O O . LEU H 1 109 ? -23.47060 -14.02151 16.00154 1.000 198.02596 106 LEU H O 1
ATOM 12293 N N . LYS H 1 110 ? -22.70761 -14.15506 13.88296 1.000 213.90283 107 LYS H N 1
ATOM 12294 C CA . LYS H 1 110 ? -23.04007 -15.57218 13.77662 1.000 224.21839 107 LYS H CA 1
ATOM 12295 C C . LYS H 1 110 ? -22.20487 -16.40149 14.74211 1.000 227.65725 107 LYS H C 1
ATOM 12296 O O . LYS H 1 110 ? -22.72671 -17.30313 15.41080 1.000 233.52965 107 LYS H O 1
ATOM 12302 N N . GLU H 1 111 ? -20.90299 -16.11040 14.83303 1.000 223.49031 108 GLU H N 1
ATOM 12303 C CA . GLU H 1 111 ? -20.07197 -16.82658 15.79650 1.000 217.53469 108 GLU H CA 1
ATOM 12304 C C . GLU H 1 111 ? -20.48809 -16.51389 17.23037 1.000 219.26157 108 GLU H C 1
ATOM 12305 O O . GLU H 1 111 ? -20.36733 -17.37349 18.11321 1.000 225.40418 108 GLU H O 1
ATOM 12311 N N . LEU H 1 112 ? -20.98964 -15.29968 17.47948 1.000 216.11071 109 LEU H N 1
ATOM 12312 C CA . LEU H 1 112 ? -21.51075 -14.96807 18.80348 1.000 197.23851 109 LEU H CA 1
ATOM 12313 C C . LEU H 1 112 ? -22.73485 -15.81073 19.14305 1.000 208.49427 109 LEU H C 1
ATOM 12314 O O . LEU H 1 112 ? -22.82581 -16.37996 20.23635 1.000 201.73182 109 LEU H O 1
ATOM 12319 N N . ARG H 1 113 ? -23.69322 -15.89742 18.21796 1.000 243.37195 110 ARG H N 1
ATOM 12320 C CA . ARG H 1 113 ? -24.89323 -16.68518 18.47763 1.000 252.35409 110 ARG H CA 1
ATOM 12321 C C . ARG H 1 113 ? -24.58245 -18.17549 18.56342 1.000 247.05242 110 ARG H C 1
ATOM 12322 O O . ARG H 1 113 ? -25.29687 -18.91615 19.24785 1.000 244.46166 110 ARG H O 1
ATOM 12330 N N . ASP H 1 114 ? -23.52416 -18.63067 17.88902 1.000 246.91700 111 ASP H N 1
ATOM 12331 C CA . ASP H 1 114 ? -23.20275 -20.05190 17.88933 1.000 238.12457 111 ASP H CA 1
ATOM 12332 C C . ASP H 1 114 ? -22.41397 -20.47052 19.12436 1.000 224.27514 111 ASP H C 1
ATOM 12333 O O . ASP H 1 114 ? -22.63621 -21.56433 19.65546 1.000 229.73967 111 ASP H O 1
ATOM 12338 N N . HIS H 1 115 ? -21.49622 -19.62659 19.60050 1.000 203.90700 112 HIS H N 1
ATOM 12339 C CA . HIS H 1 115 ? -20.59639 -20.02887 20.67081 1.000 201.03504 112 HIS H CA 1
ATOM 12340 C C . HIS H 1 115 ? -20.80402 -19.29356 21.98771 1.000 209.09198 112 HIS H C 1
ATOM 12341 O O . HIS H 1 115 ? -20.37499 -19.80438 23.02751 1.000 199.20581 112 HIS H O 1
ATOM 12348 N N . ALA H 1 116 ? -21.43876 -18.12632 21.98124 1.000 233.27589 113 ALA H N 1
ATOM 12349 C CA . ALA H 1 116 ? -21.62141 -17.33503 23.19030 1.000 235.72136 113 ALA H CA 1
ATOM 12350 C C . ALA H 1 116 ? -23.06000 -17.43195 23.68271 1.000 236.57432 113 ALA H C 1
ATOM 12351 O O . ALA H 1 116 ? -23.93356 -18.00995 23.03053 1.000 244.99527 113 ALA H O 1
ATOM 12353 N N . ASP H 1 117 ? -23.29485 -16.85041 24.85646 1.000 237.41987 114 ASP H N 1
ATOM 12354 C CA . ASP H 1 117 ? -24.62052 -16.86395 25.45312 1.000 238.80912 114 ASP H CA 1
ATOM 12355 C C . ASP H 1 117 ? -25.56537 -15.94269 24.68548 1.000 250.01383 114 ASP H C 1
ATOM 12356 O O . ASP H 1 117 ? -25.14816 -14.99458 24.01450 1.000 253.36208 114 ASP H O 1
ATOM 12361 N N . SER H 1 118 ? -26.86005 -16.23382 24.79660 1.000 256.34273 115 SER H N 1
ATOM 12362 C CA . SER H 1 118 ? -27.89327 -15.50356 24.07499 1.000 245.11783 115 SER H CA 1
ATOM 12363 C C . SER H 1 118 ? -28.45323 -14.32484 24.86350 1.000 226.75675 115 SER H C 1
ATOM 12364 O O . SER H 1 118 ? -29.50170 -13.78935 24.49034 1.000 234.24443 115 SER H O 1
ATOM 12367 N N . ASN H 1 119 ? -27.78210 -13.90517 25.93763 1.000 206.94514 116 ASN H N 1
ATOM 12368 C CA . ASN H 1 119 ? -28.25014 -12.78669 26.74578 1.000 194.40795 116 ASN H CA 1
ATOM 12369 C C . ASN H 1 119 ? -27.16099 -11.75168 27.00291 1.000 192.71222 116 ASN H C 1
ATOM 12370 O O . ASN H 1 119 ? -27.36365 -10.84842 27.82375 1.000 189.07706 116 ASN H O 1
ATOM 12375 N N . ILE H 1 120 ? -26.02080 -11.84987 26.32088 1.000 191.54375 117 ILE H N 1
ATOM 12376 C CA . ILE H 1 120 ? -24.90000 -10.96109 26.59833 1.000 181.93531 117 ILE H CA 1
ATOM 12377 C C . ILE H 1 120 ? -25.15907 -9.58578 25.99148 1.000 170.61725 117 ILE H C 1
ATOM 12378 O O . ILE H 1 120 ? -26.03748 -9.39907 25.14471 1.000 169.46107 117 ILE H O 1
ATOM 12383 N N . VAL H 1 121 ? -24.37726 -8.60794 26.43971 1.000 166.60696 118 VAL H N 1
ATOM 12384 C CA . VAL H 1 121 ? -24.46074 -7.23940 25.94383 1.000 168.24634 118 VAL H CA 1
ATOM 12385 C C . VAL H 1 121 ? -23.40608 -7.06160 24.86104 1.000 174.70348 118 VAL H C 1
ATOM 12386 O O . VAL H 1 121 ? -22.21345 -7.28022 25.10365 1.000 186.42912 118 VAL H O 1
ATOM 12390 N N . ILE H 1 122 ? -23.83962 -6.65675 23.67101 1.000 171.84361 119 ILE H N 1
ATOM 12391 C CA . ILE H 1 122 ? -22.96680 -6.51790 22.51274 1.000 171.80117 119 ILE H CA 1
ATOM 12392 C C . ILE H 1 122 ? -22.96561 -5.06095 22.07305 1.000 167.38519 119 ILE H C 1
ATOM 12393 O O . ILE H 1 122 ? -24.02253 -4.42296 22.00911 1.000 175.29473 119 ILE H O 1
ATOM 12398 N N . MET H 1 123 ? -21.77913 -4.53504 21.76922 1.000 153.41305 120 MET H N 1
ATOM 12399 C CA . MET H 1 123 ? -21.64466 -3.17686 21.25702 1.000 147.13409 120 MET H CA 1
ATOM 12400 C C . MET H 1 123 ? -20.81478 -3.18498 19.98219 1.000 160.36469 120 MET H C 1
ATOM 12401 O O . MET H 1 123 ? -19.74269 -3.79927 19.93566 1.000 168.72822 120 MET H O 1
ATOM 12406 N N . LEU H 1 124 ? -21.31324 -2.49781 18.95530 1.000 167.83704 121 LEU H N 1
ATOM 12407 C CA . LEU H 1 124 ? -20.61082 -2.35729 17.68551 1.000 168.69718 121 LEU H CA 1
ATOM 12408 C C . LEU H 1 124 ? -19.77909 -1.07993 17.70973 1.000 170.71681 121 LEU H C 1
ATOM 12409 O O . LEU H 1 124 ? -20.31558 0.01617 17.91291 1.000 179.20398 121 LEU H O 1
ATOM 12414 N N . VAL H 1 125 ? -18.47447 -1.22270 17.49403 1.000 169.08150 122 VAL H N 1
ATOM 12415 C CA . VAL H 1 125 ? -17.52263 -0.12305 17.59205 1.000 165.54432 122 VAL H CA 1
ATOM 12416 C C . VAL H 1 125 ? -16.93082 0.13102 16.21422 1.000 149.82834 122 VAL H C 1
ATOM 12417 O O . VAL H 1 125 ? -16.39449 -0.79084 15.58724 1.000 139.08525 122 VAL H O 1
ATOM 12421 N N . GLY H 1 126 ? -17.02314 1.37120 15.74773 1.000 148.60195 123 GLY H N 1
ATOM 12422 C CA . GLY H 1 126 ? -16.38271 1.77703 14.51640 1.000 156.88131 123 GLY H CA 1
ATOM 12423 C C . GLY H 1 126 ? -15.12748 2.57075 14.80376 1.000 164.33704 123 GLY H C 1
ATOM 12424 O O . GLY H 1 126 ? -15.17661 3.59525 15.48177 1.000 191.63926 123 GLY H O 1
ATOM 12425 N N . ASN H 1 127 ? -13.99116 2.09606 14.28969 1.000 156.16351 124 ASN H N 1
ATOM 12426 C CA . ASN H 1 127 ? -12.70528 2.70494 14.59646 1.000 140.94660 124 ASN H CA 1
ATOM 12427 C C . ASN H 1 127 ? -12.02769 3.21437 13.33197 1.000 143.64121 124 ASN H C 1
ATOM 12428 O O . ASN H 1 127 ? -12.18514 2.64750 12.24852 1.000 159.38687 124 ASN H O 1
ATOM 12433 N N . LYS H 1 128 ? -11.26925 4.29943 13.48348 1.000 176.91869 125 LYS H N 1
ATOM 12434 C CA . LYS H 1 128 ? -10.44536 4.83137 12.40408 1.000 176.80926 125 LYS H CA 1
ATOM 12435 C C . LYS H 1 128 ? -9.03140 4.28213 12.53148 1.000 191.76369 125 LYS H C 1
ATOM 12436 O O . LYS H 1 128 ? -8.48512 4.19589 13.63720 1.000 203.40798 125 LYS H O 1
ATOM 12442 N N . SER H 1 129 ? -8.44010 3.90785 11.39673 1.000 209.60761 126 SER H N 1
ATOM 12443 C CA . SER H 1 129 ? -7.14396 3.23106 11.42178 1.000 219.64222 126 SER H CA 1
ATOM 12444 C C . SER H 1 129 ? -5.99780 4.22391 11.53671 1.000 234.77223 126 SER H C 1
ATOM 12445 O O . SER H 1 129 ? -4.93207 4.00705 10.95022 1.000 240.49726 126 SER H O 1
ATOM 12448 N N . ASP H 1 130 ? -6.21926 5.30074 12.29350 1.000 236.66694 127 ASP H N 1
ATOM 12449 C CA . ASP H 1 130 ? -5.28047 6.40053 12.49181 1.000 235.49632 127 ASP H CA 1
ATOM 12450 C C . ASP H 1 130 ? -4.48789 6.73586 11.23026 1.000 226.87847 127 ASP H C 1
ATOM 12451 O O . ASP H 1 130 ? -3.29029 7.03386 11.29482 1.000 234.67530 127 ASP H O 1
ATOM 12456 N N . LEU H 1 131 ? -5.15363 6.69096 10.07542 1.000 212.91823 128 LEU H N 1
ATOM 12457 C CA . LEU H 1 131 ? -4.54474 7.06731 8.80534 1.000 208.39248 128 LEU H CA 1
ATOM 12458 C C . LEU H 1 131 ? -5.38295 8.16153 8.15853 1.000 206.81985 128 LEU H C 1
ATOM 12459 O O . LEU H 1 131 ? -6.17652 8.82517 8.83684 1.000 208.55430 128 LEU H O 1
ATOM 12464 N N . ARG H 1 132 ? -5.21944 8.36275 6.85205 1.000 198.99961 129 ARG H N 1
ATOM 12465 C CA . ARG H 1 132 ? -5.98675 9.36547 6.12388 1.000 190.67745 129 ARG H CA 1
ATOM 12466 C C . ARG H 1 132 ? -6.92964 8.73967 5.10259 1.000 197.86320 129 ARG H C 1
ATOM 12467 O O . ARG H 1 132 ? -7.38038 9.42507 4.18091 1.000 196.84585 129 ARG H O 1
ATOM 12475 N N . HIS H 1 133 ? -7.23519 7.45215 5.24986 1.000 210.83702 130 HIS H N 1
ATOM 12476 C CA . HIS H 1 133 ? -8.11448 6.77536 4.30870 1.000 210.23651 130 HIS H CA 1
ATOM 12477 C C . HIS H 1 133 ? -9.54352 7.29367 4.43943 1.000 199.98552 130 HIS H C 1
ATOM 12478 O O . HIS H 1 133 ? -10.00578 7.64949 5.52745 1.000 193.16551 130 HIS H O 1
ATOM 12485 N N . LEU H 1 134 ? -10.24188 7.33701 3.30786 1.000 197.67420 131 LEU H N 1
ATOM 12486 C CA . LEU H 1 134 ? -11.58167 7.89747 3.25011 1.000 177.75729 131 LEU H CA 1
ATOM 12487 C C . LEU H 1 134 ? -12.59991 6.93653 3.86288 1.000 161.76928 131 LEU H C 1
ATOM 12488 O O . LEU H 1 134 ? -12.28785 5.80360 4.24081 1.000 159.20292 131 LEU H O 1
ATOM 12493 N N . ARG H 1 135 ? -13.84013 7.40867 3.95055 1.000 168.21432 132 ARG H N 1
ATOM 12494 C CA . ARG H 1 135 ? -14.90577 6.64356 4.57843 1.000 164.47457 132 ARG H CA 1
ATOM 12495 C C . ARG H 1 135 ? -15.39387 5.52439 3.67018 1.000 163.09561 132 ARG H C 1
ATOM 12496 O O . ARG H 1 135 ? -15.53216 5.69922 2.45657 1.000 160.82825 132 ARG H O 1
ATOM 12504 N N . ALA H 1 136 ? -15.65188 4.36663 4.27261 1.000 172.10810 133 ALA H N 1
ATOM 12505 C CA . ALA H 1 136 ? -16.32768 3.26474 3.60613 1.000 172.22280 133 ALA H CA 1
ATOM 12506 C C . ALA H 1 136 ? -17.66551 2.91769 4.23622 1.000 178.32008 133 ALA H C 1
ATOM 12507 O O . ALA H 1 136 ? -18.55222 2.42407 3.53674 1.000 182.70465 133 ALA H O 1
ATOM 12509 N N . VAL H 1 137 ? -17.83447 3.17050 5.52989 1.000 173.09556 134 VAL H N 1
ATOM 12510 C CA . VAL H 1 137 ? -19.07722 2.88602 6.23801 1.000 175.59039 134 VAL H CA 1
ATOM 12511 C C . VAL H 1 137 ? -19.63490 4.18945 6.79691 1.000 195.66497 134 VAL H C 1
ATOM 12512 O O . VAL H 1 137 ? -19.01129 4.80212 7.67442 1.000 211.21163 134 VAL H O 1
ATOM 12516 N N . PRO H 1 138 ? -20.78547 4.65831 6.31981 1.000 196.28126 135 PRO H N 1
ATOM 12517 C CA . PRO H 1 138 ? -21.41012 5.83299 6.93753 1.000 193.32185 135 PRO H CA 1
ATOM 12518 C C . PRO H 1 138 ? -21.95946 5.50188 8.31587 1.000 183.64669 135 PRO H C 1
ATOM 12519 O O . PRO H 1 138 ? -22.36244 4.37044 8.59769 1.000 174.84164 135 PRO H O 1
ATOM 12523 N N . THR H 1 139 ? -21.97217 6.51712 9.18310 1.000 180.78585 136 THR H N 1
ATOM 12524 C CA . THR H 1 139 ? -22.35065 6.29546 10.57692 1.000 191.74132 136 THR H CA 1
ATOM 12525 C C . THR H 1 139 ? -23.82463 5.92423 10.70766 1.000 202.10087 136 THR H C 1
ATOM 12526 O O . THR H 1 139 ? -24.18304 5.06711 11.52482 1.000 201.97823 136 THR H O 1
ATOM 12530 N N . ASP H 1 140 ? -24.69355 6.54830 9.90718 1.000 205.76996 137 ASP H N 1
ATOM 12531 C CA . ASP H 1 140 ? -26.12481 6.28002 10.02530 1.000 198.06076 137 ASP H CA 1
ATOM 12532 C C . ASP H 1 140 ? -26.47695 4.86532 9.58067 1.000 194.97959 137 ASP H C 1
ATOM 12533 O O . ASP H 1 140 ? -27.38460 4.24581 10.14982 1.000 204.47589 137 ASP H O 1
ATOM 12538 N N . GLU H 1 141 ? -25.77759 4.33939 8.57249 1.000 176.50090 138 GLU H N 1
ATOM 12539 C CA . GLU H 1 141 ? -26.03926 2.97594 8.12163 1.000 175.45357 138 GLU H CA 1
ATOM 12540 C C . GLU H 1 141 ? -25.67827 1.96154 9.19939 1.000 182.68867 138 GLU H C 1
ATOM 12541 O O . GLU H 1 141 ? -26.46022 1.05065 9.49543 1.000 192.62715 138 GLU H O 1
ATOM 12547 N N . ALA H 1 142 ? -24.49009 2.09810 9.79316 1.000 180.20869 139 ALA H N 1
ATOM 12548 C CA . ALA H 1 142 ? -24.09733 1.18772 10.86183 1.000 182.01814 139 ALA H CA 1
ATOM 12549 C C . ALA H 1 142 ? -24.97757 1.35655 12.09342 1.000 192.15304 139 ALA H C 1
ATOM 12550 O O . ALA H 1 142 ? -25.23704 0.37852 12.80390 1.000 196.01340 139 ALA H O 1
ATOM 12552 N N . ARG H 1 143 ? -25.44908 2.57985 12.35776 1.000 211.93433 140 ARG H N 1
ATOM 12553 C CA . ARG H 1 143 ? -26.34000 2.80492 13.49392 1.000 214.55690 140 ARG H CA 1
ATOM 12554 C C . ARG H 1 143 ? -27.68346 2.11671 13.28701 1.000 215.61952 140 ARG H C 1
ATOM 12555 O O . ARG H 1 143 ? -28.21748 1.49115 14.21237 1.000 213.27811 140 ARG H O 1
ATOM 12563 N N . ALA H 1 144 ? -28.24694 2.22437 12.08047 1.000 218.14460 141 ALA H N 1
ATOM 12564 C CA . ALA H 1 144 ? -29.47673 1.50068 11.77862 1.000 219.75357 141 ALA H CA 1
ATOM 12565 C C . ALA H 1 144 ? -29.25392 -0.00643 11.79692 1.000 215.13723 141 ALA H C 1
ATOM 12566 O O . ALA H 1 144 ? -30.14846 -0.76117 12.19812 1.000 220.87934 141 ALA H O 1
ATOM 12568 N N . PHE H 1 145 ? -28.07142 -0.45980 11.37323 1.000 207.93052 142 PHE H N 1
ATOM 12569 C CA . PHE H 1 145 ? -27.76418 -1.88620 11.40763 1.000 199.69097 142 PHE H CA 1
ATOM 12570 C C . PHE H 1 145 ? -27.73585 -2.40267 12.84004 1.000 196.35210 142 PHE H C 1
ATOM 12571 O O . PHE H 1 145 ? -28.33242 -3.44001 13.15039 1.000 200.28036 142 PHE H O 1
ATOM 12579 N N . ALA H 1 146 ? -27.04394 -1.68711 13.73092 1.000 187.06844 143 ALA H N 1
ATOM 12580 C CA . ALA H 1 146 ? -27.01484 -2.08651 15.13349 1.000 183.44542 143 ALA H CA 1
ATOM 12581 C C . ALA H 1 146 ? -28.38190 -1.93774 15.78664 1.000 180.26665 143 ALA H C 1
ATOM 12582 O O . ALA H 1 146 ? -28.68137 -2.63934 16.75959 1.000 175.04131 143 ALA H O 1
ATOM 12584 N N . GLU H 1 147 ? -29.21930 -1.03298 15.27344 1.000 186.61137 144 GLU H N 1
ATOM 12585 C CA . GLU H 1 147 ? -30.57970 -0.91774 15.78771 1.000 197.43899 144 GLU H CA 1
ATOM 12586 C C . GLU H 1 147 ? -31.42266 -2.12253 15.38681 1.000 200.79593 144 GLU H C 1
ATOM 12587 O O . GLU H 1 147 ? -32.23174 -2.61425 16.18261 1.000 200.03727 144 GLU H O 1
ATOM 12593 N N . LYS H 1 148 ? -31.24375 -2.61648 14.15962 1.000 199.20630 145 LYS H N 1
ATOM 12594 C CA . LYS H 1 148 ? -31.99842 -3.77555 13.69918 1.000 195.55189 145 LYS H CA 1
ATOM 12595 C C . LYS H 1 148 ? -31.47272 -5.09004 14.26419 1.000 190.68967 145 LYS H C 1
ATOM 12596 O O . LYS H 1 148 ? -32.21116 -6.08096 14.27504 1.000 193.76821 145 LYS H O 1
ATOM 12602 N N . ASN H 1 149 ? -30.22517 -5.12595 14.72982 1.000 180.13329 146 ASN H N 1
ATOM 12603 C CA . ASN H 1 149 ? -29.63414 -6.33710 15.28298 1.000 165.01363 146 ASN H CA 1
ATOM 12604 C C . ASN H 1 149 ? -29.68711 -6.38535 16.80376 1.000 161.61510 146 ASN H C 1
ATOM 12605 O O . ASN H 1 149 ? -29.15886 -7.33145 17.39664 1.000 153.03765 146 ASN H O 1
ATOM 12610 N N . GLY H 1 150 ? -30.30606 -5.39749 17.44278 1.000 169.37120 147 GLY H N 1
ATOM 12611 C CA . GLY H 1 150 ? -30.37330 -5.34701 18.89358 1.000 170.13152 147 GLY H CA 1
ATOM 12612 C C . GLY H 1 150 ? -29.03239 -5.19348 19.57879 1.000 166.16818 147 GLY H C 1
ATOM 12613 O O . GLY H 1 150 ? -28.77630 -5.86428 20.58571 1.000 161.47368 147 GLY H O 1
ATOM 12614 N N . LEU H 1 151 ? -28.16711 -4.32587 19.05830 1.000 173.77795 148 LEU H N 1
ATOM 12615 C CA . LEU H 1 151 ? -26.83181 -4.13091 19.60023 1.000 176.42655 148 LEU H CA 1
ATOM 12616 C C . LEU H 1 151 ? -26.59612 -2.65028 19.86152 1.000 178.83070 148 LEU H C 1
ATOM 12617 O O . LEU H 1 151 ? -27.25016 -1.78315 19.27686 1.000 175.39051 148 LEU H O 1
ATOM 12622 N N . SER H 1 152 ? -25.64702 -2.36658 20.75020 1.000 184.13952 149 SER H N 1
ATOM 12623 C CA . SER H 1 152 ? -25.20102 -0.99520 20.92994 1.000 180.63083 149 SER H CA 1
ATOM 12624 C C . SER H 1 152 ? -24.32340 -0.57829 19.75001 1.000 184.00020 149 SER H C 1
ATOM 12625 O O . SER H 1 152 ? -23.98171 -1.38451 18.87963 1.000 187.27009 149 SER H O 1
ATOM 12628 N N . PHE H 1 153 ? -23.95950 0.70316 19.72008 1.000 180.26781 150 PHE H N 1
ATOM 12629 C CA . PHE H 1 153 ? -23.12978 1.21294 18.63653 1.000 177.84597 150 PHE H CA 1
ATOM 12630 C C . PHE H 1 153 ? -22.50215 2.54149 19.02970 1.000 167.96098 150 PHE H C 1
ATOM 12631 O O . PHE H 1 153 ? -23.18188 3.41830 19.56925 1.000 166.09235 150 PHE H O 1
ATOM 12639 N N . ILE H 1 154 ? -21.20874 2.68393 18.73221 1.000 168.56828 151 ILE H N 1
ATOM 12640 C CA . ILE H 1 154 ? -20.51973 3.96736 18.81409 1.000 172.53382 151 ILE H CA 1
ATOM 12641 C C . ILE H 1 154 ? -19.40768 3.98174 17.77400 1.000 184.62488 151 ILE H C 1
ATOM 12642 O O . ILE H 1 154 ? -18.86940 2.93728 17.39338 1.000 178.45037 151 ILE H O 1
ATOM 12647 N N . GLU H 1 155 ? -19.07256 5.18188 17.30781 1.000 203.66092 152 GLU H N 1
ATOM 12648 C CA . GLU H 1 155 ? -17.98318 5.40008 16.36450 1.000 207.36416 152 GLU H CA 1
ATOM 12649 C C . GLU H 1 155 ? -16.93434 6.25594 17.06201 1.000 202.19947 152 GLU H C 1
ATOM 12650 O O . GLU H 1 155 ? -17.24831 7.34099 17.56404 1.000 202.85700 152 GLU H O 1
ATOM 12656 N N . THR H 1 156 ? -15.69483 5.76891 17.09745 1.000 195.01176 153 THR H N 1
ATOM 12657 C CA . THR H 1 156 ? -14.63096 6.40269 17.86157 1.000 185.99893 153 THR H CA 1
ATOM 12658 C C . THR H 1 156 ? -13.38913 6.57771 16.99828 1.000 184.35363 153 THR H C 1
ATOM 12659 O O . THR H 1 156 ? -13.22193 5.92225 15.96657 1.000 178.72613 153 THR H O 1
ATOM 12663 N N . SER H 1 157 ? -12.51195 7.47232 17.44485 1.000 191.02789 154 SER H N 1
ATOM 12664 C CA . SER H 1 157 ? -11.23564 7.73956 16.80378 1.000 185.07377 154 SER H CA 1
ATOM 12665 C C . SER H 1 157 ? -10.09909 7.24185 17.69352 1.000 178.10111 154 SER H C 1
ATOM 12666 O O . SER H 1 157 ? -10.32053 6.62238 18.74051 1.000 183.23559 154 SER H O 1
ATOM 12669 N N . ALA H 1 158 ? -8.86693 7.52303 17.27257 1.000 168.80180 155 ALA H N 1
ATOM 12670 C CA . ALA H 1 158 ? -7.68765 7.07302 17.99247 1.000 161.72231 155 ALA H CA 1
ATOM 12671 C C . ALA H 1 158 ? -6.96861 8.18782 18.73668 1.000 160.89952 155 ALA H C 1
ATOM 12672 O O . ALA H 1 158 ? -6.13028 7.89187 19.59407 1.000 156.01507 155 ALA H O 1
ATOM 12674 N N . LEU H 1 159 ? -7.27474 9.45154 18.44462 1.000 164.96523 156 LEU H N 1
ATOM 12675 C CA . LEU H 1 159 ? -6.60530 10.57483 19.09099 1.000 171.07475 156 LEU H CA 1
ATOM 12676 C C . LEU H 1 159 ? -7.30069 10.99444 20.38417 1.000 183.33011 156 LEU H C 1
ATOM 12677 O O . LEU H 1 159 ? -6.66320 11.05959 21.43983 1.000 194.61216 156 LEU H O 1
ATOM 12682 N N . ASP H 1 160 ? -8.59778 11.29216 20.31740 1.000 190.14674 157 ASP H N 1
ATOM 12683 C CA . ASP H 1 160 ? -9.39721 11.66785 21.48440 1.000 179.01103 157 ASP H CA 1
ATOM 12684 C C . ASP H 1 160 ? -10.29586 10.47829 21.80312 1.000 176.45413 157 ASP H C 1
ATOM 12685 O O . ASP H 1 160 ? -11.34958 10.29699 21.18552 1.000 186.04546 157 ASP H O 1
ATOM 12690 N N . SER H 1 161 ? -9.87399 9.66750 22.77043 1.000 167.56912 158 SER H N 1
ATOM 12691 C CA . SER H 1 161 ? -10.48603 8.37171 23.02148 1.000 170.27137 158 SER H CA 1
ATOM 12692 C C . SER H 1 161 ? -11.40966 8.37618 24.23608 1.000 161.74737 158 SER H C 1
ATOM 12693 O O . SER H 1 161 ? -11.66588 7.31454 24.81011 1.000 172.15613 158 SER H O 1
ATOM 12696 N N . THR H 1 162 ? -11.92944 9.54246 24.62993 1.000 151.66980 159 THR H N 1
ATOM 12697 C CA . THR H 1 162 ? -12.79097 9.60365 25.80914 1.000 153.57931 159 THR H CA 1
ATOM 12698 C C . THR H 1 162 ? -14.13702 8.92461 25.56734 1.000 169.18554 159 THR H C 1
ATOM 12699 O O . THR H 1 162 ? -14.72046 8.34578 26.49737 1.000 183.38324 159 THR H O 1
ATOM 12703 N N . ASN H 1 163 ? -14.64096 8.97582 24.33031 1.000 159.15192 160 ASN H N 1
ATOM 12704 C CA . ASN H 1 163 ? -15.91360 8.33081 24.02363 1.000 143.26133 160 ASN H CA 1
ATOM 12705 C C . ASN H 1 163 ? -15.82426 6.81788 24.18776 1.000 136.68308 160 ASN H C 1
ATOM 12706 O O . ASN H 1 163 ? -16.84003 6.15722 24.44049 1.000 146.14312 160 ASN H O 1
ATOM 12711 N N . VAL H 1 164 ? -14.62399 6.25120 24.04729 1.000 148.57986 161 VAL H N 1
ATOM 12712 C CA . VAL H 1 164 ? -14.44112 4.83188 24.33088 1.000 116.05272 161 VAL H CA 1
ATOM 12713 C C . VAL H 1 164 ? -14.58503 4.56438 25.82748 1.000 144.04921 161 VAL H C 1
ATOM 12714 O O . VAL H 1 164 ? -15.14402 3.53920 26.23498 1.000 136.85345 161 VAL H O 1
ATOM 12718 N N . GLU H 1 165 ? -14.08880 5.47893 26.66963 1.000 133.26145 162 GLU H N 1
ATOM 12719 C CA . GLU H 1 165 ? -14.33344 5.37536 28.10684 1.000 124.33839 162 GLU H CA 1
ATOM 12720 C C . GLU H 1 165 ? -15.82514 5.40201 28.40245 1.000 144.14928 162 GLU H C 1
ATOM 12721 O O . GLU H 1 165 ? -16.33832 4.56049 29.15060 1.000 149.79743 162 GLU H O 1
ATOM 12727 N N . ALA H 1 166 ? -16.53671 6.37727 27.82630 1.000 164.69439 163 ALA H N 1
ATOM 12728 C CA . ALA H 1 166 ? -17.97976 6.46216 28.03668 1.000 169.83227 163 ALA H CA 1
ATOM 12729 C C . ALA H 1 166 ? -18.68142 5.18061 27.60280 1.000 163.86343 163 ALA H C 1
ATOM 12730 O O . ALA H 1 166 ? -19.59135 4.69785 28.28866 1.000 152.68277 163 ALA H O 1
ATOM 12732 N N . ALA H 1 167 ? -18.26647 4.61122 26.46840 1.000 163.18015 164 ALA H N 1
ATOM 12733 C CA . ALA H 1 167 ? -18.89873 3.39025 25.97980 1.000 148.01595 164 ALA H CA 1
ATOM 12734 C C . ALA H 1 167 ? -18.60773 2.20645 26.89550 1.000 134.00667 164 ALA H C 1
ATOM 12735 O O . ALA H 1 167 ? -19.49557 1.38676 27.16016 1.000 128.05113 164 ALA H O 1
ATOM 12737 N N . PHE H 1 168 ? -17.37275 2.10296 27.39213 1.000 131.20232 165 PHE H N 1
ATOM 12738 C CA . PHE H 1 168 ? -16.99590 0.96252 28.22202 1.000 114.14929 165 PHE H CA 1
ATOM 12739 C C . PHE H 1 168 ? -17.68521 1.02080 29.57955 1.000 147.29531 165 PHE H C 1
ATOM 12740 O O . PHE H 1 168 ? -18.22864 0.01601 30.05723 1.000 158.80388 165 PHE H O 1
ATOM 12748 N N . GLN H 1 169 ? -17.67016 2.19278 30.22034 1.000 136.23175 166 GLN H N 1
ATOM 12749 C CA . GLN H 1 169 ? -18.41324 2.35373 31.46559 1.000 135.89643 166 GLN H CA 1
ATOM 12750 C C . GLN H 1 169 ? -19.90837 2.15529 31.24274 1.000 131.28871 166 GLN H C 1
ATOM 12751 O O . GLN H 1 169 ? -20.60404 1.62259 32.11723 1.000 126.30201 166 GLN H O 1
ATOM 12757 N N . THR H 1 170 ? -20.41363 2.55166 30.07203 1.000 133.40774 167 THR H N 1
ATOM 12758 C CA . THR H 1 170 ? -21.82381 2.34112 29.76211 1.000 140.67065 167 THR H CA 1
ATOM 12759 C C . THR H 1 170 ? -22.15855 0.85375 29.70604 1.000 142.01084 167 THR H C 1
ATOM 12760 O O . THR H 1 170 ? -23.10050 0.39414 30.36284 1.000 122.47308 167 THR H O 1
ATOM 12764 N N . ILE H 1 171 ? -21.38541 0.07983 28.93700 1.000 152.87472 168 ILE H N 1
ATOM 12765 C CA . ILE H 1 171 ? -21.70621 -1.33436 28.75666 1.000 150.15838 168 ILE H CA 1
ATOM 12766 C C . ILE H 1 171 ? -21.48545 -2.10987 30.05367 1.000 139.14675 168 ILE H C 1
ATOM 12767 O O . ILE H 1 171 ? -22.25307 -3.02466 30.38225 1.000 143.61475 168 ILE H O 1
ATOM 12772 N N . LEU H 1 172 ? -20.45395 -1.75044 30.82371 1.000 132.44942 169 LEU H N 1
ATOM 12773 C CA . LEU H 1 172 ? -20.26924 -2.38915 32.12465 1.000 138.51134 169 LEU H CA 1
ATOM 12774 C C . LEU H 1 172 ? -21.42229 -2.06504 33.06710 1.000 143.41738 169 LEU H C 1
ATOM 12775 O O . LEU H 1 172 ? -21.86459 -2.92634 33.83895 1.000 139.49946 169 LEU H O 1
ATOM 12780 N N . THR H 1 173 ? -21.92366 -0.82848 33.01796 1.000 146.69688 170 THR H N 1
ATOM 12781 C CA . THR H 1 173 ? -23.07848 -0.47448 33.83580 1.000 144.85345 170 THR H CA 1
ATOM 12782 C C . THR H 1 173 ? -24.31241 -1.26155 33.41106 1.000 144.33067 170 THR H C 1
ATOM 12783 O O . THR H 1 173 ? -25.11115 -1.67853 34.25755 1.000 136.04800 170 THR H O 1
ATOM 12787 N N . GLU H 1 174 ? -24.48320 -1.47847 32.10210 1.000 147.03417 171 GLU H N 1
ATOM 12788 C CA . GLU H 1 174 ? -25.60986 -2.27726 31.62614 1.000 155.07355 171 GLU H CA 1
ATOM 12789 C C . GLU H 1 174 ? -25.50803 -3.71936 32.10763 1.000 164.79490 171 GLU H C 1
ATOM 12790 O O . GLU H 1 174 ? -26.50494 -4.30443 32.54944 1.000 176.61091 171 GLU H O 1
ATOM 12796 N N . ILE H 1 175 ? -24.31339 -4.31343 32.02212 1.000 161.34935 172 ILE H N 1
ATOM 12797 C CA . ILE H 1 175 ? -24.13317 -5.67988 32.50900 1.000 153.11924 172 ILE H CA 1
ATOM 12798 C C . ILE H 1 175 ? -24.43476 -5.75312 34.00160 1.000 150.00873 172 ILE H C 1
ATOM 12799 O O . ILE H 1 175 ? -25.14588 -6.65735 34.46611 1.000 146.15443 172 ILE H O 1
ATOM 12804 N N . TYR H 1 176 ? -23.91562 -4.79069 34.77398 1.000 151.39035 173 TYR H N 1
ATOM 12805 C CA . TYR H 1 176 ? -24.22135 -4.74092 36.20064 1.000 153.45543 173 TYR H CA 1
ATOM 12806 C C . TYR H 1 176 ? -25.71738 -4.59337 36.44937 1.000 157.18618 173 TYR H C 1
ATOM 12807 O O . TYR H 1 176 ? -26.23664 -5.11918 37.44050 1.000 154.02152 173 TYR H O 1
ATOM 12816 N N . ARG H 1 177 ? -26.42413 -3.88317 35.56824 1.000 166.84254 174 ARG H N 1
ATOM 12817 C CA . ARG H 1 177 ? -27.87164 -3.76692 35.70486 1.000 177.19452 174 ARG H CA 1
ATOM 12818 C C . ARG H 1 177 ? -28.55563 -5.10651 35.46402 1.000 183.25816 174 ARG H C 1
ATOM 12819 O O . ARG H 1 177 ? -29.45103 -5.49787 36.22285 1.000 189.44023 174 ARG H O 1
ATOM 12827 N N . ILE H 1 178 ? -28.13980 -5.82655 34.41856 1.000 176.68621 175 ILE H N 1
ATOM 12828 C CA . ILE H 1 178 ? -28.75982 -7.11134 34.10115 1.000 161.15926 175 ILE H CA 1
ATOM 12829 C C . ILE H 1 178 ? -28.55219 -8.09908 35.24230 1.000 156.63649 175 ILE H C 1
ATOM 12830 O O . ILE H 1 178 ? -29.50510 -8.72019 35.73172 1.000 169.73151 175 ILE H O 1
ATOM 12835 N N . VAL H 1 179 ? -27.30334 -8.25440 35.69137 1.000 142.62010 176 VAL H N 1
ATOM 12836 C CA . VAL H 1 179 ? -27.04210 -9.21984 36.75566 1.000 145.11128 176 VAL H CA 1
ATOM 12837 C C . VAL H 1 179 ? -27.64057 -8.74745 38.07840 1.000 151.33617 176 VAL H C 1
ATOM 12838 O O . VAL H 1 179 ? -28.01539 -9.56887 38.92629 1.000 164.87482 176 VAL H O 1
ATOM 12842 N N . SER H 1 180 ? -27.77148 -7.43078 38.26988 1.000 147.57627 177 SER H N 1
ATOM 12843 C CA . SER H 1 180 ? -28.29509 -6.91913 39.53311 1.000 153.42308 177 SER H CA 1
ATOM 12844 C C . SER H 1 180 ? -29.80138 -7.12984 39.63332 1.000 158.07241 177 SER H C 1
ATOM 12845 O O . SER H 1 180 ? -30.31724 -7.46353 40.70795 1.000 151.02954 177 SER H O 1
ATOM 12848 N N . GLN H 1 181 ? -30.52572 -6.93396 38.52791 1.000 167.73313 178 GLN H N 1
ATOM 12849 C CA . GLN H 1 181 ? -31.95845 -7.21504 38.52847 1.000 178.39202 178 GLN H CA 1
ATOM 12850 C C . GLN H 1 181 ? -32.24714 -8.71067 38.48795 1.000 174.52186 178 GLN H C 1
ATOM 12851 O O . GLN H 1 181 ? -33.26424 -9.15635 39.03292 1.000 154.67108 178 GLN H O 1
ATOM 12857 N N . LYS H 1 182 ? -31.37140 -9.49600 37.85373 1.000 194.15933 179 LYS H N 1
ATOM 12858 C CA . LYS H 1 182 ? -31.56781 -10.94203 37.82251 1.000 195.67860 179 LYS H CA 1
ATOM 12859 C C . LYS H 1 182 ? -31.34065 -11.56029 39.19696 1.000 197.16950 179 LYS H C 1
ATOM 12860 O O . LYS H 1 182 ? -32.08162 -12.46181 39.60587 1.000 201.02111 179 LYS H O 1
ATOM 12866 N N . GLN H 1 183 ? -30.32687 -11.08828 39.92923 1.000 191.34051 180 GLN H N 1
ATOM 12867 C CA . GLN H 1 183 ? -30.03238 -11.66597 41.23574 1.000 173.45993 180 GLN H CA 1
ATOM 12868 C C . GLN H 1 183 ? -31.00309 -11.21304 42.31876 1.000 165.03597 180 GLN H C 1
ATOM 12869 O O . GLN H 1 183 ? -31.05763 -11.84078 43.38165 1.000 161.37903 180 GLN H O 1
ATOM 12875 N N . MET H 1 184 ? -31.76694 -10.14994 42.08018 1.000 165.36616 181 MET H N 1
ATOM 12876 C CA . MET H 1 184 ? -32.69461 -9.62622 43.07249 1.000 178.99508 181 MET H CA 1
ATOM 12877 C C . MET H 1 184 ? -34.07400 -10.26871 42.98555 1.000 191.97713 181 MET H C 1
ATOM 12878 O O . MET H 1 184 ? -34.99724 -9.82679 43.67712 1.000 201.08715 181 MET H O 1
ATOM 12883 N N . SER H 1 185 ? -34.23413 -11.29755 42.16167 1.000 190.39357 182 SER H N 1
ATOM 12884 C CA . SER H 1 185 ? -35.51834 -11.97030 42.03116 1.000 191.43227 182 SER H CA 1
ATOM 12885 C C . SER H 1 185 ? -35.40887 -13.42967 42.45814 1.000 189.95885 182 SER H C 1
ATOM 12886 O O . SER H 1 185 ? -34.45255 -14.11911 42.10353 1.000 187.92776 182 SER H O 1
#